Protein 7VUA (pdb70)

Structure (mmCIF, N/CA/C/O backbone):
data_7VUA
#
_entry.id   7VUA
#
_cell.length_a   117.841
_cell.length_b   218.212
_cell.length_c   168.174
_cell.angle_alpha   90.000
_cell.angle_beta   90.000
_cell.angle_gamma   90.000
#
_symmetry.space_group_name_H-M   'C 2 2 21'
#
loop_
_entity.id
_entity.type
_entity.pdbx_description
1 polymer HplG
2 non-polymer (4S)-4-hydroxy-D-proline
3 water water
#
loop_
_atom_site.group_PDB
_atom_site.id
_atom_site.type_symbol
_atom_site.label_atom_id
_atom_site.label_alt_id
_atom_site.label_comp_id
_atom_site.label_asym_id
_atom_site.label_entity_id
_atom_site.label_seq_id
_atom_site.pdbx_PDB_ins_code
_atom_site.Cartn_x
_atom_site.Cartn_y
_atom_site.Cartn_z
_atom_site.occupancy
_atom_site.B_iso_or_equiv
_atom_site.auth_seq_id
_atom_site.auth_comp_id
_atom_site.auth_asym_id
_atom_site.auth_atom_id
_atom_site.pdbx_PDB_model_num
ATOM 1 N N . MET A 1 1 ? 9.891 2.297 4.315 1.00 58.55 1 MET A N 1
ATOM 2 C CA . MET A 1 1 ? 8.446 2.517 4.350 1.00 62.31 1 MET A CA 1
ATOM 3 C C . MET A 1 1 ? 8.081 3.917 3.842 1.00 55.90 1 MET A C 1
ATOM 4 O O . MET A 1 1 ? 6.964 4.132 3.385 1.00 60.14 1 MET A O 1
ATOM 9 N N . ILE A 1 2 ? 9.003 4.878 3.931 1.00 48.54 2 ILE A N 1
ATOM 10 C CA . ILE A 1 2 ? 8.610 6.262 3.691 1.00 51.29 2 ILE A CA 1
ATOM 11 C C . ILE A 1 2 ? 8.373 6.495 2.210 1.00 48.98 2 ILE A C 1
ATOM 12 O O . ILE A 1 2 ? 8.995 5.868 1.343 1.00 54.33 2 ILE A O 1
ATOM 17 N N . SER A 1 3 ? 7.473 7.424 1.921 1.00 49.32 3 SER A N 1
ATOM 18 C CA . SER A 1 3 ? 7.132 7.777 0.548 1.00 47.86 3 SER A CA 1
ATOM 19 C C . SER A 1 3 ? 8.358 8.237 -0.251 1.00 46.64 3 SER A C 1
ATOM 20 O O . SER A 1 3 ? 9.392 8.618 0.299 1.00 50.14 3 SER A O 1
ATOM 23 N N . LYS A 1 4 ? 8.239 8.190 -1.580 1.00 51.22 4 LYS A N 1
ATOM 24 C CA . LYS A 1 4 ? 9.372 8.595 -2.413 1.00 52.05 4 LYS A CA 1
ATOM 25 C C . LYS A 1 4 ? 9.543 10.111 -2.398 1.00 50.91 4 LYS A C 1
ATOM 26 O O . LYS A 1 4 ? 10.676 10.615 -2.432 1.00 47.41 4 LYS A O 1
ATOM 28 N N . ARG A 1 5 ? 8.430 10.853 -2.328 1.00 45.09 5 ARG A N 1
ATOM 29 C CA . ARG A 1 5 ? 8.506 12.302 -2.145 1.00 46.24 5 ARG A CA 1
ATOM 30 C C . ARG A 1 5 ? 9.272 12.665 -0.877 1.00 45.68 5 ARG A C 1
ATOM 31 O O . ARG A 1 5 ? 10.162 13.525 -0.897 1.00 43.77 5 ARG A O 1
ATOM 39 N N . ILE A 1 6 ? 8.932 12.024 0.244 1.00 44.17 6 ILE A N 1
ATOM 40 C CA . ILE A 1 6 ? 9.602 12.332 1.503 1.00 44.70 6 ILE A CA 1
ATOM 41 C C . ILE A 1 6 ? 11.060 11.885 1.460 1.00 42.90 6 ILE A C 1
ATOM 42 O O . ILE A 1 6 ? 11.924 12.504 2.092 1.00 43.18 6 ILE A O 1
ATOM 47 N N . ALA A 1 7 ? 11.373 10.820 0.725 1.00 44.68 7 ALA A N 1
ATOM 48 C CA . ALA A 1 7 ? 12.767 10.390 0.682 1.00 47.18 7 ALA A CA 1
ATOM 49 C C . ALA A 1 7 ? 13.630 11.418 -0.043 1.00 42.58 7 ALA A C 1
ATOM 50 O O . ALA A 1 7 ? 14.772 11.670 0.356 1.00 48.49 7 ALA A O 1
ATOM 52 N N . ARG A 1 8 ? 13.098 12.050 -1.085 1.00 38.41 8 ARG A N 1
ATOM 53 C CA . ARG A 1 8 ? 13.861 13.096 -1.765 1.00 46.45 8 ARG A CA 1
ATOM 54 C C . ARG A 1 8 ? 13.947 14.378 -0.929 1.00 45.79 8 ARG A C 1
ATOM 55 O O . ARG A 1 8 ? 15.035 14.954 -0.799 1.00 44.04 8 ARG A O 1
ATOM 63 N N . LEU A 1 9 ? 12.819 14.838 -0.353 1.00 42.36 9 LEU A N 1
ATOM 64 C CA . LEU A 1 9 ? 12.852 15.995 0.545 1.00 39.25 9 LEU A CA 1
ATOM 65 C C . LEU A 1 9 ? 13.824 15.765 1.695 1.00 38.64 9 LEU A C 1
ATOM 66 O O . LEU A 1 9 ? 14.699 16.596 1.965 1.00 39.22 9 LEU A O 1
ATOM 71 N N . SER A 1 10 ? 13.684 14.643 2.394 1.00 37.73 10 SER A N 1
ATOM 72 C CA . SER A 1 10 ? 14.639 14.337 3.447 1.00 37.25 10 SER A CA 1
ATOM 73 C C . SER A 1 10 ? 16.066 14.445 2.924 1.00 41.28 10 SER A C 1
ATOM 74 O O . SER A 1 10 ? 16.912 15.117 3.522 1.00 44.05 10 SER A O 1
ATOM 77 N N . ASP A 1 11 ? 16.340 13.824 1.777 1.00 48.06 11 ASP A N 1
ATOM 78 C CA . ASP A 1 11 ? 17.703 13.811 1.257 1.00 47.71 11 ASP A CA 1
ATOM 79 C C . ASP A 1 11 ? 18.227 15.214 1.024 1.00 41.62 11 ASP A C 1
ATOM 80 O O . ASP A 1 11 ? 19.403 15.484 1.280 1.00 43.89 11 ASP A O 1
ATOM 85 N N . LYS A 1 12 ? 17.385 16.113 0.506 1.00 39.46 12 LYS A N 1
ATOM 86 C CA . LYS A 1 12 ? 17.827 17.487 0.273 1.00 40.03 12 LYS A CA 1
ATOM 87 C C . LYS A 1 12 ? 18.238 18.153 1.583 1.00 43.13 12 LYS A C 1
ATOM 88 O O . LYS A 1 12 ? 19.293 18.792 1.667 1.00 45.92 12 LYS A O 1
ATOM 94 N N . VAL A 1 13 ? 17.428 17.988 2.627 1.00 43.15 13 VAL A N 1
ATOM 95 C CA . VAL A 1 13 ? 17.769 18.534 3.939 1.00 41.66 13 VAL A CA 1
ATOM 96 C C . VAL A 1 13 ? 19.051 17.903 4.467 1.00 38.29 13 VAL A C 1
ATOM 97 O O . VAL A 1 13 ? 19.991 18.596 4.864 1.00 44.30 13 VAL A O 1
ATOM 101 N N . ARG A 1 14 ? 19.108 16.583 4.504 1.00 38.74 14 ARG A N 1
ATOM 102 C CA . ARG A 1 14 ? 20.228 15.958 5.197 1.00 46.40 14 ARG A CA 1
ATOM 103 C C . ARG A 1 14 ? 21.550 16.065 4.430 1.00 45.80 14 ARG A C 1
ATOM 104 O O . ARG A 1 14 ? 22.618 15.998 5.051 1.00 46.92 14 ARG A O 1
ATOM 112 N N . ASN A 1 15 ? 21.515 16.258 3.109 1.00 43.73 15 ASN A N 1
ATOM 113 C CA . ASN A 1 15 ? 22.707 16.101 2.282 1.00 46.34 15 ASN A CA 1
ATOM 114 C C . ASN A 1 15 ? 23.088 17.321 1.459 1.00 46.07 15 ASN A C 1
ATOM 115 O O . ASN A 1 15 ? 24.161 17.308 0.843 1.00 43.23 15 ASN A O 1
ATOM 120 N N . THR A 1 16 ? 22.235 18.335 1.364 1.00 42.37 16 THR A N 1
ATOM 121 C CA . THR A 1 16 ? 22.670 19.566 0.728 1.00 39.98 16 THR A CA 1
ATOM 122 C C . THR A 1 16 ? 23.658 20.249 1.658 1.00 46.96 16 THR A C 1
ATOM 123 O O . THR A 1 16 ? 23.397 20.411 2.858 1.00 45.83 16 THR A O 1
ATOM 127 N N . GLN A 1 17 ? 24.800 20.607 1.129 1.00 46.10 17 GLN A N 1
ATOM 128 C CA . GLN A 1 17 ? 25.798 21.223 1.969 1.00 45.71 17 GLN A CA 1
ATOM 129 C C . GLN A 1 17 ? 25.282 22.585 2.410 1.00 43.63 17 GLN A C 1
ATOM 130 O O . GLN A 1 17 ? 24.804 23.355 1.573 1.00 39.67 17 GLN A O 1
ATOM 136 N N . PRO A 1 18 ? 25.298 22.891 3.709 1.00 46.03 18 PRO A N 1
ATOM 137 C CA . PRO A 1 18 ? 24.708 24.158 4.175 1.00 39.48 18 PRO A CA 1
ATOM 138 C C . PRO A 1 18 ? 25.573 25.357 3.799 1.00 40.52 18 PRO A C 1
ATOM 139 O O . PRO A 1 18 ? 26.759 25.423 4.135 1.00 39.44 18 PRO A O 1
ATOM 143 N N . THR A 1 19 ? 24.957 26.324 3.115 1.00 40.61 19 THR A N 1
ATOM 144 C CA . THR A 1 19 ? 25.657 27.501 2.617 1.00 39.66 19 THR A CA 1
ATOM 145 C C . THR A 1 19 ? 25.174 28.779 3.305 1.00 41.01 19 THR A C 1
ATOM 146 O O . THR A 1 19 ? 23.969 28.991 3.486 1.00 42.18 19 THR A O 1
ATOM 150 N N . ILE A 1 20 ? 26.135 29.628 3.677 1.00 37.17 20 ILE A N 1
ATOM 151 C CA . ILE A 1 20 ? 25.857 30.946 4.242 1.00 36.76 20 ILE A CA 1
ATOM 152 C C . ILE A 1 20 ? 25.155 31.825 3.210 1.00 37.16 20 ILE A C 1
ATOM 153 O O . ILE A 1 20 ? 25.634 31.993 2.081 1.00 37.54 20 ILE A O 1
ATOM 158 N N . ASP A 1 21 ? 24.018 32.403 3.592 1.00 35.67 21 ASP A N 1
ATOM 159 C CA . ASP A 1 21 ? 23.192 33.177 2.672 1.00 36.24 21 ASP A CA 1
ATOM 160 C C . ASP A 1 21 ? 23.435 34.666 2.879 1.00 37.12 21 ASP A C 1
ATOM 161 O O . ASP A 1 21 ? 23.495 35.133 4.018 1.00 38.61 21 ASP A O 1
ATOM 166 N N . LEU A 1 22 ? 23.577 35.408 1.781 1.00 33.12 22 LEU A N 1
ATOM 167 C CA . LEU A 1 22 ? 23.787 36.846 1.842 1.00 33.83 22 LEU A CA 1
ATOM 168 C C . LEU A 1 22 ? 22.540 37.659 1.554 1.00 35.91 22 LEU A C 1
ATOM 169 O O . LEU A 1 22 ? 22.598 38.885 1.619 1.00 36.24 22 LEU A O 1
ATOM 174 N N . ASP A 1 23 ? 21.428 37.028 1.194 1.00 34.83 23 ASP A N 1
ATOM 175 C CA . ASP A 1 23 ? 20.223 37.800 0.943 1.00 33.70 23 ASP A CA 1
ATOM 176 C C . ASP A 1 23 ? 19.908 38.725 2.107 1.00 36.26 23 ASP A C 1
ATOM 177 O O . ASP A 1 23 ? 19.860 39.952 1.941 1.00 33.69 23 ASP A O 1
ATOM 182 N N . ARG A 1 24 ? 19.670 38.149 3.297 1.00 33.79 24 ARG A N 1
ATOM 183 C CA . ARG A 1 24 ? 19.248 38.968 4.432 1.00 31.27 24 ARG A CA 1
ATOM 184 C C . ARG A 1 24 ? 20.330 39.971 4.802 1.00 33.37 24 ARG A C 1
ATOM 185 O O . ARG A 1 24 ? 20.065 41.173 4.907 1.00 32.37 24 ARG A O 1
ATOM 193 N N . ALA A 1 25 ? 21.568 39.491 4.968 1.00 32.20 25 ALA A N 1
ATOM 194 C CA . ALA A 1 25 ? 22.688 40.363 5.310 1.00 31.95 25 ALA A CA 1
ATOM 195 C C . ALA A 1 25 ? 22.808 41.531 4.331 1.00 35.28 25 ALA A C 1
ATOM 196 O O . ALA A 1 25 ? 22.982 42.690 4.729 1.00 34.04 25 ALA A O 1
ATOM 198 N N . ARG A 1 26 ? 22.727 41.246 3.039 1.00 32.97 26 ARG A N 1
ATOM 199 C CA . ARG A 1 26 ? 22.846 42.318 2.067 1.00 35.26 26 ARG A CA 1
ATOM 200 C C . ARG A 1 26 ? 21.688 43.305 2.206 1.00 35.56 26 ARG A C 1
ATOM 201 O O . ARG A 1 26 ? 21.896 44.525 2.259 1.00 34.62 26 ARG A 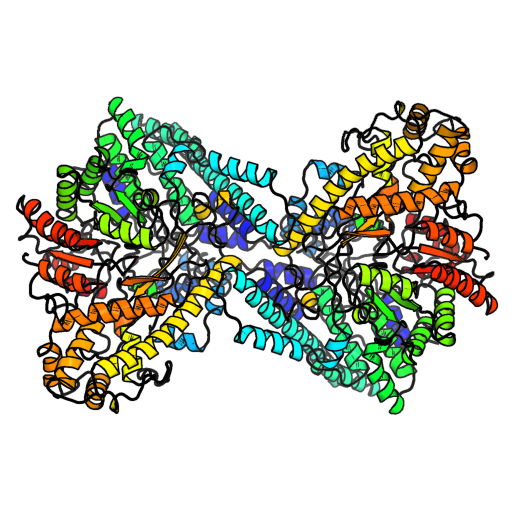O 1
ATOM 209 N N . LEU A 1 27 ? 20.459 42.795 2.288 1.00 33.70 27 LEU A N 1
ATOM 210 C CA . LEU A 1 27 ? 19.300 43.680 2.190 1.00 33.55 27 LEU A CA 1
ATOM 211 C C . LEU A 1 27 ? 19.086 44.469 3.472 1.00 33.48 27 LEU A C 1
ATOM 212 O O . LEU A 1 27 ? 18.753 45.655 3.422 1.00 32.76 27 LEU A O 1
ATOM 217 N N . ILE A 1 28 ? 19.258 43.820 4.627 1.00 34.87 28 ILE A N 1
ATOM 218 C CA . ILE A 1 28 ? 19.179 44.521 5.905 1.00 31.79 28 ILE A CA 1
ATOM 219 C C . ILE A 1 28 ? 20.273 45.572 6.006 1.00 35.43 28 ILE A C 1
ATOM 220 O O . ILE A 1 28 ? 20.017 46.707 6.440 1.00 34.57 28 ILE A O 1
ATOM 225 N N . THR A 1 29 ? 21.511 45.227 5.608 1.00 34.05 29 THR A N 1
ATOM 226 C CA . THR A 1 29 ? 22.579 46.225 5.663 1.00 35.94 29 THR A CA 1
ATOM 227 C C . THR A 1 29 ? 22.280 47.413 4.757 1.00 34.63 29 THR A C 1
ATOM 228 O O . THR A 1 29 ? 22.648 48.549 5.072 1.00 36.78 29 THR A O 1
ATOM 232 N N . GLU A 1 30 ? 21.623 47.181 3.628 1.00 34.47 30 GLU A N 1
ATOM 233 C CA . GLU A 1 30 ? 21.332 48.298 2.741 1.00 37.22 30 GLU A CA 1
ATOM 234 C C . GLU A 1 30 ? 20.207 49.166 3.293 1.00 35.75 30 GLU A C 1
ATOM 235 O O . GLU A 1 30 ? 20.201 50.385 3.094 1.00 39.66 30 GLU A O 1
ATOM 241 N N . PHE A 1 31 ? 19.233 48.559 3.970 1.00 34.38 31 PHE A N 1
ATOM 242 C CA . PHE A 1 31 ? 18.125 49.335 4.519 1.00 36.49 31 PHE A CA 1
ATOM 243 C C . PHE A 1 31 ? 18.603 50.275 5.630 1.00 37.05 31 PHE A C 1
ATOM 244 O O . PHE A 1 31 ? 18.248 51.460 5.653 1.00 33.81 31 PHE A O 1
ATOM 252 N N . TYR A 1 32 ? 19.418 49.757 6.557 1.00 34.57 32 TYR A N 1
ATOM 253 C CA . TYR A 1 32 ? 19.949 50.514 7.679 1.00 31.72 32 TYR A CA 1
ATOM 254 C C . TYR A 1 32 ? 21.034 51.489 7.276 1.00 34.88 32 TYR A C 1
ATOM 255 O O . TYR A 1 32 ? 21.460 52.297 8.104 1.00 37.62 32 TYR A O 1
ATOM 264 N N . SER A 1 33 ? 21.513 51.421 6.049 1.00 39.73 33 SER A N 1
ATOM 265 C CA . SER A 1 33 ? 22.445 52.415 5.550 1.00 37.12 33 SER A CA 1
ATOM 266 C C . SER A 1 33 ? 21.738 53.595 4.901 1.00 36.73 33 SER A C 1
ATOM 267 O O . SER A 1 33 ? 22.413 54.540 4.476 1.00 43.45 33 SER A O 1
ATOM 270 N N . ARG A 1 34 ? 20.406 53.562 4.795 1.00 34.35 34 ARG A N 1
ATOM 271 C CA . ARG A 1 34 ? 19.654 54.741 4.390 1.00 37.52 34 ARG A CA 1
ATOM 272 C C . ARG A 1 34 ? 19.395 55.598 5.618 1.00 39.87 34 ARG A C 1
ATOM 273 O O . ARG A 1 34 ? 18.690 55.148 6.531 1.00 41.18 34 ARG A O 1
ATOM 281 N N . PRO A 1 35 ? 19.930 56.813 5.690 1.00 41.45 35 PRO A N 1
ATOM 282 C CA . PRO A 1 35 ? 19.706 57.639 6.882 1.00 40.55 35 PRO A CA 1
ATOM 283 C C . PRO A 1 35 ? 18.221 57.792 7.174 1.00 37.23 35 PRO A C 1
ATOM 284 O O . PRO A 1 35 ? 17.409 57.993 6.270 1.00 33.16 35 PRO A O 1
ATOM 288 N N . SER A 1 36 ? 17.866 57.684 8.452 1.00 36.76 36 SER A N 1
ATOM 289 C CA . SER A 1 36 ? 16.468 57.835 8.815 1.00 36.52 36 SER A CA 1
ATOM 290 C C . SER A 1 36 ? 16.365 58.274 10.258 1.00 36.85 36 SER A C 1
ATOM 291 O O . SER A 1 36 ? 17.173 57.879 11.104 1.00 40.55 36 SER A O 1
ATOM 294 N N . MET A 1 37 ? 15.338 59.069 10.532 1.00 35.02 37 MET A N 1
ATOM 295 C CA . MET A 1 37 ? 14.968 59.411 11.898 1.00 36.71 37 MET A CA 1
ATOM 296 C C . MET A 1 37 ? 13.668 58.742 12.321 1.00 36.14 37 MET A C 1
ATOM 297 O O . MET A 1 37 ? 13.107 59.103 13.359 1.00 33.06 37 MET A O 1
ATOM 302 N N . ASP A 1 38 ? 13.147 57.810 11.525 1.00 30.98 38 ASP A N 1
ATOM 303 C CA . ASP A 1 38 ? 11.950 57.108 11.946 1.00 32.83 38 ASP A CA 1
ATOM 304 C C . ASP A 1 38 ? 12.209 56.459 13.294 1.00 30.74 38 ASP A C 1
ATOM 305 O O . ASP A 1 38 ? 13.348 56.148 13.643 1.00 38.08 38 ASP A O 1
ATOM 310 N N . ASN A 1 39 ? 11.160 56.258 14.069 1.00 25.17 39 ASN A N 1
ATOM 311 C CA . ASN A 1 39 ? 11.381 55.559 15.322 1.00 29.30 39 ASN A CA 1
ATOM 312 C C . ASN A 1 39 ? 11.916 54.158 15.036 1.00 30.14 39 ASN A C 1
ATOM 313 O O . ASN A 1 39 ? 11.464 53.487 14.108 1.00 35.84 39 ASN A O 1
ATOM 318 N N . TYR A 1 40 ? 12.867 53.695 15.848 1.00 29.25 40 TYR A N 1
ATOM 319 C CA . TYR A 1 40 ? 13.586 52.470 15.488 1.00 34.04 40 TYR A CA 1
ATOM 320 C C . TYR A 1 40 ? 12.685 51.235 15.415 1.00 34.59 40 TYR A C 1
ATOM 321 O O . TYR A 1 40 ? 13.047 50.252 14.752 1.00 33.01 40 TYR A O 1
ATOM 330 N N . ILE A 1 41 ? 11.532 51.245 16.078 1.00 30.62 41 ILE A N 1
ATOM 331 C CA . ILE A 1 41 ? 10.678 50.076 15.981 1.00 29.78 41 ILE A CA 1
ATOM 332 C C . ILE A 1 41 ? 9.951 50.065 14.645 1.00 32.32 41 ILE A C 1
ATOM 333 O O . ILE A 1 41 ? 9.902 49.041 13.965 1.00 32.09 41 ILE A O 1
ATOM 338 N N . LEU A 1 42 ? 9.421 51.209 14.219 1.00 31.74 42 LEU A N 1
ATOM 339 C CA . LEU A 1 42 ? 8.856 51.291 12.879 1.00 30.39 42 LEU A CA 1
ATOM 340 C C . LEU A 1 42 ? 9.916 50.997 11.819 1.00 34.66 42 LEU A C 1
ATOM 341 O O . LEU A 1 42 ? 9.647 50.286 10.842 1.00 33.14 42 LEU A O 1
ATOM 346 N N . ARG A 1 43 ? 11.131 51.531 11.997 1.00 33.93 43 ARG A N 1
ATOM 347 C CA . ARG A 1 43 ? 12.206 51.244 11.053 1.00 31.90 43 ARG A CA 1
ATOM 348 C C . ARG A 1 43 ? 12.414 49.745 10.909 1.00 34.02 43 ARG A C 1
ATOM 349 O O . ARG A 1 43 ? 12.719 49.261 9.813 1.00 33.38 43 ARG A O 1
ATOM 357 N N . ARG A 1 44 ? 12.239 48.988 12.005 1.00 31.93 44 ARG A N 1
ATOM 358 C CA . ARG A 1 44 ? 12.561 47.563 11.976 1.00 31.47 44 ARG A CA 1
ATOM 359 C C . ARG A 1 44 ? 11.470 46.756 11.299 1.00 33.42 44 ARG A C 1
ATOM 360 O O . ARG A 1 44 ? 11.761 45.783 10.594 1.00 31.06 44 ARG A O 1
ATOM 368 N N . ALA A 1 45 ? 10.212 47.126 11.531 1.00 35.21 45 ALA A N 1
ATOM 369 C CA . ALA A 1 45 ? 9.132 46.562 10.738 1.00 30.48 45 ALA A CA 1
ATOM 370 C C . ALA A 1 45 ? 9.384 46.820 9.264 1.00 29.54 45 ALA A C 1
ATOM 371 O O . ALA A 1 45 ? 9.347 45.900 8.447 1.00 36.32 45 ALA A O 1
ATOM 373 N N . LYS A 1 46 ? 9.715 48.060 8.914 1.00 32.45 46 LYS A N 1
ATOM 374 C CA . LYS A 1 46 ? 9.931 48.416 7.514 1.00 29.41 46 LYS A CA 1
ATOM 375 C C . LYS A 1 46 ? 11.161 47.728 6.929 1.00 33.74 46 LYS A C 1
ATOM 376 O O . LYS A 1 46 ? 11.185 47.408 5.735 1.00 35.70 46 LYS A O 1
ATOM 382 N N . ALA A 1 47 ? 12.195 47.509 7.733 1.00 31.57 47 ALA A N 1
ATOM 383 C CA . ALA A 1 47 ? 13.324 46.737 7.245 1.00 29.69 47 ALA A CA 1
ATOM 384 C C . ALA A 1 47 ? 12.916 45.290 7.011 1.00 33.82 47 ALA A C 1
ATOM 385 O O . ALA A 1 47 ? 13.386 44.646 6.066 1.00 32.66 47 ALA A O 1
ATOM 387 N N . PHE A 1 48 ? 12.048 44.760 7.872 1.00 32.85 48 PHE A N 1
ATOM 388 C CA . PHE A 1 48 ? 11.555 43.402 7.683 1.00 31.22 48 PHE A CA 1
ATOM 389 C C . PHE A 1 48 ? 10.755 43.317 6.396 1.00 30.88 48 PHE A C 1
ATOM 390 O O . PHE A 1 48 ? 10.947 42.405 5.584 1.00 31.71 48 PHE A O 1
ATOM 398 N N . ASP A 1 49 ? 9.867 44.288 6.184 1.00 29.79 49 ASP A N 1
ATOM 399 C CA . ASP A 1 49 ? 9.070 44.324 4.963 1.00 32.17 49 ASP A CA 1
ATOM 400 C C . ASP A 1 49 ? 9.969 44.389 3.727 1.00 33.79 49 ASP A C 1
ATOM 401 O O . ASP A 1 49 ? 9.828 43.593 2.792 1.00 31.70 49 ASP A O 1
ATOM 406 N N . TYR A 1 50 ? 10.932 45.309 3.729 1.00 33.92 50 TYR A N 1
ATOM 407 C CA . TYR A 1 50 ? 11.834 45.436 2.593 1.00 33.07 50 TYR A CA 1
ATOM 408 C C . TYR A 1 50 ? 12.593 44.132 2.340 1.00 36.37 50 TYR A C 1
ATOM 409 O O . TYR A 1 50 ? 12.743 43.700 1.188 1.00 36.19 50 TYR A O 1
ATOM 418 N N . TYR A 1 51 ? 13.054 43.466 3.399 1.00 32.81 51 TYR A N 1
ATOM 419 C CA . TYR A 1 51 ? 13.788 42.222 3.187 1.00 33.23 51 TYR A CA 1
ATOM 420 C C . TYR A 1 51 ? 12.900 41.121 2.591 1.00 36.07 51 TYR A C 1
ATOM 421 O O . TYR A 1 51 ? 13.328 40.390 1.689 1.00 37.91 51 TYR A O 1
ATOM 430 N N . LEU A 1 52 ? 11.664 40.977 3.070 1.00 34.66 52 LEU A N 1
ATOM 431 C CA . LEU A 1 52 ? 10.814 39.925 2.525 1.00 34.45 52 LEU A CA 1
ATOM 432 C C . LEU A 1 52 ? 10.326 40.259 1.127 1.00 35.11 52 LEU A C 1
ATOM 433 O O . LEU A 1 52 ? 9.807 39.381 0.429 1.00 36.76 52 LEU A O 1
ATOM 438 N N . GLU A 1 53 ? 10.458 41.510 0.715 1.00 34.04 53 GLU A N 1
ATOM 439 C CA . GLU A 1 53 ? 9.983 41.896 -0.598 1.00 31.95 53 GLU A CA 1
ATOM 440 C C . GLU A 1 53 ? 10.994 41.545 -1.677 1.00 37.13 53 GLU A C 1
ATOM 441 O O . GLU A 1 53 ? 10.612 41.305 -2.828 1.00 39.05 53 GLU A O 1
ATOM 447 N N . ASN A 1 54 ? 12.271 41.457 -1.314 1.00 37.00 54 ASN A N 1
ATOM 448 C CA . ASN A 1 54 ? 13.346 41.337 -2.280 1.00 30.75 54 ASN A CA 1
ATOM 449 C C . ASN A 1 54 ? 14.189 40.073 -2.134 1.00 29.94 54 ASN A C 1
ATOM 450 O O . ASN A 1 54 ? 15.101 39.861 -2.931 1.00 32.01 54 ASN A O 1
ATOM 455 N N . ARG A 1 55 ? 13.934 39.230 -1.149 1.00 32.35 55 ARG A N 1
ATOM 456 C CA . ARG A 1 55 ? 14.833 38.103 -0.978 1.00 33.36 55 ARG A CA 1
ATOM 457 C C . ARG A 1 55 ? 14.496 36.989 -1.977 1.00 34.49 55 ARG A C 1
ATOM 458 O O . ARG A 1 55 ? 13.384 36.909 -2.522 1.00 29.20 55 ARG A O 1
ATOM 466 N N . GLU A 1 56 ? 15.466 36.104 -2.191 1.00 32.81 56 GLU A N 1
ATOM 467 C CA . GLU A 1 56 ? 15.280 35.007 -3.132 1.00 35.79 56 GLU A CA 1
ATOM 468 C C . GLU A 1 56 ? 14.322 33.982 -2.556 1.00 33.86 56 GLU A C 1
ATOM 469 O O . GLU A 1 56 ? 14.318 33.738 -1.354 1.00 36.44 56 GLU A O 1
ATOM 475 N N . ILE A 1 57 ? 13.513 33.374 -3.419 1.00 33.25 57 ILE A N 1
ATOM 476 C CA . ILE A 1 57 ? 12.600 32.314 -3.011 1.00 31.69 57 ILE A CA 1
ATOM 477 C C . ILE A 1 57 ? 12.569 31.246 -4.089 1.00 34.99 57 ILE A C 1
ATOM 478 O O . ILE A 1 57 ? 12.554 31.559 -5.278 1.00 35.83 57 ILE A O 1
ATOM 483 N N . PHE A 1 58 ? 12.546 29.985 -3.675 1.00 35.86 58 PHE A N 1
ATOM 484 C CA . PHE A 1 58 ? 12.356 28.873 -4.585 1.00 34.41 58 PHE A CA 1
ATOM 485 C C . PHE A 1 58 ? 11.275 27.954 -4.029 1.00 37.82 58 PHE A C 1
ATOM 486 O O . PHE A 1 58 ? 10.972 27.968 -2.831 1.00 35.32 58 PHE A O 1
ATOM 494 N N . ILE A 1 59 ? 10.677 27.171 -4.925 1.00 37.97 59 ILE A N 1
ATOM 495 C CA . ILE A 1 59 ? 9.769 26.093 -4.561 1.00 34.40 59 ILE A CA 1
ATOM 496 C C . ILE A 1 59 ? 10.354 24.813 -5.121 1.00 34.80 59 ILE A C 1
ATOM 497 O O . ILE A 1 59 ? 10.467 24.656 -6.340 1.00 45.09 59 ILE A O 1
ATOM 502 N N . ASP A 1 60 ? 10.735 23.905 -4.249 1.00 39.38 60 ASP A N 1
ATOM 503 C CA . ASP A 1 60 ? 11.296 22.662 -4.734 1.00 38.44 60 ASP A CA 1
ATOM 504 C C . ASP A 1 60 ? 10.205 21.732 -5.265 1.00 41.80 60 ASP A C 1
ATOM 505 O O . ASP A 1 60 ? 9.063 21.719 -4.794 1.00 39.12 60 ASP A O 1
ATOM 510 N N . GLU A 1 61 ? 10.585 20.960 -6.280 1.00 48.11 61 GLU A N 1
ATOM 511 C CA . GLU A 1 61 ? 9.711 20.062 -7.019 1.00 47.54 61 GLU A CA 1
ATOM 512 C C . GLU A 1 61 ? 8.809 19.220 -6.131 1.00 49.17 61 GLU A C 1
ATOM 513 O O . GLU A 1 61 ? 7.632 19.021 -6.448 1.00 52.70 61 GLU A O 1
ATOM 519 N N . ASP A 1 62 ? 9.352 18.704 -5.038 1.00 40.93 62 ASP A N 1
ATOM 520 C CA . ASP A 1 62 ? 8.635 17.758 -4.208 1.00 39.44 62 ASP A CA 1
ATOM 521 C C . ASP A 1 62 ? 7.840 18.415 -3.091 1.00 43.15 62 ASP A C 1
ATOM 522 O O . ASP A 1 62 ? 7.124 17.709 -2.374 1.00 41.79 62 ASP A O 1
ATOM 527 N N . SER A 1 63 ? 7.940 19.737 -2.924 1.00 47.97 63 SER A N 1
ATOM 528 C CA . SER A 1 63 ? 7.359 20.413 -1.764 1.00 42.76 63 SER A CA 1
ATOM 529 C C . SER A 1 63 ? 5.875 20.664 -1.972 1.00 41.59 63 SER A C 1
ATOM 530 O O . SER A 1 63 ? 5.469 21.212 -3.001 1.00 46.03 63 SER A O 1
ATOM 533 N N . GLN A 1 64 ? 5.069 20.281 -0.989 1.00 39.00 64 GLN A N 1
ATOM 534 C CA . GLN A 1 64 ? 3.680 20.718 -0.953 1.00 39.39 64 GLN A CA 1
ATOM 535 C C . GLN A 1 64 ? 3.487 21.988 -0.131 1.00 37.90 64 GLN A C 1
ATOM 536 O O . GLN A 1 64 ? 2.462 22.661 -0.285 1.00 35.47 64 GLN A O 1
ATOM 542 N N . ILE A 1 65 ? 4.461 22.332 0.711 1.00 34.33 65 ILE A N 1
ATOM 543 C CA . ILE A 1 65 ? 4.433 23.508 1.574 1.00 34.30 65 ILE A CA 1
ATOM 544 C C . ILE A 1 65 ? 5.421 24.547 1.034 1.00 34.69 65 ILE A C 1
ATOM 545 O O . ILE A 1 65 ? 6.603 24.243 0.827 1.00 33.08 65 ILE A O 1
ATOM 550 N N . ALA A 1 66 ? 4.945 25.775 0.822 1.00 32.73 66 ALA A N 1
ATOM 551 C CA . ALA A 1 66 ? 5.830 26.872 0.435 1.00 30.71 66 ALA A CA 1
ATOM 552 C C . ALA A 1 66 ? 6.736 27.333 1.582 1.00 32.79 66 ALA A C 1
ATOM 553 O O . ALA A 1 66 ? 6.340 27.336 2.749 1.00 35.30 66 ALA A O 1
ATOM 555 N N . GLY A 1 67 ? 7.967 27.723 1.245 1.00 32.60 67 GLY A N 1
ATOM 556 C CA . GLY A 1 67 ? 8.792 28.532 2.132 1.00 29.20 67 GLY A CA 1
ATOM 557 C C . GLY A 1 67 ? 10.028 27.904 2.752 1.00 33.94 67 GLY A C 1
ATOM 558 O O . GLY A 1 67 ? 9.932 26.864 3.415 1.00 30.61 67 GLY A O 1
ATOM 559 N N . HIS A 1 68 ? 11.192 28.535 2.564 1.00 30.28 68 HIS A N 1
ATOM 560 C CA . HIS A 1 68 ? 12.426 28.153 3.242 1.00 29.56 68 HIS A CA 1
ATOM 561 C C . HIS A 1 68 ? 13.063 29.404 3.821 1.00 31.19 68 HIS A C 1
ATOM 562 O O . HIS A 1 68 ? 12.608 30.515 3.577 1.00 32.26 68 HIS A O 1
ATOM 569 N N . GLN A 1 69 ? 14.111 29.231 4.625 1.00 31.73 69 GLN A N 1
ATOM 570 C CA . GLN A 1 69 ? 14.775 30.417 5.151 1.00 35.92 69 GLN A CA 1
ATOM 571 C C . GLN A 1 69 ? 15.541 31.129 4.048 1.00 36.78 69 GLN A C 1
ATOM 572 O O . GLN A 1 69 ? 15.536 32.364 3.974 1.00 39.63 69 GLN A O 1
ATOM 578 N N . GLY A 1 70 ? 16.180 30.365 3.160 1.00 37.22 70 GLY A N 1
ATOM 579 C CA . GLY A 1 70 ? 16.909 30.919 2.043 1.00 36.47 70 GLY A CA 1
ATOM 580 C C . GLY A 1 70 ? 16.173 30.770 0.724 1.00 36.53 70 GLY A C 1
ATOM 581 O O . GLY A 1 70 ? 14.992 30.427 0.656 1.00 37.35 70 GLY A O 1
ATOM 582 N N . GLY A 1 71 ? 16.891 31.081 -0.346 1.00 42.54 71 GLY A N 1
ATOM 583 C CA . GLY A 1 71 ? 16.431 30.868 -1.700 1.00 37.79 71 GLY A CA 1
ATOM 584 C C . GLY A 1 71 ? 16.966 29.592 -2.305 1.00 37.98 71 GLY A C 1
ATOM 585 O O . GLY A 1 71 ? 16.848 29.398 -3.518 1.00 39.11 71 GLY A O 1
ATOM 586 N N . CYS A 1 72 ? 17.569 28.727 -1.496 1.00 39.77 72 CYS A N 1
ATOM 587 C CA . CYS A 1 72 ? 18.050 27.425 -1.924 1.00 39.07 72 CYS A CA 1
ATOM 588 C C . CYS A 1 72 ? 18.000 26.492 -0.717 1.00 37.22 72 CYS A C 1
ATOM 589 O O . CYS A 1 72 ? 17.858 26.932 0.425 1.00 37.33 72 CYS A O 1
ATOM 592 N N . TRP A 1 73 ? 18.121 25.195 -0.971 1.00 38.58 73 TRP A N 1
ATOM 593 C CA . TRP A 1 73 ? 18.071 24.245 0.132 1.00 39.75 73 TRP A CA 1
ATOM 594 C C . TRP A 1 73 ? 19.167 24.553 1.141 1.00 39.24 73 TRP A C 1
ATOM 595 O O . TRP A 1 73 ? 20.311 24.837 0.775 1.00 39.27 73 TRP A O 1
ATOM 606 N N . GLU A 1 74 ? 18.807 24.520 2.422 1.00 37.56 74 GLU A N 1
ATOM 607 C CA . GLU A 1 74 ? 19.805 24.519 3.484 1.00 38.37 74 GLU A CA 1
ATOM 608 C C . GLU A 1 74 ? 20.611 25.831 3.489 1.00 38.72 74 GLU A C 1
ATOM 609 O O . GLU A 1 74 ? 21.828 25.851 3.697 1.00 35.40 74 GLU A O 1
ATOM 615 N N . ALA A 1 75 ? 19.925 26.946 3.241 1.00 33.80 75 ALA A N 1
ATOM 616 C CA . ALA A 1 75 ? 20.554 28.248 3.389 1.00 34.19 75 ALA A CA 1
ATOM 617 C C . ALA A 1 75 ? 20.706 28.601 4.865 1.00 40.90 75 ALA A C 1
ATOM 618 O O . ALA A 1 75 ? 19.832 28.298 5.687 1.00 39.98 75 ALA A O 1
ATOM 620 N N . VAL A 1 76 ? 21.821 29.259 5.195 1.00 37.06 76 VAL A N 1
ATOM 621 C CA . VAL A 1 76 ? 22.150 29.652 6.560 1.00 37.28 76 VAL A CA 1
ATOM 622 C C . VAL A 1 76 ? 22.073 31.175 6.637 1.00 39.92 76 VAL A C 1
ATOM 623 O O . VAL A 1 76 ? 22.954 31.875 6.120 1.00 43.29 76 VAL A O 1
ATOM 627 N N . VAL A 1 77 ? 21.010 31.702 7.287 1.00 34.97 77 VAL A N 1
ATOM 628 C CA . VAL A 1 77 ? 20.720 33.128 7.249 1.00 30.87 77 VAL A CA 1
ATOM 629 C C . VAL A 1 77 ? 21.527 33.852 8.323 1.00 33.74 77 VAL A C 1
ATOM 630 O O . VAL A 1 77 ? 21.802 33.316 9.399 1.00 34.11 77 VAL A O 1
ATOM 634 N N . MET A 1 78 ? 21.916 35.091 8.008 1.00 36.83 78 MET A N 1
ATOM 635 C CA . MET A 1 78 ? 22.891 35.887 8.743 1.00 36.01 78 MET A CA 1
ATOM 636 C C . MET A 1 78 ? 22.247 37.128 9.350 1.00 36.96 78 MET A C 1
ATOM 637 O O . MET A 1 78 ? 21.312 37.713 8.783 1.00 30.79 78 MET A O 1
ATOM 642 N N . HIS A 1 79 ? 22.807 37.564 10.484 1.00 34.50 79 HIS A N 1
ATOM 643 C CA . HIS A 1 79 ? 22.245 38.672 11.262 1.00 35.74 79 HIS A CA 1
ATOM 644 C C . HIS A 1 79 ? 23.354 39.624 11.689 1.00 36.59 79 HIS A C 1
ATOM 645 O O . HIS A 1 79 ? 23.602 39.825 12.880 1.00 36.81 79 HIS A O 1
ATOM 652 N N . PRO A 1 80 ? 24.050 40.235 10.727 1.00 37.81 80 PRO A N 1
ATOM 653 C CA . PRO A 1 80 ? 25.160 41.115 11.099 1.00 35.36 80 PRO A CA 1
ATOM 654 C C . PRO A 1 80 ? 24.695 42.326 11.864 1.00 34.02 80 PRO A C 1
ATOM 655 O O . PRO A 1 80 ? 25.518 42.962 12.528 1.00 34.73 80 PRO A O 1
ATOM 659 N N . ASP A 1 81 ? 23.396 42.641 11.800 1.00 34.69 81 ASP A N 1
ATOM 660 C CA . ASP A 1 81 ? 22.815 43.753 12.551 1.00 35.73 81 ASP A CA 1
ATOM 661 C C . ASP A 1 81 ? 22.790 43.484 14.054 1.00 37.11 81 ASP A C 1
ATOM 662 O O . ASP A 1 81 ? 22.841 44.423 14.854 1.00 39.30 81 ASP A O 1
ATOM 667 N N . VAL A 1 82 ? 22.712 42.219 14.455 1.00 36.00 82 VAL A N 1
ATOM 668 C CA . VAL A 1 82 ? 22.562 41.842 15.848 1.00 34.61 82 VAL A CA 1
ATOM 669 C C . VAL A 1 82 ? 23.838 41.222 16.406 1.00 36.38 82 VAL A C 1
ATOM 670 O O . VAL A 1 82 ? 24.162 41.411 17.580 1.00 41.92 82 VAL A O 1
ATOM 674 N N . THR A 1 83 ? 24.558 40.457 15.607 1.00 35.56 83 THR A N 1
ATOM 675 C CA . THR A 1 83 ? 25.548 39.535 16.146 1.00 40.64 83 THR A CA 1
ATOM 676 C C . THR A 1 83 ? 26.943 40.135 15.990 1.00 38.92 83 THR A C 1
ATOM 677 O O . THR A 1 83 ? 27.482 40.227 14.886 1.00 35.89 83 THR A O 1
ATOM 681 N N . LYS A 1 84 ? 27.520 40.552 17.106 1.00 38.21 84 LYS A N 1
ATOM 682 C CA . LYS A 1 84 ? 28.854 41.116 17.056 1.00 37.08 84 LYS A CA 1
ATOM 683 C C . LYS A 1 84 ? 29.897 40.038 16.799 1.00 41.19 84 LYS A C 1
ATOM 684 O O . LYS A 1 84 ? 30.921 40.314 16.164 1.00 44.02 84 LYS A O 1
ATOM 690 N N . TRP A 1 85 ? 29.652 38.805 17.264 1.00 40.16 85 TRP A N 1
ATOM 691 C CA . TRP A 1 85 ? 30.594 37.713 17.034 1.00 41.94 85 TRP A CA 1
ATOM 692 C C . TRP A 1 85 ? 30.851 37.476 15.546 1.00 48.55 85 TRP A C 1
ATOM 693 O O . TRP A 1 85 ? 31.867 36.864 15.190 1.00 48.21 85 TRP A O 1
ATOM 704 N N . LEU A 1 86 ? 29.958 37.938 14.669 1.00 41.88 86 LEU A N 1
ATOM 705 C CA . LEU A 1 86 ? 30.218 37.795 13.250 1.00 43.28 86 LEU A CA 1
ATOM 706 C C . LEU A 1 86 ? 31.393 38.653 12.804 1.00 49.80 86 LEU A C 1
ATOM 707 O O . LEU A 1 86 ? 31.881 38.491 11.677 1.00 52.57 86 LEU A O 1
ATOM 712 N N . TYR A 1 87 ? 31.848 39.570 13.654 1.00 48.40 87 TYR A N 1
ATOM 713 C CA . TYR A 1 87 ? 33.087 40.287 13.401 1.00 45.85 87 TYR A CA 1
ATOM 714 C C . TYR A 1 87 ? 34.274 39.535 14.011 1.00 48.25 87 TYR A C 1
ATOM 715 O O . TYR A 1 87 ? 35.213 39.162 13.306 1.00 44.72 87 TYR A O 1
ATOM 724 N N . ASP A 1 88 ? 34.239 39.281 15.317 1.00 47.19 88 ASP A N 1
ATOM 725 C CA . ASP A 1 88 ? 35.404 38.665 15.941 1.00 51.37 88 ASP A CA 1
ATOM 726 C C . ASP A 1 88 ? 35.625 37.240 15.438 1.00 48.30 88 ASP A C 1
ATOM 727 O O . ASP A 1 88 ? 36.772 36.799 15.299 1.00 48.90 88 ASP A O 1
ATOM 732 N N . ASP A 1 89 ? 34.545 36.502 15.174 1.00 49.55 89 ASP A N 1
ATOM 733 C CA . ASP A 1 89 ? 34.602 35.083 14.834 1.00 48.44 89 ASP A CA 1
ATOM 734 C C . ASP A 1 89 ? 34.494 34.847 13.330 1.00 47.40 89 ASP A C 1
ATOM 735 O O . ASP A 1 89 ? 34.363 33.698 12.898 1.00 46.19 89 ASP A O 1
ATOM 740 N N . PHE A 1 90 ? 34.562 35.905 12.526 1.00 45.68 90 PHE A N 1
ATOM 741 C CA . PHE A 1 90 ? 34.346 35.759 11.092 1.00 44.75 90 PHE A CA 1
ATOM 742 C C . PHE A 1 90 ? 35.271 34.719 10.468 1.00 43.99 90 PHE A C 1
ATOM 743 O O . PHE A 1 90 ? 34.842 33.943 9.610 1.00 44.49 90 PHE A O 1
ATOM 751 N N . ASP A 1 91 ? 36.545 34.688 10.869 1.00 48.67 91 ASP A N 1
ATOM 752 C CA . ASP A 1 91 ? 37.505 33.888 10.112 1.00 44.76 91 ASP A CA 1
ATOM 753 C C . ASP A 1 91 ? 37.299 32.390 10.288 1.00 47.52 91 ASP A C 1
ATOM 754 O O . ASP A 1 91 ? 37.715 31.622 9.414 1.00 55.94 91 ASP A O 1
ATOM 759 N N . THR A 1 92 ? 36.674 31.958 11.381 1.00 44.07 92 THR A N 1
ATOM 760 C CA . THR A 1 92 ? 36.371 30.554 11.608 1.00 44.49 92 THR A CA 1
ATOM 761 C C . THR A 1 92 ? 34.961 30.185 11.179 1.00 45.72 92 THR A C 1
ATOM 762 O O . THR A 1 92 ? 34.522 29.056 11.422 1.00 49.03 92 THR A O 1
ATOM 766 N N . LEU A 1 93 ? 34.239 31.105 10.548 1.00 40.11 93 LEU A N 1
ATOM 767 C CA . LEU A 1 93 ? 32.860 30.810 10.188 1.00 44.35 93 LEU A CA 1
ATOM 768 C C . LEU A 1 93 ? 32.765 29.563 9.307 1.00 46.21 93 LEU A C 1
ATOM 769 O O . LEU A 1 93 ? 31.844 28.753 9.461 1.00 47.32 93 LEU A O 1
ATOM 774 N N . ASP A 1 94 ? 33.705 29.384 8.383 1.00 51.40 94 ASP A N 1
ATOM 775 C CA . ASP A 1 94 ? 33.669 28.252 7.468 1.00 51.50 94 ASP A CA 1
ATOM 776 C C . ASP A 1 94 ? 34.726 27.218 7.812 1.00 56.27 94 ASP A C 1
ATOM 777 O O . ASP A 1 94 ? 35.121 26.434 6.940 1.00 59.80 94 ASP A O 1
ATOM 782 N N . LYS A 1 95 ? 35.194 27.216 9.061 1.00 53.63 95 LYS A N 1
ATOM 783 C CA . LYS A 1 95 ? 36.129 26.220 9.583 1.00 52.39 95 LYS A CA 1
ATOM 784 C C . LYS A 1 95 ? 35.682 25.780 10.973 1.00 57.82 95 LYS A C 1
ATOM 785 O O . LYS A 1 95 ? 36.480 25.679 11.903 1.00 60.60 95 LYS A O 1
ATOM 791 N N . ARG A 1 96 ? 34.412 25.512 11.130 1.00 61.91 96 ARG A N 1
ATOM 792 C CA . ARG A 1 96 ? 34.114 25.260 12.534 1.00 61.17 96 ARG A CA 1
ATOM 793 C C . ARG A 1 96 ? 34.193 23.772 12.870 1.00 65.95 96 ARG A C 1
ATOM 794 O O . ARG A 1 96 ? 34.043 22.911 11.991 1.00 68.62 96 ARG A O 1
ATOM 802 N N . PRO A 1 97 ? 34.394 23.465 14.155 1.00 65.50 97 PRO A N 1
ATOM 803 C CA . PRO A 1 97 ? 34.483 22.065 14.587 1.00 68.55 97 PRO A CA 1
ATOM 804 C C . PRO A 1 97 ? 33.160 21.506 15.092 1.00 66.93 97 PRO A C 1
ATOM 805 O O . PRO A 1 97 ? 33.147 20.652 15.984 1.00 71.69 97 PRO A O 1
ATOM 809 N N . SER A 1 98 ? 32.043 21.980 14.549 1.00 63.00 98 SER A N 1
ATOM 810 C CA . SER A 1 98 ? 30.752 21.640 15.128 1.00 66.59 98 SER A CA 1
ATOM 811 C C . SER A 1 98 ? 29.621 22.005 14.181 1.00 68.47 98 SER A C 1
ATOM 812 O O . SER A 1 98 ? 28.534 21.416 14.238 1.00 72.23 98 SER A O 1
ATOM 815 N N . ASP A 1 99 ? 29.882 22.982 13.313 1.00 60.12 99 ASP A N 1
ATOM 816 C CA . ASP A 1 99 ? 28.878 23.606 12.454 1.00 55.66 99 ASP A CA 1
ATOM 817 C C . ASP A 1 99 ? 29.472 23.690 11.055 1.00 59.55 99 ASP A C 1
ATOM 818 O O . ASP A 1 99 ? 30.168 24.657 10.726 1.00 65.82 99 ASP A O 1
ATOM 823 N N . ASN A 1 100 ? 29.195 22.692 10.229 1.00 52.80 100 ASN A N 1
ATOM 824 C CA . ASN A 1 100 ? 29.773 22.663 8.889 1.00 54.23 100 ASN A CA 1
ATOM 825 C C . ASN A 1 100 ? 29.076 23.701 7.999 1.00 58.29 100 ASN A C 1
ATOM 826 O O . ASN A 1 100 ? 27.984 23.467 7.470 1.00 56.02 100 ASN A O 1
ATOM 831 N N . LEU A 1 101 ? 29.707 24.864 7.827 1.00 52.62 101 LEU A N 1
ATOM 832 C CA . LEU A 1 101 ? 29.179 25.928 6.985 1.00 45.39 101 LEU A CA 1
ATOM 833 C C . LEU A 1 101 ? 30.176 26.260 5.885 1.00 44.48 101 LEU A C 1
ATOM 834 O O . LEU A 1 101 ? 31.394 26.236 6.098 1.00 44.88 101 LEU A O 1
ATOM 839 N N . ALA A 1 102 ? 29.649 26.580 4.711 1.00 40.91 102 ALA A N 1
ATOM 840 C CA . ALA A 1 102 ? 30.479 26.896 3.566 1.00 40.81 102 ALA A CA 1
ATOM 841 C C . ALA A 1 102 ? 29.941 28.145 2.898 1.00 36.53 102 ALA A C 1
ATOM 842 O O . ALA A 1 102 ? 28.732 28.383 2.895 1.00 38.39 102 ALA A O 1
ATOM 844 N N . PHE A 1 103 ? 30.840 28.944 2.330 1.00 36.98 103 PHE A N 1
ATOM 845 C CA . PHE A 1 103 ? 30.387 30.020 1.458 1.00 40.19 103 PHE A CA 1
ATOM 846 C C . PHE A 1 103 ? 30.067 29.462 0.076 1.00 39.95 103 PHE A C 1
ATOM 847 O O . PHE A 1 103 ? 30.584 28.425 -0.335 1.00 47.48 103 PHE A O 1
ATOM 855 N N . ARG A 1 104 ? 29.177 30.140 -0.631 1.00 41.58 104 ARG A N 1
ATOM 856 C CA . ARG A 1 104 ? 28.813 29.644 -1.947 1.00 41.79 104 ARG A CA 1
ATOM 857 C C . ARG A 1 104 ? 29.924 29.896 -2.953 1.00 46.01 104 ARG A C 1
ATOM 858 O O . ARG A 1 104 ? 30.166 29.059 -3.832 1.00 52.89 104 ARG A O 1
ATOM 866 N N . SER A 1 105 ? 30.657 30.999 -2.807 1.00 45.92 105 SER A N 1
ATOM 867 C CA . SER A 1 105 ? 31.401 31.479 -3.958 1.00 43.01 105 SER A CA 1
ATOM 868 C C . SER A 1 105 ? 32.443 32.546 -3.698 1.00 43.58 105 SER A C 1
ATOM 869 O O . SER A 1 105 ? 32.605 33.420 -4.553 1.00 54.50 105 SER A O 1
ATOM 872 N N . ALA A 1 106 ? 33.153 32.536 -2.576 1.00 30.41 106 ALA A N 1
ATOM 873 C CA . ALA A 1 106 ? 34.084 33.648 -2.329 1.00 42.75 106 ALA A CA 1
ATOM 874 C C . ALA A 1 106 ? 33.404 35.015 -2.600 1.00 51.96 106 ALA A C 1
ATOM 875 O O . ALA A 1 106 ? 34.004 35.968 -3.113 1.00 37.56 106 ALA A O 1
ATOM 877 N N . ALA A 1 107 ? 32.091 35.064 -2.355 1.00 58.25 107 ALA A N 1
ATOM 878 C CA . ALA A 1 107 ? 31.452 36.185 -1.690 1.00 45.35 107 ALA A CA 1
ATOM 879 C C . ALA A 1 107 ? 31.491 35.996 -0.162 1.00 48.02 107 ALA A C 1
ATOM 880 O O . ALA A 1 107 ? 30.609 36.492 0.557 1.00 38.48 107 ALA A O 1
ATOM 882 N N . ALA A 1 108 ? 32.470 35.224 0.335 1.00 40.72 108 ALA A N 1
ATOM 883 C CA . ALA A 1 108 ? 32.968 35.466 1.674 1.00 37.99 108 ALA A CA 1
ATOM 884 C C . ALA A 1 108 ? 33.374 36.927 1.805 1.00 40.82 108 ALA A C 1
ATOM 885 O O . ALA A 1 108 ? 33.315 37.495 2.899 1.00 49.76 108 ALA A O 1
ATOM 887 N N . LYS A 1 109 ? 33.758 37.563 0.698 1.00 40.49 109 LYS A N 1
ATOM 888 C CA . LYS A 1 109 ? 34.239 38.935 0.765 1.00 40.93 109 LYS A CA 1
ATOM 889 C C . LYS A 1 109 ? 33.093 39.925 0.805 1.00 37.34 109 LYS A C 1
ATOM 890 O O . LYS A 1 109 ? 33.162 40.899 1.549 1.00 43.33 109 LYS A O 1
ATOM 896 N N . GLU A 1 110 ? 32.035 39.711 0.025 1.00 38.95 110 GLU A N 1
ATOM 897 C CA . GLU A 1 110 ? 30.874 40.576 0.172 1.00 38.64 110 GLU A CA 1
ATOM 898 C C . GLU A 1 110 ? 30.464 40.650 1.618 1.00 44.28 110 GLU A C 1
ATOM 899 O O . GLU A 1 110 ? 29.943 41.672 2.078 1.00 49.74 110 GLU A O 1
ATOM 905 N N . GLU A 1 111 ? 30.698 39.581 2.354 1.00 44.54 111 GLU A N 1
ATOM 906 C CA . GLU A 1 111 ? 30.299 39.637 3.737 1.00 43.15 111 GLU A CA 1
ATOM 907 C C . GLU A 1 111 ? 31.415 40.175 4.616 1.00 43.99 111 GLU A C 1
ATOM 908 O O . GLU A 1 111 ? 31.165 41.089 5.401 1.00 53.83 111 GLU A O 1
ATOM 914 N N . LEU A 1 112 ? 32.644 39.661 4.489 1.00 41.63 112 LEU A N 1
ATOM 915 C CA . LEU A 1 112 ? 33.762 40.304 5.175 1.00 40.00 112 LEU A CA 1
ATOM 916 C C . LEU A 1 112 ? 33.599 41.803 5.046 1.00 46.04 112 LEU A C 1
ATOM 917 O O . LEU A 1 112 ? 33.548 42.537 6.042 1.00 44.69 112 LEU A O 1
ATOM 922 N N . ARG A 1 113 ? 33.444 42.262 3.810 1.00 49.38 113 ARG A N 1
ATOM 923 C CA . ARG A 1 113 ? 33.475 43.687 3.532 1.00 54.97 113 ARG A CA 1
ATOM 924 C C . ARG A 1 113 ? 32.080 44.230 3.683 1.00 52.23 113 ARG A C 1
ATOM 925 O O . ARG A 1 113 ? 31.516 44.263 4.791 1.00 39.25 113 ARG A O 1
ATOM 927 N N . GLN A 1 114 ? 31.523 44.604 2.522 1.00 64.35 114 GLN A N 1
ATOM 928 C CA . GLN A 1 114 ? 30.303 45.395 2.345 1.00 70.16 114 GLN A CA 1
ATOM 929 C C . GLN A 1 114 ? 29.361 45.371 3.552 1.00 65.61 114 GLN A C 1
ATOM 930 O O . GLN A 1 114 ? 28.438 46.205 3.601 1.00 58.25 114 GLN A O 1
ATOM 932 N N . ILE A 1 115 ? 29.599 44.455 4.528 1.00 48.51 115 ILE A N 1
ATOM 933 C CA . ILE A 1 115 ? 28.603 44.114 5.536 1.00 44.73 115 ILE A CA 1
ATOM 934 C C . ILE A 1 115 ? 29.176 44.058 6.947 1.00 42.61 115 ILE A C 1
ATOM 935 O O . ILE A 1 115 ? 28.929 44.963 7.752 1.00 39.85 115 ILE A O 1
ATOM 940 N N . VAL A 1 116 ? 29.925 43.005 7.275 1.00 38.91 116 VAL A N 1
ATOM 941 C CA . VAL A 1 116 ? 30.353 42.834 8.659 1.00 34.49 116 VAL A CA 1
ATOM 942 C C . VAL A 1 116 ? 31.270 43.973 9.083 1.00 40.67 116 VAL A C 1
ATOM 943 O O . VAL A 1 116 ? 31.156 44.505 10.194 1.00 42.50 116 VAL A O 1
ATOM 947 N N . GLU A 1 117 ? 32.187 44.378 8.212 1.00 46.84 117 GLU A N 1
ATOM 948 C CA . GLU A 1 117 ? 32.994 45.553 8.522 1.00 39.60 117 GLU A CA 1
ATOM 949 C C . GLU A 1 117 ? 32.131 46.805 8.586 1.00 39.46 117 GLU A C 1
ATOM 950 O O . GLU A 1 117 ? 32.371 47.693 9.409 1.00 43.46 117 GLU A O 1
ATOM 956 N N . THR A 1 118 ? 31.118 46.896 7.728 1.00 39.43 118 THR A N 1
ATOM 957 C CA . THR A 1 118 ? 30.231 48.056 7.753 1.00 40.02 118 THR A CA 1
ATOM 958 C C . THR A 1 118 ? 29.527 48.197 9.091 1.00 40.56 118 THR A C 1
ATOM 959 O O . THR A 1 118 ? 29.248 49.316 9.536 1.00 44.58 118 THR A O 1
ATOM 963 N N . TRP A 1 119 ? 29.216 47.078 9.729 1.00 37.86 119 TRP A N 1
ATOM 964 C CA . TRP A 1 119 ? 28.507 47.058 10.989 1.00 33.63 119 TRP A CA 1
ATOM 965 C C . TRP A 1 119 ? 29.443 47.159 12.183 1.00 35.20 119 TRP A C 1
ATOM 966 O O . TRP A 1 119 ? 28.968 47.303 13.305 1.00 39.43 119 TRP A O 1
ATOM 977 N N . LYS A 1 120 ? 30.750 47.094 11.973 1.00 34.27 120 LYS A N 1
ATOM 978 C CA . LYS A 1 120 ? 31.717 47.069 13.060 1.00 34.54 120 LYS A CA 1
ATOM 979 C C . LYS A 1 120 ? 31.369 48.078 14.144 1.00 36.22 120 LYS A C 1
ATOM 980 O O . LYS A 1 120 ? 31.278 49.283 13.886 1.00 35.41 120 LYS A O 1
ATOM 986 N N . GLY A 1 121 ? 31.171 47.576 15.366 1.00 38.85 121 GLY A N 1
ATOM 987 C CA . GLY A 1 121 ? 30.923 48.393 16.534 1.00 33.02 121 GLY A CA 1
ATOM 988 C C . GLY A 1 121 ? 29.496 48.859 16.725 1.00 38.49 121 GLY A C 1
ATOM 989 O O . GLY A 1 121 ? 29.183 49.403 17.796 1.00 40.60 121 GLY A O 1
ATOM 990 N N . GLN A 1 122 ? 28.622 48.687 15.730 1.00 33.06 122 GLN A N 1
ATOM 991 C CA . GLN A 1 122 ? 27.255 49.186 15.794 1.00 34.52 122 GLN A CA 1
ATOM 992 C C . GLN A 1 122 ? 26.210 48.078 15.816 1.00 36.02 122 GLN A C 1
ATOM 993 O O . GLN A 1 122 ? 25.034 48.349 15.577 1.00 36.07 122 GLN A O 1
ATOM 999 N N . THR A 1 123 ? 26.603 46.843 16.095 1.00 34.15 123 THR A N 1
ATOM 1000 C CA . THR A 1 123 ? 25.609 45.777 16.144 1.00 40.30 123 THR A CA 1
ATOM 1001 C C . THR A 1 123 ? 24.911 45.758 17.504 1.00 37.58 123 THR A C 1
ATOM 1002 O O . THR A 1 123 ? 25.400 46.317 18.486 1.00 36.74 123 THR A O 1
ATOM 1006 N N . PHE A 1 124 ? 23.753 45.100 17.565 1.00 36.68 124 PHE A N 1
ATOM 1007 C CA . PHE A 1 124 ? 23.127 44.953 18.869 1.00 33.72 124 PHE A CA 1
ATOM 1008 C C . PHE A 1 124 ? 24.139 44.445 19.877 1.00 35.81 124 PHE A C 1
ATOM 1009 O O . PHE A 1 124 ? 24.298 45.023 20.956 1.00 39.18 124 PHE A O 1
ATOM 1017 N N . GLY A 1 125 ? 24.827 43.349 19.539 1.00 36.72 125 GLY A N 1
ATOM 1018 C CA . GLY A 1 125 ? 25.798 42.772 20.453 1.00 33.25 125 GLY A CA 1
ATOM 1019 C C . GLY A 1 125 ? 26.818 43.781 20.935 1.00 37.70 125 GLY A C 1
ATOM 1020 O O . GLY A 1 125 ? 27.359 43.645 22.033 1.00 38.76 125 GLY A O 1
ATOM 1021 N N . ASP A 1 126 ? 27.092 44.811 20.125 1.00 35.56 126 ASP A N 1
ATOM 1022 C CA . ASP A 1 126 ? 28.005 45.871 20.544 1.00 34.80 126 ASP A CA 1
ATOM 1023 C C . ASP A 1 126 ? 27.369 46.760 21.599 1.00 37.14 126 ASP A C 1
ATOM 1024 O O . ASP A 1 126 ? 28.047 47.198 22.536 1.00 40.37 126 ASP A O 1
ATOM 1029 N N . PHE A 1 127 ? 26.074 47.057 21.458 1.00 36.28 127 PHE A N 1
ATOM 1030 C CA . PHE A 1 127 ? 25.352 47.714 22.537 1.00 33.15 127 PHE A CA 1
ATOM 1031 C C . PHE A 1 127 ? 25.365 46.849 23.802 1.00 36.90 127 PHE A C 1
ATOM 1032 O O . PHE A 1 127 ? 25.677 47.328 24.902 1.00 33.84 127 PHE A O 1
ATOM 1040 N N . ALA A 1 128 ? 25.045 45.559 23.663 1.00 33.79 128 ALA A N 1
ATOM 1041 C CA . ALA A 1 128 ? 24.999 44.712 24.844 1.00 32.93 128 ALA A CA 1
ATOM 1042 C C . ALA A 1 128 ? 26.337 44.704 25.570 1.00 36.12 128 ALA A C 1
ATOM 1043 O O . ALA A 1 128 ? 26.374 44.638 26.803 1.00 35.67 128 ALA A O 1
ATOM 1045 N N . ALA A 1 129 ? 27.446 44.793 24.838 1.00 38.54 129 ALA A N 1
ATOM 1046 C CA . ALA A 1 129 ? 28.746 44.749 25.504 1.00 38.80 129 ALA A CA 1
ATOM 1047 C C . ALA A 1 129 ? 28.953 45.951 26.426 1.00 36.77 129 ALA A C 1
ATOM 1048 O O . ALA A 1 129 ? 29.649 45.837 27.440 1.00 37.54 129 ALA A O 1
ATOM 1050 N N . THR A 1 130 ? 28.357 47.100 26.111 1.00 36.60 130 THR A N 1
ATOM 1051 C CA . THR A 1 130 ? 28.557 48.266 26.965 1.00 35.20 130 THR A CA 1
ATOM 1052 C C . THR A 1 130 ? 27.906 48.128 28.331 1.00 35.41 130 THR A C 1
ATOM 1053 O O . THR A 1 130 ? 28.072 49.038 29.150 1.00 37.63 130 THR A O 1
ATOM 1057 N N . LEU A 1 131 ? 27.157 47.048 28.584 1.00 33.05 131 LEU A N 1
ATOM 1058 C CA . LEU A 1 131 ? 26.448 46.847 29.845 1.00 31.73 131 LEU A CA 1
ATOM 1059 C C . LEU A 1 131 ? 27.221 45.962 30.792 1.00 37.40 131 LEU A C 1
ATOM 1060 O O . LEU A 1 131 ? 26.679 45.539 31.817 1.00 42.29 131 LEU A O 1
ATOM 1065 N N . VAL A 1 132 ? 28.470 45.667 30.475 1.00 34.03 132 VAL A N 1
ATOM 1066 C CA . VAL A 1 132 ? 29.277 44.736 31.243 1.00 37.79 132 VAL A CA 1
ATOM 1067 C C . VAL A 1 132 ? 30.289 45.561 32.016 1.00 40.89 132 VAL A C 1
ATOM 1068 O O . VAL A 1 132 ? 31.169 46.182 31.410 1.00 44.37 132 VAL A O 1
ATOM 1072 N N . ASP A 1 133 ? 30.168 45.584 33.348 1.00 44.75 133 ASP A N 1
ATOM 1073 C CA . ASP A 1 133 ? 31.160 46.264 34.186 1.00 45.52 133 ASP A CA 1
ATOM 1074 C C . ASP A 1 133 ? 32.504 45.535 34.158 1.00 49.78 133 ASP A C 1
ATOM 1075 O O . ASP A 1 133 ? 32.581 44.316 33.938 1.00 44.69 133 ASP A O 1
ATOM 1080 N N . GLU A 1 134 ? 33.569 46.303 34.422 1.00 49.16 134 GLU A N 1
ATOM 1081 C CA . GLU A 1 134 ? 34.929 45.772 34.356 1.00 46.54 134 GLU A CA 1
ATOM 1082 C C . GLU A 1 134 ? 35.098 44.533 35.234 1.00 45.92 134 GLU A C 1
ATOM 1083 O O . GLU A 1 134 ? 35.675 43.525 34.807 1.00 47.03 134 GLU A O 1
ATOM 1089 N N . ASP A 1 135 ? 34.609 44.588 36.474 1.00 44.27 135 ASP A N 1
ATOM 1090 C CA . ASP A 1 135 ? 34.764 43.437 37.351 1.00 41.34 135 ASP A CA 1
ATOM 1091 C C . ASP A 1 135 ? 34.107 42.194 36.769 1.00 45.44 135 ASP A C 1
ATOM 1092 O O . ASP A 1 135 ? 34.541 41.073 37.060 1.00 52.84 135 ASP A O 1
ATOM 1097 N N . MET A 1 136 ? 33.079 42.362 35.933 1.00 46.09 136 MET A N 1
ATOM 1098 C CA . MET A 1 136 ? 32.352 41.204 35.422 1.00 43.53 136 MET A CA 1
ATOM 1099 C C . MET A 1 136 ? 33.144 40.449 34.372 1.00 45.01 136 MET A C 1
ATOM 1100 O O . MET A 1 136 ? 32.939 39.240 34.200 1.00 46.47 136 MET A O 1
ATOM 1105 N N . LYS A 1 137 ? 34.035 41.137 33.657 1.00 46.36 137 LYS A N 1
ATOM 1106 C CA . LYS A 1 137 ? 34.738 40.509 32.540 1.00 41.11 137 LYS A CA 1
ATOM 1107 C C . LYS A 1 137 ? 35.575 39.308 32.968 1.00 44.82 137 LYS A C 1
ATOM 1108 O O . LYS A 1 137 ? 35.466 38.252 32.322 1.00 45.37 137 LYS A O 1
ATOM 1114 N N . PRO A 1 138 ? 36.387 39.366 34.034 1.00 47.66 138 PRO A N 1
ATOM 1115 C CA . PRO A 1 138 ? 37.008 38.117 34.518 1.00 40.85 138 PRO A CA 1
ATOM 1116 C C . PRO A 1 138 ? 35.985 37.053 34.875 1.00 46.30 138 PRO A C 1
ATOM 1117 O O . PRO A 1 138 ? 36.193 35.871 34.585 1.00 49.65 138 PRO A O 1
ATOM 1121 N N . MET A 1 139 ? 34.871 37.442 35.498 1.00 48.67 139 MET A N 1
ATOM 1122 C CA . MET A 1 139 ? 33.826 36.474 35.809 1.00 45.43 139 MET A CA 1
ATOM 1123 C C . MET A 1 139 ? 33.367 35.752 34.548 1.00 48.15 139 MET A C 1
ATOM 1124 O O . MET A 1 139 ? 33.290 34.515 34.513 1.00 46.76 139 MET A O 1
ATOM 1129 N N . LEU A 1 140 ? 33.059 36.517 33.496 1.00 44.00 140 LEU A N 1
ATOM 1130 C CA . LEU A 1 140 ? 32.684 35.908 32.228 1.00 45.16 140 LEU A CA 1
ATOM 1131 C C . LEU A 1 140 ? 33.836 35.112 31.641 1.00 47.68 140 LEU A C 1
ATOM 1132 O O . LEU A 1 140 ? 33.614 34.051 31.047 1.00 48.46 140 LEU A O 1
ATOM 1137 N N . ASP A 1 141 ? 35.069 35.591 31.821 1.00 49.48 141 ASP A N 1
ATOM 1138 C CA . ASP A 1 141 ? 36.218 34.920 31.222 1.00 52.52 141 ASP A CA 1
ATOM 1139 C C . ASP A 1 141 ? 36.381 33.509 31.779 1.00 52.29 141 ASP A C 1
ATOM 1140 O O . ASP A 1 141 ? 36.484 32.536 31.021 1.00 52.71 141 ASP A O 1
ATOM 1145 N N . VAL A 1 142 ? 36.376 33.371 33.108 1.00 50.35 142 VAL A N 1
ATOM 1146 C CA . VAL A 1 142 ? 36.598 32.057 33.712 1.00 56.06 142 VAL A CA 1
ATOM 1147 C C . VAL A 1 142 ? 35.348 31.196 33.753 1.00 54.39 142 VAL A C 1
ATOM 1148 O O . VAL A 1 142 ? 35.424 30.037 34.177 1.00 56.94 142 VAL A O 1
ATOM 1152 N N . GLY A 1 143 ? 34.201 31.721 33.336 1.00 51.26 143 GLY A N 1
ATOM 1153 C CA . GLY A 1 143 ? 33.026 30.892 33.173 1.00 47.42 143 GLY A CA 1
ATOM 1154 C C . GLY A 1 143 ? 32.157 30.741 34.394 1.00 49.93 143 GLY A C 1
ATOM 1155 O O . GLY A 1 143 ? 31.496 29.705 34.542 1.00 50.58 143 GLY A O 1
ATOM 1156 N N . ILE A 1 144 ? 32.146 31.735 35.288 1.00 48.83 144 ILE A N 1
ATOM 1157 C CA . ILE A 1 144 ? 31.193 31.726 36.395 1.00 46.37 144 ILE A CA 1
ATOM 1158 C C . ILE A 1 144 ? 29.770 31.862 35.866 1.00 47.78 144 ILE A C 1
ATOM 1159 O O . ILE A 1 144 ? 28.848 31.175 36.323 1.00 47.68 144 ILE A O 1
ATOM 1164 N N . PHE A 1 145 ? 29.572 32.746 34.892 1.00 45.10 145 PHE A N 1
ATOM 1165 C CA . PHE A 1 145 ? 28.308 32.823 34.179 1.00 47.06 145 PHE A CA 1
ATOM 1166 C C . PHE A 1 145 ? 28.579 33.291 32.757 1.00 42.42 145 PHE A C 1
ATOM 1167 O O . PHE A 1 145 ? 29.681 33.737 32.432 1.00 44.21 145 PHE A O 1
ATOM 1175 N N . THR A 1 146 ? 27.569 33.147 31.905 1.00 35.82 146 THR A N 1
ATOM 1176 C CA . THR A 1 146 ? 27.615 33.640 30.542 1.00 37.80 146 THR A CA 1
ATOM 1177 C C . THR A 1 146 ? 26.678 34.825 30.418 1.00 41.64 146 THR A C 1
ATOM 1178 O O . THR A 1 146 ? 25.816 35.060 31.263 1.00 41.74 146 THR A O 1
ATOM 1182 N N . HIS A 1 147 ? 26.834 35.558 29.332 1.00 42.04 147 HIS A N 1
ATOM 1183 C CA . HIS A 1 147 ? 26.038 36.751 29.082 1.00 35.50 147 HIS A CA 1
ATOM 1184 C C . HIS A 1 147 ? 24.997 36.380 28.035 1.00 35.56 147 HIS A C 1
ATOM 1185 O O . HIS A 1 147 ? 25.229 36.500 26.837 1.00 37.17 147 HIS A O 1
ATOM 1192 N N . GLY A 1 148 ? 23.862 35.895 28.486 1.00 35.50 148 GLY A N 1
ATOM 1193 C CA . GLY A 1 148 ? 22.846 35.467 27.556 1.00 33.00 148 GLY A CA 1
ATOM 1194 C C . GLY A 1 148 ? 22.244 36.648 26.832 1.00 35.77 148 GLY A C 1
ATOM 1195 O O . GLY A 1 148 ? 22.513 37.815 27.140 1.00 36.55 148 GLY A O 1
ATOM 1196 N N . ILE A 1 149 ? 21.390 36.314 25.864 1.00 33.24 149 ILE A N 1
ATOM 1197 C CA . ILE A 1 149 ? 20.757 37.253 24.937 1.00 32.21 149 ILE A CA 1
ATOM 1198 C C . ILE A 1 149 ? 21.574 38.534 24.792 1.00 32.33 149 ILE A C 1
ATOM 1199 O O . ILE A 1 149 ? 21.044 39.644 24.908 1.00 31.92 149 ILE A O 1
ATOM 1204 N N . SER A 1 150 ? 22.876 38.385 24.542 1.00 34.13 150 SER A N 1
ATOM 1205 C CA . SER A 1 150 ? 23.744 39.490 24.166 1.00 31.56 150 SER A CA 1
ATOM 1206 C C . SER A 1 150 ? 24.157 39.448 22.706 1.00 33.66 150 SER A C 1
ATOM 1207 O O . SER A 1 150 ? 24.750 40.413 22.222 1.00 38.83 150 SER A O 1
ATOM 1210 N N . ASN A 1 151 ? 23.880 38.356 21.995 1.00 38.86 151 ASN A N 1
ATOM 1211 C CA . ASN A 1 151 ? 24.038 38.341 20.546 1.00 37.95 151 ASN A CA 1
ATOM 1212 C C . ASN A 1 151 ? 22.813 37.750 19.856 1.00 38.45 151 ASN A C 1
ATOM 1213 O O . ASN A 1 151 ? 22.912 37.273 18.719 1.00 40.73 151 ASN A O 1
ATOM 1218 N N . GLN A 1 152 ? 21.664 37.772 20.527 1.00 34.17 152 GLN A N 1
ATOM 1219 C CA . GLN A 1 152 ? 20.405 37.333 19.954 1.00 34.08 152 GLN A CA 1
ATOM 1220 C C . GLN A 1 152 ? 19.303 38.216 20.499 1.00 32.49 152 GLN A C 1
ATOM 1221 O O . GLN A 1 152 ? 19.493 38.928 21.487 1.00 31.00 152 GLN A O 1
ATOM 1227 N N . SER A 1 153 ? 18.150 38.173 19.832 1.00 32.12 153 SER A N 1
ATOM 1228 C CA . SER A 1 153 ? 16.961 38.852 20.321 1.00 31.58 153 SER A CA 1
ATOM 1229 C C . SER A 1 153 ? 16.440 38.118 21.545 1.00 31.03 153 SER A C 1
ATOM 1230 O O . SER A 1 153 ? 16.984 37.095 21.959 1.00 30.15 153 SER A O 1
ATOM 1233 N N . THR A 1 154 ? 15.358 38.615 22.134 1.00 28.47 154 THR A N 1
ATOM 1234 C CA . THR A 1 154 ? 14.899 37.874 23.299 1.00 30.11 154 THR A CA 1
ATOM 1235 C C . THR A 1 154 ? 14.298 36.514 22.950 1.00 29.99 154 THR A C 1
ATOM 1236 O O . THR A 1 154 ? 14.099 35.705 23.861 1.00 35.76 154 THR A O 1
ATOM 1240 N N . MET A 1 155 ? 14.039 36.222 21.680 1.00 29.00 155 MET A N 1
ATOM 1241 C CA . MET A 1 155 ? 13.741 34.847 21.245 1.00 31.98 155 MET A CA 1
ATOM 1242 C C . MET A 1 155 ? 12.490 34.326 21.950 1.00 34.91 155 MET A C 1
ATOM 1243 O O . MET A 1 155 ? 11.589 35.092 22.325 1.00 28.87 155 MET A O 1
ATOM 1248 N N . ASN A 1 156 ? 12.486 32.992 22.092 1.00 34.45 156 ASN A N 1
ATOM 1249 C CA . ASN A 1 156 ? 11.560 32.239 22.930 1.00 33.71 156 ASN A CA 1
ATOM 1250 C C . ASN A 1 156 ? 10.126 32.664 22.683 1.00 33.23 156 ASN A C 1
ATOM 1251 O O . ASN A 1 156 ? 9.394 33.037 23.603 1.00 31.35 156 ASN A O 1
ATOM 1256 N N . HIS A 1 157 ? 9.714 32.599 21.427 1.00 29.98 157 HIS A N 1
ATOM 1257 C CA . HIS A 1 157 ? 8.384 33.066 21.102 1.00 32.26 157 HIS A CA 1
ATOM 1258 C C . HIS A 1 157 ? 7.402 31.906 21.160 1.00 33.94 157 HIS A C 1
ATOM 1259 O O . HIS A 1 157 ? 7.719 30.775 20.767 1.00 32.41 157 HIS A O 1
ATOM 1266 N N . SER A 1 158 ? 6.255 32.177 21.783 1.00 31.46 158 SER A N 1
ATOM 1267 C CA . SER A 1 158 ? 5.204 31.195 22.021 1.00 29.39 158 SER A CA 1
ATOM 1268 C C . SER A 1 158 ? 3.915 31.765 21.441 1.00 30.46 158 SER A C 1
ATOM 1269 O O . SER A 1 158 ? 3.125 32.387 22.152 1.00 35.90 158 SER A O 1
ATOM 1272 N N . PRO A 1 159 ? 3.673 31.586 20.150 1.00 29.49 159 PRO A N 1
ATOM 1273 C CA . PRO A 1 159 ? 2.474 32.177 19.547 1.00 28.88 159 PRO A CA 1
ATOM 1274 C C . PRO A 1 159 ? 1.199 31.443 19.952 1.00 31.36 159 PRO A C 1
ATOM 1275 O O . PRO A 1 159 ? 1.169 30.219 20.106 1.00 30.93 159 PRO A O 1
ATOM 1279 N N . ASP A 1 160 ? 0.122 32.208 20.089 1.00 30.49 160 ASP A N 1
ATOM 1280 C CA . ASP A 1 160 ? -1.169 31.627 20.432 1.00 31.56 160 ASP A CA 1
ATOM 1281 C C . ASP A 1 160 ? -1.725 30.817 19.274 1.00 33.02 160 ASP A C 1
ATOM 1282 O O . ASP A 1 160 ? -2.735 31.204 18.675 1.00 33.68 160 ASP A O 1
ATOM 1287 N N . TYR A 1 161 ? -1.099 29.685 18.953 1.00 31.37 161 TYR A N 1
ATOM 1288 C CA . TYR A 1 161 ? -1.527 28.961 17.759 1.00 33.31 161 TYR A CA 1
ATOM 1289 C C . TYR A 1 161 ? -2.952 28.408 17.896 1.00 35.74 161 TYR A C 1
ATOM 1290 O O . TYR A 1 161 ? -3.687 28.350 16.901 1.00 35.65 161 TYR A O 1
ATOM 1299 N N . ASP A 1 162 ? -3.372 28.022 19.108 1.00 34.52 162 ASP A N 1
ATOM 1300 C CA . ASP A 1 162 ? -4.752 27.564 19.306 1.00 34.67 162 ASP A CA 1
ATOM 1301 C C . ASP A 1 162 ? -5.762 28.583 18.749 1.00 37.96 162 ASP A C 1
ATOM 1302 O O . ASP A 1 162 ? -6.755 28.205 18.112 1.00 39.34 162 ASP A O 1
ATOM 1307 N N . ASN A 1 163 ? -5.526 29.880 18.954 1.00 32.53 163 ASN A N 1
ATOM 1308 C CA . ASN A 1 163 ? -6.494 30.848 18.448 1.00 32.89 163 ASN A CA 1
ATOM 1309 C C . ASN A 1 163 ? -6.143 31.366 17.063 1.00 36.61 163 ASN A C 1
ATOM 1310 O O . ASN A 1 163 ? -7.045 31.666 16.269 1.00 35.51 163 ASN A O 1
ATOM 1315 N N . LEU A 1 164 ? -4.850 31.476 16.755 1.00 37.27 164 LEU A N 1
ATOM 1316 C CA . LEU A 1 164 ? -4.437 31.975 15.449 1.00 35.09 164 LEU A CA 1
ATOM 1317 C C . LEU A 1 164 ? -4.945 31.071 14.335 1.00 34.15 164 LEU A C 1
ATOM 1318 O O . LEU A 1 164 ? -5.365 31.547 13.271 1.00 33.02 164 LEU A O 1
ATOM 1323 N N . ILE A 1 165 ? -4.915 29.759 14.576 1.00 35.16 165 ILE A N 1
ATOM 1324 C CA . ILE A 1 165 ? -5.395 28.774 13.617 1.00 35.44 165 ILE A CA 1
ATOM 1325 C C . ILE A 1 165 ? -6.851 29.036 13.248 1.00 38.35 165 ILE A C 1
ATOM 1326 O O . ILE A 1 165 ? -7.293 28.682 12.147 1.00 39.83 165 ILE A O 1
ATOM 1331 N N . LYS A 1 166 ? -7.620 29.663 14.143 1.00 36.15 166 LYS A N 1
ATOM 1332 C CA . LYS A 1 166 ? -9.024 29.942 13.860 1.00 37.78 166 LYS A CA 1
ATOM 1333 C C . LYS A 1 166 ? -9.270 31.314 13.234 1.00 42.60 166 LYS A C 1
ATOM 1334 O O . LYS A 1 166 ? -10.389 31.559 12.765 1.00 40.85 166 LYS A O 1
ATOM 1340 N N . ARG A 1 167 ? -8.269 32.210 13.209 1.00 38.26 167 ARG A N 1
ATOM 1341 C CA . ARG A 1 167 ? -8.516 33.620 12.924 1.00 33.25 167 ARG A CA 1
ATOM 1342 C C . ARG A 1 167 ? -7.707 34.176 11.776 1.00 33.72 167 ARG A C 1
ATOM 1343 O O . ARG A 1 167 ? -8.258 34.925 10.972 1.00 34.50 167 ARG A O 1
ATOM 1351 N N . GLY A 1 168 ? -6.416 33.864 11.702 1.00 31.16 168 GLY A N 1
ATOM 1352 C CA . GLY A 1 168 ? -5.545 34.388 10.677 1.00 30.43 168 GLY A CA 1
ATOM 1353 C C . GLY A 1 168 ? -5.079 35.801 10.977 1.00 34.80 168 GLY A C 1
ATOM 1354 O O . GLY A 1 168 ? -5.659 36.528 11.778 1.00 40.48 168 GLY A O 1
ATOM 1355 N N . TYR A 1 169 ? -4.016 36.208 10.288 1.00 36.20 169 TYR A N 1
ATOM 1356 C CA . TYR A 1 169 ? -3.457 37.532 10.542 1.00 32.44 169 TYR A CA 1
ATOM 1357 C C . TYR A 1 169 ? -4.532 38.606 10.532 1.00 33.86 169 TYR A C 1
ATOM 1358 O O . TYR A 1 169 ? -4.555 39.470 11.414 1.00 34.99 169 TYR A O 1
ATOM 1367 N N . ARG A 1 170 ? -5.443 38.570 9.552 1.00 37.56 170 ARG A N 1
ATOM 1368 C CA . ARG A 1 170 ? -6.376 39.687 9.382 1.00 36.93 170 ARG A CA 1
ATOM 1369 C C . ARG A 1 170 ? -7.203 39.929 10.637 1.00 35.29 170 ARG A C 1
ATOM 1370 O O . ARG A 1 170 ? -7.670 41.047 10.859 1.00 38.39 170 ARG A O 1
ATOM 1378 N N . TYR A 1 171 ? -7.398 38.912 11.471 1.00 31.48 171 TYR A N 1
ATOM 1379 C CA . TYR A 1 171 ? -8.064 39.156 12.745 1.00 35.01 171 TYR A CA 1
ATOM 1380 C C . TYR A 1 171 ? -7.258 40.129 13.607 1.00 36.39 171 TYR A C 1
ATOM 1381 O O . TYR A 1 171 ? -7.784 41.136 14.093 1.00 33.40 171 TYR A O 1
ATOM 1390 N N . TYR A 1 172 ? -5.966 39.845 13.793 1.00 36.04 172 TYR A N 1
ATOM 1391 C CA . TYR A 1 172 ? -5.124 40.686 14.639 1.00 34.22 172 TYR A CA 1
ATOM 1392 C C . TYR A 1 172 ? -4.836 42.043 13.996 1.00 37.60 172 TYR A C 1
ATOM 1393 O O . TYR A 1 172 ? -4.802 43.069 14.690 1.00 36.69 172 TYR A O 1
ATOM 1402 N N . ILE A 1 173 ? -4.643 42.082 12.676 1.00 33.04 173 ILE A N 1
ATOM 1403 C CA . ILE A 1 173 ? -4.480 43.369 12.011 1.00 33.34 173 ILE A CA 1
ATOM 1404 C C . ILE A 1 173 ? -5.676 44.268 12.315 1.00 35.65 173 ILE A C 1
ATOM 1405 O O . ILE A 1 173 ? -5.524 45.454 12.629 1.00 36.12 173 ILE A O 1
ATOM 1410 N N . ASP A 1 174 ? -6.890 43.718 12.229 1.00 35.74 174 ASP A N 1
ATOM 1411 C CA . ASP A 1 174 ? -8.070 44.550 12.433 1.00 36.88 174 ASP A CA 1
ATOM 1412 C C . ASP A 1 174 ? -8.191 44.982 13.886 1.00 39.25 174 ASP A C 1
ATOM 1413 O O . ASP A 1 174 ? -8.681 46.080 14.177 1.00 36.21 174 ASP A O 1
ATOM 1418 N N . GLU A 1 175 ? -7.744 44.123 14.801 1.00 39.64 175 GLU A N 1
ATOM 1419 C CA . GLU A 1 175 ? -7.681 44.473 16.212 1.00 38.90 175 GLU A CA 1
ATOM 1420 C C . GLU A 1 175 ? -6.757 45.668 16.445 1.00 38.27 175 GLU A C 1
ATOM 1421 O O . GLU A 1 175 ? -7.144 46.645 17.096 1.00 35.46 175 GLU A O 1
ATOM 1427 N N . CYS A 1 176 ? -5.523 45.601 15.929 1.00 33.53 176 CYS A N 1
ATOM 1428 C CA . CYS A 1 176 ? -4.614 46.739 16.029 1.00 33.44 176 CYS A CA 1
ATOM 1429 C C . CYS A 1 176 ? -5.233 48.001 15.437 1.00 35.67 176 CYS A C 1
ATOM 1430 O O . CYS A 1 176 ? -5.092 49.093 16.001 1.00 34.98 176 CYS A O 1
ATOM 1433 N N . LYS A 1 177 ? -5.910 47.878 14.294 1.00 33.70 177 LYS A N 1
ATOM 1434 C CA . LYS A 1 177 ? -6.549 49.046 13.702 1.00 33.83 177 LYS A CA 1
ATOM 1435 C C . LYS A 1 177 ? -7.657 49.573 14.608 1.00 33.06 177 LYS A C 1
ATOM 1436 O O . LYS A 1 177 ? -7.756 50.783 14.837 1.00 32.05 177 LYS A O 1
ATOM 1442 N N . GLU A 1 178 ? -8.494 48.679 15.141 1.00 35.89 178 GLU A N 1
ATOM 1443 C CA . GLU A 1 178 ? -9.552 49.104 16.056 1.00 38.15 178 GLU A CA 1
ATOM 1444 C C . GLU A 1 178 ? -8.953 49.723 17.318 1.00 37.95 178 GLU A C 1
ATOM 1445 O O . GLU A 1 178 ? -9.398 50.776 17.778 1.00 44.99 178 GLU A O 1
ATOM 1451 N N . LYS A 1 179 ? -7.934 49.082 17.890 1.00 34.54 179 LYS A N 1
ATOM 1452 C CA . LYS A 1 179 ? -7.190 49.683 18.989 1.00 33.11 179 LYS A CA 1
ATOM 1453 C C . LYS A 1 179 ? -6.702 51.085 18.628 1.00 37.10 179 LYS A C 1
ATOM 1454 O O . LYS A 1 179 ? -6.840 52.030 19.413 1.00 40.84 179 LYS A O 1
ATOM 1460 N N . LEU A 1 180 ? -6.128 51.234 17.430 1.00 36.55 180 LEU A N 1
ATOM 1461 C CA . LEU A 1 180 ? -5.480 52.484 17.030 1.00 32.90 180 LEU A CA 1
ATOM 1462 C C . LEU A 1 180 ? -6.486 53.624 16.912 1.00 37.82 180 LEU A C 1
ATOM 1463 O O . LEU A 1 180 ? -6.152 54.794 17.159 1.00 35.25 180 LEU A O 1
ATOM 1468 N N . ALA A 1 181 ? -7.719 53.304 16.513 1.00 39.83 181 ALA A N 1
ATOM 1469 C CA . ALA A 1 181 ? -8.708 54.327 16.216 1.00 33.98 181 ALA A CA 1
ATOM 1470 C C . ALA A 1 181 ? -9.401 54.832 17.473 1.00 39.14 181 ALA A C 1
ATOM 1471 O O . ALA A 1 181 ? -9.892 55.961 17.490 1.00 50.46 181 ALA A O 1
ATOM 1473 N N . GLU A 1 182 ? -9.464 54.034 18.531 1.00 38.18 182 GLU A N 1
ATOM 1474 C CA . GLU A 1 182 ? -10.057 54.496 19.777 1.00 40.80 182 GLU A CA 1
ATOM 1475 C C . GLU A 1 182 ? -9.020 54.987 20.793 1.00 39.23 182 GLU A C 1
ATOM 1476 O O . GLU A 1 182 ? -9.400 55.455 21.871 1.00 41.77 182 GLU A O 1
ATOM 1482 N N . HIS A 1 183 ? -7.732 54.940 20.460 1.00 37.19 183 HIS A N 1
ATOM 1483 C CA . HIS A 1 183 ? -6.657 55.264 21.395 1.00 40.36 183 HIS A CA 1
ATOM 1484 C C . HIS A 1 183 ? -6.314 56.757 21.386 1.00 39.11 183 HIS A C 1
ATOM 1485 O O . HIS A 1 183 ? -6.222 57.386 20.324 1.00 40.83 183 HIS A O 1
ATOM 1492 N N . GLN A 1 184 ? -6.140 57.325 22.575 1.00 36.77 184 GLN A N 1
ATOM 1493 C CA . GLN A 1 184 ? -5.771 58.728 22.705 1.00 42.11 184 GLN A CA 1
ATOM 1494 C C . GLN A 1 184 ? -4.363 58.866 23.276 1.00 38.68 184 GLN A C 1
ATOM 1495 O O . GLN A 1 184 ? -3.990 58.167 24.229 1.00 34.41 184 GLN A O 1
ATOM 1501 N N . VAL A 1 185 ? -3.576 59.748 22.659 1.00 35.78 185 VAL A N 1
ATOM 1502 C CA . VAL A 1 185 ? -2.283 60.144 23.199 1.00 34.82 185 VAL A CA 1
ATOM 1503 C C . VAL A 1 185 ? -2.536 61.332 24.113 1.00 32.60 185 VAL A C 1
ATOM 1504 O O . VAL A 1 185 ? -2.703 62.458 23.657 1.00 30.32 185 VAL A O 1
ATOM 1508 N N . ASN A 1 186 ? -2.580 61.069 25.410 1.00 33.96 186 ASN A N 1
ATOM 1509 C CA . ASN A 1 186 ? -2.607 62.123 26.404 1.00 31.86 186 ASN A CA 1
ATOM 1510 C C . ASN A 1 186 ? -1.232 62.384 27.000 1.00 30.06 186 ASN A C 1
ATOM 1511 O O . ASN A 1 186 ? -0.936 63.511 27.389 1.00 30.21 186 ASN A O 1
ATOM 1516 N N . ASP A 1 187 ? -0.373 61.380 27.050 1.00 32.93 187 ASP A N 1
ATOM 1517 C CA . ASP A 1 187 ? 0.927 61.500 27.689 1.00 31.51 187 ASP A CA 1
ATOM 1518 C C . ASP A 1 187 ? 2.000 61.021 26.721 1.00 29.68 187 ASP A C 1
ATOM 1519 O O . ASP A 1 187 ? 1.746 60.144 25.887 1.00 28.16 187 ASP A O 1
ATOM 1524 N N . VAL A 1 188 ? 3.208 61.589 26.841 1.00 26.97 188 VAL A N 1
ATOM 1525 C CA . VAL A 1 188 ? 4.255 61.243 25.880 1.00 26.51 188 VAL A CA 1
ATOM 1526 C C . VAL A 1 188 ? 4.371 59.736 25.760 1.00 26.71 188 VAL A C 1
ATOM 1527 O O . VAL A 1 188 ? 4.477 59.196 24.657 1.00 28.97 188 VAL A O 1
ATOM 1531 N N . TYR A 1 189 ? 4.303 59.027 26.880 1.00 25.35 189 TYR A N 1
ATOM 1532 C CA . TYR A 1 189 ? 4.535 57.591 26.812 1.00 24.54 189 TYR A CA 1
ATOM 1533 C C . TYR A 1 189 ? 3.401 56.832 26.128 1.00 26.01 189 TYR A C 1
ATOM 1534 O O . TYR A 1 189 ? 3.570 55.645 25.833 1.00 27.44 189 TYR A O 1
ATOM 1543 N N . ASP A 1 190 ? 2.274 57.486 25.833 1.00 24.61 190 ASP A N 1
ATOM 1544 C CA . ASP A 1 190 ? 1.212 56.826 25.084 1.00 28.30 190 ASP A CA 1
ATOM 1545 C C . ASP A 1 190 ? 1.621 56.510 23.645 1.00 28.63 190 ASP A C 1
ATOM 1546 O O . ASP A 1 190 ? 1.058 55.595 23.036 1.00 27.60 190 ASP A O 1
ATOM 1551 N N . MET A 1 191 ? 2.598 57.235 23.097 1.00 29.87 191 MET A N 1
ATOM 1552 C CA . MET A 1 191 ? 3.114 56.911 21.779 1.00 26.02 191 MET A CA 1
ATOM 1553 C C . MET A 1 191 ? 3.586 55.471 21.704 1.00 29.31 191 MET A C 1
ATOM 1554 O O . MET A 1 191 ? 3.582 54.877 20.618 1.00 34.06 191 MET A O 1
ATOM 1559 N N . GLU A 1 192 ? 3.969 54.881 22.831 1.00 27.14 192 GLU A N 1
ATOM 1560 C CA . GLU A 1 192 ? 4.415 53.493 22.799 1.00 26.27 192 GLU A CA 1
ATOM 1561 C C . GLU A 1 192 ? 3.350 52.589 22.197 1.00 24.72 192 GLU A C 1
ATOM 1562 O O . GLU A 1 192 ? 3.659 51.712 21.388 1.00 28.87 192 GLU A O 1
ATOM 1568 N N . GLN A 1 193 ? 2.089 52.783 22.576 1.00 26.61 193 GLN A N 1
ATOM 1569 C CA . GLN A 1 193 ? 1.038 51.914 22.063 1.00 27.76 193 GLN A CA 1
ATOM 1570 C C . GLN A 1 193 ? 0.824 52.139 20.571 1.00 29.90 193 GLN A C 1
ATOM 1571 O O . GLN A 1 193 ? 0.619 51.182 19.812 1.00 32.87 193 GLN A O 1
ATOM 1577 N N . GLN A 1 194 ? 0.911 53.391 20.129 1.00 27.93 194 GLN A N 1
ATOM 1578 C CA . GLN A 1 194 ? 0.799 53.691 18.712 1.00 27.83 194 GLN A CA 1
ATOM 1579 C C . GLN A 1 194 ? 1.879 52.978 17.904 1.00 28.61 194 GLN A C 1
ATOM 1580 O O . GLN A 1 194 ? 1.587 52.321 16.898 1.00 27.86 194 GLN A O 1
ATOM 1586 N N . ILE A 1 195 ? 3.134 53.106 18.324 1.00 25.48 195 ILE A N 1
ATOM 1587 C CA . ILE A 1 195 ? 4.222 52.438 17.621 1.00 27.59 195 ILE A CA 1
ATOM 1588 C C . ILE A 1 195 ? 3.997 50.927 17.597 1.00 30.51 195 ILE A C 1
ATOM 1589 O O . ILE A 1 195 ? 4.209 50.269 16.573 1.00 30.80 195 ILE A O 1
ATOM 1594 N N . ALA A 1 196 ? 3.567 50.346 18.714 1.00 28.61 196 ALA A N 1
ATOM 1595 C CA . ALA A 1 196 ? 3.502 48.890 18.771 1.00 29.81 196 ALA A CA 1
ATOM 1596 C C . ALA A 1 196 ? 2.456 48.354 17.800 1.00 28.59 196 ALA A C 1
ATOM 1597 O O . ALA A 1 196 ? 2.731 47.430 17.027 1.00 28.07 196 ALA A O 1
ATOM 1599 N N . TRP A 1 197 ? 1.250 48.920 17.823 1.00 27.47 197 TRP A N 1
ATOM 1600 C CA . TRP A 1 197 ? 0.205 48.448 16.923 1.00 28.07 197 TRP A CA 1
ATOM 1601 C C . TRP A 1 197 ? 0.614 48.654 15.465 1.00 28.57 197 TRP A C 1
ATOM 1602 O O . TRP A 1 197 ? 0.527 47.734 14.647 1.00 30.62 197 TRP A O 1
ATOM 1613 N N . LYS A 1 198 ? 1.098 49.853 15.130 1.00 32.34 198 LYS A N 1
ATOM 1614 C CA . LYS A 1 198 ? 1.521 50.141 13.759 1.00 31.24 198 LYS A CA 1
ATOM 1615 C C . LYS A 1 198 ? 2.591 49.165 13.297 1.00 30.47 198 LYS A C 1
ATOM 1616 O O . LYS A 1 198 ? 2.477 48.561 12.225 1.00 27.65 198 LYS A O 1
ATOM 1622 N N . ALA A 1 199 ? 3.645 48.995 14.097 1.00 31.02 199 ALA A N 1
ATOM 1623 C CA . ALA A 1 199 ? 4.711 48.070 13.728 1.00 30.71 199 ALA A CA 1
ATOM 1624 C C . ALA A 1 199 ? 4.169 46.664 13.496 1.00 31.51 199 ALA A C 1
ATOM 1625 O O . ALA A 1 199 ? 4.558 45.992 12.529 1.00 33.67 199 ALA A O 1
ATOM 1627 N N . MET A 1 200 ? 3.267 46.201 14.366 1.00 26.81 200 MET A N 1
ATOM 1628 C CA . MET A 1 200 ? 2.742 44.850 14.209 1.00 28.67 200 MET A CA 1
ATOM 1629 C C . MET A 1 200 ? 1.904 44.731 12.943 1.00 32.32 200 MET A C 1
ATOM 1630 O O . MET A 1 200 ? 1.955 43.708 12.243 1.00 28.72 200 MET A O 1
ATOM 1635 N N . ILE A 1 201 ? 1.111 45.763 12.646 1.00 27.38 201 ILE A N 1
ATOM 1636 C CA . ILE A 1 201 ? 0.397 45.818 11.374 1.00 27.21 201 ILE A CA 1
ATOM 1637 C C . ILE A 1 201 ? 1.376 45.718 10.208 1.00 28.89 201 ILE A C 1
ATOM 1638 O O . ILE A 1 201 ? 1.275 44.822 9.367 1.00 32.59 201 ILE A O 1
ATOM 1643 N N . ILE A 1 202 ? 2.347 46.628 10.142 1.00 28.19 202 ILE A N 1
ATOM 1644 C CA . ILE A 1 202 ? 3.310 46.601 9.039 1.00 28.35 202 ILE A CA 1
ATOM 1645 C C . ILE A 1 202 ? 3.887 45.196 8.868 1.00 29.40 202 ILE A C 1
ATOM 1646 O O . ILE A 1 202 ? 3.987 44.679 7.754 1.00 32.83 202 ILE A O 1
ATOM 1651 N N . ALA A 1 203 ? 4.278 44.556 9.967 1.00 26.78 203 ALA A N 1
ATOM 1652 C CA . ALA A 1 203 ? 4.948 43.263 9.850 1.00 31.39 203 ALA A CA 1
ATOM 1653 C C . ALA A 1 203 ? 3.982 42.156 9.412 1.00 33.27 203 ALA A C 1
ATOM 1654 O O . ALA A 1 203 ? 4.348 41.289 8.608 1.00 31.81 203 ALA A O 1
ATOM 1656 N N . MET A 1 204 ? 2.749 42.156 9.925 1.00 29.93 204 MET A N 1
ATOM 1657 C CA . MET A 1 204 ? 1.802 41.130 9.503 1.00 29.90 204 MET A CA 1
ATOM 1658 C C . MET A 1 204 ? 1.458 41.283 8.023 1.00 34.61 204 MET A C 1
ATOM 1659 O O . MET A 1 204 ? 1.406 40.286 7.287 1.00 37.40 204 MET A O 1
ATOM 1664 N N . GLU A 1 205 ? 1.242 42.517 7.555 1.00 32.14 205 GLU A N 1
ATOM 1665 C CA . GLU A 1 205 ? 1.034 42.693 6.120 1.00 34.66 205 GLU A CA 1
ATOM 1666 C C . GLU A 1 205 ? 2.290 42.309 5.347 1.00 34.39 205 GLU A C 1
ATOM 1667 O O . GLU A 1 205 ? 2.203 41.884 4.194 1.00 36.64 205 GLU A O 1
ATOM 1673 N N . ALA A 1 206 ? 3.467 42.431 5.963 1.00 36.07 206 ALA A N 1
ATOM 1674 C CA . ALA A 1 206 ? 4.681 42.001 5.279 1.00 32.17 206 ALA A CA 1
ATOM 1675 C C . ALA A 1 206 ? 4.627 40.516 4.981 1.00 29.79 206 ALA A C 1
ATOM 1676 O O . ALA A 1 206 ? 4.864 40.099 3.850 1.00 36.20 206 ALA A O 1
ATOM 1678 N N . VAL A 1 207 ? 4.301 39.696 5.978 1.00 32.99 207 VAL A N 1
ATOM 1679 C CA . VAL A 1 207 ? 4.287 38.254 5.751 1.00 30.73 207 VAL A CA 1
ATOM 1680 C C . VAL A 1 207 ? 3.230 37.887 4.707 1.00 30.89 207 VAL A C 1
ATOM 1681 O O . VAL A 1 207 ? 3.460 37.039 3.838 1.00 31.68 207 VAL A O 1
ATOM 1685 N N . ILE A 1 208 ? 2.074 38.538 4.747 1.00 28.88 208 ILE A N 1
ATOM 1686 C CA . ILE A 1 208 ? 1.057 38.253 3.744 1.00 30.02 208 ILE A CA 1
ATOM 1687 C C . ILE A 1 208 ? 1.613 38.494 2.347 1.00 31.62 208 ILE A C 1
ATOM 1688 O O . ILE A 1 208 ? 1.496 37.645 1.458 1.00 33.36 208 ILE A O 1
ATOM 1693 N N . LYS A 1 209 ? 2.224 39.657 2.133 1.00 31.78 209 LYS A N 1
ATOM 1694 C CA . LYS A 1 209 ? 2.955 39.905 0.899 1.00 26.86 209 LYS A CA 1
ATOM 1695 C C . LYS A 1 209 ? 3.949 38.782 0.611 1.00 31.33 209 LYS A C 1
ATOM 1696 O O . LYS A 1 209 ? 4.017 38.271 -0.513 1.00 35.09 209 LYS A O 1
ATOM 1702 N N . PHE A 1 210 ? 4.722 38.374 1.615 1.00 28.13 210 PHE A N 1
ATOM 1703 C CA . PHE A 1 210 ? 5.663 37.274 1.416 1.00 31.56 210 PHE A CA 1
ATOM 1704 C C . PHE A 1 210 ? 4.949 36.007 0.936 1.00 33.76 210 PHE A C 1
ATOM 1705 O O . PHE A 1 210 ? 5.402 35.344 -0.008 1.00 32.98 210 PHE A O 1
ATOM 1713 N N . ALA A 1 211 ? 3.828 35.650 1.564 1.00 30.38 211 ALA A N 1
ATOM 1714 C CA . ALA A 1 211 ? 3.095 34.482 1.092 1.00 30.36 211 ALA A CA 1
ATOM 1715 C C . ALA A 1 211 ? 2.608 34.678 -0.340 1.00 32.34 211 ALA A C 1
ATOM 1716 O O . ALA A 1 211 ? 2.623 33.733 -1.137 1.00 35.00 211 ALA A O 1
ATOM 1718 N N . HIS A 1 212 ? 2.165 35.893 -0.687 1.00 30.33 212 HIS A N 1
ATOM 1719 C CA . HIS A 1 212 ? 1.713 36.142 -2.055 1.00 30.41 212 HIS A CA 1
ATOM 1720 C C . HIS A 1 212 ? 2.853 35.996 -3.059 1.00 34.07 212 HIS A C 1
ATOM 1721 O O . HIS A 1 212 ? 2.630 35.592 -4.206 1.00 34.46 212 HIS A O 1
ATOM 1728 N N . ARG A 1 213 ? 4.082 36.294 -2.644 1.00 33.45 213 ARG A N 1
ATOM 1729 C CA . ARG A 1 213 ? 5.219 36.000 -3.502 1.00 30.38 213 ARG A CA 1
ATOM 1730 C C . ARG A 1 213 ? 5.302 34.508 -3.815 1.00 31.34 213 ARG A C 1
ATOM 1731 O O . ARG A 1 213 ? 5.497 34.131 -4.967 1.00 38.69 213 ARG A O 1
ATOM 1739 N N . TYR A 1 214 ? 5.147 33.637 -2.815 1.00 33.25 214 TYR A N 1
ATOM 1740 C CA . TYR A 1 214 ? 5.156 32.212 -3.124 1.00 29.97 214 TYR A CA 1
ATOM 1741 C C . TYR A 1 214 ? 3.955 31.832 -3.983 1.00 32.87 214 TYR A C 1
ATOM 1742 O O . TYR A 1 214 ? 4.070 30.998 -4.884 1.00 32.53 214 TYR A O 1
ATOM 1751 N N . ALA A 1 215 ? 2.797 32.446 -3.744 1.00 35.31 215 ALA A N 1
ATOM 1752 C CA . ALA A 1 215 ? 1.630 32.113 -4.551 1.00 37.13 215 ALA A CA 1
ATOM 1753 C C . ALA A 1 215 ? 1.885 32.426 -6.017 1.00 40.47 215 ALA A C 1
ATOM 1754 O O . ALA A 1 215 ? 1.559 31.622 -6.895 1.00 44.15 215 ALA A O 1
ATOM 1756 N N . ASP A 1 216 ? 2.489 33.578 -6.309 1.00 38.39 216 ASP A N 1
ATOM 1757 C CA . ASP A 1 216 ? 2.744 33.908 -7.706 1.00 40.33 216 ASP A CA 1
ATOM 1758 C C . ASP A 1 216 ? 3.813 33.002 -8.300 1.00 42.00 216 ASP A C 1
ATOM 1759 O O . ASP A 1 216 ? 3.667 32.508 -9.428 1.00 46.23 216 ASP A O 1
ATOM 1764 N N . LEU A 1 217 ? 4.891 32.761 -7.568 1.00 34.07 217 LEU A N 1
ATOM 1765 C CA . LEU A 1 217 ? 5.841 31.773 -8.043 1.00 37.51 217 LEU A CA 1
ATOM 1766 C C . LEU A 1 217 ? 5.139 30.449 -8.328 1.00 42.66 217 LEU A C 1
ATOM 1767 O O . LEU A 1 217 ? 5.300 29.872 -9.409 1.00 43.99 217 LEU A O 1
ATOM 1772 N N . ALA A 1 218 ? 4.345 29.954 -7.369 1.00 41.21 218 ALA A N 1
ATOM 1773 C CA . ALA A 1 218 ? 3.686 28.666 -7.557 1.00 39.90 218 ALA A CA 1
ATOM 1774 C C . ALA A 1 218 ? 2.835 28.679 -8.806 1.00 42.93 218 ALA A C 1
ATOM 1775 O O . ALA A 1 218 ? 2.780 27.688 -9.542 1.00 47.07 218 ALA A O 1
ATOM 1777 N N . ASN A 1 219 ? 2.178 29.803 -9.063 1.00 40.61 219 ASN A N 1
ATOM 1778 C CA . ASN A 1 219 ? 1.254 29.915 -10.177 1.00 40.66 219 ASN A CA 1
ATOM 1779 C C . ASN A 1 219 ? 1.980 29.982 -11.522 1.00 48.90 219 ASN A C 1
ATOM 1780 O O . ASN A 1 219 ? 1.525 29.372 -12.497 1.00 45.21 219 ASN A O 1
ATOM 1785 N N . LYS A 1 220 ? 3.106 30.706 -11.610 1.00 43.29 220 LYS A N 1
ATOM 1786 C CA . LYS A 1 220 ? 3.885 30.666 -12.845 1.00 44.66 220 LYS A CA 1
ATOM 1787 C C . LYS A 1 220 ? 4.387 29.251 -13.126 1.00 51.79 220 LYS A C 1
ATOM 1788 O O . LYS A 1 220 ? 4.286 28.760 -14.260 1.00 53.78 220 LYS A O 1
ATOM 1794 N N . GLN A 1 221 ? 4.929 28.574 -12.102 1.00 46.43 221 GLN A N 1
ATOM 1795 C CA . GLN A 1 221 ? 5.394 27.197 -12.282 1.00 46.22 221 GLN A CA 1
ATOM 1796 C C . GLN A 1 221 ? 4.261 26.281 -12.733 1.00 52.52 221 GLN A C 1
ATOM 1797 O O . GLN A 1 221 ? 4.469 25.388 -13.565 1.00 55.16 221 GLN A O 1
ATOM 1803 N N . ALA A 1 222 ? 3.054 26.485 -12.195 1.00 50.03 222 ALA A N 1
ATOM 1804 C CA . ALA A 1 222 ? 1.923 25.649 -12.588 1.00 50.83 222 ALA A CA 1
ATOM 1805 C C . ALA A 1 222 ? 1.597 25.815 -14.072 1.00 49.12 222 ALA A C 1
ATOM 1806 O O . ALA A 1 222 ? 1.283 24.838 -14.757 1.00 51.02 222 ALA A O 1
ATOM 1808 N N . ALA A 1 223 ? 1.696 27.039 -14.592 1.00 50.59 223 ALA A N 1
ATOM 1809 C CA . ALA A 1 223 ? 1.360 27.283 -15.991 1.00 47.40 223 ALA A CA 1
ATOM 1810 C C . ALA A 1 223 ? 2.300 26.548 -16.939 1.00 54.24 223 ALA A C 1
ATOM 1811 O O . ALA A 1 223 ? 1.897 26.192 -18.051 1.00 55.98 223 ALA A O 1
ATOM 1813 N N . GLU A 1 224 ? 3.549 26.311 -16.526 1.00 55.56 224 GLU A N 1
ATOM 1814 C CA . GLU A 1 224 ? 4.535 25.596 -17.331 1.00 53.34 224 GLU A CA 1
ATOM 1815 C C . GLU A 1 224 ? 4.703 24.137 -16.894 1.00 55.51 224 GLU A C 1
ATOM 1816 O O . GLU A 1 224 ? 5.784 23.561 -17.062 1.00 53.85 224 GLU A O 1
ATOM 1822 N N . CYS A 1 225 ? 3.681 23.525 -16.306 1.00 53.68 225 CYS A N 1
ATOM 1823 C CA . CYS A 1 225 ? 3.828 22.191 -15.735 1.00 52.77 225 CYS A CA 1
ATOM 1824 C C . CYS A 1 225 ? 3.069 21.180 -16.578 1.00 57.76 225 CYS A C 1
ATOM 1825 O O . CYS A 1 225 ? 1.885 21.380 -16.879 1.00 56.43 225 CYS A O 1
ATOM 1828 N N . ILE A 1 226 ? 3.745 20.092 -16.949 1.00 54.64 226 ILE A N 1
ATOM 1829 C CA . ILE A 1 226 ? 3.105 19.104 -17.808 1.00 56.79 226 ILE A CA 1
ATOM 1830 C C . ILE A 1 226 ? 2.622 17.924 -16.970 1.00 54.35 226 ILE A C 1
ATOM 1831 O O . ILE A 1 226 ? 1.607 17.300 -17.297 1.00 56.65 226 ILE A O 1
ATOM 1836 N N . ASP A 1 227 ? 3.308 17.617 -15.876 1.00 52.90 227 ASP A N 1
ATOM 1837 C CA . ASP A 1 227 ? 2.796 16.572 -14.996 1.00 49.43 227 ASP A CA 1
ATOM 1838 C C . ASP A 1 227 ? 1.486 17.046 -14.384 1.00 51.42 227 ASP A C 1
ATOM 1839 O O . ASP A 1 227 ? 1.467 18.082 -13.712 1.00 50.32 227 ASP A O 1
ATOM 1844 N N . PRO A 1 228 ? 0.371 16.361 -14.616 1.00 54.66 228 PRO A N 1
ATOM 1845 C CA . PRO A 1 228 ? -0.885 16.808 -13.994 1.00 52.54 228 PRO A CA 1
ATOM 1846 C C . PRO A 1 228 ? -0.854 16.751 -12.485 1.00 52.91 228 PRO A C 1
ATOM 1847 O O . PRO A 1 228 ? -1.466 17.610 -11.839 1.00 55.22 228 PRO A O 1
ATOM 1851 N N . LYS A 1 229 ? -0.170 15.768 -11.892 1.00 46.78 229 LYS A N 1
ATOM 1852 C CA . LYS A 1 229 ? -0.179 15.691 -10.439 1.00 50.59 229 LYS A CA 1
ATOM 1853 C C . LYS A 1 229 ? 0.578 16.861 -9.817 1.00 52.70 229 LYS A C 1
ATOM 1854 O O . LYS A 1 229 ? 0.123 17.438 -8.821 1.00 52.73 229 LYS A O 1
ATOM 1860 N N . ARG A 1 230 ? 1.734 17.228 -10.378 1.00 48.30 230 ARG A N 1
ATOM 1861 C CA . ARG A 1 230 ? 2.454 18.373 -9.837 1.00 43.50 230 ARG A CA 1
ATOM 1862 C C . ARG A 1 230 ? 1.711 19.666 -10.134 1.00 42.68 230 ARG A C 1
ATOM 1863 O O . ARG A 1 230 ? 1.599 20.536 -9.267 1.00 46.46 230 ARG A O 1
ATOM 1871 N N . LYS A 1 231 ? 1.190 19.813 -11.349 1.00 47.07 231 LYS A N 1
ATOM 1872 C CA . LYS A 1 231 ? 0.431 21.015 -11.672 1.00 47.18 231 LYS A CA 1
ATOM 1873 C C . LYS A 1 231 ? -0.654 21.262 -10.632 1.00 47.54 231 LYS A C 1
ATOM 1874 O O . LYS A 1 231 ? -0.934 22.416 -10.281 1.00 46.44 231 LYS A O 1
ATOM 1880 N N . GLU A 1 232 ? -1.251 20.191 -10.104 1.00 47.72 232 GLU A N 1
ATOM 1881 C CA . GLU A 1 232 ? -2.314 20.321 -9.114 1.00 45.94 232 GLU A CA 1
ATOM 1882 C C . GLU A 1 232 ? -1.754 20.650 -7.738 1.00 45.21 232 GLU A C 1
ATOM 1883 O O . GLU A 1 232 ? -2.347 21.439 -6.993 1.00 45.26 232 GLU A O 1
ATOM 1889 N N . GLU A 1 233 ? -0.613 20.060 -7.385 1.00 43.28 233 GLU A N 1
ATOM 1890 C CA . GLU A 1 233 ? 0.054 20.447 -6.149 1.00 40.23 233 GLU A CA 1
ATOM 1891 C C . GLU A 1 233 ? 0.370 21.938 -6.129 1.00 43.28 233 GLU A C 1
ATOM 1892 O O . GLU A 1 233 ? 0.250 22.588 -5.084 1.00 46.64 233 GLU A O 1
ATOM 1898 N N . LEU A 1 234 ? 0.764 22.506 -7.273 1.00 40.29 234 LEU A N 1
ATOM 1899 C CA . LEU A 1 234 ? 1.188 23.901 -7.284 1.00 38.11 234 LEU A CA 1
ATOM 1900 C C . LEU A 1 234 ? 0.001 24.851 -7.279 1.00 41.19 234 LEU A C 1
ATOM 1901 O O . LEU A 1 234 ? 0.057 25.914 -6.656 1.00 43.53 234 LEU A O 1
ATOM 1906 N N . LEU A 1 235 ? -1.073 24.507 -7.984 1.00 45.05 235 LEU A N 1
ATOM 1907 C CA . LEU A 1 23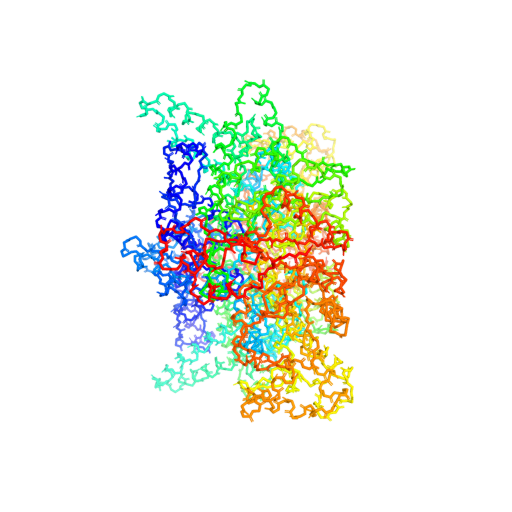5 ? -2.259 25.350 -7.927 1.00 41.80 235 LEU A CA 1
ATOM 1908 C C . LEU A 1 235 ? -2.877 25.297 -6.544 1.00 42.51 235 LEU A C 1
ATOM 1909 O O . LEU A 1 235 ? -3.506 26.263 -6.107 1.00 44.06 235 LEU A O 1
ATOM 1914 N N . ILE A 1 236 ? -2.707 24.177 -5.845 1.00 40.52 236 ILE A N 1
ATOM 1915 C CA . ILE A 1 236 ? -3.176 24.096 -4.469 1.00 43.50 236 ILE A CA 1
ATOM 1916 C C . ILE A 1 236 ? -2.270 24.919 -3.566 1.00 43.53 236 ILE A C 1
ATOM 1917 O O . ILE A 1 236 ? -2.744 25.644 -2.689 1.00 44.51 236 ILE A O 1
ATOM 1922 N N . MET A 1 237 ? -0.955 24.846 -3.785 1.00 40.94 237 MET A N 1
ATOM 1923 C CA . MET A 1 237 ? -0.035 25.717 -3.062 1.00 38.48 237 MET A CA 1
ATOM 1924 C C . MET A 1 237 ? -0.357 27.190 -3.310 1.00 39.10 237 MET A C 1
ATOM 1925 O O . MET A 1 237 ? -0.587 27.955 -2.368 1.00 41.96 237 MET A O 1
ATOM 1930 N N . ALA A 1 238 ? -0.392 27.607 -4.574 1.00 41.79 238 ALA A N 1
ATOM 1931 C CA . ALA A 1 238 ? -0.679 29.007 -4.873 1.00 44.12 238 ALA A CA 1
ATOM 1932 C C . ALA A 1 238 ? -1.982 29.434 -4.219 1.00 43.85 238 ALA A C 1
ATOM 1933 O O . ALA A 1 238 ? -2.116 30.565 -3.741 1.00 48.27 238 ALA A O 1
ATOM 1935 N N . GLU A 1 239 ? -2.948 28.533 -4.179 1.00 40.84 239 GLU A N 1
ATOM 1936 C CA . GLU A 1 239 ? -4.222 28.839 -3.553 1.00 42.96 239 GLU A CA 1
ATOM 1937 C C . GLU A 1 239 ? -4.069 28.922 -2.034 1.00 45.52 239 GLU A C 1
ATOM 1938 O O . GLU A 1 239 ? -4.587 29.839 -1.387 1.00 44.95 239 GLU A O 1
ATOM 1944 N N . ASN A 1 240 ? -3.336 27.975 -1.453 1.00 40.37 240 ASN A N 1
ATOM 1945 C CA . ASN A 1 240 ? -3.022 28.049 -0.038 1.00 40.65 240 ASN A CA 1
ATOM 1946 C C . ASN A 1 240 ? -2.328 29.367 0.313 1.00 44.27 240 ASN A C 1
ATOM 1947 O O . ASN A 1 240 ? -2.673 30.014 1.310 1.00 42.68 240 ASN A O 1
ATOM 1952 N N . CYS A 1 241 ? -1.366 29.798 -0.498 1.00 39.61 241 CYS A N 1
ATOM 1953 C CA . CYS A 1 241 ? -0.595 30.972 -0.121 1.00 35.68 241 CYS A CA 1
ATOM 1954 C C . CYS A 1 241 ? -1.348 32.269 -0.338 1.00 40.37 241 CYS A C 1
ATOM 1955 O O . CYS A 1 241 ? -0.872 33.322 0.098 1.00 42.46 241 CYS A O 1
ATOM 1958 N N . ARG A 1 242 ? -2.498 32.230 -0.995 1.00 42.60 242 ARG A N 1
ATOM 1959 C CA . ARG A 1 242 ? -3.357 33.399 -1.056 1.00 38.77 242 ARG A CA 1
ATOM 1960 C C . ARG A 1 242 ? -4.435 33.343 0.011 1.00 37.37 242 ARG A C 1
ATOM 1961 O O . ARG A 1 242 ? -5.010 34.374 0.361 1.00 36.69 242 ARG A O 1
ATOM 1969 N N . THR A 1 243 ? -4.693 32.162 0.553 1.00 38.28 243 THR A N 1
ATOM 1970 C CA . THR A 1 243 ? -5.645 32.029 1.644 1.00 40.96 243 THR A CA 1
ATOM 1971 C C . THR A 1 243 ? -4.995 32.388 2.979 1.00 39.66 243 THR A C 1
ATOM 1972 O O . THR A 1 243 ? -5.533 33.197 3.750 1.00 35.18 243 THR A O 1
ATOM 1976 N N . VAL A 1 244 ? -3.820 31.818 3.243 1.00 36.15 244 VAL A N 1
ATOM 1977 C CA . VAL A 1 244 ? -3.223 31.752 4.572 1.00 32.98 244 VAL A CA 1
ATOM 1978 C C . VAL A 1 244 ? -1.843 32.389 4.459 1.00 36.27 244 VAL A C 1
ATOM 1979 O O . VAL A 1 244 ? -1.262 32.379 3.370 1.00 34.71 244 VAL A O 1
ATOM 1983 N N . PRO A 1 245 ? -1.283 32.991 5.518 1.00 35.54 245 PRO A N 1
ATOM 1984 C CA . PRO A 1 245 ? -1.729 33.179 6.897 1.00 31.44 245 PRO A CA 1
ATOM 1985 C C . PRO A 1 245 ? -2.747 34.295 7.110 1.00 31.88 245 PRO A C 1
ATOM 1986 O O . PRO A 1 245 ? -3.219 34.467 8.239 1.00 32.40 245 PRO A O 1
ATOM 1990 N N . GLU A 1 246 ? -3.055 35.071 6.074 1.00 29.08 246 GLU A N 1
ATOM 1991 C CA . GLU A 1 246 ? -3.983 36.180 6.262 1.00 31.52 246 GLU A CA 1
ATOM 1992 C C . GLU A 1 246 ? -5.310 35.708 6.858 1.00 34.69 246 GLU A C 1
ATOM 1993 O O . GLU A 1 246 ? -5.859 36.355 7.760 1.00 32.56 246 GLU A O 1
ATOM 1999 N N . ASN A 1 247 ? -5.845 34.571 6.364 1.00 37.14 247 ASN A N 1
ATOM 2000 C CA . ASN A 1 247 ? -7.170 34.098 6.759 1.00 32.91 247 ASN A CA 1
ATOM 2001 C C . ASN A 1 247 ? -7.097 32.771 7.491 1.00 34.00 247 ASN A C 1
ATOM 2002 O O . ASN A 1 247 ? -6.078 32.070 7.446 1.00 36.75 247 ASN A O 1
ATOM 2007 N N . PRO A 1 248 ? -8.179 32.384 8.145 1.00 35.18 248 PRO A N 1
ATOM 2008 C CA . PRO A 1 248 ? -8.257 31.049 8.754 1.00 37.71 248 PRO A CA 1
ATOM 2009 C C . PRO A 1 248 ? -7.982 29.951 7.738 1.00 36.61 248 PRO A C 1
ATOM 2010 O O . PRO A 1 248 ? -8.483 30.006 6.604 1.00 37.29 248 PRO A O 1
ATOM 2014 N N . PRO A 1 249 ? -7.197 28.933 8.102 1.00 34.73 249 PRO A N 1
ATOM 2015 C CA . PRO A 1 249 ? -7.082 27.757 7.233 1.00 35.49 249 PRO A CA 1
ATOM 2016 C C . PRO A 1 249 ? -8.422 27.056 7.083 1.00 40.48 249 PRO A C 1
ATOM 2017 O O . PRO A 1 249 ? -9.170 26.899 8.051 1.00 45.15 249 PRO A O 1
ATOM 2021 N N . LYS A 1 250 ? -8.719 26.633 5.851 1.00 38.53 250 LYS A N 1
ATOM 2022 C CA . LYS A 1 250 ? -9.851 25.760 5.574 1.00 35.48 250 LYS A CA 1
ATOM 2023 C C . LYS A 1 250 ? -9.484 24.279 5.573 1.00 38.52 250 LYS A C 1
ATOM 2024 O O . LYS A 1 250 ? -10.362 23.445 5.809 1.00 40.24 250 LYS A O 1
ATOM 2030 N N . THR A 1 251 ? -8.215 23.936 5.340 1.00 37.18 251 THR A N 1
ATOM 2031 C CA . THR A 1 251 ? -7.780 22.559 5.142 1.00 36.69 251 THR A CA 1
ATOM 2032 C C . THR A 1 251 ? -6.580 22.246 6.028 1.00 39.68 251 THR A C 1
ATOM 2033 O O . THR A 1 251 ? -5.878 23.142 6.497 1.00 43.15 251 THR A O 1
ATOM 2037 N N . PHE A 1 252 ? -6.342 20.950 6.243 1.00 42.48 252 PHE A N 1
ATOM 2038 C CA . PHE A 1 252 ? -5.204 20.506 7.052 1.00 40.83 252 PHE A CA 1
ATOM 2039 C C . PHE A 1 252 ? -3.889 21.030 6.480 1.00 42.14 252 PHE A C 1
ATOM 2040 O O . PHE A 1 252 ? -2.980 21.416 7.227 1.00 38.87 252 PHE A O 1
ATOM 2048 N N . LEU A 1 253 ? -3.773 21.060 5.150 1.00 40.33 253 LEU A N 1
ATOM 2049 C CA . LEU A 1 253 ? -2.552 21.571 4.536 1.00 38.97 253 LEU A CA 1
ATOM 2050 C C . LEU A 1 253 ? -2.411 23.072 4.754 1.00 39.84 253 LEU A C 1
ATOM 2051 O O . LEU A 1 253 ? -1.314 23.558 5.039 1.00 41.99 253 LEU A O 1
ATOM 2056 N N . GLN A 1 254 ? -3.504 23.828 4.622 1.00 39.29 254 GLN A N 1
ATOM 2057 C CA . GLN A 1 254 ? -3.442 25.263 4.886 1.00 36.59 254 GLN A CA 1
ATOM 2058 C C . GLN A 1 254 ? -3.050 25.547 6.334 1.00 39.10 254 GLN A C 1
ATOM 2059 O O . GLN A 1 254 ? -2.218 26.424 6.603 1.00 38.32 254 GLN A O 1
ATOM 2065 N N . ALA A 1 255 ? -3.638 24.818 7.282 1.00 37.93 255 ALA A N 1
ATOM 2066 C CA . ALA A 1 255 ? -3.282 25.013 8.684 1.00 39.17 255 ALA A CA 1
ATOM 2067 C C . ALA A 1 255 ? -1.794 24.799 8.913 1.00 36.67 255 ALA A C 1
ATOM 2068 O O . ALA A 1 255 ? -1.163 25.559 9.658 1.00 36.69 255 ALA A O 1
ATOM 2070 N N . THR A 1 256 ? -1.221 23.749 8.315 1.00 36.33 256 THR A N 1
ATOM 2071 C CA . THR A 1 256 ? 0.218 23.538 8.444 1.00 34.68 256 THR A CA 1
ATOM 2072 C C . THR A 1 256 ? 0.984 24.655 7.748 1.00 35.15 256 THR A C 1
ATOM 2073 O O . THR A 1 256 ? 2.019 25.117 8.250 1.00 31.41 256 THR A O 1
ATOM 2077 N N . GLN A 1 257 ? 0.448 25.132 6.615 1.00 34.79 257 GLN A N 1
ATOM 2078 C CA . GLN A 1 257 ? 1.083 26.192 5.842 1.00 32.88 257 GLN A CA 1
ATOM 2079 C C . GLN A 1 257 ? 1.008 27.528 6.566 1.00 36.49 257 GLN A C 1
ATOM 2080 O O . GLN A 1 257 ? 1.894 28.375 6.395 1.00 36.79 257 GLN A O 1
ATOM 2086 N N . LEU A 1 258 ? -0.041 27.745 7.363 1.00 34.42 258 LEU A N 1
ATOM 2087 C CA . LEU A 1 258 ? -0.072 28.941 8.196 1.00 32.11 258 LEU A CA 1
ATOM 2088 C C . LEU A 1 258 ? 0.974 28.854 9.301 1.00 34.56 258 LEU A C 1
ATOM 2089 O O . LEU A 1 258 ? 1.796 29.764 9.459 1.00 34.88 258 LEU A O 1
ATOM 2094 N N . VAL A 1 259 ? 0.978 27.760 10.070 1.00 33.60 259 VAL A N 1
ATOM 2095 C CA . VAL A 1 259 ? 1.934 27.662 11.173 1.00 31.15 259 VAL A CA 1
ATOM 2096 C C . VAL A 1 259 ? 3.364 27.785 10.657 1.00 33.02 259 VAL A C 1
ATOM 2097 O O . VAL A 1 259 ? 4.188 28.505 11.236 1.00 30.78 259 VAL A O 1
ATOM 2101 N N . TRP A 1 260 ? 3.684 27.104 9.549 1.00 34.78 260 TRP A N 1
ATOM 2102 C CA . TRP A 1 260 ? 5.034 27.213 9.006 1.00 32.41 260 TRP A CA 1
ATOM 2103 C C . TRP A 1 260 ? 5.358 28.664 8.652 1.00 32.95 260 TRP A C 1
ATOM 2104 O O . TRP A 1 260 ? 6.368 29.223 9.098 1.00 29.14 260 TRP A O 1
ATOM 2115 N N . PHE A 1 261 ? 4.498 29.292 7.852 1.00 30.53 261 PHE A N 1
ATOM 2116 C CA . PHE A 1 261 ? 4.719 30.678 7.473 1.00 30.59 261 PHE A CA 1
ATOM 2117 C C . PHE A 1 261 ? 5.023 31.530 8.705 1.00 34.95 261 PHE A C 1
ATOM 2118 O O . PHE A 1 261 ? 6.041 32.236 8.755 1.00 35.67 261 PHE A O 1
ATOM 2126 N N . ASN A 1 262 ? 4.166 31.450 9.732 1.00 35.51 262 ASN A N 1
ATOM 2127 C CA . ASN A 1 262 ? 4.377 32.268 10.924 1.00 30.92 262 ASN A CA 1
ATOM 2128 C C . ASN A 1 262 ? 5.696 31.923 11.604 1.00 30.35 262 ASN A C 1
ATOM 2129 O O . ASN A 1 262 ? 6.479 32.813 11.957 1.00 29.03 262 ASN A O 1
ATOM 2134 N N . HIS A 1 263 ? 5.952 30.630 11.808 1.00 28.67 263 HIS A N 1
ATOM 2135 C CA . HIS A 1 263 ? 7.236 30.202 12.348 1.00 26.43 263 HIS A CA 1
ATOM 2136 C C . HIS A 1 263 ? 8.394 30.794 11.552 1.00 30.21 263 HIS A C 1
ATOM 2137 O O . HIS A 1 263 ? 9.289 31.437 12.113 1.00 31.22 263 HIS A O 1
ATOM 2144 N N . LEU A 1 264 ? 8.383 30.596 10.230 1.00 31.13 264 LEU A N 1
ATOM 2145 C CA . LEU A 1 264 ? 9.482 31.061 9.394 1.00 27.50 264 LEU A CA 1
ATOM 2146 C C . LEU A 1 264 ? 9.673 32.569 9.537 1.00 30.68 264 LEU A C 1
ATOM 2147 O O . LEU A 1 264 ? 10.799 33.045 9.742 1.00 27.91 264 LEU A O 1
ATOM 2152 N N . ALA A 1 265 ? 8.574 33.339 9.462 1.00 28.66 265 ALA A N 1
ATOM 2153 C CA . ALA A 1 265 ? 8.688 34.797 9.531 1.00 25.83 265 ALA A CA 1
ATOM 2154 C C . ALA A 1 265 ? 9.343 35.232 10.831 1.00 32.26 265 ALA A C 1
ATOM 2155 O O . ALA A 1 265 ? 10.179 36.142 10.840 1.00 33.44 265 ALA A O 1
ATOM 2157 N N . ILE A 1 266 ? 8.978 34.588 11.944 1.00 32.15 266 ILE A N 1
ATOM 2158 C CA . ILE A 1 266 ? 9.630 34.881 13.209 1.00 30.58 266 ILE A CA 1
ATOM 2159 C C . ILE A 1 266 ? 11.111 34.559 13.116 1.00 33.37 266 ILE A C 1
ATOM 2160 O O . ILE A 1 266 ? 11.955 35.267 13.684 1.00 35.30 266 ILE A O 1
ATOM 2165 N N . SER A 1 267 ? 11.455 33.486 12.399 1.00 32.20 267 SER A N 1
ATOM 2166 C CA . SER A 1 267 ? 12.847 33.056 12.390 1.00 31.56 267 SER A CA 1
ATOM 2167 C C . SER A 1 267 ? 13.733 34.064 11.681 1.00 31.47 267 SER A C 1
ATOM 2168 O O . SER A 1 267 ? 14.919 34.168 11.999 1.00 33.98 267 SER A O 1
ATOM 2171 N N . LEU A 1 268 ? 13.180 34.823 10.742 1.00 28.64 268 LEU A N 1
ATOM 2172 C CA . LEU A 1 268 ? 13.984 35.675 9.880 1.00 31.68 268 LEU A CA 1
ATOM 2173 C C . LEU A 1 268 ? 14.068 37.126 10.348 1.00 36.32 268 LEU A C 1
ATOM 2174 O O . LEU A 1 268 ? 14.942 37.865 9.869 1.00 31.69 268 LEU A O 1
ATOM 2179 N N . GLU A 1 269 ? 13.190 37.551 11.267 1.00 32.53 269 GLU A N 1
ATOM 2180 C CA . GLU A 1 269 ? 13.169 38.950 11.667 1.00 26.80 269 GLU A CA 1
ATOM 2181 C C . GLU A 1 269 ? 14.342 39.290 12.572 1.00 30.80 269 GLU A C 1
ATOM 2182 O O . GLU A 1 269 ? 14.925 40.375 12.460 1.00 35.99 269 GLU A O 1
ATOM 2188 N N . ALA A 1 270 ? 14.721 38.388 13.465 1.00 29.96 270 ALA A N 1
ATOM 2189 C CA . ALA A 1 270 ? 15.780 38.710 14.404 1.00 31.04 270 ALA A CA 1
ATOM 2190 C C . ALA A 1 270 ? 16.542 37.445 14.726 1.00 31.11 270 ALA A C 1
ATOM 2191 O O . ALA A 1 270 ? 15.989 36.347 14.672 1.00 34.99 270 ALA A O 1
ATOM 2193 N N . ALA A 1 271 ? 17.820 37.600 15.039 1.00 32.86 271 ALA A N 1
ATOM 2194 C CA . ALA A 1 271 ? 18.590 36.445 15.461 1.00 31.94 271 ALA A CA 1
ATOM 2195 C C . ALA A 1 271 ? 17.978 35.874 16.733 1.00 37.34 271 ALA A C 1
ATOM 2196 O O . ALA A 1 271 ? 17.627 36.614 17.660 1.00 34.62 271 ALA A O 1
ATOM 2198 N N . GLY A 1 272 ? 17.831 34.561 16.768 1.00 34.96 272 GLY A N 1
ATOM 2199 C CA . GLY A 1 272 ? 17.342 33.883 17.950 1.00 30.21 272 GLY A CA 1
ATOM 2200 C C . GLY A 1 272 ? 16.711 32.561 17.577 1.00 34.59 272 GLY A C 1
ATOM 2201 O O . GLY A 1 272 ? 16.501 32.246 16.407 1.00 33.34 272 GLY A O 1
ATOM 2202 N N . GLY A 1 273 ? 16.420 31.773 18.608 1.00 37.35 273 GLY A N 1
ATOM 2203 C CA . GLY A 1 273 ? 15.823 30.468 18.411 1.00 35.96 273 GLY A CA 1
ATOM 2204 C C . GLY A 1 273 ? 14.732 30.160 19.405 1.00 33.85 273 GLY A C 1
ATOM 2205 O O . GLY A 1 273 ? 14.047 31.067 19.887 1.00 35.54 273 GLY A O 1
ATOM 2206 N N . ASP A 1 274 ? 14.554 28.873 19.698 1.00 34.10 274 ASP A N 1
ATOM 2207 C CA . ASP A 1 274 ? 13.777 28.390 20.839 1.00 35.15 274 ASP A CA 1
ATOM 2208 C C . ASP A 1 274 ? 12.291 28.706 20.737 1.00 34.90 274 ASP A C 1
ATOM 2209 O O . ASP A 1 274 ? 11.603 28.699 21.755 1.00 32.94 274 ASP A O 1
ATOM 2214 N N . HIS A 1 275 ? 11.773 28.978 19.533 1.00 30.25 275 HIS A N 1
ATOM 2215 C CA . HIS A 1 275 ? 10.352 29.243 19.338 1.00 31.52 275 HIS A CA 1
ATOM 2216 C C . HIS A 1 275 ? 9.613 27.920 19.161 1.00 38.75 275 HIS A C 1
ATOM 2217 O O . HIS A 1 275 ? 10.070 27.055 18.407 1.00 38.03 275 HIS A O 1
ATOM 2224 N N . ASN A 1 276 ? 8.460 27.777 19.830 1.00 35.62 276 ASN A N 1
ATOM 2225 C CA . ASN A 1 276 ? 7.704 26.534 19.813 1.00 32.53 276 ASN A CA 1
ATOM 2226 C C . ASN A 1 276 ? 6.549 26.583 18.816 1.00 31.38 276 ASN A C 1
ATOM 2227 O O . ASN A 1 276 ? 6.090 27.647 18.394 1.00 31.37 276 ASN A O 1
ATOM 2232 N N . LEU A 1 277 ? 6.077 25.391 18.448 1.00 32.10 277 LEU A N 1
ATOM 2233 C CA . LEU A 1 277 ? 5.049 25.216 17.433 1.00 29.97 277 LEU A CA 1
ATOM 2234 C C . LEU A 1 277 ? 3.714 24.767 18.027 1.00 32.33 277 LEU A C 1
ATOM 2235 O O . LEU A 1 277 ? 2.786 24.423 17.280 1.00 34.21 277 LEU A O 1
ATOM 2240 N N . GLY A 1 278 ? 3.577 24.799 19.347 1.00 30.69 278 GLY A N 1
ATOM 2241 C CA . GLY A 1 278 ? 2.309 24.452 19.941 1.00 32.72 278 GLY A CA 1
ATOM 2242 C C . GLY A 1 278 ? 2.013 22.957 19.938 1.00 35.50 278 GLY A C 1
ATOM 2243 O O . GLY A 1 278 ? 2.872 22.097 19.706 1.00 33.89 278 GLY A O 1
ATOM 2244 N N . ARG A 1 279 ? 0.749 22.662 20.232 1.00 36.00 279 ARG A N 1
ATOM 2245 C CA . ARG A 1 279 ? 0.259 21.292 20.378 1.00 30.14 279 ARG A CA 1
ATOM 2246 C C . ARG A 1 279 ? -0.365 20.911 19.043 1.00 36.93 279 ARG A C 1
ATOM 2247 O O . ARG A 1 279 ? -1.559 21.134 18.807 1.00 35.73 279 ARG A O 1
ATOM 2255 N N . TYR A 1 280 ? 0.482 20.367 18.152 1.00 36.18 280 TYR A N 1
ATOM 2256 C CA . TYR A 1 280 ? 0.089 20.117 16.768 1.00 32.41 280 TYR A CA 1
ATOM 2257 C C . TYR A 1 280 ? -1.090 19.156 16.698 1.00 34.71 280 TYR A C 1
ATOM 2258 O O . TYR A 1 280 ? -2.066 19.406 15.985 1.00 36.97 280 TYR A O 1
ATOM 2267 N N . ASP A 1 281 ? -1.020 18.054 17.449 1.00 33.03 281 ASP A N 1
ATOM 2268 C CA . ASP A 1 281 ? -2.112 17.090 17.490 1.00 34.15 281 ASP A CA 1
ATOM 2269 C C . ASP A 1 281 ? -3.405 17.675 18.027 1.00 34.05 281 ASP A C 1
ATOM 2270 O O . ASP A 1 281 ? -4.447 17.026 17.906 1.00 36.97 281 ASP A O 1
ATOM 2275 N N . GLN A 1 282 ? -3.378 18.870 18.604 1.00 32.73 282 GLN A N 1
ATOM 2276 C CA . GLN A 1 282 ? -4.606 19.486 19.088 1.00 33.02 282 GLN A CA 1
ATOM 2277 C C . GLN A 1 282 ? -5.186 20.442 18.053 1.00 34.72 282 GLN A C 1
ATOM 2278 O O . GLN A 1 282 ? -6.253 20.175 17.493 1.00 36.11 282 GLN A O 1
ATOM 2284 N N . TYR A 1 283 ? -4.505 21.556 17.772 1.00 35.04 283 TYR A N 1
ATOM 2285 C CA . TYR A 1 283 ? -5.122 22.541 16.883 1.00 34.36 283 TYR A CA 1
ATOM 2286 C C . TYR A 1 283 ? -5.306 21.998 15.466 1.00 36.00 283 TYR A C 1
ATOM 2287 O O . TYR A 1 283 ? -6.124 22.525 14.706 1.00 36.06 283 TYR A O 1
ATOM 2296 N N . MET A 1 284 ? -4.592 20.934 15.106 1.00 35.12 284 MET A N 1
ATOM 2297 C CA . MET A 1 284 ? -4.750 20.337 13.791 1.00 37.84 284 MET A CA 1
ATOM 2298 C C . MET A 1 284 ? -5.934 19.377 13.719 1.00 43.35 284 MET A C 1
ATOM 2299 O O . MET A 1 284 ? -6.391 19.064 12.610 1.00 41.89 284 MET A O 1
ATOM 2304 N N . LEU A 1 285 ? -6.469 18.945 14.868 1.00 43.30 285 LEU A N 1
ATOM 2305 C CA . LEU A 1 285 ? -7.399 17.816 14.876 1.00 42.39 285 LEU A CA 1
ATOM 2306 C C . LEU A 1 285 ? -8.695 18.056 14.114 1.00 43.57 285 LEU A C 1
ATOM 2307 O O . LEU A 1 285 ? -9.188 17.110 13.482 1.00 45.04 285 LEU A O 1
ATOM 2312 N N . PRO A 1 286 ? -9.320 19.227 14.158 1.00 44.62 286 PRO A N 1
ATOM 2313 C CA . PRO A 1 286 ? -10.534 19.409 13.350 1.00 42.90 286 PRO A CA 1
ATOM 2314 C C . PRO A 1 286 ? -10.293 19.174 11.882 1.00 44.00 286 PRO A C 1
ATOM 2315 O O . PRO A 1 286 ? -11.214 18.766 11.166 1.00 48.26 286 PRO A O 1
ATOM 2319 N N . PHE A 1 287 ? -9.077 19.424 11.407 1.00 42.59 287 PHE A N 1
ATOM 2320 C CA . PHE A 1 287 ? -8.798 19.284 9.988 1.00 41.69 287 PHE A CA 1
ATOM 2321 C C . PHE A 1 287 ? -8.542 17.824 9.635 1.00 42.23 287 PHE A C 1
ATOM 2322 O O . PHE A 1 287 ? -9.100 17.294 8.672 1.00 46.84 287 PHE A O 1
ATOM 2330 N N . PHE A 1 288 ? -7.705 17.157 10.412 1.00 41.18 288 PHE A N 1
ATOM 2331 C CA . PHE A 1 288 ? -7.504 15.731 10.213 1.00 42.35 288 PHE A CA 1
ATOM 2332 C C . PHE A 1 288 ? -8.827 14.976 10.298 1.00 48.16 288 PHE A C 1
ATOM 2333 O O . PHE A 1 288 ? -9.122 14.118 9.456 1.00 49.50 288 PHE A O 1
ATOM 2341 N N . GLU A 1 289 ? -9.646 15.288 11.308 1.00 46.91 289 GLU A N 1
ATOM 2342 C CA . GLU A 1 289 ? -10.902 14.567 11.479 1.00 43.84 289 GLU A CA 1
ATOM 2343 C C . GLU A 1 289 ? -11.837 14.810 10.314 1.00 44.56 289 GLU A C 1
ATOM 2344 O O . GLU A 1 289 ? -12.518 13.885 9.860 1.00 51.04 289 GLU A O 1
ATOM 2350 N N . LYS A 1 290 ? -11.895 16.043 9.817 1.00 42.01 290 LYS A N 1
ATOM 2351 C CA . LYS A 1 290 ? -12.825 16.344 8.733 1.00 42.83 290 LYS A CA 1
ATOM 2352 C C . LYS A 1 290 ? -12.379 15.694 7.428 1.00 48.26 290 LYS A C 1
ATOM 2353 O O . LYS A 1 290 ? -13.145 14.961 6.792 1.00 47.86 290 LYS A O 1
ATOM 2359 N N . GLU A 1 291 ? -11.139 15.951 7.013 1.00 46.24 291 GLU A N 1
ATOM 2360 C CA . GLU A 1 291 ? -10.658 15.406 5.750 1.00 50.13 291 GLU A CA 1
ATOM 2361 C C . GLU A 1 291 ? -10.519 13.886 5.803 1.00 48.69 291 GLU A C 1
ATOM 2362 O O . GLU A 1 291 ? -10.637 13.216 4.770 1.00 44.97 291 GLU A O 1
ATOM 2368 N N . THR A 1 292 ? -10.282 13.318 6.983 1.00 43.72 292 THR A N 1
ATOM 2369 C CA . THR A 1 292 ? -10.245 11.867 7.081 1.00 46.99 292 THR A CA 1
ATOM 2370 C C . THR A 1 292 ? -11.603 11.277 6.738 1.00 50.59 292 THR A C 1
ATOM 2371 O O . THR A 1 292 ? -11.709 10.343 5.935 1.00 51.07 292 THR A O 1
ATOM 2375 N N . ALA A 1 293 ? -12.660 11.828 7.330 1.00 52.46 293 ALA A N 1
ATOM 2376 C CA . ALA A 1 293 ? -14.013 11.419 6.985 1.00 52.96 293 ALA A CA 1
ATOM 2377 C C . ALA A 1 293 ? -14.347 11.699 5.522 1.00 51.76 293 ALA A C 1
ATOM 2378 O O . ALA A 1 293 ? -15.284 11.097 4.986 1.00 53.23 293 ALA A O 1
ATOM 2380 N N . GLU A 1 294 ? -13.607 12.595 4.864 1.00 52.66 294 GLU A N 1
ATOM 2381 C CA . GLU A 1 294 ? -13.798 12.870 3.443 1.00 48.50 294 GLU A CA 1
ATOM 2382 C C . GLU A 1 294 ? -13.130 11.832 2.541 1.00 49.44 294 GLU A C 1
ATOM 2383 O O . GLU A 1 294 ? -13.231 11.948 1.316 1.00 48.72 294 GLU A O 1
ATOM 2389 N N . GLY A 1 295 ? -12.453 10.827 3.106 1.00 46.31 295 GLY A N 1
ATOM 2390 C CA . GLY A 1 295 ? -11.841 9.764 2.343 1.00 49.15 295 GLY A CA 1
ATOM 2391 C C . GLY A 1 295 ? -10.323 9.763 2.332 1.00 54.19 295 GLY A C 1
ATOM 2392 O O . GLY A 1 295 ? -9.723 8.741 1.973 1.00 52.49 295 GLY A O 1
ATOM 2393 N N . LYS A 1 296 ? -9.681 10.860 2.718 1.00 57.72 296 LYS A N 1
ATOM 2394 C CA . LYS A 1 296 ? -8.232 10.929 2.595 1.00 50.72 296 LYS A CA 1
ATOM 2395 C C . LYS A 1 296 ? -7.585 9.898 3.515 1.00 41.69 296 LYS A C 1
ATOM 2396 O O . LYS A 1 296 ? -8.024 9.719 4.652 1.00 44.56 296 LYS A O 1
ATOM 2402 N N . PRO A 1 297 ? -6.574 9.186 3.042 1.00 42.41 297 PRO A N 1
ATOM 2403 C CA . PRO A 1 297 ? -5.936 8.142 3.850 1.00 47.73 297 PRO A CA 1
ATOM 2404 C C . PRO A 1 297 ? -4.864 8.705 4.777 1.00 47.12 297 PRO A C 1
ATOM 2405 O O . PRO A 1 297 ? -4.392 9.829 4.618 1.00 45.72 297 PRO A O 1
ATOM 2409 N N . GLU A 1 298 ? -4.447 7.873 5.737 1.00 42.21 298 GLU A N 1
ATOM 2410 C CA . GLU A 1 298 ? -3.443 8.331 6.692 1.00 44.08 298 GLU A CA 1
ATOM 2411 C C . GLU A 1 298 ? -2.212 8.904 5.992 1.00 47.16 298 GLU A C 1
ATOM 2412 O O . GLU A 1 298 ? -1.604 9.858 6.486 1.00 46.50 298 GLU A O 1
ATOM 2418 N N . GLU A 1 299 ? -1.822 8.353 4.844 1.00 50.19 299 GLU A N 1
ATOM 2419 C CA . GLU A 1 299 ? -0.561 8.802 4.272 1.00 49.86 299 GLU A CA 1
ATOM 2420 C C . GLU A 1 299 ? -0.668 10.205 3.691 1.00 44.09 299 GLU A C 1
ATOM 2421 O O . GLU A 1 299 ? 0.352 10.893 3.603 1.00 41.57 299 GLU A O 1
ATOM 2427 N N . TYR A 1 300 ? -1.863 10.662 3.310 1.00 39.22 300 TYR A N 1
ATOM 2428 C CA . TYR A 1 300 ? -1.982 12.057 2.914 1.00 39.38 300 TYR A CA 1
ATOM 2429 C C . TYR A 1 300 ? -1.381 12.948 3.982 1.00 47.81 300 TYR A C 1
ATOM 2430 O O . TYR A 1 300 ? -0.474 13.752 3.721 1.00 48.49 300 TYR A O 1
ATOM 2439 N N . PHE A 1 301 ? -1.872 12.777 5.214 1.00 49.18 301 PHE A N 1
ATOM 2440 C CA . PHE A 1 301 ? -1.434 13.580 6.342 1.00 38.09 301 PHE A CA 1
ATOM 2441 C C . PHE A 1 301 ? 0.006 13.269 6.729 1.00 39.49 301 PHE A C 1
ATOM 2442 O O . PHE A 1 301 ? 0.772 14.174 7.066 1.00 45.73 301 PHE A O 1
ATOM 2450 N N . ALA A 1 302 ? 0.403 12.004 6.686 1.00 41.44 302 ALA A N 1
ATOM 2451 C CA . ALA A 1 302 ? 1.775 11.663 7.051 1.00 44.11 302 ALA A CA 1
ATOM 2452 C C . ALA A 1 302 ? 2.788 12.441 6.209 1.00 42.48 302 ALA A C 1
ATOM 2453 O O . ALA A 1 302 ? 3.760 12.990 6.734 1.00 42.85 302 ALA A O 1
ATOM 2455 N N . ASP A 1 303 ? 2.582 12.503 4.896 1.00 43.86 303 ASP A N 1
ATOM 2456 C CA . ASP A 1 303 ? 3.569 13.169 4.056 1.00 42.49 303 ASP A CA 1
ATOM 2457 C C . ASP A 1 303 ? 3.666 14.659 4.387 1.00 40.97 303 ASP A C 1
ATOM 2458 O O . ASP A 1 303 ? 4.760 15.242 4.341 1.00 39.51 303 ASP A O 1
ATOM 2463 N N . ILE A 1 304 ? 2.541 15.283 4.744 1.00 40.13 304 ILE A N 1
ATOM 2464 C CA . ILE A 1 304 ? 2.549 16.694 5.115 1.00 37.36 304 ILE A CA 1
ATOM 2465 C C . ILE A 1 304 ? 3.288 16.901 6.433 1.00 35.71 304 ILE A C 1
ATOM 2466 O O . ILE A 1 304 ? 4.107 17.814 6.565 1.00 35.82 304 ILE A O 1
ATOM 2471 N N . ILE A 1 305 ? 3.003 16.066 7.430 1.00 35.01 305 ILE A N 1
ATOM 2472 C CA . ILE A 1 305 ? 3.716 16.156 8.700 1.00 33.46 305 ILE A CA 1
ATOM 2473 C C . ILE A 1 305 ? 5.215 16.010 8.473 1.00 34.69 305 ILE A C 1
ATOM 2474 O O . ILE A 1 305 ? 6.021 16.775 9.016 1.00 36.36 305 ILE A O 1
ATOM 2479 N N . HIS A 1 306 ? 5.608 15.039 7.648 1.00 37.98 306 HIS A N 1
ATOM 2480 C CA . HIS A 1 306 ? 7.020 14.828 7.337 1.00 37.77 306 HIS A CA 1
ATOM 2481 C C . HIS A 1 306 ? 7.650 16.058 6.677 1.00 37.58 306 HIS A C 1
ATOM 2482 O O . HIS A 1 306 ? 8.744 16.490 7.064 1.00 36.14 306 HIS A O 1
ATOM 2489 N N . GLU A 1 307 ? 6.996 16.619 5.653 1.00 35.22 307 GLU A N 1
ATOM 2490 C CA . GLU A 1 307 ? 7.529 17.833 5.041 1.00 35.42 307 GLU A CA 1
ATOM 2491 C C . GLU A 1 307 ? 7.606 18.965 6.065 1.00 37.04 307 GLU A C 1
ATOM 2492 O O . GLU A 1 307 ? 8.621 19.668 6.163 1.00 36.15 307 GLU A O 1
ATOM 2498 N N . PHE A 1 308 ? 6.543 19.132 6.857 1.00 38.36 308 PHE A N 1
ATOM 2499 C CA . PHE A 1 308 ? 6.528 20.110 7.941 1.00 35.22 308 PHE A CA 1
ATOM 2500 C C . PHE A 1 308 ? 7.707 19.914 8.884 1.00 37.04 308 PHE A C 1
ATOM 2501 O O . PHE A 1 308 ? 8.462 20.857 9.159 1.00 36.47 308 PHE A O 1
ATOM 2509 N N . LYS A 1 309 ? 7.871 18.701 9.417 1.00 33.05 309 LYS A N 1
ATOM 2510 C CA . LYS A 1 309 ? 9.004 18.475 10.305 1.00 32.44 309 LYS A CA 1
ATOM 2511 C C . LYS A 1 309 ? 10.304 18.844 9.604 1.00 35.75 309 LYS A C 1
ATOM 2512 O O . LYS A 1 309 ? 11.170 19.500 10.196 1.00 32.60 309 LYS A O 1
ATOM 2518 N N . LEU A 1 310 ? 10.430 18.485 8.314 1.00 35.01 310 LEU A N 1
ATOM 2519 C CA . LEU A 1 310 ? 11.662 18.762 7.573 1.00 32.74 310 LEU A CA 1
ATOM 2520 C C . LEU A 1 310 ? 11.839 20.247 7.281 1.00 32.61 310 LEU A C 1
ATOM 2521 O O . LEU A 1 310 ? 12.976 20.701 7.104 1.00 31.10 310 LEU A O 1
ATOM 2526 N N . LYS A 1 311 ? 10.738 21.011 7.201 1.00 31.99 311 LYS A N 1
ATOM 2527 C CA . LYS A 1 311 ? 10.857 22.463 7.099 1.00 29.90 311 LYS A CA 1
ATOM 2528 C C . LYS A 1 311 ? 11.634 23.019 8.274 1.00 31.36 311 LYS A C 1
ATOM 2529 O O . LYS A 1 311 ? 12.424 23.956 8.124 1.00 33.95 311 LYS A O 1
ATOM 2535 N N . VAL A 1 312 ? 11.427 22.444 9.452 1.00 31.11 312 VAL A N 1
ATOM 2536 C CA . VAL A 1 312 ? 12.067 22.941 10.658 1.00 31.45 312 VAL A CA 1
ATOM 2537 C C . VAL A 1 312 ? 13.495 22.434 10.738 1.00 33.73 312 VAL A C 1
ATOM 2538 O O . VAL A 1 312 ? 14.405 23.173 11.126 1.00 35.89 312 VAL A O 1
ATOM 2550 N N . ALA A 1 313 ? 13.716 21.170 10.381 1.00 33.53 313 ALA A N 1
ATOM 2551 C CA . ALA A 1 313 ? 15.055 20.602 10.478 1.00 35.80 313 ALA A CA 1
ATOM 2552 C C . ALA A 1 313 ? 16.056 21.378 9.626 1.00 35.49 313 ALA A C 1
ATOM 2553 O O . ALA A 1 313 ? 17.252 21.433 9.950 1.00 42.29 313 ALA A O 1
ATOM 2560 N N . GLU A 1 314 ? 15.579 21.998 8.555 1.00 32.88 314 GLU A N 1
ATOM 2561 C CA . GLU A 1 314 ? 16.432 22.703 7.617 1.00 34.71 314 GLU A CA 1
ATOM 2562 C C . GLU A 1 314 ? 16.923 24.030 8.165 1.00 36.11 314 GLU A C 1
ATOM 2563 O O . GLU A 1 314 ? 17.886 24.594 7.623 1.00 33.75 314 GLU A O 1
ATOM 2575 N N . MET A 1 315 ? 16.289 24.527 9.230 1.00 37.17 315 MET A N 1
ATOM 2576 C CA . MET A 1 315 ? 16.557 25.846 9.777 1.00 31.92 315 MET A CA 1
ATOM 2577 C C . MET A 1 315 ? 17.871 25.862 10.567 1.00 35.01 315 MET A C 1
ATOM 2578 O O . MET A 1 315 ? 18.373 24.833 11.051 1.00 34.03 315 MET A O 1
ATOM 2583 N N . TRP A 1 316 ? 18.440 27.055 10.675 1.00 31.77 316 TRP A N 1
ATOM 2584 C CA . TRP A 1 316 ? 19.651 27.272 11.441 1.00 34.00 316 TRP A CA 1
ATOM 2585 C C . TRP A 1 316 ? 19.446 28.464 12.361 1.00 39.72 316 TRP A C 1
ATOM 2586 O O . TRP A 1 316 ? 18.691 29.395 12.044 1.00 38.01 316 TRP A O 1
ATOM 2597 N N . ASN A 1 317 ? 20.136 28.426 13.502 1.00 39.40 317 ASN A N 1
ATOM 2598 C CA . ASN A 1 317 ? 20.320 29.588 14.374 1.00 42.14 317 ASN A CA 1
ATOM 2599 C C . ASN A 1 317 ? 21.808 29.613 14.732 1.00 46.82 317 ASN A C 1
ATOM 2600 O O . ASN A 1 317 ? 22.209 29.056 15.763 1.00 47.03 317 ASN A O 1
ATOM 2605 N N . ILE A 1 318 ? 22.616 30.252 13.873 1.00 41.00 318 ILE A N 1
ATOM 2606 C CA . ILE A 1 318 ? 24.065 30.283 14.064 1.00 42.21 318 ILE A CA 1
ATOM 2607 C C . ILE A 1 318 ? 24.417 31.188 15.234 1.00 42.92 318 ILE A C 1
ATOM 2608 O O . ILE A 1 318 ? 23.892 32.302 15.357 1.00 41.35 318 ILE A O 1
ATOM 2613 N N . ARG A 1 319 ? 25.322 30.716 16.091 1.00 46.14 319 ARG A N 1
ATOM 2614 C CA . ARG A 1 319 ? 25.776 31.446 17.273 1.00 53.68 319 ARG A CA 1
ATOM 2615 C C . ARG A 1 319 ? 27.278 31.722 17.180 1.00 51.40 319 ARG A C 1
ATOM 2616 O O . ARG A 1 319 ? 27.981 31.172 16.327 1.00 48.21 319 ARG A O 1
ATOM 2624 N N . CYS A 1 320 ? 27.767 32.593 18.073 1.00 52.47 320 CYS A N 1
ATOM 2625 C CA . CYS A 1 320 ? 29.203 32.840 18.166 1.00 47.68 320 CYS A CA 1
ATOM 2626 C C . CYS A 1 320 ? 29.956 31.515 18.203 1.00 48.41 320 CYS A C 1
ATOM 2627 O O . CYS A 1 320 ? 29.436 30.494 18.655 1.00 48.54 320 CYS A O 1
ATOM 2630 N N . TYR A 1 321 ? 31.187 31.534 17.689 1.00 51.79 321 TYR A N 1
ATOM 2631 C CA . TYR A 1 321 ? 31.978 30.312 17.591 1.00 49.74 321 TYR A CA 1
ATOM 2632 C C . TYR A 1 321 ? 31.963 29.535 18.898 1.00 55.01 321 TYR A C 1
ATOM 2633 O O . TYR A 1 321 ? 31.952 28.299 18.895 1.00 56.66 321 TYR A O 1
ATOM 2642 N N . ASN A 1 322 ? 31.956 30.249 20.032 1.00 55.65 322 ASN A N 1
ATOM 2643 C CA . ASN A 1 322 ? 32.086 29.614 21.341 1.00 54.17 322 ASN A CA 1
ATOM 2644 C C . ASN A 1 322 ? 30.790 28.957 21.791 1.00 54.22 322 ASN A C 1
ATOM 2645 O O . ASN A 1 322 ? 30.823 27.870 22.374 1.00 54.97 322 ASN A O 1
ATOM 2650 N N . GLU A 1 323 ? 29.642 29.597 21.543 1.00 57.06 323 GLU A N 1
ATOM 2651 C CA . GLU A 1 323 ? 28.363 28.960 21.853 1.00 57.62 323 GLU A CA 1
ATOM 2652 C C . GLU A 1 323 ? 28.085 27.771 20.947 1.00 56.26 323 GLU A C 1
ATOM 2653 O O . GLU A 1 323 ? 27.265 26.917 21.301 1.00 57.18 323 GLU A O 1
ATOM 2659 N N . SER A 1 324 ? 28.743 27.710 19.787 1.00 51.77 324 SER A N 1
ATOM 2660 C CA . SER A 1 324 ? 28.565 26.621 18.844 1.00 53.61 324 SER A CA 1
ATOM 2661 C C . SER A 1 324 ? 29.415 25.416 19.196 1.00 55.16 324 SER A C 1
ATOM 2662 O O . SER A 1 324 ? 29.175 24.330 18.660 1.00 58.23 324 SER A O 1
ATOM 2665 N N . VAL A 1 325 ? 30.401 25.589 20.073 1.00 55.43 325 VAL A N 1
ATOM 2666 C CA . VAL A 1 325 ? 31.149 24.454 20.600 1.00 59.92 325 VAL A CA 1
ATOM 2667 C C . VAL A 1 325 ? 30.421 23.850 21.792 1.00 57.78 325 VAL A C 1
ATOM 2668 O O . VAL A 1 325 ? 30.334 22.624 21.927 1.00 55.74 325 VAL A O 1
ATOM 2672 N N . ALA A 1 326 ? 29.880 24.709 22.664 1.00 57.74 326 ALA A N 1
ATOM 2673 C CA . ALA A 1 326 ? 29.126 24.280 23.832 1.00 54.51 326 ALA A CA 1
ATOM 2674 C C . ALA A 1 326 ? 27.668 23.987 23.516 1.00 52.87 326 ALA A C 1
ATOM 2675 O O . ALA A 1 326 ? 26.988 23.371 24.338 1.00 53.35 326 ALA A O 1
ATOM 2677 N N . ASP A 1 327 ? 27.173 24.427 22.359 1.00 57.14 327 ASP A N 1
ATOM 2678 C CA . ASP A 1 327 ? 25.861 24.042 21.835 1.00 53.55 327 ASP A CA 1
ATOM 2679 C C . ASP A 1 327 ? 26.045 23.302 20.511 1.00 55.54 327 ASP A C 1
ATOM 2680 O O . ASP A 1 327 ? 25.529 23.734 19.474 1.00 58.94 327 ASP A O 1
ATOM 2685 N N . PRO A 1 328 ? 26.779 22.188 20.503 1.00 53.71 328 PRO A N 1
ATOM 2686 C CA . PRO A 1 328 ? 27.143 21.566 19.221 1.00 52.53 328 PRO A CA 1
ATOM 2687 C C . PRO A 1 328 ? 25.959 20.862 18.580 1.00 50.53 328 PRO A C 1
ATOM 2688 O O . PRO A 1 328 ? 25.061 20.364 19.260 1.00 49.04 328 PRO A O 1
ATOM 2692 N N . GLY A 1 329 ? 25.962 20.832 17.248 1.00 51.07 329 GLY A N 1
ATOM 2693 C CA . GLY A 1 329 ? 24.833 20.326 16.497 1.00 47.36 329 GLY A CA 1
ATOM 2694 C C . GLY A 1 329 ? 23.749 21.343 16.222 1.00 44.74 329 GLY A C 1
ATOM 2695 O O . GLY A 1 329 ? 22.763 21.009 15.545 1.00 39.71 329 GLY A O 1
ATOM 2698 N N . ASN A 1 330 ? 23.892 22.563 16.755 1.00 49.45 330 ASN A N 1
ATOM 2699 C CA . ASN A 1 330 ? 23.059 23.731 16.481 1.00 47.34 330 ASN A CA 1
ATOM 2700 C C . ASN A 1 330 ? 21.602 23.520 16.877 1.00 40.75 330 ASN A C 1
ATOM 2701 O O . ASN A 1 330 ? 20.718 23.528 16.016 1.00 39.19 330 ASN A O 1
ATOM 2712 N N . PRO A 1 331 ? 21.311 23.351 18.166 1.00 45.16 331 PRO A N 1
ATOM 2713 C CA . PRO A 1 331 ? 19.914 23.239 18.598 1.00 40.00 331 PRO A CA 1
ATOM 2714 C C . PRO A 1 331 ? 19.093 24.444 18.169 1.00 40.12 331 PRO A C 1
ATOM 2715 O O . PRO A 1 331 ? 19.540 25.590 18.240 1.00 40.66 331 PRO A O 1
ATOM 2719 N N . LEU A 1 332 ? 17.883 24.171 17.705 1.00 37.76 332 LEU A N 1
ATOM 2720 C CA . LEU A 1 332 ? 16.896 25.212 17.508 1.00 35.14 332 LEU A CA 1
ATOM 2721 C C . LEU A 1 332 ? 15.932 25.298 18.671 1.00 38.83 332 LEU A C 1
ATOM 2722 O O . LEU A 1 332 ? 15.303 26.343 18.859 1.00 41.48 332 LEU A O 1
ATOM 2727 N N . TRP A 1 333 ? 15.833 24.224 19.458 1.00 40.04 333 TRP A N 1
ATOM 2728 C CA . TRP A 1 333 ? 14.925 24.108 20.597 1.00 35.76 333 TRP A CA 1
ATOM 2729 C C . TRP A 1 333 ? 13.513 24.560 20.234 1.00 37.07 333 TRP A C 1
ATOM 2730 O O . TRP A 1 333 ? 12.875 25.339 20.946 1.00 39.18 333 TRP A O 1
ATOM 2741 N N . MET A 1 334 ? 13.015 24.043 19.112 1.00 34.77 334 MET A N 1
ATOM 2742 C CA . MET A 1 334 ? 11.682 24.367 18.615 1.00 35.15 334 MET A CA 1
ATOM 2743 C C . MET A 1 334 ? 10.779 23.164 18.848 1.00 33.20 334 MET A C 1
ATOM 2744 O O . MET A 1 334 ? 10.878 22.163 18.137 1.00 41.31 334 MET A O 1
ATOM 2749 N N . HIS A 1 335 ? 9.899 23.256 19.836 1.00 35.52 335 HIS A N 1
ATOM 2750 C CA . HIS A 1 335 ? 9.146 22.094 20.294 1.00 34.35 335 HIS A CA 1
ATOM 2751 C C . HIS A 1 335 ? 7.810 21.945 19.574 1.00 34.96 335 HIS A C 1
ATOM 2752 O O . HIS A 1 335 ? 7.140 22.933 19.253 1.00 32.37 335 HIS A O 1
ATOM 2759 N N . ILE A 1 336 ? 7.428 20.695 19.323 1.00 34.62 336 ILE A N 1
ATOM 2760 C CA . ILE A 1 336 ? 6.041 20.335 19.072 1.00 32.60 336 ILE A CA 1
ATOM 2761 C C . ILE A 1 336 ? 5.603 19.487 20.243 1.00 32.76 336 ILE A C 1
ATOM 2762 O O . ILE A 1 336 ? 6.320 18.566 20.648 1.00 35.99 336 ILE A O 1
ATOM 2767 N N . MET A 1 337 ? 4.449 19.816 20.802 1.00 33.35 337 MET A N 1
ATOM 2768 C CA . MET A 1 337 ? 3.919 19.130 21.963 1.00 32.17 337 MET A CA 1
ATOM 2769 C C . MET A 1 337 ? 2.860 18.135 21.523 1.00 34.28 337 MET A C 1
ATOM 2770 O O . MET A 1 337 ? 2.036 18.432 20.651 1.00 35.50 337 MET A O 1
ATOM 2775 N N . LEU A 1 338 ? 2.884 16.954 22.136 1.00 33.65 338 LEU A N 1
ATOM 2776 C CA . LEU A 1 338 ? 1.902 15.919 21.870 1.00 34.25 338 LEU A CA 1
ATOM 2777 C C . LEU A 1 338 ? 1.302 15.440 23.181 1.00 35.18 338 LEU A C 1
ATOM 2778 O O . LEU A 1 338 ? 1.920 15.535 24.244 1.00 36.47 338 LEU A O 1
ATOM 2783 N N . ALA A 1 339 ? 0.091 14.896 23.089 1.00 35.18 339 ALA A N 1
ATOM 2784 C CA . ALA A 1 339 ? -0.506 14.176 24.207 1.00 37.23 339 ALA A CA 1
ATOM 2785 C C . ALA A 1 339 ? -1.011 15.137 25.280 1.00 36.70 339 ALA A C 1
ATOM 2786 O O . ALA A 1 339 ? -1.777 16.049 24.965 1.00 35.90 339 ALA A O 1
ATOM 2788 N N . GLY A 1 340 ? -0.609 14.939 26.544 1.00 36.48 340 GLY A N 1
ATOM 2789 C CA . GLY A 1 340 ? -1.102 15.743 27.653 1.00 38.11 340 GLY A CA 1
ATOM 2790 C C . GLY A 1 340 ? -2.625 15.689 27.813 1.00 41.89 340 GLY A C 1
ATOM 2791 O O . GLY A 1 340 ? -3.309 14.786 27.327 1.00 44.14 340 GLY A O 1
ATOM 2792 N N . GLN A 1 341 ? -3.163 16.694 28.499 1.00 42.68 341 GLN A N 1
ATOM 2793 C CA . GLN A 1 341 ? -4.577 16.694 28.858 1.00 42.48 341 GLN A CA 1
ATOM 2794 C C . GLN A 1 341 ? -5.272 17.943 28.336 1.00 38.28 341 GLN A C 1
ATOM 2795 O O . GLN A 1 341 ? -4.637 18.947 28.021 1.00 41.04 341 GLN A O 1
ATOM 2801 N N . LEU A 1 342 ? -6.596 17.860 28.236 1.00 37.13 342 LEU A N 1
ATOM 2802 C CA . LEU A 1 342 ? -7.412 18.980 27.807 1.00 35.33 342 LEU A CA 1
ATOM 2803 C C . LEU A 1 342 ? -7.728 19.869 29.009 1.00 40.42 342 LEU A C 1
ATOM 2804 O O . LEU A 1 342 ? -7.361 19.570 30.149 1.00 37.58 342 LEU A O 1
ATOM 2809 N N . GLU A 1 343 ? -8.393 21.001 28.742 1.00 44.00 343 GLU A N 1
ATOM 2810 C CA . GLU A 1 343 ? -8.769 21.945 29.795 1.00 41.76 343 GLU A CA 1
ATOM 2811 C C . GLU A 1 343 ? -9.309 21.241 31.038 1.00 43.68 343 GLU A C 1
ATOM 2812 O O . GLU A 1 343 ? -8.855 21.496 32.157 1.00 40.41 343 GLU A O 1
ATOM 2818 N N . ASN A 1 344 ? -10.270 20.332 30.848 1.00 43.69 344 ASN A N 1
ATOM 2819 C CA . ASN A 1 344 ? -10.955 19.651 31.940 1.00 41.98 344 ASN A CA 1
ATOM 2820 C C . ASN A 1 344 ? -10.168 18.502 32.543 1.00 43.55 344 ASN A C 1
ATOM 2821 O O . ASN A 1 344 ? -10.671 17.866 33.475 1.00 46.27 344 ASN A O 1
ATOM 2826 N N . GLY A 1 345 ? -8.974 18.206 32.044 1.00 43.59 345 GLY A N 1
ATOM 2827 C CA . GLY A 1 345 ? -8.133 17.180 32.626 1.00 43.35 345 GLY A CA 1
ATOM 2828 C C . GLY A 1 345 ? -8.246 15.815 31.981 1.00 46.81 345 GLY A C 1
ATOM 2829 O O . GLY A 1 345 ? -7.468 14.919 32.340 1.00 47.08 345 GLY A O 1
ATOM 2830 N N . LYS A 1 346 ? -9.188 15.627 31.052 1.00 44.06 346 LYS A N 1
ATOM 2831 C CA . LYS A 1 346 ? -9.326 14.366 30.331 1.00 48.92 346 LYS A CA 1
ATOM 2832 C C . LYS A 1 346 ? -8.198 14.211 29.301 1.00 50.24 346 LYS A C 1
ATOM 2833 O O . LYS A 1 346 ? -7.567 15.188 28.884 1.00 48.93 346 LYS A O 1
ATOM 2835 N N . ASP A 1 347 ? -7.942 12.962 28.895 1.00 52.95 347 ASP A N 1
ATOM 2836 C CA . ASP A 1 347 ? -6.843 12.671 27.975 1.00 47.02 347 ASP A CA 1
ATOM 2837 C C . ASP A 1 347 ? -6.985 13.462 26.686 1.00 47.75 347 ASP A C 1
ATOM 2838 O O . ASP A 1 347 ? -8.070 13.546 26.102 1.00 49.53 347 ASP A O 1
ATOM 2843 N N . ALA A 1 348 ? -5.874 14.029 26.234 1.00 46.09 348 ALA A N 1
ATOM 2844 C CA . ALA A 1 348 ? -5.831 14.778 24.994 1.00 41.82 348 ALA A CA 1
ATOM 2845 C C . ALA A 1 348 ? -5.214 13.979 23.842 1.00 40.85 348 ALA A C 1
ATOM 2846 O O . ALA A 1 348 ? -5.131 14.490 22.723 1.00 43.32 348 ALA A O 1
ATOM 2848 N N . CYS A 1 349 ? -4.765 12.752 24.088 1.00 40.95 349 CYS A N 1
ATOM 2849 C CA . CYS A 1 349 ? -4.343 11.883 22.999 1.00 38.69 349 CYS A CA 1
ATOM 2850 C C . CYS A 1 349 ? -5.495 11.653 22.038 1.00 39.67 349 CYS A C 1
ATOM 2851 O O . CYS A 1 349 ? -6.632 11.432 22.460 1.00 43.05 349 CYS A O 1
ATOM 2854 N N . ASN A 1 350 ? -5.200 11.698 20.736 1.00 36.80 350 ASN A N 1
ATOM 2855 C CA . ASN A 1 350 ? -6.207 11.469 19.705 1.00 39.05 350 ASN A CA 1
ATOM 2856 C C . ASN A 1 350 ? -5.586 10.665 18.562 1.00 40.75 350 ASN A C 1
ATOM 2857 O O . ASN A 1 350 ? -4.428 10.234 18.634 1.00 38.20 350 ASN A O 1
ATOM 2862 N N . GLU A 1 351 ? -6.370 10.448 17.498 1.00 37.09 351 GLU A N 1
ATOM 2863 C CA . GLU A 1 351 ? -5.856 9.655 16.379 1.00 44.10 351 GLU A CA 1
ATOM 2864 C C . GLU A 1 351 ? -4.633 10.319 15.756 1.00 43.75 351 GLU A C 1
ATOM 2865 O O . GLU A 1 351 ? -3.647 9.641 15.415 1.00 39.54 351 GLU A O 1
ATOM 2871 N N . LEU A 1 352 ? -4.675 11.652 15.630 1.00 38.67 352 LEU A N 1
ATOM 2872 C CA . LEU A 1 352 ? -3.575 12.387 15.026 1.00 37.93 352 LEU A CA 1
ATOM 2873 C C . LEU A 1 352 ? -2.308 12.287 15.864 1.00 37.74 352 LEU A C 1
ATOM 2874 O O . LEU A 1 352 ? -1.197 12.308 15.323 1.00 35.36 352 LEU A O 1
ATOM 2879 N N . THR A 1 353 ? -2.447 12.167 17.180 1.00 36.41 353 THR A N 1
ATOM 2880 C CA . THR A 1 353 ? -1.286 11.865 18.002 1.00 36.01 353 THR A CA 1
ATOM 2881 C C . THR A 1 353 ? -0.584 10.620 17.479 1.00 40.11 353 THR A C 1
ATOM 2882 O O . THR A 1 353 ? 0.645 10.580 17.346 1.00 41.13 353 THR A O 1
ATOM 2886 N N . ASN A 1 354 ? -1.367 9.589 17.161 1.00 41.51 354 ASN A N 1
ATOM 2887 C CA . ASN A 1 354 ? -0.791 8.333 16.705 1.00 39.31 354 ASN A CA 1
ATOM 2888 C C . ASN A 1 354 ? -0.236 8.469 15.286 1.00 42.22 354 ASN A C 1
ATOM 2889 O O . ASN A 1 354 ? 0.891 8.035 15.009 1.00 39.13 354 ASN A O 1
ATOM 2894 N N . VAL A 1 355 ? -0.997 9.102 14.384 1.00 38.67 355 VAL A N 1
ATOM 2895 C CA . VAL A 1 355 ? -0.483 9.409 13.048 1.00 35.66 355 VAL A CA 1
ATOM 2896 C C . VAL A 1 355 ? 0.889 10.072 13.132 1.00 37.54 355 VAL A C 1
ATOM 2897 O O . VAL A 1 355 ? 1.810 9.734 12.377 1.00 39.29 355 VAL A O 1
ATOM 2901 N N . PHE A 1 356 ? 1.043 11.034 14.044 1.00 36.65 356 PHE A N 1
ATOM 2902 C CA . PHE A 1 356 ? 2.308 11.758 14.165 1.00 38.04 356 PHE A CA 1
ATOM 2903 C C . PHE A 1 356 ? 3.415 10.839 14.674 1.00 39.21 356 PHE A C 1
ATOM 2904 O O . PHE A 1 356 ? 4.547 10.872 14.172 1.00 38.93 356 PHE A O 1
ATOM 2912 N N . LEU A 1 357 ? 3.108 10.017 15.681 1.00 40.76 357 LEU A N 1
ATOM 2913 C CA . LEU A 1 357 ? 4.114 9.123 16.237 1.00 38.44 357 LEU A CA 1
ATOM 2914 C C . LEU A 1 357 ? 4.522 8.055 15.234 1.00 42.83 357 LEU A C 1
ATOM 2915 O O . LEU A 1 357 ? 5.677 7.618 15.228 1.00 47.03 357 LEU A O 1
ATOM 2920 N N . ARG A 1 358 ? 3.597 7.622 14.376 1.00 43.68 358 ARG A N 1
ATOM 2921 C CA . ARG A 1 358 ? 3.963 6.651 13.352 1.00 42.58 358 ARG A CA 1
ATOM 2922 C C . ARG A 1 358 ? 4.843 7.283 12.275 1.00 45.80 358 ARG A C 1
ATOM 2923 O O . ARG A 1 358 ? 5.718 6.609 11.721 1.00 45.24 358 ARG A O 1
ATOM 2931 N N . CYS A 1 359 ? 4.634 8.570 11.967 1.00 45.11 359 CYS A N 1
ATOM 2932 C CA . CYS A 1 359 ? 5.601 9.293 11.150 1.00 38.10 359 CYS A CA 1
ATOM 2933 C C . CYS A 1 359 ? 6.988 9.225 11.771 1.00 43.71 359 CYS A C 1
ATOM 2934 O O . CYS A 1 359 ? 7.970 8.908 11.090 1.00 43.91 359 CYS A O 1
ATOM 2937 N N . MET A 1 360 ? 7.098 9.537 13.068 1.00 38.85 360 MET A N 1
ATOM 2938 C CA . MET A 1 360 ? 8.416 9.487 13.688 1.00 41.15 360 MET A CA 1
ATOM 2939 C C . MET A 1 360 ? 8.963 8.068 13.684 1.00 43.72 360 MET A C 1
ATOM 2940 O O . MET A 1 360 ? 10.182 7.870 13.634 1.00 45.91 360 MET A O 1
ATOM 2945 N N . ARG A 1 361 ? 8.078 7.069 13.741 1.00 42.59 361 ARG A N 1
ATOM 2946 C CA . ARG A 1 361 ? 8.519 5.680 13.636 1.00 50.89 361 ARG A CA 1
ATOM 2947 C C . ARG A 1 361 ? 9.289 5.447 12.333 1.00 49.82 361 ARG A C 1
ATOM 2948 O O . ARG A 1 361 ? 10.322 4.766 12.325 1.00 47.86 361 ARG A O 1
ATOM 2956 N N . ASP A 1 362 ? 8.823 6.053 11.237 1.00 45.11 362 ASP A N 1
ATOM 2957 C CA . ASP A 1 362 ? 9.387 5.892 9.904 1.00 46.71 362 ASP A CA 1
ATOM 2958 C C . ASP A 1 362 ? 10.492 6.898 9.555 1.00 50.47 362 ASP A C 1
ATOM 2959 O O . ASP A 1 362 ? 11.344 6.584 8.712 1.00 49.71 362 ASP A O 1
ATOM 2964 N N . LEU A 1 363 ? 10.514 8.094 10.158 1.00 46.76 363 LEU A N 1
ATOM 2965 C CA . LEU A 1 363 ? 11.537 9.080 9.797 1.00 45.47 363 LEU A CA 1
ATOM 2966 C C . LEU A 1 363 ? 11.716 10.102 10.914 1.00 45.20 363 LEU A C 1
ATOM 2967 O O . LEU A 1 363 ? 10.810 10.902 11.179 1.00 47.59 363 LEU A O 1
ATOM 2972 N N . GLN A 1 364 ? 12.902 10.114 11.512 1.00 44.48 364 GLN A N 1
ATOM 2973 C CA . GLN A 1 364 ? 13.248 11.041 12.577 1.00 43.84 364 GLN A CA 1
ATOM 2974 C C . GLN A 1 364 ? 14.091 12.192 12.046 1.00 46.71 364 GLN A C 1
ATOM 2975 O O . GLN A 1 364 ? 15.041 11.983 11.288 1.00 50.03 364 GLN A O 1
ATOM 2988 N N . THR A 1 365 ? 13.743 13.408 12.466 1.00 50.39 365 THR A N 1
ATOM 2989 C CA . THR A 1 365 ? 14.467 14.626 12.121 1.00 44.06 365 THR A CA 1
ATOM 2990 C C . THR A 1 365 ? 15.102 15.207 13.378 1.00 45.68 365 THR A C 1
ATOM 2991 O O . THR A 1 365 ? 14.489 15.170 14.449 1.00 49.99 365 THR A O 1
ATOM 3002 N N . ASP A 1 366 ? 16.327 15.742 13.243 1.00 45.30 366 ASP A N 1
ATOM 3003 C CA . ASP A 1 366 ? 17.037 16.333 14.382 1.00 47.21 366 ASP A CA 1
ATOM 3004 C C . ASP A 1 366 ? 16.117 17.284 15.152 1.00 47.43 366 ASP A C 1
ATOM 3005 O O . ASP A 1 366 ? 15.970 17.180 16.374 1.00 47.79 366 ASP A O 1
ATOM 3014 N N . GLU A 1 367 ? 15.457 18.183 14.442 1.00 42.45 367 GLU A N 1
ATOM 3015 C CA . GLU A 1 367 ? 14.409 19.034 14.973 1.00 40.93 367 GLU A CA 1
ATOM 3016 C C . GLU A 1 367 ? 13.189 18.894 14.081 1.00 38.35 367 GLU A C 1
ATOM 3017 O O . GLU A 1 367 ? 13.304 18.498 12.921 1.00 38.52 367 GLU A O 1
ATOM 3029 N N . PRO A 1 368 ? 12.001 19.220 14.586 1.00 39.99 368 PRO A N 1
ATOM 3030 C CA . PRO A 1 368 ? 11.822 19.845 15.907 1.00 39.43 368 PRO A CA 1
ATOM 3031 C C . PRO A 1 368 ? 11.967 18.905 17.098 1.00 41.05 368 PRO A C 1
ATOM 3032 O O . PRO A 1 368 ? 11.982 17.678 16.947 1.00 42.38 368 PRO A O 1
ATOM 3043 N N . CYS A 1 369 ? 12.140 19.507 18.277 1.00 44.75 369 CYS A N 1
ATOM 3044 C CA . CYS A 1 369 ? 12.058 18.770 19.534 1.00 39.48 369 CYS A CA 1
ATOM 3045 C C . CYS A 1 369 ? 10.618 18.316 19.709 1.00 33.83 369 CYS A C 1
ATOM 3046 O O . CYS A 1 369 ? 9.699 19.134 19.653 1.00 35.12 369 CYS A O 1
ATOM 3054 N N . ILE A 1 370 ? 10.406 17.018 19.838 1.00 35.83 370 ILE A N 1
ATOM 3055 C CA . ILE A 1 370 ? 9.070 16.474 20.040 1.00 39.83 370 ILE A CA 1
ATOM 3056 C C . ILE A 1 370 ? 8.899 16.227 21.524 1.00 40.33 370 ILE A C 1
ATOM 3057 O O . ILE A 1 370 ? 9.683 15.493 22.136 1.00 42.53 370 ILE A O 1
ATOM 3062 N N . THR A 1 371 ? 7.879 16.841 22.100 1.00 37.03 371 THR A N 1
ATOM 3063 C CA . THR A 1 371 ? 7.691 16.862 23.541 1.00 35.72 371 THR A CA 1
ATOM 3064 C C . THR A 1 371 ? 6.415 16.105 23.848 1.00 37.56 371 THR A C 1
ATOM 3065 O O . THR A 1 371 ? 5.318 16.589 23.540 1.00 36.80 371 THR A O 1
ATOM 3069 N N . PHE A 1 372 ? 6.565 14.911 24.427 1.00 34.83 372 PHE A N 1
ATOM 3070 C CA . PHE A 1 372 ? 5.435 14.031 24.698 1.00 35.93 372 PHE A CA 1
ATOM 3071 C C . PHE A 1 372 ? 4.975 14.255 26.136 1.00 34.78 372 PHE A C 1
ATOM 3072 O O . PHE A 1 372 ? 5.771 14.138 27.077 1.00 35.27 372 PHE A O 1
ATOM 3080 N N . ARG A 1 373 ? 3.696 14.581 26.304 1.00 33.24 373 ARG A N 1
ATOM 3081 C CA . ARG A 1 373 ? 3.152 14.947 27.611 1.00 41.68 373 ARG A CA 1
ATOM 3082 C C . ARG A 1 373 ? 2.447 13.736 28.224 1.00 41.52 373 ARG A C 1
ATOM 3083 O O . ARG A 1 373 ? 1.359 13.336 27.792 1.00 40.10 373 ARG A O 1
ATOM 3091 N N . PHE A 1 374 ? 3.095 13.147 29.223 1.00 36.82 374 PHE A N 1
ATOM 3092 C CA . PHE A 1 374 ? 2.517 12.076 30.019 1.00 44.01 374 PHE A CA 1
ATOM 3093 C C . PHE A 1 374 ? 1.565 12.634 31.071 1.00 47.15 374 PHE A C 1
ATOM 3094 O O . PHE A 1 374 ? 1.796 13.695 31.661 1.00 45.09 374 PHE A O 1
ATOM 3102 N N . HIS A 1 375 ? 0.501 11.898 31.333 1.00 48.01 375 HIS A N 1
ATOM 3103 C CA . HIS A 1 375 ? -0.264 12.160 32.540 1.00 51.09 375 HIS A CA 1
ATOM 3104 C C . HIS A 1 375 ? -0.875 10.858 33.024 1.00 55.17 375 HIS A C 1
ATOM 3105 O O . HIS A 1 375 ? -0.832 9.836 32.324 1.00 53.22 375 HIS A O 1
ATOM 3112 N N . PRO A 1 376 ? -1.422 10.848 34.240 1.00 57.08 376 PRO A N 1
ATOM 3113 C CA . PRO A 1 376 ? -1.940 9.594 34.810 1.00 51.30 376 PRO A CA 1
ATOM 3114 C C . PRO A 1 376 ? -2.959 8.871 33.936 1.00 52.17 376 PRO A C 1
ATOM 3115 O O . PRO A 1 376 ? -2.898 7.639 33.832 1.00 59.10 376 PRO A O 1
ATOM 3119 N N . ASN A 1 377 ? -3.885 9.577 33.293 1.00 50.31 377 ASN A N 1
ATOM 3120 C CA . ASN A 1 377 ? -4.853 8.925 32.417 1.00 49.65 377 ASN A CA 1
ATOM 3121 C C . ASN A 1 377 ? -4.437 8.967 30.951 1.00 47.91 377 ASN A C 1
ATOM 3122 O O . ASN A 1 377 ? -5.294 9.005 30.055 1.00 47.14 377 ASN A O 1
ATOM 3127 N N . ILE A 1 378 ? -3.130 8.931 30.694 1.00 46.69 378 ILE A N 1
ATOM 3128 C CA . ILE A 1 378 ? -2.615 8.866 29.333 1.00 47.05 378 ILE A CA 1
ATOM 3129 C C . ILE A 1 378 ? -3.015 7.545 28.696 1.00 51.51 378 ILE A C 1
ATOM 3130 O O . ILE A 1 378 ? -2.830 6.475 29.291 1.00 52.25 378 ILE A O 1
ATOM 3135 N N . ASN A 1 379 ? -3.552 7.608 27.479 1.00 48.89 379 ASN A N 1
ATOM 3136 C CA . ASN A 1 379 ? -3.791 6.395 26.710 1.00 49.31 379 ASN A CA 1
ATOM 3137 C C . ASN A 1 379 ? -2.560 5.490 26.736 1.00 57.46 379 ASN A C 1
ATOM 3138 O O . ASN A 1 379 ? -1.456 5.916 26.378 1.00 54.52 379 ASN A O 1
ATOM 3143 N N . GLU A 1 380 ? -2.744 4.235 27.179 1.00 60.55 380 GLU A N 1
ATOM 3144 C CA . GLU A 1 380 ? -1.598 3.331 27.310 1.00 56.48 380 GLU A CA 1
ATOM 3145 C C . GLU A 1 380 ? -1.061 2.918 25.942 1.00 56.42 380 GLU A C 1
ATOM 3146 O O . GLU A 1 380 ? 0.158 2.929 25.721 1.00 51.44 380 GLU A O 1
ATOM 3152 N N . GLU A 1 381 ? -1.953 2.556 25.011 1.00 57.82 381 GLU A N 1
ATOM 3153 C CA . GLU A 1 381 ? -1.538 2.329 23.631 1.00 58.25 381 GLU A CA 1
ATOM 3154 C C . GLU A 1 381 ? -0.575 3.431 23.195 1.00 58.53 381 GLU A C 1
ATOM 3155 O O . GLU A 1 381 ? 0.602 3.170 22.894 1.00 47.74 381 GLU A O 1
ATOM 3161 N N . THR A 1 382 ? -1.061 4.685 23.235 1.00 57.61 382 THR A N 1
ATOM 3162 C CA . THR A 1 382 ? -0.295 5.816 22.715 1.00 50.69 382 THR A CA 1
ATOM 3163 C C . THR A 1 382 ? 0.992 6.034 23.502 1.00 48.93 382 THR A C 1
ATOM 3164 O O . THR A 1 382 ? 2.051 6.290 22.917 1.00 49.07 382 THR A O 1
ATOM 3168 N N . PHE A 1 383 ? 0.927 5.944 24.826 1.00 52.67 383 PHE A N 1
ATOM 3169 C CA . PHE A 1 383 ? 2.138 6.103 25.621 1.00 50.24 383 PHE A CA 1
ATOM 3170 C C . PHE A 1 383 ? 3.217 5.116 25.178 1.00 51.29 383 PHE A C 1
ATOM 3171 O O . PHE A 1 383 ? 4.359 5.506 24.907 1.00 49.14 383 PHE A O 1
ATOM 3179 N N . ARG A 1 384 ? 2.878 3.824 25.101 1.00 53.92 384 ARG A N 1
ATOM 3180 C CA . ARG A 1 384 ? 3.911 2.830 24.819 1.00 54.27 384 ARG A CA 1
ATOM 3181 C C . ARG A 1 384 ? 4.463 3.013 23.414 1.00 54.08 384 ARG A C 1
ATOM 3182 O O . ARG A 1 384 ? 5.673 2.857 23.188 1.00 51.21 384 ARG A O 1
ATOM 3190 N N . LEU A 1 385 ? 3.589 3.371 22.464 1.00 54.56 385 LEU A N 1
ATOM 3191 C CA . LEU A 1 385 ? 4.038 3.777 21.137 1.00 46.11 385 LEU A CA 1
ATOM 3192 C C . LEU A 1 385 ? 5.164 4.802 21.226 1.00 53.11 385 LEU A C 1
ATOM 3193 O O . LEU A 1 385 ? 6.251 4.598 20.672 1.00 56.70 385 LEU A O 1
ATOM 3198 N N . ALA A 1 386 ? 4.922 5.919 21.917 1.00 44.33 386 ALA A N 1
ATOM 3199 C CA . ALA A 1 386 ? 5.971 6.924 22.018 1.00 46.05 386 ALA A CA 1
ATOM 3200 C C . ALA A 1 386 ? 7.250 6.331 22.599 1.00 50.82 386 ALA A C 1
ATOM 3201 O O . ALA A 1 386 ? 8.358 6.768 22.245 1.00 50.53 386 ALA A O 1
ATOM 3203 N N . ILE A 1 387 ? 7.124 5.343 23.492 1.00 53.61 387 ILE A N 1
ATOM 3204 C CA . ILE A 1 387 ? 8.310 4.677 24.030 1.00 55.77 387 ILE A CA 1
ATOM 3205 C C . ILE A 1 387 ? 8.991 3.873 22.932 1.00 56.22 387 ILE A C 1
ATOM 3206 O O . ILE A 1 387 ? 10.209 3.973 22.723 1.00 54.64 387 ILE A O 1
ATOM 3211 N N . GLU A 1 388 ? 8.201 3.089 22.192 1.00 53.27 388 GLU A N 1
ATOM 3212 C CA . GLU A 1 388 ? 8.690 2.383 21.014 1.00 56.51 388 GLU A CA 1
ATOM 3213 C C . GLU A 1 388 ? 9.617 3.269 20.180 1.00 56.41 388 GLU A C 1
ATOM 3214 O O . GLU A 1 388 ? 10.789 2.933 19.966 1.00 54.67 388 GLU A O 1
ATOM 3220 N N . VAL A 1 389 ? 9.118 4.432 19.742 1.00 49.48 389 VAL A N 1
ATOM 3221 C CA . VAL A 1 389 ? 9.858 5.209 18.759 1.00 46.73 389 VAL A CA 1
ATOM 3222 C C . VAL A 1 389 ? 11.074 5.880 19.383 1.00 52.74 389 VAL A C 1
ATOM 3223 O O . VAL A 1 389 ? 12.086 6.086 18.701 1.00 56.78 389 VAL A O 1
ATOM 3227 N N . ALA A 1 390 ? 11.013 6.243 20.668 1.00 49.71 390 ALA A N 1
ATOM 3228 C CA . ALA A 1 390 ? 12.206 6.790 21.311 1.00 51.00 390 ALA A CA 1
ATOM 3229 C C . ALA A 1 390 ? 13.354 5.784 21.308 1.00 50.73 390 ALA A C 1
ATOM 3230 O O . ALA A 1 390 ? 14.526 6.172 21.195 1.00 44.88 390 ALA A O 1
ATOM 3232 N N . ARG A 1 391 ? 13.039 4.491 21.434 1.00 53.35 391 ARG A N 1
ATOM 3233 C CA . ARG A 1 391 ? 14.076 3.463 21.441 1.00 59.04 391 ARG A CA 1
ATOM 3234 C C . ARG A 1 391 ? 14.509 3.093 20.024 1.00 56.36 391 ARG A C 1
ATOM 3235 O O . ARG A 1 391 ? 15.709 2.996 19.735 1.00 56.81 391 ARG A O 1
ATOM 3243 N N . ASP A 1 392 ? 13.543 2.895 19.128 1.00 51.72 392 ASP A N 1
ATOM 3244 C CA . ASP A 1 392 ? 13.819 2.419 17.778 1.00 53.52 392 ASP A CA 1
ATOM 3245 C C . ASP A 1 392 ? 14.475 3.498 16.915 1.00 56.58 392 ASP A C 1
ATOM 3246 O O . ASP A 1 392 ? 15.710 3.547 16.830 1.00 57.20 392 ASP A O 1
ATOM 3251 N N . SER A 1 393 ? 13.675 4.360 16.265 1.00 57.71 393 SER A N 1
ATOM 3252 C CA . SER A 1 393 ? 14.259 5.387 15.396 1.00 56.10 393 SER A CA 1
ATOM 3253 C C . SER A 1 393 ? 15.229 6.274 16.164 1.00 59.13 393 SER A C 1
ATOM 3254 O O . SER A 1 393 ? 16.224 6.751 15.596 1.00 62.22 393 SER A O 1
ATOM 3257 N N . GLY A 1 394 ? 14.959 6.502 17.446 1.00 53.45 394 GLY A N 1
ATOM 3258 C CA . GLY A 1 394 ? 15.878 7.217 18.305 1.00 58.04 394 GLY A CA 1
ATOM 3259 C C . GLY A 1 394 ? 15.791 8.712 18.113 1.00 56.36 394 GLY A C 1
ATOM 3260 O O . GLY A 1 394 ? 15.420 9.179 17.029 1.00 58.28 394 GLY A O 1
ATOM 3261 N N . GLY A 1 395 ? 16.119 9.472 19.155 1.00 54.22 395 GLY A N 1
ATOM 3262 C CA . GLY A 1 395 ? 16.113 10.919 19.064 1.00 53.46 395 GLY A CA 1
ATOM 3263 C C . GLY A 1 395 ? 14.953 11.582 19.777 1.00 53.90 395 GLY A C 1
ATOM 3264 O O . GLY A 1 395 ? 15.165 12.476 20.605 1.00 51.57 395 GLY A O 1
ATOM 3265 N N . HIS A 1 396 ? 13.733 11.146 19.475 1.00 52.69 396 HIS A N 1
ATOM 3266 C CA . HIS A 1 396 ? 12.512 11.742 19.998 1.00 51.77 396 HIS A CA 1
ATOM 3267 C C . HIS A 1 396 ? 11.484 10.667 20.283 1.00 50.56 396 HIS A C 1
ATOM 3268 O O . HIS A 1 396 ? 11.569 9.550 19.750 1.00 51.23 396 HIS A O 1
ATOM 3281 N N . PRO A 1 397 ? 10.478 10.960 21.129 1.00 49.32 397 PRO A N 1
ATOM 3282 C CA . PRO A 1 397 ? 10.369 12.212 21.871 1.00 44.14 397 PRO A CA 1
ATOM 3283 C C . PRO A 1 397 ? 10.999 12.096 23.244 1.00 44.25 397 PRO A C 1
ATOM 3284 O O . PRO A 1 397 ? 11.198 10.985 23.727 1.00 45.93 397 PRO A O 1
ATOM 3288 N N . ALA A 1 398 ? 11.335 13.223 23.860 1.00 42.49 398 ALA A N 1
ATOM 3289 C CA . ALA A 1 398 ? 11.551 13.199 25.291 1.00 41.81 398 ALA A CA 1
ATOM 3290 C C . ALA A 1 398 ? 10.201 13.041 25.986 1.00 44.34 398 ALA A C 1
ATOM 3291 O O . ALA A 1 398 ? 9.135 13.191 25.379 1.00 42.74 398 ALA A O 1
ATOM 3293 N N . PHE A 1 399 ? 10.241 12.709 27.270 1.00 45.36 399 PHE A N 1
ATOM 3294 C CA . PHE A 1 399 ? 9.022 12.448 28.015 1.00 43.26 399 PHE A CA 1
ATOM 3295 C C . PHE A 1 399 ? 8.891 13.415 29.186 1.00 44.43 399 PHE A C 1
ATOM 3296 O O . PHE A 1 399 ? 9.880 13.730 29.865 1.00 41.42 399 PHE A O 1
ATOM 3304 N N . TYR A 1 400 ? 7.662 13.895 29.407 1.00 42.24 400 TYR A N 1
ATOM 3305 C CA . TYR A 1 400 ? 7.407 14.946 30.385 1.00 38.90 400 TYR A CA 1
ATOM 3306 C C . TYR A 1 400 ? 6.141 14.662 31.187 1.00 41.43 400 TYR A C 1
ATOM 3307 O O . TYR A 1 400 ? 5.129 14.215 30.640 1.00 41.38 400 TYR A O 1
ATOM 3316 N N . ASN A 1 401 ? 6.200 14.978 32.482 1.00 41.63 401 ASN A N 1
ATOM 3317 C CA . ASN A 1 401 ? 5.165 14.652 33.458 1.00 40.76 401 ASN A CA 1
ATOM 3318 C C . ASN A 1 401 ? 4.236 15.854 33.673 1.00 40.58 401 ASN A C 1
ATOM 3319 O O . ASN A 1 401 ? 4.628 16.848 34.291 1.00 37.60 401 ASN A O 1
ATOM 3324 N N . ASP A 1 402 ? 2.992 15.754 33.188 1.00 39.69 402 ASP A N 1
ATOM 3325 C CA . ASP A 1 402 ? 2.054 16.874 33.304 1.00 35.48 402 ASP A CA 1
ATOM 3326 C C . ASP A 1 402 ? 1.805 17.279 34.747 1.00 38.92 402 ASP A C 1
ATOM 3327 O O . ASP A 1 402 ? 1.477 18.442 35.014 1.00 40.32 402 ASP A O 1
ATOM 3332 N N . THR A 1 403 ? 1.897 16.338 35.684 1.00 39.17 403 THR A N 1
ATOM 3333 C CA . THR A 1 403 ? 1.588 16.677 37.070 1.00 41.22 403 THR A CA 1
ATOM 3334 C C . THR A 1 403 ? 2.678 17.550 37.679 1.00 37.72 403 THR A C 1
ATOM 3335 O O . THR A 1 403 ? 2.385 18.479 38.439 1.00 36.92 403 THR A O 1
ATOM 3339 N N . ALA A 1 404 ? 3.940 17.272 37.357 1.00 36.15 404 ALA A N 1
ATOM 3340 C CA . ALA A 1 404 ? 5.006 18.149 37.817 1.00 35.74 404 ALA A CA 1
ATOM 3341 C C . ALA A 1 404 ? 4.940 19.496 37.119 1.00 39.16 404 ALA A C 1
ATOM 3342 O O . ALA A 1 404 ? 5.122 20.537 37.760 1.00 41.72 404 ALA A O 1
ATOM 3344 N N . ALA A 1 405 ? 4.691 19.499 35.803 1.00 39.06 405 ALA A N 1
ATOM 3345 C CA . ALA A 1 405 ? 4.707 20.755 35.058 1.00 39.01 405 ALA A CA 1
ATOM 3346 C C . ALA A 1 405 ? 3.584 21.675 35.518 1.00 34.52 405 ALA A C 1
ATOM 3347 O O . ALA A 1 405 ? 3.770 22.897 35.602 1.00 32.10 405 ALA A O 1
ATOM 3349 N N . ILE A 1 406 ? 2.416 21.110 35.834 1.00 30.83 406 ILE A N 1
ATOM 3350 C CA . ILE A 1 406 ? 1.305 21.954 36.259 1.00 33.56 406 ILE A CA 1
ATOM 3351 C C . ILE A 1 406 ? 1.562 22.527 37.655 1.00 37.79 406 ILE A C 1
ATOM 3352 O O . ILE A 1 406 ? 1.173 23.664 37.949 1.00 37.85 406 ILE A O 1
ATOM 3357 N N . THR A 1 407 ? 2.247 21.777 38.519 1.00 38.40 407 THR A N 1
ATOM 3358 C CA . THR A 1 407 ? 2.685 22.327 39.797 1.00 36.63 407 THR A CA 1
ATOM 3359 C C . THR A 1 407 ? 3.631 23.506 39.591 1.00 35.34 407 THR A C 1
ATOM 3360 O O . THR A 1 407 ? 3.467 24.554 40.230 1.00 36.27 407 THR A O 1
ATOM 3364 N N . TYR A 1 408 ? 4.654 23.353 38.734 1.00 32.55 408 TYR A N 1
ATOM 3365 C CA . TYR A 1 408 ? 5.543 24.493 38.481 1.00 36.40 408 TYR A CA 1
ATOM 3366 C C . TYR A 1 408 ? 4.718 25.699 38.043 1.00 38.06 408 TYR A C 1
ATOM 3367 O O . TYR A 1 408 ? 4.858 26.802 38.589 1.00 36.37 408 TYR A O 1
ATOM 3376 N N . LEU A 1 409 ? 3.813 25.490 37.080 1.00 32.87 409 LEU A N 1
ATOM 3377 C CA . LEU A 1 409 ? 3.156 26.627 36.457 1.00 32.10 409 LEU A CA 1
ATOM 3378 C C . LEU A 1 409 ? 2.229 27.333 37.432 1.00 35.02 409 LEU A C 1
ATOM 3379 O O . LEU A 1 409 ? 2.259 28.569 37.526 1.00 36.51 409 LEU A O 1
ATOM 3384 N N . LEU A 1 410 ? 1.420 26.573 38.191 1.00 34.07 410 LEU A N 1
ATOM 3385 C CA . LEU A 1 410 ? 0.607 27.190 39.241 1.00 33.26 410 LEU A CA 1
ATOM 3386 C C . LEU A 1 410 ? 1.476 27.980 40.212 1.00 31.61 410 LEU A C 1
ATOM 3387 O O . LEU A 1 410 ? 1.113 29.086 40.625 1.00 31.70 410 LEU A O 1
ATOM 3392 N N . SER A 1 411 ? 2.629 27.436 40.588 1.00 29.61 411 SER A N 1
ATOM 3393 C CA . SER A 1 411 ? 3.495 28.189 41.480 1.00 32.55 411 SER A CA 1
ATOM 3394 C C . SER A 1 411 ? 4.022 29.455 40.823 1.00 36.54 411 SER A C 1
ATOM 3395 O O . SER A 1 411 ? 4.631 30.284 41.510 1.00 35.70 411 SER A O 1
ATOM 3398 N N . LEU A 1 412 ? 3.804 29.623 39.517 1.00 34.65 412 LEU A N 1
ATOM 3399 C CA . LEU A 1 412 ? 4.297 30.779 38.791 1.00 35.09 412 LEU A CA 1
ATOM 3400 C C . LEU A 1 412 ? 3.194 31.764 38.446 1.00 35.32 412 LEU A C 1
ATOM 3401 O O . LEU A 1 412 ? 3.449 32.724 37.720 1.00 38.99 412 LEU A O 1
ATOM 3406 N N . GLY A 1 413 ? 1.980 31.552 38.943 1.00 33.42 413 GLY A N 1
ATOM 3407 C CA . GLY A 1 413 ? 0.906 32.496 38.752 1.00 32.36 413 GLY A CA 1
ATOM 3408 C C . GLY A 1 413 ? -0.106 32.134 37.690 1.00 34.67 413 GLY A C 1
ATOM 3409 O O . GLY A 1 413 ? -1.032 32.919 37.451 1.00 35.08 413 GLY A O 1
ATOM 3410 N N . PHE A 1 414 ? 0.035 30.983 37.042 1.00 35.99 414 PHE A N 1
ATOM 3411 C CA . PHE A 1 414 ? -0.922 30.574 36.019 1.00 34.98 414 PHE A CA 1
ATOM 3412 C C . PHE A 1 414 ? -2.142 29.911 36.659 1.00 36.46 414 PHE A C 1
ATOM 3413 O O . PHE A 1 414 ? -2.056 29.331 37.750 1.00 37.98 414 PHE A O 1
ATOM 3421 N N . THR A 1 415 ? -3.296 30.027 35.994 1.00 31.99 415 THR A N 1
ATOM 3422 C CA . THR A 1 415 ? -4.461 29.313 36.502 1.00 31.52 415 THR A CA 1
ATOM 3423 C C . THR A 1 415 ? -4.393 27.848 36.097 1.00 33.32 415 THR A C 1
ATOM 3424 O O . THR A 1 415 ? -3.598 27.446 35.253 1.00 35.56 415 THR A O 1
ATOM 3428 N N . LEU A 1 416 ? -5.248 27.034 36.714 1.00 39.50 416 LEU A N 1
ATOM 3429 C CA . LEU A 1 416 ? -5.230 25.605 36.413 1.00 37.13 416 LEU A CA 1
ATOM 3430 C C . LEU A 1 416 ? -5.460 25.362 34.931 1.00 36.45 416 LEU A C 1
ATOM 3431 O O . LEU A 1 416 ? -4.745 24.573 34.299 1.00 35.79 416 LEU A O 1
ATOM 3436 N N . LYS A 1 417 ? -6.452 26.046 34.356 1.00 35.59 417 LYS A N 1
ATOM 3437 C CA . LYS A 1 417 ? -6.761 25.830 32.950 1.00 32.62 417 LYS A CA 1
ATOM 3438 C C . LYS A 1 417 ? -5.585 26.231 32.083 1.00 33.28 417 LYS A C 1
ATOM 3439 O O . LYS A 1 417 ? -5.230 25.522 31.141 1.00 35.21 417 LYS A O 1
ATOM 3445 N N . GLU A 1 418 ? -4.945 27.352 32.406 1.00 34.78 418 GLU A N 1
ATOM 3446 C CA . GLU A 1 418 ? -3.763 27.750 31.655 1.00 34.55 418 GLU A CA 1
ATOM 3447 C C . GLU A 1 418 ? -2.656 26.714 31.784 1.00 34.54 418 GLU A C 1
ATOM 3448 O O . GLU A 1 418 ? -1.993 26.374 30.799 1.00 33.97 418 GLU A O 1
ATOM 3454 N N . ALA A 1 419 ? -2.434 26.207 32.998 1.00 35.07 419 ALA A N 1
ATOM 3455 C CA . ALA A 1 419 ? -1.333 25.276 33.210 1.00 35.24 419 ALA A CA 1
ATOM 3456 C C . ALA A 1 419 ? -1.515 23.993 32.400 1.00 35.21 419 ALA A C 1
ATOM 3457 O O . ALA A 1 419 ? -0.534 23.342 32.030 1.00 34.10 419 ALA A O 1
ATOM 3459 N N . ARG A 1 420 ? -2.755 23.610 32.117 1.00 35.07 420 ARG A N 1
ATOM 3460 C CA . ARG A 1 420 ? -2.960 22.379 31.378 1.00 34.35 420 ARG A CA 1
ATOM 3461 C C . ARG A 1 420 ? -2.551 22.521 29.931 1.00 37.12 420 ARG A C 1
ATOM 3462 O O . ARG A 1 420 ? -2.458 21.512 29.224 1.00 42.29 420 ARG A O 1
ATOM 3470 N N . ASN A 1 421 ? -2.283 23.739 29.480 1.00 35.41 421 ASN A N 1
ATOM 3471 C CA . ASN A 1 421 ? -1.979 23.947 28.076 1.00 33.86 421 ASN A CA 1
ATOM 3472 C C . ASN A 1 421 ? -0.533 24.382 27.907 1.00 35.65 421 ASN A C 1
ATOM 3473 O O . ASN A 1 421 ? -0.258 25.408 27.268 1.00 35.23 421 ASN A O 1
ATOM 3478 N N . TRP A 1 422 ? 0.394 23.610 28.467 1.00 32.97 422 TRP A N 1
ATOM 3479 C CA . TRP A 1 422 ? 1.782 24.025 28.529 1.00 32.55 422 TRP A CA 1
ATOM 3480 C C . TRP A 1 422 ? 2.634 23.409 27.418 1.00 37.55 422 TRP A C 1
ATOM 3481 O O . TRP A 1 422 ? 2.290 22.385 26.816 1.00 34.54 422 TRP A O 1
ATOM 3492 N N . GLY A 1 423 ? 3.755 24.070 27.156 1.00 33.13 423 GLY A N 1
ATOM 3493 C CA . GLY A 1 423 ? 4.763 23.587 26.250 1.00 32.79 423 GLY A CA 1
ATOM 3494 C C . GLY A 1 423 ? 6.103 24.119 26.681 1.00 35.28 423 GLY A C 1
ATOM 3495 O O . GLY A 1 423 ? 6.278 24.538 27.826 1.00 32.39 423 GLY A O 1
ATOM 3496 N N . ILE A 1 424 ? 7.051 24.126 25.740 1.00 34.90 424 ILE A N 1
ATOM 3497 C CA . ILE A 1 424 ? 8.424 24.517 26.034 1.00 33.61 424 ILE A CA 1
ATOM 3498 C C . ILE A 1 424 ? 8.932 25.485 24.971 1.00 31.69 424 ILE A C 1
ATOM 3499 O O . ILE A 1 424 ? 8.711 25.280 23.778 1.00 36.29 424 ILE A O 1
ATOM 3504 N N . CYS A 1 425 ? 9.587 26.552 25.411 1.00 34.96 425 CYS A N 1
ATOM 3505 C CA . CYS A 1 425 ? 10.579 27.280 24.629 1.00 28.81 425 CYS A CA 1
ATOM 3506 C C . CYS A 1 425 ? 11.904 27.097 25.351 1.00 32.77 425 CYS A C 1
ATOM 3507 O O . CYS A 1 425 ? 12.029 27.483 26.511 1.00 36.16 425 CYS A O 1
ATOM 3510 N N . GLY A 1 426 ? 12.872 26.495 24.691 1.00 34.51 426 GLY A N 1
ATOM 3511 C CA . GLY A 1 426 ? 14.126 26.144 25.308 1.00 36.40 426 GLY A CA 1
ATOM 3512 C C . GLY A 1 426 ? 14.298 24.643 25.372 1.00 37.82 426 GLY A C 1
ATOM 3513 O O . GLY A 1 426 ? 13.664 23.878 24.639 1.00 39.88 426 GLY A O 1
ATOM 3514 N N . CYS A 1 427 ? 15.143 24.208 26.302 1.00 37.71 427 CYS A N 1
ATOM 3515 C CA . CYS A 1 427 ? 15.356 22.771 26.415 1.00 41.29 427 CYS A CA 1
ATOM 3516 C C . CYS A 1 427 ? 14.143 22.075 27.037 1.00 46.06 427 CYS A C 1
ATOM 3517 O O . CYS A 1 427 ? 13.464 21.286 26.359 1.00 43.81 427 CYS A O 1
ATOM 3520 N N . ILE A 1 428 ? 13.829 22.370 28.307 1.00 41.18 428 ILE A N 1
ATOM 3521 C CA . ILE A 1 428 ? 12.792 21.636 29.028 1.00 39.26 428 ILE A CA 1
ATOM 3522 C C . ILE A 1 428 ? 11.819 22.524 29.790 1.00 44.22 428 ILE A C 1
ATOM 3523 O O . ILE A 1 428 ? 10.896 22.006 30.419 1.00 45.48 428 ILE A O 1
ATOM 3528 N N . GLU A 1 429 ? 11.958 23.838 29.733 1.00 44.93 429 GLU A N 1
ATOM 3529 C CA . GLU A 1 429 ? 11.269 24.724 30.685 1.00 37.10 429 GLU A CA 1
ATOM 3530 C C . GLU A 1 429 ? 9.771 24.865 30.414 1.00 32.56 429 GLU A C 1
ATOM 3531 O O . GLU A 1 429 ? 9.392 25.353 29.343 1.00 35.83 429 GLU A O 1
ATOM 3537 N N . PRO A 1 430 ? 8.898 24.516 31.365 1.00 33.34 430 PRO A N 1
ATOM 3538 C CA . PRO A 1 430 ? 7.448 24.628 31.136 1.00 29.80 430 PRO A CA 1
ATOM 3539 C C . PRO A 1 430 ? 6.959 26.059 31.090 1.00 28.71 430 PRO A C 1
ATOM 3540 O O . PRO A 1 430 ? 7.507 26.950 31.736 1.00 32.07 430 PRO A O 1
ATOM 3544 N N . GLN A 1 431 ? 5.864 26.254 30.364 1.00 29.71 431 GLN A N 1
ATOM 3545 C CA . GLN A 1 431 ? 5.281 27.569 30.121 1.00 30.57 431 GLN A CA 1
ATOM 3546 C C . GLN A 1 431 ? 3.929 27.347 29.478 1.00 29.17 431 GLN A C 1
ATOM 3547 O O . GLN A 1 431 ? 3.634 26.259 28.992 1.00 36.26 431 GLN A O 1
ATOM 3553 N N . VAL A 1 432 ? 3.106 28.375 29.471 1.00 26.60 432 VAL A N 1
ATOM 3554 C CA . VAL A 1 432 ? 1.740 28.238 28.991 1.00 29.28 432 VAL A CA 1
ATOM 3555 C C . VAL A 1 432 ? 1.704 28.736 27.554 1.00 32.96 432 VAL A C 1
ATOM 3556 O O . VAL A 1 432 ? 1.899 29.933 27.298 1.00 30.29 432 VAL A O 1
ATOM 3560 N N . LEU A 1 433 ? 1.447 27.817 26.616 1.00 32.89 433 LEU A N 1
ATOM 3561 C CA . LEU A 1 433 ? 1.502 28.158 25.201 1.00 30.46 433 LEU A CA 1
ATOM 3562 C C . LEU A 1 433 ? 0.635 29.372 24.925 1.00 31.90 433 LEU A C 1
ATOM 3563 O O . LEU A 1 433 ? -0.486 29.481 25.429 1.00 32.91 433 LEU A O 1
ATOM 3568 N N . GLY A 1 434 ? 1.170 30.299 24.137 1.00 30.85 434 GLY A N 1
ATOM 3569 C CA . GLY A 1 434 ? 0.416 31.463 23.743 1.00 31.60 434 GLY A CA 1
ATOM 3570 C C . GLY A 1 434 ? 0.381 32.598 24.744 1.00 30.45 434 GLY A C 1
ATOM 3571 O O . GLY A 1 434 ? -0.003 33.716 24.371 1.00 35.32 434 GLY A O 1
ATOM 3572 N N . LYS A 1 435 ? 0.782 32.374 25.991 1.00 28.69 435 LYS A N 1
ATOM 3573 C CA . LYS A 1 435 ? 0.622 33.422 26.992 1.00 30.57 435 LYS A CA 1
ATOM 3574 C C . LYS A 1 435 ? 1.865 33.639 27.841 1.00 31.41 435 LYS A C 1
ATOM 3575 O O . LYS A 1 435 ? 1.763 34.232 28.922 1.00 35.02 435 LYS A O 1
ATOM 3581 N N . THR A 1 436 ? 3.027 33.181 27.398 1.00 28.47 436 THR A N 1
ATOM 3582 C CA . THR A 1 436 ? 4.243 33.332 28.175 1.00 26.09 436 THR A CA 1
ATOM 3583 C C . THR A 1 436 ? 5.329 33.961 27.330 1.00 29.90 436 THR A C 1
ATOM 3584 O O . THR A 1 436 ? 5.537 33.580 26.175 1.00 31.27 436 THR A O 1
ATOM 3588 N N . ASP A 1 437 ? 6.048 34.895 27.928 1.00 27.59 437 ASP A N 1
ATOM 3589 C CA . ASP A 1 437 ? 7.279 35.420 27.372 1.00 25.90 437 ASP A CA 1
ATOM 3590 C C . ASP A 1 437 ? 8.405 34.902 28.253 1.00 28.59 437 ASP A C 1
ATOM 3591 O O . ASP A 1 437 ? 8.932 35.619 29.094 1.00 35.06 437 ASP A O 1
ATOM 3596 N N . PHE A 1 438 ? 8.761 33.637 28.069 1.00 29.84 438 PHE A N 1
ATOM 3597 C CA . PHE A 1 438 ? 9.787 33.002 28.887 1.00 31.04 438 PHE A CA 1
ATOM 3598 C C . PHE A 1 438 ? 11.180 33.335 28.358 1.00 33.82 438 PHE A C 1
ATOM 3599 O O . PHE A 1 438 ? 11.464 33.140 27.175 1.00 34.34 438 PHE A O 1
ATOM 3607 N N . GLN A 1 439 ? 12.051 33.837 29.229 1.00 33.57 439 GLN A N 1
ATOM 3608 C CA . GLN A 1 439 ? 13.440 34.112 28.863 1.00 33.26 439 GLN A CA 1
ATOM 3609 C C . GLN A 1 439 ? 14.270 32.902 29.270 1.00 34.74 439 GLN A C 1
ATOM 3610 O O . GLN A 1 439 ? 14.618 32.738 30.443 1.00 36.40 439 GLN A O 1
ATOM 3616 N N . SER A 1 440 ? 14.587 32.061 28.280 1.00 37.06 440 SER A N 1
ATOM 3617 C CA . SER A 1 440 ? 15.369 30.841 28.453 1.00 35.34 440 SER A CA 1
ATOM 3618 C C . SER A 1 440 ? 16.865 31.075 28.518 1.00 36.58 440 SER A C 1
ATOM 3619 O O . SER A 1 440 ? 17.595 30.105 28.719 1.00 41.86 440 SER A O 1
ATOM 3622 N N . ASN A 1 441 ? 17.350 32.303 28.308 1.00 32.88 441 ASN A N 1
ATOM 3623 C CA . ASN A 1 441 ? 18.792 32.514 28.230 1.00 32.12 441 ASN A CA 1
ATOM 3624 C C . ASN A 1 441 ? 19.222 33.831 28.874 1.00 34.25 441 ASN A C 1
ATOM 3625 O O . ASN A 1 441 ? 19.913 34.637 28.241 1.00 34.77 441 ASN A O 1
ATOM 3630 N N . PRO A 1 442 ? 18.860 34.102 30.126 1.00 35.91 442 PRO A N 1
ATOM 3631 C CA . PRO A 1 442 ? 19.566 35.167 30.833 1.00 32.81 442 PRO A CA 1
ATOM 3632 C C . PRO A 1 442 ? 21.057 34.904 30.864 1.00 38.52 442 PRO A C 1
ATOM 3633 O O . PRO A 1 442 ? 21.833 35.843 31.045 1.00 37.99 442 PRO A O 1
ATOM 3637 N N . GLY A 1 443 ? 21.474 33.654 30.669 1.00 34.66 443 GLY A N 1
ATOM 3638 C CA . GLY A 1 443 ? 22.823 33.200 30.903 1.00 34.33 443 GLY A CA 1
ATOM 3639 C C . GLY A 1 443 ? 22.834 31.901 31.675 1.00 35.66 443 GLY A C 1
ATOM 3640 O O . GLY A 1 443 ? 21.804 31.354 32.056 1.00 36.35 443 GLY A O 1
ATOM 3641 N N . TYR A 1 444 ? 24.045 31.402 31.889 1.00 40.00 444 TYR A N 1
ATOM 3642 C CA . TYR A 1 444 ? 24.267 30.210 32.692 1.00 39.97 444 TYR A CA 1
ATOM 3643 C C . TYR A 1 444 ? 25.026 30.575 33.963 1.00 39.67 444 TYR A C 1
ATOM 3644 O O . TYR A 1 444 ? 25.760 31.557 34.006 1.00 45.64 444 TYR A O 1
ATOM 3653 N N . PHE A 1 445 ? 24.865 29.760 34.995 1.00 36.70 445 PHE A N 1
ATOM 3654 C CA . PHE A 1 445 ? 25.553 29.954 36.260 1.00 39.92 445 PHE A CA 1
ATOM 3655 C C . PHE A 1 445 ? 26.309 28.679 36.606 1.00 44.26 445 PHE A C 1
ATOM 3656 O O . PHE A 1 445 ? 25.761 27.581 36.501 1.00 44.72 445 PHE A O 1
ATOM 3664 N N . ASN A 1 446 ? 27.556 28.825 37.038 1.00 44.75 446 ASN A N 1
ATOM 3665 C CA . ASN A 1 446 ? 28.449 27.692 37.249 1.00 46.32 446 ASN A CA 1
ATOM 3666 C C . ASN A 1 446 ? 28.727 27.481 38.735 1.00 48.61 446 ASN A C 1
ATOM 3667 O O . ASN A 1 446 ? 29.758 27.933 39.250 1.00 48.53 446 ASN A O 1
ATOM 3672 N N . PRO A 1 447 ? 27.870 26.767 39.459 1.00 51.24 447 PRO A N 1
ATOM 3673 C CA . PRO A 1 447 ? 28.095 26.610 40.905 1.00 52.01 447 PRO A CA 1
ATOM 3674 C C . PRO A 1 447 ? 29.472 26.072 41.245 1.00 55.47 447 PRO A C 1
ATOM 3675 O O . PRO A 1 447 ? 30.021 26.403 42.309 1.00 55.63 447 PRO A O 1
ATOM 3679 N N . LEU A 1 448 ? 30.058 25.256 40.364 1.00 55.78 448 LEU A N 1
ATOM 3680 C CA . LEU A 1 448 ? 31.339 24.631 40.685 1.00 56.26 448 LEU A CA 1
ATOM 3681 C C . LEU A 1 448 ? 32.482 25.639 40.598 1.00 54.27 448 LEU A C 1
ATOM 3682 O O . LEU A 1 448 ? 33.416 25.588 41.403 1.00 57.37 448 LEU A O 1
ATOM 3687 N N . LYS A 1 449 ? 32.431 26.566 39.636 1.00 49.33 449 LYS A N 1
ATOM 3688 C CA . LYS A 1 449 ? 33.449 27.609 39.604 1.00 50.86 449 LYS A CA 1
ATOM 3689 C C . LYS A 1 449 ? 33.353 28.500 40.834 1.00 55.24 449 LYS A C 1
ATOM 3690 O O . LYS A 1 449 ? 34.374 28.967 41.355 1.00 54.45 449 LYS A O 1
ATOM 3696 N N . VAL A 1 450 ? 32.130 28.753 41.307 1.00 53.82 450 VAL A N 1
ATOM 3697 C CA . VAL A 1 450 ? 31.950 29.537 42.524 1.00 56.00 450 VAL A CA 1
ATOM 3698 C C . VAL A 1 450 ? 32.577 28.816 43.701 1.00 57.98 450 VAL A C 1
ATOM 3699 O O . VAL A 1 450 ? 33.298 29.416 44.508 1.00 57.19 450 VAL A O 1
ATOM 3703 N N . PHE A 1 451 ? 32.306 27.512 43.810 1.00 56.95 451 PHE A N 1
ATOM 3704 C CA . PHE A 1 451 ? 32.925 26.678 44.836 1.00 56.27 451 PHE A CA 1
ATOM 3705 C C . PHE A 1 451 ? 34.448 26.720 44.747 1.00 60.09 451 PHE A C 1
ATOM 3706 O O . PHE A 1 451 ? 35.137 26.883 45.762 1.00 60.18 451 PHE A O 1
ATOM 3714 N N . ASP A 1 452 ? 34.992 26.564 43.534 1.00 61.47 452 ASP A N 1
ATOM 3715 C CA . ASP A 1 452 ? 36.431 26.734 43.330 1.00 62.29 452 ASP A CA 1
ATOM 3716 C C . ASP A 1 452 ? 36.909 28.060 43.910 1.00 59.64 452 ASP A C 1
ATOM 3717 O O . ASP A 1 452 ? 37.915 28.108 44.625 1.00 59.58 452 ASP A O 1
ATOM 3722 N N . VAL A 1 453 ? 36.190 29.149 43.611 1.00 58.43 453 VAL A N 1
ATOM 3723 C CA . VAL A 1 453 ? 36.556 30.465 44.120 1.00 56.61 453 VAL A CA 1
ATOM 3724 C C . VAL A 1 453 ? 36.379 30.556 45.622 1.00 57.00 453 VAL A C 1
ATOM 3725 O O . VAL A 1 453 ? 37.019 31.393 46.263 1.00 61.40 453 VAL A O 1
ATOM 3729 N N . MET A 1 454 ? 35.518 29.723 46.203 1.00 57.61 454 MET A N 1
ATOM 3730 C CA . MET A 1 454 ? 35.341 29.737 47.649 1.00 55.18 454 MET A CA 1
ATOM 3731 C C . MET A 1 454 ? 36.439 28.949 48.346 1.00 59.21 454 MET A C 1
ATOM 3732 O O . MET A 1 454 ? 36.891 29.333 49.432 1.00 62.35 454 MET A O 1
ATOM 3737 N N . LEU A 1 455 ? 36.870 27.840 47.741 1.00 59.90 455 LEU A N 1
ATOM 3738 C CA . LEU A 1 455 ? 37.980 27.065 48.281 1.00 59.13 455 LEU A CA 1
ATOM 3739 C C . LEU A 1 455 ? 39.272 27.864 48.350 1.00 59.86 455 LEU A C 1
ATOM 3740 O O . LEU A 1 455 ? 40.232 27.394 48.969 1.00 65.97 455 LEU A O 1
ATOM 3745 N N . HIS A 1 456 ? 39.325 29.048 47.735 1.00 55.34 456 HIS A N 1
ATOM 3746 C CA . HIS A 1 456 ? 40.499 29.909 47.798 1.00 56.20 456 HIS A CA 1
ATOM 3747 C C . HIS A 1 456 ? 40.173 31.262 48.418 1.00 58.49 456 HIS A C 1
ATOM 3748 O O . HIS A 1 456 ? 40.911 32.230 48.205 1.00 62.03 456 HIS A O 1
ATOM 3755 N N . ASN A 1 457 ? 39.077 31.336 49.184 1.00 57.43 457 ASN A N 1
ATOM 3756 C CA . ASN A 1 457 ? 38.599 32.570 49.827 1.00 57.22 457 ASN A CA 1
ATOM 3757 C C . ASN A 1 457 ? 38.597 33.767 48.875 1.00 61.56 457 ASN A C 1
ATOM 3758 O O . ASN A 1 457 ? 38.993 34.877 49.240 1.00 58.30 457 ASN A O 1
ATOM 3763 N N . GLY A 1 458 ? 38.135 33.547 47.643 1.00 61.05 458 GLY A N 1
ATOM 3764 C CA . GLY A 1 458 ? 37.851 34.618 46.712 1.00 60.41 458 GLY A CA 1
ATOM 3765 C C . GLY A 1 458 ? 38.855 34.785 45.594 1.00 65.39 458 GLY A C 1
ATOM 3766 O O . GLY A 1 458 ? 38.528 35.421 44.580 1.00 69.27 458 GLY A O 1
ATOM 3767 N N . TYR A 1 459 ? 40.066 34.260 45.741 1.00 66.76 459 TYR A N 1
ATOM 3768 C CA . TYR A 1 459 ? 41.032 34.336 44.654 1.00 68.67 459 TYR A CA 1
ATOM 3769 C C . TYR A 1 459 ? 40.775 33.196 43.670 1.00 63.07 459 TYR A C 1
ATOM 3770 O O . TYR A 1 459 ? 40.226 32.151 44.029 1.00 58.73 459 TYR A O 1
ATOM 3779 N N . ASP A 1 460 ? 41.131 33.418 42.404 1.00 67.11 460 ASP A N 1
ATOM 3780 C CA . ASP A 1 460 ? 40.986 32.360 41.410 1.00 68.83 460 ASP A CA 1
ATOM 3781 C C . ASP A 1 460 ? 42.350 31.857 40.982 1.00 68.19 460 ASP A C 1
ATOM 3782 O O . ASP A 1 460 ? 43.126 32.621 40.388 1.00 67.76 460 ASP A O 1
ATOM 3787 N N . PRO A 1 461 ? 42.672 30.589 41.237 1.00 73.15 461 PRO A N 1
ATOM 3788 C CA . PRO A 1 461 ? 43.939 30.060 40.711 1.00 76.51 461 PRO A CA 1
ATOM 3789 C C . PRO A 1 461 ? 44.049 30.207 39.199 1.00 71.28 461 PRO A C 1
ATOM 3790 O O . PRO A 1 461 ? 45.039 30.768 38.708 1.00 70.85 461 PRO A O 1
ATOM 3792 N N . VAL A 1 462 ? 43.034 29.763 38.451 1.00 68.57 462 VAL A N 1
ATOM 3793 C CA . VAL A 1 462 ? 43.077 29.711 36.988 1.00 74.54 462 VAL A CA 1
ATOM 3794 C C . VAL A 1 462 ? 43.616 31.010 36.388 1.00 73.25 462 VAL A C 1
ATOM 3795 O O . VAL A 1 462 ? 44.682 31.018 35.760 1.00 71.79 462 VAL A O 1
ATOM 3799 N N . ILE A 1 463 ? 42.889 32.115 36.564 1.00 72.81 463 ILE A N 1
ATOM 3800 C CA . ILE A 1 463 ? 43.318 33.387 35.987 1.00 73.91 463 ILE A CA 1
ATOM 3801 C C . ILE A 1 463 ? 44.098 34.216 37.002 1.00 71.12 463 ILE A C 1
ATOM 3802 O O . ILE A 1 463 ? 44.448 35.372 36.730 1.00 72.43 463 ILE A O 1
ATOM 3807 N N . GLY A 1 464 ? 44.388 33.632 38.166 1.00 66.40 464 GLY A N 1
ATOM 3808 C CA . GLY A 1 464 ? 45.143 34.316 39.198 1.00 69.03 464 GLY A CA 1
ATOM 3809 C C . GLY A 1 464 ? 44.714 35.752 39.418 1.00 71.23 464 GLY A C 1
ATOM 3810 O O . GLY A 1 464 ? 45.176 36.657 38.715 1.00 69.07 464 GLY A O 1
ATOM 3811 N N . LYS A 1 465 ? 43.814 35.970 40.377 1.00 70.47 465 LYS A N 1
ATOM 3812 C CA . LYS A 1 465 ? 43.321 37.306 40.706 1.00 76.05 465 LYS A CA 1
ATOM 3813 C C . LYS A 1 465 ? 42.196 37.176 41.730 1.00 69.37 465 LYS A C 1
ATOM 3814 O O . LYS A 1 465 ? 41.648 36.078 41.902 1.00 62.42 465 LYS A O 1
ATOM 3816 N N . LYS A 1 466 ? 41.858 38.269 42.425 1.00 63.73 466 LYS A N 1
ATOM 3817 C CA . LYS A 1 466 ? 40.752 38.264 43.384 1.00 63.23 466 LYS A CA 1
ATOM 3818 C C . LYS A 1 466 ? 39.481 38.696 42.663 1.00 63.52 466 LYS A C 1
ATOM 3819 O O . LYS A 1 466 ? 39.351 39.856 42.260 1.00 68.47 466 LYS A O 1
ATOM 3821 N N . ILE A 1 467 ? 38.545 37.768 42.495 1.00 59.56 467 ILE A N 1
ATOM 3822 C CA . ILE A 1 467 ? 37.292 38.079 41.822 1.00 58.46 467 ILE A CA 1
ATOM 3823 C C . ILE A 1 467 ? 36.068 37.858 42.697 1.00 58.99 467 ILE A C 1
ATOM 3824 O O . ILE A 1 467 ? 35.015 38.451 42.410 1.00 56.28 467 ILE A O 1
ATOM 3829 N N . GLY A 1 468 ? 36.150 37.042 43.741 1.00 59.11 468 GLY A N 1
ATOM 3830 C CA . GLY A 1 468 ? 35.077 36.854 44.705 1.00 56.14 468 GLY A CA 1
ATOM 3831 C C . GLY A 1 468 ? 35.243 37.714 45.944 1.00 57.40 468 GLY A C 1
ATOM 3832 O O . GLY A 1 468 ? 35.754 38.839 45.893 1.00 53.90 468 GLY A O 1
ATOM 3833 N N . ILE A 1 469 ? 34.801 37.181 47.079 1.00 56.46 469 ILE A N 1
ATOM 3834 C CA . ILE A 1 469 ? 34.926 37.841 48.369 1.00 53.10 469 ILE A CA 1
ATOM 3835 C C . ILE A 1 469 ? 35.569 36.862 49.342 1.00 56.80 469 ILE A C 1
ATOM 3836 O O . ILE A 1 469 ? 35.882 35.727 48.989 1.00 56.51 469 ILE A O 1
ATOM 3841 N N . GLU A 1 470 ? 35.763 37.315 50.581 1.00 60.44 470 GLU A N 1
ATOM 3842 C CA . GLU A 1 470 ? 36.301 36.459 51.637 1.00 55.67 470 GLU A CA 1
ATOM 3843 C C . GLU A 1 470 ? 35.127 35.744 52.299 1.00 55.10 470 GLU A C 1
ATOM 3844 O O . GLU A 1 470 ? 34.502 36.256 53.223 1.00 59.21 470 GLU A O 1
ATOM 3846 N N . SER A 1 471 ? 34.813 34.543 51.806 1.00 60.68 471 SER A N 1
ATOM 3847 C CA . SER A 1 471 ? 33.795 33.694 52.420 1.00 59.49 471 SER A CA 1
ATOM 3848 C C . SER A 1 471 ? 34.300 32.985 53.670 1.00 57.65 471 SER A C 1
ATOM 3849 O O . SER A 1 471 ? 33.492 32.397 54.400 1.00 55.78 471 SER A O 1
ATOM 3852 N N . GLY A 1 472 ? 35.607 33.035 53.924 1.00 56.57 472 GLY A N 1
ATOM 3853 C CA . GLY A 1 472 ? 36.209 32.442 55.097 1.00 58.47 472 GLY A CA 1
ATOM 3854 C C . GLY A 1 472 ? 37.423 31.617 54.733 1.00 65.95 472 GLY A C 1
ATOM 3855 O O . GLY A 1 472 ? 37.334 30.745 53.859 1.00 66.37 472 GLY A O 1
ATOM 3856 N N . GLU A 1 473 ? 38.562 31.884 55.377 1.00 67.52 473 GLU A N 1
ATOM 3857 C CA . GLU A 1 473 ? 39.735 31.043 55.176 1.00 67.70 473 GLU A CA 1
ATOM 3858 C C . GLU A 1 473 ? 39.383 29.594 55.499 1.00 68.49 473 GLU A C 1
ATOM 3859 O O . GLU A 1 473 ? 38.562 29.318 56.379 1.00 67.15 473 GLU A O 1
ATOM 3861 N N . VAL A 1 474 ? 39.989 28.660 54.760 1.00 64.41 474 VAL A N 1
ATOM 3862 C CA . VAL A 1 474 ? 39.518 27.280 54.809 1.00 69.86 474 VAL A CA 1
ATOM 3863 C C . VAL A 1 474 ? 39.925 26.569 56.093 1.00 74.61 474 VAL A C 1
ATOM 3864 O O . VAL A 1 474 ? 39.312 25.554 56.463 1.00 68.79 474 VAL A O 1
ATOM 3868 N N . SER A 1 475 ? 40.957 27.063 56.777 1.00 74.28 475 SER A N 1
ATOM 3869 C CA . SER A 1 475 ? 41.389 26.420 58.010 1.00 69.82 475 SER A CA 1
ATOM 3870 C C . SER A 1 475 ? 40.371 26.603 59.131 1.00 70.19 475 SER A C 1
ATOM 3871 O O . SER A 1 475 ? 40.238 25.720 59.985 1.00 79.09 475 SER A O 1
ATOM 3874 N N . SER A 1 476 ? 39.620 27.711 59.127 1.00 67.02 476 SER A N 1
ATOM 3875 C CA . SER A 1 476 ? 38.652 28.037 60.176 1.00 69.23 476 SER A CA 1
ATOM 3876 C C . SER A 1 476 ? 37.385 27.181 60.135 1.00 67.55 476 SER A C 1
ATOM 3877 O O . SER A 1 476 ? 36.495 27.375 60.975 1.00 64.86 476 SER A O 1
ATOM 3880 N N . PHE A 1 477 ? 37.277 26.244 59.198 1.00 69.81 477 PHE A N 1
ATOM 3881 C CA . PHE A 1 477 ? 36.048 25.482 59.023 1.00 72.56 477 PHE A CA 1
ATOM 3882 C C . PHE A 1 477 ? 36.002 24.339 60.030 1.00 69.69 477 PHE A C 1
ATOM 3883 O O . PHE A 1 477 ? 36.877 23.467 60.032 1.00 72.46 477 PHE A O 1
ATOM 3891 N N . THR A 1 478 ? 34.976 24.341 60.879 1.00 67.93 478 THR A N 1
ATOM 3892 C CA . THR A 1 478 ? 34.796 23.242 61.817 1.00 66.58 478 THR A CA 1
ATOM 3893 C C . THR A 1 478 ? 34.090 22.053 61.189 1.00 67.39 478 THR A C 1
ATOM 3894 O O . THR A 1 478 ? 34.349 20.916 61.589 1.00 71.58 478 THR A O 1
ATOM 3898 N N . SER A 1 479 ? 33.199 22.286 60.225 1.00 65.55 479 SER A N 1
ATOM 3899 C CA . SER A 1 479 ? 32.241 21.268 59.814 1.00 64.90 479 SER A CA 1
ATOM 3900 C C . SER A 1 479 ? 31.928 21.405 58.330 1.00 64.48 479 SER A C 1
ATOM 3901 O O . SER A 1 479 ? 32.209 22.432 57.707 1.00 60.46 479 SER A O 1
ATOM 3904 N N . ILE A 1 480 ? 31.332 20.347 57.765 1.00 61.98 480 ILE A N 1
ATOM 3905 C CA . ILE A 1 480 ? 30.659 20.500 56.481 1.00 58.48 480 ILE A CA 1
ATOM 3906 C C . ILE A 1 480 ? 29.717 21.694 56.547 1.00 63.68 480 ILE A C 1
ATOM 3907 O O . ILE A 1 480 ? 29.636 22.497 55.609 1.00 61.15 480 ILE A O 1
ATOM 3909 N N . ASP A 1 481 ? 29.006 21.848 57.669 1.00 61.40 481 ASP A N 1
ATOM 3910 C CA . ASP A 1 481 ? 28.075 22.965 57.783 1.00 59.24 481 ASP A CA 1
ATOM 3911 C C . ASP A 1 481 ? 28.803 24.292 57.685 1.00 58.09 481 ASP A C 1
ATOM 3912 O O . ASP A 1 481 ? 28.262 25.266 57.156 1.00 56.63 481 ASP A O 1
ATOM 3917 N N . ASP A 1 482 ? 30.034 24.354 58.180 1.00 60.66 482 ASP A N 1
ATOM 3918 C CA . ASP A 1 482 ? 30.767 25.609 58.095 1.00 59.13 482 ASP A CA 1
ATOM 3919 C C . ASP A 1 482 ? 31.128 25.940 56.656 1.00 57.23 482 ASP A C 1
ATOM 3920 O O . ASP A 1 482 ? 31.079 27.107 56.250 1.00 55.80 482 ASP A O 1
ATOM 3925 N N . VAL A 1 483 ? 31.505 24.928 55.873 1.00 60.18 483 VAL A N 1
ATOM 3926 C CA . VAL A 1 483 ? 31.861 25.169 54.479 1.00 61.23 483 VAL A CA 1
ATOM 3927 C C . VAL A 1 483 ? 30.611 25.418 53.637 1.00 56.61 483 VAL A C 1
ATOM 3928 O O . VAL A 1 483 ? 30.666 26.154 52.646 1.00 52.64 483 VAL A O 1
ATOM 3932 N N . MET A 1 484 ? 29.472 24.828 54.014 1.00 54.07 484 MET A N 1
ATOM 3933 C CA . MET A 1 484 ? 28.214 25.166 53.357 1.00 51.27 484 MET A CA 1
ATOM 3934 C C . MET A 1 484 ? 27.913 26.657 53.484 1.00 55.97 484 MET A C 1
ATOM 3935 O O . MET A 1 484 ? 27.525 27.310 52.507 1.00 56.51 484 MET A O 1
ATOM 3940 N N . ARG A 1 485 ? 28.072 27.214 54.688 1.00 55.65 485 ARG A N 1
ATOM 3941 C CA . ARG A 1 485 ? 27.810 28.636 54.868 1.00 55.19 485 ARG A CA 1
ATOM 3942 C C . ARG A 1 485 ? 28.793 29.473 54.059 1.00 55.35 485 ARG A C 1
ATOM 3943 O O . ARG A 1 485 ? 28.400 30.441 53.397 1.00 54.85 485 ARG A O 1
ATOM 3951 N N . ALA A 1 486 ? 30.072 29.101 54.070 1.00 52.51 486 ALA A N 1
ATOM 3952 C CA . ALA A 1 486 ? 31.048 29.845 53.285 1.00 52.98 486 ALA A CA 1
ATOM 3953 C C . ALA A 1 486 ? 30.695 29.821 51.809 1.00 56.27 486 ALA A C 1
ATOM 3954 O O . ALA A 1 486 ? 30.909 30.807 51.092 1.00 58.46 486 ALA A O 1
ATOM 3956 N N . TYR A 1 487 ? 30.171 28.694 51.328 1.00 57.48 487 TYR A N 1
ATOM 3957 C CA . TYR A 1 487 ? 29.741 28.633 49.938 1.00 55.74 487 TYR A CA 1
ATOM 3958 C C . TYR A 1 487 ? 28.557 29.555 49.700 1.00 55.66 487 TYR A C 1
ATOM 3959 O O . TYR A 1 487 ? 28.574 30.372 48.775 1.00 56.62 487 TYR A O 1
ATOM 3968 N N . GLU A 1 488 ? 27.519 29.438 50.532 1.00 53.22 488 GLU A N 1
ATOM 3969 C CA . GLU A 1 488 ? 26.356 30.303 50.394 1.00 50.47 488 GLU A CA 1
ATOM 3970 C C . GLU A 1 488 ? 26.756 31.772 50.343 1.00 50.18 488 GLU A C 1
ATOM 3971 O O . GLU A 1 488 ? 26.141 32.562 49.619 1.00 51.68 488 GLU A O 1
ATOM 3977 N N . LYS A 1 489 ? 27.792 32.160 51.077 1.00 50.25 489 LYS A N 1
ATOM 3978 C CA . LYS A 1 489 ? 28.231 33.548 51.001 1.00 51.82 489 LYS A CA 1
ATOM 3979 C C . LYS A 1 489 ? 28.839 33.859 49.631 1.00 51.42 489 LYS A C 1
ATOM 3980 O O . LYS A 1 489 ? 28.533 34.895 49.034 1.00 52.92 489 LYS A O 1
ATOM 3986 N N . GLN A 1 490 ? 29.667 32.961 49.094 1.00 52.52 490 GLN A N 1
ATOM 3987 C CA . GLN A 1 490 ? 30.225 33.197 47.763 1.00 53.10 490 GLN A CA 1
ATOM 3988 C C . GLN A 1 490 ? 29.148 33.120 46.682 1.00 52.46 490 GLN A C 1
ATOM 3989 O O . GLN A 1 490 ? 29.121 33.957 45.773 1.00 52.42 490 GLN A O 1
ATOM 3995 N N . LEU A 1 491 ? 28.256 32.123 46.760 1.00 49.88 491 LEU A N 1
ATOM 3996 C CA . LEU A 1 491 ? 27.164 32.021 45.794 1.00 48.07 491 LEU A CA 1
ATOM 3997 C C . LEU A 1 491 ? 26.333 33.300 45.754 1.00 48.81 491 LEU A C 1
ATOM 3998 O O . LEU A 1 491 ? 25.965 33.771 44.671 1.00 47.80 491 LEU A O 1
ATOM 4003 N N . ASP A 1 492 ? 26.037 33.884 46.919 1.00 45.44 492 ASP A N 1
ATOM 4004 C CA . ASP A 1 492 ? 25.158 35.052 46.949 1.00 48.37 492 ASP A CA 1
ATOM 4005 C C . ASP A 1 492 ? 25.761 36.234 46.193 1.00 48.64 492 ASP A C 1
ATOM 4006 O O . ASP A 1 492 ? 25.038 37.011 45.559 1.00 48.66 492 ASP A O 1
ATOM 4011 N N . PHE A 1 493 ? 27.083 36.388 46.253 1.00 47.98 493 PHE A N 1
ATOM 4012 C CA . PHE A 1 493 ? 27.737 37.522 45.609 1.00 42.06 493 PHE A CA 1
ATOM 4013 C C . PHE A 1 493 ? 27.728 37.365 44.090 1.00 44.56 493 PHE A C 1
ATOM 4014 O O . PHE A 1 493 ? 27.407 38.307 43.352 1.00 39.56 493 PHE A O 1
ATOM 4022 N N . PHE A 1 494 ? 28.062 36.167 43.606 1.00 44.03 494 PHE A N 1
ATOM 4023 C CA . PHE A 1 494 ? 28.103 35.943 42.167 1.00 44.62 494 PHE A CA 1
ATOM 4024 C C . PHE A 1 494 ? 26.704 35.864 41.557 1.00 42.55 494 PHE A C 1
ATOM 4025 O O . PHE A 1 494 ? 26.501 36.311 40.425 1.00 38.55 494 PHE A O 1
ATOM 4033 N N . MET A 1 495 ? 25.728 35.315 42.280 1.00 42.23 495 MET A N 1
ATOM 4034 C CA . MET A 1 495 ? 24.363 35.341 41.776 1.00 38.68 495 MET A CA 1
ATOM 4035 C C . MET A 1 495 ? 23.881 36.767 41.572 1.00 42.68 495 MET A C 1
ATOM 4036 O O . MET A 1 495 ? 22.976 37.014 40.767 1.00 39.75 495 MET A O 1
ATOM 4041 N N . GLU A 1 496 ? 24.464 37.716 42.292 1.00 42.25 496 GLU A N 1
ATOM 4042 C CA . GLU A 1 496 ? 23.991 39.083 42.190 1.00 44.63 496 GLU A CA 1
ATOM 4043 C C . GLU A 1 496 ? 24.753 39.892 41.142 1.00 43.42 496 GLU A C 1
ATOM 4044 O O . GLU A 1 496 ? 24.175 40.808 40.542 1.00 40.16 496 GLU A O 1
ATOM 4050 N N . LYS A 1 497 ? 26.030 39.583 40.896 1.00 38.85 497 LYS A N 1
ATOM 4051 C CA . LYS A 1 497 ? 26.662 40.113 39.694 1.00 38.47 497 LYS A CA 1
ATOM 4052 C C . LYS A 1 497 ? 25.920 39.630 38.449 1.00 41.06 497 LYS A C 1
ATOM 4053 O O . LYS A 1 497 ? 25.648 40.414 37.531 1.00 39.02 497 LYS A O 1
ATOM 4059 N N . PHE A 1 498 ? 25.563 38.343 38.414 1.00 39.04 498 PHE A N 1
ATOM 4060 C CA . PHE A 1 498 ? 24.930 37.780 37.230 1.00 39.32 498 PHE A CA 1
ATOM 4061 C C . PHE A 1 498 ? 23.553 38.395 37.003 1.00 37.13 498 PHE A C 1
ATOM 4062 O O . PHE A 1 498 ? 23.228 38.826 35.889 1.00 33.66 498 PHE A O 1
ATOM 4070 N N . VAL A 1 499 ? 22.732 38.459 38.052 1.00 34.81 499 VAL A N 1
ATOM 4071 C CA . VAL A 1 499 ? 21.400 39.024 37.880 1.00 35.14 499 VAL A CA 1
ATOM 4072 C C . VAL A 1 499 ? 21.480 40.507 37.511 1.00 34.98 499 VAL A C 1
ATOM 4073 O O . VAL A 1 499 ? 20.624 41.016 36.782 1.00 33.79 499 VAL A O 1
ATOM 4077 N N . THR A 1 500 ? 22.504 41.226 37.972 1.00 35.73 500 THR A N 1
ATOM 4078 C CA . THR A 1 500 ? 22.634 42.618 37.553 1.00 33.54 500 THR A CA 1
ATOM 4079 C C . THR A 1 500 ? 22.878 42.703 36.052 1.00 33.22 500 THR A C 1
ATOM 4080 O O . THR A 1 500 ? 22.203 43.457 35.345 1.00 38.89 500 THR A O 1
ATOM 4084 N N . LEU A 1 501 ? 23.808 41.904 35.536 1.00 33.66 501 LEU A N 1
ATOM 4085 C CA . LEU A 1 501 ? 24.048 41.888 34.096 1.00 33.38 501 LEU A CA 1
ATOM 4086 C C . LEU A 1 501 ? 22.792 41.482 33.325 1.00 33.99 501 LEU A C 1
ATOM 4087 O O . LEU A 1 501 ? 22.439 42.097 32.310 1.00 33.99 501 LEU A O 1
ATOM 4092 N N . ALA A 1 502 ? 22.109 40.435 33.785 1.00 31.33 502 ALA A N 1
ATOM 4093 C CA . ALA A 1 502 ? 20.941 39.952 33.066 1.00 30.71 502 ALA A CA 1
ATOM 4094 C C . ALA A 1 502 ? 19.826 40.986 33.074 1.00 31.25 502 ALA A C 1
ATOM 4095 O O . ALA A 1 502 ? 19.193 41.241 32.046 1.00 32.14 502 ALA A O 1
ATOM 4097 N N . ASN A 1 503 ? 19.574 41.606 34.222 1.00 33.53 503 ASN A N 1
ATOM 4098 C CA . ASN A 1 503 ? 18.518 42.609 34.274 1.00 33.62 503 ASN A CA 1
ATOM 4099 C C . ASN A 1 503 ? 18.850 43.790 33.377 1.00 30.22 503 ASN A C 1
ATOM 4100 O O . ASN A 1 503 ? 17.985 44.287 32.654 1.00 30.64 503 ASN A O 1
ATOM 4105 N N . ARG A 1 504 ? 20.104 44.231 33.391 1.00 29.14 504 ARG A N 1
ATOM 4106 C CA . ARG A 1 504 ? 20.537 45.306 32.505 1.00 29.70 504 ARG A CA 1
ATOM 4107 C C . ARG A 1 504 ? 20.323 44.951 31.042 1.00 32.66 504 ARG A C 1
ATOM 4108 O O . ARG A 1 504 ? 19.882 45.788 30.239 1.00 28.92 504 ARG A O 1
ATOM 4116 N N . THR A 1 505 ? 20.685 43.722 30.666 1.00 31.45 505 THR A N 1
ATOM 4117 C CA . THR A 1 505 ? 20.618 43.314 29.270 1.00 28.97 505 THR A CA 1
ATOM 4118 C C . THR A 1 505 ? 19.179 43.243 28.798 1.00 27.44 505 THR A C 1
ATOM 4119 O O . THR A 1 505 ? 18.821 43.829 27.779 1.00 30.30 505 THR A O 1
ATOM 4123 N N . LEU A 1 506 ? 18.326 42.549 29.540 1.00 26.72 506 LEU A N 1
ATOM 4124 C CA . LEU A 1 506 ? 16.925 42.529 29.159 1.00 27.97 506 LEU A CA 1
ATOM 4125 C C . LEU A 1 506 ? 16.338 43.943 29.085 1.00 30.53 506 LEU A C 1
ATOM 4126 O O . LEU A 1 506 ? 15.477 44.214 28.240 1.00 30.58 506 LEU A O 1
ATOM 4131 N N . ALA A 1 507 ? 16.794 44.863 29.933 1.00 26.62 507 ALA A N 1
ATOM 4132 C CA . ALA A 1 507 ? 16.327 46.240 29.806 1.00 30.82 507 ALA A CA 1
ATOM 4133 C C . ALA A 1 507 ? 16.836 46.890 28.516 1.00 32.87 507 ALA A C 1
ATOM 4134 O O . ALA A 1 507 ? 16.088 47.599 27.828 1.00 32.62 507 ALA A O 1
ATOM 4136 N N . GLY A 1 508 ? 18.099 46.661 28.162 1.00 28.98 508 GLY A N 1
ATOM 4137 C CA . GLY A 1 508 ? 18.623 47.276 26.955 1.00 27.46 508 GLY A CA 1
ATOM 4138 C C . GLY A 1 508 ? 17.868 46.862 25.707 1.00 30.09 508 GLY A C 1
ATOM 4139 O O . GLY A 1 508 ? 17.659 47.672 24.799 1.00 31.30 508 GLY A O 1
ATOM 4140 N N . HIS A 1 509 ? 17.467 45.589 25.632 1.00 29.22 509 HIS A N 1
ATOM 4141 C CA . HIS A 1 509 ? 16.639 45.147 24.518 1.00 27.29 509 HIS A CA 1
ATOM 4142 C C . HIS A 1 509 ? 15.470 46.095 24.320 1.00 30.67 509 HIS A C 1
ATOM 4143 O O . HIS A 1 509 ? 15.070 46.375 23.184 1.00 31.09 509 HIS A O 1
ATOM 4150 N N . ALA A 1 510 ? 14.910 46.602 25.424 1.00 30.03 510 ALA A N 1
ATOM 4151 C CA . ALA A 1 510 ? 13.713 47.431 25.385 1.00 29.83 510 ALA A CA 1
ATOM 4152 C C . ALA A 1 510 ? 13.974 48.809 24.808 1.00 33.96 510 ALA A C 1
ATOM 4153 O O . ALA A 1 510 ? 13.032 49.608 24.684 1.00 40.47 510 ALA A O 1
ATOM 4155 N N . PHE A 1 511 ? 15.224 49.116 24.462 1.00 31.75 511 PHE A N 1
ATOM 4156 C CA . PHE A 1 511 ? 15.552 50.394 23.853 1.00 31.01 511 PHE A CA 1
ATOM 4157 C C . PHE A 1 511 ? 16.322 50.215 22.556 1.00 32.51 511 PHE A C 1
ATOM 4158 O O . PHE A 1 511 ? 16.802 51.202 21.998 1.00 33.88 511 PHE A O 1
ATOM 4166 N N . THR A 1 512 ? 16.442 48.995 22.049 1.00 27.89 512 THR A N 1
ATOM 4167 C CA . THR A 1 512 ? 17.276 48.821 20.871 1.00 29.87 512 THR A CA 1
ATOM 4168 C C . THR A 1 512 ? 16.741 47.763 19.914 1.00 33.14 512 THR A C 1
ATOM 4169 O O . THR A 1 512 ? 16.834 47.950 18.696 1.00 31.19 512 THR A O 1
ATOM 4173 N N . LEU A 1 513 ? 16.187 46.656 20.428 1.00 28.47 513 LEU A N 1
ATOM 4174 C CA . LEU A 1 513 ? 15.933 45.475 19.606 1.00 26.42 513 LEU A CA 1
ATOM 4175 C C . LEU A 1 513 ? 14.540 44.887 19.808 1.00 28.91 513 LEU A C 1
ATOM 4176 O O . LEU A 1 513 ? 14.333 44.012 20.664 1.00 30.85 513 LEU A O 1
ATOM 4181 N N . PRO A 1 514 ? 13.569 45.295 18.998 1.00 28.49 514 PRO A N 1
ATOM 4182 C CA . PRO A 1 514 ? 12.233 44.692 19.095 1.00 29.20 514 PRO A CA 1
ATOM 4183 C C . PRO A 1 514 ? 12.203 43.285 18.507 1.00 29.59 514 PRO A C 1
ATOM 4184 O O . PRO A 1 514 ? 13.168 42.789 17.931 1.00 30.95 514 PRO A O 1
ATOM 4188 N N . THR A 1 515 ? 11.061 42.626 18.703 1.00 31.60 515 THR A N 1
ATOM 4189 C CA . THR A 1 515 ? 10.693 41.381 18.022 1.00 27.21 515 THR A CA 1
ATOM 4190 C C . THR A 1 515 ? 9.196 41.513 17.744 1.00 27.93 515 THR A C 1
ATOM 4191 O O . THR A 1 515 ? 8.364 41.258 18.624 1.00 24.82 515 THR A O 1
ATOM 4195 N N . ILE A 1 516 ? 8.862 41.956 16.536 1.00 27.13 516 ILE A N 1
ATOM 4196 C CA . ILE A 1 516 ? 7.486 42.308 16.216 1.00 27.40 516 ILE A CA 1
ATOM 4197 C C . ILE A 1 516 ? 6.662 41.064 15.920 1.00 31.15 516 ILE A C 1
ATOM 4198 O O . ILE A 1 516 ? 5.614 40.830 16.531 1.00 32.51 516 ILE A O 1
ATOM 4203 N N . MET A 1 517 ? 7.110 40.250 14.969 1.00 31.39 517 MET A N 1
ATOM 4204 C CA . MET A 1 517 ? 6.340 39.065 14.614 1.00 32.76 517 MET A CA 1
ATOM 4205 C C . MET A 1 517 ? 6.077 38.199 15.835 1.00 27.93 517 MET A C 1
ATOM 4206 O O . MET A 1 517 ? 4.980 37.660 15.993 1.00 32.37 517 MET A O 1
ATOM 4211 N N . GLY A 1 518 ? 7.082 38.024 16.689 1.00 28.44 518 GLY A N 1
ATOM 4212 C CA . GLY A 1 518 ? 6.910 37.206 17.879 1.00 30.61 518 GLY A CA 1
ATOM 4213 C C . GLY A 1 518 ? 6.010 37.824 18.932 1.00 33.44 518 GLY A C 1
ATOM 4214 O O . GLY A 1 518 ? 5.600 37.116 19.859 1.00 32.23 518 GLY A O 1
ATOM 4215 N N . SER A 1 519 ? 5.696 39.120 18.808 1.00 29.49 519 SER A N 1
ATOM 4216 C CA . SER A 1 519 ? 4.755 39.752 19.719 1.00 27.93 519 SER A CA 1
ATOM 4217 C C . SER A 1 519 ? 3.323 39.566 19.256 1.00 30.71 519 SER A C 1
ATOM 4218 O O . SER A 1 519 ? 2.414 39.440 20.080 1.00 32.38 519 SER A O 1
ATOM 4221 N N . CYS A 1 520 ? 3.116 39.535 17.939 1.00 33.51 520 CYS A N 1
ATOM 4222 C CA . CYS A 1 520 ? 1.775 39.656 17.378 1.00 32.74 520 CYS A CA 1
ATOM 4223 C C . CYS A 1 520 ? 0.786 38.716 18.042 1.00 34.25 520 CYS A C 1
ATOM 4224 O O . CYS A 1 520 ? -0.347 39.107 18.336 1.00 34.28 520 CYS A O 1
ATOM 4227 N N . PHE A 1 521 ? 1.188 37.468 18.278 1.00 30.64 521 PHE A N 1
ATOM 4228 C CA . PHE A 1 521 ? 0.254 36.433 18.702 1.00 28.54 521 PHE A CA 1
ATOM 4229 C C . PHE A 1 521 ? 0.624 35.876 20.066 1.00 30.94 521 PHE A C 1
ATOM 4230 O O . PHE A 1 521 ? 0.178 34.790 20.434 1.00 30.60 521 PHE A O 1
ATOM 4238 N N . SER A 1 522 ? 1.466 36.597 20.805 1.00 32.88 522 SER A N 1
ATOM 4239 C CA . SER A 1 522 ? 1.614 36.407 22.239 1.00 30.58 522 SER A CA 1
ATOM 4240 C C . SER A 1 522 ? 0.511 37.178 22.952 1.00 28.78 522 SER A C 1
ATOM 4241 O O . SER A 1 522 ? 0.392 38.395 22.792 1.00 25.30 522 SER A O 1
ATOM 4244 N N . VAL A 1 523 ? -0.295 36.474 23.741 1.00 30.33 523 VAL A N 1
ATOM 4245 C CA . VAL A 1 523 ? -1.419 37.124 24.399 1.00 32.45 523 VAL A CA 1
ATOM 4246 C C . VAL A 1 523 ? -0.939 38.233 25.326 1.00 29.11 523 VAL A C 1
ATOM 4247 O O . VAL A 1 523 ? -0.074 38.027 26.187 1.00 29.41 523 VAL A O 1
ATOM 4251 N N . GLY A 1 524 ? -1.523 39.413 25.167 1.00 27.66 524 GLY A N 1
ATOM 4252 C CA . GLY A 1 524 ? -1.090 40.577 25.913 1.00 27.68 524 GLY A CA 1
ATOM 4253 C C . GLY A 1 524 ? -0.660 41.696 24.989 1.00 32.81 524 GLY A C 1
ATOM 4254 O O . GLY A 1 524 ? -1.056 42.852 25.178 1.00 32.08 524 GLY A O 1
ATOM 4255 N N . CYS A 1 525 ? 0.112 41.353 23.951 1.00 29.21 525 CYS A N 1
ATOM 4256 C CA . CYS A 1 525 ? 0.793 42.377 23.167 1.00 30.29 525 CYS A CA 1
ATOM 4257 C C . CYS A 1 525 ? -0.200 43.228 22.388 1.00 31.53 525 CYS A C 1
ATOM 4258 O O . CYS A 1 525 ? -0.230 44.458 22.528 1.00 32.96 525 CYS A O 1
ATOM 4261 N N . VAL A 1 526 ? -1.026 42.595 21.561 1.00 31.71 526 VAL A N 1
ATOM 4262 C CA . VAL A 1 526 ? -2.001 43.361 20.793 1.00 31.07 526 VAL A CA 1
ATOM 4263 C C . VAL A 1 526 ? -3.021 44.018 21.716 1.00 32.19 526 VAL A C 1
ATOM 4264 O O . VAL A 1 526 ? -3.531 45.106 21.418 1.00 30.25 526 VAL A O 1
ATOM 4268 N N . GLU A 1 527 ? -3.352 43.368 22.835 1.00 30.47 527 GLU A N 1
ATOM 4269 C CA . GLU A 1 527 ? -4.400 43.886 23.703 1.00 25.46 527 GLU A CA 1
ATOM 4270 C C . GLU A 1 527 ? -3.909 45.089 24.490 1.00 30.61 527 GLU A C 1
ATOM 4271 O O . GLU A 1 527 ? -4.633 46.080 24.651 1.00 25.75 527 GLU A O 1
ATOM 4277 N N . LYS A 1 528 ? -2.679 45.020 24.981 1.00 30.44 528 LYS A N 1
ATOM 4278 C CA . LYS A 1 528 ? -2.047 46.139 25.651 1.00 26.84 528 LYS A CA 1
ATOM 4279 C C . LYS A 1 528 ? -1.417 47.140 24.696 1.00 30.25 528 LYS A C 1
ATOM 4280 O O . LYS A 1 528 ? -1.036 48.226 25.139 1.00 37.35 528 LYS A O 1
ATOM 4286 N N . GLY A 1 529 ? -1.234 46.794 23.423 1.00 30.76 529 GLY A N 1
ATOM 4287 C CA . GLY A 1 529 ? -0.419 47.611 22.541 1.00 29.33 529 GLY A CA 1
ATOM 4288 C C . GLY A 1 529 ? 1.015 47.737 23.032 1.00 33.49 529 GLY A C 1
ATOM 4289 O O . GLY A 1 529 ? 1.570 48.841 23.086 1.00 33.72 529 GLY A O 1
ATOM 4290 N N . LYS A 1 530 ? 1.627 46.618 23.415 1.00 29.46 530 LYS A N 1
ATOM 4291 C CA . LYS A 1 530 ? 3.014 46.618 23.866 1.00 29.53 530 LYS A CA 1
ATOM 4292 C C . LYS A 1 530 ? 3.703 45.424 23.238 1.00 31.05 530 LYS A C 1
ATOM 4293 O O . LYS A 1 530 ? 3.207 44.297 23.343 1.00 28.92 530 LYS A O 1
ATOM 4299 N N . LEU A 1 531 ? 4.839 45.674 22.593 1.00 25.64 531 LEU A N 1
ATOM 4300 C CA . LEU A 1 531 ? 5.648 44.576 22.110 1.00 25.79 531 LEU A CA 1
ATOM 4301 C C . LEU A 1 531 ? 6.221 43.805 23.304 1.00 28.64 531 LEU A C 1
ATOM 4302 O O . LEU A 1 531 ? 6.137 44.229 24.456 1.00 28.30 531 LEU A O 1
ATOM 4307 N N . LEU A 1 532 ? 6.792 42.639 23.028 1.00 27.77 532 LEU A N 1
ATOM 4308 C CA . LEU A 1 532 ? 7.246 41.801 24.121 1.00 25.16 532 LEU A CA 1
ATOM 4309 C C . LEU A 1 532 ? 8.274 42.519 24.990 1.00 25.88 532 LEU A C 1
ATOM 4310 O O . LEU A 1 532 ? 8.227 42.418 26.220 1.00 31.97 532 LEU A O 1
ATOM 4315 N N . GLN A 1 533 ? 9.206 43.254 24.389 1.00 24.90 533 GLN A N 1
ATOM 4316 C CA . GLN A 1 533 ? 10.280 43.834 25.196 1.00 27.45 533 GLN A CA 1
ATOM 4317 C C . GLN A 1 533 ? 9.772 44.927 26.123 1.00 32.83 533 GLN A C 1
ATOM 4318 O O . GLN A 1 533 ? 10.450 45.244 27.112 1.00 32.58 533 GLN A O 1
ATOM 4324 N N . GLN A 1 534 ? 8.600 45.505 25.822 1.00 29.48 534 GLN A N 1
ATOM 4325 C CA . GLN A 1 534 ? 7.929 46.481 26.676 1.00 28.79 534 GLN A CA 1
ATOM 4326 C C . GLN A 1 534 ? 6.909 45.846 27.612 1.00 27.40 534 GLN A C 1
ATOM 4327 O O . GLN A 1 534 ? 5.914 46.497 27.962 1.00 32.28 534 GLN A O 1
ATOM 4333 N N . LYS A 1 535 ? 7.114 44.583 28.001 1.00 29.42 535 LYS A N 1
ATOM 4334 C CA . LYS A 1 535 ? 6.294 43.881 29.009 1.00 30.30 535 LYS A CA 1
ATOM 4335 C C . LYS A 1 535 ? 4.907 43.534 28.469 1.00 29.55 535 LYS A C 1
ATOM 4336 O O . LYS A 1 535 ? 3.920 43.541 29.210 1.00 30.46 535 LYS A O 1
ATOM 4342 N N . GLY A 1 536 ? 4.839 43.215 27.171 1.00 28.48 536 GLY A N 1
ATOM 4343 C CA . GLY A 1 536 ? 3.555 42.951 26.542 1.00 29.63 536 GLY A CA 1
ATOM 4344 C C . GLY A 1 536 ? 2.835 41.743 27.117 1.00 30.41 536 GLY A C 1
ATOM 4345 O O . GLY A 1 536 ? 1.609 41.757 27.269 1.00 30.06 536 GLY A O 1
ATOM 4346 N N . SER A 1 537 ? 3.574 40.677 27.421 1.00 27.78 537 SER A N 1
ATOM 4347 C CA . SER A 1 537 ? 2.964 39.462 27.945 1.00 29.55 537 SER A CA 1
ATOM 4348 C C . SER A 1 537 ? 2.553 39.624 29.415 1.00 30.76 537 SER A C 1
ATOM 4349 O O . SER A 1 537 ? 3.175 40.353 30.182 1.00 25.34 537 SER A O 1
ATOM 4352 N N . ASP A 1 538 ? 1.506 38.899 29.814 1.00 33.99 538 ASP A N 1
ATOM 4353 C CA . ASP A 1 538 ? 1.142 38.865 31.228 1.00 30.07 538 ASP A CA 1
ATOM 4354 C C . ASP A 1 538 ? 2.101 38.039 32.068 1.00 30.87 538 ASP A C 1
ATOM 4355 O O . ASP A 1 538 ? 1.995 38.078 33.294 1.00 34.22 538 ASP A O 1
ATOM 4360 N N . HIS A 1 539 ? 3.029 37.298 31.462 1.00 31.46 539 HIS A N 1
ATOM 4361 C CA . HIS A 1 539 ? 3.850 36.357 32.219 1.00 26.96 539 HIS A CA 1
ATOM 4362 C C . HIS A 1 539 ? 5.289 36.387 31.722 1.00 31.81 539 HIS A C 1
ATOM 4363 O O . HIS A 1 539 ? 5.583 35.918 30.618 1.00 32.60 539 HIS A O 1
ATOM 4370 N N . HIS A 1 540 ? 6.189 36.936 32.527 1.00 29.61 540 HIS A N 1
ATOM 4371 C CA . HIS A 1 540 ? 7.604 36.854 32.229 1.00 27.73 540 HIS A CA 1
ATOM 4372 C C . HIS A 1 540 ? 8.304 36.162 33.379 1.00 29.34 540 HIS A C 1
ATOM 4373 O O . HIS A 1 540 ? 7.970 36.402 34.540 1.00 32.50 540 HIS A O 1
ATOM 4380 N N . TYR A 1 541 ? 9.243 35.273 33.051 1.00 30.27 541 TYR A N 1
ATOM 4381 C CA . TYR A 1 541 ? 10.186 34.757 34.036 1.00 32.20 541 TYR A CA 1
ATOM 4382 C C . TYR A 1 541 ? 11.422 34.266 33.291 1.00 32.31 541 TYR A C 1
ATOM 4383 O O . TYR A 1 541 ? 11.381 34.041 32.083 1.00 32.71 541 TYR A O 1
ATOM 4392 N N . SER A 1 542 ? 12.534 34.144 34.023 1.00 32.71 542 SER A N 1
ATOM 4393 C CA . SER A 1 542 ? 13.847 33.844 33.460 1.00 30.53 542 SER A CA 1
ATOM 4394 C C . SER A 1 542 ? 14.444 32.639 34.162 1.00 35.39 542 SER A C 1
ATOM 4395 O O . SER A 1 542 ? 14.604 32.656 35.386 1.00 37.97 542 SER A O 1
ATOM 4398 N N . ALA A 1 543 ? 14.814 31.613 33.392 1.00 37.63 543 ALA A N 1
ATOM 4399 C CA . ALA A 1 543 ? 15.454 30.418 33.939 1.00 33.71 543 ALA A CA 1
ATOM 4400 C C . ALA A 1 543 ? 16.966 30.598 33.949 1.00 35.84 543 ALA A C 1
ATOM 4401 O O . ALA A 1 543 ? 17.574 30.818 32.898 1.00 43.70 543 ALA A O 1
ATOM 4403 N N . VAL A 1 544 ? 17.567 30.519 35.134 1.00 36.40 544 VAL A N 1
ATOM 4404 C CA . VAL A 1 544 ? 19.020 30.492 35.244 1.00 37.21 544 VAL A CA 1
ATOM 4405 C C . VAL A 1 544 ? 19.514 29.113 34.826 1.00 38.03 544 VAL A C 1
ATOM 4406 O O . VAL A 1 544 ? 19.054 28.089 35.340 1.00 36.35 544 VAL A O 1
ATOM 4410 N N . GLY A 1 545 ? 20.425 29.074 33.853 1.00 47.44 545 GLY A N 1
ATOM 4411 C CA . GLY A 1 545 ? 21.025 27.812 33.452 1.00 40.98 545 GLY A CA 1
ATOM 4412 C C . GLY A 1 545 ? 22.102 27.363 34.422 1.00 43.69 545 GLY A C 1
ATOM 4413 O O . GLY A 1 545 ? 23.248 27.808 34.324 1.00 48.07 545 GLY A O 1
ATOM 4414 N N . VAL A 1 546 ? 21.765 26.498 35.372 1.00 42.39 546 VAL A N 1
ATOM 4415 C CA . VAL A 1 546 ? 22.722 26.060 36.382 1.00 44.78 546 VAL A CA 1
ATOM 4416 C C . VAL A 1 546 ? 23.494 24.866 35.831 1.00 48.79 546 VAL A C 1
ATOM 4417 O O . VAL A 1 546 ? 22.940 23.773 35.671 1.00 51.38 546 VAL A O 1
ATOM 4421 N N . ALA A 1 547 ? 24.785 25.070 35.562 1.00 46.08 547 ALA A N 1
ATOM 4422 C CA . ALA A 1 547 ? 25.587 24.100 34.819 1.00 44.71 547 ALA A CA 1
ATOM 4423 C C . ALA A 1 547 ? 26.038 22.980 35.741 1.00 49.31 547 ALA A C 1
ATOM 4424 O O . ALA A 1 547 ? 27.199 22.890 36.151 1.00 54.23 547 ALA A O 1
ATOM 4426 N N . GLY A 1 548 ? 25.088 22.112 36.060 1.00 50.49 548 GLY A N 1
ATOM 4427 C CA . GLY A 1 548 ? 25.331 20.858 36.745 1.00 49.70 548 GLY A CA 1
ATOM 4428 C C . GLY A 1 548 ? 25.137 20.954 38.243 1.00 56.56 548 GLY A C 1
ATOM 4429 O O . GLY A 1 548 ? 25.302 22.010 38.866 1.00 55.85 548 GLY A O 1
ATOM 4430 N N . ILE A 1 549 ? 24.788 19.811 38.836 1.00 57.02 549 ILE A N 1
ATOM 4431 C CA . ILE A 1 549 ? 24.729 19.695 40.288 1.00 56.87 549 ILE A CA 1
ATOM 4432 C C . ILE A 1 549 ? 25.613 18.535 40.741 1.00 55.19 549 ILE A C 1
ATOM 4433 O O . ILE A 1 549 ? 26.144 18.545 41.860 1.00 55.65 549 ILE A O 1
ATOM 4438 N N . ALA A 1 550 ? 25.798 17.539 39.870 1.00 57.17 550 ALA A N 1
ATOM 4439 C CA . ALA A 1 550 ? 26.430 16.292 40.296 1.00 53.72 550 ALA A CA 1
ATOM 4440 C C . ALA A 1 550 ? 27.807 16.536 40.892 1.00 54.32 550 ALA A C 1
ATOM 4441 O O . ALA A 1 550 ? 28.159 15.959 41.924 1.00 51.40 550 ALA A O 1
ATOM 4443 N N . ASN A 1 551 ? 28.605 17.392 40.261 1.00 56.46 551 ASN A N 1
ATOM 4444 C CA . ASN A 1 551 ? 29.963 17.579 40.754 1.00 53.03 551 ASN A CA 1
ATOM 4445 C C . ASN A 1 551 ? 29.956 18.251 42.111 1.00 55.15 551 ASN A C 1
ATOM 4446 O O . ASN A 1 551 ? 30.777 17.932 42.976 1.00 56.03 551 ASN A O 1
ATOM 4451 N N . MET A 1 552 ? 29.026 19.179 42.320 1.00 59.63 552 MET A N 1
ATOM 4452 C CA . MET A 1 552 ? 28.944 19.867 43.600 1.00 51.86 552 MET A CA 1
ATOM 4453 C C . MET A 1 552 ? 28.463 18.920 44.680 1.00 50.52 552 MET A C 1
ATOM 4454 O O . MET A 1 552 ? 29.022 18.882 45.780 1.00 52.72 552 MET A O 1
ATOM 4459 N N . ILE A 1 553 ? 27.418 18.152 44.390 1.00 50.35 553 ILE A N 1
ATOM 4460 C CA . ILE A 1 553 ? 26.944 17.169 45.359 1.00 54.47 553 ILE A CA 1
ATOM 4461 C C . ILE A 1 553 ? 28.083 16.237 45.765 1.00 54.78 553 ILE A C 1
ATOM 4462 O O . ILE A 1 553 ? 28.341 16.027 46.954 1.00 51.23 553 ILE A O 1
ATOM 4467 N N . ASP A 1 554 ? 28.802 15.683 44.778 1.00 56.13 554 ASP A N 1
ATOM 4468 C CA . ASP A 1 554 ? 29.833 14.694 45.086 1.00 50.12 554 ASP A CA 1
ATOM 4469 C C . ASP A 1 554 ? 31.002 15.326 45.834 1.00 53.49 554 ASP A C 1
ATOM 4470 O O . ASP A 1 554 ? 31.473 14.774 46.835 1.00 59.52 554 ASP A O 1
ATOM 4475 N N . SER A 1 555 ? 31.476 16.491 45.396 1.00 53.82 555 SER A N 1
ATOM 4476 C CA . SER A 1 555 ? 32.578 17.098 46.137 1.00 57.73 555 SER A CA 1
ATOM 4477 C C . SER A 1 555 ? 32.184 17.543 47.540 1.00 58.14 555 SER A C 1
ATOM 4478 O O . SER A 1 555 ? 33.079 17.776 48.357 1.00 63.06 555 SER A O 1
ATOM 4481 N N . PHE A 1 556 ? 30.889 17.648 47.861 1.00 57.10 556 PHE A N 1
ATOM 4482 C CA . PHE A 1 556 ? 30.525 17.966 49.242 1.00 57.88 556 PHE A CA 1
ATOM 4483 C C . PHE A 1 556 ? 30.376 16.711 50.092 1.00 58.88 556 PHE A C 1
ATOM 4484 O O . PHE A 1 556 ? 30.792 16.702 51.255 1.00 58.83 556 PHE A O 1
ATOM 4492 N N . ALA A 1 557 ? 29.804 15.638 49.537 1.00 60.21 557 ALA A N 1
ATOM 4493 C CA . ALA A 1 557 ? 29.860 14.354 50.230 1.00 59.17 557 ALA A CA 1
ATOM 4494 C C . ALA A 1 557 ? 31.305 13.933 50.458 1.00 60.91 557 ALA A C 1
ATOM 4495 O O . ALA A 1 557 ? 31.637 13.369 51.509 1.00 61.42 557 ALA A O 1
ATOM 4497 N N . ALA A 1 558 ? 32.186 14.229 49.497 1.00 58.81 558 ALA A N 1
ATOM 4498 C CA . ALA A 1 558 ? 33.593 13.877 49.653 1.00 59.66 558 ALA A CA 1
ATOM 4499 C C . ALA A 1 558 ? 34.254 14.683 50.769 1.00 62.61 558 ALA A C 1
ATOM 4500 O O . ALA A 1 558 ? 35.068 14.146 51.526 1.00 64.28 558 ALA A O 1
ATOM 4502 N N . MET A 1 559 ? 33.919 15.967 50.900 1.00 59.79 559 MET A N 1
ATOM 4503 C CA . MET A 1 559 ? 34.502 16.750 51.984 1.00 58.54 559 MET A CA 1
ATOM 4504 C C . MET A 1 559 ? 33.972 16.315 53.348 1.00 67.50 559 MET A C 1
ATOM 4505 O O . MET A 1 559 ? 34.715 16.315 54.339 1.00 70.22 559 MET A O 1
ATOM 4510 N N . GLU A 1 560 ? 32.691 15.957 53.434 1.00 62.25 560 GLU A N 1
ATOM 4511 C CA . GLU A 1 560 ? 32.154 15.559 54.726 1.00 62.13 560 GLU A CA 1
ATOM 4512 C C . GLU A 1 560 ? 32.759 14.238 55.192 1.00 71.71 560 GLU A C 1
ATOM 4513 O O . GLU A 1 560 ? 33.274 14.146 56.315 1.00 75.02 560 GLU A O 1
ATOM 4519 N N . GLU A 1 561 ? 32.717 13.201 54.341 1.00 71.25 561 GLU A N 1
ATOM 4520 C CA . GLU A 1 561 ? 33.150 11.871 54.781 1.00 75.58 561 GLU A CA 1
ATOM 4521 C C . GLU A 1 561 ? 34.668 11.755 54.876 1.00 72.44 561 GLU A C 1
ATOM 4522 O O . GLU A 1 561 ? 35.173 10.935 55.655 1.00 74.12 561 GLU A O 1
ATOM 4528 N N . CYS A 1 562 ? 35.409 12.565 54.118 1.00 68.68 562 CYS A N 1
ATOM 4529 C CA . CYS A 1 562 ? 36.859 12.446 54.054 1.00 70.40 562 CYS A CA 1
ATOM 4530 C C . CYS A 1 562 ? 37.607 13.516 54.826 1.00 65.93 562 CYS A C 1
ATOM 4531 O O . CYS A 1 562 ? 38.822 13.389 54.982 1.00 67.20 562 CYS A O 1
ATOM 4534 N N . VAL A 1 563 ? 36.946 14.581 55.278 1.00 67.07 563 VAL A N 1
ATOM 4535 C CA . VAL A 1 563 ? 37.624 15.659 55.978 1.00 68.61 563 VAL A CA 1
ATOM 4536 C C . VAL A 1 563 ? 37.152 15.798 57.415 1.00 69.91 563 VAL A C 1
ATOM 4537 O O . VAL A 1 563 ? 37.958 16.090 58.302 1.00 74.46 563 VAL A O 1
ATOM 4541 N N . PHE A 1 564 ? 35.862 15.580 57.674 1.00 69.18 564 PHE A N 1
ATOM 4542 C CA . PHE A 1 564 ? 35.286 15.890 58.976 1.00 74.62 564 PHE A CA 1
ATOM 4543 C C . PHE A 1 564 ? 34.879 14.671 59.789 1.00 77.17 564 PHE A C 1
ATOM 4544 O O . PHE A 1 564 ? 34.844 14.753 61.024 1.00 78.07 564 PHE A O 1
ATOM 4552 N N . ASN A 1 565 ? 34.583 13.545 59.138 1.00 77.07 565 ASN A N 1
ATOM 4553 C CA . ASN A 1 565 ? 34.309 12.295 59.862 1.00 79.21 565 ASN A CA 1
ATOM 4554 C C . ASN A 1 565 ? 35.603 11.502 60.031 1.00 73.22 565 ASN A C 1
ATOM 4555 O O . ASN A 1 565 ? 36.160 11.427 61.130 1.00 74.06 565 ASN A O 1
ATOM 4560 N N . LYS A 1 566 ? 36.099 10.929 58.938 1.00 73.57 566 LYS A N 1
ATOM 4561 C CA . LYS A 1 566 ? 37.270 10.068 58.974 1.00 70.12 566 LYS A CA 1
ATOM 4562 C C . LYS A 1 566 ? 38.581 10.846 59.047 1.00 68.82 566 LYS A C 1
ATOM 4563 O O . LYS A 1 566 ? 39.634 10.232 59.241 1.00 68.88 566 LYS A O 1
ATOM 4565 N N . ASN A 1 567 ? 38.543 12.168 58.894 1.00 71.25 567 ASN A N 1
ATOM 4566 C CA . ASN A 1 567 ? 39.715 13.036 59.057 1.00 69.99 567 ASN A CA 1
ATOM 4567 C C . ASN A 1 567 ? 40.954 12.495 58.330 1.00 64.85 567 ASN A C 1
ATOM 4568 O O . ASN A 1 567 ? 42.071 12.532 58.845 1.00 67.53 567 ASN A O 1
ATOM 4573 N N . TYR A 1 568 ? 40.756 12.010 57.102 1.00 61.81 568 TYR A N 1
ATOM 4574 C CA . TYR A 1 568 ? 41.883 11.617 56.257 1.00 63.90 568 TYR A CA 1
ATOM 4575 C C . TYR A 1 568 ? 42.774 12.784 55.869 1.00 66.80 568 TYR A C 1
ATOM 4576 O O . TYR A 1 568 ? 43.861 12.556 55.332 1.00 67.53 568 TYR A O 1
ATOM 4585 N N . LEU A 1 569 ? 42.329 14.019 56.082 1.00 70.85 569 LEU A N 1
ATOM 4586 C CA . LEU A 1 569 ? 43.070 15.186 55.628 1.00 70.93 569 LEU A CA 1
ATOM 4587 C C . LEU A 1 569 ? 42.366 16.456 56.078 1.00 70.00 569 LEU A C 1
ATOM 4588 O O . LEU A 1 569 ? 41.133 16.501 56.121 1.00 70.36 569 LEU A O 1
ATOM 4593 N N . THR A 1 570 ? 43.129 17.485 56.426 1.00 71.77 570 THR A N 1
ATOM 4594 C CA . THR A 1 570 ? 42.543 18.783 56.722 1.00 73.43 570 THR A CA 1
ATOM 4595 C C . THR A 1 570 ? 42.086 19.404 55.401 1.00 74.99 570 THR A C 1
ATOM 4596 O O . THR A 1 570 ? 42.065 18.755 54.351 1.00 75.37 570 THR A O 1
ATOM 4600 N N . MET A 1 571 ? 41.709 20.680 55.439 1.00 77.52 571 MET A N 1
ATOM 4601 C CA . MET A 1 571 ? 41.288 21.347 54.214 1.00 74.64 571 MET A CA 1
ATOM 4602 C C . MET A 1 571 ? 42.440 22.052 53.514 1.00 76.39 571 MET A C 1
ATOM 4603 O O . MET A 1 571 ? 42.510 22.042 52.280 1.00 76.80 571 MET A O 1
ATOM 4608 N N . GLU A 1 572 ? 43.356 22.661 54.268 1.00 74.53 572 GLU A N 1
ATOM 4609 C CA . GLU A 1 572 ? 44.547 23.207 53.632 1.00 79.58 572 GLU A CA 1
ATOM 4610 C C . GLU A 1 572 ? 45.259 22.144 52.797 1.00 82.93 572 GLU A C 1
ATOM 4611 O O . GLU A 1 572 ? 45.836 22.454 51.742 1.00 77.79 572 GLU A O 1
ATOM 4617 N N . GLU A 1 573 ? 45.208 20.882 53.246 1.00 79.20 573 GLU A N 1
ATOM 4618 C CA . GLU A 1 573 ? 45.798 19.782 52.489 1.00 76.52 573 GLU A CA 1
ATOM 4619 C C . GLU A 1 573 ? 45.027 19.515 51.203 1.00 76.52 573 GLU A C 1
ATOM 4620 O O . GLU A 1 573 ? 45.614 19.063 50.210 1.00 76.36 573 GLU A O 1
ATOM 4626 N N . LEU A 1 574 ? 43.720 19.787 51.203 1.00 74.43 574 LEU A N 1
ATOM 4627 C CA . LEU A 1 574 ? 42.899 19.556 50.020 1.00 73.12 574 LEU A CA 1
ATOM 4628 C C . LEU A 1 574 ? 43.139 20.623 48.957 1.00 73.33 574 LEU A C 1
ATOM 4629 O O . LEU A 1 574 ? 43.309 20.300 47.776 1.00 76.01 574 LEU A O 1
ATOM 4634 N N . VAL A 1 575 ? 43.161 21.899 49.347 1.00 67.66 575 VAL A N 1
ATOM 4635 C CA . VAL A 1 575 ? 43.478 22.937 48.371 1.00 69.23 575 VAL A CA 1
ATOM 4636 C C . VAL A 1 575 ? 44.865 22.707 47.789 1.00 71.81 575 VAL A C 1
ATOM 4637 O O . VAL A 1 575 ? 45.088 22.923 46.593 1.00 72.49 575 VAL A O 1
ATOM 4641 N N . ARG A 1 576 ? 45.820 22.270 48.620 1.00 74.51 576 ARG A N 1
ATOM 4642 C CA . ARG A 1 576 ? 47.147 21.962 48.093 1.00 70.48 576 ARG A CA 1
ATOM 4643 C C . ARG A 1 576 ? 47.074 20.791 47.128 1.00 71.97 576 ARG A C 1
ATOM 4644 O O . ARG A 1 576 ? 47.689 20.823 46.054 1.00 70.95 576 ARG A O 1
ATOM 4646 N N . LEU A 1 577 ? 46.308 19.754 47.486 1.00 71.62 577 LEU A N 1
ATOM 4647 C CA . LEU A 1 577 ? 46.082 18.637 46.571 1.00 74.71 577 LEU A CA 1
ATOM 4648 C C . LEU A 1 577 ? 45.364 19.096 45.311 1.00 74.79 577 LEU A C 1
ATOM 4649 O O . LEU A 1 577 ? 45.669 18.632 44.206 1.00 71.64 577 LEU A O 1
ATOM 4654 N N . LEU A 1 578 ? 44.385 19.995 45.468 1.00 78.69 578 LEU A N 1
ATOM 4655 C CA . LEU A 1 578 ? 43.594 20.473 44.336 1.00 72.53 578 LEU A CA 1
ATOM 4656 C C . LEU A 1 578 ? 44.414 21.392 43.446 1.00 67.44 578 LEU A C 1
ATOM 4657 O O . LEU A 1 578 ? 44.484 21.191 42.231 1.00 67.93 578 LEU A O 1
ATOM 4662 N N . ASP A 1 579 ? 45.024 22.422 44.038 1.00 68.71 579 ASP A N 1
ATOM 4663 C CA . ASP A 1 579 ? 45.995 23.250 43.337 1.00 68.27 579 ASP A CA 1
ATOM 4664 C C . ASP A 1 579 ? 46.936 22.391 42.499 1.00 71.96 579 ASP A C 1
ATOM 4665 O O . ASP A 1 579 ? 47.028 22.537 41.276 1.00 70.52 579 ASP A O 1
ATOM 4670 N N . THR A 1 580 ? 47.625 21.467 43.153 1.00 77.09 580 THR A N 1
ATOM 4671 C CA . THR A 1 580 ? 48.615 20.623 42.504 1.00 71.46 580 THR A CA 1
ATOM 4672 C C . THR A 1 580 ? 47.992 19.479 41.703 1.00 70.73 580 THR A C 1
ATOM 4673 O O . THR A 1 580 ? 48.689 18.513 41.382 1.00 74.58 580 THR A O 1
ATOM 4677 N N . ASN A 1 581 ? 46.704 19.562 41.381 1.00 71.53 581 ASN A N 1
ATOM 4678 C CA . ASN A 1 581 ? 46.045 18.627 40.453 1.00 76.91 581 ASN A CA 1
ATOM 4679 C C . ASN A 1 581 ? 46.348 17.157 40.765 1.00 75.13 581 ASN A C 1
ATOM 4680 O O . ASN A 1 581 ? 46.415 16.323 39.860 1.00 72.96 581 ASN A O 1
ATOM 4685 N N . PHE A 1 582 ? 46.501 16.816 42.046 1.00 75.33 582 PHE A N 1
ATOM 4686 C CA . PHE A 1 582 ? 46.796 15.459 42.505 1.00 73.73 582 PHE A CA 1
ATOM 4687 C C . PHE A 1 582 ? 48.154 14.946 42.028 1.00 77.67 582 PHE A C 1
ATOM 4688 O O . PHE A 1 582 ? 48.420 13.738 42.117 1.00 76.35 582 PHE A O 1
ATOM 4696 N N . GLU A 1 583 ? 49.026 15.823 41.525 1.00 81.17 583 GLU A N 1
ATOM 4697 C CA . GLU A 1 583 ? 50.333 15.397 41.034 1.00 79.34 583 GLU A CA 1
ATOM 4698 C C . GLU A 1 583 ? 51.090 14.672 42.138 1.00 84.69 583 GLU A C 1
ATOM 4699 O O . GLU A 1 583 ? 51.637 15.302 43.049 1.00 86.88 583 GLU A O 1
ATOM 4705 N N . GLY A 1 584 ? 51.109 13.345 42.076 1.00 86.43 584 GLY A N 1
ATOM 4706 C CA . GLY A 1 584 ? 51.799 12.558 43.076 1.00 82.15 584 GLY A CA 1
ATOM 4707 C C . GLY A 1 584 ? 50.833 11.773 43.931 1.00 82.63 584 GLY A C 1
ATOM 4708 O O . GLY A 1 584 ? 50.781 10.543 43.856 1.00 83.81 584 GLY A O 1
ATOM 4709 N N . LYS A 1 585 ? 50.047 12.482 44.738 1.00 87.33 585 LYS A N 1
ATOM 4710 C CA . LYS A 1 585 ? 49.132 11.863 45.696 1.00 85.41 585 LYS A CA 1
ATOM 4711 C C . LYS A 1 585 ? 47.913 11.210 45.036 1.00 81.72 585 LYS A C 1
ATOM 4712 O O . LYS A 1 585 ? 46.813 11.247 45.593 1.00 80.45 585 LYS A O 1
ATOM 4714 N N . GLU A 1 586 ? 48.087 10.593 43.861 1.00 78.29 586 GLU A N 1
ATOM 4715 C CA . GLU A 1 586 ? 46.986 9.914 43.173 1.00 83.63 586 GLU A CA 1
ATOM 4716 C C . GLU A 1 586 ? 46.386 8.757 43.982 1.00 79.95 586 GLU A C 1
ATOM 4717 O O . GLU A 1 586 ? 45.256 8.334 43.701 1.00 72.87 586 GLU A O 1
ATOM 4723 N N . ASN A 1 587 ? 47.111 8.218 44.964 1.00 82.83 587 ASN A N 1
ATOM 4724 C CA . ASN A 1 587 ? 46.470 7.335 45.933 1.00 81.68 587 ASN A CA 1
ATOM 4725 C C . ASN A 1 587 ? 45.319 8.056 46.626 1.00 84.29 587 ASN A C 1
ATOM 4726 O O . ASN A 1 587 ? 44.218 7.504 46.769 1.00 82.51 587 ASN A O 1
ATOM 4731 N N . MET A 1 588 ? 45.554 9.311 47.033 1.00 84.35 588 MET A N 1
ATOM 4732 C CA . MET A 1 588 ? 44.547 10.084 47.752 1.00 81.37 588 MET A CA 1
ATOM 4733 C C . MET A 1 588 ? 43.367 10.427 46.858 1.00 75.81 588 MET A C 1
ATOM 4734 O O . MET A 1 588 ? 42.217 10.388 47.305 1.00 71.52 588 MET A O 1
ATOM 4739 N N . ARG A 1 589 ? 43.632 10.774 45.594 1.00 77.27 589 ARG A N 1
ATOM 4740 C CA . ARG A 1 589 ? 42.542 10.999 44.651 1.00 73.19 589 ARG A CA 1
ATOM 4741 C C . ARG A 1 589 ? 41.573 9.824 44.649 1.00 72.66 589 ARG A C 1
ATOM 4742 O O . ARG A 1 589 ? 40.353 10.021 44.595 1.00 73.62 589 ARG A O 1
ATOM 4750 N N . GLN A 1 590 ? 42.098 8.590 44.719 1.00 73.10 590 GLN A N 1
ATOM 4751 C CA . GLN A 1 590 ? 41.236 7.409 44.703 1.00 73.94 590 GLN A CA 1
ATOM 4752 C C . GLN A 1 590 ? 40.468 7.243 46.009 1.00 71.07 590 GLN A C 1
ATOM 4753 O O . GLN A 1 590 ? 39.407 6.604 46.020 1.00 66.90 590 GLN A O 1
ATOM 4759 N N . LEU A 1 591 ? 40.987 7.814 47.100 1.00 74.75 591 LEU A N 1
ATOM 4760 C CA . LEU A 1 591 ? 40.286 7.823 48.380 1.00 69.64 591 LEU A CA 1
ATOM 4761 C C . LEU A 1 591 ? 39.005 8.650 48.303 1.00 73.52 591 LEU A C 1
ATOM 4762 O O . LEU A 1 591 ? 37.935 8.207 48.742 1.00 69.78 591 LEU A O 1
ATOM 4767 N N . LEU A 1 592 ? 39.099 9.859 47.733 1.00 71.76 592 LEU A N 1
ATOM 4768 C CA . LEU A 1 592 ? 37.928 10.706 47.552 1.00 63.14 592 LEU A CA 1
ATOM 4769 C C . LEU A 1 592 ? 36.950 10.113 46.554 1.00 65.46 592 LEU A C 1
ATOM 4770 O O . LEU A 1 592 ? 35.737 10.324 46.673 1.00 66.00 592 LEU A O 1
ATOM 4775 N N . LEU A 1 593 ? 37.452 9.384 45.559 1.00 69.12 593 LEU A N 1
ATOM 4776 C CA . LEU A 1 593 ? 36.580 8.910 44.491 1.00 69.53 593 LEU A CA 1
ATOM 4777 C C . LEU A 1 593 ? 35.811 7.663 44.901 1.00 68.39 593 LEU A C 1
ATOM 4778 O O . LEU A 1 593 ? 34.671 7.466 44.466 1.00 67.96 593 LEU A O 1
ATOM 4783 N N . ASN A 1 594 ? 36.398 6.830 45.752 1.00 67.66 594 ASN A N 1
ATOM 4784 C CA . ASN A 1 594 ? 35.794 5.562 46.126 1.00 65.62 594 ASN A CA 1
ATOM 4785 C C . ASN A 1 594 ? 35.273 5.541 47.558 1.00 67.70 594 ASN A C 1
ATOM 4786 O O . ASN A 1 594 ? 34.188 5.005 47.802 1.00 66.23 594 ASN A O 1
ATOM 4788 N N . LYS A 1 595 ? 35.997 6.158 48.504 1.00 69.51 595 LYS A N 1
ATOM 4789 C CA . LYS A 1 595 ? 35.677 6.076 49.929 1.00 65.27 595 LYS A CA 1
ATOM 4790 C C . LYS A 1 595 ? 34.467 6.915 50.339 1.00 65.78 595 LYS A C 1
ATOM 4791 O O . LYS A 1 595 ? 33.913 6.689 51.424 1.00 63.94 595 LYS A O 1
ATOM 4793 N N . ALA A 1 596 ? 34.042 7.891 49.502 1.00 68.88 596 ALA A N 1
ATOM 4794 C CA . ALA A 1 596 ? 32.824 8.657 49.742 1.00 63.05 596 ALA A CA 1
ATOM 4795 C C . ALA A 1 596 ? 31.771 8.321 48.691 1.00 61.46 596 ALA A C 1
ATOM 4796 O O . ALA A 1 596 ? 32.110 8.104 47.521 1.00 59.78 596 ALA A O 1
ATOM 4798 N N . PRO A 1 597 ? 30.497 8.256 49.067 1.00 57.79 597 PRO A N 1
ATOM 4799 C CA . PRO A 1 597 ? 29.472 7.854 48.098 1.00 58.20 597 PRO A CA 1
ATOM 4800 C C . PRO A 1 597 ? 29.269 8.927 47.038 1.00 60.84 597 PRO A C 1
ATOM 4801 O O . PRO A 1 597 ? 29.603 10.102 47.220 1.00 63.16 597 PRO A O 1
ATOM 4805 N N . LYS A 1 598 ? 28.730 8.506 45.899 1.00 58.31 598 LYS A N 1
ATOM 4806 C CA . LYS A 1 598 ? 28.543 9.410 44.774 1.00 58.69 598 LYS A CA 1
ATOM 4807 C C . LYS A 1 598 ? 27.066 9.533 44.438 1.00 57.84 598 LYS A C 1
ATOM 4808 O O . LYS A 1 598 ? 26.277 8.608 44.661 1.00 59.52 598 LYS A O 1
ATOM 4814 N N . PHE A 1 599 ? 26.705 10.705 43.917 1.00 55.89 599 PHE A N 1
ATOM 4815 C CA . PHE A 1 599 ? 25.318 11.002 43.596 1.00 59.13 599 PHE A CA 1
ATOM 4816 C C . PHE A 1 599 ? 24.797 10.022 42.551 1.00 59.64 599 PHE A C 1
ATOM 4817 O O . PHE A 1 599 ? 25.529 9.590 41.660 1.00 63.47 599 PHE A O 1
ATOM 4825 N N . GLY A 1 600 ? 23.526 9.656 42.671 1.00 62.37 600 GLY A N 1
ATOM 4826 C CA . GLY A 1 600 ? 22.876 8.817 41.690 1.00 61.15 600 GLY A CA 1
ATOM 4827 C C . GLY A 1 600 ? 22.837 7.348 42.020 1.00 63.66 600 GLY A C 1
ATOM 4828 O O . GLY A 1 600 ? 22.396 6.557 41.176 1.00 64.08 600 GLY A O 1
ATOM 4829 N N . ASN A 1 601 ? 23.285 6.958 43.216 1.00 66.96 601 ASN A N 1
ATOM 4830 C CA . ASN A 1 601 ? 23.294 5.571 43.667 1.00 62.88 601 ASN A CA 1
ATOM 4831 C C . ASN A 1 601 ? 22.269 5.322 44.767 1.00 62.43 601 ASN A C 1
ATOM 4832 O O . ASN A 1 601 ? 22.357 4.307 45.467 1.00 57.68 601 ASN A O 1
ATOM 4837 N N . ASP A 1 602 ? 21.302 6.238 44.926 1.00 63.42 602 ASP A N 1
ATOM 4838 C CA . ASP A 1 602 ? 20.277 6.175 45.975 1.00 59.62 602 ASP A CA 1
ATOM 4839 C C . ASP A 1 602 ? 20.913 6.062 47.367 1.00 61.62 602 ASP A C 1
ATOM 4840 O O . ASP A 1 602 ? 20.476 5.277 48.216 1.00 57.12 602 ASP A O 1
ATOM 4845 N N . ILE A 1 603 ? 21.947 6.875 47.607 1.00 62.93 603 ILE A N 1
ATOM 4846 C CA . ILE A 1 603 ? 22.721 6.875 48.851 1.00 62.24 603 ILE A CA 1
ATOM 4847 C C . ILE A 1 603 ? 22.432 8.183 49.588 1.00 60.34 603 ILE A C 1
ATOM 4848 O O . ILE A 1 603 ? 22.957 9.245 49.227 1.00 59.51 603 ILE A O 1
ATOM 4853 N N . GLU A 1 604 ? 21.625 8.109 50.649 1.00 63.17 604 GLU A N 1
ATOM 4854 C CA . GLU A 1 604 ? 21.134 9.328 51.285 1.00 60.87 604 GLU A CA 1
ATOM 4855 C C . GLU A 1 604 ? 22.260 10.212 51.819 1.00 58.94 604 GLU A C 1
ATOM 4856 O O . GLU A 1 604 ? 22.086 11.429 51.920 1.00 60.34 604 GLU A O 1
ATOM 4862 N N . GLN A 1 605 ? 23.420 9.648 52.156 1.00 58.96 605 GLN A N 1
ATOM 4863 C CA . GLN A 1 605 ? 24.457 10.492 52.754 1.00 62.04 605 GLN A CA 1
ATOM 4864 C C . GLN A 1 605 ? 25.046 11.475 51.746 1.00 60.17 605 GLN A C 1
ATOM 4865 O O . GLN A 1 605 ? 25.405 12.597 52.115 1.00 60.28 605 GLN A O 1
ATOM 4871 N N . VAL A 1 606 ? 25.186 11.068 50.489 1.00 60.63 606 VAL A N 1
ATOM 4872 C CA . VAL A 1 606 ? 25.542 12.008 49.430 1.00 61.68 606 VAL A CA 1
ATOM 4873 C C . VAL A 1 606 ? 24.301 12.712 48.897 1.00 60.88 606 VAL A C 1
ATOM 4874 O O . VAL A 1 606 ? 24.345 13.904 48.587 1.00 56.63 606 VAL A O 1
ATOM 4878 N N . ASP A 1 607 ? 23.176 11.986 48.821 1.00 59.01 607 ASP A N 1
ATOM 4879 C CA . ASP A 1 607 ? 21.953 12.529 48.239 1.00 57.94 607 ASP A CA 1
ATOM 4880 C C . ASP A 1 607 ? 21.377 13.696 49.040 1.00 60.59 607 ASP A C 1
ATOM 4881 O O . ASP A 1 607 ? 20.596 14.478 48.488 1.00 56.43 607 ASP A O 1
ATOM 4886 N N . LYS A 1 608 ? 21.738 13.839 50.323 1.00 61.43 608 LYS A N 1
ATOM 4887 C CA . LYS A 1 608 ? 21.204 14.951 51.109 1.00 61.34 608 LYS A CA 1
ATOM 4888 C C . LYS A 1 608 ? 21.601 16.292 50.507 1.00 60.75 608 LYS A C 1
ATOM 4889 O O . LYS A 1 608 ? 20.868 17.280 50.641 1.00 60.30 608 LYS A O 1
ATOM 4895 N N . TYR A 1 609 ? 22.739 16.352 49.826 1.00 56.69 609 TYR A N 1
ATOM 4896 C CA . TYR A 1 609 ? 23.220 17.645 49.369 1.00 57.65 609 TYR A CA 1
ATOM 4897 C C . TYR A 1 609 ? 22.515 18.131 48.109 1.00 60.06 609 TYR A C 1
ATOM 4898 O O . TYR A 1 609 ? 22.581 19.329 47.810 1.00 60.11 609 TYR A O 1
ATOM 4907 N N . SER A 1 610 ? 21.819 17.255 47.377 1.00 58.13 610 SER A N 1
ATOM 4908 C CA . SER A 1 610 ? 20.996 17.743 46.274 1.00 52.78 610 SER A CA 1
ATOM 4909 C C . SER A 1 610 ? 19.925 18.705 46.785 1.00 54.95 610 SER A C 1
ATOM 4910 O O . SER A 1 610 ? 19.742 19.793 46.226 1.00 50.38 610 SER A O 1
ATOM 4913 N N . TYR A 1 611 ? 19.221 18.336 47.867 1.00 52.77 611 TYR A N 1
ATOM 4914 C CA . TYR A 1 611 ? 18.226 19.249 48.420 1.00 47.86 611 TYR A CA 1
ATOM 4915 C C . TYR A 1 611 ? 18.860 20.572 48.796 1.00 45.68 611 TYR A C 1
ATOM 4916 O O . TYR A 1 611 ? 18.304 21.639 48.507 1.00 46.07 611 TYR A O 1
ATOM 4925 N N . TRP A 1 612 ? 20.034 20.524 49.423 1.00 46.40 612 TRP A N 1
ATOM 4926 C CA . TRP A 1 612 ? 20.645 21.747 49.928 1.00 48.16 612 TRP A CA 1
ATOM 4927 C C . TRP A 1 612 ? 20.966 22.724 48.804 1.00 46.80 612 TRP A C 1
ATOM 4928 O O . TRP A 1 612 ? 20.695 23.927 48.924 1.00 43.79 612 TRP A O 1
ATOM 4939 N N . LEU A 1 613 ? 21.548 22.225 47.707 1.00 44.32 613 LEU A N 1
ATOM 4940 C CA . LEU A 1 613 ? 22.062 23.096 46.654 1.00 42.67 613 LEU A CA 1
ATOM 4941 C C . LEU A 1 613 ? 20.934 23.669 45.802 1.00 44.04 613 LEU A C 1
ATOM 4942 O O . LEU A 1 613 ? 20.907 24.873 45.517 1.00 42.30 613 LEU A O 1
ATOM 4947 N N . ILE A 1 614 ? 19.994 22.822 45.377 1.00 44.37 614 ILE A N 1
ATOM 4948 C CA . ILE A 1 614 ? 18.829 23.337 44.667 1.00 44.59 614 ILE A CA 1
ATOM 4949 C C . ILE A 1 614 ? 18.180 24.437 45.482 1.00 43.12 614 ILE A C 1
ATOM 4950 O O . ILE A 1 614 ? 17.713 25.445 44.935 1.00 45.28 614 ILE A O 1
ATOM 4955 N N . ASP A 1 615 ? 18.178 24.277 46.806 1.00 44.23 615 ASP A N 1
ATOM 4956 C CA . ASP A 1 615 ? 17.493 25.224 47.678 1.00 41.07 615 ASP A CA 1
ATOM 4957 C C . ASP A 1 615 ? 18.258 26.533 47.798 1.00 43.50 615 ASP A C 1
ATOM 4958 O O . ASP A 1 615 ? 17.654 27.606 47.740 1.00 49.34 615 ASP A O 1
ATOM 4963 N N . ALA A 1 616 ? 19.579 26.479 47.982 1.00 38.56 616 ALA A N 1
ATOM 4964 C CA . ALA A 1 616 ? 20.335 27.725 48.040 1.00 40.02 616 ALA A CA 1
ATOM 4965 C C . ALA A 1 616 ? 20.278 28.469 46.706 1.00 45.72 616 ALA A C 1
ATOM 4966 O O . ALA A 1 616 ? 20.159 29.704 46.670 1.00 41.76 616 ALA A O 1
ATOM 4968 N N . LEU A 1 617 ? 20.372 27.737 45.597 1.00 45.74 617 LEU A N 1
ATOM 4969 C CA . LEU A 1 617 ? 20.262 28.383 44.298 1.00 42.42 617 LEU A CA 1
ATOM 4970 C C . LEU A 1 617 ? 18.905 29.055 44.147 1.00 43.43 617 LEU A C 1
ATOM 4971 O O . LEU A 1 617 ? 18.822 30.225 43.758 1.00 42.52 617 LEU A O 1
ATOM 4976 N N . ASP A 1 618 ? 17.822 28.336 44.452 1.00 43.01 618 ASP A N 1
ATOM 4977 C CA . ASP A 1 618 ? 16.512 28.964 44.354 1.00 40.26 618 ASP A CA 1
ATOM 4978 C C . ASP A 1 618 ? 16.447 30.170 45.268 1.00 44.34 618 ASP A C 1
ATOM 4979 O O . ASP A 1 618 ? 16.012 31.254 44.866 1.00 48.76 618 ASP A O 1
ATOM 4984 N N . THR A 1 619 ? 16.921 30.013 46.495 1.00 41.11 619 THR A N 1
ATOM 4985 C CA . THR A 1 619 ? 16.812 31.108 47.436 1.00 42.46 619 THR A CA 1
ATOM 4986 C C . THR A 1 619 ? 17.692 32.281 47.016 1.00 42.56 619 THR A C 1
ATOM 4987 O O . THR A 1 619 ? 17.310 33.444 47.187 1.00 42.26 619 THR A O 1
ATOM 4991 N N . SER A 1 620 ? 18.869 32.007 46.460 1.00 39.08 620 SER A N 1
ATOM 4992 C CA . SER A 1 620 ? 19.773 33.106 46.153 1.00 40.52 620 SER A CA 1
ATOM 4993 C C . SER A 1 620 ? 19.206 33.975 45.039 1.00 42.67 620 SER A C 1
ATOM 4994 O O . SER A 1 620 ? 19.161 35.206 45.157 1.00 40.15 620 SER A O 1
ATOM 4997 N N . MET A 1 621 ? 18.753 33.347 43.946 1.00 42.54 621 MET A N 1
ATOM 4998 C CA . MET A 1 621 ? 18.245 34.113 42.813 1.00 39.80 621 MET A CA 1
ATOM 4999 C C . MET A 1 621 ? 16.888 34.745 43.114 1.00 42.11 621 MET A C 1
ATOM 5000 O O . MET A 1 621 ? 16.580 35.823 42.587 1.00 39.57 621 MET A O 1
ATOM 5005 N N . LYS A 1 622 ? 16.080 34.111 43.971 1.00 41.77 622 LYS A N 1
ATOM 5006 C CA . LYS A 1 622 ? 14.754 34.614 44.315 1.00 36.29 622 LYS A CA 1
ATOM 5007 C C . LYS A 1 622 ? 14.773 35.832 45.234 1.00 40.43 622 LYS A C 1
ATOM 5008 O O . LYS A 1 622 ? 13.695 36.304 45.613 1.00 39.59 622 LYS A O 1
ATOM 5014 N N . ARG A 1 623 ? 15.935 36.362 45.624 1.00 34.13 623 ARG A N 1
ATOM 5015 C CA . ARG A 1 623 ? 15.855 37.672 46.242 1.00 33.07 623 ARG A CA 1
ATOM 5016 C C . ARG A 1 623 ? 15.850 38.789 45.203 1.00 40.30 623 ARG A C 1
ATOM 5017 O O . ARG A 1 623 ? 15.941 39.968 45.562 1.00 41.73 623 ARG A O 1
ATOM 5025 N N . PHE A 1 624 ? 15.681 38.432 43.927 1.00 39.34 624 PHE A N 1
ATOM 5026 C CA . PHE A 1 624 ? 15.586 39.373 42.828 1.00 33.97 624 PHE A CA 1
ATOM 5027 C C . PHE A 1 624 ? 14.406 39.007 41.932 1.00 34.36 624 PHE A C 1
ATOM 5028 O O . PHE A 1 624 ? 13.890 37.891 41.970 1.00 35.85 624 PHE A O 1
ATOM 5036 N N . HIS A 1 625 ? 13.972 39.968 41.125 1.00 33.81 625 HIS A N 1
ATOM 5037 C CA . HIS A 1 625 ? 13.070 39.718 40.016 1.00 32.75 625 HIS A CA 1
ATOM 5038 C C . HIS A 1 625 ? 13.801 40.057 38.717 1.00 34.34 625 HIS A C 1
ATOM 5039 O O . HIS A 1 625 ? 14.829 40.738 38.724 1.00 32.24 625 HIS A O 1
ATOM 5046 N N . ASP A 1 626 ? 13.307 39.553 37.586 1.00 34.61 626 ASP A N 1
ATOM 5047 C CA . ASP A 1 626 ? 13.950 39.965 36.343 1.00 36.06 626 ASP A CA 1
ATOM 5048 C C . ASP A 1 626 ? 13.443 41.352 35.947 1.00 32.42 626 ASP A C 1
ATOM 5049 O O . ASP A 1 626 ? 12.602 41.947 36.625 1.00 33.25 626 ASP A O 1
ATOM 5054 N N . ALA A 1 627 ? 13.983 41.884 34.846 1.00 31.30 627 ALA A N 1
ATOM 5055 C CA . ALA A 1 627 ? 13.705 43.252 34.427 1.00 29.63 627 ALA A CA 1
ATOM 5056 C C . ALA A 1 627 ? 12.275 43.466 33.937 1.00 31.31 627 ALA A C 1
ATOM 5057 O O . ALA A 1 627 ? 11.904 44.608 33.640 1.00 31.06 627 ALA A O 1
ATOM 5059 N N . GLN A 1 628 ? 11.461 42.416 33.861 1.00 30.55 628 GLN A N 1
ATOM 5060 C CA . GLN A 1 628 ? 10.045 42.556 33.571 1.00 31.06 628 GLN A CA 1
ATOM 5061 C C . GLN A 1 628 ? 9.192 42.154 34.769 1.00 33.98 628 GLN A C 1
ATOM 5062 O O . GLN A 1 628 ? 7.974 41.943 34.635 1.00 32.98 628 GLN A O 1
ATOM 5068 N N . GLY A 1 629 ? 9.815 42.058 35.941 1.00 31.31 629 GLY A N 1
ATOM 5069 C CA . GLY A 1 629 ? 9.111 41.852 37.187 1.00 30.74 629 GLY A CA 1
ATOM 5070 C C . GLY A 1 629 ? 8.792 40.416 37.534 1.00 33.10 629 GLY A C 1
ATOM 5071 O O . GLY A 1 629 ? 8.029 40.185 38.478 1.00 31.41 629 GLY A O 1
ATOM 5072 N N . GLY A 1 630 ? 9.350 39.443 36.817 1.00 33.34 630 GLY A N 1
ATOM 5073 C CA . GLY A 1 630 ? 9.044 38.055 37.064 1.00 30.92 630 GLY A CA 1
ATOM 5074 C C . GLY A 1 630 ? 10.100 37.327 37.870 1.00 31.89 630 GLY A C 1
ATOM 5075 O O . GLY A 1 630 ? 11.213 37.819 38.087 1.00 31.08 630 GLY A O 1
ATOM 5076 N N . PRO A 1 631 ? 9.774 36.111 38.304 1.00 32.08 631 PRO A N 1
ATOM 5077 C CA . PRO A 1 631 ? 10.722 35.343 39.121 1.00 30.50 631 PRO A CA 1
ATOM 5078 C C . PRO A 1 631 ? 11.897 34.823 38.304 1.00 32.39 631 PRO A C 1
ATOM 5079 O O . PRO A 1 631 ? 11.824 34.662 37.080 1.00 32.61 631 PRO A O 1
ATOM 5083 N N . TYR A 1 632 ? 12.998 34.579 39.002 1.00 29.96 632 TYR A N 1
ATOM 5084 C CA . TYR A 1 632 ? 14.107 33.825 38.449 1.00 29.19 632 TYR A CA 1
ATOM 5085 C C . TYR A 1 632 ? 13.902 32.370 38.852 1.00 38.77 632 TYR A C 1
ATOM 5086 O O . TYR A 1 632 ? 13.578 32.087 40.013 1.00 36.96 632 TYR A O 1
ATOM 5095 N N . THR A 1 633 ? 14.030 31.452 37.891 1.00 37.41 633 THR A N 1
ATOM 5096 C CA . THR A 1 633 ? 13.780 30.049 38.180 1.00 37.41 633 THR A CA 1
ATOM 5097 C C . THR A 1 633 ? 15.060 29.248 38.060 1.00 39.21 633 THR A C 1
ATOM 5098 O O . THR A 1 633 ? 16.045 29.685 37.463 1.00 41.12 633 THR A O 1
ATOM 5102 N N . VAL A 1 634 ? 15.025 28.069 38.656 1.00 38.52 634 VAL A N 1
ATOM 5103 C CA . VAL A 1 634 ? 16.138 27.139 38.608 1.00 38.11 634 VAL A CA 1
ATOM 5104 C C . VAL A 1 634 ? 15.910 26.180 37.455 1.00 41.87 634 VAL A C 1
ATOM 5105 O O . VAL A 1 634 ? 14.822 25.603 37.299 1.00 42.48 634 VAL A O 1
ATOM 5109 N N . LEU A 1 635 ? 16.928 26.037 36.634 1.00 40.09 635 LEU A N 1
ATOM 5110 C CA . LEU A 1 635 ? 16.999 25.024 35.605 1.00 43.47 635 LEU A CA 1
ATOM 5111 C C . LEU A 1 635 ? 18.385 24.432 35.741 1.00 46.52 635 LEU A C 1
ATOM 5112 O O . LEU A 1 635 ? 19.357 25.169 35.939 1.00 44.06 635 LEU A O 1
ATOM 5117 N N . VAL A 1 636 ? 18.473 23.110 35.704 1.00 43.40 636 VAL A N 1
ATOM 5118 C CA . VAL A 1 636 ? 19.758 22.436 35.789 1.00 46.54 636 VAL A CA 1
ATOM 5119 C C . VAL A 1 636 ? 20.048 21.874 34.417 1.00 49.61 636 VAL A C 1
ATOM 5120 O O . VAL A 1 636 ? 19.368 20.945 33.962 1.00 54.49 636 VAL A O 1
ATOM 5124 N N . ALA A 1 637 ? 21.038 22.449 33.746 1.00 47.43 637 ALA A N 1
ATOM 5125 C CA . ALA A 1 637 ? 21.371 22.005 32.403 1.00 52.52 637 ALA A CA 1
ATOM 5126 C C . ALA A 1 637 ? 22.705 22.615 32.030 1.00 53.88 637 ALA A C 1
ATOM 5127 O O . ALA A 1 637 ? 23.028 23.727 32.447 1.00 52.30 637 ALA A O 1
ATOM 5129 N N . THR A 1 638 ? 23.481 21.865 31.257 1.00 58.34 638 THR A N 1
ATOM 5130 C CA . THR A 1 638 ? 24.792 22.306 30.824 1.00 55.17 638 THR A CA 1
ATOM 5131 C C . THR A 1 638 ? 24.937 22.343 29.316 1.00 55.20 638 THR A C 1
ATOM 5132 O O . THR A 1 638 ? 25.819 23.052 28.821 1.00 55.98 638 THR A O 1
ATOM 5136 N N . GLN A 1 639 ? 24.087 21.635 28.572 1.00 54.50 639 GLN A N 1
ATOM 5137 C CA . GLN A 1 639 ? 24.401 21.393 27.171 1.00 55.98 639 GLN A CA 1
ATOM 5138 C C . GLN A 1 639 ? 25.838 20.891 27.143 1.00 57.03 639 GLN A C 1
ATOM 5139 O O . GLN A 1 639 ? 26.249 20.133 28.031 1.00 55.46 639 GLN A O 1
ATOM 5145 N N . ALA A 1 640 ? 26.625 21.337 26.167 1.00 56.78 640 ALA A N 1
ATOM 5146 C CA . ALA A 1 640 ? 28.038 20.977 26.135 1.00 58.41 640 ALA A CA 1
ATOM 5147 C C . ALA A 1 640 ? 28.885 21.832 27.069 1.00 56.29 640 ALA A C 1
ATOM 5148 O O . ALA A 1 640 ? 30.113 21.682 27.072 1.00 55.10 640 ALA A O 1
ATOM 5150 N N . TYR A 1 641 ? 28.266 22.722 27.858 1.00 58.30 641 TYR A N 1
ATOM 5151 C CA . TYR A 1 641 ? 29.037 23.572 28.760 1.00 56.43 641 TYR A CA 1
ATOM 5152 C C . TYR A 1 641 ? 29.717 22.767 29.861 1.00 55.03 641 TYR A C 1
ATOM 5153 O O . TYR A 1 641 ? 30.698 23.248 30.446 1.00 49.04 641 TYR A O 1
ATOM 5162 N N . ASN A 1 642 ? 29.226 21.555 30.154 1.00 51.58 642 ASN A N 1
ATOM 5163 C CA . ASN A 1 642 ? 29.956 20.691 31.076 1.00 54.66 642 ASN A CA 1
ATOM 5164 C C . ASN A 1 642 ? 31.411 20.540 30.631 1.00 58.09 642 ASN A C 1
ATOM 5165 O O . ASN A 1 642 ? 32.328 20.595 31.460 1.00 60.51 642 ASN A O 1
ATOM 5170 N N . VAL A 1 643 ? 31.641 20.407 29.319 1.00 53.53 643 VAL A N 1
ATOM 5171 C CA . VAL A 1 643 ? 32.996 20.317 28.775 1.00 56.57 643 VAL A CA 1
ATOM 5172 C C . VAL A 1 643 ? 33.684 21.679 28.795 1.00 56.23 643 VAL A C 1
ATOM 5173 O O . VAL A 1 643 ? 34.808 21.818 29.296 1.00 55.18 643 VAL A O 1
ATOM 5177 N N . GLU A 1 644 ? 33.030 22.691 28.212 1.00 55.54 644 GLU A N 1
ATOM 5178 C CA . GLU A 1 644 ? 33.662 23.994 28.002 1.00 56.90 644 GLU A CA 1
ATOM 5179 C C . GLU A 1 644 ? 33.895 24.736 29.315 1.00 54.41 644 GLU A C 1
ATOM 5180 O O . GLU A 1 644 ? 34.956 25.339 29.516 1.00 50.57 644 GLU A O 1
ATOM 5186 N N . MET A 1 645 ? 32.908 24.721 30.214 1.00 56.75 645 MET A N 1
ATOM 5187 C CA . MET A 1 645 ? 33.116 25.293 31.540 1.00 56.26 645 MET A CA 1
ATOM 5188 C C . MET A 1 645 ? 34.070 24.427 32.363 1.00 55.53 645 MET A C 1
ATOM 5189 O O . MET A 1 645 ? 34.934 24.953 33.079 1.00 49.49 645 MET A O 1
ATOM 5194 N N . GLY A 1 646 ? 33.943 23.097 32.259 1.00 53.89 646 GLY A N 1
ATOM 5195 C CA . GLY A 1 646 ? 34.888 22.217 32.933 1.00 52.25 646 GLY A CA 1
ATOM 5196 C C . GLY A 1 646 ? 36.337 22.571 32.649 1.00 52.40 646 GLY A C 1
ATOM 5197 O O . GLY A 1 646 ? 37.196 22.461 33.523 1.00 51.08 646 GLY A O 1
ATOM 5198 N N . LYS A 1 647 ? 36.626 23.006 31.420 1.00 57.47 647 LYS A N 1
ATOM 5199 C CA . LYS A 1 647 ? 37.975 23.412 31.043 1.00 54.20 647 LYS A CA 1
ATOM 5200 C C . LYS A 1 647 ? 38.562 24.489 31.957 1.00 59.75 647 LYS A C 1
ATOM 5201 O O . LYS A 1 647 ? 39.789 24.640 32.001 1.00 60.59 647 LYS A O 1
ATOM 5207 N N . ASN A 1 648 ? 37.725 25.248 32.673 1.00 58.40 648 ASN A N 1
ATOM 5208 C CA . ASN A 1 648 ? 38.177 26.369 33.489 1.00 56.85 648 ASN A CA 1
ATOM 5209 C C . ASN A 1 648 ? 38.003 26.143 34.988 1.00 57.77 648 ASN A C 1
ATOM 5210 O O . ASN A 1 648 ? 38.260 27.065 35.771 1.00 61.49 648 ASN A O 1
ATOM 5215 N N . VAL A 1 649 ? 37.566 24.960 35.410 1.00 51.59 649 VAL A N 1
ATOM 5216 C CA . VAL A 1 649 ? 37.448 24.618 36.821 1.00 55.89 649 VAL A CA 1
ATOM 5217 C C . VAL A 1 649 ? 38.621 23.725 37.183 1.00 59.82 649 VAL A C 1
ATOM 5218 O O . VAL A 1 649 ? 38.834 22.688 36.540 1.00 60.06 649 VAL A O 1
ATOM 5222 N N . GLY A 1 650 ? 39.383 24.122 38.199 1.00 55.17 650 GLY A N 1
ATOM 5223 C CA . GLY A 1 650 ? 40.462 23.290 38.667 1.00 50.54 650 GLY A CA 1
ATOM 5224 C C . GLY A 1 650 ? 39.912 21.969 39.176 1.00 57.73 650 GLY A C 1
ATOM 5225 O O . GLY A 1 650 ? 38.740 21.630 39.008 1.00 57.57 650 GLY A O 1
ATOM 5226 N N . ALA A 1 651 ? 40.792 21.218 39.833 1.00 59.50 651 ALA A N 1
ATOM 5227 C CA . ALA A 1 651 ? 40.391 19.962 40.452 1.00 58.15 651 ALA A CA 1
ATOM 5228 C C . ALA A 1 651 ? 39.423 20.209 41.612 1.00 60.75 651 ALA A C 1
ATOM 5229 O O . ALA A 1 651 ? 39.670 21.031 42.504 1.00 56.00 651 ALA A O 1
ATOM 5231 N N . THR A 1 652 ? 38.380 19.545 41.581 1.00 60.77 652 THR A N 1
ATOM 5232 C CA . THR A 1 652 ? 37.241 19.473 42.468 1.00 60.27 652 THR A CA 1
ATOM 5233 C C . THR A 1 652 ? 37.460 18.347 43.482 1.00 65.07 652 THR A C 1
ATOM 5234 O O . THR A 1 652 ? 38.135 17.357 43.181 1.00 63.82 652 THR A O 1
ATOM 5236 N N . PRO A 1 653 ? 36.942 18.449 44.712 1.00 64.72 653 PRO A N 1
ATOM 5237 C CA . PRO A 1 653 ? 37.238 17.413 45.712 1.00 62.26 653 PRO A CA 1
ATOM 5238 C C . PRO A 1 653 ? 36.510 16.120 45.471 1.00 64.47 653 PRO A C 1
ATOM 5239 O O . PRO A 1 653 ? 36.791 15.143 46.170 1.00 68.65 653 PRO A O 1
ATOM 5243 N N . ASP A 1 654 ? 35.589 16.064 44.519 1.00 60.15 654 ASP A N 1
ATOM 5244 C CA . ASP A 1 654 ? 34.952 14.778 44.271 1.00 59.64 654 ASP A CA 1
ATOM 5245 C C . ASP A 1 654 ? 35.879 13.783 43.575 1.00 67.39 654 ASP A C 1
ATOM 5246 O O . ASP A 1 654 ? 35.464 12.641 43.332 1.00 66.86 654 ASP A O 1
ATOM 5251 N N . GLY A 1 655 ? 37.114 14.180 43.250 1.00 67.68 655 GLY A N 1
ATOM 5252 C CA . GLY A 1 655 ? 38.015 13.368 42.460 1.00 69.16 655 GLY A CA 1
ATOM 5253 C C . GLY A 1 655 ? 38.206 13.837 41.030 1.00 68.30 655 GLY A C 1
ATOM 5254 O O . GLY A 1 655 ? 39.200 13.461 40.400 1.00 71.22 655 GLY A O 1
ATOM 5255 N N . ARG A 1 656 ? 37.280 14.643 40.508 1.00 65.33 656 ARG A N 1
ATOM 5256 C CA . ARG A 1 656 ? 37.390 15.188 39.159 1.00 63.21 656 ARG A CA 1
ATOM 5257 C C . ARG A 1 656 ? 38.664 16.021 38.991 1.00 64.04 656 ARG A C 1
ATOM 5258 O O . ARG A 1 656 ? 39.021 16.837 39.849 1.00 61.88 656 ARG A O 1
ATOM 5266 N N . MET A 1 657 ? 39.345 15.824 37.865 1.00 66.92 657 MET A N 1
ATOM 5267 C CA . MET A 1 657 ? 40.643 16.446 37.635 1.00 68.83 657 MET A CA 1
ATOM 5268 C C . MET A 1 657 ? 40.504 17.777 36.887 1.00 61.00 657 MET A C 1
ATOM 5269 O O . MET A 1 657 ? 39.518 18.024 36.187 1.00 60.39 657 MET A O 1
ATOM 5274 N N . ALA A 1 658 ? 41.519 18.633 37.049 1.00 54.35 658 ALA A N 1
ATOM 5275 C CA . ALA A 1 658 ? 41.465 19.999 36.537 1.00 54.22 658 ALA A CA 1
ATOM 5276 C C . ALA A 1 658 ? 41.214 20.033 35.030 1.00 58.72 658 ALA A C 1
ATOM 5277 O O . ALA A 1 658 ? 41.846 19.306 34.253 1.00 51.36 658 ALA A O 1
ATOM 5279 N N . GLY A 1 659 ? 40.300 20.907 34.616 1.00 56.53 659 GLY A N 1
ATOM 5280 C CA . GLY A 1 659 ? 39.963 21.043 33.220 1.00 54.44 659 GLY A CA 1
ATOM 5281 C C . GLY A 1 659 ? 39.137 19.917 32.637 1.00 54.09 659 GLY A C 1
ATOM 5282 O O . GLY A 1 659 ? 38.710 20.026 31.480 1.00 57.45 659 GLY A O 1
ATOM 5283 N N . THR A 1 660 ? 38.896 18.839 33.381 1.00 54.63 660 THR A N 1
ATOM 5284 C CA . THR A 1 660 ? 38.069 17.766 32.855 1.00 56.98 660 THR A CA 1
ATOM 5285 C C . THR A 1 660 ? 36.603 18.197 32.862 1.00 57.96 660 THR A C 1
ATOM 5286 O O . THR A 1 660 ? 36.208 19.070 33.643 1.00 53.64 660 THR A O 1
ATOM 5288 N N . PRO A 1 661 ? 35.779 17.604 31.996 1.00 56.36 661 PRO A N 1
ATOM 5289 C CA . PRO A 1 661 ? 34.361 17.983 31.943 1.00 56.89 661 PRO A CA 1
ATOM 5290 C C . PRO A 1 661 ? 33.617 17.669 33.240 1.00 61.96 661 PRO A C 1
ATOM 5291 O O . PRO A 1 661 ? 33.966 16.745 33.984 1.00 60.31 661 PRO A O 1
ATOM 5295 N N . LEU A 1 662 ? 32.580 18.471 33.500 1.00 60.08 662 LEU A N 1
ATOM 5296 C CA . LEU A 1 662 ? 31.628 18.236 34.575 1.00 57.20 662 LEU A CA 1
ATOM 5297 C C . LEU A 1 662 ? 30.683 17.083 34.208 1.00 57.59 662 LEU A C 1
ATOM 5298 O O . LEU A 1 662 ? 30.685 16.572 33.085 1.00 54.36 662 LEU A O 1
ATOM 5303 N N . ALA A 1 663 ? 29.844 16.682 35.164 1.00 54.93 663 ALA A N 1
ATOM 5304 C CA . ALA A 1 663 ? 28.757 15.767 34.834 1.00 55.24 663 ALA A CA 1
ATOM 5305 C C . ALA A 1 663 ? 27.962 16.345 33.678 1.00 51.28 663 ALA A C 1
ATOM 5306 O O . ALA A 1 663 ? 28.107 17.528 33.367 1.00 59.69 663 ALA A O 1
ATOM 5308 N N . ASP A 1 664 ? 27.116 15.551 33.033 1.00 53.68 664 ASP A N 1
ATOM 5309 C CA . ASP A 1 664 ? 26.253 16.087 31.982 1.00 60.67 664 ASP A CA 1
ATOM 5310 C C . ASP A 1 664 ? 24.933 16.525 32.620 1.00 58.36 664 ASP A C 1
ATOM 5311 O O . ASP A 1 664 ? 24.253 15.728 33.273 1.00 55.04 664 ASP A O 1
ATOM 5316 N N . ASN A 1 665 ? 24.620 17.818 32.491 1.00 60.80 665 ASN A N 1
ATOM 5317 C CA . ASN A 1 665 ? 23.351 18.416 32.927 1.00 60.48 665 ASN A CA 1
ATOM 5318 C C . ASN A 1 665 ? 23.071 18.024 34.379 1.00 59.64 665 ASN A C 1
ATOM 5319 O O . ASN A 1 665 ? 23.924 18.265 35.250 1.00 60.28 665 ASN A O 1
ATOM 5324 N N . ALA A 1 666 ? 21.907 17.435 34.681 1.00 56.26 666 ALA A N 1
ATOM 5325 C CA . ALA A 1 666 ? 21.520 17.023 36.023 1.00 60.51 666 ALA A CA 1
ATOM 5326 C C . ALA A 1 666 ? 21.763 15.539 36.296 1.00 62.51 666 ALA A C 1
ATOM 5327 O O . ALA A 1 666 ? 21.289 15.027 37.316 1.00 60.50 666 ALA A O 1
ATOM 5329 N N . SER A 1 667 ? 22.484 14.838 35.416 1.00 64.72 667 SER A N 1
ATOM 5330 C CA . SER A 1 667 ? 22.734 13.415 35.591 1.00 60.19 667 SER A CA 1
ATOM 5331 C C . SER A 1 667 ? 23.967 13.193 36.459 1.00 62.20 667 SER A C 1
ATOM 5332 O O . SER A 1 667 ? 24.796 14.092 36.615 1.00 61.97 667 SER A O 1
ATOM 5335 N N . PRO A 1 668 ? 24.120 11.993 37.027 1.00 68.02 668 PRO A N 1
ATOM 5336 C CA . PRO A 1 668 ? 25.293 11.726 37.868 1.00 62.08 668 PRO A CA 1
ATOM 5337 C C . PRO A 1 668 ? 26.571 11.808 37.046 1.00 57.56 668 PRO A C 1
ATOM 5338 O O . PRO A 1 668 ? 26.555 11.745 35.814 1.00 61.91 668 PRO A O 1
ATOM 5342 N N . MET A 1 669 ? 27.694 11.948 37.748 1.00 54.27 669 MET A N 1
ATOM 5343 C CA . MET A 1 669 ? 28.984 12.000 37.072 1.00 57.47 669 MET A CA 1
ATOM 5344 C C . MET A 1 669 ? 29.285 10.670 36.380 1.00 66.62 669 MET A C 1
ATOM 5345 O O . MET A 1 669 ? 28.916 9.592 36.861 1.00 62.48 669 MET A O 1
ATOM 5350 N N . VAL A 1 670 ? 29.961 10.758 35.229 1.00 68.26 670 VAL A N 1
ATOM 5351 C CA . VAL A 1 670 ? 30.301 9.568 34.457 1.00 65.22 670 VAL A CA 1
ATOM 5352 C C . VAL A 1 670 ? 30.980 8.548 35.362 1.00 66.55 670 VAL A C 1
ATOM 5353 O O . VAL A 1 670 ? 31.931 8.871 36.083 1.00 68.00 670 VAL A O 1
ATOM 5357 N N . GLY A 1 671 ? 30.475 7.311 35.338 1.00 64.46 671 GLY A N 1
ATOM 5358 C CA . GLY A 1 671 ? 31.062 6.212 36.075 1.00 63.63 671 GLY A CA 1
ATOM 5359 C C . GLY A 1 671 ? 30.530 5.996 37.479 1.00 63.37 671 GLY A C 1
ATOM 5360 O O . GLY A 1 671 ? 30.766 4.923 38.057 1.00 64.21 671 GLY A O 1
ATOM 5361 N N . MET A 1 672 ? 29.810 6.963 38.042 1.00 61.45 672 MET A N 1
ATOM 5362 C CA . MET A 1 672 ? 29.417 6.902 39.441 1.00 60.65 672 MET A CA 1
ATOM 5363 C C . MET A 1 672 ? 28.042 6.281 39.676 1.00 60.19 672 MET A C 1
ATOM 5364 O O . MET A 1 672 ? 27.791 5.783 40.783 1.00 58.16 672 MET A O 1
ATOM 5369 N N . ASP A 1 673 ? 27.155 6.274 38.675 1.00 59.94 673 ASP A N 1
ATOM 5370 C CA . ASP A 1 673 ? 25.856 5.615 38.821 1.00 59.85 673 ASP A CA 1
ATOM 5371 C C . ASP A 1 673 ? 26.012 4.142 38.454 1.00 61.27 673 ASP A C 1
ATOM 5372 O O . ASP A 1 673 ? 25.756 3.708 37.329 1.00 64.86 673 ASP A O 1
ATOM 5377 N N . VAL A 1 674 ? 26.424 3.352 39.445 1.00 64.73 674 VAL A N 1
ATOM 5378 C CA . VAL A 1 674 ? 26.730 1.938 39.241 1.00 61.02 674 VAL A CA 1
ATOM 5379 C C . VAL A 1 674 ? 25.602 1.054 39.762 1.00 61.15 674 VAL A C 1
ATOM 5380 O O . VAL A 1 674 ? 25.836 -0.104 40.114 1.00 62.96 674 VAL A O 1
ATOM 5384 N N . ASN A 1 675 ? 24.363 1.574 39.802 1.00 66.91 675 ASN A N 1
ATOM 5385 C CA . ASN A 1 675 ? 23.278 0.821 40.426 1.00 62.20 675 ASN A CA 1
ATOM 5386 C C . ASN A 1 675 ? 21.972 0.857 39.638 1.00 61.87 675 ASN A C 1
ATOM 5387 O O . ASN A 1 675 ? 20.914 0.554 40.205 1.00 58.58 675 ASN A O 1
ATOM 5392 N N . GLY A 1 676 ? 22.005 1.220 38.358 1.00 63.80 676 GLY A N 1
ATOM 5393 C CA . GLY A 1 676 ? 20.821 1.144 37.533 1.00 66.77 676 GLY A CA 1
ATOM 5394 C C . GLY A 1 676 ? 20.004 2.421 37.544 1.00 68.39 676 GLY A C 1
ATOM 5395 O O . GLY A 1 676 ? 20.185 3.296 38.399 1.00 66.25 676 GLY A O 1
ATOM 5396 N N . PRO A 1 677 ? 19.076 2.545 36.585 1.00 67.25 677 PRO A N 1
ATOM 5397 C CA . PRO A 1 677 ? 18.389 3.833 36.385 1.00 66.10 677 PRO A CA 1
ATOM 5398 C C . PRO A 1 677 ? 17.264 4.124 37.373 1.00 65.68 677 PRO A C 1
ATOM 5399 O O . PRO A 1 677 ? 16.940 5.304 37.573 1.00 60.40 677 PRO A O 1
ATOM 5403 N N . THR A 1 678 ? 16.653 3.110 37.996 1.00 66.14 678 THR A N 1
ATOM 5404 C CA . THR A 1 678 ? 15.694 3.401 39.059 1.00 66.44 678 THR A CA 1
ATOM 5405 C C . THR A 1 678 ? 16.372 4.075 40.250 1.00 64.49 678 THR A C 1
ATOM 5406 O O . THR A 1 678 ? 15.752 4.906 40.929 1.00 56.77 678 THR A O 1
ATOM 5410 N N . ALA A 1 679 ? 17.645 3.746 40.502 1.00 64.34 679 ALA A N 1
ATOM 5411 C CA . ALA A 1 679 ? 18.397 4.427 41.550 1.00 64.40 679 ALA A CA 1
ATOM 5412 C C . ALA A 1 679 ? 18.783 5.849 41.148 1.00 61.55 679 ALA A C 1
ATOM 5413 O O . ALA A 1 679 ? 18.811 6.739 42.004 1.00 59.85 679 ALA A O 1
ATOM 5415 N N . VAL A 1 680 ? 19.099 6.082 39.870 1.00 61.32 680 VAL A N 1
ATOM 5416 C CA . VAL A 1 680 ? 19.423 7.437 39.423 1.00 63.48 680 VAL A CA 1
ATOM 5417 C C . VAL A 1 680 ? 18.231 8.363 39.638 1.00 61.58 680 VAL A C 1
ATOM 5418 O O . VAL A 1 680 ? 18.375 9.462 40.183 1.00 59.55 680 VAL A O 1
ATOM 5422 N N . VAL A 1 681 ? 17.033 7.925 39.226 1.00 60.57 681 VAL A N 1
ATOM 5423 C CA . VAL A 1 681 ? 15.837 8.751 39.392 1.00 59.16 681 VAL A CA 1
ATOM 5424 C C . VAL A 1 681 ? 15.424 8.831 40.858 1.00 61.85 681 VAL A C 1
ATOM 5425 O O . VAL A 1 681 ? 14.857 9.846 41.293 1.00 59.80 681 VAL A O 1
ATOM 5429 N N . ASN A 1 682 ? 15.671 7.768 41.635 1.00 62.34 682 ASN A N 1
ATOM 5430 C CA . ASN A 1 682 ? 15.457 7.832 43.080 1.00 58.33 682 ASN A CA 1
ATOM 5431 C C . ASN A 1 682 ? 16.349 8.893 43.715 1.00 58.26 682 ASN A C 1
ATOM 5432 O O . ASN A 1 682 ? 15.932 9.596 44.642 1.00 58.85 682 ASN A O 1
ATOM 5437 N N . SER A 1 683 ? 17.590 9.008 43.236 1.00 61.91 683 SER A N 1
ATOM 5438 C CA . SER A 1 683 ? 18.494 10.046 43.724 1.00 63.10 683 SER A CA 1
ATOM 5439 C C . SER A 1 683 ? 17.983 11.442 43.376 1.00 65.19 683 SER A C 1
ATOM 5440 O O . SER A 1 683 ? 18.008 12.343 44.224 1.00 60.79 683 SER A O 1
ATOM 5443 N N . LEU A 1 684 ? 17.522 11.648 42.134 1.00 63.89 684 LEU A N 1
ATOM 5444 C CA . LEU A 1 684 ? 17.031 12.966 41.737 1.00 64.79 684 LEU A CA 1
ATOM 5445 C C . LEU A 1 684 ? 15.804 13.387 42.533 1.00 63.48 684 LEU A C 1
ATOM 5446 O O . LEU A 1 684 ? 15.535 14.588 42.648 1.00 61.86 684 LEU A O 1
ATOM 5451 N N . ALA A 1 685 ? 15.063 12.431 43.094 1.00 59.69 685 ALA A N 1
ATOM 5452 C CA . ALA A 1 685 ? 13.882 12.755 43.879 1.00 55.03 685 ALA A CA 1
ATOM 5453 C C . ALA A 1 685 ? 14.217 13.378 45.226 1.00 63.23 685 ALA A C 1
ATOM 5454 O O . ALA A 1 685 ? 13.304 13.870 45.892 1.00 68.95 685 ALA A O 1
ATOM 5456 N N . CYS A 1 686 ? 15.486 13.369 45.647 1.00 63.24 686 CYS A N 1
ATOM 5457 C CA . CYS A 1 686 ? 15.889 14.065 46.866 1.00 62.57 686 CYS A CA 1
ATOM 5458 C C . CYS A 1 686 ? 16.112 15.555 46.642 1.00 63.02 686 CYS A C 1
ATOM 5459 O O . CYS A 1 686 ? 16.317 16.285 47.619 1.00 59.64 686 CYS A O 1
ATOM 5462 N N . CYS A 1 687 ? 16.117 16.011 45.385 1.00 63.90 687 CYS A N 1
ATOM 5463 C CA . CYS A 1 687 ? 16.115 17.441 45.096 1.00 61.22 687 CYS A CA 1
ATOM 5464 C C . CYS A 1 687 ? 14.834 18.110 45.566 1.00 63.23 687 CYS A C 1
ATOM 5465 O O . CYS A 1 687 ? 14.833 19.327 45.810 1.00 53.81 687 CYS A O 1
ATOM 5468 N N . ASP A 1 688 ? 13.755 17.332 45.710 1.00 62.68 688 ASP A N 1
ATOM 5469 C CA . ASP A 1 688 ? 12.408 17.881 45.762 1.00 56.71 688 ASP A CA 1
ATOM 5470 C C . ASP A 1 688 ? 12.120 18.411 44.363 1.00 52.47 688 ASP A C 1
ATOM 5471 O O . ASP A 1 688 ? 12.318 19.594 44.074 1.00 49.14 688 ASP A O 1
ATOM 5476 N N . GLU A 1 689 ? 11.716 17.519 43.468 1.00 56.86 689 GLU A N 1
ATOM 5477 C CA . GLU A 1 689 ? 11.583 17.877 42.065 1.00 52.83 689 GLU A CA 1
ATOM 5478 C C . GLU A 1 689 ? 10.351 18.726 41.790 1.00 52.92 689 GLU A C 1
ATOM 5479 O O . GLU A 1 689 ? 10.075 19.038 40.624 1.00 52.61 689 GLU A O 1
ATOM 5485 N N . LEU A 1 690 ? 9.613 19.109 42.832 1.00 50.94 690 LEU A N 1
ATOM 5486 C CA . LEU A 1 690 ? 8.558 20.104 42.717 1.00 49.74 690 LEU A CA 1
ATOM 5487 C C . LEU A 1 690 ? 9.080 21.529 42.868 1.00 49.49 690 LEU A C 1
ATOM 5488 O O . LEU A 1 690 ? 8.318 22.479 42.645 1.00 48.29 690 LEU A O 1
ATOM 5493 N N . VAL A 1 691 ? 10.359 21.683 43.205 1.00 48.04 691 VAL A N 1
ATOM 5494 C CA . VAL A 1 691 ? 11.010 22.953 43.529 1.00 48.01 691 VAL A CA 1
ATOM 5495 C C . VAL A 1 691 ? 11.545 23.660 42.285 1.00 49.65 691 VAL A C 1
ATOM 5496 O O . VAL A 1 691 ? 11.225 24.840 42.079 1.00 51.24 691 VAL A O 1
ATOM 5500 N N . PRO A 1 692 ? 12.417 23.019 41.459 1.00 47.57 692 PRO A N 1
ATOM 5501 C CA . PRO A 1 692 ? 12.998 23.746 40.319 1.00 48.91 692 PRO A CA 1
ATOM 5502 C C . PRO A 1 692 ? 11.975 23.982 39.212 1.00 49.87 692 PRO A C 1
ATOM 5503 O O . PRO A 1 692 ? 11.675 23.078 38.422 1.00 47.87 692 PRO A O 1
ATOM 5507 N N . GLN A 1 693 ? 11.435 25.208 39.144 1.00 49.87 693 GLN A N 1
ATOM 5508 C CA . GLN A 1 693 ? 10.262 25.518 38.319 1.00 48.49 693 GLN A CA 1
ATOM 5509 C C . GLN A 1 693 ? 10.569 25.575 36.829 1.00 49.36 693 GLN A C 1
ATOM 5510 O O . GLN A 1 693 ? 9.652 25.823 36.037 1.00 47.35 693 GLN A O 1
ATOM 5516 N N . SER A 1 694 ? 11.815 25.342 36.413 1.00 48.52 694 SER A N 1
ATOM 5517 C CA . SER A 1 694 ? 12.081 25.179 34.992 1.00 48.80 694 SER A CA 1
ATOM 5518 C C . SER A 1 694 ? 12.839 23.893 34.666 1.00 50.02 694 SER A C 1
ATOM 5519 O O . SER A 1 694 ? 13.343 23.755 33.542 1.00 49.36 694 SER A O 1
ATOM 5522 N N . GLY A 1 695 ? 12.918 22.952 35.602 1.00 49.60 695 GLY A N 1
ATOM 5523 C CA . GLY A 1 695 ? 13.125 21.552 35.300 1.00 48.08 695 GLY A CA 1
ATOM 5524 C C . GLY A 1 695 ? 14.532 21.076 35.629 1.00 47.14 695 GLY A C 1
ATOM 5525 O O . GLY A 1 695 ? 15.477 21.859 35.779 1.00 47.77 695 GLY A O 1
ATOM 5526 N N . LEU A 1 696 ? 14.651 19.748 35.740 1.00 50.21 696 LEU A N 1
ATOM 5527 C CA . LEU A 1 696 ? 15.925 19.028 35.816 1.00 55.01 696 LEU A CA 1
ATOM 5528 C C . LEU A 1 696 ? 16.118 18.259 34.507 1.00 53.72 696 LEU A C 1
ATOM 5529 O O . LEU A 1 696 ? 15.378 17.306 34.233 1.00 53.01 696 LEU A O 1
ATOM 5534 N N . LEU A 1 697 ? 17.109 18.666 33.705 1.00 51.58 697 LEU A N 1
ATOM 5535 C CA . LEU A 1 697 ? 17.381 18.029 32.415 1.00 53.01 697 LEU A CA 1
ATOM 5536 C C . LEU A 1 697 ? 18.145 16.730 32.647 1.00 58.58 697 LEU A C 1
ATOM 5537 O O . LEU A 1 697 ? 19.309 16.749 33.066 1.00 59.32 697 LEU A O 1
ATOM 5542 N N . LEU A 1 698 ? 17.499 15.602 32.356 1.00 53.76 698 LEU A N 1
ATOM 5543 C CA . LEU A 1 698 ? 18.008 14.283 32.704 1.00 55.46 698 LEU A CA 1
ATOM 5544 C C . LEU A 1 698 ? 18.248 13.454 31.445 1.00 57.79 698 LEU A C 1
ATOM 5545 O O . LEU A 1 698 ? 17.330 13.262 30.640 1.00 59.14 698 LEU A O 1
ATOM 5550 N N . ASN A 1 699 ? 19.469 12.948 31.283 1.00 57.87 699 ASN A N 1
ATOM 5551 C CA . ASN A 1 699 ? 19.792 12.014 30.209 1.00 56.17 699 ASN A CA 1
ATOM 5552 C C . ASN A 1 699 ? 19.958 10.606 30.772 1.00 54.91 699 ASN A C 1
ATOM 5553 O O . ASN A 1 699 ? 20.661 10.412 31.770 1.00 59.11 699 ASN A O 1
ATOM 5558 N N . GLN A 1 700 ? 19.305 9.631 30.140 1.00 56.35 700 GLN A N 1
ATOM 5559 C CA . GLN A 1 700 ? 19.511 8.218 30.437 1.00 58.53 700 GLN A CA 1
ATOM 5560 C C . GLN A 1 700 ? 19.844 7.457 29.157 1.00 60.71 700 GLN A C 1
ATOM 5561 O O . GLN A 1 700 ? 19.400 7.816 28.062 1.00 63.77 700 GLN A O 1
ATOM 5567 N N . ARG A 1 701 ? 20.644 6.405 29.298 1.00 63.74 701 ARG A N 1
ATOM 5568 C CA . ARG A 1 701 ? 21.125 5.630 28.159 1.00 65.13 701 ARG A CA 1
ATOM 5569 C C . ARG A 1 701 ? 20.963 4.154 28.478 1.00 62.32 701 ARG A C 1
ATOM 5570 O O . ARG A 1 701 ? 21.376 3.707 29.550 1.00 63.60 701 ARG A O 1
ATOM 5578 N N . PHE A 1 702 ? 20.362 3.402 27.557 1.00 65.71 702 PHE A N 1
ATOM 5579 C CA . PHE A 1 702 ? 20.108 1.981 27.746 1.00 64.96 702 PHE A CA 1
ATOM 5580 C C . PHE A 1 702 ? 20.845 1.153 26.701 1.00 65.97 702 PHE A C 1
ATOM 5581 O O . PHE A 1 702 ? 21.095 1.603 25.578 1.00 58.83 702 PHE A O 1
ATOM 5589 N N . ASP A 1 703 ? 21.207 -0.059 27.098 1.00 70.43 703 ASP A N 1
ATOM 5590 C CA . ASP A 1 703 ? 21.715 -1.035 26.145 1.00 68.34 703 ASP A CA 1
ATOM 5591 C C . ASP A 1 703 ? 20.561 -1.532 25.275 1.00 66.73 703 ASP A C 1
ATOM 5592 O O . ASP A 1 703 ? 19.504 -1.899 25.807 1.00 64.17 703 ASP A O 1
ATOM 5597 N N . PRO A 1 704 ? 20.708 -1.544 23.944 1.00 68.19 704 PRO A N 1
ATOM 5598 C CA . PRO A 1 704 ? 19.544 -1.865 23.093 1.00 65.08 704 PRO A CA 1
ATOM 5599 C C . PRO A 1 704 ? 19.082 -3.309 23.220 1.00 62.48 704 PRO A C 1
ATOM 5600 O O . PRO A 1 704 ? 17.890 -3.586 23.035 1.00 64.34 704 PRO A O 1
ATOM 5604 N N . ALA A 1 705 ? 19.988 -4.233 23.545 1.00 61.89 705 ALA A N 1
ATOM 5605 C CA . ALA A 1 705 ? 19.610 -5.632 23.689 1.00 59.09 705 ALA A CA 1
ATOM 5606 C C . ALA A 1 705 ? 18.725 -5.847 24.913 1.00 64.31 705 ALA A C 1
ATOM 5607 O O . ALA A 1 705 ? 17.733 -6.584 24.849 1.00 59.17 705 ALA A O 1
ATOM 5609 N N . VAL A 1 706 ? 19.067 -5.205 26.039 1.00 64.82 706 VAL A N 1
ATOM 5610 C CA . VAL A 1 706 ? 18.364 -5.470 27.293 1.00 62.33 706 VAL A CA 1
ATOM 5611 C C . VAL A 1 706 ? 16.969 -4.857 27.278 1.00 67.63 706 VAL A C 1
ATOM 5612 O O . VAL A 1 706 ? 16.055 -5.362 27.945 1.00 68.05 706 VAL A O 1
ATOM 5616 N N . VAL A 1 707 ? 16.774 -3.784 26.508 1.00 72.00 707 VAL A N 1
ATOM 5617 C CA . VAL A 1 707 ? 15.500 -3.071 26.422 1.00 73.58 707 VAL A CA 1
ATOM 5618 C C . VAL A 1 707 ? 14.826 -3.423 25.096 1.00 69.84 707 VAL A C 1
ATOM 5619 O O . VAL A 1 707 ? 14.025 -2.647 24.557 1.00 68.10 707 VAL A O 1
ATOM 5621 N N . ALA A 1 708 ? 15.149 -4.595 24.564 1.00 66.80 708 ALA A N 1
ATOM 5622 C CA . ALA A 1 708 ? 14.599 -5.048 23.298 1.00 65.23 708 ALA A CA 1
ATOM 5623 C C . ALA A 1 708 ? 13.176 -5.582 23.477 1.00 61.79 708 ALA A C 1
ATOM 5624 O O . ALA A 1 708 ? 12.733 -5.901 24.581 1.00 64.77 708 ALA A O 1
ATOM 5626 N N . GLY A 1 709 ? 12.450 -5.654 22.365 1.00 59.78 709 GLY A N 1
ATOM 5627 C CA . GLY A 1 709 ? 11.179 -6.350 22.360 1.00 58.42 709 GLY A CA 1
ATOM 5628 C C . GLY A 1 709 ? 10.069 -5.597 23.070 1.00 69.52 709 GLY A C 1
ATOM 5629 O O . GLY A 1 709 ? 10.046 -4.365 23.132 1.00 73.59 709 GLY A O 1
ATOM 5630 N N . GLU A 1 710 ? 9.119 -6.369 23.602 1.00 70.83 710 GLU A N 1
ATOM 5631 C CA . GLU A 1 710 ? 7.975 -5.854 24.347 1.00 69.16 710 GLU A CA 1
ATOM 5632 C C . GLU A 1 710 ? 8.255 -5.762 25.847 1.00 70.70 710 GLU A C 1
ATOM 5633 O O . GLU A 1 710 ? 7.889 -4.770 26.491 1.00 69.93 710 GLU A O 1
ATOM 5639 N N . LYS A 1 711 ? 8.897 -6.777 26.425 1.00 69.39 711 LYS A N 1
ATOM 5640 C CA . LYS A 1 711 ? 9.363 -6.644 27.801 1.00 73.37 711 LYS A CA 1
ATOM 5641 C C . LYS A 1 711 ? 10.372 -5.507 27.926 1.00 71.39 711 LYS A C 1
ATOM 5642 O O . LYS A 1 711 ? 10.523 -4.925 29.009 1.00 73.34 711 LYS A O 1
ATOM 5644 N N . GLY A 1 712 ? 11.061 -5.168 26.834 1.00 71.14 712 GLY A N 1
ATOM 5645 C CA . GLY A 1 712 ? 11.983 -4.044 26.875 1.00 68.60 712 GLY A CA 1
ATOM 5646 C C . GLY A 1 712 ? 11.270 -2.717 27.059 1.00 70.19 712 GLY A C 1
ATOM 5647 O O . GLY A 1 712 ? 11.793 -1.806 27.708 1.00 67.75 712 GLY A O 1
ATOM 5648 N N . ILE A 1 713 ? 10.071 -2.583 26.480 1.00 72.75 713 ILE A N 1
ATOM 5649 C CA . ILE A 1 713 ? 9.248 -1.406 26.753 1.00 67.29 713 ILE A CA 1
ATOM 5650 C C . ILE A 1 713 ? 8.878 -1.363 28.224 1.00 64.89 713 ILE A C 1
ATOM 5651 O O . ILE A 1 713 ? 8.998 -0.326 28.884 1.00 64.26 713 ILE A O 1
ATOM 5656 N N . ASP A 1 714 ? 8.416 -2.498 28.756 1.00 68.08 714 ASP A N 1
ATOM 5657 C CA . ASP A 1 714 ? 8.024 -2.569 30.159 1.00 65.02 714 ASP A CA 1
ATOM 5658 C C . ASP A 1 714 ? 9.139 -2.075 31.071 1.00 65.49 714 ASP A C 1
ATOM 5659 O O . ASP A 1 714 ? 8.872 -1.386 32.065 1.00 61.91 714 ASP A O 1
ATOM 5664 N N . ILE A 1 715 ? 10.398 -2.398 30.746 1.00 65.64 715 ILE A N 1
ATOM 5665 C CA . ILE A 1 715 ? 11.520 -1.903 31.551 1.00 67.76 715 ILE A CA 1
ATOM 5666 C C . ILE A 1 715 ? 11.586 -0.377 31.490 1.00 68.73 715 ILE A C 1
ATOM 5667 O O . ILE A 1 715 ? 11.627 0.305 32.526 1.00 65.34 715 ILE A O 1
ATOM 5669 N N . ILE A 1 716 ? 11.582 0.184 30.274 1.00 63.90 716 ILE A N 1
ATOM 5670 C CA . ILE A 1 716 ? 11.599 1.639 30.122 1.00 61.06 716 ILE A CA 1
ATOM 5671 C C . ILE A 1 716 ? 10.360 2.265 30.768 1.00 58.21 716 ILE A C 1
ATOM 5672 O O . ILE A 1 716 ? 10.466 3.225 31.536 1.00 55.92 716 ILE A O 1
ATOM 5677 N N . GLU A 1 717 ? 9.170 1.719 30.488 1.00 57.96 717 GLU A N 1
ATOM 5678 C CA . GLU A 1 717 ? 7.956 2.277 31.081 1.00 54.53 717 GLU A CA 1
ATOM 5679 C C . GLU A 1 717 ? 8.015 2.262 32.610 1.00 57.00 717 GLU A C 1
ATOM 5680 O O . GLU A 1 717 ? 7.534 3.191 33.268 1.00 57.60 717 GLU A O 1
ATOM 5686 N N . SER A 1 718 ? 8.599 1.221 33.198 1.00 58.28 718 SER A N 1
ATOM 5687 C CA . SER A 1 718 ? 8.722 1.186 34.647 1.00 56.77 718 SER A CA 1
ATOM 5688 C C . SER A 1 718 ? 9.629 2.307 35.131 1.00 57.11 718 SER A C 1
ATOM 5689 O O . SER A 1 718 ? 9.250 3.099 36.003 1.00 58.07 718 SER A O 1
ATOM 5691 N N . VAL A 1 719 ? 10.840 2.390 34.574 1.00 54.70 719 VAL A N 1
ATOM 5692 C CA . VAL A 1 719 ? 11.770 3.447 34.974 1.00 56.26 719 VAL A CA 1
ATOM 5693 C C . VAL A 1 719 ? 11.087 4.810 34.885 1.00 57.73 719 VAL A C 1
ATOM 5694 O O . VAL A 1 719 ? 11.184 5.638 35.800 1.00 52.73 719 VAL A O 1
ATOM 5698 N N . PHE A 1 720 ? 10.373 5.051 33.782 1.00 54.60 720 PHE A N 1
ATOM 5699 C CA . PHE A 1 720 ? 9.566 6.250 33.589 1.00 54.15 720 PHE A CA 1
ATOM 5700 C C . PHE A 1 720 ? 8.562 6.442 34.721 1.00 57.18 720 PHE A C 1
ATOM 5701 O O . PHE A 1 720 ? 8.699 7.377 35.521 1.00 55.06 720 PHE A O 1
ATOM 5709 N N . ARG A 1 721 ? 7.543 5.577 34.794 1.00 51.69 721 ARG A N 1
ATOM 5710 C CA . ARG A 1 721 ? 6.477 5.797 35.762 1.00 50.15 721 ARG A CA 1
ATOM 5711 C C . ARG A 1 721 ? 7.024 5.968 37.179 1.00 51.96 721 ARG A C 1
ATOM 5712 O O . ARG A 1 721 ? 6.446 6.710 37.980 1.00 50.59 721 ARG A O 1
ATOM 5720 N N . ALA A 1 722 ? 8.155 5.331 37.493 1.00 52.46 722 ALA A N 1
ATOM 5721 C CA . ALA A 1 722 ? 8.769 5.506 38.809 1.00 53.51 722 ALA A CA 1
ATOM 5722 C C . ALA A 1 722 ? 9.331 6.916 38.981 1.00 53.21 722 ALA A C 1
ATOM 5723 O O . ALA A 1 722 ? 9.328 7.464 40.092 1.00 53.58 722 ALA A O 1
ATOM 5725 N N . HIS A 1 723 ? 9.862 7.490 37.900 1.00 52.79 723 HIS A N 1
ATOM 5726 C CA . HIS A 1 723 ? 10.284 8.888 37.888 1.00 49.65 723 HIS A CA 1
ATOM 5727 C C . HIS A 1 723 ? 9.099 9.805 38.152 1.00 52.38 723 HIS A C 1
ATOM 5728 O O . HIS A 1 723 ? 9.148 10.687 39.019 1.00 49.33 723 HIS A O 1
ATOM 5735 N N . PHE A 1 724 ? 8.011 9.590 37.414 1.00 51.22 724 PHE A N 1
ATOM 5736 C CA . PHE A 1 724 ? 6.837 10.442 37.523 1.00 51.20 724 PHE A CA 1
ATOM 5737 C C . PHE A 1 724 ? 6.154 10.307 38.874 1.00 52.43 724 PHE A C 1
ATOM 5738 O O . PHE A 1 724 ? 5.608 11.290 39.389 1.00 56.48 724 PHE A O 1
ATOM 5746 N N . ALA A 1 725 ? 6.158 9.108 39.458 1.00 53.24 725 ALA A N 1
ATOM 5747 C CA . ALA A 1 725 ? 5.507 8.920 40.749 1.00 49.97 725 ALA A CA 1
ATOM 5748 C C . ALA A 1 725 ? 6.207 9.690 41.866 1.00 49.13 725 ALA A C 1
ATOM 5749 O O . ALA A 1 725 ? 5.605 9.917 42.919 1.00 47.31 725 ALA A O 1
ATOM 5751 N N . GLN A 1 726 ? 7.457 10.100 41.659 1.00 53.03 726 GLN A N 1
ATOM 5752 C CA . GLN A 1 726 ? 8.196 10.917 42.609 1.00 51.63 726 GLN A CA 1
ATOM 5753 C C . GLN A 1 726 ? 8.198 12.390 42.224 1.00 49.75 726 GLN A C 1
ATOM 5754 O O . GLN A 1 726 ? 9.034 13.159 42.720 1.00 51.69 726 GLN A O 1
ATOM 5760 N N . ASN A 1 727 ? 7.287 12.791 41.337 1.00 50.71 727 ASN A N 1
ATOM 5761 C CA . ASN A 1 727 ? 7.239 14.141 40.786 1.00 51.67 727 ASN A CA 1
ATOM 5762 C C . ASN A 1 727 ? 8.384 14.425 39.829 1.00 48.48 727 ASN A C 1
ATOM 5763 O O . ASN A 1 727 ? 8.748 15.589 39.628 1.00 48.51 727 ASN A O 1
ATOM 5768 N N . GLY A 1 728 ? 8.967 13.381 39.242 1.00 49.54 728 GLY A N 1
ATOM 5769 C CA . GLY A 1 728 ? 9.943 13.590 38.193 1.00 47.71 728 GLY A CA 1
ATOM 5770 C C . GLY A 1 728 ? 9.337 14.327 37.014 1.00 46.47 728 GLY A C 1
ATOM 5771 O O . GLY A 1 728 ? 8.161 14.156 36.664 1.00 37.29 728 GLY A O 1
ATOM 5772 N N . PHE A 1 729 ? 10.150 15.178 36.404 1.00 43.79 729 PHE A N 1
ATOM 5773 C CA . PHE A 1 729 ? 9.618 16.003 35.332 1.00 48.26 729 PHE A CA 1
ATOM 5774 C C . PHE A 1 729 ? 9.955 15.433 33.962 1.00 44.63 729 PHE A C 1
ATOM 5775 O O . PHE A 1 729 ? 9.054 15.007 33.231 1.00 40.59 729 PHE A O 1
ATOM 5783 N N . HIS A 1 730 ? 11.244 15.438 33.613 1.00 44.59 730 HIS A N 1
ATOM 5784 C CA . HIS A 1 730 ? 11.710 15.132 32.267 1.00 48.17 730 HIS A CA 1
ATOM 5785 C C . HIS A 1 730 ? 12.695 13.972 32.284 1.00 53.28 730 HIS A C 1
ATOM 5786 O O . HIS A 1 730 ? 13.556 13.881 33.170 1.00 53.10 730 HIS A O 1
ATOM 5793 N N . ILE A 1 731 ? 12.561 13.093 31.290 1.00 55.44 731 ILE A N 1
ATOM 5794 C CA . ILE A 1 731 ? 13.471 11.968 31.077 1.00 55.60 731 ILE A CA 1
ATOM 5795 C C . ILE A 1 731 ? 13.695 11.813 29.569 1.00 56.93 731 ILE A C 1
ATOM 5796 O O . ILE A 1 731 ? 12.780 12.036 28.764 1.00 53.81 731 ILE A O 1
ATOM 5801 N N . GLN A 1 732 ? 14.918 11.425 29.194 1.00 59.26 732 GLN A N 1
ATOM 5802 C CA . GLN A 1 732 ? 15.408 11.539 27.820 1.00 50.30 732 GLN A CA 1
ATOM 5803 C C . GLN A 1 732 ? 16.335 10.371 27.516 1.00 54.05 732 GLN A C 1
ATOM 5804 O O . GLN A 1 732 ? 17.331 10.172 28.215 1.00 48.82 732 GLN A O 1
ATOM 5810 N N . ILE A 1 733 ? 16.039 9.633 26.449 1.00 61.66 733 ILE A N 1
ATOM 5811 C CA . ILE A 1 733 ? 16.586 8.297 26.228 1.00 57.06 733 ILE A CA 1
ATOM 5812 C C . ILE A 1 733 ? 17.504 8.284 25.006 1.00 56.26 733 ILE A C 1
ATOM 5813 O O . ILE A 1 733 ? 17.185 8.869 23.962 1.00 50.61 733 ILE A O 1
ATOM 5818 N N . ASN A 1 734 ? 18.660 7.636 25.158 1.00 58.72 734 ASN A N 1
ATOM 5819 C CA . ASN A 1 734 ? 19.440 7.081 24.054 1.00 61.24 734 ASN A CA 1
ATOM 5820 C C . ASN A 1 734 ? 19.456 5.557 24.218 1.00 64.94 734 ASN A C 1
ATOM 5821 O O . ASN A 1 734 ? 19.910 5.042 25.248 1.00 61.80 734 ASN A O 1
ATOM 5826 N N . VAL A 1 735 ? 18.929 4.835 23.237 1.00 63.30 735 VAL A N 1
ATOM 5827 C CA . VAL A 1 735 ? 19.075 3.381 23.181 1.00 62.75 735 VAL A CA 1
ATOM 5828 C C . VAL A 1 735 ? 20.183 3.128 22.168 1.00 60.85 735 VAL A C 1
ATOM 5829 O O . VAL A 1 735 ? 19.927 2.939 20.979 1.00 60.19 735 VAL A O 1
ATOM 5833 N N . LEU A 1 736 ? 21.431 3.138 22.641 1.00 61.22 736 LEU A N 1
ATOM 5834 C CA . LEU A 1 736 ? 22.566 3.074 21.732 1.00 66.82 736 LEU A CA 1
ATOM 5835 C C . LEU A 1 736 ? 23.738 2.310 22.338 1.00 72.13 736 LEU A C 1
ATOM 5836 O O . LEU A 1 736 ? 24.078 2.469 23.517 1.00 70.97 736 LEU A O 1
ATOM 5841 N N . ASP A 1 737 ? 24.354 1.505 21.475 1.00 74.94 737 ASP A N 1
ATOM 5842 C CA . ASP A 1 737 ? 25.515 0.673 21.758 1.00 75.18 737 ASP A CA 1
ATOM 5843 C C . ASP A 1 737 ? 26.781 1.514 21.926 1.00 70.02 737 ASP A C 1
ATOM 5844 O O . ASP A 1 737 ? 26.970 2.530 21.253 1.00 70.07 737 ASP A O 1
ATOM 5849 N N . ASP A 1 738 ? 27.683 1.059 22.799 1.00 67.95 738 ASP A N 1
ATOM 5850 C CA . ASP A 1 738 ? 29.053 1.570 22.745 1.00 68.35 738 ASP A CA 1
ATOM 5851 C C . ASP A 1 738 ? 29.696 1.264 21.389 1.00 73.87 738 ASP A C 1
ATOM 5852 O O . ASP A 1 738 ? 30.316 2.142 20.772 1.00 72.85 738 ASP A O 1
ATOM 5857 N N . GLU A 1 739 ? 29.544 0.020 20.900 1.00 73.81 739 GLU A N 1
ATOM 5858 C CA . GLU A 1 739 ? 30.162 -0.372 19.631 1.00 66.97 739 GLU A CA 1
ATOM 5859 C C . GLU A 1 739 ? 29.537 0.364 18.451 1.00 68.57 739 GLU A C 1
ATOM 5860 O O . GLU A 1 739 ? 30.254 0.826 17.555 1.00 67.91 739 GLU A O 1
ATOM 5862 N N . THR A 1 740 ? 28.205 0.493 18.433 1.00 67.31 740 THR A N 1
ATOM 5863 C CA . THR A 1 740 ? 27.550 1.219 17.343 1.00 74.60 740 THR A CA 1
ATOM 5864 C C . THR A 1 740 ? 28.062 2.654 17.208 1.00 73.24 740 THR A C 1
ATOM 5865 O O . THR A 1 740 ? 28.060 3.207 16.103 1.00 68.93 740 THR A O 1
ATOM 5869 N N . LEU A 1 741 ? 28.489 3.278 18.311 1.00 75.31 741 LEU A N 1
ATOM 5870 C CA . LEU A 1 741 ? 28.917 4.671 18.254 1.00 73.12 741 LEU A CA 1
ATOM 5871 C C . LEU A 1 741 ? 30.346 4.816 17.738 1.00 75.92 741 LEU A C 1
ATOM 5872 O O . LEU A 1 741 ? 30.659 5.813 17.076 1.00 75.64 741 LEU A O 1
ATOM 5877 N N . ARG A 1 742 ? 31.221 3.846 18.023 1.00 73.48 742 ARG A N 1
ATOM 5878 C CA . ARG A 1 742 ? 32.549 3.856 17.415 1.00 73.49 742 ARG A CA 1
ATOM 5879 C C . ARG A 1 742 ? 32.492 3.552 15.917 1.00 74.66 742 ARG A C 1
ATOM 5880 O O . ARG A 1 742 ? 33.317 4.062 15.148 1.00 70.44 742 ARG A O 1
ATOM 5888 N N . ALA A 1 743 ? 31.537 2.720 15.486 1.00 71.07 743 ALA A N 1
ATOM 5889 C CA . ALA A 1 743 ? 31.400 2.423 14.065 1.00 67.50 743 ALA A CA 1
ATOM 5890 C C . ALA A 1 743 ? 31.087 3.683 13.268 1.00 74.54 743 ALA A C 1
ATOM 5891 O O . ALA A 1 743 ? 31.623 3.882 12.173 1.00 75.81 743 ALA A O 1
ATOM 5893 N N . ALA A 1 744 ? 30.221 4.549 13.807 1.00 77.69 744 ALA A N 1
ATOM 5894 C CA . ALA A 1 744 ? 29.911 5.834 13.180 1.00 74.94 744 ALA A CA 1
ATOM 5895 C C . ALA A 1 744 ? 31.077 6.820 13.242 1.00 70.83 744 ALA A C 1
ATOM 5896 O O . ALA A 1 744 ? 31.152 7.723 12.404 1.00 62.44 744 ALA A O 1
ATOM 5898 N N . GLN A 1 745 ? 31.977 6.676 14.219 1.00 77.20 745 GLN A N 1
ATOM 5899 C CA . GLN A 1 745 ? 33.191 7.487 14.249 1.00 75.19 745 GLN A CA 1
ATOM 5900 C C . GLN A 1 745 ? 34.163 7.062 13.152 1.00 80.64 745 GLN A C 1
ATOM 5901 O O . GLN A 1 745 ? 34.665 7.902 12.395 1.00 83.99 745 GLN A O 1
ATOM 5907 N N . LYS A 1 746 ? 34.448 5.755 13.055 1.00 80.07 746 LYS A N 1
ATOM 5908 C CA . LYS A 1 746 ? 35.358 5.270 12.021 1.00 74.00 746 LYS A CA 1
ATOM 5909 C C . LYS A 1 746 ? 34.738 5.398 10.635 1.00 74.52 746 LYS A C 1
ATOM 5910 O O . LYS A 1 746 ? 35.407 5.827 9.687 1.00 75.90 746 LYS A O 1
ATOM 5912 N N . ASN A 1 747 ? 33.460 5.044 10.498 1.00 74.45 747 ASN A N 1
ATOM 5913 C CA . ASN A 1 747 ? 32.742 5.112 9.226 1.00 78.37 747 ASN A CA 1
ATOM 5914 C C . ASN A 1 747 ? 31.524 6.015 9.368 1.00 78.45 747 ASN A C 1
ATOM 5915 O O . ASN A 1 747 ? 30.381 5.535 9.405 1.00 78.95 747 ASN A O 1
ATOM 5920 N N . PRO A 1 748 ? 31.733 7.332 9.448 1.00 73.84 748 PRO A N 1
ATOM 5921 C CA . PRO A 1 748 ? 30.580 8.244 9.527 1.00 71.66 748 PRO A CA 1
ATOM 5922 C C . PRO A 1 748 ? 29.595 8.099 8.367 1.00 72.03 748 PRO A C 1
ATOM 5923 O O . PRO A 1 748 ? 28.386 8.242 8.587 1.00 71.89 748 PRO A O 1
ATOM 5927 N N . ASP A 1 749 ? 30.064 7.798 7.147 1.00 75.68 749 ASP A N 1
ATOM 5928 C CA . ASP A 1 749 ? 29.188 7.791 5.973 1.00 77.35 749 ASP A CA 1
ATOM 5929 C C . ASP A 1 749 ? 28.113 6.708 6.033 1.00 74.40 749 ASP A C 1
ATOM 5930 O O . ASP A 1 749 ? 27.082 6.840 5.367 1.00 74.21 749 ASP A O 1
ATOM 5935 N N . ASP A 1 750 ? 28.324 5.649 6.809 1.00 78.77 750 ASP A N 1
ATOM 5936 C CA . ASP A 1 750 ? 27.379 4.542 6.894 1.00 84.04 750 ASP A CA 1
ATOM 5937 C C . ASP A 1 750 ? 26.467 4.608 8.121 1.00 80.80 750 ASP A C 1
ATOM 5938 O O . ASP A 1 750 ? 25.638 3.710 8.301 1.00 82.96 750 ASP A O 1
ATOM 5943 N N . HIS A 1 751 ? 26.597 5.634 8.966 1.00 76.40 751 HIS A N 1
ATOM 5944 C CA . HIS A 1 751 ? 25.776 5.786 10.168 1.00 74.19 751 HIS A CA 1
ATOM 5945 C C . HIS A 1 751 ? 25.252 7.213 10.310 1.00 67.73 751 HIS A C 1
ATOM 5946 O O . HIS A 1 751 ? 25.137 7.735 11.424 1.00 66.30 751 HIS A O 1
ATOM 5953 N N . ARG A 1 752 ? 24.903 7.862 9.189 1.00 65.61 752 ARG A N 1
ATOM 5954 C CA . ARG A 1 752 ? 24.475 9.258 9.161 1.00 57.22 752 ARG A CA 1
ATOM 5955 C C . ARG A 1 752 ? 23.025 9.471 9.649 1.00 63.29 752 ARG A C 1
ATOM 5956 O O . ARG A 1 752 ? 22.476 10.564 9.452 1.00 64.65 752 ARG A O 1
ATOM 5958 N N . ASN A 1 753 ? 22.401 8.470 10.290 1.00 67.14 753 ASN A N 1
ATOM 5959 C CA . ASN A 1 753 ? 21.043 8.590 10.821 1.00 62.66 753 ASN A CA 1
ATOM 5960 C C . ASN A 1 753 ? 20.915 8.272 12.313 1.00 60.32 753 ASN A C 1
ATOM 5961 O O . ASN A 1 753 ? 19.806 8.368 12.853 1.00 60.90 753 ASN A O 1
ATOM 5966 N N . ILE A 1 754 ? 21.990 7.863 12.987 1.00 55.04 754 ILE A N 1
ATOM 5967 C CA . ILE A 1 754 ? 21.929 7.712 14.436 1.00 61.22 754 ILE A CA 1
ATOM 5968 C C . ILE A 1 754 ? 21.701 9.090 15.047 1.00 63.87 754 ILE A C 1
ATOM 5969 O O . ILE A 1 754 ? 22.542 9.991 14.924 1.00 60.44 754 ILE A O 1
ATOM 5971 N N . LEU A 1 755 ? 20.549 9.270 15.690 1.00 61.35 755 LEU A N 1
ATOM 5972 C CA . LEU A 1 755 ? 20.190 10.545 16.300 1.00 57.80 755 LEU A CA 1
ATOM 5973 C C . LEU A 1 755 ? 20.314 10.436 17.814 1.00 56.90 755 LEU A C 1
ATOM 5974 O O . LEU A 1 755 ? 19.664 9.587 18.440 1.00 56.98 755 LEU A O 1
ATOM 5989 N N . VAL A 1 756 ? 21.139 11.296 18.395 1.00 54.81 756 VAL A N 1
ATOM 5990 C CA . VAL A 1 756 ? 21.393 11.301 19.829 1.00 57.19 756 VAL A CA 1
ATOM 5991 C C . VAL A 1 756 ? 20.650 12.467 20.476 1.00 56.61 756 VAL A C 1
ATOM 5992 O O . VAL A 1 756 ? 20.519 13.551 19.887 1.00 50.83 756 VAL A O 1
ATOM 5996 N N . ARG A 1 757 ? 20.136 12.233 21.684 1.00 57.04 757 ARG A N 1
ATOM 5997 C CA . ARG A 1 757 ? 19.693 13.316 22.554 1.00 57.08 757 ARG A CA 1
ATOM 5998 C C . ARG A 1 757 ? 20.932 13.853 23.267 1.00 59.18 757 ARG A C 1
ATOM 5999 O O . ARG A 1 757 ? 21.589 13.124 24.021 1.00 56.50 757 ARG A O 1
ATOM 6007 N N . VAL A 1 758 ? 21.286 15.112 22.989 1.00 59.37 758 VAL A N 1
ATOM 6008 C CA . VAL A 1 758 ? 22.483 15.727 23.565 1.00 59.61 758 VAL A CA 1
ATOM 6009 C C . VAL A 1 758 ? 22.131 16.283 24.938 1.00 51.62 758 VAL A C 1
ATOM 6010 O O . VAL A 1 758 ? 22.548 15.741 25.963 1.00 44.00 758 VAL A O 1
ATOM 6012 N N . ALA A 1 759 ? 21.374 17.376 24.961 1.00 54.47 759 ALA A N 1
ATOM 6013 C CA . ALA A 1 759 ? 20.761 17.881 26.183 1.00 56.42 759 ALA A CA 1
ATOM 6014 C C . ALA A 1 759 ? 19.250 17.930 25.978 1.00 58.48 759 ALA A C 1
ATOM 6015 O O . ALA A 1 759 ? 18.603 16.881 25.886 1.00 59.40 759 ALA A O 1
ATOM 6017 N N . GLY A 1 760 ? 18.672 19.124 25.873 1.00 50.77 760 GLY A N 1
ATOM 6018 C CA . GLY A 1 760 ? 17.253 19.192 25.571 1.00 50.08 760 GLY A CA 1
ATOM 6019 C C . GLY A 1 760 ? 16.965 19.298 24.084 1.00 52.41 760 GLY A C 1
ATOM 6020 O O . GLY A 1 760 ? 15.999 19.949 23.668 1.00 48.28 760 GLY A O 1
ATOM 6021 N N . TYR A 1 761 ? 17.813 18.659 23.278 1.00 51.23 761 TYR A N 1
ATOM 6022 C CA . TYR A 1 761 ? 17.713 18.673 21.828 1.00 44.95 761 TYR A CA 1
ATOM 6023 C C . TYR A 1 761 ? 18.439 17.454 21.280 1.00 53.74 761 TYR A C 1
ATOM 6024 O O . TYR A 1 761 ? 19.241 16.821 21.973 1.00 54.75 761 TYR A O 1
ATOM 6041 N N . SER A 1 762 ? 18.150 17.129 20.021 1.00 55.93 762 SER A N 1
ATOM 6042 C CA . SER A 1 762 ? 18.735 15.960 19.378 1.00 57.98 762 SER A CA 1
ATOM 6043 C C . SER A 1 762 ? 19.593 16.371 18.191 1.00 55.23 762 SER A C 1
ATOM 6044 O O . SER A 1 762 ? 19.324 17.367 17.509 1.00 54.32 762 SER A O 1
ATOM 6052 N N . ALA A 1 763 ? 20.627 15.575 17.948 1.00 58.29 763 ALA A N 1
ATOM 6053 C CA . ALA A 1 763 ? 21.568 15.844 16.876 1.00 61.49 763 ALA A CA 1
ATOM 6054 C C . ALA A 1 763 ? 22.049 14.536 16.254 1.00 57.08 763 ALA A C 1
ATOM 6055 O O . ALA A 1 763 ? 21.974 13.457 16.852 1.00 53.57 763 ALA A O 1
ATOM 6062 N N . TYR A 1 764 ? 22.549 14.656 15.030 1.00 56.93 764 TYR A N 1
ATOM 6063 C CA . TYR A 1 764 ? 23.155 13.534 14.333 1.00 61.72 764 TYR A CA 1
ATOM 6064 C C . TYR A 1 764 ? 24.576 13.326 14.838 1.00 62.07 764 TYR A C 1
ATOM 6065 O O . TYR A 1 764 ? 25.380 14.262 14.863 1.00 62.45 764 TYR A O 1
ATOM 6083 N N . PHE A 1 765 ? 24.877 12.094 15.251 1.00 66.61 765 PHE A N 1
ATOM 6084 C CA . PHE A 1 765 ? 26.151 11.817 15.905 1.00 63.72 765 PHE A CA 1
ATOM 6085 C C . PHE A 1 765 ? 27.329 12.235 15.034 1.00 64.37 765 PHE A C 1
ATOM 6086 O O . PHE A 1 765 ? 28.341 12.725 15.549 1.00 64.45 765 PHE A O 1
ATOM 6094 N N . VAL A 1 766 ? 27.214 12.060 13.710 1.00 67.37 766 VAL A N 1
ATOM 6095 C CA . VAL A 1 766 ? 28.328 12.369 12.806 1.00 70.72 766 VAL A CA 1
ATOM 6096 C C . VAL A 1 766 ? 28.517 13.878 12.658 1.00 66.45 766 VAL A C 1
ATOM 6097 O O . VAL A 1 766 ? 29.624 14.348 12.363 1.00 62.52 766 VAL A O 1
ATOM 6101 N N . ASP A 1 767 ? 27.456 14.658 12.874 1.00 66.94 767 ASP A N 1
ATOM 6102 C CA . ASP A 1 767 ? 27.557 16.110 12.880 1.00 68.10 767 ASP A CA 1
ATOM 6103 C C . ASP A 1 767 ? 28.287 16.652 14.110 1.00 64.73 767 ASP A C 1
ATOM 6104 O O . ASP A 1 767 ? 28.682 17.823 14.104 1.00 66.64 767 ASP A O 1
ATOM 6112 N N . LEU A 1 768 ? 28.488 15.842 15.149 1.00 64.91 768 LEU A N 1
ATOM 6113 C CA . LEU A 1 768 ? 29.107 16.307 16.389 1.00 68.90 768 LEU A CA 1
ATOM 6114 C C . LEU A 1 768 ? 30.629 16.138 16.369 1.00 69.38 768 LEU A C 1
ATOM 6115 O O . LEU A 1 768 ? 31.170 15.183 15.802 1.00 68.30 768 LEU A O 1
ATOM 6120 N N . SER A 1 769 ? 31.313 17.093 17.002 1.00 69.47 769 SER A N 1
ATOM 6121 C CA . SER A 1 769 ? 32.753 17.054 17.238 1.00 68.56 769 SER A CA 1
ATOM 6122 C C . SER A 1 769 ? 33.201 15.725 17.852 1.00 70.19 769 SER A C 1
ATOM 6123 O O . SER A 1 769 ? 32.405 15.031 18.492 1.00 69.35 769 SER A O 1
ATOM 6126 N N . GLU A 1 770 ? 34.470 15.346 17.647 1.00 72.12 770 GLU A N 1
ATOM 6127 C CA . GLU A 1 770 ? 34.966 14.113 18.256 1.00 73.20 770 GLU A CA 1
ATOM 6128 C C . GLU A 1 770 ? 35.062 14.238 19.770 1.00 71.67 770 GLU A C 1
ATOM 6129 O O . GLU A 1 770 ? 34.850 13.252 20.486 1.00 68.25 770 GLU A O 1
ATOM 6135 N N . GLU A 1 771 ? 35.396 15.432 20.269 1.00 72.88 771 GLU A N 1
ATOM 6136 C CA . GLU A 1 771 ? 35.439 15.659 21.707 1.00 68.08 771 GLU A CA 1
ATOM 6137 C C . GLU A 1 771 ? 34.055 15.490 22.324 1.00 69.95 771 GLU A C 1
ATOM 6138 O O . GLU A 1 771 ? 33.913 14.881 23.393 1.00 67.55 771 GLU A O 1
ATOM 6144 N N . ILE A 1 772 ? 33.020 16.007 21.651 1.00 67.23 772 ILE A N 1
ATOM 6145 C CA . ILE A 1 772 ? 31.653 15.879 22.153 1.00 67.10 772 ILE A CA 1
ATOM 6146 C C . ILE A 1 772 ? 31.144 14.452 21.985 1.00 67.47 772 ILE A C 1
ATOM 6147 O O . ILE A 1 772 ? 30.319 13.985 22.782 1.00 69.37 772 ILE A O 1
ATOM 6152 N N . GLN A 1 773 ? 31.627 13.739 20.959 1.00 70.88 773 GLN A N 1
ATOM 6153 C CA . GLN A 1 773 ? 31.226 12.350 20.735 1.00 68.82 773 GLN A CA 1
ATOM 6154 C C . GLN A 1 773 ? 31.684 11.442 21.875 1.00 64.31 773 GLN A C 1
ATOM 6155 O O . GLN A 1 773 ? 30.916 10.598 22.349 1.00 57.66 773 GLN A O 1
ATOM 6161 N N . ASN A 1 774 ? 32.939 11.591 22.314 1.00 64.19 774 ASN A N 1
ATOM 6162 C CA . ASN A 1 774 ? 33.471 10.776 23.397 1.00 65.30 774 ASN A CA 1
ATOM 6163 C C . ASN A 1 774 ? 32.789 11.071 24.718 1.00 64.65 774 ASN A C 1
ATOM 6164 O O . ASN A 1 774 ? 32.715 10.185 25.575 1.00 61.90 774 ASN A O 1
ATOM 6169 N N . ASN A 1 775 ? 32.294 12.297 24.889 1.00 70.45 775 ASN A N 1
ATOM 6170 C CA . ASN A 1 775 ? 31.569 12.693 26.088 1.00 67.53 775 ASN A CA 1
ATOM 6171 C C . ASN A 1 775 ? 30.162 12.109 26.116 1.00 69.06 775 ASN A C 1
ATOM 6172 O O . ASN A 1 775 ? 29.614 11.893 27.206 1.00 71.86 775 ASN A O 1
ATOM 6177 N N . ILE A 1 776 ? 29.563 11.859 24.942 1.00 66.18 776 ILE A N 1
ATOM 6178 C CA . ILE A 1 776 ? 28.315 11.096 24.880 1.00 64.56 776 ILE A CA 1
ATOM 6179 C C . ILE A 1 776 ? 28.574 9.587 25.042 1.00 67.62 776 ILE A C 1
ATOM 6180 O O . ILE A 1 776 ? 27.712 8.862 25.553 1.00 66.91 776 ILE A O 1
ATOM 6182 N N . ILE A 1 777 ? 29.750 9.088 24.637 1.00 65.74 777 ILE A N 1
ATOM 6183 C CA . ILE A 1 777 ? 30.044 7.662 24.787 1.00 64.60 777 ILE A CA 1
ATOM 6184 C C . ILE A 1 777 ? 30.400 7.315 26.235 1.00 65.88 777 ILE A C 1
ATOM 6185 O O . ILE A 1 777 ? 30.164 6.179 26.673 1.00 65.63 777 ILE A O 1
ATOM 6190 N N . GLU A 1 778 ? 30.964 8.272 26.992 1.00 65.46 778 GLU A N 1
ATOM 6191 C CA . GLU A 1 778 ? 31.263 8.105 28.418 1.00 66.54 778 GLU A CA 1
ATOM 6192 C C . GLU A 1 778 ? 30.011 7.927 29.279 1.00 65.12 778 GLU A C 1
ATOM 6193 O O . GLU A 1 778 ? 30.134 7.515 30.442 1.00 58.30 778 GLU A O 1
ATOM 6199 N N . ARG A 1 779 ? 28.827 8.231 28.744 1.00 65.83 779 ARG A N 1
ATOM 6200 C CA . ARG A 1 779 ? 27.589 8.124 29.506 1.00 66.51 779 ARG A CA 1
ATOM 6201 C C . ARG A 1 779 ? 27.332 6.681 29.927 1.00 65.62 779 ARG A C 1
ATOM 6202 O O . ARG A 1 779 ? 27.692 5.732 29.227 1.00 68.74 779 ARG A O 1
ATOM 6210 N N . THR A 1 780 ? 26.682 6.527 31.077 1.00 67.52 780 THR A N 1
ATOM 6211 C CA . THR A 1 780 ? 26.434 5.208 31.645 1.00 65.13 780 THR A CA 1
ATOM 6212 C C . THR A 1 780 ? 25.415 4.427 30.815 1.00 69.17 780 THR A C 1
ATOM 6213 O O . THR A 1 780 ? 24.384 4.965 30.402 1.00 70.50 780 THR A O 1
ATOM 6217 N N . ILE A 1 781 ? 25.715 3.150 30.567 1.00 66.15 781 ILE A N 1
ATOM 6218 C CA . ILE A 1 781 ? 24.831 2.247 29.831 1.00 66.53 781 ILE A CA 1
ATOM 6219 C C . ILE A 1 781 ? 24.060 1.432 30.869 1.00 65.14 781 ILE A C 1
ATOM 6220 O O . ILE A 1 781 ? 24.583 0.464 31.428 1.00 64.19 781 ILE A O 1
ATOM 6225 N N . GLN A 1 782 ? 22.814 1.826 31.143 1.00 64.07 782 GLN A N 1
ATOM 6226 C CA . GLN A 1 782 ? 21.974 1.057 32.054 1.00 64.88 782 GLN A CA 1
ATOM 6227 C C . GLN A 1 782 ? 21.605 -0.271 31.410 1.00 66.04 782 GLN A C 1
ATOM 6228 O O . GLN A 1 782 ? 21.090 -0.308 30.287 1.00 68.00 782 GLN A O 1
ATOM 6234 N N . ARG A 1 783 ? 21.872 -1.362 32.127 1.00 68.47 783 ARG A N 1
ATOM 6235 C CA . ARG A 1 783 ? 21.483 -2.706 31.717 1.00 70.28 783 ARG A CA 1
ATOM 6236 C C . ARG A 1 783 ? 20.214 -3.184 32.424 1.00 74.01 783 ARG A C 1
ATOM 6237 O O . ARG A 1 783 ? 19.865 -4.363 32.313 1.00 68.09 783 ARG A O 1
ATOM 6245 N N . GLY A 1 784 ? 19.539 -2.314 33.165 1.00 74.08 784 GLY A N 1
ATOM 6246 C CA . GLY A 1 784 ? 18.216 -2.601 33.686 1.00 68.68 784 GLY A CA 1
ATOM 6247 C C . GLY A 1 784 ? 17.979 -2.086 35.094 1.00 73.23 784 GLY A C 1
ATOM 6248 O O . GLY A 1 784 ? 18.910 -1.836 35.865 1.00 80.49 784 GLY A O 1
ATOM 6249 N N . LEU A 1 785 ? 16.695 -1.925 35.429 1.00 66.17 785 LEU A N 1
ATOM 6250 C CA . LEU A 1 785 ? 16.225 -1.717 36.806 1.00 66.41 785 LEU A CA 1
ATOM 6251 C C . LEU A 1 785 ? 14.706 -1.483 36.820 1.00 62.25 785 LEU A C 1
ATOM 6252 O O . LEU A 1 785 ? 13.903 -2.377 36.511 1.00 48.63 785 LEU A O 1
ATOM 6254 N N . MET B 1 1 ? 30.952 106.353 17.065 1.00 70.43 1 MET B N 1
ATOM 6255 C CA . MET B 1 1 ? 31.573 106.403 18.383 1.00 67.59 1 MET B CA 1
ATOM 6256 C C . MET B 1 1 ? 31.790 105.007 18.997 1.00 70.22 1 MET B C 1
ATOM 6257 O O . MET B 1 1 ? 32.150 104.897 20.169 1.00 66.42 1 MET B O 1
ATOM 6262 N N . ILE B 1 2 ? 31.587 103.937 18.210 1.00 64.42 2 ILE B N 1
ATOM 6263 C CA . ILE B 1 2 ? 31.906 102.584 18.659 1.00 61.99 2 ILE B CA 1
ATOM 6264 C C . ILE B 1 2 ? 33.295 102.213 18.160 1.00 59.18 2 ILE B C 1
ATOM 6265 O O . ILE B 1 2 ? 33.745 102.662 17.097 1.00 58.38 2 ILE B O 1
ATOM 6270 N N . SER B 1 3 ? 33.970 101.374 18.944 1.00 49.37 3 SER B N 1
ATOM 6271 C CA . SER B 1 3 ? 35.310 100.890 18.645 1.00 46.08 3 SER B CA 1
ATOM 6272 C C . SER B 1 3 ? 35.465 100.476 17.183 1.00 51.90 3 SER B C 1
ATOM 6273 O O . SER B 1 3 ? 34.532 99.969 16.556 1.00 50.57 3 SER B O 1
ATOM 6276 N N . LYS B 1 4 ? 36.656 100.701 16.631 1.00 53.82 4 LYS B N 1
ATOM 6277 C CA . LYS B 1 4 ? 36.915 100.201 15.288 1.00 50.30 4 LYS B CA 1
ATOM 6278 C C . LYS B 1 4 ? 36.683 98.697 15.229 1.00 48.09 4 LYS B C 1
ATOM 6279 O O . LYS B 1 4 ? 36.062 98.193 14.285 1.00 50.61 4 LYS B O 1
ATOM 6281 N N . ARG B 1 5 ? 37.146 97.969 16.246 1.00 46.81 5 ARG B N 1
ATOM 6282 C CA . ARG B 1 5 ? 36.946 96.520 16.284 1.00 47.66 5 ARG B CA 1
ATOM 6283 C C . ARG B 1 5 ? 35.467 96.150 16.186 1.00 47.97 5 ARG B C 1
ATOM 6284 O O . ARG B 1 5 ? 35.086 95.265 15.411 1.00 47.85 5 ARG B O 1
ATOM 6292 N N . ILE B 1 6 ? 34.612 96.807 16.968 1.00 46.24 6 ILE B N 1
ATOM 6293 C CA . ILE B 1 6 ? 33.201 96.464 16.864 1.00 44.16 6 ILE B CA 1
ATOM 6294 C C . ILE B 1 6 ? 32.618 96.927 15.540 1.00 45.37 6 ILE B C 1
ATOM 6295 O O . ILE B 1 6 ? 31.638 96.349 15.067 1.00 49.11 6 ILE B O 1
ATOM 6300 N N . ALA B 1 7 ? 33.171 97.978 14.926 1.00 46.62 7 ALA B N 1
ATOM 6301 C CA . ALA B 1 7 ? 32.659 98.398 13.621 1.00 48.81 7 ALA B CA 1
ATOM 6302 C C . ALA B 1 7 ? 32.990 97.360 12.559 1.00 48.13 7 ALA B C 1
ATOM 6303 O O . ALA B 1 7 ? 32.132 96.977 11.757 1.00 44.86 7 ALA B O 1
ATOM 6305 N N . ARG B 1 8 ? 34.231 96.876 12.559 1.00 48.72 8 ARG B N 1
ATOM 6306 C CA . ARG B 1 8 ? 34.609 95.803 11.650 1.00 51.92 8 ARG B CA 1
ATOM 6307 C C . ARG B 1 8 ? 33.777 94.549 11.901 1.00 50.94 8 ARG B C 1
ATOM 6308 O O . ARG B 1 8 ? 33.130 94.035 10.980 1.00 54.19 8 ARG B O 1
ATOM 6316 N N . LEU B 1 9 ? 33.765 94.047 13.144 1.00 45.57 9 LEU B N 1
ATOM 6317 C CA . LEU B 1 9 ? 32.926 92.890 13.461 1.00 45.60 9 LEU B CA 1
ATOM 6318 C C . LEU B 1 9 ? 31.477 93.130 13.060 1.00 46.27 9 LEU B C 1
ATOM 6319 O O . LEU B 1 9 ? 30.800 92.228 12.558 1.00 44.80 9 LEU B O 1
ATOM 6324 N N . SER B 1 10 ? 30.974 94.338 13.278 1.00 43.95 10 SER B N 1
ATOM 6325 C CA . SER B 1 10 ? 29.587 94.589 12.928 1.00 41.54 10 SER B CA 1
ATOM 6326 C C . SER B 1 10 ? 29.390 94.467 11.426 1.00 49.58 10 SER B C 1
ATOM 6327 O O . SER B 1 10 ? 28.402 93.883 10.962 1.00 47.20 10 SER B O 1
ATOM 6330 N N . ASP B 1 11 ? 30.336 95.005 10.649 1.00 56.29 11 ASP B N 1
ATOM 6331 C CA . ASP B 1 11 ? 30.250 94.914 9.197 1.00 50.74 11 ASP B CA 1
ATOM 6332 C C . ASP B 1 11 ? 30.337 93.468 8.736 1.00 45.54 11 ASP B C 1
ATOM 6333 O O . ASP B 1 11 ? 29.599 93.054 7.839 1.00 45.86 11 ASP B O 1
ATOM 6338 N N . LYS B 1 12 ? 31.233 92.677 9.328 1.00 46.78 12 LYS B N 1
ATOM 6339 C CA . LYS B 1 12 ? 31.350 91.294 8.873 1.00 50.77 12 LYS B CA 1
ATOM 6340 C C . LYS B 1 12 ? 30.033 90.537 9.043 1.00 50.63 12 LYS B C 1
ATOM 6341 O O . LYS B 1 12 ? 29.706 89.679 8.214 1.00 49.97 12 LYS B O 1
ATOM 6347 N N . VAL B 1 13 ? 29.238 90.881 10.063 1.00 47.51 13 VAL B N 1
ATOM 6348 C CA . VAL B 1 13 ? 27.959 90.206 10.283 1.00 46.20 13 VAL B CA 1
ATOM 6349 C C . VAL B 1 13 ? 26.864 90.823 9.422 1.00 46.72 13 VAL B C 1
ATOM 6350 O O . VAL B 1 13 ? 26.062 90.116 8.803 1.00 48.89 13 VAL B O 1
ATOM 6354 N N . ARG B 1 14 ? 26.805 92.146 9.371 1.00 47.48 14 ARG B N 1
ATOM 6355 C CA . ARG B 1 14 ? 25.727 92.831 8.669 1.00 51.93 14 ARG B CA 1
ATOM 6356 C C . ARG B 1 14 ? 25.874 92.832 7.145 1.00 47.63 14 ARG B C 1
ATOM 6357 O O . ARG B 1 14 ? 24.903 93.142 6.448 1.00 48.11 14 ARG B O 1
ATOM 6365 N N . ASN B 1 15 ? 27.038 92.489 6.600 1.00 45.81 15 ASN B N 1
ATOM 6366 C CA . ASN B 1 15 ? 27.278 92.687 5.177 1.00 48.22 15 ASN B CA 1
ATOM 6367 C C . ASN B 1 15 ? 27.842 91.475 4.451 1.00 50.24 15 ASN B C 1
ATOM 6368 O O . ASN B 1 15 ? 27.784 91.451 3.214 1.00 45.46 15 ASN B O 1
ATOM 6373 N N . THR B 1 16 ? 28.389 90.483 5.154 1.00 51.43 16 THR B N 1
ATOM 6374 C CA . THR B 1 16 ? 28.681 89.211 4.509 1.00 42.61 16 THR B CA 1
ATOM 6375 C C . THR B 1 16 ? 27.380 88.529 4.131 1.00 46.43 16 THR B C 1
ATOM 6376 O O . THR B 1 16 ? 26.436 88.479 4.923 1.00 49.91 16 THR B O 1
ATOM 6380 N N . GLN B 1 17 ? 27.326 88.026 2.912 1.00 50.73 17 GLN B N 1
ATOM 6381 C CA . GLN B 1 17 ? 26.112 87.392 2.415 1.00 48.21 17 GLN B CA 1
ATOM 6382 C C . GLN B 1 17 ? 25.897 86.035 3.084 1.00 46.72 17 GLN B C 1
ATOM 6383 O O . GLN B 1 17 ? 26.818 85.204 3.118 1.00 44.18 17 GLN B O 1
ATOM 6389 N N . PRO B 1 18 ? 24.704 85.765 3.612 1.00 44.70 18 PRO B N 1
ATOM 6390 C CA . PRO B 1 18 ? 24.417 84.420 4.131 1.00 45.31 18 PRO B CA 1
ATOM 6391 C C . PRO B 1 18 ? 24.594 83.389 3.028 1.00 46.20 18 PRO B C 1
ATOM 6392 O O . PRO B 1 18 ? 23.991 83.493 1.960 1.00 51.04 18 PRO B O 1
ATOM 6396 N N . THR B 1 19 ? 25.429 82.391 3.290 1.00 44.46 19 THR B N 1
ATOM 6397 C CA . THR B 1 19 ? 25.677 81.319 2.339 1.00 43.73 19 THR B CA 1
ATOM 6398 C C . THR B 1 19 ? 25.394 79.973 2.993 1.00 43.00 19 THR B C 1
ATOM 6399 O O . THR B 1 19 ? 25.930 79.669 4.065 1.00 39.32 19 THR B O 1
ATOM 6403 N N . ILE B 1 20 ? 24.559 79.168 2.324 1.00 45.06 20 ILE B N 1
ATOM 6404 C CA . ILE B 1 20 ? 24.201 77.846 2.826 1.00 44.41 20 ILE B CA 1
ATOM 6405 C C . ILE B 1 20 ? 25.450 77.001 3.036 1.00 42.25 20 ILE B C 1
ATOM 6406 O O . ILE B 1 20 ? 26.269 76.830 2.125 1.00 46.23 20 ILE B O 1
ATOM 6411 N N . ASP B 1 21 ? 25.591 76.457 4.242 1.00 41.68 21 ASP B N 1
ATOM 6412 C CA . ASP B 1 21 ? 26.747 75.677 4.666 1.00 41.12 21 ASP B CA 1
ATOM 6413 C C . ASP B 1 21 ? 26.435 74.186 4.552 1.00 42.83 21 ASP B C 1
ATOM 6414 O O . ASP B 1 21 ? 25.299 73.754 4.762 1.00 44.91 21 ASP B O 1
ATOM 6419 N N . LEU B 1 22 ? 27.447 73.389 4.227 1.00 38.42 22 LEU B N 1
ATOM 6420 C CA . LEU B 1 22 ? 27.214 71.957 4.076 1.00 42.18 22 LEU B CA 1
ATOM 6421 C C . LEU B 1 22 ? 27.984 71.087 5.069 1.00 40.05 22 LEU B C 1
ATOM 6422 O O . LEU B 1 22 ? 27.942 69.862 4.955 1.00 44.92 22 LEU B O 1
ATOM 6427 N N . ASP B 1 23 ? 28.689 71.659 6.034 1.00 37.69 23 ASP B N 1
ATOM 6428 C CA . ASP B 1 23 ? 29.390 70.812 6.990 1.00 38.90 23 ASP B CA 1
ATOM 6429 C C . ASP B 1 23 ? 28.425 69.916 7.761 1.00 43.12 23 ASP B C 1
ATOM 6430 O O . ASP B 1 23 ? 28.556 68.687 7.748 1.00 44.29 23 ASP B O 1
ATOM 6435 N N . ARG B 1 24 ? 27.459 70.512 8.466 1.00 40.00 24 ARG B N 1
ATOM 6436 C CA . ARG B 1 24 ? 26.521 69.691 9.223 1.00 39.60 24 ARG B CA 1
ATOM 6437 C C . ARG B 1 24 ? 25.786 68.725 8.303 1.00 40.09 24 ARG B C 1
ATOM 6438 O O . ARG B 1 24 ? 25.772 67.509 8.540 1.00 40.72 24 ARG B O 1
ATOM 6446 N N . ALA B 1 25 ? 25.174 69.243 7.237 1.00 34.98 25 ALA B N 1
ATOM 6447 C CA . ALA B 1 25 ? 24.415 68.362 6.358 1.00 33.49 25 ALA B CA 1
ATOM 6448 C C . ALA B 1 25 ? 25.282 67.203 5.892 1.00 37.31 25 ALA B C 1
ATOM 6449 O O . ALA B 1 25 ? 24.873 66.036 5.957 1.00 37.03 25 ALA B O 1
ATOM 6451 N N . ARG B 1 26 ? 26.516 67.502 5.502 1.00 39.99 26 ARG B N 1
ATOM 6452 C CA . ARG B 1 26 ? 27.439 66.479 5.024 1.00 41.70 26 ARG B CA 1
ATOM 6453 C C . ARG B 1 26 ? 27.796 65.493 6.132 1.00 37.93 26 ARG B C 1
ATOM 6454 O O . ARG B 1 26 ? 27.563 64.285 6.010 1.00 35.92 26 ARG B O 1
ATOM 6462 N N . LEU B 1 27 ? 28.374 65.995 7.224 1.00 37.69 27 LEU B N 1
ATOM 6463 C CA . LEU B 1 27 ? 28.837 65.112 8.287 1.00 36.90 27 LEU B CA 1
ATOM 6464 C C . LEU B 1 27 ? 27.685 64.345 8.932 1.00 39.24 27 LEU B C 1
ATOM 6465 O O . LEU B 1 27 ? 27.802 63.141 9.201 1.00 40.33 27 LEU B O 1
ATOM 6470 N N . ILE B 1 28 ? 26.566 65.011 9.197 1.00 34.46 28 ILE B N 1
ATOM 6471 C CA . ILE B 1 28 ? 25.443 64.297 9.792 1.00 34.71 28 ILE B CA 1
ATOM 6472 C C . ILE B 1 28 ? 24.942 63.206 8.848 1.00 37.47 28 ILE B C 1
ATOM 6473 O O . ILE B 1 28 ? 24.778 62.048 9.247 1.00 38.01 28 ILE B O 1
ATOM 6478 N N . THR B 1 29 ? 24.671 63.555 7.584 1.00 38.32 29 THR B N 1
ATOM 6479 C CA . THR B 1 29 ? 24.172 62.541 6.657 1.00 33.76 29 THR B CA 1
ATOM 6480 C C . THR B 1 29 ? 25.149 61.388 6.554 1.00 35.43 29 THR B C 1
ATOM 6481 O O . THR B 1 29 ? 24.752 60.225 6.503 1.00 38.62 29 THR B O 1
ATOM 6485 N N . GLU B 1 30 ? 26.438 61.694 6.523 1.00 37.41 30 GLU B N 1
ATOM 6486 C CA . GLU B 1 30 ? 27.442 60.647 6.492 1.00 35.19 30 GLU B CA 1
ATOM 6487 C C . GLU B 1 30 ? 27.270 59.686 7.656 1.00 37.24 30 GLU B C 1
ATOM 6488 O O . GLU B 1 30 ? 27.307 58.467 7.473 1.00 45.71 30 GLU B O 1
ATOM 6494 N N . PHE B 1 31 ? 27.053 60.226 8.863 1.00 41.69 31 PHE B N 1
ATOM 6495 C CA . PHE B 1 31 ? 27.038 59.440 10.099 1.00 37.07 31 PHE B CA 1
ATOM 6496 C C . PHE B 1 31 ? 25.799 58.565 10.183 1.00 36.83 31 PHE B C 1
ATOM 6497 O O . PHE B 1 31 ? 25.879 57.398 10.577 1.00 41.03 31 PHE B O 1
ATOM 6505 N N . TYR B 1 32 ? 24.635 59.126 9.867 1.00 33.18 32 TYR B N 1
ATOM 6506 C CA . TYR B 1 32 ? 23.400 58.361 9.921 1.00 35.55 32 TYR B CA 1
ATOM 6507 C C . TYR B 1 32 ? 23.313 57.356 8.794 1.00 40.64 32 TYR B C 1
ATOM 6508 O O . TYR B 1 32 ? 22.300 56.662 8.660 1.00 41.64 32 TYR B O 1
ATOM 6517 N N . SER B 1 33 ? 24.349 57.288 7.968 1.00 40.66 33 SER B N 1
ATOM 6518 C CA . SER B 1 33 ? 24.430 56.346 6.871 1.00 37.79 33 SER B CA 1
ATOM 6519 C C . SER B 1 33 ? 25.257 55.135 7.229 1.00 39.34 33 SER B C 1
ATOM 6520 O O . SER B 1 33 ? 25.267 54.163 6.468 1.00 41.72 33 SER B O 1
ATOM 6523 N N . ARG B 1 34 ? 25.940 55.171 8.358 1.00 36.33 34 ARG B N 1
ATOM 6524 C CA . ARG B 1 34 ? 26.542 53.970 8.897 1.00 39.10 34 ARG B CA 1
ATOM 6525 C C . ARG B 1 34 ? 25.465 53.191 9.641 1.00 45.51 34 ARG B C 1
ATOM 6526 O O . ARG B 1 34 ? 24.891 53.717 10.601 1.00 44.42 34 ARG B O 1
ATOM 6534 N N . PRO B 1 35 ? 25.142 51.967 9.225 1.00 43.86 35 PRO B N 1
ATOM 6535 C CA . PRO B 1 35 ? 24.110 51.194 9.927 1.00 37.92 35 PRO B CA 1
ATOM 6536 C C . PRO B 1 35 ? 24.429 51.071 11.406 1.00 38.06 35 PRO B C 1
ATOM 6537 O O . PRO B 1 35 ? 25.590 50.922 11.790 1.00 44.92 35 PRO B O 1
ATOM 6541 N N . SER B 1 36 ? 23.397 51.125 12.245 1.00 36.30 36 SER B N 1
ATOM 6542 C CA . SER B 1 36 ? 23.625 50.966 13.677 1.00 36.37 36 SER B CA 1
ATOM 6543 C C . SER B 1 36 ? 22.354 50.526 14.378 1.00 32.87 36 SER B C 1
ATOM 6544 O O . SER B 1 36 ? 21.280 51.084 14.151 1.00 36.24 36 SER B O 1
ATOM 6547 N N . MET B 1 37 ? 22.502 49.553 15.255 1.00 31.67 37 MET B N 1
ATOM 6548 C CA . MET B 1 37 ? 21.463 49.164 16.188 1.00 34.91 37 MET B CA 1
ATOM 6549 C C . MET B 1 37 ? 21.603 49.856 17.542 1.00 35.98 37 MET B C 1
ATOM 6550 O O . MET B 1 37 ? 20.831 49.548 18.451 1.00 31.84 37 MET B O 1
ATOM 6555 N N . ASP B 1 38 ? 22.583 50.751 17.700 1.00 29.97 38 ASP B N 1
ATOM 6556 C CA . ASP B 1 38 ? 22.699 51.555 18.907 1.00 29.54 38 ASP B CA 1
ATOM 6557 C C . ASP B 1 38 ? 21.391 52.292 19.187 1.00 33.71 38 ASP B C 1
ATOM 6558 O O . ASP B 1 38 ? 20.646 52.655 18.271 1.00 31.37 38 ASP B O 1
ATOM 6563 N N . ASN B 1 39 ? 21.112 52.523 20.468 1.00 30.67 39 ASN B N 1
ATOM 6564 C CA . ASN B 1 39 ? 19.930 53.293 20.823 1.00 31.25 39 ASN B CA 1
ATOM 6565 C C . ASN B 1 39 ? 19.978 54.678 20.181 1.00 30.31 39 ASN B C 1
ATOM 6566 O O . ASN B 1 39 ? 21.041 55.295 20.070 1.00 31.22 39 ASN B O 1
ATOM 6571 N N . TYR B 1 40 ? 18.816 55.180 19.757 1.00 29.78 40 TYR B N 1
ATOM 6572 C CA . TYR B 1 40 ? 18.841 56.362 18.903 1.00 27.17 40 TYR B CA 1
ATOM 6573 C C . TYR B 1 40 ? 19.246 57.606 19.666 1.00 32.28 40 TYR B C 1
ATOM 6574 O O . TYR B 1 40 ? 19.729 58.560 19.047 1.00 36.44 40 TYR B O 1
ATOM 6583 N N . ILE B 1 41 ? 19.083 57.621 20.990 1.00 29.83 41 ILE B N 1
ATOM 6584 C CA . ILE B 1 41 ? 19.534 58.774 21.765 1.00 32.28 41 ILE B CA 1
ATOM 6585 C C . ILE B 1 41 ? 21.051 58.755 21.929 1.00 30.74 41 ILE B C 1
ATOM 6586 O O . ILE B 1 41 ? 21.725 59.770 21.751 1.00 32.26 41 ILE B O 1
ATOM 6591 N N . LEU B 1 42 ? 21.615 57.608 22.287 1.00 30.76 42 LEU B N 1
ATOM 6592 C CA . LEU B 1 42 ? 23.063 57.495 22.274 1.00 30.10 42 LEU B CA 1
ATOM 6593 C C . LEU B 1 42 ? 23.616 57.833 20.894 1.00 34.34 42 LEU B C 1
ATOM 6594 O O . LEU B 1 42 ? 24.601 58.574 20.779 1.00 33.22 42 LEU B O 1
ATOM 6599 N N . ARG B 1 43 ? 22.960 57.338 19.833 1.00 34.06 43 ARG B N 1
ATOM 6600 C CA . ARG B 1 43 ? 23.423 57.593 18.471 1.00 30.71 43 ARG B CA 1
ATOM 6601 C C . ARG B 1 43 ? 23.458 59.088 18.176 1.00 33.56 43 ARG B C 1
ATOM 6602 O O . ARG B 1 43 ? 24.459 59.610 17.673 1.00 35.66 43 ARG B O 1
ATOM 6610 N N . ARG B 1 44 ? 22.375 59.798 18.501 1.00 34.78 44 ARG B N 1
ATOM 6611 C CA . ARG B 1 44 ? 22.354 61.247 18.336 1.00 31.82 44 ARG B CA 1
ATOM 6612 C C . ARG B 1 44 ? 23.555 61.889 19.004 1.00 34.77 44 ARG B C 1
ATOM 6613 O O . ARG B 1 44 ? 24.215 62.766 18.431 1.00 34.21 44 ARG B O 1
ATOM 6621 N N . ALA B 1 45 ? 23.826 61.495 20.244 1.00 32.57 45 ALA B N 1
ATOM 6622 C CA . ALA B 1 45 ? 24.921 62.121 20.965 1.00 32.63 45 ALA B CA 1
ATOM 6623 C C . ALA B 1 45 ? 26.229 61.893 20.229 1.00 35.98 45 ALA B C 1
ATOM 6624 O O . ALA B 1 45 ? 27.007 62.828 20.011 1.00 36.02 45 ALA B O 1
ATOM 6626 N N . LYS B 1 46 ? 26.459 60.646 19.798 1.00 35.46 46 LYS B N 1
ATOM 6627 C CA . LYS B 1 46 ? 27.651 60.300 19.034 1.00 31.23 46 LYS B CA 1
ATOM 6628 C C . LYS B 1 46 ? 27.658 60.970 17.657 1.00 35.26 46 LYS B C 1
ATOM 6629 O O . LYS B 1 46 ? 28.717 61.426 17.196 1.00 34.86 46 LYS B O 1
ATOM 6635 N N . ALA B 1 47 ? 26.496 61.055 16.988 1.00 28.93 47 ALA B N 1
ATOM 6636 C CA . ALA B 1 47 ? 26.408 61.896 15.798 1.00 30.15 47 ALA B CA 1
ATOM 6637 C C . ALA B 1 47 ? 26.868 63.314 16.107 1.00 37.18 47 ALA B C 1
ATOM 6638 O O . ALA B 1 47 ? 27.628 63.918 15.338 1.00 36.77 47 ALA B O 1
ATOM 6640 N N . PHE B 1 48 ? 26.411 63.862 17.238 1.00 33.98 48 PHE B N 1
ATOM 6641 C CA . PHE B 1 48 ? 26.738 65.239 17.578 1.00 34.32 48 PHE B CA 1
ATOM 6642 C C . PHE B 1 48 ? 28.233 65.407 17.763 1.00 40.32 48 PHE B C 1
ATOM 6643 O O . PHE B 1 48 ? 28.834 66.354 17.237 1.00 38.23 48 PHE B O 1
ATOM 6651 N N . ASP B 1 49 ? 28.848 64.492 18.521 1.00 35.33 49 ASP B N 1
ATOM 6652 C CA . ASP B 1 49 ? 30.292 64.533 18.716 1.00 33.82 49 ASP B CA 1
ATOM 6653 C C . ASP B 1 49 ? 31.020 64.494 17.374 1.00 42.35 49 ASP B C 1
ATOM 6654 O O . ASP B 1 49 ? 31.883 65.339 17.097 1.00 44.22 49 ASP B O 1
ATOM 6659 N N . TYR B 1 50 ? 30.660 63.531 16.517 1.00 38.83 50 TYR B N 1
ATOM 6660 C CA . TYR B 1 50 ? 31.340 63.359 15.242 1.00 34.22 50 TYR B CA 1
ATOM 6661 C C . TYR B 1 50 ? 31.333 64.655 14.438 1.00 37.76 50 TYR B C 1
ATOM 6662 O O . TYR B 1 50 ? 32.369 65.097 13.925 1.00 36.02 50 TYR B O 1
ATOM 6671 N N . TYR B 1 51 ? 30.162 65.279 14.312 1.00 37.81 51 TYR B N 1
ATOM 6672 C CA . TYR B 1 51 ? 30.073 66.537 13.579 1.00 36.92 51 TYR B CA 1
ATOM 6673 C C . TYR B 1 51 ? 30.978 67.609 14.187 1.00 40.39 51 TYR B C 1
ATOM 6674 O O . TYR B 1 51 ? 31.666 68.330 13.458 1.00 37.06 51 TYR B O 1
ATOM 6683 N N . LEU B 1 52 ? 31.002 67.718 15.525 1.00 40.40 52 LEU B N 1
ATOM 6684 C CA . LEU B 1 52 ? 31.856 68.702 16.192 1.00 41.45 52 LEU B CA 1
ATOM 6685 C C . LEU B 1 52 ? 33.344 68.377 16.073 1.00 42.06 52 LEU B C 1
ATOM 6686 O O . LEU B 1 52 ? 34.181 69.275 16.222 1.00 44.00 52 LEU B O 1
ATOM 6691 N N . GLU B 1 53 ? 33.697 67.128 15.815 1.00 37.86 53 GLU B N 1
ATOM 6692 C CA . GLU B 1 53 ? 35.098 66.789 15.647 1.00 38.53 53 GLU B CA 1
ATOM 6693 C C . GLU B 1 53 ? 35.629 67.095 14.251 1.00 40.64 53 GLU B C 1
ATOM 6694 O O . GLU B 1 53 ? 36.851 67.095 14.071 1.00 42.64 53 GLU B O 1
ATOM 6700 N N . ASN B 1 54 ? 34.756 67.379 13.270 1.00 40.12 54 ASN B N 1
ATOM 6701 C CA . ASN B 1 54 ? 35.172 67.538 11.879 1.00 38.01 54 ASN B CA 1
ATOM 6702 C C . ASN B 1 54 ? 34.617 68.775 11.182 1.00 42.90 54 ASN B C 1
ATOM 6703 O O . ASN B 1 54 ? 34.966 69.011 10.019 1.00 44.41 54 ASN B O 1
ATOM 6708 N N . ARG B 1 55 ? 33.744 69.551 11.813 1.00 43.18 55 ARG B N 1
ATOM 6709 C CA . ARG B 1 55 ? 33.261 70.720 11.095 1.00 42.08 55 ARG B CA 1
ATOM 6710 C C . ARG B 1 55 ? 34.382 71.751 10.952 1.00 43.11 55 ARG B C 1
ATOM 6711 O O . ARG B 1 55 ? 35.349 71.783 11.725 1.00 36.48 55 ARG B O 1
ATOM 6719 N N . GLU B 1 56 ? 34.246 72.600 9.940 1.00 41.91 56 GLU B N 1
ATOM 6720 C CA . GLU B 1 56 ? 35.215 73.661 9.751 1.00 39.84 56 GLU B CA 1
ATOM 6721 C C . GLU B 1 56 ? 35.088 74.655 10.882 1.00 41.68 56 GLU B C 1
ATOM 6722 O O . GLU B 1 56 ? 33.979 74.956 11.330 1.00 46.58 56 GLU B O 1
ATOM 6728 N N . ILE B 1 57 ? 36.222 75.162 11.359 1.00 40.94 57 ILE B N 1
ATOM 6729 C CA . ILE B 1 57 ? 36.195 76.285 12.286 1.00 43.13 57 ILE B CA 1
ATOM 6730 C C . ILE B 1 57 ? 37.083 77.406 11.748 1.00 48.86 57 ILE B C 1
ATOM 6731 O O . ILE B 1 57 ? 37.869 77.221 10.815 1.00 45.44 57 ILE B O 1
ATOM 6736 N N . PHE B 1 58 ? 36.910 78.597 12.325 1.00 45.36 58 PHE B N 1
ATOM 6737 C CA . PHE B 1 58 ? 37.675 79.768 11.929 1.00 39.75 58 PHE B CA 1
ATOM 6738 C C . PHE B 1 58 ? 37.568 80.814 13.021 1.00 43.32 58 PHE B C 1
ATOM 6739 O O . PHE B 1 58 ? 36.570 80.867 13.743 1.00 47.39 58 PHE B O 1
ATOM 6747 N N . ILE B 1 59 ? 38.608 81.643 13.131 1.00 45.46 59 ILE B N 1
ATOM 6748 C CA . ILE B 1 59 ? 38.728 82.672 14.162 1.00 40.18 59 ILE B CA 1
ATOM 6749 C C . ILE B 1 59 ? 39.068 83.985 13.475 1.00 45.71 59 ILE B C 1
ATOM 6750 O O . ILE B 1 59 ? 40.177 84.144 12.950 1.00 51.65 59 ILE B O 1
ATOM 6755 N N . ASP B 1 60 ? 38.128 84.924 13.485 1.00 43.13 60 ASP B N 1
ATOM 6756 C CA . ASP B 1 60 ? 38.378 86.237 12.918 1.00 41.59 60 ASP B CA 1
ATOM 6757 C C . ASP B 1 60 ? 39.434 86.973 13.716 1.00 47.82 60 ASP B C 1
ATOM 6758 O O . ASP B 1 60 ? 39.528 86.839 14.938 1.00 47.92 60 ASP B O 1
ATOM 6763 N N . GLU B 1 61 ? 40.227 87.778 13.015 1.00 50.08 61 GLU B N 1
ATOM 6764 C CA . GLU B 1 61 ? 41.296 88.488 13.698 1.00 51.05 61 GLU B CA 1
ATOM 6765 C C . GLU B 1 61 ? 40.769 89.488 14.716 1.00 50.25 61 GLU B C 1
ATOM 6766 O O . GLU B 1 61 ? 41.507 89.863 15.631 1.00 50.34 61 GLU B O 1
ATOM 6772 N N . ASP B 1 62 ? 39.523 89.939 14.568 1.00 47.78 62 ASP B N 1
ATOM 6773 C CA . ASP B 1 62 ? 38.948 90.967 15.424 1.00 45.19 62 ASP B CA 1
ATOM 6774 C C . ASP B 1 62 ? 38.109 90.396 16.560 1.00 48.30 62 ASP B C 1
ATOM 6775 O O . ASP B 1 62 ? 37.508 91.164 17.312 1.00 46.75 62 ASP B O 1
ATOM 6780 N N . SER B 1 63 ? 38.062 89.076 16.701 1.00 51.09 63 SER B N 1
ATOM 6781 C CA . SER B 1 63 ? 37.241 88.402 17.692 1.00 44.42 63 SER B CA 1
ATOM 6782 C C . SER B 1 63 ? 38.059 88.100 18.936 1.00 45.85 63 SER B C 1
ATOM 6783 O O . SER B 1 63 ? 39.208 87.655 18.843 1.00 42.84 63 SER B O 1
ATOM 6786 N N . GLN B 1 64 ? 37.465 88.365 20.105 1.00 45.36 64 GLN B N 1
ATOM 6787 C CA . GLN B 1 64 ? 37.992 87.871 21.371 1.00 43.10 64 GLN B CA 1
ATOM 6788 C C . GLN B 1 64 ? 37.211 86.670 21.888 1.00 46.93 64 GLN B C 1
ATOM 6789 O O . GLN B 1 64 ? 37.690 85.980 22.792 1.00 46.23 64 GLN B O 1
ATOM 6795 N N . ILE B 1 65 ? 36.030 86.400 21.327 1.00 47.35 65 ILE B N 1
ATOM 6796 C CA . ILE B 1 65 ? 35.225 85.227 21.661 1.00 46.23 65 ILE B CA 1
ATOM 6797 C C . ILE B 1 65 ? 35.309 84.226 20.514 1.00 44.08 65 ILE B C 1
ATOM 6798 O O . ILE B 1 65 ? 35.074 84.584 19.352 1.00 42.49 65 ILE B O 1
ATOM 6803 N N . ALA B 1 66 ? 35.607 82.965 20.841 1.00 43.87 66 ALA B N 1
ATOM 6804 C CA . ALA B 1 66 ? 35.626 81.912 19.833 1.00 39.89 66 ALA B CA 1
ATOM 6805 C C . ALA B 1 66 ? 34.225 81.373 19.574 1.00 41.21 66 ALA B C 1
ATOM 6806 O O . ALA B 1 66 ? 33.360 81.371 20.463 1.00 41.61 66 ALA B O 1
ATOM 6808 N N . GLY B 1 67 ? 34.012 80.921 18.338 1.00 34.22 67 GLY B N 1
ATOM 6809 C CA . GLY B 1 67 ? 32.893 80.087 17.903 1.00 30.60 67 GLY B CA 1
ATOM 6810 C C . GLY B 1 67 ? 31.926 80.764 16.960 1.00 37.33 67 GLY B C 1
ATOM 6811 O O . GLY B 1 67 ? 31.478 81.888 17.179 1.00 40.06 67 GLY B O 1
ATOM 6812 N N . HIS B 1 68 ? 31.595 80.057 15.879 1.00 37.94 68 HIS B N 1
ATOM 6813 C CA . HIS B 1 68 ? 30.556 80.455 14.936 1.00 37.53 68 HIS B CA 1
ATOM 6814 C C . HIS B 1 68 ? 29.790 79.204 14.539 1.00 36.07 68 HIS B C 1
ATOM 6815 O O . HIS B 1 68 ? 30.283 78.088 14.694 1.00 37.86 68 HIS B O 1
ATOM 6822 N N . GLN B 1 69 ? 28.584 79.387 14.000 1.00 36.71 69 GLN B N 1
ATOM 6823 C CA . GLN B 1 69 ? 27.866 78.228 13.467 1.00 36.31 69 GLN B CA 1
ATOM 6824 C C . GLN B 1 69 ? 28.596 77.612 12.272 1.00 36.12 69 GLN B C 1
ATOM 6825 O O . GLN B 1 69 ? 28.531 76.397 12.069 1.00 38.83 69 GLN B O 1
ATOM 6831 N N . GLY B 1 70 ? 29.316 78.416 11.489 1.00 43.39 70 GLY B N 1
ATOM 6832 C CA . GLY B 1 70 ? 29.993 77.922 10.297 1.00 40.73 70 GLY B CA 1
ATOM 6833 C C . GLY B 1 70 ? 31.508 78.024 10.330 1.00 39.88 70 GLY B C 1
ATOM 6834 O O . GLY B 1 70 ? 32.092 78.299 11.378 1.00 41.85 70 GLY B O 1
ATOM 6835 N N . GLY B 1 71 ? 32.159 77.758 9.201 1.00 42.32 71 GLY B N 1
ATOM 6836 C CA . GLY B 1 71 ? 33.572 78.014 9.023 1.00 43.73 71 GLY B CA 1
ATOM 6837 C C . GLY B 1 71 ? 33.874 79.314 8.303 1.00 45.90 71 GLY B C 1
ATOM 6838 O O . GLY B 1 71 ? 35.008 79.511 7.850 1.00 43.65 71 GLY B O 1
ATOM 6839 N N . CYS B 1 72 ? 32.895 80.203 8.183 1.00 41.09 72 CYS B N 1
ATOM 6840 C CA . CYS B 1 72 ? 33.046 81.499 7.546 1.00 40.36 72 CYS B CA 1
ATOM 6841 C C . CYS B 1 72 ? 31.969 82.407 8.131 1.00 46.48 72 CYS B C 1
ATOM 6842 O O . CYS B 1 72 ? 31.126 81.963 8.912 1.00 51.25 72 CYS B O 1
ATOM 6845 N N . TRP B 1 73 ? 31.988 83.681 7.757 1.00 44.99 73 TRP B N 1
ATOM 6846 C CA . TRP B 1 73 ? 30.983 84.599 8.275 1.00 42.01 73 TRP B CA 1
ATOM 6847 C C . TRP B 1 73 ? 29.628 84.294 7.666 1.00 39.11 73 TRP B C 1
ATOM 6848 O O . TRP B 1 73 ? 29.524 84.032 6.470 1.00 44.75 73 TRP B O 1
ATOM 6859 N N . GLU B 1 74 ? 28.588 84.313 8.508 1.00 40.98 74 GLU B N 1
ATOM 6860 C CA . GLU B 1 74 ? 27.188 84.268 8.068 1.00 40.83 74 GLU B CA 1
ATOM 6861 C C . GLU B 1 74 ? 26.832 82.942 7.399 1.00 42.61 74 GLU B C 1
ATOM 6862 O O . GLU B 1 74 ? 26.046 82.898 6.444 1.00 40.14 74 GLU B O 1
ATOM 6868 N N . ALA B 1 75 ? 27.411 81.858 7.897 1.00 37.08 75 ALA B N 1
ATOM 6869 C CA . ALA B 1 75 ? 27.052 80.546 7.399 1.00 41.05 75 ALA B CA 1
ATOM 6870 C C . ALA B 1 75 ? 25.641 80.172 7.861 1.00 44.83 75 ALA B C 1
ATOM 6871 O O . ALA B 1 75 ? 25.184 80.570 8.935 1.00 46.89 75 ALA B O 1
ATOM 6873 N N . VAL B 1 76 ? 24.940 79.410 7.033 1.00 42.92 76 VAL B N 1
ATOM 6874 C CA . VAL B 1 76 ? 23.589 78.967 7.334 1.00 40.62 76 VAL B CA 1
ATOM 6875 C C . VAL B 1 76 ? 23.621 77.447 7.455 1.00 41.05 76 VAL B C 1
ATOM 6876 O O . VAL B 1 76 ? 23.718 76.738 6.444 1.00 43.46 76 VAL B O 1
ATOM 6880 N N . VAL B 1 77 ? 23.537 76.945 8.690 1.00 41.87 77 VAL B N 1
ATOM 6881 C CA . VAL B 1 77 ? 23.686 75.516 8.966 1.00 38.33 77 VAL B CA 1
ATOM 6882 C C . VAL B 1 77 ? 22.382 74.801 8.639 1.00 37.49 77 VAL B C 1
ATOM 6883 O O . VAL B 1 77 ? 21.298 75.291 8.968 1.00 41.19 77 VAL B O 1
ATOM 6887 N N . MET B 1 78 ? 22.477 73.660 7.958 1.00 36.41 78 MET B N 1
ATOM 6888 C CA . MET B 1 78 ? 21.296 72.955 7.473 1.00 37.06 78 MET B CA 1
ATOM 6889 C C . MET B 1 78 ? 21.026 71.724 8.323 1.00 36.28 78 MET B C 1
ATOM 6890 O O . MET B 1 78 ? 21.937 71.158 8.941 1.00 35.13 78 MET B O 1
ATOM 6895 N N . HIS B 1 79 ? 19.766 71.292 8.329 1.00 36.63 79 HIS B N 1
ATOM 6896 C CA . HIS B 1 79 ? 19.315 70.191 9.185 1.00 33.30 79 HIS B CA 1
ATOM 6897 C C . HIS B 1 79 ? 18.459 69.207 8.390 1.00 36.43 79 HIS B C 1
ATOM 6898 O O . HIS B 1 79 ? 17.287 68.974 8.706 1.00 36.93 79 HIS B O 1
ATOM 6905 N N . PRO B 1 80 ? 19.038 68.591 7.353 1.00 33.18 80 PRO B N 1
ATOM 6906 C CA . PRO B 1 80 ? 18.263 67.686 6.493 1.00 32.80 80 PRO B CA 1
ATOM 6907 C C . PRO B 1 80 ? 17.718 66.472 7.227 1.00 37.01 80 PRO B C 1
ATOM 6908 O O . PRO B 1 80 ? 16.760 65.846 6.745 1.00 34.31 80 PRO B O 1
ATOM 6912 N N . ASP B 1 81 ? 18.330 66.112 8.360 1.00 32.54 81 ASP B N 1
ATOM 6913 C CA . ASP B 1 81 ? 17.865 65.029 9.214 1.00 32.91 81 ASP B CA 1
ATOM 6914 C C . ASP B 1 81 ? 16.529 65.335 9.885 1.00 36.65 81 ASP B C 1
ATOM 6915 O O . ASP B 1 81 ? 15.830 64.403 10.306 1.00 36.54 81 ASP B O 1
ATOM 6920 N N . VAL B 1 82 ? 16.157 66.607 10.018 1.00 32.55 82 VAL B N 1
ATOM 6921 C CA . VAL B 1 82 ? 14.947 66.984 10.730 1.00 33.55 82 VAL B CA 1
ATOM 6922 C C . VAL B 1 82 ? 13.933 67.629 9.799 1.00 34.93 82 VAL B C 1
ATOM 6923 O O . VAL B 1 82 ? 12.751 67.292 9.824 1.00 37.38 82 VAL B O 1
ATOM 6927 N N . THR B 1 83 ? 14.375 68.555 8.966 1.00 33.99 83 THR B N 1
ATOM 6928 C CA . THR B 1 83 ? 13.448 69.436 8.268 1.00 36.01 83 THR B CA 1
ATOM 6929 C C . THR B 1 83 ? 12.968 68.758 6.992 1.00 39.75 83 THR B C 1
ATOM 6930 O O . THR B 1 83 ? 13.731 68.589 6.034 1.00 39.08 83 THR B O 1
ATOM 6934 N N . LYS B 1 84 ? 11.702 68.352 6.991 1.00 38.34 84 LYS B N 1
ATOM 6935 C CA . LYS B 1 84 ? 11.121 67.791 5.785 1.00 38.56 84 LYS B CA 1
ATOM 6936 C C . LYS B 1 84 ? 10.994 68.841 4.694 1.00 42.65 84 LYS B C 1
ATOM 6937 O O . LYS B 1 84 ? 11.131 68.524 3.506 1.00 44.59 84 LYS B O 1
ATOM 6943 N N . TRP B 1 85 ? 10.724 70.090 5.073 1.00 40.70 85 TRP B N 1
ATOM 6944 C CA . TRP B 1 85 ? 10.534 71.134 4.081 1.00 43.20 85 TRP B CA 1
ATOM 6945 C C . TRP B 1 85 ? 11.761 71.325 3.198 1.00 42.58 85 TRP B C 1
ATOM 6946 O O . TRP B 1 85 ? 11.643 71.919 2.125 1.00 47.23 85 TRP B O 1
ATOM 6957 N N . LEU B 1 86 ? 12.929 70.826 3.604 1.00 39.45 86 LEU B N 1
ATOM 6958 C CA . LEU B 1 86 ? 14.123 71.003 2.786 1.00 39.43 86 LEU B CA 1
ATOM 6959 C C . LEU B 1 86 ? 13.980 70.338 1.412 1.00 48.53 86 LEU B C 1
ATOM 6960 O O . LEU B 1 86 ? 14.579 70.803 0.431 1.00 45.97 86 LEU B O 1
ATOM 6965 N N . TYR B 1 87 ? 13.193 69.256 1.319 1.00 49.57 87 TYR B N 1
ATOM 6966 C CA . TYR B 1 87 ? 12.903 68.616 0.038 1.00 45.48 87 TYR B CA 1
ATOM 6967 C C . TYR B 1 87 ? 11.906 69.442 -0.775 1.00 50.11 87 TYR B C 1
ATOM 6968 O O . TYR B 1 87 ? 12.240 69.976 -1.838 1.00 54.43 87 TYR B O 1
ATOM 6977 N N . ASP B 1 88 ? 10.674 69.573 -0.287 1.00 50.92 88 ASP B N 1
ATOM 6978 C CA . ASP B 1 88 ? 9.649 70.238 -1.085 1.00 49.97 88 ASP B CA 1
ATOM 6979 C C . ASP B 1 88 ? 10.037 71.671 -1.439 1.00 50.71 88 ASP B C 1
ATOM 6980 O O . ASP B 1 88 ? 9.621 72.175 -2.488 1.00 56.17 88 ASP B O 1
ATOM 6985 N N . ASP B 1 89 ? 10.827 72.347 -0.591 1.00 51.46 89 ASP B N 1
ATOM 6986 C CA . ASP B 1 89 ? 11.153 73.764 -0.772 1.00 50.32 89 ASP B CA 1
ATOM 6987 C C . ASP B 1 89 ? 12.599 73.996 -1.173 1.00 48.18 89 ASP B C 1
ATOM 6988 O O . ASP B 1 89 ? 13.033 75.149 -1.247 1.00 51.55 89 ASP B O 1
ATOM 6993 N N . PHE B 1 90 ? 13.365 72.932 -1.412 1.00 51.01 90 PHE B N 1
ATOM 6994 C CA . PHE B 1 90 ? 14.722 73.086 -1.931 1.00 50.13 90 PHE B CA 1
ATOM 6995 C C . PHE B 1 90 ? 14.818 74.142 -3.030 1.00 49.76 90 PHE B C 1
ATOM 6996 O O . PHE B 1 90 ? 15.708 74.995 -3.010 1.00 49.56 90 PHE B O 1
ATOM 7004 N N . ASP B 1 91 ? 13.901 74.098 -3.998 1.00 52.21 91 ASP B N 1
ATOM 7005 C CA . ASP B 1 91 ? 14.061 74.910 -5.199 1.00 54.04 91 ASP B CA 1
ATOM 7006 C C . ASP B 1 91 ? 14.066 76.396 -4.872 1.00 55.16 91 ASP B C 1
ATOM 7007 O O . ASP B 1 91 ? 14.841 77.167 -5.451 1.00 54.41 91 ASP B O 1
ATOM 7012 N N . THR B 1 92 ? 13.207 76.818 -3.952 1.00 53.72 92 THR B N 1
ATOM 7013 C CA . THR B 1 92 ? 13.140 78.221 -3.575 1.00 53.30 92 THR B CA 1
ATOM 7014 C C . THR B 1 92 ? 14.190 78.610 -2.533 1.00 56.95 92 THR B C 1
ATOM 7015 O O . THR B 1 92 ? 14.363 79.802 -2.263 1.00 56.73 92 THR B O 1
ATOM 7019 N N . LEU B 1 93 ? 14.905 77.646 -1.953 1.00 56.84 93 LEU B N 1
ATOM 7020 C CA . LEU B 1 93 ? 15.766 77.949 -0.815 1.00 51.21 93 LEU B CA 1
ATOM 7021 C C . LEU B 1 93 ? 16.663 79.162 -1.080 1.00 52.80 93 LEU B C 1
ATOM 7022 O O . LEU B 1 93 ? 16.862 79.995 -0.189 1.00 58.20 93 LEU B O 1
ATOM 7027 N N . ASP B 1 94 ? 17.183 79.306 -2.304 1.00 52.93 94 ASP B N 1
ATOM 7028 C CA . ASP B 1 94 ? 18.115 80.384 -2.634 1.00 55.22 94 ASP B CA 1
ATOM 7029 C C . ASP B 1 94 ? 17.458 81.530 -3.416 1.00 61.04 94 ASP B C 1
ATOM 7030 O O . ASP B 1 94 ? 18.158 82.328 -4.055 1.00 61.66 94 ASP B O 1
ATOM 7035 N N . LYS B 1 95 ? 16.130 81.637 -3.353 1.00 60.63 95 LYS B N 1
ATOM 7036 C CA . LYS B 1 95 ? 15.350 82.670 -4.026 1.00 61.31 95 LYS B CA 1
ATOM 7037 C C . LYS B 1 95 ? 14.198 83.113 -3.134 1.00 64.52 95 LYS B C 1
ATOM 7038 O O . LYS B 1 95 ? 13.095 83.413 -3.607 1.00 63.65 95 LYS B O 1
ATOM 7044 N N . ARG B 1 96 ? 14.452 83.154 -1.813 1.00 66.55 96 ARG B N 1
ATOM 7045 C CA . ARG B 1 96 ? 13.475 83.456 -0.778 1.00 73.78 96 ARG B CA 1
ATOM 7046 C C . ARG B 1 96 ? 13.227 84.965 -0.669 1.00 81.33 96 ARG B C 1
ATOM 7047 O O . ARG B 1 96 ? 14.145 85.774 -0.873 1.00 77.76 96 ARG B O 1
ATOM 7049 N N . PRO B 1 97 ? 11.970 85.365 -0.337 1.00 81.52 97 PRO B N 1
ATOM 7050 C CA . PRO B 1 97 ? 11.588 86.784 -0.380 1.00 80.64 97 PRO B CA 1
ATOM 7051 C C . PRO B 1 97 ? 11.572 87.476 0.973 1.00 80.30 97 PRO B C 1
ATOM 7052 O O . PRO B 1 97 ? 10.925 88.517 1.119 1.00 82.60 97 PRO B O 1
ATOM 7056 N N . SER B 1 98 ? 12.243 86.902 1.972 1.00 85.85 98 SER B N 1
ATOM 7057 C CA . SER B 1 98 ? 12.395 87.540 3.279 1.00 92.06 98 SER B CA 1
ATOM 7058 C C . SER B 1 98 ? 13.597 86.937 4.002 1.00 91.20 98 SER B C 1
ATOM 7059 O O . SER B 1 98 ? 14.020 87.438 5.052 1.00 89.12 98 SER B O 1
ATOM 7061 N N . ASP B 1 99 ? 14.157 85.859 3.442 1.00 85.18 99 ASP B N 1
ATOM 7062 C CA . ASP B 1 99 ? 15.411 85.292 3.953 1.00 82.64 99 ASP B CA 1
ATOM 7063 C C . ASP B 1 99 ? 16.583 85.849 3.147 1.00 77.83 99 ASP B C 1
ATOM 7064 O O . ASP B 1 99 ? 17.389 86.626 3.665 1.00 78.25 99 ASP B O 1
ATOM 7069 N N . ASN B 1 100 ? 16.661 85.499 1.864 1.00 80.23 100 ASN B N 1
ATOM 7070 C CA . ASN B 1 100 ? 17.822 85.854 1.049 1.00 82.30 100 ASN B CA 1
ATOM 7071 C C . ASN B 1 100 ? 19.020 84.993 1.438 1.00 76.40 100 ASN B C 1
ATOM 7072 O O . ASN B 1 100 ? 19.780 85.348 2.345 1.00 75.05 100 ASN B O 1
ATOM 7077 N N . LEU B 1 101 ? 19.195 83.857 0.768 1.00 66.86 101 LEU B N 1
ATOM 7078 C CA . LEU B 1 101 ? 20.325 82.983 1.017 1.00 55.60 101 LEU B CA 1
ATOM 7079 C C . LEU B 1 101 ? 21.019 82.713 -0.308 1.00 55.37 101 LEU B C 1
ATOM 7080 O O . LEU B 1 101 ? 20.498 83.025 -1.381 1.00 58.10 101 LEU B O 1
ATOM 7085 N N . ALA B 1 102 ? 22.210 82.131 -0.240 1.00 52.25 102 ALA B N 1
ATOM 7086 C CA . ALA B 1 102 ? 22.940 81.845 -1.461 1.00 46.34 102 ALA B CA 1
ATOM 7087 C C . ALA B 1 102 ? 23.767 80.580 -1.297 1.00 48.53 102 ALA B C 1
ATOM 7088 O O . ALA B 1 102 ? 24.255 80.269 -0.208 1.00 47.12 102 ALA B O 1
ATOM 7090 N N . PHE B 1 103 ? 23.920 79.853 -2.399 1.00 51.26 103 PHE B N 1
ATOM 7091 C CA . PHE B 1 103 ? 24.888 78.773 -2.480 1.00 46.49 103 PHE B CA 1
ATOM 7092 C C . PHE B 1 103 ? 26.236 79.328 -2.938 1.00 50.01 103 PHE B C 1
ATOM 7093 O O . PHE B 1 103 ? 26.303 80.275 -3.726 1.00 56.36 103 PHE B O 1
ATOM 7101 N N . ARG B 1 104 ? 27.312 78.737 -2.426 1.00 47.99 104 ARG B N 1
ATOM 7102 C CA . ARG B 1 104 ? 28.665 79.163 -2.762 1.00 47.73 104 ARG B CA 1
ATOM 7103 C C . ARG B 1 104 ? 29.011 78.807 -4.207 1.00 55.31 104 ARG B C 1
ATOM 7104 O O . ARG B 1 104 ? 29.082 79.694 -5.065 1.00 59.43 104 ARG B O 1
ATOM 7112 N N . SER B 1 105 ? 29.227 77.526 -4.495 1.00 52.21 105 SER B N 1
ATOM 7113 C CA . SER B 1 105 ? 29.455 77.055 -5.853 1.00 51.76 105 SER B CA 1
ATOM 7114 C C . SER B 1 105 ? 28.150 76.524 -6.446 1.00 56.49 105 SER B C 1
ATOM 7115 O O . SER B 1 105 ? 27.054 76.924 -6.040 1.00 55.82 105 SER B O 1
ATOM 7118 N N . ALA B 1 106 ? 28.256 75.647 -7.443 1.00 66.87 106 ALA B N 1
ATOM 7119 C CA . ALA B 1 106 ? 27.177 74.707 -7.727 1.00 59.11 106 ALA B CA 1
ATOM 7120 C C . ALA B 1 106 ? 27.334 73.541 -6.756 1.00 63.44 106 ALA B C 1
ATOM 7121 O O . ALA B 1 106 ? 27.675 72.419 -7.129 1.00 52.00 106 ALA B O 1
ATOM 7123 N N . ALA B 1 107 ? 27.209 73.904 -5.467 1.00 70.99 107 ALA B N 1
ATOM 7124 C CA . ALA B 1 107 ? 26.868 73.019 -4.362 1.00 60.37 107 ALA B CA 1
ATOM 7125 C C . ALA B 1 107 ? 25.393 73.103 -3.995 1.00 56.94 107 ALA B C 1
ATOM 7126 O O . ALA B 1 107 ? 24.988 72.497 -3.002 1.00 52.23 107 ALA B O 1
ATOM 7128 N N . ALA B 1 108 ? 24.592 73.871 -4.749 1.00 52.36 108 ALA B N 1
ATOM 7129 C CA . ALA B 1 108 ? 23.153 73.654 -4.749 1.00 50.28 108 ALA B CA 1
ATOM 7130 C C . ALA B 1 108 ? 22.954 72.163 -4.983 1.00 50.94 108 ALA B C 1
ATOM 7131 O O . ALA B 1 108 ? 22.629 71.419 -4.060 1.00 52.01 108 ALA B O 1
ATOM 7133 N N . LYS B 1 109 ? 23.166 71.707 -6.212 1.00 63.45 109 LYS B N 1
ATOM 7134 C CA . LYS B 1 109 ? 23.231 70.269 -6.448 1.00 63.68 109 LYS B CA 1
ATOM 7135 C C . LYS B 1 109 ? 24.362 69.661 -5.639 1.00 58.75 109 LYS B C 1
ATOM 7136 O O . LYS B 1 109 ? 24.151 68.734 -4.837 1.00 45.14 109 LYS B O 1
ATOM 7142 N N . GLU B 1 110 ? 25.573 70.203 -5.825 1.00 63.91 110 GLU B N 1
ATOM 7143 C CA . GLU B 1 110 ? 26.751 69.659 -5.172 1.00 69.30 110 GLU B CA 1
ATOM 7144 C C . GLU B 1 110 ? 26.359 69.350 -3.744 1.00 61.85 110 GLU B C 1
ATOM 7145 O O . GLU B 1 110 ? 26.231 70.242 -2.900 1.00 65.18 110 GLU B O 1
ATOM 7147 N N . GLU B 1 111 ? 26.073 68.089 -3.505 1.00 53.58 111 GLU B N 1
ATOM 7148 C CA . GLU B 1 111 ? 25.881 67.659 -2.147 1.00 55.02 111 GLU B CA 1
ATOM 7149 C C . GLU B 1 111 ? 24.446 67.984 -1.740 1.00 51.36 111 GLU B C 1
ATOM 7150 O O . GLU B 1 111 ? 23.645 67.059 -1.576 1.00 50.45 111 GLU B O 1
ATOM 7152 N N . LEU B 1 112 ? 24.072 69.264 -1.610 1.00 47.85 112 LEU B N 1
ATOM 7153 C CA . LEU B 1 112 ? 22.887 69.529 -0.792 1.00 47.31 112 LEU B CA 1
ATOM 7154 C C . LEU B 1 112 ? 21.620 68.997 -1.440 1.00 45.68 112 LEU B C 1
ATOM 7155 O O . LEU B 1 112 ? 20.745 68.470 -0.742 1.00 49.70 112 LEU B O 1
ATOM 7160 N N . ARG B 1 113 ? 21.494 69.100 -2.761 1.00 43.30 113 ARG B N 1
ATOM 7161 C CA . ARG B 1 113 ? 20.373 68.429 -3.403 1.00 41.92 113 ARG B CA 1
ATOM 7162 C C . ARG B 1 113 ? 20.472 66.926 -3.192 1.00 42.21 113 ARG B C 1
ATOM 7163 O O . ARG B 1 113 ? 19.520 66.285 -2.740 1.00 42.93 113 ARG B O 1
ATOM 7171 N N . GLN B 1 114 ? 21.635 66.347 -3.480 1.00 43.51 114 GLN B N 1
ATOM 7172 C CA . GLN B 1 114 ? 21.781 64.906 -3.328 1.00 41.84 114 GLN B CA 1
ATOM 7173 C C . GLN B 1 114 ? 21.587 64.477 -1.874 1.00 43.28 114 GLN B C 1
ATOM 7174 O O . GLN B 1 114 ? 21.063 63.385 -1.617 1.00 42.32 114 GLN B O 1
ATOM 7176 N N . ILE B 1 115 ? 21.970 65.327 -0.911 1.00 45.47 115 ILE B N 1
ATOM 7177 C CA . ILE B 1 115 ? 21.822 64.975 0.501 1.00 41.10 115 ILE B CA 1
ATOM 7178 C C . ILE B 1 115 ? 20.350 64.950 0.893 1.00 42.15 115 ILE B C 1
ATOM 7179 O O . ILE B 1 115 ? 19.885 64.020 1.563 1.00 37.81 115 ILE B O 1
ATOM 7184 N N . VAL B 1 116 ? 19.591 65.961 0.479 1.00 41.73 116 VAL B N 1
ATOM 7185 C CA . VAL B 1 116 ? 18.167 65.962 0.783 1.00 41.24 116 VAL B CA 1
ATOM 7186 C C . VAL B 1 116 ? 17.488 64.762 0.139 1.00 40.54 116 VAL B C 1
ATOM 7187 O O . VAL B 1 116 ? 16.589 64.151 0.727 1.00 42.27 116 VAL B O 1
ATOM 7191 N N . GLU B 1 117 ? 17.914 64.390 -1.069 1.00 43.47 117 GLU B N 1
ATOM 7192 C CA . GLU B 1 117 ? 17.319 63.223 -1.713 1.00 42.53 117 GLU B CA 1
ATOM 7193 C C . GLU B 1 117 ? 17.602 61.966 -0.909 1.00 39.23 117 GLU B C 1
ATOM 7194 O O . GLU B 1 117 ? 16.713 61.132 -0.721 1.00 41.08 117 GLU B O 1
ATOM 7200 N N . THR B 1 118 ? 18.835 61.814 -0.425 1.00 35.05 118 THR B N 1
ATOM 7201 C CA . THR B 1 118 ? 19.146 60.721 0.485 1.00 34.55 118 THR B CA 1
ATOM 7202 C C . THR B 1 118 ? 18.131 60.648 1.629 1.00 40.42 118 THR B C 1
ATOM 7203 O O . THR B 1 118 ? 17.572 59.584 1.916 1.00 39.39 118 THR B O 1
ATOM 7207 N N . TRP B 1 119 ? 17.851 61.787 2.271 1.00 40.79 119 TRP B N 1
ATOM 7208 C CA . TRP B 1 119 ? 16.949 61.829 3.415 1.00 36.26 119 TRP B CA 1
ATOM 7209 C C . TRP B 1 119 ? 15.478 61.672 3.038 1.00 40.43 119 TRP B C 1
ATOM 7210 O O . TRP B 1 119 ? 14.669 61.413 3.935 1.00 38.59 119 TRP B O 1
ATOM 7221 N N . LYS B 1 120 ? 15.120 61.770 1.750 1.00 41.90 120 LYS B N 1
ATOM 7222 C CA . LYS B 1 120 ? 13.727 61.792 1.295 1.00 37.60 120 LYS B CA 1
ATOM 7223 C C . LYS B 1 120 ? 12.858 60.785 2.036 1.00 39.58 120 LYS B C 1
ATOM 7224 O O . LYS B 1 120 ? 13.156 59.587 2.062 1.00 42.15 120 LYS B O 1
ATOM 7230 N N . GLY B 1 121 ? 11.773 61.276 2.631 1.00 38.75 121 GLY B N 1
ATOM 7231 C CA . GLY B 1 121 ? 10.823 60.447 3.342 1.00 37.94 121 GLY B CA 1
ATOM 7232 C C . GLY B 1 121 ? 11.267 59.954 4.704 1.00 37.61 121 GLY B C 1
ATOM 7233 O O . GLY B 1 121 ? 10.499 59.249 5.361 1.00 38.73 121 GLY B O 1
ATOM 7234 N N . GLN B 1 122 ? 12.469 60.306 5.153 1.00 35.98 122 GLN B N 1
ATOM 7235 C CA . GLN B 1 122 ? 13.050 59.747 6.366 1.00 34.87 122 GLN B CA 1
ATOM 7236 C C . GLN B 1 122 ? 13.446 60.812 7.379 1.00 32.77 122 GLN B C 1
ATOM 7237 O O . GLN B 1 122 ? 14.189 60.516 8.320 1.00 35.22 122 GLN B O 1
ATOM 7243 N N . THR B 1 123 ? 13.012 62.045 7.190 1.00 32.35 123 THR B N 1
ATOM 7244 C CA . THR B 1 123 ? 13.355 63.096 8.126 1.00 36.25 123 THR B CA 1
ATOM 7245 C C . THR B 1 123 ? 12.395 63.052 9.313 1.00 39.79 123 THR B C 1
ATOM 7246 O O . THR B 1 123 ? 11.329 62.415 9.260 1.00 34.61 123 THR B O 1
ATOM 7250 N N . PHE B 1 124 ? 12.781 63.730 10.405 1.00 37.20 124 PHE B N 1
ATOM 7251 C CA . PHE B 1 124 ? 11.845 63.832 11.512 1.00 31.13 124 PHE B CA 1
ATOM 7252 C C . PHE B 1 124 ? 10.519 64.374 11.018 1.00 31.23 124 PHE B C 1
ATOM 7253 O O . PHE B 1 124 ? 9.452 63.861 11.372 1.00 30.49 124 PHE B O 1
ATOM 7261 N N . GLY B 1 125 ? 10.571 65.398 10.175 1.00 30.33 125 GLY B N 1
ATOM 7262 C CA . GLY B 1 125 ? 9.349 65.969 9.642 1.00 33.90 125 GLY B CA 1
ATOM 7263 C C . GLY B 1 125 ? 8.485 64.961 8.917 1.00 34.85 125 GLY B C 1
ATOM 7264 O O . GLY B 1 125 ? 7.256 65.057 8.952 1.00 35.76 125 GLY B O 1
ATOM 7265 N N . ASP B 1 126 ? 9.105 63.983 8.254 1.00 31.37 126 ASP B N 1
ATOM 7266 C CA . ASP B 1 126 ? 8.322 62.914 7.646 1.00 32.47 126 ASP B CA 1
ATOM 7267 C C . ASP B 1 126 ? 7.592 62.115 8.717 1.00 32.16 126 ASP B C 1
ATOM 7268 O O . ASP B 1 126 ? 6.392 61.850 8.602 1.00 35.05 126 ASP B O 1
ATOM 7273 N N . PHE B 1 127 ? 8.292 61.743 9.785 1.00 30.00 127 PHE B N 1
ATOM 7274 C CA . PHE B 1 127 ? 7.635 61.004 10.853 1.00 28.01 127 PHE B CA 1
ATOM 7275 C C . PHE B 1 127 ? 6.499 61.817 11.472 1.00 30.05 127 PHE B C 1
ATOM 7276 O O . PHE B 1 127 ? 5.424 61.282 11.761 1.00 28.12 127 PHE B O 1
ATOM 7284 N N . ALA B 1 128 ? 6.709 63.116 11.678 1.00 28.88 128 ALA B N 1
ATOM 7285 C CA . ALA B 1 128 ? 5.643 63.912 12.272 1.00 29.83 128 ALA B CA 1
ATOM 7286 C C . ALA B 1 128 ? 4.458 64.002 11.334 1.00 32.04 128 ALA B C 1
ATOM 7287 O O . ALA B 1 128 ? 3.312 64.103 11.792 1.00 29.70 128 ALA B O 1
ATOM 7289 N N . ALA B 1 129 ? 4.716 63.956 10.022 1.00 31.48 129 ALA B N 1
ATOM 7290 C CA . ALA B 1 129 ? 3.627 64.015 9.056 1.00 30.82 129 ALA B CA 1
ATOM 7291 C C . ALA B 1 129 ? 2.673 62.844 9.234 1.00 31.46 129 ALA B C 1
ATOM 7292 O O . ALA B 1 129 ? 1.472 62.972 8.967 1.00 31.93 129 ALA B O 1
ATOM 7294 N N . THR B 1 130 ? 3.178 61.707 9.716 1.00 29.90 130 THR B N 1
ATOM 7295 C CA . THR B 1 130 ? 2.323 60.548 9.905 1.00 29.38 130 THR B CA 1
ATOM 7296 C C . THR B 1 130 ? 1.293 60.753 11.007 1.00 33.14 130 THR B C 1
ATOM 7297 O O . THR B 1 130 ? 0.362 59.952 11.108 1.00 38.27 130 THR B O 1
ATOM 7301 N N . LEU B 1 131 ? 1.432 61.783 11.842 1.00 32.48 131 LEU B N 1
ATOM 7302 C CA . LEU B 1 131 ? 0.578 61.925 13.014 1.00 29.25 131 LEU B CA 1
ATOM 7303 C C . LEU B 1 131 ? -0.671 62.743 12.732 1.00 30.73 131 LEU B C 1
ATOM 7304 O O . LEU B 1 131 ? -1.476 62.950 13.644 1.00 32.37 131 LEU B O 1
ATOM 7309 N N . VAL B 1 132 ? -0.855 63.197 11.496 1.00 30.36 132 VAL B N 1
ATOM 7310 C CA . VAL B 1 132 ? -1.994 64.026 11.115 1.00 30.01 132 VAL B CA 1
ATOM 7311 C C . VAL B 1 132 ? -3.096 63.098 10.629 1.00 31.23 132 VAL B C 1
ATOM 7312 O O . VAL B 1 132 ? -2.891 62.319 9.696 1.00 37.11 132 VAL B O 1
ATOM 7316 N N . ASP B 1 133 ? -4.250 63.157 11.279 1.00 32.38 133 ASP B N 1
ATOM 7317 C CA . ASP B 1 133 ? -5.400 62.397 10.832 1.00 32.25 133 ASP B CA 1
ATOM 7318 C C . ASP B 1 133 ? -5.906 62.974 9.521 1.00 38.94 133 ASP B C 1
ATOM 7319 O O . ASP B 1 133 ? -5.722 64.161 9.238 1.00 40.71 133 ASP B O 1
ATOM 7324 N N . GLU B 1 134 ? -6.532 62.125 8.702 1.00 39.78 134 GLU B N 1
ATOM 7325 C CA . GLU B 1 134 ? -7.061 62.602 7.427 1.00 39.28 134 GLU B CA 1
ATOM 7326 C C . GLU B 1 134 ? -7.886 63.864 7.626 1.00 39.82 134 GLU B C 1
ATOM 7327 O O . GLU B 1 134 ? -7.618 64.908 7.018 1.00 44.00 134 GLU B O 1
ATOM 7333 N N . ASP B 1 135 ? -8.890 63.787 8.500 1.00 34.05 135 ASP B N 1
ATOM 7334 C CA . ASP B 1 135 ? -9.808 64.901 8.663 1.00 38.01 135 ASP B CA 1
ATOM 7335 C C . ASP B 1 135 ? -9.127 66.170 9.153 1.00 39.43 135 ASP B C 1
ATOM 7336 O O . ASP B 1 135 ? -9.740 67.239 9.071 1.00 41.83 135 ASP B O 1
ATOM 7341 N N . MET B 1 136 ? -7.894 66.079 9.667 1.00 36.89 136 MET B N 1
ATOM 7342 C CA . MET B 1 136 ? -7.161 67.255 10.110 1.00 32.83 136 MET B CA 1
ATOM 7343 C C . MET B 1 136 ? -6.552 68.030 8.958 1.00 36.33 136 MET B C 1
ATOM 7344 O O . MET B 1 136 ? -6.219 69.212 9.125 1.00 34.65 136 MET B O 1
ATOM 7349 N N . LYS B 1 137 ? -6.388 67.393 7.800 1.00 39.83 137 LYS B N 1
ATOM 7350 C CA . LYS B 1 137 ? -5.658 67.971 6.677 1.00 34.74 137 LYS B CA 1
ATOM 7351 C C . LYS B 1 137 ? -6.407 69.157 6.083 1.00 33.80 137 LYS B C 1
ATOM 7352 O O . LYS B 1 137 ? -5.801 70.208 5.846 1.00 36.65 137 LYS B O 1
ATOM 7358 N N . PRO B 1 138 ? -7.718 69.053 5.856 1.00 32.68 138 PRO B N 1
ATOM 7359 C CA . PRO B 1 138 ? -8.475 70.261 5.472 1.00 36.17 138 PRO B CA 1
ATOM 7360 C C . PRO B 1 138 ? -8.368 71.379 6.505 1.00 37.27 138 PRO B C 1
ATOM 7361 O O . PRO B 1 138 ? -8.278 72.559 6.139 1.00 34.73 138 PRO B O 1
ATOM 7365 N N . MET B 1 139 ? -8.370 71.032 7.796 1.00 35.81 139 MET B N 1
ATOM 7366 C CA . MET B 1 139 ? -8.264 72.040 8.844 1.00 32.47 139 MET B CA 1
ATOM 7367 C C . MET B 1 139 ? -6.930 72.773 8.762 1.00 32.61 139 MET B C 1
ATOM 7368 O O . MET B 1 139 ? -6.882 74.003 8.872 1.00 35.82 139 MET B O 1
ATOM 7373 N N . LEU B 1 140 ? -5.839 72.040 8.554 1.00 30.05 140 LEU B N 1
ATOM 7374 C CA . LEU B 1 140 ? -4.559 72.689 8.289 1.00 32.63 140 LEU B CA 1
ATOM 7375 C C . LEU B 1 140 ? -4.605 73.476 6.987 1.00 38.16 140 LEU B C 1
ATOM 7376 O O . LEU B 1 140 ? -4.061 74.581 6.896 1.00 34.50 140 LEU B O 1
ATOM 7381 N N . ASP B 1 141 ? -5.248 72.916 5.963 1.00 41.40 141 ASP B N 1
ATOM 7382 C CA . ASP B 1 141 ? -5.220 73.533 4.644 1.00 35.87 141 ASP B CA 1
ATOM 7383 C C . ASP B 1 141 ? -5.833 74.928 4.668 1.00 36.44 141 ASP B C 1
ATOM 7384 O O . ASP B 1 141 ? -5.246 75.884 4.146 1.00 41.20 141 ASP B O 1
ATOM 7389 N N . VAL B 1 142 ? -7.007 75.077 5.288 1.00 36.84 142 VAL B N 1
ATOM 7390 C CA . VAL B 1 142 ? -7.640 76.385 5.370 1.00 38.14 142 VAL B CA 1
ATOM 7391 C C . VAL B 1 142 ? -7.193 77.196 6.592 1.00 39.84 142 VAL B C 1
ATOM 7392 O O . VAL B 1 142 ? -7.725 78.287 6.832 1.00 38.69 142 VAL B O 1
ATOM 7396 N N . GLY B 1 143 ? -6.227 76.706 7.363 1.00 38.49 143 GLY B N 1
ATOM 7397 C CA . GLY B 1 143 ? -5.587 77.527 8.372 1.00 35.87 143 GLY B CA 1
ATOM 7398 C C . GLY B 1 143 ? -6.344 77.683 9.672 1.00 38.04 143 GLY B C 1
ATOM 7399 O O . GLY B 1 143 ? -6.161 78.692 10.363 1.00 37.56 143 GLY B O 1
ATOM 7400 N N . ILE B 1 144 ? -7.203 76.720 10.026 1.00 36.57 144 ILE B N 1
ATOM 7401 C CA . ILE B 1 144 ? -7.802 76.725 11.356 1.00 35.25 144 ILE B CA 1
ATOM 7402 C C . ILE B 1 144 ? -6.730 76.614 12.424 1.00 35.90 144 ILE B C 1
ATOM 7403 O O . ILE B 1 144 ? -6.865 77.186 13.512 1.00 36.77 144 ILE B O 1
ATOM 7408 N N . PHE B 1 145 ? -5.663 75.877 12.152 1.00 30.45 145 PHE B N 1
ATOM 7409 C CA . PHE B 1 145 ? -4.542 75.904 13.067 1.00 30.48 145 PHE B CA 1
ATOM 7410 C C . PHE B 1 145 ? -3.292 75.432 12.334 1.00 36.49 145 PHE B C 1
ATOM 7411 O O . PHE B 1 145 ? -3.299 75.224 11.113 1.00 38.55 145 PHE B O 1
ATOM 7419 N N . THR B 1 146 ? -2.218 75.247 13.095 1.00 33.79 146 THR B N 1
ATOM 7420 C CA . THR B 1 146 ? -0.878 75.021 12.583 1.00 30.66 146 THR B CA 1
ATOM 7421 C C . THR B 1 146 ? -0.296 73.803 13.265 1.00 30.48 146 THR B C 1
ATOM 7422 O O . THR B 1 146 ? -0.559 73.553 14.442 1.00 34.90 146 THR B O 1
ATOM 7426 N N . HIS B 1 147 ? 0.466 73.027 12.519 1.00 30.94 147 HIS B N 1
ATOM 7427 C CA . HIS B 1 147 ? 1.171 71.899 13.096 1.00 28.47 147 HIS B CA 1
ATOM 7428 C C . HIS B 1 147 ? 2.478 72.435 13.647 1.00 29.70 147 HIS B C 1
ATOM 7429 O O . HIS B 1 147 ? 3.444 72.626 12.909 1.00 33.31 147 HIS B O 1
ATOM 7436 N N . GLY B 1 148 ? 2.499 72.713 14.942 1.00 27.13 148 GLY B N 1
ATOM 7437 C CA . GLY B 1 148 ? 3.711 73.182 15.572 1.00 28.89 148 GLY B CA 1
ATOM 7438 C C . GLY B 1 148 ? 4.726 72.079 15.751 1.00 28.54 148 GLY B C 1
ATOM 7439 O O . GLY B 1 148 ? 4.412 70.893 15.689 1.00 30.72 148 GLY B O 1
ATOM 7440 N N . ILE B 1 149 ? 5.965 72.492 15.998 1.00 28.24 149 ILE B N 1
ATOM 7441 C CA . ILE B 1 149 ? 7.104 71.585 16.157 1.00 28.09 149 ILE B CA 1
ATOM 7442 C C . ILE B 1 149 ? 6.904 70.309 15.331 1.00 33.08 149 ILE B C 1
ATOM 7443 O O . ILE B 1 149 ? 6.923 69.190 15.862 1.00 36.26 149 ILE B O 1
ATOM 7448 N N . SER B 1 150 ? 6.687 70.468 14.026 1.00 32.19 150 SER B N 1
ATOM 7449 C CA . SER B 1 150 ? 6.714 69.347 13.104 1.00 31.47 150 SER B CA 1
ATOM 7450 C C . SER B 1 150 ? 7.937 69.343 12.204 1.00 33.77 150 SER B C 1
ATOM 7451 O O . SER B 1 150 ? 8.225 68.312 11.597 1.00 33.28 150 SER B O 1
ATOM 7454 N N . ASN B 1 151 ? 8.693 70.441 12.122 1.00 36.22 151 ASN B N 1
ATOM 7455 C CA . ASN B 1 151 ? 9.989 70.357 11.465 1.00 32.17 151 ASN B CA 1
ATOM 7456 C C . ASN B 1 151 ? 11.143 70.829 12.344 1.00 36.84 151 ASN B C 1
ATOM 7457 O O . ASN B 1 151 ? 12.248 71.023 11.830 1.00 38.12 151 ASN B O 1
ATOM 7462 N N . GLN B 1 152 ? 10.935 70.985 13.655 1.00 38.17 152 GLN B N 1
ATOM 7463 C CA . GLN B 1 152 ? 12.006 71.340 14.576 1.00 31.35 152 GLN B CA 1
ATOM 7464 C C . GLN B 1 152 ? 11.962 70.424 15.787 1.00 32.87 152 GLN B C 1
ATOM 7465 O O . GLN B 1 152 ? 10.993 69.697 16.009 1.00 34.47 152 GLN B O 1
ATOM 7471 N N . SER B 1 153 ? 13.041 70.443 16.564 1.00 30.69 153 SER B N 1
ATOM 7472 C CA . SER B 1 153 ? 13.032 69.798 17.868 1.00 32.19 153 SER B CA 1
ATOM 7473 C C . SER B 1 153 ? 12.127 70.569 18.835 1.00 30.39 153 SER B C 1
ATOM 7474 O O . SER B 1 153 ? 11.648 71.659 18.539 1.00 31.70 153 SER B O 1
ATOM 7477 N N . THR B 1 154 ? 11.881 70.004 20.013 1.00 32.16 154 THR B N 1
ATOM 7478 C CA . THR B 1 154 ? 11.032 70.743 20.941 1.00 29.10 154 THR B CA 1
ATOM 7479 C C . THR B 1 154 ? 11.642 72.095 21.277 1.00 30.10 154 THR B C 1
ATOM 7480 O O . THR B 1 154 ? 10.908 73.011 21.673 1.00 34.64 154 THR B O 1
ATOM 7484 N N . MET B 1 155 ? 12.953 72.253 21.055 1.00 30.45 155 MET B N 1
ATOM 7485 C CA . MET B 1 155 ? 13.703 73.508 21.201 1.00 35.82 155 MET B CA 1
ATOM 7486 C C . MET B 1 155 ? 13.368 74.248 22.499 1.00 32.80 155 MET B C 1
ATOM 7487 O O . MET B 1 155 ? 13.348 73.635 23.568 1.00 37.09 155 MET B O 1
ATOM 7492 N N . ASN B 1 156 ? 13.158 75.562 22.426 1.00 33.35 156 ASN B N 1
ATOM 7493 C CA . ASN B 1 156 ? 12.769 76.386 23.580 1.00 34.84 156 ASN B CA 1
ATOM 7494 C C . ASN B 1 156 ? 13.585 76.053 24.832 1.00 35.43 156 ASN B C 1
ATOM 7495 O O . ASN B 1 156 ? 13.043 75.779 25.905 1.00 36.03 156 ASN B O 1
ATOM 7500 N N . HIS B 1 157 ? 14.904 76.089 24.704 1.00 32.84 157 HIS B N 1
ATOM 7501 C CA . HIS B 1 157 ? 15.750 75.702 25.820 1.00 30.23 157 HIS B CA 1
ATOM 7502 C C . HIS B 1 157 ? 16.116 76.893 26.693 1.00 30.26 157 HIS B C 1
ATOM 7503 O O . HIS B 1 157 ? 16.170 78.040 26.245 1.00 34.38 157 HIS B O 1
ATOM 7510 N N . SER B 1 158 ? 16.358 76.582 27.965 1.00 32.56 158 SER B N 1
ATOM 7511 C CA . SER B 1 158 ? 16.466 77.575 29.032 1.00 26.74 158 SER B CA 1
ATOM 7512 C C . SER B 1 158 ? 17.498 77.045 30.020 1.00 27.20 158 SER B C 1
ATOM 7513 O O . SER B 1 158 ? 17.163 76.485 31.064 1.00 26.92 158 SER B O 1
ATOM 7516 N N . PRO B 1 159 ? 18.775 77.142 29.685 1.00 29.35 159 PRO B N 1
ATOM 7517 C CA . PRO B 1 159 ? 19.808 76.623 30.587 1.00 28.95 159 PRO B CA 1
ATOM 7518 C C . PRO B 1 159 ? 19.805 77.349 31.920 1.00 29.35 159 PRO B C 1
ATOM 7519 O O . PRO B 1 159 ? 19.435 78.516 32.016 1.00 30.24 159 PRO B O 1
ATOM 7523 N N . ASP B 1 160 ? 20.247 76.648 32.960 1.00 32.83 160 ASP B N 1
ATOM 7524 C CA . ASP B 1 160 ? 20.367 77.241 34.294 1.00 32.52 160 ASP B CA 1
ATOM 7525 C C . ASP B 1 160 ? 21.705 77.974 34.402 1.00 33.67 160 ASP B C 1
ATOM 7526 O O . ASP B 1 160 ? 22.611 77.587 35.143 1.00 32.57 160 ASP B O 1
ATOM 7531 N N . TYR B 1 161 ? 21.814 79.062 33.632 1.00 34.14 161 TYR B N 1
ATOM 7532 C CA . TYR B 1 161 ? 23.059 79.820 33.602 1.00 34.98 161 TYR B CA 1
ATOM 7533 C C . TYR B 1 161 ? 23.452 80.321 34.986 1.00 34.14 161 TYR B C 1
ATOM 7534 O O . TYR B 1 161 ? 24.644 80.346 35.310 1.00 36.05 161 TYR B O 1
ATOM 7543 N N . ASP B 1 162 ? 22.480 80.693 35.827 1.00 32.90 162 ASP B N 1
ATOM 7544 C CA . ASP B 1 162 ? 22.827 81.207 37.152 1.00 31.49 162 ASP B CA 1
ATOM 7545 C C . ASP B 1 162 ? 23.764 80.248 37.881 1.00 36.63 162 ASP B C 1
ATOM 7546 O O . ASP B 1 162 ? 24.754 80.676 38.485 1.00 40.45 162 ASP B O 1
ATOM 7551 N N . ASN B 1 163 ? 23.480 78.945 37.824 1.00 35.48 163 ASN B N 1
ATOM 7552 C CA . ASN B 1 163 ? 24.370 77.946 38.397 1.00 32.16 163 ASN B CA 1
ATOM 7553 C C . ASN B 1 163 ? 25.453 77.496 37.418 1.00 34.99 163 ASN B C 1
ATOM 7554 O O . ASN B 1 163 ? 26.583 77.216 37.825 1.00 35.29 163 ASN B O 1
ATOM 7559 N N . LEU B 1 164 ? 25.135 77.384 36.130 1.00 36.27 164 LEU B N 1
ATOM 7560 C CA . LEU B 1 164 ? 26.132 76.888 35.191 1.00 33.70 164 LEU B CA 1
ATOM 7561 C C . LEU B 1 164 ? 27.377 77.744 35.266 1.00 35.14 164 LEU B C 1
ATOM 7562 O O . LEU B 1 164 ? 28.502 77.232 35.338 1.00 33.87 164 LEU B O 1
ATOM 7567 N N . ILE B 1 165 ? 27.181 79.067 35.284 1.00 39.86 165 ILE B N 1
ATOM 7568 C CA . ILE B 1 165 ? 28.289 80.014 35.283 1.00 37.95 165 ILE B CA 1
ATOM 7569 C C . ILE B 1 165 ? 29.170 79.848 36.514 1.00 41.92 165 ILE B C 1
ATOM 7570 O O . ILE B 1 165 ? 30.310 80.328 36.528 1.00 45.15 165 ILE B O 1
ATOM 7575 N N . LYS B 1 166 ? 28.680 79.157 37.545 1.00 38.03 166 LYS B N 1
ATOM 7576 C CA . LYS B 1 166 ? 29.452 78.893 38.746 1.00 34.34 166 LYS B CA 1
ATOM 7577 C C . LYS B 1 166 ? 30.063 77.498 38.779 1.00 37.22 166 LYS B C 1
ATOM 7578 O O . LYS B 1 166 ? 30.933 77.241 39.616 1.00 41.74 166 LYS B O 1
ATOM 7584 N N . ARG B 1 167 ? 29.640 76.590 37.900 1.00 39.47 167 ARG B N 1
ATOM 7585 C CA . ARG B 1 167 ? 30.052 75.197 37.986 1.00 34.52 167 ARG B CA 1
ATOM 7586 C C . ARG B 1 167 ? 30.763 74.662 36.759 1.00 39.69 167 ARG B C 1
ATOM 7587 O O . ARG B 1 167 ? 31.511 73.688 36.893 1.00 42.79 167 ARG B O 1
ATOM 7595 N N . GLY B 1 168 ? 30.546 75.237 35.575 1.00 39.36 168 GLY B N 1
ATOM 7596 C CA . GLY B 1 168 ? 31.079 74.658 34.352 1.00 40.23 168 GLY B CA 1
ATOM 7597 C C . GLY B 1 168 ? 30.517 73.284 34.031 1.00 37.46 168 GLY B C 1
ATOM 7598 O O . GLY B 1 168 ? 29.815 72.685 34.854 1.00 35.75 168 GLY B O 1
ATOM 7599 N N . TYR B 1 169 ? 30.833 72.763 32.840 1.00 36.43 169 TYR B N 1
ATOM 7600 C CA . TYR B 1 169 ? 30.303 71.460 32.440 1.00 35.43 169 TYR B CA 1
ATOM 7601 C C . TYR B 1 169 ? 30.734 70.345 33.384 1.00 37.84 169 TYR B C 1
ATOM 7602 O O . TYR B 1 169 ? 29.953 69.419 33.641 1.00 37.01 169 TYR B O 1
ATOM 7611 N N . ARG B 1 170 ? 31.967 70.407 33.903 1.00 40.55 170 ARG B N 1
ATOM 7612 C CA . ARG B 1 170 ? 32.512 69.289 34.673 1.00 40.49 170 ARG B CA 1
ATOM 7613 C C . ARG B 1 170 ? 31.607 68.915 35.839 1.00 42.06 170 ARG B C 1
ATOM 7614 O O . ARG B 1 170 ? 31.445 67.725 36.149 1.00 39.01 170 ARG B O 1
ATOM 7622 N N . TYR B 1 171 ? 31.015 69.919 36.501 1.00 36.23 171 TYR B N 1
ATOM 7623 C CA . TYR B 1 171 ? 30.088 69.645 37.596 1.00 36.42 171 TYR B CA 1
ATOM 7624 C C . TYR B 1 171 ? 28.996 68.668 37.167 1.00 37.91 171 TYR B C 1
ATOM 7625 O O . TYR B 1 171 ? 28.690 67.705 37.880 1.00 37.24 171 TYR B O 1
ATOM 7634 N N . TYR B 1 172 ? 28.419 68.889 35.988 1.00 38.97 172 TYR B N 1
ATOM 7635 C CA . TYR B 1 172 ? 27.281 68.105 35.531 1.00 35.44 172 TYR B CA 1
ATOM 7636 C C . TYR B 1 172 ? 27.715 66.753 34.993 1.00 37.20 172 TYR B C 1
ATOM 7637 O O . TYR B 1 172 ? 27.038 65.744 35.227 1.00 35.56 172 TYR B O 1
ATOM 7646 N N . ILE B 1 173 ? 28.850 66.708 34.296 1.00 36.21 173 ILE B N 1
ATOM 7647 C CA . ILE B 1 173 ? 29.426 65.422 33.922 1.00 36.23 173 ILE B CA 1
ATOM 7648 C C . ILE B 1 173 ? 29.634 64.554 35.161 1.00 40.76 173 ILE B C 1
ATOM 7649 O O . ILE B 1 173 ? 29.244 63.376 35.196 1.00 41.56 173 ILE B O 1
ATOM 7654 N N . ASP B 1 174 ? 30.237 65.119 36.207 1.00 36.95 174 ASP B N 1
ATOM 7655 C CA . ASP B 1 174 ? 30.482 64.297 37.383 1.00 37.83 174 ASP B CA 1
ATOM 7656 C C . ASP B 1 174 ? 29.179 63.897 38.053 1.00 42.08 174 ASP B C 1
ATOM 7657 O O . ASP B 1 174 ? 29.095 62.808 38.627 1.00 45.09 174 ASP B O 1
ATOM 7662 N N . GLU B 1 175 ? 28.146 64.740 37.967 1.00 42.78 175 GLU B N 1
ATOM 7663 C CA . GLU B 1 175 ? 26.854 64.380 38.543 1.00 41.55 175 GLU B CA 1
ATOM 7664 C C . GLU B 1 175 ? 26.231 63.217 37.773 1.00 42.86 175 GLU B C 1
ATOM 7665 O O . GLU B 1 175 ? 25.644 62.307 38.377 1.00 42.28 175 GLU B O 1
ATOM 7671 N N . CYS B 1 176 ? 26.385 63.209 36.442 1.00 43.96 176 CYS B N 1
ATOM 7672 C CA . CYS B 1 176 ? 25.955 62.064 35.638 1.00 35.44 176 CYS B CA 1
ATOM 7673 C C . CYS B 1 176 ? 26.749 60.814 35.983 1.00 39.41 176 CYS B C 1
ATOM 7674 O O . CYS B 1 176 ? 26.199 59.710 36.029 1.00 40.14 176 CYS B O 1
ATOM 7677 N N . LYS B 1 177 ? 28.046 60.957 36.218 1.00 40.26 177 LYS B N 1
ATOM 7678 C CA . LYS B 1 177 ? 28.840 59.779 36.517 1.00 33.96 177 LYS B CA 1
ATOM 7679 C C . LYS B 1 177 ? 28.464 59.215 37.871 1.00 36.93 177 LYS B C 1
ATOM 7680 O O . LYS B 1 177 ? 28.252 58.005 38.007 1.00 41.35 177 LYS B O 1
ATOM 7686 N N . GLU B 1 178 ? 28.341 60.080 38.881 1.00 41.04 178 GLU B N 1
ATOM 7687 C CA . GLU B 1 178 ? 27.917 59.632 40.207 1.00 37.54 178 GLU B CA 1
ATOM 7688 C C . GLU B 1 178 ? 26.551 58.961 40.151 1.00 39.26 178 GLU B C 1
ATOM 7689 O O . GLU B 1 178 ? 26.359 57.863 40.681 1.00 42.31 178 GLU B O 1
ATOM 7695 N N . LYS B 1 179 ? 25.581 59.607 39.506 1.00 43.27 179 LYS B N 1
ATOM 7696 C CA . LYS B 1 179 ? 24.244 59.021 39.427 1.00 40.50 179 LYS B CA 1
ATOM 7697 C C . LYS B 1 179 ? 24.269 57.665 38.719 1.00 39.05 179 LYS B C 1
ATOM 7698 O O . LYS B 1 179 ? 23.691 56.690 39.216 1.00 39.85 179 LYS B O 1
ATOM 7704 N N . LEU B 1 180 ? 24.965 57.572 37.577 1.00 37.06 180 LEU B N 1
ATOM 7705 C CA . LEU B 1 180 ? 25.131 56.287 36.899 1.00 33.30 180 LEU B CA 1
ATOM 7706 C C . LEU B 1 180 ? 25.675 55.212 37.849 1.00 40.76 180 LEU B C 1
ATOM 7707 O O . LEU B 1 180 ? 25.176 54.078 37.884 1.00 38.48 180 LEU B O 1
ATOM 7712 N N . ALA B 1 181 ? 26.705 55.555 38.631 1.00 42.51 181 ALA B N 1
ATOM 7713 C CA . ALA B 1 181 ? 27.333 54.578 39.516 1.00 42.18 181 ALA B CA 1
ATOM 7714 C C . ALA B 1 181 ? 26.349 54.033 40.559 1.00 43.24 181 ALA B C 1
ATOM 7715 O O . ALA B 1 181 ? 26.392 52.847 40.899 1.00 41.38 181 ALA B O 1
ATOM 7717 N N . GLU B 1 182 ? 25.453 54.880 41.075 1.00 43.92 182 GLU B N 1
ATOM 7718 C CA . GLU B 1 182 ? 24.485 54.448 42.078 1.00 41.30 182 GLU B CA 1
ATOM 7719 C C . GLU B 1 182 ? 23.294 53.705 41.491 1.00 38.95 182 GLU B C 1
ATOM 7720 O O . GLU B 1 182 ? 22.588 53.018 42.232 1.00 43.78 182 GLU B O 1
ATOM 7726 N N . HIS B 1 183 ? 23.043 53.840 40.195 1.00 41.67 183 HIS B N 1
ATOM 7727 C CA . HIS B 1 183 ? 21.744 53.512 39.619 1.00 38.92 183 HIS B CA 1
ATOM 7728 C C . HIS B 1 183 ? 21.616 52.026 39.310 1.00 38.24 183 HIS B C 1
ATOM 7729 O O . HIS B 1 183 ? 22.525 51.404 38.754 1.00 43.40 183 HIS B O 1
ATOM 7736 N N . GLN B 1 184 ? 20.479 51.460 39.677 1.00 38.82 184 GLN B N 1
ATOM 7737 C CA . GLN B 1 184 ? 20.177 50.068 39.400 1.00 41.09 184 GLN B CA 1
ATOM 7738 C C . GLN B 1 184 ? 19.129 49.993 38.304 1.00 41.78 184 GLN B C 1
ATOM 7739 O O . GLN B 1 184 ? 18.219 50.833 38.240 1.00 41.58 184 GLN B O 1
ATOM 7745 N N . VAL B 1 185 ? 19.263 48.986 37.449 1.00 36.40 185 VAL B N 1
ATOM 7746 C CA . VAL B 1 185 ? 18.267 48.681 36.428 1.00 33.67 185 VAL B CA 1
ATOM 7747 C C . VAL B 1 185 ? 17.499 47.467 36.941 1.00 34.90 185 VAL B C 1
ATOM 7748 O O . VAL B 1 185 ? 17.926 46.324 36.776 1.00 34.51 185 VAL B O 1
ATOM 7752 N N . ASN B 1 186 ? 16.365 47.714 37.603 1.00 34.92 186 ASN B N 1
ATOM 7753 C CA . ASN B 1 186 ? 15.520 46.622 38.073 1.00 35.41 186 ASN B CA 1
ATOM 7754 C C . ASN B 1 186 ? 14.265 46.425 37.238 1.00 33.43 186 ASN B C 1
ATOM 7755 O O . ASN B 1 186 ? 13.615 45.380 37.365 1.00 38.24 186 ASN B O 1
ATOM 7760 N N . ASP B 1 187 ? 13.892 47.402 36.425 1.00 31.12 187 ASP B N 1
ATOM 7761 C CA . ASP B 1 187 ? 12.780 47.282 35.495 1.00 32.43 187 ASP B CA 1
ATOM 7762 C C . ASP B 1 187 ? 13.273 47.697 34.117 1.00 33.58 187 ASP B C 1
ATOM 7763 O O . ASP B 1 187 ? 14.217 48.482 34.009 1.00 35.56 187 ASP B O 1
ATOM 7768 N N . VAL B 1 188 ? 12.644 47.174 33.055 1.00 28.65 188 VAL B N 1
ATOM 7769 C CA . VAL B 1 188 ? 13.131 47.511 31.715 1.00 29.13 188 VAL B CA 1
ATOM 7770 C C . VAL B 1 188 ? 13.188 49.024 31.524 1.00 28.82 188 VAL B C 1
ATOM 7771 O O . VAL B 1 188 ? 14.153 49.561 30.968 1.00 29.06 188 VAL B O 1
ATOM 7775 N N . TYR B 1 189 ? 12.170 49.744 31.984 1.00 30.04 189 TYR B N 1
ATOM 7776 C CA . TYR B 1 189 ? 12.199 51.176 31.721 1.00 27.21 189 TYR B CA 1
ATOM 7777 C C . TYR B 1 189 ? 13.281 51.888 32.523 1.00 29.00 189 TYR B C 1
ATOM 7778 O O . TYR B 1 189 ? 13.568 53.055 32.260 1.00 30.48 189 TYR B O 1
ATOM 7787 N N . ASP B 1 190 ? 13.919 51.220 33.472 1.00 29.10 190 ASP B N 1
ATOM 7788 C CA . ASP B 1 190 ? 15.011 51.883 34.154 1.00 27.51 190 ASP B CA 1
ATOM 7789 C C . ASP B 1 190 ? 16.150 52.220 33.211 1.00 31.20 190 ASP B C 1
ATOM 7790 O O . ASP B 1 190 ? 16.957 53.089 33.536 1.00 34.09 190 ASP B O 1
ATOM 7795 N N . MET B 1 191 ? 16.224 51.582 32.039 1.00 32.14 191 MET B N 1
ATOM 7796 C CA . MET B 1 191 ? 17.288 51.884 31.083 1.00 28.74 191 MET B CA 1
ATOM 7797 C C . MET B 1 191 ? 17.191 53.308 30.548 1.00 33.08 191 MET B C 1
ATOM 7798 O O . MET B 1 191 ? 18.204 53.878 30.116 1.00 34.47 191 MET B O 1
ATOM 7803 N N . GLU B 1 192 ? 15.994 53.896 30.563 1.00 29.39 192 GLU B N 1
ATOM 7804 C CA . GLU B 1 192 ? 15.857 55.293 30.180 1.00 29.74 192 GLU B CA 1
ATOM 7805 C C . GLU B 1 192 ? 16.887 56.162 30.896 1.00 33.90 192 GLU B C 1
ATOM 7806 O O . GLU B 1 192 ? 17.505 57.051 30.288 1.00 29.75 192 GLU B O 1
ATOM 7812 N N . GLN B 1 193 ? 17.083 55.916 32.195 1.00 30.10 193 GLN B N 1
ATOM 7813 C CA . GLN B 1 193 ? 17.956 56.772 32.991 1.00 30.43 193 GLN B CA 1
ATOM 7814 C C . GLN B 1 193 ? 19.412 56.588 32.578 1.00 33.45 193 GLN B C 1
ATOM 7815 O O . GLN B 1 193 ? 20.129 57.572 32.337 1.00 31.21 193 GLN B O 1
ATOM 7821 N N . GLN B 1 194 ? 19.862 55.328 32.481 1.00 31.37 194 GLN B N 1
ATOM 7822 C CA . GLN B 1 194 ? 21.189 55.038 31.949 1.00 30.25 194 GLN B CA 1
ATOM 7823 C C . GLN B 1 194 ? 21.433 55.802 30.655 1.00 32.75 194 GLN B C 1
ATOM 7824 O O . GLN B 1 194 ? 22.474 56.442 30.478 1.00 32.21 194 GLN B O 1
ATOM 7830 N N . ILE B 1 195 ? 20.474 55.735 29.730 1.00 33.06 195 ILE B N 1
ATOM 7831 C CA . ILE B 1 195 ? 20.663 56.342 28.419 1.00 30.96 195 ILE B CA 1
ATOM 7832 C C . ILE B 1 195 ? 20.732 57.857 28.547 1.00 29.19 195 ILE B C 1
ATOM 7833 O O . ILE B 1 195 ? 21.540 58.514 27.885 1.00 30.35 195 ILE B O 1
ATOM 7838 N N . ALA B 1 196 ? 19.908 58.439 29.417 1.00 31.65 196 ALA B N 1
ATOM 7839 C CA . ALA B 1 196 ? 19.919 59.890 29.556 1.00 28.34 196 ALA B CA 1
ATOM 7840 C C . ALA B 1 196 ? 21.282 60.375 30.034 1.00 31.77 196 ALA B C 1
ATOM 7841 O O . ALA B 1 196 ? 21.915 61.221 29.387 1.00 30.78 196 ALA B O 1
ATOM 7843 N N . TRP B 1 197 ? 21.776 59.803 31.143 1.00 30.29 197 TRP B N 1
ATOM 7844 C CA . TRP B 1 197 ? 23.037 60.257 31.720 1.00 27.98 197 TRP B CA 1
ATOM 7845 C C . TRP B 1 197 ? 24.198 60.041 30.760 1.00 31.28 197 TRP B C 1
ATOM 7846 O O . TRP B 1 197 ? 25.067 60.913 30.621 1.00 34.79 197 TRP B O 1
ATOM 7857 N N . LYS B 1 198 ? 24.238 58.892 30.080 1.00 30.29 198 LYS B N 1
ATOM 7858 C CA . LYS B 1 198 ? 25.349 58.645 29.167 1.00 29.14 198 LYS B CA 1
ATOM 7859 C C . LYS B 1 198 ? 25.318 59.622 27.996 1.00 32.85 198 LYS B C 1
ATOM 7860 O O . LYS B 1 198 ? 26.362 60.130 27.567 1.00 35.48 198 LYS B O 1
ATOM 7866 N N . ALA B 1 199 ? 24.128 59.913 27.474 1.00 30.31 199 ALA B N 1
ATOM 7867 C CA . ALA B 1 199 ? 24.060 60.815 26.335 1.00 30.99 199 ALA B CA 1
ATOM 7868 C C . ALA B 1 199 ? 24.459 62.225 26.734 1.00 33.96 199 ALA B C 1
ATOM 7869 O O . ALA B 1 199 ? 25.056 62.951 25.932 1.00 34.82 199 ALA B O 1
ATOM 7871 N N . MET B 1 200 ? 24.145 62.625 27.966 1.00 31.75 200 MET B N 1
ATOM 7872 C CA . MET B 1 200 ? 24.506 63.963 28.403 1.00 32.59 200 MET B CA 1
ATOM 7873 C C . MET B 1 200 ? 26.006 64.084 28.619 1.00 34.83 200 MET B C 1
ATOM 7874 O O . MET B 1 200 ? 26.602 65.112 28.277 1.00 33.80 200 MET B O 1
ATOM 7879 N N . ILE B 1 201 ? 26.632 63.040 29.167 1.00 31.38 201 ILE B N 1
ATOM 7880 C CA . ILE B 1 201 ? 28.092 62.995 29.244 1.00 35.31 201 ILE B CA 1
ATOM 7881 C C . ILE B 1 201 ? 28.714 63.141 27.852 1.00 36.41 201 ILE B C 1
ATOM 7882 O O . ILE B 1 201 ? 29.510 64.055 27.603 1.00 37.46 201 ILE B O 1
ATOM 7887 N N . ILE B 1 202 ? 28.366 62.237 26.924 1.00 35.74 202 ILE B N 1
ATOM 7888 C CA . ILE B 1 202 ? 28.913 62.312 25.564 1.00 36.14 202 ILE B CA 1
ATOM 7889 C C . ILE B 1 202 ? 28.790 63.727 25.017 1.00 36.95 202 ILE B C 1
ATOM 7890 O O . ILE B 1 202 ? 29.767 64.323 24.555 1.00 39.04 202 ILE B O 1
ATOM 7895 N N . ALA B 1 203 ? 27.576 64.280 25.044 1.00 36.23 203 ALA B N 1
ATOM 7896 C CA . ALA B 1 203 ? 27.365 65.591 24.442 1.00 39.57 203 ALA B CA 1
ATOM 7897 C C . ALA B 1 203 ? 28.163 66.696 25.145 1.00 37.42 203 ALA B C 1
ATOM 7898 O O . ALA B 1 203 ? 28.612 67.637 24.492 1.00 39.38 203 ALA B O 1
ATOM 7900 N N . MET B 1 204 ? 28.359 66.617 26.460 1.00 38.56 204 MET B N 1
ATOM 7901 C CA . MET B 1 204 ? 29.100 67.698 27.111 1.00 39.70 204 MET B CA 1
ATOM 7902 C C . MET B 1 204 ? 30.591 67.575 26.855 1.00 42.76 204 MET B C 1
ATOM 7903 O O . MET B 1 204 ? 31.282 68.589 26.684 1.00 42.90 204 MET B O 1
ATOM 7908 N N . GLU B 1 205 ? 31.104 66.345 26.823 1.00 40.17 205 GLU B N 1
ATOM 7909 C CA . GLU B 1 205 ? 32.513 66.183 26.499 1.00 44.01 205 GLU B CA 1
ATOM 7910 C C . GLU B 1 205 ? 32.780 66.506 25.034 1.00 40.51 205 GLU B C 1
ATOM 7911 O O . GLU B 1 205 ? 33.886 66.926 24.684 1.00 40.82 205 GLU B O 1
ATOM 7917 N N . ALA B 1 206 ? 31.776 66.360 24.175 1.00 40.00 206 ALA B N 1
ATOM 7918 C CA . ALA B 1 206 ? 31.943 66.778 22.791 1.00 39.80 206 ALA B CA 1
ATOM 7919 C C . ALA B 1 206 ? 32.118 68.287 22.703 1.00 42.01 206 ALA B C 1
ATOM 7920 O O . ALA B 1 206 ? 33.010 68.773 22.009 1.00 44.86 206 ALA B O 1
ATOM 7922 N N . VAL B 1 207 ? 31.302 69.054 23.424 1.00 46.01 207 VAL B N 1
ATOM 7923 C CA . VAL B 1 207 ? 31.468 70.500 23.350 1.00 43.28 207 VAL B CA 1
ATOM 7924 C C . VAL B 1 207 ? 32.824 70.918 23.925 1.00 40.68 207 VAL B C 1
ATOM 7925 O O . VAL B 1 207 ? 33.426 71.872 23.433 1.00 40.04 207 VAL B O 1
ATOM 7929 N N . ILE B 1 208 ? 33.338 70.219 24.951 1.00 37.74 208 ILE B N 1
ATOM 7930 C CA . ILE B 1 208 ? 34.673 70.529 25.476 1.00 36.52 208 ILE B CA 1
ATOM 7931 C C . ILE B 1 208 ? 35.748 70.244 24.427 1.00 42.78 208 ILE B C 1
ATOM 7932 O O . ILE B 1 208 ? 36.653 71.061 24.207 1.00 44.26 208 ILE B O 1
ATOM 7937 N N . LYS B 1 209 ? 35.695 69.062 23.793 1.00 40.43 209 LYS B N 1
ATOM 7938 C CA . LYS B 1 209 ? 36.649 68.744 22.728 1.00 41.15 209 LYS B CA 1
ATOM 7939 C C . LYS B 1 209 ? 36.608 69.804 21.639 1.00 43.20 209 LYS B C 1
ATOM 7940 O O . LYS B 1 209 ? 37.636 70.152 21.045 1.00 46.14 209 LYS B O 1
ATOM 7946 N N . PHE B 1 210 ? 35.407 70.303 21.355 1.00 39.99 210 PHE B N 1
ATOM 7947 C CA . PHE B 1 210 ? 35.201 71.347 20.369 1.00 40.48 210 PHE B CA 1
ATOM 7948 C C . PHE B 1 210 ? 35.861 72.645 20.820 1.00 40.78 210 PHE B C 1
ATOM 7949 O O . PHE B 1 210 ? 36.560 73.305 20.042 1.00 40.18 210 PHE B O 1
ATOM 7957 N N . ALA B 1 211 ? 35.661 73.018 22.084 1.00 39.80 211 ALA B N 1
ATOM 7958 C CA . ALA B 1 211 ? 36.348 74.182 22.623 1.00 44.14 211 ALA B CA 1
ATOM 7959 C C . ALA B 1 211 ? 37.850 74.069 22.384 1.00 48.36 211 ALA B C 1
ATOM 7960 O O . ALA B 1 211 ? 38.500 75.028 21.930 1.00 44.69 211 ALA B O 1
ATOM 7962 N N . HIS B 1 212 ? 38.405 72.882 22.637 1.00 42.81 212 HIS B N 1
ATOM 7963 C CA . HIS B 1 212 ? 39.832 72.671 22.428 1.00 43.33 212 HIS B CA 1
ATOM 7964 C C . HIS B 1 212 ? 40.221 72.880 20.970 1.00 44.76 212 HIS B C 1
ATOM 7965 O O . HIS B 1 212 ? 41.289 73.426 20.672 1.00 47.82 212 HIS B O 1
ATOM 7972 N N . ARG B 1 213 ? 39.379 72.463 20.039 1.00 42.22 213 ARG B N 1
ATOM 7973 C CA . ARG B 1 213 ? 39.736 72.735 18.658 1.00 47.38 213 ARG B CA 1
ATOM 7974 C C . ARG B 1 213 ? 40.021 74.215 18.478 1.00 45.49 213 ARG B C 1
ATOM 7975 O O . ARG B 1 213 ? 40.918 74.592 17.714 1.00 47.02 213 ARG B O 1
ATOM 7983 N N . TYR B 1 214 ? 39.300 75.066 19.208 1.00 47.21 214 TYR B N 1
ATOM 7984 C CA . TYR B 1 214 ? 39.499 76.503 19.062 1.00 48.72 214 TYR B CA 1
ATOM 7985 C C . TYR B 1 214 ? 40.746 76.954 19.810 1.00 46.16 214 TYR B C 1
ATOM 7986 O O . TYR B 1 214 ? 41.513 77.777 19.298 1.00 42.69 214 TYR B O 1
ATOM 7995 N N . ALA B 1 215 ? 40.970 76.420 21.016 1.00 47.92 215 ALA B N 1
ATOM 7996 C CA . ALA B 1 215 ? 42.231 76.671 21.709 1.00 47.39 215 ALA B CA 1
ATOM 7997 C C . ALA B 1 215 ? 43.408 76.362 20.793 1.00 48.95 215 ALA B C 1
ATOM 7998 O O . ALA B 1 215 ? 44.276 77.210 20.566 1.00 51.99 215 ALA B O 1
ATOM 8000 N N . ASP B 1 216 ? 43.434 75.152 20.234 1.00 51.55 216 ASP B N 1
ATOM 8001 C CA . ASP B 1 216 ? 44.527 74.769 19.353 1.00 48.50 216 ASP B CA 1
ATOM 8002 C C . ASP B 1 216 ? 44.657 75.742 18.190 1.00 47.46 216 ASP B C 1
ATOM 8003 O O . ASP B 1 216 ? 45.768 76.093 17.786 1.00 49.37 216 ASP B O 1
ATOM 8008 N N . LEU B 1 217 ? 43.532 76.186 17.636 1.00 46.19 217 LEU B N 1
ATOM 8009 C CA . LEU B 1 217 ? 43.593 77.087 16.492 1.00 42.60 217 LEU B CA 1
ATOM 8010 C C . LEU B 1 217 ? 44.085 78.464 16.909 1.00 49.72 217 LEU B C 1
ATOM 8011 O O . LEU B 1 217 ? 44.875 79.087 16.191 1.00 54.32 217 LEU B O 1
ATOM 8016 N N . ALA B 1 218 ? 43.621 78.964 18.056 1.00 49.14 218 ALA B N 1
ATOM 8017 C CA . ALA B 1 218 ? 44.062 80.274 18.513 1.00 44.96 218 ALA B CA 1
ATOM 8018 C C . ALA B 1 218 ? 45.546 80.248 18.855 1.00 52.12 218 ALA B C 1
ATOM 8019 O O . ALA B 1 218 ? 46.319 81.096 18.395 1.00 53.32 218 ALA B O 1
ATOM 8021 N N . ASN B 1 219 ? 45.967 79.265 19.648 1.00 52.41 219 ASN B N 1
ATOM 8022 C CA . ASN B 1 219 ? 47.392 79.070 19.889 1.00 54.00 219 ASN B CA 1
ATOM 8023 C C . ASN B 1 219 ? 48.192 79.128 18.585 1.00 57.68 219 ASN B C 1
ATOM 8024 O O . ASN B 1 219 ? 49.160 79.888 18.467 1.00 58.23 219 ASN B O 1
ATOM 8029 N N . LYS B 1 220 ? 47.791 78.334 17.591 1.00 51.61 220 LYS B N 1
ATOM 8030 C CA . LYS B 1 220 ? 48.503 78.298 16.318 1.00 52.34 220 LYS B CA 1
ATOM 8031 C C . LYS B 1 220 ? 48.618 79.695 15.710 1.00 56.79 220 LYS B C 1
ATOM 8032 O O . LYS B 1 220 ? 49.692 80.102 15.252 1.00 63.91 220 LYS B O 1
ATOM 8038 N N . GLN B 1 221 ? 47.511 80.444 15.688 1.00 57.37 221 GLN B N 1
ATOM 8039 C CA . GLN B 1 221 ? 47.532 81.793 15.121 1.00 55.74 221 GLN B CA 1
ATOM 8040 C C . GLN B 1 221 ? 48.336 82.760 15.982 1.00 56.20 221 GLN B C 1
ATOM 8041 O O . GLN B 1 221 ? 48.843 83.767 15.475 1.00 56.25 221 GLN B O 1
ATOM 8047 N N . ALA B 1 222 ? 48.437 82.488 17.284 1.00 54.98 222 ALA B N 1
ATOM 8048 C CA . ALA B 1 222 ? 49.274 83.303 18.151 1.00 52.40 222 ALA B CA 1
ATOM 8049 C C . ALA B 1 222 ? 50.713 83.322 17.655 1.00 59.49 222 ALA B C 1
ATOM 8050 O O . ALA B 1 222 ? 51.310 84.393 17.490 1.00 64.58 222 ALA B O 1
ATOM 8052 N N . ALA B 1 223 ? 51.280 82.139 17.394 1.00 60.45 223 ALA B N 1
ATOM 8053 C CA . ALA B 1 223 ? 52.710 82.030 17.113 1.00 59.83 223 ALA B CA 1
ATOM 8054 C C . ALA B 1 223 ? 53.090 82.696 15.796 1.00 61.97 223 ALA B C 1
ATOM 8055 O O . ALA B 1 223 ? 54.218 83.192 15.658 1.00 69.15 223 ALA B O 1
ATOM 8057 N N . GLU B 1 224 ? 52.182 82.712 14.825 1.00 54.37 224 GLU B N 1
ATOM 8058 C CA . GLU B 1 224 ? 52.412 83.386 13.556 1.00 58.06 224 GLU B CA 1
ATOM 8059 C C . GLU B 1 224 ? 52.039 84.855 13.594 1.00 57.82 224 GLU B C 1
ATOM 8060 O O . GLU B 1 224 ? 52.083 85.513 12.550 1.00 59.50 224 GLU B O 1
ATOM 8066 N N . CYS B 1 225 ? 51.651 85.381 14.755 1.00 60.68 225 CYS B N 1
ATOM 8067 C CA . CYS B 1 225 ? 51.100 86.728 14.857 1.00 58.34 225 CYS B CA 1
ATOM 8068 C C . CYS B 1 225 ? 52.195 87.725 15.203 1.00 56.13 225 CYS B C 1
ATOM 8069 O O . CYS B 1 225 ? 52.925 87.549 16.187 1.00 57.60 225 CYS B O 1
ATOM 8072 N N . ILE B 1 226 ? 52.287 88.781 14.395 1.00 53.96 226 ILE B N 1
ATOM 8073 C CA . ILE B 1 226 ? 53.352 89.764 14.529 1.00 55.85 226 ILE B CA 1
ATOM 8074 C C . ILE B 1 226 ? 52.942 90.977 15.343 1.00 51.76 226 ILE B C 1
ATOM 8075 O O . ILE B 1 226 ? 53.764 91.880 15.549 1.00 58.57 226 ILE B O 1
ATOM 8080 N N . ASP B 1 227 ? 51.690 91.057 15.761 1.00 47.79 227 ASP B N 1
ATOM 8081 C CA . ASP B 1 227 ? 51.181 92.201 16.484 1.00 48.99 227 ASP B CA 1
ATOM 8082 C C . ASP B 1 227 ? 50.999 91.803 17.937 1.00 53.11 227 ASP B C 1
ATOM 8083 O O . ASP B 1 227 ? 50.267 90.840 18.211 1.00 58.58 227 ASP B O 1
ATOM 8088 N N . PRO B 1 228 ? 51.639 92.478 18.899 1.00 55.57 228 PRO B N 1
ATOM 8089 C CA . PRO B 1 228 ? 51.620 91.964 20.279 1.00 55.10 228 PRO B CA 1
ATOM 8090 C C . PRO B 1 228 ? 50.285 92.156 20.974 1.00 50.26 228 PRO B C 1
ATOM 8091 O O . PRO B 1 228 ? 50.008 91.441 21.944 1.00 43.37 228 PRO B O 1
ATOM 8095 N N . LYS B 1 229 ? 49.447 93.089 20.511 1.00 51.27 229 LYS B N 1
ATOM 8096 C CA . LYS B 1 229 ? 48.105 93.200 21.073 1.00 59.50 229 LYS B CA 1
ATOM 8097 C C . LYS B 1 229 ? 47.244 92.014 20.643 1.00 56.85 229 LYS B C 1
ATOM 8098 O O . LYS B 1 229 ? 46.617 91.353 21.481 1.00 57.69 229 LYS B O 1
ATOM 8104 N N . ARG B 1 230 ? 47.229 91.706 19.346 1.00 51.76 230 ARG B N 1
ATOM 8105 C CA . ARG B 1 230 ? 46.453 90.561 18.886 1.00 54.81 230 ARG B CA 1
ATOM 8106 C C . ARG B 1 230 ? 47.072 89.242 19.349 1.00 54.26 230 ARG B C 1
ATOM 8107 O O . ARG B 1 230 ? 46.348 88.304 19.705 1.00 56.28 230 ARG B O 1
ATOM 8115 N N . LYS B 1 231 ? 48.402 89.140 19.360 1.00 50.09 231 LYS B N 1
ATOM 8116 C CA . LYS B 1 231 ? 49.013 87.935 19.913 1.00 53.05 231 LYS B CA 1
ATOM 8117 C C . LYS B 1 231 ? 48.512 87.666 21.331 1.00 49.43 231 LYS B C 1
ATOM 8118 O O . LYS B 1 231 ? 48.223 86.517 21.687 1.00 50.23 231 LYS B O 1
ATOM 8124 N N . GLU B 1 232 ? 48.396 88.713 22.156 1.00 52.86 232 GLU B N 1
ATOM 8125 C CA . GLU B 1 232 ? 47.987 88.510 23.546 1.00 54.20 232 GLU B CA 1
ATOM 8126 C C . GLU B 1 232 ? 46.515 88.125 23.633 1.00 50.91 232 GLU B C 1
ATOM 8127 O O . GLU B 1 232 ? 46.134 87.294 24.465 1.00 46.84 232 GLU B O 1
ATOM 8129 N N . GLU B 1 233 ? 45.675 88.724 22.787 1.00 46.94 233 GLU B N 1
ATOM 8130 C CA . GLU B 1 233 ? 44.289 88.289 22.691 1.00 45.98 233 GLU B CA 1
ATOM 8131 C C . GLU B 1 233 ? 44.204 86.797 22.372 1.00 51.27 233 GLU B C 1
ATOM 8132 O O . GLU B 1 233 ? 43.536 86.038 23.085 1.00 51.43 233 GLU B O 1
ATOM 8138 N N . LEU B 1 234 ? 44.908 86.351 21.324 1.00 49.14 234 LEU B N 1
ATOM 8139 C CA . LEU B 1 234 ? 44.852 84.941 20.928 1.00 48.82 234 LEU B CA 1
ATOM 8140 C C . LEU B 1 234 ? 45.282 84.017 22.065 1.00 50.81 234 LEU B C 1
ATOM 8141 O O . LEU B 1 234 ? 44.612 83.016 22.357 1.00 50.23 234 LEU B O 1
ATOM 8146 N N . LEU B 1 235 ? 46.404 84.328 22.717 1.00 49.11 235 LEU B N 1
ATOM 8147 C CA . LEU B 1 235 ? 46.834 83.486 23.830 1.00 53.59 235 LEU B CA 1
ATOM 8148 C C . LEU B 1 235 ? 45.802 83.471 24.946 1.00 50.37 235 LEU B C 1
ATOM 8149 O O . LEU B 1 235 ? 45.703 82.486 25.686 1.00 47.39 235 LEU B O 1
ATOM 8154 N N . ILE B 1 236 ? 45.042 84.561 25.096 1.00 50.88 236 ILE B N 1
ATOM 8155 C CA . ILE B 1 236 ? 43.950 84.579 26.066 1.00 49.89 236 ILE B CA 1
ATOM 8156 C C . ILE B 1 236 ? 42.821 83.682 25.592 1.00 50.43 236 ILE B C 1
ATOM 8157 O O . ILE B 1 236 ? 42.304 82.848 26.349 1.00 44.29 236 ILE B O 1
ATOM 8162 N N . MET B 1 237 ? 42.431 83.840 24.321 1.00 47.52 237 MET B N 1
ATOM 8163 C CA . MET B 1 237 ? 41.416 82.981 23.732 1.00 43.26 237 MET B CA 1
ATOM 8164 C C . MET B 1 237 ? 41.784 81.513 23.877 1.00 46.33 237 MET B C 1
ATOM 8165 O O . MET B 1 237 ? 40.944 80.685 24.239 1.00 47.50 237 MET B O 1
ATOM 8170 N N . ALA B 1 238 ? 43.041 81.168 23.602 1.00 46.67 238 ALA B N 1
ATOM 8171 C CA . ALA B 1 238 ? 43.447 79.774 23.749 1.00 49.63 238 ALA B CA 1
ATOM 8172 C C . ALA B 1 238 ? 43.332 79.320 25.201 1.00 47.14 238 ALA B C 1
ATOM 8173 O O . ALA B 1 238 ? 42.830 78.228 25.490 1.00 49.12 238 ALA B O 1
ATOM 8175 N N . GLU B 1 239 ? 43.805 80.140 26.135 1.00 52.36 239 GLU B N 1
ATOM 8176 C CA . GLU B 1 239 ? 43.691 79.769 27.543 1.00 52.16 239 GLU B CA 1
ATOM 8177 C C . GLU B 1 239 ? 42.228 79.708 27.947 1.00 48.23 239 GLU B C 1
ATOM 8178 O O . GLU B 1 239 ? 41.813 78.825 28.704 1.00 43.45 239 GLU B O 1
ATOM 8184 N N . ASN B 1 240 ? 41.423 80.623 27.409 1.00 47.37 240 ASN B N 1
ATOM 8185 C CA . ASN B 1 240 ? 39.993 80.616 27.670 1.00 45.74 240 ASN B CA 1
ATOM 8186 C C . ASN B 1 240 ? 39.378 79.273 27.302 1.00 47.27 240 ASN B C 1
ATOM 8187 O O . ASN B 1 240 ? 38.745 78.606 28.133 1.00 43.35 240 ASN B O 1
ATOM 8192 N N . CYS B 1 241 ? 39.573 78.859 26.050 1.00 44.40 241 CYS B N 1
ATOM 8193 C CA . CYS B 1 241 ? 38.941 77.657 25.537 1.00 39.18 241 CYS B CA 1
ATOM 8194 C C . CYS B 1 241 ? 39.523 76.386 26.146 1.00 43.92 241 CYS B C 1
ATOM 8195 O O . CYS B 1 241 ? 38.911 75.321 26.035 1.00 39.70 241 CYS B O 1
ATOM 8198 N N . ARG B 1 242 ? 40.680 76.460 26.790 1.00 44.98 242 ARG B N 1
ATOM 8199 C CA . ARG B 1 242 ? 41.084 75.335 27.611 1.00 40.44 242 ARG B CA 1
ATOM 8200 C C . ARG B 1 242 ? 40.418 75.372 28.978 1.00 42.46 242 ARG B C 1
ATOM 8201 O O . ARG B 1 242 ? 40.556 74.412 29.746 1.00 45.14 242 ARG B O 1
ATOM 8209 N N . THR B 1 243 ? 39.669 76.432 29.286 1.00 39.99 243 THR B N 1
ATOM 8210 C CA . THR B 1 243 ? 39.052 76.596 30.598 1.00 46.57 243 THR B CA 1
ATOM 8211 C C . THR B 1 243 ? 37.546 76.360 30.580 1.00 45.40 243 THR B C 1
ATOM 8212 O O . THR B 1 243 ? 37.031 75.583 31.399 1.00 45.99 243 THR B O 1
ATOM 8216 N N . VAL B 1 244 ? 36.826 77.016 29.675 1.00 41.32 244 VAL B N 1
ATOM 8217 C CA . VAL B 1 244 ? 35.371 76.897 29.575 1.00 43.74 244 VAL B CA 1
ATOM 8218 C C . VAL B 1 244 ? 35.054 75.997 28.385 1.00 41.87 244 VAL B C 1
ATOM 8219 O O . VAL B 1 244 ? 35.907 75.830 27.508 1.00 40.70 244 VAL B O 1
ATOM 8223 N N . PRO B 1 245 ? 33.867 75.378 28.313 1.00 41.27 245 PRO B N 1
ATOM 8224 C CA . PRO B 1 245 ? 32.866 75.358 29.376 1.00 37.78 245 PRO B CA 1
ATOM 8225 C C . PRO B 1 245 ? 33.141 74.230 30.344 1.00 41.15 245 PRO B C 1
ATOM 8226 O O . PRO B 1 245 ? 32.308 73.927 31.201 1.00 43.30 245 PRO B O 1
ATOM 8230 N N . GLU B 1 246 ? 34.307 73.602 30.225 1.00 38.27 246 GLU B N 1
ATOM 8231 C CA . GLU B 1 246 ? 34.623 72.520 31.145 1.00 40.33 246 GLU B CA 1
ATOM 8232 C C . GLU B 1 246 ? 34.575 72.977 32.605 1.00 42.65 246 GLU B C 1
ATOM 8233 O O . GLU B 1 246 ? 33.984 72.306 33.458 1.00 42.29 246 GLU B O 1
ATOM 8239 N N . ASN B 1 247 ? 35.224 74.085 32.924 1.00 43.26 247 ASN B N 1
ATOM 8240 C CA . ASN B 1 247 ? 35.352 74.536 34.302 1.00 43.55 247 ASN B CA 1
ATOM 8241 C C . ASN B 1 247 ? 34.637 75.857 34.537 1.00 42.24 247 ASN B C 1
ATOM 8242 O O . ASN B 1 247 ? 34.275 76.566 33.592 1.00 42.48 247 ASN B O 1
ATOM 8247 N N . PRO B 1 248 ? 34.419 76.221 35.797 1.00 36.97 248 PRO B N 1
ATOM 8248 C CA . PRO B 1 248 ? 33.862 77.551 36.112 1.00 38.18 248 PRO B CA 1
ATOM 8249 C C . PRO B 1 248 ? 34.721 78.658 35.532 1.00 42.17 248 PRO B C 1
ATOM 8250 O O . PRO B 1 248 ? 35.933 78.699 35.792 1.00 45.34 248 PRO B O 1
ATOM 8254 N N . PRO B 1 249 ? 34.148 79.581 34.750 1.00 41.50 249 PRO B N 1
ATOM 8255 C CA . PRO B 1 249 ? 34.944 80.714 34.257 1.00 40.25 249 PRO B CA 1
ATOM 8256 C C . PRO B 1 249 ? 35.510 81.524 35.410 1.00 41.80 249 PRO B C 1
ATOM 8257 O O . PRO B 1 249 ? 34.932 81.582 36.498 1.00 42.00 249 PRO B O 1
ATOM 8261 N N . LYS B 1 250 ? 36.657 82.163 35.162 1.00 46.61 250 LYS B N 1
ATOM 8262 C CA . LYS B 1 250 ? 37.273 83.051 36.143 1.00 42.95 250 LYS B CA 1
ATOM 8263 C C . LYS B 1 250 ? 37.163 84.530 35.785 1.00 45.78 250 LYS B C 1
ATOM 8264 O O . LYS B 1 250 ? 37.444 85.376 36.648 1.00 49.54 250 LYS B O 1
ATOM 8270 N N . THR B 1 251 ? 36.730 84.865 34.561 1.00 38.03 251 THR B N 1
ATOM 8271 C CA . THR B 1 251 ? 36.759 86.230 34.059 1.00 40.34 251 THR B CA 1
ATOM 8272 C C . THR B 1 251 ? 35.508 86.552 33.240 1.00 42.00 251 THR B C 1
ATOM 8273 O O . THR B 1 251 ? 34.850 85.664 32.691 1.00 46.02 251 THR B O 1
ATOM 8277 N N . PHE B 1 252 ? 35.199 87.846 33.148 1.00 39.41 252 PHE B N 1
ATOM 8278 C CA . PHE B 1 252 ? 34.056 88.301 32.361 1.00 38.59 252 PHE B CA 1
ATOM 8279 C C . PHE B 1 252 ? 34.074 87.682 30.972 1.00 44.13 252 PHE B C 1
ATOM 8280 O O . PHE B 1 252 ? 33.059 87.165 30.494 1.00 46.87 252 PHE B O 1
ATOM 8288 N N . LEU B 1 253 ? 35.230 87.724 30.306 1.00 43.81 253 LEU B N 1
ATOM 8289 C CA . LEU B 1 253 ? 35.320 87.191 28.954 1.00 39.81 253 LEU B CA 1
ATOM 8290 C C . LEU B 1 253 ? 35.124 85.681 28.945 1.00 44.50 253 LEU B C 1
ATOM 8291 O O . LEU B 1 253 ? 34.555 85.133 27.993 1.00 45.00 253 LEU B O 1
ATOM 8296 N N . GLN B 1 254 ? 35.587 84.984 29.986 1.00 41.32 254 GLN B N 1
ATOM 8297 C CA . GLN B 1 254 ? 35.368 83.541 30.033 1.00 41.88 254 GLN B CA 1
ATOM 8298 C C . GLN B 1 254 ? 33.903 83.225 30.280 1.00 43.63 254 GLN B C 1
ATOM 8299 O O . GLN B 1 254 ? 33.305 82.409 29.568 1.00 45.60 254 GLN B O 1
ATOM 8305 N N . ALA B 1 255 ? 33.308 83.863 31.289 1.00 39.99 255 ALA B N 1
ATOM 8306 C CA . ALA B 1 255 ? 31.883 83.696 31.520 1.00 37.83 255 ALA B CA 1
ATOM 8307 C C . ALA B 1 255 ? 31.090 83.942 30.245 1.00 38.44 255 ALA B C 1
ATOM 8308 O O . ALA B 1 255 ? 30.116 83.233 29.964 1.00 38.52 255 ALA B O 1
ATOM 8310 N N . THR B 1 256 ? 31.498 84.931 29.445 1.00 36.56 256 THR B N 1
ATOM 8311 C CA . THR B 1 256 ? 30.811 85.156 28.180 1.00 38.86 256 THR B CA 1
ATOM 8312 C C . THR B 1 256 ? 31.142 84.067 27.166 1.00 38.96 256 THR B C 1
ATOM 8313 O O . THR B 1 256 ? 30.271 83.636 26.401 1.00 37.26 256 THR B O 1
ATOM 8317 N N . GLN B 1 257 ? 32.397 83.619 27.145 1.00 38.57 257 GLN B N 1
ATOM 8318 C CA . GLN B 1 257 ? 32.785 82.534 26.260 1.00 38.02 257 GLN B CA 1
ATOM 8319 C C . GLN B 1 257 ? 32.003 81.266 26.587 1.00 41.17 257 GLN B C 1
ATOM 8320 O O . GLN B 1 257 ? 31.488 80.584 25.685 1.00 33.93 257 GLN B O 1
ATOM 8326 N N . LEU B 1 258 ? 31.913 80.929 27.881 1.00 39.62 258 LEU B N 1
ATOM 8327 C CA . LEU B 1 258 ? 31.100 79.798 28.311 1.00 37.78 258 LEU B CA 1
ATOM 8328 C C . LEU B 1 258 ? 29.673 79.912 27.787 1.00 38.73 258 LEU B C 1
ATOM 8329 O O . LEU B 1 258 ? 29.192 79.038 27.055 1.00 36.27 258 LEU B O 1
ATOM 8334 N N . VAL B 1 259 ? 28.973 80.981 28.181 1.00 35.99 259 VAL B N 1
ATOM 8335 C CA . VAL B 1 259 ? 27.589 81.165 27.747 1.00 35.85 259 VAL B CA 1
ATOM 8336 C C . VAL B 1 259 ? 27.472 80.936 26.243 1.00 32.13 259 VAL B C 1
ATOM 8337 O O . VAL B 1 259 ? 26.603 80.198 25.778 1.00 33.88 259 VAL B O 1
ATOM 8341 N N . TRP B 1 260 ? 28.353 81.555 25.462 1.00 33.75 260 TRP B N 1
ATOM 8342 C CA . TRP B 1 260 ? 28.238 81.466 24.005 1.00 36.41 260 TRP B CA 1
ATOM 8343 C C . TRP B 1 260 ? 28.482 80.040 23.492 1.00 33.93 260 TRP B C 1
ATOM 8344 O O . TRP B 1 260 ? 27.770 79.560 22.603 1.00 31.13 260 TRP B O 1
ATOM 8355 N N . PHE B 1 261 ? 29.490 79.351 24.022 1.00 34.68 261 PHE B N 1
ATOM 8356 C CA . PHE B 1 261 ? 29.717 77.966 23.630 1.00 34.02 261 PHE B CA 1
ATOM 8357 C C . PHE B 1 261 ? 28.464 77.121 23.865 1.00 34.95 261 PHE B C 1
ATOM 8358 O O . PHE B 1 261 ? 28.013 76.385 22.977 1.00 33.69 261 PHE B O 1
ATOM 8366 N N . ASN B 1 262 ? 27.886 77.215 25.066 1.00 37.31 262 ASN B N 1
ATOM 8367 C CA . ASN B 1 262 ? 26.707 76.420 25.398 1.00 32.15 262 ASN B CA 1
ATOM 8368 C C . ASN B 1 262 ? 25.554 76.747 24.460 1.00 32.01 262 ASN B C 1
ATOM 8369 O O . ASN B 1 262 ? 24.952 75.854 23.852 1.00 34.86 262 ASN B O 1
ATOM 8374 N N . HIS B 1 263 ? 25.239 78.031 24.329 1.00 27.43 263 HIS B N 1
ATOM 8375 C CA . HIS B 1 263 ? 24.209 78.467 23.405 1.00 27.50 263 HIS B CA 1
ATOM 8376 C C . HIS B 1 263 ? 24.502 77.951 22.007 1.00 38.00 263 HIS B C 1
ATOM 8377 O O . HIS B 1 263 ? 23.638 77.351 21.348 1.00 37.34 263 HIS B O 1
ATOM 8384 N N . LEU B 1 264 ? 25.731 78.172 21.535 1.00 36.71 264 LEU B N 1
ATOM 8385 C CA . LEU B 1 264 ? 26.066 77.759 20.182 1.00 34.52 264 LEU B CA 1
ATOM 8386 C C . LEU B 1 264 ? 25.970 76.243 20.035 1.00 34.69 264 LEU B C 1
ATOM 8387 O O . LEU B 1 264 ? 25.450 75.745 19.027 1.00 33.78 264 LEU B O 1
ATOM 8392 N N . ALA B 1 265 ? 26.436 75.488 21.036 1.00 30.58 265 ALA B N 1
ATOM 8393 C CA . ALA B 1 265 ? 26.330 74.031 20.949 1.00 35.11 265 ALA B CA 1
ATOM 8394 C C . ALA B 1 265 ? 24.876 73.590 20.814 1.00 37.85 265 ALA B C 1
ATOM 8395 O O . ALA B 1 265 ? 24.549 72.755 19.958 1.00 36.99 265 ALA B O 1
ATOM 8397 N N . ILE B 1 266 ? 23.987 74.149 21.648 1.00 32.01 266 ILE B N 1
ATOM 8398 C CA . ILE B 1 266 ? 22.569 73.803 21.568 1.00 30.57 266 ILE B CA 1
ATOM 8399 C C . ILE B 1 266 ? 22.022 74.064 20.170 1.00 33.57 266 ILE B C 1
ATOM 8400 O O . ILE B 1 266 ? 21.248 73.265 19.633 1.00 34.20 266 ILE B O 1
ATOM 8405 N N . SER B 1 267 ? 22.393 75.196 19.567 1.00 35.65 267 SER B N 1
ATOM 8406 C CA . SER B 1 267 ? 21.843 75.584 18.275 1.00 33.96 267 SER B CA 1
ATOM 8407 C C . SER B 1 267 ? 22.278 74.658 17.138 1.00 38.60 267 SER B C 1
ATOM 8408 O O . SER B 1 267 ? 21.612 74.617 16.094 1.00 39.14 267 SER B O 1
ATOM 8411 N N . LEU B 1 268 ? 23.375 73.927 17.316 1.00 38.21 268 LEU B N 1
ATOM 8412 C CA . LEU B 1 268 ? 23.925 73.076 16.275 1.00 34.27 268 LEU B CA 1
ATOM 8413 C C . LEU B 1 268 ? 23.461 71.629 16.389 1.00 39.01 268 LEU B C 1
ATOM 8414 O O . LEU B 1 268 ? 23.451 70.907 15.381 1.00 41.58 268 LEU B O 1
ATOM 8419 N N . GLU B 1 269 ? 23.066 71.182 17.584 1.00 39.06 269 GLU B N 1
ATOM 8420 C CA . GLU B 1 269 ? 22.673 69.786 17.751 1.00 35.28 269 GLU B CA 1
ATOM 8421 C C . GLU B 1 269 ? 21.372 69.473 17.015 1.00 35.51 269 GLU B C 1
ATOM 8422 O O . GLU B 1 269 ? 21.258 68.415 16.382 1.00 35.22 269 GLU B O 1
ATOM 8428 N N . ALA B 1 270 ? 20.377 70.364 17.080 1.00 32.00 270 ALA B N 1
ATOM 8429 C CA . ALA B 1 270 ? 19.102 70.070 16.432 1.00 33.00 270 ALA B CA 1
ATOM 8430 C C . ALA B 1 270 ? 18.447 71.355 15.980 1.00 34.45 270 ALA B C 1
ATOM 8431 O O . ALA B 1 270 ? 18.725 72.429 16.511 1.00 36.84 270 ALA B O 1
ATOM 8433 N N . ALA B 1 271 ? 17.564 71.227 14.987 1.00 34.95 271 ALA B N 1
ATOM 8434 C CA . ALA B 1 271 ? 16.903 72.389 14.419 1.00 30.81 271 ALA B CA 1
ATOM 8435 C C . ALA B 1 271 ? 15.981 73.032 15.451 1.00 32.16 271 ALA B C 1
ATOM 8436 O O . ALA B 1 271 ? 15.408 72.360 16.310 1.00 31.12 271 ALA B O 1
ATOM 8438 N N . GLY B 1 272 ? 15.835 74.345 15.347 1.00 34.17 272 GLY B N 1
ATOM 8439 C CA . GLY B 1 272 ? 14.964 75.134 16.187 1.00 33.81 272 GLY B CA 1
ATOM 8440 C C . GLY B 1 272 ? 15.688 76.339 16.745 1.00 35.06 272 GLY B C 1
ATOM 8441 O O . GLY B 1 272 ? 16.870 76.561 16.493 1.00 39.39 272 GLY B O 1
ATOM 8442 N N . GLY B 1 273 ? 14.952 77.122 17.530 1.00 33.68 273 GLY B N 1
ATOM 8443 C CA . GLY B 1 273 ? 15.480 78.310 18.181 1.00 32.06 273 GLY B CA 1
ATOM 8444 C C . GLY B 1 273 ? 14.761 78.571 19.499 1.00 37.33 273 GLY B C 1
ATOM 8445 O O . GLY B 1 273 ? 14.350 77.635 20.194 1.00 37.81 273 GLY B O 1
ATOM 8446 N N . ASP B 1 274 ? 14.612 79.857 19.837 1.00 34.39 274 ASP B N 1
ATOM 8447 C CA . ASP B 1 274 ? 13.941 80.314 21.055 1.00 33.96 274 ASP B CA 1
ATOM 8448 C C . ASP B 1 274 ? 14.700 79.937 22.334 1.00 36.14 274 ASP B C 1
ATOM 8449 O O . ASP B 1 274 ? 14.088 79.801 23.394 1.00 35.64 274 ASP B O 1
ATOM 8454 N N . HIS B 1 275 ? 16.020 79.755 22.271 1.00 34.24 275 HIS B N 1
ATOM 8455 C CA . HIS B 1 275 ? 16.810 79.511 23.472 1.00 30.71 275 HIS B CA 1
ATOM 8456 C C . HIS B 1 275 ? 17.186 80.821 24.160 1.00 36.17 275 HIS B C 1
ATOM 8457 O O . HIS B 1 275 ? 17.711 81.738 23.517 1.00 34.59 275 HIS B O 1
ATOM 8464 N N . ASN B 1 276 ? 16.927 80.921 25.467 1.00 34.17 276 ASN B N 1
ATOM 8465 C CA . ASN B 1 276 ? 17.227 82.193 26.118 1.00 35.23 276 ASN B CA 1
ATOM 8466 C C . ASN B 1 276 ? 18.646 82.197 26.686 1.00 32.13 276 ASN B C 1
ATOM 8467 O O . ASN B 1 276 ? 19.285 81.154 26.859 1.00 26.95 276 ASN B O 1
ATOM 8472 N N . LEU B 1 277 ? 19.144 83.402 26.950 1.00 29.82 277 LEU B N 1
ATOM 8473 C CA . LEU B 1 277 ? 20.514 83.582 27.404 1.00 29.32 277 LEU B CA 1
ATOM 8474 C C . LEU B 1 277 ? 20.597 83.975 28.872 1.00 30.60 277 LEU B C 1
ATOM 8475 O O . LEU B 1 277 ? 21.682 84.29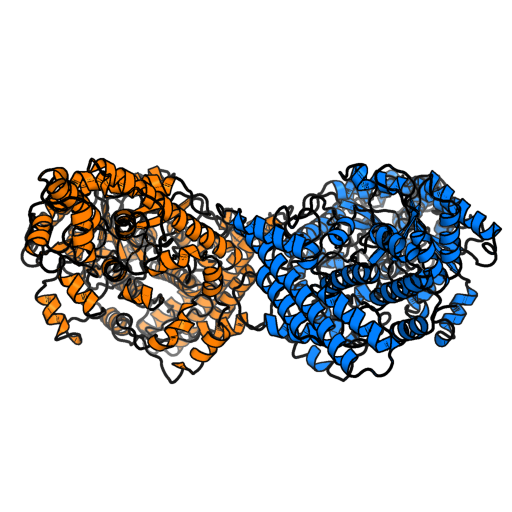3 29.360 1.00 30.23 277 LEU B O 1
ATOM 8480 N N . GLY B 1 278 ? 19.483 83.968 29.584 1.00 27.65 278 GLY B N 1
ATOM 8481 C CA . GLY B 1 278 ? 19.504 84.333 30.974 1.00 28.34 278 GLY B CA 1
ATOM 8482 C C . GLY B 1 278 ? 19.525 85.831 31.248 1.00 33.58 278 GLY B C 1
ATOM 8483 O O . GLY B 1 278 ? 19.385 86.697 30.358 1.00 29.39 278 GLY B O 1
ATOM 8484 N N . ARG B 1 279 ? 19.680 86.129 32.547 1.00 32.96 279 ARG B N 1
ATOM 8485 C CA . ARG B 1 279 ? 19.773 87.501 33.047 1.00 31.76 279 ARG B CA 1
ATOM 8486 C C . ARG B 1 279 ? 21.245 87.903 33.104 1.00 32.68 279 ARG B C 1
ATOM 8487 O O . ARG B 1 279 ? 21.906 87.854 34.145 1.00 30.26 279 ARG B O 1
ATOM 8495 N N . TYR B 1 280 ? 21.754 88.318 31.939 1.00 29.73 280 TYR B N 1
ATOM 8496 C CA . TYR B 1 280 ? 23.181 88.583 31.776 1.00 34.53 280 TYR B CA 1
ATOM 8497 C C . TYR B 1 280 ? 23.683 89.656 32.749 1.00 37.42 280 TYR B C 1
ATOM 8498 O O . TYR B 1 280 ? 24.763 89.506 33.339 1.00 37.91 280 TYR B O 1
ATOM 8507 N N . ASP B 1 281 ? 22.925 90.747 32.932 1.00 33.11 281 ASP B N 1
ATOM 8508 C CA . ASP B 1 281 ? 23.355 91.749 33.905 1.00 35.12 281 ASP B CA 1
ATOM 8509 C C . ASP B 1 281 ? 23.430 91.187 35.317 1.00 33.71 281 ASP B C 1
ATOM 8510 O O . ASP B 1 281 ? 24.073 91.793 36.176 1.00 35.86 281 ASP B O 1
ATOM 8515 N N . GLN B 1 282 ? 22.804 90.040 35.574 1.00 34.64 282 GLN B N 1
ATOM 8516 C CA . GLN B 1 282 ? 22.858 89.395 36.893 1.00 31.03 282 GLN B CA 1
ATOM 8517 C C . GLN B 1 282 ? 24.051 88.445 37.010 1.00 34.89 282 GLN B C 1
ATOM 8518 O O . GLN B 1 282 ? 24.983 88.700 37.779 1.00 35.48 282 GLN B O 1
ATOM 8524 N N . TYR B 1 283 ? 24.040 87.337 36.258 1.00 32.32 283 TYR B N 1
ATOM 8525 C CA . TYR B 1 283 ? 25.056 86.334 36.539 1.00 31.29 283 TYR B CA 1
ATOM 8526 C C . TYR B 1 283 ? 26.453 86.820 36.182 1.00 33.32 283 TYR B C 1
ATOM 8527 O O . TYR B 1 283 ? 27.427 86.238 36.667 1.00 33.80 283 TYR B O 1
ATOM 8536 N N . MET B 1 284 ? 26.579 87.876 35.369 1.00 32.07 284 MET B N 1
ATOM 8537 C CA . MET B 1 284 ? 27.893 88.398 34.980 1.00 35.65 284 MET B CA 1
ATOM 8538 C C . MET B 1 284 ? 28.492 89.377 35.994 1.00 39.82 284 MET B C 1
ATOM 8539 O O . MET B 1 284 ? 29.689 89.674 35.907 1.00 38.44 284 MET B O 1
ATOM 8544 N N . LEU B 1 285 ? 27.701 89.863 36.957 1.00 39.22 285 LEU B N 1
ATOM 8545 C CA . LEU B 1 285 ? 28.118 91.008 37.768 1.00 39.01 285 LEU B CA 1
ATOM 8546 C C . LEU B 1 285 ? 29.356 90.735 38.612 1.00 38.68 285 LEU B C 1
ATOM 8547 O O . LEU B 1 285 ? 30.228 91.618 38.696 1.00 38.83 285 LEU B O 1
ATOM 8552 N N . PRO B 1 286 ? 29.496 89.593 39.263 1.00 36.07 286 PRO B N 1
ATOM 8553 C CA . PRO B 1 286 ? 30.735 89.351 40.017 1.00 38.39 286 PRO B CA 1
ATOM 8554 C C . PRO B 1 286 ? 31.983 89.555 39.181 1.00 40.82 286 PRO B C 1
ATOM 8555 O O . PRO B 1 286 ? 32.958 90.124 39.678 1.00 41.08 286 PRO B O 1
ATOM 8559 N N . PHE B 1 287 ? 31.982 89.121 37.917 1.00 38.40 287 PHE B N 1
ATOM 8560 C CA . PHE B 1 287 ? 33.170 89.296 37.092 1.00 38.28 287 PHE B CA 1
ATOM 8561 C C . PHE B 1 287 ? 33.368 90.758 36.740 1.00 41.34 287 PHE B C 1
ATOM 8562 O O . PHE B 1 287 ? 34.499 91.250 36.692 1.00 44.33 287 PHE B O 1
ATOM 8570 N N . PHE B 1 288 ? 32.280 91.468 36.480 1.00 39.12 288 PHE B N 1
ATOM 8571 C CA . PHE B 1 288 ? 32.416 92.863 36.096 1.00 41.81 288 PHE B CA 1
ATOM 8572 C C . PHE B 1 288 ? 32.926 93.693 37.260 1.00 41.91 288 PHE B C 1
ATOM 8573 O O . PHE B 1 288 ? 33.798 94.546 37.088 1.00 48.08 288 PHE B O 1
ATOM 8581 N N . GLU B 1 289 ? 32.421 93.437 38.460 1.00 41.65 289 GLU B N 1
ATOM 8582 C CA . GLU B 1 289 ? 32.862 94.214 39.608 1.00 42.66 289 GLU B CA 1
ATOM 8583 C C . GLU B 1 289 ? 34.325 93.936 39.928 1.00 45.18 289 GLU B C 1
ATOM 8584 O O . GLU B 1 289 ? 35.129 94.868 40.053 1.00 48.28 289 GLU B O 1
ATOM 8590 N N . LYS B 1 290 ? 34.698 92.654 40.012 1.00 41.21 290 LYS B N 1
ATOM 8591 C CA . LYS B 1 290 ? 36.073 92.296 40.341 1.00 41.18 290 LYS B CA 1
ATOM 8592 C C . LYS B 1 290 ? 37.052 92.867 39.333 1.00 47.58 290 LYS B C 1
ATOM 8593 O O . LYS B 1 290 ? 38.146 93.306 39.701 1.00 51.43 290 LYS B O 1
ATOM 8599 N N . GLU B 1 291 ? 36.697 92.849 38.054 1.00 49.04 291 GLU B N 1
ATOM 8600 C CA . GLU B 1 291 ? 37.634 93.348 37.062 1.00 49.36 291 GLU B CA 1
ATOM 8601 C C . GLU B 1 291 ? 37.567 94.861 36.922 1.00 52.37 291 GLU B C 1
ATOM 8602 O O . GLU B 1 291 ? 38.562 95.486 36.534 1.00 51.80 291 GLU B O 1
ATOM 8608 N N . THR B 1 292 ? 36.420 95.474 37.219 1.00 49.89 292 THR B N 1
ATOM 8609 C CA . THR B 1 292 ? 36.406 96.931 37.285 1.00 52.93 292 THR B CA 1
ATOM 8610 C C . THR B 1 292 ? 37.228 97.419 38.477 1.00 54.08 292 THR B C 1
ATOM 8611 O O . THR B 1 292 ? 38.036 98.346 38.341 1.00 52.54 292 THR B O 1
ATOM 8615 N N . ALA B 1 293 ? 37.067 96.780 39.642 1.00 50.29 293 ALA B N 1
ATOM 8616 C CA . ALA B 1 293 ? 37.974 97.028 40.757 1.00 48.82 293 ALA B CA 1
ATOM 8617 C C . ALA B 1 293 ? 39.432 96.990 40.322 1.00 50.10 293 ALA B C 1
ATOM 8618 O O . ALA B 1 293 ? 40.255 97.746 40.844 1.00 50.16 293 ALA B O 1
ATOM 8620 N N . GLU B 1 294 ? 39.771 96.120 39.376 1.00 53.97 294 GLU B N 1
ATOM 8621 C CA . GLU B 1 294 ? 41.147 95.932 38.938 1.00 51.75 294 GLU B CA 1
ATOM 8622 C C . GLU B 1 294 ? 41.567 96.905 37.843 1.00 53.76 294 GLU B C 1
ATOM 8623 O O . GLU B 1 294 ? 42.638 96.723 37.260 1.00 59.59 294 GLU B O 1
ATOM 8629 N N . GLY B 1 295 ? 40.747 97.910 37.533 1.00 50.43 295 GLY B N 1
ATOM 8630 C CA . GLY B 1 295 ? 41.121 98.950 36.597 1.00 50.70 295 GLY B CA 1
ATOM 8631 C C . GLY B 1 295 ? 40.665 98.786 35.153 1.00 56.39 295 GLY B C 1
ATOM 8632 O O . GLY B 1 295 ? 40.964 99.664 34.330 1.00 55.27 295 GLY B O 1
ATOM 8633 N N . LYS B 1 296 ? 39.956 97.714 34.813 1.00 56.68 296 LYS B N 1
ATOM 8634 C CA . LYS B 1 296 ? 39.454 97.577 33.447 1.00 50.35 296 LYS B CA 1
ATOM 8635 C C . LYS B 1 296 ? 38.385 98.639 33.195 1.00 45.13 296 LYS B C 1
ATOM 8636 O O . LYS B 1 296 ? 37.459 98.793 33.998 1.00 49.80 296 LYS B O 1
ATOM 8638 N N . PRO B 1 297 ? 38.495 99.416 32.132 1.00 45.79 297 PRO B N 1
ATOM 8639 C CA . PRO B 1 297 ? 37.488 100.446 31.862 1.00 48.89 297 PRO B CA 1
ATOM 8640 C C . PRO B 1 297 ? 36.222 99.880 31.230 1.00 49.63 297 PRO B C 1
ATOM 8641 O O . PRO B 1 297 ? 36.219 98.826 30.590 1.00 48.54 297 PRO B O 1
ATOM 8645 N N . GLU B 1 298 ? 35.133 100.634 31.396 1.00 50.80 298 GLU B N 1
ATOM 8646 C CA . GLU B 1 298 ? 33.862 100.266 30.782 1.00 45.85 298 GLU B CA 1
ATOM 8647 C C . GLU B 1 298 ? 34.057 99.759 29.361 1.00 43.68 298 GLU B C 1
ATOM 8648 O O . GLU B 1 298 ? 33.542 98.700 28.999 1.00 48.77 298 GLU B O 1
ATOM 8654 N N . GLU B 1 299 ? 34.829 100.485 28.548 1.00 46.84 299 GLU B N 1
ATOM 8655 C CA . GLU B 1 299 ? 35.000 100.109 27.146 1.00 43.47 299 GLU B CA 1
ATOM 8656 C C . GLU B 1 299 ? 35.508 98.674 26.997 1.00 45.55 299 GLU B C 1
ATOM 8657 O O . GLU B 1 299 ? 35.257 98.025 25.976 1.00 43.00 299 GLU B O 1
ATOM 8659 N N . TYR B 1 300 ? 36.200 98.149 28.007 1.00 45.97 300 TYR B N 1
ATOM 8660 C CA . TYR B 1 300 ? 36.622 96.753 27.948 1.00 44.45 300 TYR B CA 1
ATOM 8661 C C . TYR B 1 300 ? 35.422 95.823 27.868 1.00 46.12 300 TYR B C 1
ATOM 8662 O O . TYR B 1 300 ? 35.401 94.882 27.070 1.00 46.61 300 TYR B O 1
ATOM 8671 N N . PHE B 1 301 ? 34.432 96.045 28.725 1.00 45.36 301 PHE B N 1
ATOM 8672 C CA . PHE B 1 301 ? 33.238 95.217 28.702 1.00 42.75 301 PHE B CA 1
ATOM 8673 C C . PHE B 1 301 ? 32.313 95.592 27.553 1.00 45.31 301 PHE B C 1
ATOM 8674 O O . PHE B 1 301 ? 31.686 94.712 26.954 1.00 48.94 301 PHE B O 1
ATOM 8682 N N . ALA B 1 302 ? 32.230 96.875 27.209 1.00 43.83 302 ALA B N 1
ATOM 8683 C CA . ALA B 1 302 ? 31.361 97.268 26.107 1.00 45.50 302 ALA B CA 1
ATOM 8684 C C . ALA B 1 302 ? 31.707 96.523 24.818 1.00 47.69 302 ALA B C 1
ATOM 8685 O O . ALA B 1 302 ? 30.820 96.248 24.003 1.00 48.46 302 ALA B O 1
ATOM 8687 N N . ASP B 1 303 ? 32.981 96.193 24.606 1.00 44.99 303 ASP B N 1
ATOM 8688 C CA . ASP B 1 303 ? 33.350 95.560 23.347 1.00 44.12 303 ASP B CA 1
ATOM 8689 C C . ASP B 1 303 ? 33.123 94.049 23.388 1.00 45.55 303 ASP B C 1
ATOM 8690 O O . ASP B 1 303 ? 32.845 93.439 22.347 1.00 45.42 303 ASP B O 1
ATOM 8695 N N . ILE B 1 304 ? 33.203 93.436 24.573 1.00 43.83 304 ILE B N 1
ATOM 8696 C CA . ILE B 1 304 ? 32.828 92.028 24.714 1.00 46.08 304 ILE B CA 1
ATOM 8697 C C . ILE B 1 304 ? 31.310 91.852 24.581 1.00 43.13 304 ILE B C 1
ATOM 8698 O O . ILE B 1 304 ? 30.827 90.978 23.849 1.00 38.01 304 ILE B O 1
ATOM 8703 N N . ILE B 1 305 ? 30.537 92.679 25.285 1.00 39.04 305 ILE B N 1
ATOM 8704 C CA . ILE B 1 305 ? 29.086 92.604 25.179 1.00 37.13 305 ILE B CA 1
ATOM 8705 C C . ILE B 1 305 ? 28.643 92.783 23.732 1.00 41.11 305 ILE B C 1
ATOM 8706 O O . ILE B 1 305 ? 27.724 92.101 23.259 1.00 39.04 305 ILE B O 1
ATOM 8711 N N . HIS B 1 306 ? 29.308 93.679 22.998 1.00 42.59 306 HIS B N 1
ATOM 8712 C CA . HIS B 1 306 ? 28.992 93.901 21.591 1.00 38.81 306 HIS B CA 1
ATOM 8713 C C . HIS B 1 306 ? 29.276 92.658 20.748 1.00 41.82 306 HIS B C 1
ATOM 8714 O O . HIS B 1 306 ? 28.414 92.185 19.993 1.00 35.81 306 HIS B O 1
ATOM 8721 N N . GLU B 1 307 ? 30.505 92.142 20.829 1.00 38.33 307 GLU B N 1
ATOM 8722 C CA . GLU B 1 307 ? 30.833 90.960 20.047 1.00 38.86 307 GLU B CA 1
ATOM 8723 C C . GLU B 1 307 ? 29.892 89.813 20.399 1.00 41.05 307 GLU B C 1
ATOM 8724 O O . GLU B 1 307 ? 29.372 89.124 19.508 1.00 42.23 307 GLU B O 1
ATOM 8730 N N . PHE B 1 308 ? 29.634 89.619 21.697 1.00 39.68 308 PHE B N 1
ATOM 8731 C CA . PHE B 1 308 ? 28.687 88.602 22.147 1.00 38.06 308 PHE B CA 1
ATOM 8732 C C . PHE B 1 308 ? 27.313 88.811 21.512 1.00 39.46 308 PHE B C 1
ATOM 8733 O O . PHE B 1 308 ? 26.704 87.865 20.999 1.00 39.58 308 PHE B O 1
ATOM 8741 N N . LYS B 1 309 ? 26.809 90.050 21.527 1.00 39.89 309 LYS B N 1
ATOM 8742 C CA . LYS B 1 309 ? 25.528 90.330 20.876 1.00 38.05 309 LYS B CA 1
ATOM 8743 C C . LYS B 1 309 ? 25.579 90.032 19.385 1.00 40.88 309 LYS B C 1
ATOM 8744 O O . LYS B 1 309 ? 24.575 89.589 18.810 1.00 38.86 309 LYS B O 1
ATOM 8750 N N . LEU B 1 310 ? 26.738 90.261 18.744 1.00 43.29 310 LEU B N 1
ATOM 8751 C CA . LEU B 1 310 ? 26.904 89.970 17.321 1.00 38.83 310 LEU B CA 1
ATOM 8752 C C . LEU B 1 310 ? 27.052 88.476 17.061 1.00 38.50 310 LEU B C 1
ATOM 8753 O O . LEU B 1 310 ? 26.597 87.976 16.029 1.00 35.81 310 LEU B O 1
ATOM 8758 N N . LYS B 1 311 ? 27.707 87.749 17.967 1.00 40.79 311 LYS B N 1
ATOM 8759 C CA . LYS B 1 311 ? 27.751 86.298 17.830 1.00 40.51 311 LYS B CA 1
ATOM 8760 C C . LYS B 1 311 ? 26.338 85.727 17.688 1.00 41.14 311 LYS B C 1
ATOM 8761 O O . LYS B 1 311 ? 26.110 84.791 16.917 1.00 46.04 311 LYS B O 1
ATOM 8767 N N . VAL B 1 312 ? 25.366 86.311 18.384 1.00 38.53 312 VAL B N 1
ATOM 8768 C CA . VAL B 1 312 ? 24.001 85.797 18.326 1.00 40.06 312 VAL B CA 1
ATOM 8769 C C . VAL B 1 312 ? 23.266 86.319 17.094 1.00 40.27 312 VAL B C 1
ATOM 8770 O O . VAL B 1 312 ? 22.468 85.599 16.485 1.00 44.94 312 VAL B O 1
ATOM 8774 N N . ALA B 1 313 ? 23.491 87.579 16.720 1.00 40.77 313 ALA B N 1
ATOM 8775 C CA . ALA B 1 313 ? 22.801 88.155 15.563 1.00 42.40 313 ALA B CA 1
ATOM 8776 C C . ALA B 1 313 ? 23.187 87.483 14.243 1.00 40.57 313 ALA B C 1
ATOM 8777 O O . ALA B 1 313 ? 22.424 87.566 13.269 1.00 43.17 313 ALA B O 1
ATOM 8779 N N . GLU B 1 314 ? 24.352 86.829 14.201 1.00 39.89 314 GLU B N 1
ATOM 8780 C CA . GLU B 1 314 ? 24.873 86.085 13.060 1.00 40.96 314 GLU B CA 1
ATOM 8781 C C . GLU B 1 314 ? 24.182 84.743 12.853 1.00 42.60 314 GLU B C 1
ATOM 8782 O O . GLU B 1 314 ? 24.402 84.114 11.809 1.00 48.05 314 GLU B O 1
ATOM 8788 N N . MET B 1 315 ? 23.357 84.298 13.801 1.00 39.40 315 MET B N 1
ATOM 8789 C CA . MET B 1 315 ? 22.783 82.958 13.780 1.00 36.86 315 MET B CA 1
ATOM 8790 C C . MET B 1 315 ? 21.578 82.873 12.848 1.00 40.10 315 MET B C 1
ATOM 8791 O O . MET B 1 315 ? 20.891 83.866 12.571 1.00 41.39 315 MET B O 1
ATOM 8796 N N . TRP B 1 316 ? 21.318 81.656 12.377 1.00 40.85 316 TRP B N 1
ATOM 8797 C CA . TRP B 1 316 ? 20.193 81.364 11.506 1.00 41.77 316 TRP B CA 1
ATOM 8798 C C . TRP B 1 316 ? 19.387 80.209 12.079 1.00 42.79 316 TRP B C 1
ATOM 8799 O O . TRP B 1 316 ? 19.928 79.306 12.726 1.00 38.92 316 TRP B O 1
ATOM 8810 N N . ASN B 1 317 ? 18.079 80.254 11.853 1.00 43.20 317 ASN B N 1
ATOM 8811 C CA . ASN B 1 317 ? 17.208 79.118 12.161 1.00 46.10 317 ASN B CA 1
ATOM 8812 C C . ASN B 1 317 ? 16.210 79.074 11.013 1.00 46.91 317 ASN B C 1
ATOM 8813 O O . ASN B 1 317 ? 15.101 79.607 11.115 1.00 49.17 317 ASN B O 1
ATOM 8818 N N . ILE B 1 318 ? 16.636 78.446 9.913 1.00 49.21 318 ILE B N 1
ATOM 8819 C CA . ILE B 1 318 ? 15.876 78.456 8.668 1.00 46.78 318 ILE B CA 1
ATOM 8820 C C . ILE B 1 318 ? 14.622 77.621 8.832 1.00 48.12 318 ILE B C 1
ATOM 8821 O O . ILE B 1 318 ? 14.684 76.475 9.292 1.00 48.22 318 ILE B O 1
ATOM 8826 N N . ARG B 1 319 ? 13.480 78.183 8.449 1.00 52.98 319 ARG B N 1
ATOM 8827 C CA . ARG B 1 319 ? 12.215 77.457 8.471 1.00 57.46 319 ARG B CA 1
ATOM 8828 C C . ARG B 1 319 ? 11.731 77.190 7.042 1.00 57.91 319 ARG B C 1
ATOM 8829 O O . ARG B 1 319 ? 12.330 77.641 6.054 1.00 56.34 319 ARG B O 1
ATOM 8837 N N . CYS B 1 320 ? 10.639 76.424 6.940 1.00 59.85 320 CYS B N 1
ATOM 8838 C CA . CYS B 1 320 ? 10.025 76.161 5.641 1.00 59.25 320 CYS B CA 1
ATOM 8839 C C . CYS B 1 320 ? 9.559 77.471 4.998 1.00 59.01 320 CYS B C 1
ATOM 8840 O O . CYS B 1 320 ? 9.478 78.520 5.637 1.00 64.51 320 CYS B O 1
ATOM 8843 N N . TYR B 1 321 ? 9.260 77.404 3.702 1.00 62.34 321 TYR B N 1
ATOM 8844 C CA . TYR B 1 321 ? 8.952 78.623 2.954 1.00 64.13 321 TYR B CA 1
ATOM 8845 C C . TYR B 1 321 ? 7.667 79.282 3.450 1.00 66.29 321 TYR B C 1
ATOM 8846 O O . TYR B 1 321 ? 7.487 80.497 3.294 1.00 61.82 321 TYR B O 1
ATOM 8855 N N . ASN B 1 322 ? 6.764 78.500 4.045 1.00 70.13 322 ASN B N 1
ATOM 8856 C CA . ASN B 1 322 ? 5.533 79.053 4.604 1.00 69.85 322 ASN B CA 1
ATOM 8857 C C . ASN B 1 322 ? 5.807 79.778 5.920 1.00 67.89 322 ASN B C 1
ATOM 8858 O O . ASN B 1 322 ? 5.520 80.973 6.053 1.00 67.37 322 ASN B O 1
ATOM 8863 N N . GLU B 1 323 ? 6.368 79.071 6.909 1.00 65.67 323 GLU B N 1
ATOM 8864 C CA . GLU B 1 323 ? 6.827 79.755 8.114 1.00 65.52 323 GLU B CA 1
ATOM 8865 C C . GLU B 1 323 ? 7.806 80.870 7.769 1.00 68.76 323 GLU B C 1
ATOM 8866 O O . GLU B 1 323 ? 7.885 81.872 8.491 1.00 68.67 323 GLU B O 1
ATOM 8872 N N . SER B 1 324 ? 8.538 80.724 6.658 1.00 63.11 324 SER B N 1
ATOM 8873 C CA . SER B 1 324 ? 9.531 81.711 6.268 1.00 56.91 324 SER B CA 1
ATOM 8874 C C . SER B 1 324 ? 8.910 83.033 5.835 1.00 60.37 324 SER B C 1
ATOM 8875 O O . SER B 1 324 ? 9.625 84.039 5.772 1.00 64.23 324 SER B O 1
ATOM 8878 N N . VAL B 1 325 ? 7.615 83.062 5.517 1.00 61.37 325 VAL B N 1
ATOM 8879 C CA . VAL B 1 325 ? 6.947 84.305 5.156 1.00 68.04 325 VAL B CA 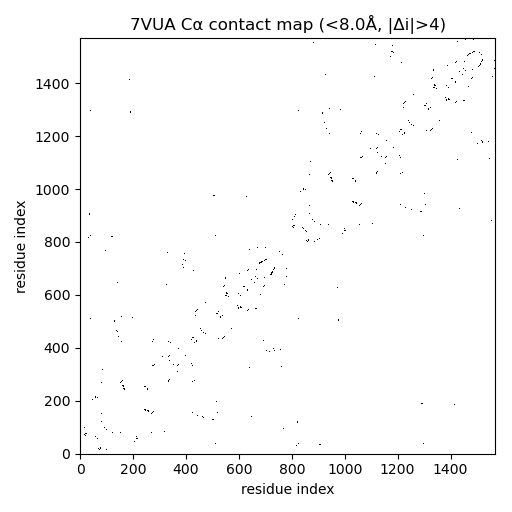1
ATOM 8880 C C . VAL B 1 325 ? 6.047 84.829 6.276 1.00 64.81 325 VAL B C 1
ATOM 8881 O O . VAL B 1 325 ? 5.858 86.047 6.381 1.00 63.90 325 VAL B O 1
ATOM 8885 N N . ALA B 1 326 ? 5.508 83.952 7.130 1.00 67.64 326 ALA B N 1
ATOM 8886 C CA . ALA B 1 326 ? 4.803 84.381 8.336 1.00 69.89 326 ALA B CA 1
ATOM 8887 C C . ALA B 1 326 ? 5.755 84.784 9.464 1.00 70.04 326 ALA B C 1
ATOM 8888 O O . ALA B 1 326 ? 5.366 85.573 10.334 1.00 69.07 326 ALA B O 1
ATOM 8890 N N . ASP B 1 327 ? 6.992 84.256 9.468 1.00 67.73 327 ASP B N 1
ATOM 8891 C CA . ASP B 1 327 ? 8.065 84.682 10.362 1.00 63.81 327 ASP B CA 1
ATOM 8892 C C . ASP B 1 327 ? 9.149 85.372 9.531 1.00 65.16 327 ASP B C 1
ATOM 8893 O O . ASP B 1 327 ? 10.250 84.821 9.382 1.00 62.01 327 ASP B O 1
ATOM 8898 N N . PRO B 1 328 ? 8.887 86.558 8.967 1.00 67.04 328 PRO B N 1
ATOM 8899 C CA . PRO B 1 328 ? 9.867 87.178 8.064 1.00 60.91 328 PRO B CA 1
ATOM 8900 C C . PRO B 1 328 ? 11.022 87.806 8.829 1.00 62.12 328 PRO B C 1
ATOM 8901 O O . PRO B 1 328 ? 10.851 88.348 9.926 1.00 62.15 328 PRO B O 1
ATOM 8905 N N . GLY B 1 329 ? 12.216 87.711 8.243 1.00 61.23 329 GLY B N 1
ATOM 8906 C CA . GLY B 1 329 ? 13.425 88.196 8.876 1.00 62.01 329 GLY B CA 1
ATOM 8907 C C . GLY B 1 329 ? 14.187 87.190 9.719 1.00 56.79 329 GLY B C 1
ATOM 8908 O O . GLY B 1 329 ? 15.259 87.533 10.245 1.00 56.65 329 GLY B O 1
ATOM 8909 N N . ASN B 1 330 ? 13.670 85.965 9.876 1.00 53.78 330 ASN B N 1
ATOM 8910 C CA . ASN B 1 330 ? 14.310 84.882 10.619 1.00 51.63 330 ASN B CA 1
ATOM 8911 C C . ASN B 1 330 ? 14.391 85.206 12.107 1.00 50.10 330 ASN B C 1
ATOM 8912 O O . ASN B 1 330 ? 15.493 85.341 12.656 1.00 53.36 330 ASN B O 1
ATOM 8917 N N . PRO B 1 331 ? 13.260 85.368 12.788 1.00 49.15 331 PRO B N 1
ATOM 8918 C CA . PRO B 1 331 ? 13.301 85.467 14.249 1.00 47.08 331 PRO B CA 1
ATOM 8919 C C . PRO B 1 331 ? 14.024 84.276 14.864 1.00 45.85 331 PRO B C 1
ATOM 8920 O O . PRO B 1 331 ? 13.777 83.117 14.512 1.00 46.41 331 PRO B O 1
ATOM 8924 N N . LEU B 1 332 ? 14.963 84.571 15.757 1.00 43.44 332 LEU B N 1
ATOM 8925 C CA . LEU B 1 332 ? 15.555 83.550 16.602 1.00 40.58 332 LEU B CA 1
ATOM 8926 C C . LEU B 1 332 ? 14.949 83.541 17.987 1.00 39.32 332 LEU B C 1
ATOM 8927 O O . LEU B 1 332 ? 14.986 82.504 18.651 1.00 43.42 332 LEU B O 1
ATOM 8932 N N . TRP B 1 333 ? 14.386 84.665 18.424 1.00 37.64 333 TRP B N 1
ATOM 8933 C CA . TRP B 1 333 ? 13.685 84.758 19.697 1.00 37.86 333 TRP B CA 1
ATOM 8934 C C . TRP B 1 333 ? 14.578 84.290 20.844 1.00 38.71 333 TRP B C 1
ATOM 8935 O O . TRP B 1 333 ? 14.169 83.520 21.714 1.00 42.46 333 TRP B O 1
ATOM 8946 N N . MET B 1 334 ? 15.825 84.752 20.822 1.00 33.79 334 MET B N 1
ATOM 8947 C CA . MET B 1 334 ? 16.808 84.449 21.850 1.00 32.15 334 MET B CA 1
ATOM 8948 C C . MET B 1 334 ? 16.951 85.676 22.745 1.00 36.80 334 MET B C 1
ATOM 8949 O O . MET B 1 334 ? 17.529 86.684 22.331 1.00 39.87 334 MET B O 1
ATOM 8954 N N . HIS B 1 335 ? 16.418 85.593 23.969 1.00 37.18 335 HIS B N 1
ATOM 8955 C CA . HIS B 1 335 ? 16.320 86.745 24.858 1.00 31.93 335 HIS B CA 1
ATOM 8956 C C . HIS B 1 335 ? 17.497 86.796 25.814 1.00 34.11 335 HIS B C 1
ATOM 8957 O O . HIS B 1 335 ? 17.961 85.764 26.312 1.00 36.06 335 HIS B O 1
ATOM 8964 N N . ILE B 1 336 ? 18.000 88.007 26.033 1.00 35.69 336 ILE B N 1
ATOM 8965 C CA . ILE B 1 336 ? 18.781 88.351 27.213 1.00 31.62 336 ILE B CA 1
ATOM 8966 C C . ILE B 1 336 ? 17.873 89.189 28.106 1.00 35.52 336 ILE B C 1
ATOM 8967 O O . ILE B 1 336 ? 17.255 90.159 27.640 1.00 35.64 336 ILE B O 1
ATOM 8972 N N . MET B 1 337 ? 17.732 88.774 29.361 1.00 31.38 337 MET B N 1
ATOM 8973 C CA . MET B 1 337 ? 16.914 89.505 30.321 1.00 33.94 337 MET B CA 1
ATOM 8974 C C . MET B 1 337 ? 17.768 90.517 31.076 1.00 37.49 337 MET B C 1
ATOM 8975 O O . MET B 1 337 ? 18.935 90.251 31.405 1.00 37.01 337 MET B O 1
ATOM 8980 N N . LEU B 1 338 ? 17.173 91.683 31.343 1.00 33.48 338 LEU B N 1
ATOM 8981 C CA . LEU B 1 338 ? 17.808 92.754 32.096 1.00 34.37 338 LEU B CA 1
ATOM 8982 C C . LEU B 1 338 ? 16.887 93.219 33.217 1.00 36.68 338 LEU B C 1
ATOM 8983 O O . LEU B 1 338 ? 15.657 93.117 33.122 1.00 36.38 338 LEU B O 1
ATOM 8988 N N . ALA B 1 339 ? 17.496 93.757 34.274 1.00 36.47 339 ALA B N 1
ATOM 8989 C CA . ALA B 1 339 ? 16.748 94.423 35.336 1.00 37.91 339 ALA B CA 1
ATOM 8990 C C . ALA B 1 339 ? 15.917 93.430 36.139 1.00 40.04 339 ALA B C 1
ATOM 8991 O O . ALA B 1 339 ? 16.387 92.326 36.418 1.00 38.52 339 ALA B O 1
ATOM 8993 N N . GLY B 1 340 ? 14.684 93.812 36.520 1.00 38.84 340 GLY B N 1
ATOM 8994 C CA . GLY B 1 340 ? 13.859 92.988 37.386 1.00 39.49 340 GLY B CA 1
ATOM 8995 C C . GLY B 1 340 ? 14.227 93.096 38.866 1.00 43.48 340 GLY B C 1
ATOM 8996 O O . GLY B 1 340 ? 14.948 93.999 39.306 1.00 42.50 340 GLY B O 1
ATOM 8997 N N . GLN B 1 341 ? 13.709 92.136 39.638 1.00 42.47 341 GLN B N 1
ATOM 8998 C CA . GLN B 1 341 ? 13.931 91.990 41.071 1.00 39.19 341 GLN B CA 1
ATOM 8999 C C . GLN B 1 341 ? 14.921 90.871 41.357 1.00 39.03 341 GLN B C 1
ATOM 9000 O O . GLN B 1 341 ? 15.119 89.956 40.556 1.00 33.47 341 GLN B O 1
ATOM 9006 N N . LEU B 1 342 ? 15.491 90.920 42.553 1.00 38.03 342 LEU B N 1
ATOM 9007 C CA . LEU B 1 342 ? 16.244 89.800 43.065 1.00 32.02 342 LEU B CA 1
ATOM 9008 C C . LEU B 1 342 ? 15.296 88.866 43.806 1.00 37.76 342 LEU B C 1
ATOM 9009 O O . LEU B 1 342 ? 14.099 89.128 43.930 1.00 37.65 342 LEU B O 1
ATOM 9014 N N . GLU B 1 343 ? 15.843 87.752 44.304 1.00 39.36 343 GLU B N 1
ATOM 9015 C CA . GLU B 1 343 ? 15.029 86.758 44.993 1.00 35.03 343 GLU B CA 1
ATOM 9016 C C . GLU B 1 343 ? 14.130 87.383 46.061 1.00 42.37 343 GLU B C 1
ATOM 9017 O O . GLU B 1 343 ? 13.001 86.919 46.274 1.00 44.19 343 GLU B O 1
ATOM 9023 N N . ASN B 1 344 ? 14.596 88.437 46.736 1.00 43.53 344 ASN B N 1
ATOM 9024 C CA . ASN B 1 344 ? 13.876 89.008 47.871 1.00 42.00 344 ASN B CA 1
ATOM 9025 C C . ASN B 1 344 ? 12.929 90.131 47.481 1.00 39.24 344 ASN B C 1
ATOM 9026 O O . ASN B 1 344 ? 12.376 90.780 48.365 1.00 41.61 344 ASN B O 1
ATOM 9031 N N . GLY B 1 345 ? 12.724 90.373 46.186 1.00 44.20 345 GLY B N 1
ATOM 9032 C CA . GLY B 1 345 ? 11.818 91.403 45.710 1.00 36.94 345 GLY B CA 1
ATOM 9033 C C . GLY B 1 345 ? 12.474 92.739 45.457 1.00 38.90 345 GLY B C 1
ATOM 9034 O O . GLY B 1 345 ? 11.798 93.679 45.011 1.00 36.90 345 GLY B O 1
ATOM 9035 N N . LYS B 1 346 ? 13.765 92.852 45.726 1.00 36.70 346 LYS B N 1
ATOM 9036 C CA . LYS B 1 346 ? 14.468 94.112 45.607 1.00 38.57 346 LYS B CA 1
ATOM 9037 C C . LYS B 1 346 ? 14.949 94.322 44.174 1.00 43.27 346 LYS B C 1
ATOM 9038 O O . LYS B 1 346 ? 15.146 93.366 43.415 1.00 45.79 346 LYS B O 1
ATOM 9044 N N . ASP B 1 347 ? 15.126 95.591 43.811 1.00 38.47 347 ASP B N 1
ATOM 9045 C CA . ASP B 1 347 ? 15.538 95.944 42.465 1.00 37.76 347 ASP B CA 1
ATOM 9046 C C . ASP B 1 347 ? 16.861 95.276 42.112 1.00 41.65 347 ASP B C 1
ATOM 9047 O O . ASP B 1 347 ? 17.802 95.258 42.905 1.00 46.01 347 ASP B O 1
ATOM 9052 N N . ALA B 1 348 ? 16.933 94.733 40.901 1.00 43.17 348 ALA B N 1
ATOM 9053 C CA . ALA B 1 348 ? 18.090 93.966 40.479 1.00 42.00 348 ALA B CA 1
ATOM 9054 C C . ALA B 1 348 ? 19.010 94.736 39.541 1.00 40.97 348 ALA B C 1
ATOM 9055 O O . ALA B 1 348 ? 20.092 94.223 39.219 1.00 36.84 348 ALA B O 1
ATOM 9057 N N . CYS B 1 349 ? 18.614 95.939 39.102 1.00 39.96 349 CYS B N 1
ATOM 9058 C CA . CYS B 1 349 ? 19.493 96.768 38.284 1.00 33.66 349 CYS B CA 1
ATOM 9059 C C . CYS B 1 349 ? 20.826 97.004 38.991 1.00 42.48 349 CYS B C 1
ATOM 9060 O O . CYS B 1 349 ? 20.938 96.960 40.230 1.00 43.01 349 CYS B O 1
ATOM 9063 N N . ASN B 1 350 ? 21.845 97.273 38.184 1.00 36.64 350 ASN B N 1
ATOM 9064 C CA . ASN B 1 350 ? 23.190 97.483 38.694 1.00 34.27 350 ASN B CA 1
ATOM 9065 C C . ASN B 1 350 ? 23.976 98.226 37.619 1.00 37.43 350 ASN B C 1
ATOM 9066 O O . ASN B 1 350 ? 23.447 98.549 36.555 1.00 38.66 350 ASN B O 1
ATOM 9071 N N . GLU B 1 351 ? 25.251 98.499 37.895 1.00 38.09 351 GLU B N 1
ATOM 9072 C CA . GLU B 1 351 ? 26.056 99.200 36.895 1.00 42.05 351 GLU B CA 1
ATOM 9073 C C . GLU B 1 351 ? 26.029 98.464 35.551 1.00 41.52 351 GLU B C 1
ATOM 9074 O O . GLU B 1 351 ? 25.922 99.090 34.484 1.00 36.52 351 GLU B O 1
ATOM 9080 N N . LEU B 1 352 ? 26.093 97.125 35.593 1.00 41.05 352 LEU B N 1
ATOM 9081 C CA . LEU B 1 352 ? 26.182 96.322 34.379 1.00 37.52 352 LEU B CA 1
ATOM 9082 C C . LEU B 1 352 ? 24.922 96.437 33.529 1.00 40.56 352 LEU B C 1
ATOM 9083 O O . LEU B 1 352 ? 24.999 96.395 32.295 1.00 38.76 352 LEU B O 1
ATOM 9088 N N . THR B 1 353 ? 23.760 96.575 34.168 1.00 39.73 353 THR B N 1
ATOM 9089 C CA . THR B 1 353 ? 22.542 96.891 33.435 1.00 37.53 353 THR B CA 1
ATOM 9090 C C . THR B 1 353 ? 22.726 98.137 32.588 1.00 41.26 353 THR B C 1
ATOM 9091 O O . THR B 1 353 ? 22.335 98.174 31.413 1.00 43.13 353 THR B O 1
ATOM 9095 N N . ASN B 1 354 ? 23.313 99.180 33.184 1.00 44.92 354 ASN B N 1
ATOM 9096 C CA . ASN B 1 354 ? 23.555 100.420 32.457 1.00 38.81 354 ASN B CA 1
ATOM 9097 C C . ASN B 1 354 ? 24.620 100.224 31.388 1.00 39.39 354 ASN B C 1
ATOM 9098 O O . ASN B 1 354 ? 24.390 100.531 30.213 1.00 40.45 354 ASN B O 1
ATOM 9103 N N . VAL B 1 355 ? 25.787 99.693 31.766 1.00 35.75 355 VAL B N 1
ATOM 9104 C CA . VAL B 1 355 ? 26.792 99.392 30.751 1.00 34.69 355 VAL B CA 1
ATOM 9105 C C . VAL B 1 355 ? 26.137 98.713 29.561 1.00 39.45 355 VAL B C 1
ATOM 9106 O O . VAL B 1 355 ? 26.389 99.068 28.399 1.00 43.17 355 VAL B O 1
ATOM 9110 N N . PHE B 1 356 ? 25.257 97.739 29.836 1.00 37.30 356 PHE B N 1
ATOM 9111 C CA . PHE B 1 356 ? 24.623 96.978 28.761 1.00 37.88 356 PHE B CA 1
ATOM 9112 C C . PHE B 1 356 ? 23.687 97.852 27.945 1.00 41.91 356 PHE B C 1
ATOM 9113 O O . PHE B 1 356 ? 23.680 97.778 26.709 1.00 39.55 356 PHE B O 1
ATOM 9121 N N . LEU B 1 357 ? 22.878 98.670 28.628 1.00 42.24 357 LEU B N 1
ATOM 9122 C CA . LEU B 1 357 ? 21.996 99.607 27.941 1.00 42.62 357 LEU B CA 1
ATOM 9123 C C . LEU B 1 357 ? 22.791 100.614 27.109 1.00 46.40 357 LEU B C 1
ATOM 9124 O O . LEU B 1 357 ? 22.353 101.018 26.024 1.00 42.08 357 LEU B O 1
ATOM 9129 N N . ARG B 1 358 ? 23.961 101.036 27.604 1.00 46.78 358 ARG B N 1
ATOM 9130 C CA . ARG B 1 358 ? 24.773 101.995 26.860 1.00 45.41 358 ARG B CA 1
ATOM 9131 C C . ARG B 1 358 ? 25.234 101.402 25.537 1.00 48.50 358 ARG B C 1
ATOM 9132 O O . ARG B 1 358 ? 25.223 102.088 24.509 1.00 47.51 358 ARG B O 1
ATOM 9140 N N . CYS B 1 359 ? 25.635 100.121 25.541 1.00 48.42 359 CYS B N 1
ATOM 9141 C CA . CYS B 1 359 ? 26.000 99.455 24.292 1.00 44.39 359 CYS B CA 1
ATOM 9142 C C . CYS B 1 359 ? 24.858 99.542 23.283 1.00 46.42 359 CYS B C 1
ATOM 9143 O O . CYS B 1 359 ? 25.066 99.905 22.118 1.00 46.06 359 CYS B O 1
ATOM 9146 N N . MET B 1 360 ? 23.634 99.217 23.720 1.00 43.11 360 MET B N 1
ATOM 9147 C CA . MET B 1 360 ? 22.496 99.257 22.807 1.00 43.91 360 MET B CA 1
ATOM 9148 C C . MET B 1 360 ? 22.231 100.669 22.322 1.00 45.43 360 MET B C 1
ATOM 9149 O O . MET B 1 360 ? 21.820 100.864 21.173 1.00 48.36 360 MET B O 1
ATOM 9154 N N . ARG B 1 361 ? 22.462 101.666 23.178 1.00 50.41 361 ARG B N 1
ATOM 9155 C CA . ARG B 1 361 ? 22.401 103.056 22.736 1.00 51.01 361 ARG B CA 1
ATOM 9156 C C . ARG B 1 361 ? 23.294 103.276 21.520 1.00 50.23 361 ARG B C 1
ATOM 9157 O O . ARG B 1 361 ? 22.901 103.965 20.569 1.00 46.85 361 ARG B O 1
ATOM 9165 N N . ASP B 1 362 ? 24.480 102.649 21.515 1.00 47.41 362 ASP B N 1
ATOM 9166 C CA . ASP B 1 362 ? 25.478 102.811 20.464 1.00 47.65 362 ASP B CA 1
ATOM 9167 C C . ASP B 1 362 ? 25.305 101.830 19.295 1.00 50.32 362 ASP B C 1
ATOM 9168 O O . ASP B 1 362 ? 25.535 102.204 18.140 1.00 46.71 362 ASP B O 1
ATOM 9173 N N . LEU B 1 363 ? 24.915 100.581 19.547 1.00 49.36 363 LEU B N 1
ATOM 9174 C CA . LEU B 1 363 ? 24.798 99.605 18.469 1.00 41.44 363 LEU B CA 1
ATOM 9175 C C . LEU B 1 363 ? 23.663 98.649 18.779 1.00 42.48 363 LEU B C 1
ATOM 9176 O O . LEU B 1 363 ? 23.755 97.881 19.743 1.00 44.20 363 LEU B O 1
ATOM 9181 N N . GLN B 1 364 ? 22.622 98.673 17.947 1.00 41.35 364 GLN B N 1
ATOM 9182 C CA . GLN B 1 364 ? 21.505 97.744 18.054 1.00 44.98 364 GLN B CA 1
ATOM 9183 C C . GLN B 1 364 ? 21.690 96.583 17.081 1.00 45.22 364 GLN B C 1
ATOM 9184 O O . GLN B 1 364 ? 22.035 96.799 15.915 1.00 51.81 364 GLN B O 1
ATOM 9190 N N . THR B 1 365 ? 21.487 95.354 17.565 1.00 44.90 365 THR B N 1
ATOM 9191 C CA . THR B 1 365 ? 21.479 94.155 16.728 1.00 45.70 365 THR B CA 1
ATOM 9192 C C . THR B 1 365 ? 20.079 93.540 16.741 1.00 46.08 365 THR B C 1
ATOM 9193 O O . THR B 1 365 ? 19.337 93.674 17.718 1.00 47.90 365 THR B O 1
ATOM 9197 N N . ASP B 1 366 ? 19.705 92.880 15.639 1.00 49.33 366 ASP B N 1
ATOM 9198 C CA . ASP B 1 366 ? 18.342 92.345 15.518 1.00 54.24 366 ASP B CA 1
ATOM 9199 C C . ASP B 1 366 ? 18.031 91.337 16.632 1.00 52.87 366 ASP B C 1
ATOM 9200 O O . ASP B 1 366 ? 16.976 91.404 17.281 1.00 52.32 366 ASP B O 1
ATOM 9205 N N . GLU B 1 367 ? 18.924 90.381 16.843 1.00 44.08 367 GLU B N 1
ATOM 9206 C CA . GLU B 1 367 ? 18.936 89.505 17.988 1.00 40.49 367 GLU B CA 1
ATOM 9207 C C . GLU B 1 367 ? 20.164 89.811 18.824 1.00 43.86 367 GLU B C 1
ATOM 9208 O O . GLU B 1 367 ? 21.122 90.411 18.330 1.00 44.93 367 GLU B O 1
ATOM 9214 N N . PRO B 1 368 ? 20.175 89.429 20.110 1.00 42.88 368 PRO B N 1
ATOM 9215 C CA . PRO B 1 368 ? 19.063 88.886 20.894 1.00 41.44 368 PRO B CA 1
ATOM 9216 C C . PRO B 1 368 ? 17.934 89.867 21.145 1.00 39.69 368 PRO B C 1
ATOM 9217 O O . PRO B 1 368 ? 18.151 91.066 21.222 1.00 41.96 368 PRO B O 1
ATOM 9221 N N . CYS B 1 369 ? 16.726 89.350 21.306 1.00 40.64 369 CYS B N 1
ATOM 9222 C CA . CYS B 1 369 ? 15.676 90.168 21.881 1.00 40.16 369 CYS B CA 1
ATOM 9223 C C . CYS B 1 369 ? 16.096 90.509 23.303 1.00 41.40 369 CYS B C 1
ATOM 9224 O O . CYS B 1 369 ? 16.560 89.635 24.045 1.00 39.77 369 CYS B O 1
ATOM 9227 N N . ILE B 1 370 ? 16.014 91.788 23.656 1.00 35.14 370 ILE B N 1
ATOM 9228 C CA . ILE B 1 370 ? 16.374 92.245 24.985 1.00 37.09 370 ILE B CA 1
ATOM 9229 C C . ILE B 1 370 ? 15.087 92.557 25.716 1.00 40.25 370 ILE B C 1
ATOM 9230 O O . ILE B 1 370 ? 14.302 93.398 25.267 1.00 41.17 370 ILE B O 1
ATOM 9235 N N . THR B 1 371 ? 14.853 91.902 26.843 1.00 36.16 371 THR B N 1
ATOM 9236 C CA . THR B 1 371 ? 13.639 92.184 27.587 1.00 42.02 371 THR B CA 1
ATOM 9237 C C . THR B 1 371 ? 14.020 92.876 28.884 1.00 38.78 371 THR B C 1
ATOM 9238 O O . THR B 1 371 ? 14.736 92.311 29.719 1.00 36.90 371 THR B O 1
ATOM 9242 N N . PHE B 1 372 ? 13.563 94.111 29.019 1.00 37.72 372 PHE B N 1
ATOM 9243 C CA . PHE B 1 372 ? 13.771 94.904 30.216 1.00 38.57 372 PHE B CA 1
ATOM 9244 C C . PHE B 1 372 ? 12.633 94.629 31.189 1.00 38.80 372 PHE B C 1
ATOM 9245 O O . PHE B 1 372 ? 11.459 94.813 30.847 1.00 37.43 372 PHE B O 1
ATOM 9253 N N . ARG B 1 373 ? 12.975 94.178 32.394 1.00 38.20 373 ARG B N 1
ATOM 9254 C CA . ARG B 1 373 ? 11.966 93.813 33.384 1.00 38.81 373 ARG B CA 1
ATOM 9255 C C . ARG B 1 373 ? 11.712 95.011 34.297 1.00 41.25 373 ARG B C 1
ATOM 9256 O O . ARG B 1 373 ? 12.557 95.371 35.129 1.00 38.17 373 ARG B O 1
ATOM 9264 N N . PHE B 1 374 ? 10.555 95.642 34.110 1.00 43.38 374 PHE B N 1
ATOM 9265 C CA . PHE B 1 374 ? 10.084 96.713 34.972 1.00 44.15 374 PHE B CA 1
ATOM 9266 C C . PHE B 1 374 ? 9.448 96.148 36.235 1.00 46.95 374 PHE B C 1
ATOM 9267 O O . PHE B 1 374 ? 8.867 95.056 36.231 1.00 46.57 374 PHE B O 1
ATOM 9275 N N . HIS B 1 375 ? 9.549 96.907 37.318 1.00 43.58 375 HIS B N 1
ATOM 9276 C CA . HIS B 1 375 ? 8.822 96.591 38.535 1.00 44.29 375 HIS B CA 1
ATOM 9277 C C . HIS B 1 375 ? 8.717 97.858 39.377 1.00 52.49 375 HIS B C 1
ATOM 9278 O O . HIS B 1 375 ? 9.478 98.813 39.167 1.00 48.72 375 HIS B O 1
ATOM 9285 N N . PRO B 1 376 ? 7.783 97.898 40.337 1.00 56.01 376 PRO B N 1
ATOM 9286 C CA . PRO B 1 376 ? 7.487 99.163 41.038 1.00 48.65 376 PRO B CA 1
ATOM 9287 C C . PRO B 1 376 ? 8.667 99.800 41.764 1.00 47.14 376 PRO B C 1
ATOM 9288 O O . PRO B 1 376 ? 8.631 101.010 42.019 1.00 52.47 376 PRO B O 1
ATOM 9292 N N . ASN B 1 377 ? 9.712 99.053 42.093 1.00 45.30 377 ASN B N 1
ATOM 9293 C CA . ASN B 1 377 ? 10.869 99.617 42.771 1.00 42.23 377 ASN B CA 1
ATOM 9294 C C . ASN B 1 377 ? 12.042 99.821 41.837 1.00 45.09 377 ASN B C 1
ATOM 9295 O O . ASN B 1 377 ? 13.187 99.873 42.305 1.00 46.85 377 ASN B O 1
ATOM 9300 N N . ILE B 1 378 ? 11.792 99.936 40.528 1.00 45.84 378 ILE B N 1
ATOM 9301 C CA . ILE B 1 378 ? 12.892 99.898 39.571 1.00 46.07 378 ILE B CA 1
ATOM 9302 C C . ILE B 1 378 ? 13.700 101.183 39.641 1.00 48.39 378 ILE B C 1
ATOM 9303 O O . ILE B 1 378 ? 13.153 102.284 39.810 1.00 51.03 378 ILE B O 1
ATOM 9308 N N . ASN B 1 379 ? 15.019 101.037 39.538 1.00 49.22 379 ASN B N 1
ATOM 9309 C CA . ASN B 1 379 ? 15.919 102.180 39.493 1.00 47.01 379 ASN B CA 1
ATOM 9310 C C . ASN B 1 379 ? 15.453 103.170 38.441 1.00 51.20 379 ASN B C 1
ATOM 9311 O O . ASN B 1 379 ? 15.261 102.807 37.275 1.00 50.05 379 ASN B O 1
ATOM 9316 N N . GLU B 1 380 ? 15.247 104.424 38.859 1.00 60.05 380 GLU B N 1
ATOM 9317 C CA . GLU B 1 380 ? 14.659 105.409 37.953 1.00 57.43 380 GLU B CA 1
ATOM 9318 C C . GLU B 1 380 ? 15.629 105.795 36.836 1.00 53.51 380 GLU B C 1
ATOM 9319 O O . GLU B 1 380 ? 15.226 105.887 35.664 1.00 45.68 380 GLU B O 1
ATOM 9325 N N . GLU B 1 381 ? 16.907 106.016 37.175 1.00 48.17 381 GLU B N 1
ATOM 9326 C CA . GLU B 1 381 ? 17.919 106.255 36.148 1.00 53.76 381 GLU B CA 1
ATOM 9327 C C . GLU B 1 381 ? 17.874 105.158 35.087 1.00 57.98 381 GLU B C 1
ATOM 9328 O O . GLU B 1 381 ? 17.566 105.415 33.910 1.00 51.51 381 GLU B O 1
ATOM 9330 N N . THR B 1 382 ? 18.159 103.913 35.512 1.00 58.00 382 THR B N 1
ATOM 9331 C CA . THR B 1 382 ? 18.203 102.763 34.606 1.00 47.57 382 THR B CA 1
ATOM 9332 C C . THR B 1 382 ? 16.926 102.648 33.775 1.00 51.89 382 THR B C 1
ATOM 9333 O O . THR B 1 382 ? 16.978 102.501 32.547 1.00 55.20 382 THR B O 1
ATOM 9337 N N . PHE B 1 383 ? 15.763 102.710 34.426 1.00 48.85 383 PHE B N 1
ATOM 9338 C CA . PHE B 1 383 ? 14.507 102.600 33.685 1.00 50.92 383 PHE B CA 1
ATOM 9339 C C . PHE B 1 383 ? 14.392 103.689 32.619 1.00 50.77 383 PHE B C 1
ATOM 9340 O O . PHE B 1 383 ? 14.020 103.414 31.471 1.00 47.92 383 PHE B O 1
ATOM 9348 N N . ARG B 1 384 ? 14.666 104.945 32.987 1.00 56.14 384 ARG B N 1
ATOM 9349 C CA . ARG B 1 384 ? 14.508 106.021 32.010 1.00 59.08 384 ARG B CA 1
ATOM 9350 C C . ARG B 1 384 ? 15.553 105.894 30.906 1.00 59.28 384 ARG B C 1
ATOM 9351 O O . ARG B 1 384 ? 15.254 106.137 29.724 1.00 51.60 384 ARG B O 1
ATOM 9353 N N . LEU B 1 385 ? 16.771 105.470 31.275 1.00 54.46 385 LEU B N 1
ATOM 9354 C CA . LEU B 1 385 ? 17.784 105.121 30.284 1.00 50.01 385 LEU B CA 1
ATOM 9355 C C . LEU B 1 385 ? 17.241 104.112 29.279 1.00 53.46 385 LEU B C 1
ATOM 9356 O O . LEU B 1 385 ? 17.278 104.339 28.065 1.00 55.28 385 LEU B O 1
ATOM 9361 N N . ALA B 1 386 ? 16.727 102.983 29.776 1.00 51.94 386 ALA B N 1
ATOM 9362 C CA . ALA B 1 386 ? 16.223 101.952 28.877 1.00 55.24 386 ALA B CA 1
ATOM 9363 C C . ALA B 1 386 ? 15.171 102.504 27.922 1.00 51.83 386 ALA B C 1
ATOM 9364 O O . ALA B 1 386 ? 15.112 102.091 26.758 1.00 52.09 386 ALA B O 1
ATOM 9366 N N . ILE B 1 387 ? 14.321 103.426 28.390 1.00 49.56 387 ILE B N 1
ATOM 9367 C CA . ILE B 1 387 ? 13.338 104.034 27.485 1.00 57.40 387 ILE B CA 1
ATOM 9368 C C . ILE B 1 387 ? 14.044 104.821 26.385 1.00 60.42 387 ILE B C 1
ATOM 9369 O O . ILE B 1 387 ? 13.794 104.618 25.186 1.00 56.66 387 ILE B O 1
ATOM 9374 N N . GLU B 1 388 ? 14.918 105.754 26.783 1.00 55.63 388 GLU B N 1
ATOM 9375 C CA . GLU B 1 388 ? 15.712 106.513 25.827 1.00 52.74 388 GLU B CA 1
ATOM 9376 C C . GLU B 1 388 ? 16.147 105.636 24.667 1.00 54.35 388 GLU B C 1
ATOM 9377 O O . GLU B 1 388 ? 15.852 105.931 23.502 1.00 53.98 388 GLU B O 1
ATOM 9383 N N . VAL B 1 389 ? 16.800 104.514 24.990 1.00 54.04 389 VAL B N 1
ATOM 9384 C CA . VAL B 1 389 ? 17.409 103.667 23.968 1.00 48.82 389 VAL B CA 1
ATOM 9385 C C . VAL B 1 389 ? 16.347 103.018 23.091 1.00 52.05 389 VAL B C 1
ATOM 9386 O O . VAL B 1 389 ? 16.499 102.942 21.867 1.00 57.86 389 VAL B O 1
ATOM 9390 N N . ALA B 1 390 ? 15.256 102.542 23.683 1.00 51.83 390 ALA B N 1
ATOM 9391 C CA . ALA B 1 390 ? 14.189 102.030 22.833 1.00 58.06 390 ALA B CA 1
ATOM 9392 C C . ALA B 1 390 ? 13.769 103.073 21.799 1.00 60.52 390 ALA B C 1
ATOM 9393 O O . ALA B 1 390 ? 13.433 102.723 20.661 1.00 62.26 390 ALA B O 1
ATOM 9395 N N . ARG B 1 391 ? 13.820 104.359 22.159 1.00 61.79 391 ARG B N 1
ATOM 9396 C CA . ARG B 1 391 ? 13.393 105.419 21.245 1.00 63.23 391 ARG B CA 1
ATOM 9397 C C . ARG B 1 391 ? 14.464 105.744 20.201 1.00 63.18 391 ARG B C 1
ATOM 9398 O O . ARG B 1 391 ? 14.199 105.687 18.992 1.00 57.30 391 ARG B O 1
ATOM 9406 N N . ASP B 1 392 ? 15.680 106.075 20.654 1.00 61.34 392 ASP B N 1
ATOM 9407 C CA . ASP B 1 392 ? 16.750 106.572 19.781 1.00 61.43 392 ASP B CA 1
ATOM 9408 C C . ASP B 1 392 ? 17.593 105.425 19.227 1.00 60.14 392 ASP B C 1
ATOM 9409 O O . ASP B 1 392 ? 18.817 105.394 19.366 1.00 68.02 392 ASP B O 1
ATOM 9414 N N . SER B 1 393 ? 16.920 104.485 18.569 1.00 57.76 393 SER B N 1
ATOM 9415 C CA . SER B 1 393 ? 17.597 103.278 18.099 1.00 65.03 393 SER B CA 1
ATOM 9416 C C . SER B 1 393 ? 16.591 102.161 17.840 1.00 65.37 393 SER B C 1
ATOM 9417 O O . SER B 1 393 ? 15.496 102.155 18.418 1.00 63.52 393 SER B O 1
ATOM 9420 N N . GLY B 1 394 ? 16.950 101.212 16.981 1.00 67.71 394 GLY B N 1
ATOM 9421 C CA . GLY B 1 394 ? 16.046 100.130 16.635 1.00 72.78 394 GLY B CA 1
ATOM 9422 C C . GLY B 1 394 ? 15.386 99.484 17.835 1.00 59.53 394 GLY B C 1
ATOM 9423 O O . GLY B 1 394 ? 15.655 98.316 18.134 1.00 61.76 394 GLY B O 1
ATOM 9424 N N . GLY B 1 395 ? 14.510 100.240 18.506 1.00 62.77 395 GLY B N 1
ATOM 9425 C CA . GLY B 1 395 ? 13.899 99.879 19.781 1.00 69.87 395 GLY B CA 1
ATOM 9426 C C . GLY B 1 395 ? 14.258 98.495 20.282 1.00 73.25 395 GLY B C 1
ATOM 9427 O O . GLY B 1 395 ? 13.843 97.492 19.674 1.00 75.37 395 GLY B O 1
ATOM 9428 N N . HIS B 1 396 ? 15.061 98.382 21.345 1.00 56.46 396 HIS B N 1
ATOM 9429 C CA . HIS B 1 396 ? 15.195 96.961 21.586 1.00 56.36 396 HIS B CA 1
ATOM 9430 C C . HIS B 1 396 ? 14.748 96.526 22.970 1.00 66.09 396 HIS B C 1
ATOM 9431 O O . HIS B 1 396 ? 13.995 95.542 23.074 1.00 73.54 396 HIS B O 1
ATOM 9438 N N . PRO B 1 397 ? 15.143 97.169 24.041 1.00 54.81 397 PRO B N 1
ATOM 9439 C CA . PRO B 1 397 ? 14.541 96.735 25.298 1.00 45.04 397 PRO B CA 1
ATOM 9440 C C . PRO B 1 397 ? 13.053 96.907 25.082 1.00 49.48 397 PRO B C 1
ATOM 9441 O O . PRO B 1 397 ? 12.565 98.040 25.071 1.00 53.90 397 PRO B O 1
ATOM 9445 N N . ALA B 1 398 ? 12.356 95.821 24.745 1.00 41.96 398 ALA B N 1
ATOM 9446 C CA . ALA B 1 398 ? 10.933 95.783 25.029 1.00 45.89 398 ALA B CA 1
ATOM 9447 C C . ALA B 1 398 ? 10.740 95.816 26.548 1.00 47.16 398 ALA B C 1
ATOM 9448 O O . ALA B 1 398 ? 11.675 95.592 27.328 1.00 43.82 398 ALA B O 1
ATOM 9450 N N . PHE B 1 399 ? 9.530 96.125 26.986 1.00 49.54 399 PHE B N 1
ATOM 9451 C CA . PHE B 1 399 ? 9.302 96.348 28.410 1.00 46.11 399 PHE B CA 1
ATOM 9452 C C . PHE B 1 399 ? 8.261 95.380 28.952 1.00 46.81 399 PHE B C 1
ATOM 9453 O O . PHE B 1 399 ? 7.239 95.113 28.299 1.00 49.82 399 PHE B O 1
ATOM 9461 N N . TYR B 1 400 ? 8.539 94.828 30.135 1.00 38.76 400 TYR B N 1
ATOM 9462 C CA . TYR B 1 400 ? 7.671 93.801 30.690 1.00 42.22 400 TYR B CA 1
ATOM 9463 C C . TYR B 1 400 ? 7.421 94.085 32.158 1.00 36.40 400 TYR B C 1
ATOM 9464 O O . TYR B 1 400 ? 8.325 94.497 32.883 1.00 40.80 400 TYR B O 1
ATOM 9473 N N . ASN B 1 401 ? 6.188 93.863 32.588 1.00 38.33 401 ASN B N 1
ATOM 9474 C CA . ASN B 1 401 ? 5.782 94.149 33.955 1.00 39.29 401 ASN B CA 1
ATOM 9475 C C . ASN B 1 401 ? 5.971 92.918 34.853 1.00 38.19 401 ASN B C 1
ATOM 9476 O O . ASN B 1 401 ? 5.309 91.893 34.666 1.00 31.32 401 ASN B O 1
ATOM 9481 N N . ASP B 1 402 ? 6.859 93.030 35.845 1.00 39.84 402 ASP B N 1
ATOM 9482 C CA . ASP B 1 402 ? 7.137 91.891 36.719 1.00 35.13 402 ASP B CA 1
ATOM 9483 C C . ASP B 1 402 ? 5.906 91.483 37.525 1.00 39.98 402 ASP B C 1
ATOM 9484 O O . ASP B 1 402 ? 5.684 90.288 37.765 1.00 39.90 402 ASP B O 1
ATOM 9489 N N . THR B 1 403 ? 5.112 92.458 37.987 1.00 39.67 403 THR B N 1
ATOM 9490 C CA . THR B 1 403 ? 3.936 92.116 38.784 1.00 34.84 403 THR B CA 1
ATOM 9491 C C . THR B 1 403 ? 2.982 91.259 37.973 1.00 35.97 403 THR B C 1
ATOM 9492 O O . THR B 1 403 ? 2.335 90.354 38.510 1.00 35.56 403 THR B O 1
ATOM 9496 N N . ALA B 1 404 ? 2.888 91.515 36.670 1.00 33.47 404 ALA B N 1
ATOM 9497 C CA . ALA B 1 404 ? 1.962 90.716 35.884 1.00 36.37 404 ALA B CA 1
ATOM 9498 C C . ALA B 1 404 ? 2.543 89.338 35.584 1.00 36.50 404 ALA B C 1
ATOM 9499 O O . ALA B 1 404 ? 1.825 88.337 35.645 1.00 42.14 404 ALA B O 1
ATOM 9501 N N . ALA B 1 405 ? 3.840 89.264 35.285 1.00 35.06 405 ALA B N 1
ATOM 9502 C CA . ALA B 1 405 ? 4.471 87.976 35.025 1.00 37.40 405 ALA B CA 1
ATOM 9503 C C . ALA B 1 405 ? 4.475 87.103 36.275 1.00 37.80 405 ALA B C 1
ATOM 9504 O O . ALA B 1 405 ? 4.166 85.903 36.210 1.00 33.62 405 ALA B O 1
ATOM 9506 N N . ILE B 1 406 ? 4.829 87.687 37.425 1.00 36.05 406 ILE B N 1
ATOM 9507 C CA . ILE B 1 406 ? 4.887 86.886 38.636 1.00 35.67 406 ILE B CA 1
ATOM 9508 C C . ILE B 1 406 ? 3.508 86.368 38.999 1.00 35.31 406 ILE B C 1
ATOM 9509 O O . ILE B 1 406 ? 3.383 85.306 39.624 1.00 35.33 406 ILE B O 1
ATOM 9514 N N . THR B 1 407 ? 2.455 87.069 38.582 1.00 35.60 407 THR B N 1
ATOM 9515 C CA . THR B 1 407 ? 1.114 86.535 38.770 1.00 34.90 407 THR B CA 1
ATOM 9516 C C . THR B 1 407 ? 0.858 85.348 37.844 1.00 34.92 407 THR B C 1
ATOM 9517 O O . THR B 1 407 ? 0.261 84.352 38.275 1.00 31.21 407 THR B O 1
ATOM 9521 N N . TYR B 1 408 ? 1.293 85.434 36.574 1.00 31.99 408 TYR B N 1
ATOM 9522 C CA . TYR B 1 408 ? 1.122 84.299 35.663 1.00 36.93 408 TYR B CA 1
ATOM 9523 C C . TYR B 1 408 ? 1.836 83.083 36.215 1.00 32.58 408 TYR B C 1
ATOM 9524 O O . TYR B 1 408 ? 1.265 81.991 36.306 1.00 29.62 408 TYR B O 1
ATOM 9533 N N . LEU B 1 409 ? 3.108 83.261 36.559 1.00 30.90 409 LEU B N 1
ATOM 9534 C CA . LEU B 1 409 ? 3.939 82.137 36.933 1.00 28.54 409 LEU B CA 1
ATOM 9535 C C . LEU B 1 409 ? 3.456 81.506 38.227 1.00 31.77 409 LEU B C 1
ATOM 9536 O O . LEU B 1 409 ? 3.504 80.280 38.360 1.00 36.01 409 LEU B O 1
ATOM 9541 N N . LEU B 1 410 ? 2.939 82.308 39.165 1.00 31.01 410 LEU B N 1
ATOM 9542 C CA . LEU B 1 410 ? 2.317 81.737 40.359 1.00 30.45 410 LEU B CA 1
ATOM 9543 C C . LEU B 1 410 ? 1.118 80.851 40.004 1.00 31.52 410 LEU B C 1
ATOM 9544 O O . LEU B 1 410 ? 0.931 79.779 40.594 1.00 30.51 410 LEU B O 1
ATOM 9549 N N . SER B 1 411 ? 0.266 81.303 39.077 1.00 28.83 411 SER B N 1
ATOM 9550 C CA . SER B 1 411 ? -0.883 80.492 38.694 1.00 28.89 411 SER B CA 1
ATOM 9551 C C . SER B 1 411 ? -0.470 79.236 37.946 1.00 34.20 411 SER B C 1
ATOM 9552 O O . SER B 1 411 ? -1.321 78.377 37.702 1.00 34.68 411 SER B O 1
ATOM 9555 N N . LEU B 1 412 ? 0.810 79.112 37.594 1.00 32.66 412 LEU B N 1
ATOM 9556 C CA . LEU B 1 412 ? 1.342 77.970 36.871 1.00 31.49 412 LEU B CA 1
ATOM 9557 C C . LEU B 1 412 ? 2.068 76.980 37.777 1.00 30.39 412 LEU B C 1
ATOM 9558 O O . LEU B 1 412 ? 2.719 76.064 37.278 1.00 32.65 412 LEU B O 1
ATOM 9563 N N . GLY B 1 413 ? 1.958 77.132 39.088 1.00 30.79 413 GLY B N 1
ATOM 9564 C CA . GLY B 1 413 ? 2.615 76.236 40.008 1.00 30.33 413 GLY B CA 1
ATOM 9565 C C . GLY B 1 413 ? 4.007 76.617 40.453 1.00 30.32 413 GLY B C 1
ATOM 9566 O O . GLY B 1 413 ? 4.639 75.831 41.163 1.00 33.54 413 GLY B O 1
ATOM 9567 N N . PHE B 1 414 ? 4.507 77.788 40.083 1.00 30.13 414 PHE B N 1
ATOM 9568 C CA . PHE B 1 414 ? 5.825 78.221 40.534 1.00 31.58 414 PHE B CA 1
ATOM 9569 C C . PHE B 1 414 ? 5.736 78.907 41.893 1.00 33.76 414 PHE B C 1
ATOM 9570 O O . PHE B 1 414 ? 4.709 79.494 42.241 1.00 35.58 414 PHE B O 1
ATOM 9578 N N . THR B 1 415 ? 6.832 78.838 42.653 1.00 28.53 415 THR B N 1
ATOM 9579 C CA . THR B 1 415 ? 6.968 79.571 43.907 1.00 31.73 415 THR B CA 1
ATOM 9580 C C . THR B 1 415 ? 7.305 81.047 43.654 1.00 33.24 415 THR B C 1
ATOM 9581 O O . THR B 1 415 ? 7.750 81.438 42.570 1.00 30.88 415 THR B O 1
ATOM 9585 N N . LEU B 1 416 ? 7.118 81.872 44.691 1.00 36.48 416 LEU B N 1
ATOM 9586 C CA . LEU B 1 416 ? 7.385 83.301 44.535 1.00 31.36 416 LEU B CA 1
ATOM 9587 C C . LEU B 1 416 ? 8.853 83.554 44.211 1.00 35.85 416 LEU B C 1
ATOM 9588 O O . LEU B 1 416 ? 9.179 84.333 43.306 1.00 33.18 416 LEU B O 1
ATOM 9593 N N . LYS B 1 417 ? 9.757 82.917 44.954 1.00 32.45 417 LYS B N 1
ATOM 9594 C CA . LYS B 1 417 ? 11.173 83.088 44.663 1.00 31.61 417 LYS B CA 1
ATOM 9595 C C . LYS B 1 417 ? 11.497 82.603 43.247 1.00 35.15 417 LYS B C 1
ATOM 9596 O O . LYS B 1 417 ? 12.320 83.205 42.543 1.00 31.22 417 LYS B O 1
ATOM 9602 N N . GLU B 1 418 ? 10.860 81.508 42.813 1.00 33.72 418 GLU B N 1
ATOM 9603 C CA . GLU B 1 418 ? 11.068 81.027 41.452 1.00 32.83 418 GLU B CA 1
ATOM 9604 C C . GLU B 1 418 ? 10.593 82.063 40.429 1.00 33.96 418 GLU B C 1
ATOM 9605 O O . GLU B 1 418 ? 11.319 82.405 39.488 1.00 33.89 418 GLU B O 1
ATOM 9611 N N . ALA B 1 419 ? 9.384 82.599 40.618 1.00 28.68 419 ALA B N 1
ATOM 9612 C CA . ALA B 1 419 ? 8.796 83.482 39.626 1.00 26.91 419 ALA B CA 1
ATOM 9613 C C . ALA B 1 419 ? 9.542 84.802 39.478 1.00 31.80 419 ALA B C 1
ATOM 9614 O O . ALA B 1 419 ? 9.292 85.541 38.520 1.00 32.89 419 ALA B O 1
ATOM 9616 N N . ARG B 1 420 ? 10.429 85.140 40.406 1.00 36.10 420 ARG B N 1
ATOM 9617 C CA . ARG B 1 420 ? 11.170 86.387 40.277 1.00 31.56 420 ARG B CA 1
ATOM 9618 C C . ARG B 1 420 ? 12.349 86.222 39.336 1.00 35.91 420 ARG B C 1
ATOM 9619 O O . ARG B 1 420 ? 12.825 87.214 38.770 1.00 33.99 420 ARG B O 1
ATOM 9627 N N . ASN B 1 421 ? 12.798 84.985 39.133 1.00 31.70 421 ASN B N 1
ATOM 9628 C CA . ASN B 1 421 ? 13.850 84.686 38.175 1.00 27.28 421 ASN B CA 1
ATOM 9629 C C . ASN B 1 421 ? 13.267 84.332 36.803 1.00 30.73 421 ASN B C 1
ATOM 9630 O O . ASN B 1 421 ? 13.614 83.317 36.197 1.00 34.43 421 ASN B O 1
ATOM 9635 N N . TRP B 1 422 ? 12.393 85.180 36.272 1.00 27.44 422 TRP B N 1
ATOM 9636 C CA . TRP B 1 422 ? 11.667 84.845 35.054 1.00 31.14 422 TRP B CA 1
ATOM 9637 C C . TRP B 1 422 ? 12.266 85.499 33.799 1.00 33.91 422 TRP B C 1
ATOM 9638 O O . TRP B 1 422 ? 12.818 86.598 33.844 1.00 37.73 422 TRP B O 1
ATOM 9649 N N . GLY B 1 423 ? 12.170 84.794 32.675 1.00 31.83 423 GLY B N 1
ATOM 9650 C CA . GLY B 1 423 ? 12.579 85.312 31.380 1.00 31.08 423 GLY B CA 1
ATOM 9651 C C . GLY B 1 423 ? 11.688 84.751 30.285 1.00 35.79 423 GLY B C 1
ATOM 9652 O O . GLY B 1 423 ? 10.591 84.266 30.586 1.00 36.00 423 GLY B O 1
ATOM 9653 N N . ILE B 1 424 ? 12.142 84.756 29.028 1.00 33.56 424 ILE B N 1
ATOM 9654 C CA . ILE B 1 424 ? 11.320 84.322 27.900 1.00 33.73 424 ILE B CA 1
ATOM 9655 C C . ILE B 1 424 ? 12.085 83.373 26.973 1.00 37.52 424 ILE B C 1
ATOM 9656 O O . ILE B 1 424 ? 13.211 83.666 26.552 1.00 39.15 424 ILE B O 1
ATOM 9661 N N . CYS B 1 425 ? 11.464 82.231 26.665 1.00 35.60 425 CYS B N 1
ATOM 9662 C CA . CYS B 1 425 ? 11.703 81.472 25.446 1.00 29.73 425 CYS B CA 1
ATOM 9663 C C . CYS B 1 425 ? 10.486 81.684 24.563 1.00 38.19 425 CYS B C 1
ATOM 9664 O O . CYS B 1 425 ? 9.361 81.399 24.987 1.00 38.57 425 CYS B O 1
ATOM 9667 N N . GLY B 1 426 ? 10.703 82.188 23.350 1.00 39.78 426 GLY B N 1
ATOM 9668 C CA . GLY B 1 426 ? 9.591 82.503 22.476 1.00 36.77 426 GLY B CA 1
ATOM 9669 C C . GLY B 1 426 ? 9.515 83.993 22.269 1.00 41.64 426 GLY B C 1
ATOM 9670 O O . GLY B 1 426 ? 10.547 84.664 22.322 1.00 40.91 426 GLY B O 1
ATOM 9671 N N . CYS B 1 427 ? 8.318 84.539 22.051 1.00 45.95 427 CYS B N 1
ATOM 9672 C CA . CYS B 1 427 ? 8.238 85.981 21.854 1.00 43.08 427 CYS B CA 1
ATOM 9673 C C . CYS B 1 427 ? 8.014 86.735 23.157 1.00 42.44 427 CYS B C 1
ATOM 9674 O O . CYS B 1 427 ? 8.775 87.659 23.443 1.00 49.88 427 CYS B O 1
ATOM 9677 N N . ILE B 1 428 ? 6.997 86.374 23.958 1.00 39.23 428 ILE B N 1
ATOM 9678 C CA . ILE B 1 428 ? 6.718 87.137 25.180 1.00 40.47 428 ILE B CA 1
ATOM 9679 C C . ILE B 1 428 ? 6.282 86.284 26.369 1.00 44.98 428 ILE B C 1
ATOM 9680 O O . ILE B 1 428 ? 5.912 86.819 27.420 1.00 42.97 428 ILE B O 1
ATOM 9685 N N . GLU B 1 429 ? 6.320 84.969 26.230 1.00 45.57 429 GLU B N 1
ATOM 9686 C CA . GLU B 1 429 ? 5.741 84.097 27.247 1.00 38.36 429 GLU B CA 1
ATOM 9687 C C . GLU B 1 429 ? 6.654 84.016 28.466 1.00 36.37 429 GLU B C 1
ATOM 9688 O O . GLU B 1 429 ? 7.844 83.725 28.320 1.00 36.58 429 GLU B O 1
ATOM 9694 N N . PRO B 1 430 ? 6.153 84.273 29.672 1.00 33.83 430 PRO B N 1
ATOM 9695 C CA . PRO B 1 430 ? 7.008 84.155 30.859 1.00 32.13 430 PRO B CA 1
ATOM 9696 C C . PRO B 1 430 ? 7.317 82.709 31.219 1.00 32.53 430 PRO B C 1
ATOM 9697 O O . PRO B 1 430 ? 6.514 81.797 31.031 1.00 30.70 430 PRO B O 1
ATOM 9701 N N . GLN B 1 431 ? 8.527 82.504 31.721 1.00 32.43 431 GLN B N 1
ATOM 9702 C CA . GLN B 1 431 ? 8.909 81.222 32.281 1.00 31.39 431 GLN B CA 1
ATOM 9703 C C . GLN B 1 431 ? 9.917 81.480 33.389 1.00 32.67 431 GLN B C 1
ATOM 9704 O O . GLN B 1 431 ? 10.369 82.606 33.594 1.00 33.93 431 GLN B O 1
ATOM 9710 N N . VAL B 1 432 ? 10.250 80.426 34.115 1.00 28.55 432 VAL B N 1
ATOM 9711 C CA . VAL B 1 432 ? 11.230 80.500 35.181 1.00 31.30 432 VAL B CA 1
ATOM 9712 C C . VAL B 1 432 ? 12.521 79.946 34.609 1.00 30.70 432 VAL B C 1
ATOM 9713 O O . VAL B 1 432 ? 12.583 78.764 34.236 1.00 32.38 432 VAL B O 1
ATOM 9717 N N . LEU B 1 433 ? 13.536 80.808 34.512 1.00 29.34 433 LEU B N 1
ATOM 9718 C CA . LEU B 1 433 ? 14.810 80.435 33.900 1.00 29.39 433 LEU B CA 1
ATOM 9719 C C . LEU B 1 433 ? 15.442 79.213 34.563 1.00 28.30 433 LEU B C 1
ATOM 9720 O O . LEU B 1 433 ? 15.407 79.052 35.785 1.00 28.19 433 LEU B O 1
ATOM 9725 N N . GLY B 1 434 ? 16.034 78.349 33.747 1.00 25.47 434 GLY B N 1
ATOM 9726 C CA . GLY B 1 434 ? 16.654 77.140 34.244 1.00 26.58 434 GLY B CA 1
ATOM 9727 C C . GLY B 1 434 ? 15.711 76.069 34.754 1.00 29.24 434 GLY B C 1
ATOM 9728 O O . GLY B 1 434 ? 16.172 74.951 35.042 1.00 26.90 434 GLY B O 1
ATOM 9729 N N . LYS B 1 435 ? 14.407 76.347 34.878 1.00 26.42 435 LYS B N 1
ATOM 9730 C CA . LYS B 1 435 ? 13.528 75.375 35.519 1.00 28.08 435 LYS B CA 1
ATOM 9731 C C . LYS B 1 435 ? 12.245 75.115 34.734 1.00 29.44 435 LYS B C 1
ATOM 9732 O O . LYS B 1 435 ? 11.311 74.508 35.273 1.00 27.01 435 LYS B O 1
ATOM 9738 N N . THR B 1 436 ? 12.183 75.535 33.473 1.00 30.09 436 THR B N 1
ATOM 9739 C CA . THR B 1 436 ? 10.977 75.401 32.665 1.00 29.76 436 THR B CA 1
ATOM 9740 C C . THR B 1 436 ? 11.279 74.758 31.323 1.00 30.48 436 THR B C 1
ATOM 9741 O O . THR B 1 436 ? 12.313 75.023 30.709 1.00 34.70 436 THR B O 1
ATOM 9745 N N . ASP B 1 437 ? 10.356 73.941 30.859 1.00 27.46 437 ASP B N 1
ATOM 9746 C CA . ASP B 1 437 ? 10.389 73.403 29.508 1.00 29.12 437 ASP B CA 1
ATOM 9747 C C . ASP B 1 437 ? 9.119 73.894 28.820 1.00 28.11 437 ASP B C 1
ATOM 9748 O O . ASP B 1 437 ? 8.089 73.222 28.857 1.00 30.63 437 ASP B O 1
ATOM 9753 N N . PHE B 1 438 ? 9.188 75.068 28.202 1.00 28.00 438 PHE B N 1
ATOM 9754 C CA . PHE B 1 438 ? 8.018 75.742 27.653 1.00 28.21 438 PHE B CA 1
ATOM 9755 C C . PHE B 1 438 ? 7.919 75.474 26.157 1.00 31.95 438 PHE B C 1
ATOM 9756 O O . PHE B 1 438 ? 8.864 75.753 25.413 1.00 33.48 438 PHE B O 1
ATOM 9764 N N . GLN B 1 439 ? 6.784 74.921 25.726 1.00 30.81 439 GLN B N 1
ATOM 9765 C CA . GLN B 1 439 ? 6.487 74.729 24.306 1.00 28.23 439 GLN B CA 1
ATOM 9766 C C . GLN B 1 439 ? 5.867 76.014 23.774 1.00 30.65 439 GLN B C 1
ATOM 9767 O O . GLN B 1 439 ? 4.689 76.304 24.016 1.00 28.80 439 GLN B O 1
ATOM 9773 N N . SER B 1 440 ? 6.667 76.791 23.044 1.00 33.41 440 SER B N 1
ATOM 9774 C CA . SER B 1 440 ? 6.146 78.001 22.424 1.00 35.58 440 SER B CA 1
ATOM 9775 C C . SER B 1 440 ? 5.453 77.706 21.107 1.00 38.37 440 SER B C 1
ATOM 9776 O O . SER B 1 440 ? 4.713 78.560 20.598 1.00 40.73 440 SER B O 1
ATOM 9779 N N . ASN B 1 441 ? 5.634 76.501 20.580 1.00 34.00 441 ASN B N 1
ATOM 9780 C CA . ASN B 1 441 ? 5.129 76.147 19.259 1.00 37.07 441 ASN B CA 1
ATOM 9781 C C . ASN B 1 441 ? 4.333 74.844 19.267 1.00 36.81 441 ASN B C 1
ATOM 9782 O O . ASN B 1 441 ? 4.642 73.907 18.522 1.00 34.09 441 ASN B O 1
ATOM 9787 N N . PRO B 1 442 ? 3.265 74.755 20.062 1.00 34.03 442 PRO B N 1
ATOM 9788 C CA . PRO B 1 442 ? 2.283 73.712 19.758 1.00 32.99 442 PRO B CA 1
ATOM 9789 C C . PRO B 1 442 ? 1.642 73.952 18.401 1.00 33.34 442 PRO B C 1
ATOM 9790 O O . PRO B 1 442 ? 1.328 72.988 17.697 1.00 28.38 442 PRO B O 1
ATOM 9794 N N . GLY B 1 443 ? 1.520 75.208 17.994 1.00 30.55 443 GLY B N 1
ATOM 9795 C CA . GLY B 1 443 ? 0.856 75.623 16.774 1.00 29.23 443 GLY B CA 1
ATOM 9796 C C . GLY B 1 443 ? -0.025 76.823 17.076 1.00 35.50 443 GLY B C 1
ATOM 9797 O O . GLY B 1 443 ? -0.364 77.116 18.226 1.00 35.58 443 GLY B O 1
ATOM 9798 N N . TYR B 1 444 ? -0.387 77.555 16.021 1.00 38.20 444 TYR B N 1
ATOM 9799 C CA . TYR B 1 444 ? -1.336 78.654 16.150 1.00 36.49 444 TYR B CA 1
ATOM 9800 C C . TYR B 1 444 ? -2.754 78.157 15.912 1.00 34.14 444 TYR B C 1
ATOM 9801 O O . TYR B 1 444 ? -2.977 77.107 15.315 1.00 36.20 444 TYR B O 1
ATOM 9810 N N . PHE B 1 445 ? -3.710 78.945 16.377 1.00 32.50 445 PHE B N 1
ATOM 9811 C CA . PHE B 1 445 ? -5.133 78.652 16.311 1.00 34.15 445 PHE B CA 1
ATOM 9812 C C . PHE B 1 445 ? -5.812 79.873 15.717 1.00 36.77 445 PHE B C 1
ATOM 9813 O O . PHE B 1 445 ? -5.449 81.009 16.040 1.00 39.36 445 PHE B O 1
ATOM 9821 N N . ASN B 1 446 ? -6.789 79.650 14.854 1.00 36.48 446 ASN B N 1
ATOM 9822 C CA . ASN B 1 446 ? -7.340 80.788 14.121 1.00 37.22 446 ASN B CA 1
ATOM 9823 C C . ASN B 1 446 ? -8.789 81.001 14.529 1.00 33.72 446 ASN B C 1
ATOM 9824 O O . ASN B 1 446 ? -9.701 80.550 13.835 1.00 34.84 446 ASN B O 1
ATOM 9829 N N . PRO B 1 447 ? -9.048 81.676 15.647 1.00 37.18 447 PRO B N 1
ATOM 9830 C CA . PRO B 1 447 ? -10.437 81.760 16.112 1.00 33.97 447 PRO B CA 1
ATOM 9831 C C . PRO B 1 447 ? -11.343 82.409 15.097 1.00 31.53 447 PRO B C 1
ATOM 9832 O O . PRO B 1 447 ? -12.533 82.090 15.056 1.00 32.61 447 PRO B O 1
ATOM 9836 N N . LEU B 1 448 ? -10.802 83.300 14.259 1.00 37.65 448 LEU B N 1
ATOM 9837 C CA . LEU B 1 448 ? -11.586 83.917 13.186 1.00 39.15 448 LEU B CA 1
ATOM 9838 C C . LEU B 1 448 ? -12.035 82.892 12.144 1.00 36.70 448 LEU B C 1
ATOM 9839 O O . LEU B 1 448 ? -13.195 82.905 11.710 1.00 35.87 448 LEU B O 1
ATOM 9844 N N . LYS B 1 449 ? -11.136 81.996 11.728 1.00 37.08 449 LYS B N 1
ATOM 9845 C CA . LYS B 1 449 ? -11.538 80.912 10.835 1.00 37.07 449 LYS B CA 1
ATOM 9846 C C . LYS B 1 449 ? -12.617 80.042 11.473 1.00 32.85 449 LYS B C 1
ATOM 9847 O O . LYS B 1 449 ? -13.627 79.730 10.837 1.00 39.32 449 LYS B O 1
ATOM 9853 N N . VAL B 1 450 ? -12.427 79.641 12.730 1.00 28.41 450 VAL B N 1
ATOM 9854 C CA . VAL B 1 450 ? -13.472 78.880 13.419 1.00 33.00 450 VAL B CA 1
ATOM 9855 C C . VAL B 1 450 ? -14.799 79.615 13.323 1.00 34.31 450 VAL B C 1
ATOM 9856 O O . VAL B 1 450 ? -15.862 79.001 13.161 1.00 35.90 450 VAL B O 1
ATOM 9860 N N . PHE B 1 451 ? -14.753 80.945 13.414 1.00 34.66 451 PHE B N 1
ATOM 9861 C CA . PHE B 1 451 ? -15.959 81.764 13.385 1.00 33.45 451 PHE B CA 1
ATOM 9862 C C . PHE B 1 451 ? -16.646 81.685 12.028 1.00 36.27 451 PHE B C 1
ATOM 9863 O O . PHE B 1 451 ? -17.884 81.621 11.948 1.00 31.21 451 PHE B O 1
ATOM 9871 N N . ASP B 1 452 ? -15.840 81.730 10.957 1.00 34.81 452 ASP B N 1
ATOM 9872 C CA . ASP B 1 452 ? -16.311 81.495 9.598 1.00 32.85 452 ASP B CA 1
ATOM 9873 C C . ASP B 1 452 ? -17.093 80.195 9.507 1.00 36.61 452 ASP B C 1
ATOM 9874 O O . ASP B 1 452 ? -18.238 80.171 9.043 1.00 39.38 452 ASP B O 1
ATOM 9879 N N . VAL B 1 453 ? -16.481 79.094 9.937 1.00 33.77 453 VAL B N 1
ATOM 9880 C CA . VAL B 1 453 ? -17.173 77.815 9.909 1.00 30.41 453 VAL B CA 1
ATOM 9881 C C . VAL B 1 453 ? -18.460 77.898 10.708 1.00 34.10 453 VAL B C 1
ATOM 9882 O O . VAL B 1 453 ? -19.487 77.337 10.314 1.00 38.71 453 VAL B O 1
ATOM 9886 N N . MET B 1 454 ? -18.432 78.594 11.845 1.00 34.17 454 MET B N 1
ATOM 9887 C CA . MET B 1 454 ? -19.647 78.740 12.644 1.00 37.72 454 MET B CA 1
ATOM 9888 C C . MET B 1 454 ? -20.753 79.428 11.840 1.00 34.71 454 MET B C 1
ATOM 9889 O O . MET B 1 454 ? -21.903 78.971 11.827 1.00 34.19 454 MET B O 1
ATOM 9894 N N . LEU B 1 455 ? -20.415 80.513 11.144 1.00 34.59 455 LEU B N 1
ATOM 9895 C CA . LEU B 1 455 ? -21.396 81.212 10.315 1.00 38.45 455 LEU B CA 1
ATOM 9896 C C . LEU B 1 455 ? -21.986 80.312 9.228 1.00 39.91 455 LEU B C 1
ATOM 9897 O O . LEU B 1 455 ? -23.112 80.539 8.764 1.00 39.00 455 LEU B O 1
ATOM 9902 N N . HIS B 1 456 ? -21.245 79.302 8.789 1.00 37.28 456 HIS B N 1
ATOM 9903 C CA . HIS B 1 456 ? -21.749 78.397 7.777 1.00 34.40 456 HIS B CA 1
ATOM 9904 C C . HIS B 1 456 ? -22.186 77.068 8.368 1.00 37.10 456 HIS B C 1
ATOM 9905 O O . HIS B 1 456 ? -22.218 76.060 7.650 1.00 36.52 456 HIS B O 1
ATOM 9912 N N . ASN B 1 457 ? -22.512 77.056 9.667 1.00 33.21 457 ASN B N 1
ATOM 9913 C CA . ASN B 1 457 ? -22.993 75.875 10.391 1.00 31.89 457 ASN B CA 1
ATOM 9914 C C . ASN B 1 457 ? -22.155 74.625 10.092 1.00 36.74 457 ASN B C 1
ATOM 9915 O O . ASN B 1 457 ? -22.675 73.539 9.826 1.00 32.24 457 ASN B O 1
ATOM 9920 N N . GLY B 1 458 ? -20.831 74.784 10.136 1.00 36.49 458 GLY B N 1
ATOM 9921 C CA . GLY B 1 458 ? -19.928 73.666 9.986 1.00 34.31 458 GLY B CA 1
ATOM 9922 C C . GLY B 1 458 ? -19.255 73.535 8.637 1.00 38.18 458 GLY B C 1
ATOM 9923 O O . GLY B 1 458 ? -18.305 72.748 8.521 1.00 36.70 458 GLY B O 1
ATOM 9924 N N . TYR B 1 459 ? -19.706 74.266 7.616 1.00 34.88 459 TYR B N 1
ATOM 9925 C CA . TYR B 1 459 ? -19.107 74.161 6.296 1.00 36.10 459 TYR B CA 1
ATOM 9926 C C . TYR B 1 459 ? -17.986 75.178 6.139 1.00 35.55 459 TYR B C 1
ATOM 9927 O O . TYR B 1 459 ? -18.038 76.263 6.703 1.00 38.19 459 TYR B O 1
ATOM 9936 N N . ASP B 1 460 ? -16.947 74.806 5.405 1.00 41.78 460 ASP B N 1
ATOM 9937 C CA . ASP B 1 460 ? -16.057 75.819 4.864 1.00 45.67 460 ASP B CA 1
ATOM 9938 C C . ASP B 1 460 ? -16.426 76.019 3.398 1.00 52.69 460 ASP B C 1
ATOM 9939 O O . ASP B 1 460 ? -16.286 75.079 2.594 1.00 48.89 460 ASP B O 1
ATOM 9944 N N . PRO B 1 461 ? -16.916 77.199 3.007 1.00 51.54 461 PRO B N 1
ATOM 9945 C CA . PRO B 1 461 ? -17.411 77.357 1.627 1.00 49.06 461 PRO B CA 1
ATOM 9946 C C . PRO B 1 461 ? -16.327 77.297 0.567 1.00 50.29 461 PRO B C 1
ATOM 9947 O O . PRO B 1 461 ? -16.563 76.730 -0.504 1.00 54.70 461 PRO B O 1
ATOM 9951 N N . VAL B 1 462 ? -15.147 77.865 0.816 1.00 53.85 462 VAL B N 1
ATOM 9952 C CA . VAL B 1 462 ? -14.092 77.831 -0.196 1.00 52.55 462 VAL B CA 1
ATOM 9953 C C . VAL B 1 462 ? -13.894 76.412 -0.721 1.00 55.32 462 VAL B C 1
ATOM 9954 O O . VAL B 1 462 ? -13.697 76.201 -1.921 1.00 61.83 462 VAL B O 1
ATOM 9956 N N . ILE B 1 463 ? -13.949 75.416 0.159 1.00 51.76 463 ILE B N 1
ATOM 9957 C CA . ILE B 1 463 ? -13.732 74.030 -0.250 1.00 48.80 463 ILE B CA 1
ATOM 9958 C C . ILE B 1 463 ? -15.012 73.213 -0.270 1.00 46.90 463 ILE B C 1
ATOM 9959 O O . ILE B 1 463 ? -14.978 72.055 -0.708 1.00 44.25 463 ILE B O 1
ATOM 9964 N N . GLY B 1 464 ? -16.132 73.762 0.198 1.00 52.19 464 GLY B N 1
ATOM 9965 C CA . GLY B 1 464 ? -17.418 73.099 0.126 1.00 43.52 464 GLY B CA 1
ATOM 9966 C C . GLY B 1 464 ? -17.593 71.887 1.007 1.00 45.15 464 GLY B C 1
ATOM 9967 O O . GLY B 1 464 ? -18.638 71.235 0.927 1.00 43.28 464 GLY B O 1
ATOM 9968 N N . LYS B 1 465 ? -16.623 71.556 1.849 1.00 46.23 465 LYS B N 1
ATOM 9969 C CA . LYS B 1 465 ? -16.748 70.412 2.738 1.00 45.85 465 LYS B CA 1
ATOM 9970 C C . LYS B 1 465 ? -17.145 70.860 4.148 1.00 40.44 465 LYS B C 1
ATOM 9971 O O . LYS B 1 465 ? -16.691 71.894 4.643 1.00 38.17 465 LYS B O 1
ATOM 9973 N N . LYS B 1 466 ? -18.010 70.074 4.784 1.00 37.22 466 LYS B N 1
ATOM 9974 C CA . LYS B 1 466 ? -18.411 70.290 6.171 1.00 38.77 466 LYS B CA 1
ATOM 9975 C C . LYS B 1 466 ? -17.308 69.812 7.127 1.00 37.17 466 LYS B C 1
ATOM 9976 O O . LYS B 1 466 ? -17.421 68.784 7.789 1.00 36.24 466 LYS B O 1
ATOM 9982 N N . ILE B 1 467 ? -16.230 70.595 7.242 1.00 36.51 467 ILE B N 1
ATOM 9983 C CA . ILE B 1 467 ? -15.113 70.164 8.091 1.00 33.60 467 ILE B CA 1
ATOM 9984 C C . ILE B 1 467 ? -15.359 70.355 9.581 1.00 35.45 467 ILE B C 1
ATOM 9985 O O . ILE B 1 467 ? -14.579 69.843 10.388 1.00 37.86 467 ILE B O 1
ATOM 9990 N N . GLY B 1 468 ? -16.410 71.069 9.982 1.00 37.78 468 GLY B N 1
ATOM 9991 C CA . GLY B 1 468 ? -16.718 71.229 11.392 1.00 29.51 468 GLY B CA 1
ATOM 9992 C C . GLY B 1 468 ? -17.964 70.482 11.822 1.00 33.60 468 GLY B C 1
ATOM 9993 O O . GLY B 1 468 ? -18.249 69.398 11.302 1.00 40.28 468 GLY B O 1
ATOM 9994 N N . ILE B 1 469 ? -18.718 71.030 12.771 1.00 27.47 469 ILE B N 1
ATOM 9995 C CA . ILE B 1 469 ? -19.880 70.365 13.339 1.00 28.80 469 ILE B CA 1
ATOM 9996 C C . ILE B 1 469 ? -21.061 71.319 13.247 1.00 32.95 469 ILE B C 1
ATOM 9997 O O . ILE B 1 469 ? -20.925 72.457 12.804 1.00 36.81 469 ILE B O 1
ATOM 10002 N N . GLU B 1 470 ? -22.217 70.862 13.722 1.00 29.96 470 GLU B N 1
ATOM 10003 C CA . GLU B 1 470 ? -23.443 71.656 13.671 1.00 34.32 470 GLU B CA 1
ATOM 10004 C C . GLU B 1 470 ? -23.556 72.596 14.872 1.00 41.29 470 GLU B C 1
ATOM 10005 O O . GLU B 1 470 ? -24.125 72.259 15.914 1.00 38.85 470 GLU B O 1
ATOM 10011 N N . SER B 1 471 ? -23.045 73.823 14.691 1.00 42.46 471 SER B N 1
ATOM 10012 C CA . SER B 1 471 ? -23.172 74.870 15.701 1.00 34.03 471 SER B CA 1
ATOM 10013 C C . SER B 1 471 ? -24.614 75.296 15.893 1.00 34.05 471 SER B C 1
ATOM 10014 O O . SER B 1 471 ? -24.968 75.825 16.949 1.00 39.45 471 SER B O 1
ATOM 10017 N N . GLY B 1 472 ? -25.438 75.122 14.865 1.00 41.32 472 GLY B N 1
ATOM 10018 C CA . GLY B 1 472 ? -26.786 75.640 14.834 1.00 36.82 472 GLY B CA 1
ATOM 10019 C C . GLY B 1 472 ? -26.981 76.469 13.587 1.00 39.60 472 GLY B C 1
ATOM 10020 O O . GLY B 1 472 ? -26.033 77.107 13.106 1.00 37.09 472 GLY B O 1
ATOM 10021 N N . GLU B 1 473 ? -28.215 76.485 13.076 1.00 43.48 473 GLU B N 1
ATOM 10022 C CA . GLU B 1 473 ? -28.558 77.228 11.865 1.00 41.27 473 GLU B CA 1
ATOM 10023 C C . GLU B 1 473 ? -28.691 78.714 12.165 1.00 36.92 473 GLU B C 1
ATOM 10024 O O . GLU B 1 473 ? -29.548 79.121 12.953 1.00 39.69 473 GLU B O 1
ATOM 10030 N N . VAL B 1 474 ? -27.877 79.527 11.488 1.00 37.35 474 VAL B N 1
ATOM 10031 C CA . VAL B 1 474 ? -27.877 80.966 11.732 1.00 39.66 474 VAL B CA 1
ATOM 10032 C C . VAL B 1 474 ? -29.290 81.543 11.716 1.00 45.32 474 VAL B C 1
ATOM 10033 O O . VAL B 1 474 ? -29.578 82.513 12.426 1.00 50.05 474 VAL B O 1
ATOM 10037 N N . SER B 1 475 ? -30.201 80.962 10.932 1.00 50.38 475 SER B N 1
ATOM 10038 C CA . SER B 1 475 ? -31.549 81.523 10.909 1.00 45.54 475 SER B CA 1
ATOM 10039 C C . SER B 1 475 ? -32.263 81.389 12.250 1.00 48.27 475 SER B C 1
ATOM 10040 O O . SER B 1 475 ? -33.347 81.959 12.410 1.00 50.76 475 SER B O 1
ATOM 10043 N N . SER B 1 476 ? -31.677 80.688 13.220 1.00 46.08 476 SER B N 1
ATOM 10044 C CA . SER B 1 476 ? -32.324 80.441 14.505 1.00 49.39 476 SER B CA 1
ATOM 10045 C C . SER B 1 476 ? -31.772 81.282 15.644 1.00 52.16 476 SER B C 1
ATOM 10046 O O . SER B 1 476 ? -32.303 81.220 16.760 1.00 50.37 476 SER B O 1
ATOM 10049 N N . PHE B 1 477 ? -30.743 82.084 15.388 1.00 51.77 477 PHE B N 1
ATOM 10050 C CA . PHE B 1 477 ? -30.131 82.891 16.433 1.00 48.97 477 PHE B CA 1
ATOM 10051 C C . PHE B 1 477 ? -31.107 83.990 16.868 1.00 51.68 477 PHE B C 1
ATOM 10052 O O . PHE B 1 477 ? -31.320 84.965 16.145 1.00 51.09 477 PHE B O 1
ATOM 10060 N N . THR B 1 478 ? -31.719 83.832 18.045 1.00 53.46 478 THR B N 1
ATOM 10061 C CA . THR B 1 478 ? -32.563 84.892 18.596 1.00 49.82 478 THR B CA 1
ATOM 10062 C C . THR B 1 478 ? -31.744 86.099 19.045 1.00 51.06 478 THR B C 1
ATOM 10063 O O . THR B 1 478 ? -32.179 87.244 18.897 1.00 49.51 478 THR B O 1
ATOM 10067 N N . SER B 1 479 ? -30.561 85.866 19.597 1.00 51.69 479 SER B N 1
ATOM 10068 C CA . SER B 1 479 ? -29.797 86.882 20.296 1.00 44.43 479 SER B CA 1
ATOM 10069 C C . SER B 1 479 ? -28.342 86.834 19.857 1.00 49.78 479 SER B C 1
ATOM 10070 O O . SER B 1 479 ? -27.898 85.894 19.189 1.00 49.57 479 SER B O 1
ATOM 10073 N N . ILE B 1 480 ? -27.600 87.890 20.204 1.00 51.50 480 ILE B N 1
ATOM 10074 C CA . ILE B 1 480 ? -26.144 87.813 20.121 1.00 47.28 480 ILE B CA 1
ATOM 10075 C C . ILE B 1 480 ? -25.638 86.674 20.992 1.00 47.92 480 ILE B C 1
ATOM 10076 O O . ILE B 1 480 ? -24.618 86.050 20.683 1.00 46.19 480 ILE B O 1
ATOM 10081 N N . ASP B 1 481 ? -26.343 86.377 22.090 1.00 50.60 481 ASP B N 1
ATOM 10082 C CA . ASP B 1 481 ? -25.972 85.238 22.926 1.00 47.26 481 ASP B CA 1
ATOM 10083 C C . ASP B 1 481 ? -26.108 83.923 22.176 1.00 47.53 481 ASP B C 1
ATOM 10084 O O . ASP B 1 481 ? -25.327 82.993 22.411 1.00 47.45 481 ASP B O 1
ATOM 10089 N N . ASP B 1 482 ? -27.103 83.815 21.292 1.00 45.73 482 ASP B N 1
ATOM 10090 C CA . ASP B 1 482 ? -27.262 82.596 20.509 1.00 41.91 482 ASP B CA 1
ATOM 10091 C C . ASP B 1 482 ? -26.051 82.375 19.604 1.00 42.25 482 ASP B C 1
ATOM 10092 O O . ASP B 1 482 ? -25.573 81.243 19.456 1.00 39.49 482 ASP B O 1
ATOM 10097 N N . VAL B 1 483 ? -25.543 83.446 18.985 1.00 38.35 483 VAL B N 1
ATOM 10098 C CA . VAL B 1 483 ? -24.345 83.324 18.160 1.00 37.16 483 VAL B CA 1
ATOM 10099 C C . VAL B 1 483 ? -23.154 82.942 19.015 1.00 39.99 483 VAL B C 1
ATOM 10100 O O . VAL B 1 483 ? -22.310 82.136 18.604 1.00 40.32 483 VAL B O 1
ATOM 10104 N N . MET B 1 484 ? -23.056 83.529 20.212 1.00 43.98 484 MET B N 1
ATOM 10105 C CA . MET B 1 484 ? -21.943 83.225 21.102 1.00 39.27 484 MET B CA 1
ATOM 10106 C C . MET B 1 484 ? -21.990 81.774 21.550 1.00 37.29 484 MET B C 1
ATOM 10107 O O . MET B 1 484 ? -20.963 81.085 21.538 1.00 38.78 484 MET B O 1
ATOM 10112 N N . ARG B 1 485 ? -23.166 81.276 21.928 1.00 35.04 485 ARG B N 1
ATOM 10113 C CA . ARG B 1 485 ? -23.234 79.863 22.272 1.00 37.95 485 ARG B CA 1
ATOM 10114 C C . ARG B 1 485 ? -22.864 79.006 21.065 1.00 38.28 485 ARG B C 1
ATOM 10115 O O . ARG B 1 485 ? -22.203 77.972 21.208 1.00 40.65 485 ARG B O 1
ATOM 10117 N N . ALA B 1 486 ? -23.230 79.449 19.861 1.00 37.04 486 ALA B N 1
ATOM 10118 C CA . ALA B 1 486 ? -22.887 78.691 18.661 1.00 39.84 486 ALA B CA 1
ATOM 10119 C C . ALA B 1 486 ? -21.374 78.630 18.459 1.00 40.90 486 ALA B C 1
ATOM 10120 O O . ALA B 1 486 ? -20.802 77.545 18.276 1.00 36.94 486 ALA B O 1
ATOM 10122 N N . TYR B 1 487 ? -20.707 79.791 18.473 1.00 35.90 487 TYR B N 1
ATOM 10123 C CA . TYR B 1 487 ? -19.261 79.801 18.281 1.00 33.27 487 TYR B CA 1
ATOM 10124 C C . TYR B 1 487 ? -18.561 78.927 19.311 1.00 38.24 487 TYR B C 1
ATOM 10125 O O . TYR B 1 487 ? -17.538 78.298 19.004 1.00 37.67 487 TYR B O 1
ATOM 10134 N N . GLU B 1 488 ? -19.099 78.857 20.534 1.00 40.13 488 GLU B N 1
ATOM 10135 C CA . GLU B 1 488 ? -18.445 78.057 21.563 1.00 35.60 488 GLU B CA 1
ATOM 10136 C C . GLU B 1 488 ? -18.405 76.589 21.160 1.00 33.50 488 GLU B C 1
ATOM 10137 O O . GLU B 1 488 ? -17.369 75.930 21.299 1.00 34.84 488 GLU B O 1
ATOM 10143 N N . LYS B 1 489 ? -19.511 76.068 20.620 1.00 34.69 489 LYS B N 1
ATOM 10144 C CA . LYS B 1 489 ? -19.540 74.663 20.223 1.00 32.73 489 LYS B CA 1
ATOM 10145 C C . LYS B 1 489 ? -18.519 74.388 19.137 1.00 32.10 489 LYS B C 1
ATOM 10146 O O . LYS B 1 489 ? -17.801 73.383 19.189 1.00 35.44 489 LYS B O 1
ATOM 10152 N N . GLN B 1 490 ? -18.439 75.276 18.148 1.00 31.36 490 GLN B N 1
ATOM 10153 C CA . GLN B 1 490 ? -17.463 75.113 17.082 1.00 31.14 490 GLN B CA 1
ATOM 10154 C C . GLN B 1 490 ? -16.048 75.237 17.618 1.00 31.81 490 GLN B C 1
ATOM 10155 O O . GLN B 1 490 ? -15.155 74.497 17.195 1.00 34.34 490 GLN B O 1
ATOM 10161 N N . LEU B 1 491 ? -15.825 76.187 18.532 1.00 31.63 491 LEU B N 1
ATOM 10162 C CA . LEU B 1 491 ? -14.511 76.375 19.137 1.00 29.85 491 LEU B CA 1
ATOM 10163 C C . LEU B 1 491 ? -14.072 75.133 19.890 1.00 28.55 491 LEU B C 1
ATOM 10164 O O . LEU B 1 491 ? -12.914 74.721 19.794 1.00 29.89 491 LEU B O 1
ATOM 10169 N N . ASP B 1 492 ? -14.979 74.526 20.650 1.00 28.49 492 ASP B N 1
ATOM 10170 C CA . ASP B 1 492 ? -14.622 73.321 21.382 1.00 31.63 492 ASP B CA 1
ATOM 10171 C C . ASP B 1 492 ? -14.213 72.217 20.431 1.00 31.87 492 ASP B C 1
ATOM 10172 O O . ASP B 1 492 ? -13.256 71.484 20.698 1.00 33.99 492 ASP B O 1
ATOM 10177 N N . PHE B 1 493 ? -14.923 72.087 19.310 1.00 31.42 493 PHE B N 1
ATOM 10178 C CA . PHE B 1 493 ? -14.605 71.037 18.354 1.00 26.92 493 PHE B CA 1
ATOM 10179 C C . PHE B 1 493 ? -13.207 71.217 17.796 1.00 29.67 493 PHE B C 1
ATOM 10180 O O . PHE B 1 493 ? -12.375 70.308 17.867 1.00 29.68 493 PHE B O 1
ATOM 10188 N N . PHE B 1 494 ? -12.918 72.395 17.244 1.00 27.60 494 PHE B N 1
ATOM 10189 C CA . PHE B 1 494 ? -11.603 72.569 16.655 1.00 27.21 494 PHE B CA 1
ATOM 10190 C C . PHE B 1 494 ? -10.502 72.614 17.719 1.00 31.37 494 PHE B C 1
ATOM 10191 O O . PHE B 1 494 ? -9.394 72.124 17.474 1.00 33.16 494 PHE B O 1
ATOM 10199 N N . MET B 1 495 ? -10.772 73.151 18.914 1.00 28.45 495 MET B N 1
ATOM 10200 C CA . MET B 1 495 ? -9.719 73.170 19.930 1.00 28.19 495 MET B CA 1
ATOM 10201 C C . MET B 1 495 ? -9.307 71.752 20.308 1.00 29.53 495 MET B C 1
ATOM 10202 O O . MET B 1 495 ? -8.121 71.466 20.510 1.00 27.67 495 MET B O 1
ATOM 10207 N N . GLU B 1 496 ? -10.271 70.845 20.397 1.00 29.17 496 GLU B N 1
ATOM 10208 C CA . GLU B 1 496 ? -9.930 69.466 20.706 1.00 31.16 496 GLU B CA 1
ATOM 10209 C C . GLU B 1 496 ? -9.154 68.821 19.564 1.00 30.66 496 GLU B C 1
ATOM 10210 O O . GLU B 1 496 ? -8.191 68.078 19.799 1.00 29.48 496 GLU B O 1
ATOM 10216 N N . LYS B 1 497 ? -9.533 69.112 18.319 1.00 29.00 497 LYS B N 1
ATOM 10217 C CA . LYS B 1 497 ? -8.736 68.628 17.203 1.00 28.21 497 LYS B CA 1
ATOM 10218 C C . LYS B 1 497 ? -7.296 69.111 17.314 1.00 27.09 497 LYS B C 1
ATOM 10219 O O . LYS B 1 497 ? -6.351 68.312 17.230 1.00 28.24 497 LYS B O 1
ATOM 10225 N N . PHE B 1 498 ? -7.111 70.414 17.534 1.00 26.65 498 PHE B N 1
ATOM 10226 C CA . PHE B 1 498 ? -5.768 70.967 17.680 1.00 28.47 498 PHE B CA 1
ATOM 10227 C C . PHE B 1 498 ? -5.005 70.290 18.816 1.00 26.36 498 PHE B C 1
ATOM 10228 O O . PHE B 1 498 ? -3.863 69.845 18.640 1.00 25.98 498 PHE B O 1
ATOM 10236 N N . VAL B 1 499 ? -5.612 70.213 19.998 1.00 23.55 499 VAL B N 1
ATOM 10237 C CA . VAL B 1 499 ? -4.879 69.641 21.117 1.00 25.11 499 VAL B CA 1
ATOM 10238 C C . VAL B 1 499 ? -4.537 68.189 20.830 1.00 25.61 499 VAL B C 1
ATOM 10239 O O . VAL B 1 499 ? -3.449 67.720 21.188 1.00 25.28 499 VAL B O 1
ATOM 10243 N N . THR B 1 500 ? -5.449 67.450 20.175 1.00 21.53 500 THR B N 1
ATOM 10244 C CA . THR B 1 500 ? -5.136 66.064 19.848 1.00 22.29 500 THR B CA 1
ATOM 10245 C C . THR B 1 500 ? -3.850 65.975 19.051 1.00 24.01 500 THR B C 1
ATOM 10246 O O . THR B 1 500 ? -3.005 65.110 19.310 1.00 26.76 500 THR B O 1
ATOM 10250 N N . LEU B 1 501 ? -3.694 66.863 18.074 1.00 23.50 501 LEU B N 1
ATOM 10251 C CA . LEU B 1 501 ? -2.552 66.819 17.180 1.00 23.51 501 LEU B CA 1
ATOM 10252 C C . LEU B 1 501 ? -1.279 67.297 17.867 1.00 27.89 501 LEU B C 1
ATOM 10253 O O . LEU B 1 501 ? -0.212 66.689 17.689 1.00 27.30 501 LEU B O 1
ATOM 10258 N N . ALA B 1 502 ? -1.359 68.388 18.644 1.00 23.89 502 ALA B N 1
ATOM 10259 C CA . ALA B 1 502 ? -0.173 68.840 19.378 1.00 25.72 502 ALA B CA 1
ATOM 10260 C C . ALA B 1 502 ? 0.288 67.790 20.388 1.00 27.28 502 ALA B C 1
ATOM 10261 O O . ALA B 1 502 ? 1.491 67.548 20.543 1.00 28.96 502 ALA B O 1
ATOM 10263 N N . ASN B 1 503 ? -0.654 67.156 21.083 1.00 24.42 503 ASN B N 1
ATOM 10264 C CA . ASN B 1 503 ? -0.290 66.148 22.067 1.00 26.41 503 ASN B CA 1
ATOM 10265 C C . ASN B 1 503 ? 0.399 64.972 21.404 1.00 27.89 503 ASN B C 1
ATOM 10266 O O . ASN B 1 503 ? 1.453 64.510 21.855 1.00 31.10 503 ASN B O 1
ATOM 10271 N N . ARG B 1 504 ? -0.188 64.471 20.328 1.00 28.22 504 ARG B N 1
ATOM 10272 C CA . ARG B 1 504 ? 0.433 63.388 19.584 1.00 25.50 504 ARG B CA 1
ATOM 10273 C C . ARG B 1 504 ? 1.842 63.763 19.139 1.00 27.23 504 ARG B C 1
ATOM 10274 O O . ARG B 1 504 ? 2.773 62.959 19.240 1.00 26.91 504 ARG B O 1
ATOM 10282 N N . THR B 1 505 ? 2.020 64.988 18.648 1.00 27.72 505 THR B N 1
ATOM 10283 C CA . THR B 1 505 ? 3.322 65.409 18.148 1.00 25.18 505 THR B CA 1
ATOM 10284 C C . THR B 1 505 ? 4.354 65.444 19.263 1.00 28.00 505 THR B C 1
ATOM 10285 O O . THR B 1 505 ? 5.430 64.845 19.142 1.00 29.63 505 THR B O 1
ATOM 10289 N N . LEU B 1 506 ? 4.045 66.137 20.367 1.00 24.99 506 LEU B N 1
ATOM 10290 C CA . LEU B 1 506 ? 4.984 66.175 21.487 1.00 25.35 506 LEU B CA 1
ATOM 10291 C C . LEU B 1 506 ? 5.328 64.768 21.980 1.00 26.06 506 LEU B C 1
ATOM 10292 O O . LEU B 1 506 ? 6.479 64.499 22.349 1.00 26.38 506 LEU B O 1
ATOM 10297 N N . ALA B 1 507 ? 4.350 63.855 21.980 1.00 22.62 507 ALA B N 1
ATOM 10298 C CA . ALA B 1 507 ? 4.646 62.439 22.200 1.00 22.45 507 ALA B CA 1
ATOM 10299 C C . ALA B 1 507 ? 5.631 61.902 21.174 1.00 27.43 507 ALA B C 1
ATOM 10300 O O . ALA B 1 507 ? 6.491 61.074 21.505 1.00 27.80 507 ALA B O 1
ATOM 10302 N N . GLY B 1 508 ? 5.512 62.346 19.913 1.00 25.01 508 GLY B N 1
ATOM 10303 C CA . GLY B 1 508 ? 6.386 61.831 18.870 1.00 24.93 508 GLY B CA 1
ATOM 10304 C C . GLY B 1 508 ? 7.854 62.115 19.127 1.00 28.98 508 GLY B C 1
ATOM 10305 O O . GLY B 1 508 ? 8.707 61.243 18.941 1.00 28.66 508 GLY B O 1
ATOM 10306 N N . HIS B 1 509 ? 8.172 63.344 19.554 1.00 29.30 509 HIS B N 1
ATOM 10307 C CA . HIS B 1 509 ? 9.559 63.677 19.877 1.00 29.81 509 HIS B CA 1
ATOM 10308 C C . HIS B 1 509 ? 10.151 62.695 20.882 1.00 30.88 509 HIS B C 1
ATOM 10309 O O . HIS B 1 509 ? 11.333 62.347 20.793 1.00 30.12 509 HIS B O 1
ATOM 10316 N N . ALA B 1 510 ? 9.338 62.230 21.839 1.00 29.19 510 ALA B N 1
ATOM 10317 C CA . ALA B 1 510 ? 9.813 61.362 22.905 1.00 28.01 510 ALA B CA 1
ATOM 10318 C C . ALA B 1 510 ? 10.208 59.973 22.418 1.00 31.31 510 ALA B C 1
ATOM 10319 O O . ALA B 1 510 ? 10.727 59.177 23.208 1.00 32.73 510 ALA B O 1
ATOM 10321 N N . PHE B 1 511 ? 9.979 59.654 21.147 1.00 33.29 511 PHE B N 1
ATOM 10322 C CA . PHE B 1 511 ? 10.440 58.390 20.587 1.00 29.08 511 PHE B CA 1
ATOM 10323 C C . PHE B 1 511 ? 11.310 58.545 19.350 1.00 29.12 511 PHE B C 1
ATOM 10324 O O . PHE B 1 511 ? 11.706 57.531 18.771 1.00 30.69 511 PHE B O 1
ATOM 10332 N N . THR B 1 512 ? 11.654 59.771 18.950 1.00 30.81 512 THR B N 1
ATOM 10333 C CA . THR B 1 512 ? 12.449 59.944 17.743 1.00 30.36 512 THR B CA 1
ATOM 10334 C C . THR B 1 512 ? 13.544 61.003 17.864 1.00 31.43 512 THR B C 1
ATOM 10335 O O . THR B 1 512 ? 14.651 60.785 17.371 1.00 35.84 512 THR B O 1
ATOM 10339 N N . LEU B 1 513 ? 13.265 62.143 18.494 1.00 29.12 513 LEU B N 1
ATOM 10340 C CA . LEU B 1 513 ? 14.119 63.330 18.390 1.00 26.66 513 LEU B CA 1
ATOM 10341 C C . LEU B 1 513 ? 14.493 63.912 19.756 1.00 29.62 513 LEU B C 1
ATOM 10342 O O . LEU B 1 513 ? 13.701 64.656 20.365 1.00 29.63 513 LEU B O 1
ATOM 10347 N N . PRO B 1 514 ? 15.684 63.626 20.264 1.00 27.17 514 PRO B N 1
ATOM 10348 C CA . PRO B 1 514 ? 16.116 64.221 21.525 1.00 28.75 514 PRO B CA 1
ATOM 10349 C C . PRO B 1 514 ? 16.728 65.603 21.337 1.00 35.23 514 PRO B C 1
ATOM 10350 O O . PRO B 1 514 ? 17.198 65.971 20.250 1.00 32.86 514 PRO B O 1
ATOM 10354 N N . THR B 1 515 ? 16.729 66.365 22.437 1.00 30.36 515 THR B N 1
ATOM 10355 C CA . THR B 1 515 ? 17.553 67.570 22.555 1.00 29.98 515 THR B CA 1
ATOM 10356 C C . THR B 1 515 ? 18.474 67.367 23.767 1.00 30.91 515 THR B C 1
ATOM 10357 O O . THR B 1 515 ? 18.120 67.690 24.902 1.00 30.25 515 THR B O 1
ATOM 10361 N N . ILE B 1 516 ? 19.667 66.823 23.521 1.00 29.87 516 ILE B N 1
ATOM 10362 C CA . ILE B 1 516 ? 20.564 66.440 24.611 1.00 29.78 516 ILE B CA 1
ATOM 10363 C C . ILE B 1 516 ? 21.169 67.673 25.292 1.00 34.76 516 ILE B C 1
ATOM 10364 O O . ILE B 1 516 ? 20.976 67.892 26.496 1.00 36.09 516 ILE B O 1
ATOM 10369 N N . MET B 1 517 ? 21.931 68.485 24.544 1.00 35.73 517 MET B N 1
ATOM 10370 C CA . MET B 1 517 ? 22.613 69.632 25.152 1.00 33.85 517 MET B CA 1
ATOM 10371 C C . MET B 1 517 ? 21.643 70.525 25.903 1.00 32.70 517 MET B C 1
ATOM 10372 O O . MET B 1 517 ? 21.951 71.008 26.991 1.00 34.50 517 MET B O 1
ATOM 10377 N N . GLY B 1 518 ? 20.473 70.775 25.328 1.00 35.28 518 GLY B N 1
ATOM 10378 C CA . GLY B 1 518 ? 19.486 71.578 26.014 1.00 29.15 518 GLY B CA 1
ATOM 10379 C C . GLY B 1 518 ? 18.888 70.896 27.203 1.00 32.53 518 GLY B C 1
ATOM 10380 O O . GLY B 1 518 ? 18.244 71.559 28.019 1.00 33.97 518 GLY B O 1
ATOM 10381 N N . SER B 1 519 ? 19.072 69.586 27.324 1.00 31.39 519 SER B N 1
ATOM 10382 C CA . SER B 1 519 ? 18.634 68.929 28.544 1.00 32.34 519 SER B CA 1
ATOM 10383 C C . SER B 1 519 ? 19.629 69.136 29.673 1.00 34.87 519 SER B C 1
ATOM 10384 O O . SER B 1 519 ? 19.227 69.211 30.840 1.00 35.74 519 SER B O 1
ATOM 10387 N N . CYS B 1 520 ? 20.915 69.266 29.339 1.00 33.04 520 CYS B N 1
ATOM 10388 C CA . CYS B 1 520 ? 21.975 69.185 30.341 1.00 32.68 520 CYS B CA 1
ATOM 10389 C C . CYS B 1 520 ? 21.737 70.102 31.544 1.00 34.77 520 CYS B C 1
ATOM 10390 O O . CYS B 1 520 ? 21.868 69.680 32.698 1.00 36.59 520 CYS B O 1
ATOM 10393 N N . PHE B 1 521 ? 21.398 71.363 31.304 1.00 32.83 521 PHE B N 1
ATOM 10394 C CA . PHE B 1 521 ? 21.343 72.346 32.373 1.00 30.16 521 PHE B CA 1
ATOM 10395 C C . PHE B 1 521 ? 19.933 72.852 32.604 1.00 31.88 521 PHE B C 1
ATOM 10396 O O . PHE B 1 521 ? 19.748 73.952 33.131 1.00 33.58 521 PHE B O 1
ATOM 10404 N N . SER B 1 522 ? 18.941 72.075 32.189 1.00 29.32 522 SER B N 1
ATOM 10405 C CA . SER B 1 522 ? 17.552 72.288 32.558 1.00 27.19 522 SER B CA 1
ATOM 10406 C C . SER B 1 522 ? 17.311 71.585 33.891 1.00 28.74 522 SER B C 1
ATOM 10407 O O . SER B 1 522 ? 17.419 70.355 33.972 1.00 32.15 522 SER B O 1
ATOM 10410 N N . VAL B 1 523 ? 16.994 72.348 34.936 1.00 23.35 523 VAL B N 1
ATOM 10411 C CA . VAL B 1 523 ? 16.863 71.730 36.249 1.00 29.24 523 VAL B CA 1
ATOM 10412 C C . VAL B 1 523 ? 15.809 70.635 36.193 1.00 28.78 523 VAL B C 1
ATOM 10413 O O . VAL B 1 523 ? 14.699 70.842 35.688 1.00 29.20 523 VAL B O 1
ATOM 10417 N N . GLY B 1 524 ? 16.151 69.462 36.722 1.00 28.85 524 GLY B N 1
ATOM 10418 C CA . GLY B 1 524 ? 15.296 68.302 36.585 1.00 26.42 524 GLY B CA 1
ATOM 10419 C C . GLY B 1 524 ? 15.889 67.160 35.773 1.00 30.00 524 GLY B C 1
ATOM 10420 O O . GLY B 1 524 ? 15.698 66.000 36.133 1.00 29.46 524 GLY B O 1
ATOM 10421 N N . CYS B 1 525 ? 16.614 67.448 34.688 1.00 29.44 525 CYS B N 1
ATOM 10422 C CA . CYS B 1 525 ? 17.016 66.374 33.777 1.00 30.55 525 CYS B CA 1
ATOM 10423 C C . CYS B 1 525 ? 18.146 65.540 34.362 1.00 31.41 525 CYS B C 1
ATOM 10424 O O . CYS B 1 525 ? 18.020 64.319 34.522 1.00 28.34 525 CYS B O 1
ATOM 10427 N N . VAL B 1 526 ? 19.272 66.178 34.670 1.00 31.33 526 VAL B N 1
ATOM 10428 C CA . VAL B 1 526 ? 20.355 65.439 35.304 1.00 30.87 526 VAL B CA 1
ATOM 10429 C C . VAL B 1 526 ? 19.882 64.812 36.609 1.00 32.22 526 VAL B C 1
ATOM 10430 O O . VAL B 1 526 ? 20.162 63.640 36.880 1.00 34.68 526 VAL B O 1
ATOM 10434 N N . GLU B 1 527 ? 19.136 65.562 37.425 1.00 27.12 527 GLU B N 1
ATOM 10435 C CA . GLU B 1 527 ? 18.606 64.999 38.667 1.00 25.69 527 GLU B CA 1
ATOM 10436 C C . GLU B 1 527 ? 17.777 63.728 38.431 1.00 32.21 527 GLU B C 1
ATOM 10437 O O . GLU B 1 527 ? 17.968 62.711 39.117 1.00 29.75 527 GLU B O 1
ATOM 10443 N N . LYS B 1 528 ? 16.850 63.754 37.464 1.00 31.97 528 LYS B N 1
ATOM 10444 C CA . LYS B 1 528 ? 15.971 62.608 37.228 1.00 27.68 528 LYS B CA 1
ATOM 10445 C C . LYS B 1 528 ? 16.516 61.589 36.237 1.00 27.68 528 LYS B C 1
ATOM 10446 O O . LYS B 1 528 ? 15.906 60.531 36.072 1.00 31.38 528 LYS B O 1
ATOM 10452 N N . GLY B 1 529 ? 17.608 61.873 35.548 1.00 26.78 529 GLY B N 1
ATOM 10453 C CA . GLY B 1 529 ? 17.961 61.035 34.417 1.00 27.09 529 GLY B CA 1
ATOM 10454 C C . GLY B 1 529 ? 16.889 60.984 33.334 1.00 28.31 529 GLY B C 1
ATOM 10455 O O . GLY B 1 529 ? 16.476 59.902 32.911 1.00 28.12 529 GLY B O 1
ATOM 10456 N N . LYS B 1 530 ? 16.415 62.148 32.886 1.00 29.35 530 LYS B N 1
ATOM 10457 C CA . LYS B 1 530 ? 15.435 62.251 31.810 1.00 25.84 530 LYS B CA 1
ATOM 10458 C C . LYS B 1 530 ? 15.776 63.444 30.931 1.00 28.42 530 LYS B C 1
ATOM 10459 O O . LYS B 1 530 ? 16.004 64.548 31.428 1.00 25.71 530 LYS B O 1
ATOM 10465 N N . LEU B 1 531 ? 15.855 63.208 29.627 1.00 32.49 531 LEU B N 1
ATOM 10466 C CA . LEU B 1 531 ? 15.941 64.318 28.702 1.00 27.13 531 LEU B CA 1
ATOM 10467 C C . LEU B 1 531 ? 14.594 65.028 28.678 1.00 28.77 531 LEU B C 1
ATOM 10468 O O . LEU B 1 531 ? 13.593 64.534 29.202 1.00 32.69 531 LEU B O 1
ATOM 10473 N N . LEU B 1 532 ? 14.570 66.221 28.096 1.00 27.84 532 LEU B N 1
ATOM 10474 C CA . LEU B 1 532 ? 13.364 67.024 28.191 1.00 27.95 532 LEU B CA 1
ATOM 10475 C C . LEU B 1 532 ? 12.157 66.277 27.635 1.00 28.25 532 LEU B C 1
ATOM 10476 O O . LEU B 1 532 ? 11.067 66.325 28.213 1.00 30.25 532 LEU B O 1
ATOM 10481 N N . GLN B 1 533 ? 12.336 65.547 26.540 1.00 25.00 533 GLN B N 1
ATOM 10482 C CA . GLN B 1 533 ? 11.192 64.914 25.895 1.00 27.48 533 GLN B CA 1
ATOM 10483 C C . GLN B 1 533 ? 10.575 63.822 26.746 1.00 30.68 533 GLN B C 1
ATOM 10484 O O . GLN B 1 533 ? 9.399 63.482 26.534 1.00 30.54 533 GLN B O 1
ATOM 10490 N N . GLN B 1 534 ? 11.341 63.263 27.688 1.00 29.50 534 GLN B N 1
ATOM 10491 C CA . GLN B 1 534 ? 10.855 62.253 28.620 1.00 29.49 534 GLN B CA 1
ATOM 10492 C C . GLN B 1 534 ? 10.422 62.849 29.947 1.00 26.62 534 GLN B C 1
ATOM 10493 O O . GLN B 1 534 ? 10.454 62.152 30.964 1.00 26.11 534 GLN B O 1
ATOM 10499 N N . LYS B 1 535 ? 10.069 64.131 29.958 1.00 28.00 535 LYS B N 1
ATOM 10500 C CA . LYS B 1 535 ? 9.438 64.794 31.097 1.00 29.26 535 LYS B CA 1
ATOM 10501 C C . LYS B 1 535 ? 10.451 65.152 32.184 1.00 29.00 535 LYS B C 1
ATOM 10502 O O . LYS B 1 535 ? 10.146 65.094 33.377 1.00 30.22 535 LYS B O 1
ATOM 10508 N N . GLY B 1 536 ? 11.641 65.590 31.773 1.00 31.29 536 GLY B N 1
ATOM 10509 C CA . GLY B 1 536 ? 12.690 66.019 32.691 1.00 31.81 536 GLY B CA 1
ATOM 10510 C C . GLY B 1 536 ? 12.458 67.283 33.512 1.00 30.24 536 GLY B C 1
ATOM 10511 O O . GLY B 1 536 ? 12.784 67.329 34.702 1.00 31.55 536 GLY B O 1
ATOM 10512 N N . SER B 1 537 ? 11.933 68.331 32.893 1.00 29.14 537 SER B N 1
ATOM 10513 C CA . SER B 1 537 ? 11.637 69.548 33.626 1.00 23.73 537 SER B CA 1
ATOM 10514 C C . SER B 1 537 ? 10.527 69.272 34.619 1.00 29.24 537 SER B C 1
ATOM 10515 O O . SER B 1 537 ? 9.709 68.376 34.419 1.00 36.68 537 SER B O 1
ATOM 10518 N N . ASP B 1 538 ? 10.522 70.017 35.725 1.00 31.36 538 ASP B N 1
ATOM 10519 C CA . ASP B 1 538 ? 9.375 69.948 36.618 1.00 28.05 538 ASP B CA 1
ATOM 10520 C C . ASP B 1 538 ? 8.196 70.714 36.059 1.00 31.46 538 ASP B C 1
ATOM 10521 O O . ASP B 1 538 ? 7.073 70.537 36.533 1.00 38.42 538 ASP B O 1
ATOM 10526 N N . HIS B 1 539 ? 8.422 71.577 35.077 1.00 29.14 539 HIS B N 1
ATOM 10527 C CA . HIS B 1 539 ? 7.368 72.434 34.559 1.00 31.13 539 HIS B CA 1
ATOM 10528 C C . HIS B 1 539 ? 7.344 72.363 33.049 1.00 30.16 539 HIS B C 1
ATOM 10529 O O . HIS B 1 539 ? 8.299 72.780 32.388 1.00 29.59 539 HIS B O 1
ATOM 10536 N N . HIS B 1 540 ? 6.253 71.854 32.507 1.00 31.65 540 HIS B N 1
ATOM 10537 C CA . HIS B 1 540 ? 6.007 71.937 31.079 1.00 28.10 540 HIS B CA 1
ATOM 10538 C C . HIS B 1 540 ? 4.645 72.579 30.881 1.00 29.10 540 HIS B C 1
ATOM 10539 O O . HIS B 1 540 ? 3.671 72.178 31.528 1.00 30.21 540 HIS B O 1
ATOM 10546 N N . TYR B 1 541 ? 4.590 73.613 30.049 1.00 25.63 541 TYR B N 1
ATOM 10547 C CA . TYR B 1 541 ? 3.309 74.152 29.616 1.00 26.55 541 TYR B CA 1
ATOM 10548 C C . TYR B 1 541 ? 3.474 74.647 28.185 1.00 28.51 541 TYR B C 1
ATOM 10549 O O . TYR B 1 541 ? 4.594 74.823 27.697 1.00 29.90 541 TYR B O 1
ATOM 10558 N N . SER B 1 542 ? 2.340 74.842 27.509 1.00 28.43 542 SER B N 1
ATOM 10559 C CA . SER B 1 542 ? 2.278 75.045 26.067 1.00 26.91 542 SER B CA 1
ATOM 10560 C C . SER B 1 542 ? 1.392 76.231 25.775 1.00 29.89 542 SER B C 1
ATOM 10561 O O . SER B 1 542 ? 0.224 76.236 26.170 1.00 32.60 542 SER B O 1
ATOM 10564 N N . ALA B 1 543 ? 1.919 77.199 25.037 1.00 30.89 543 ALA B N 1
ATOM 10565 C CA . ALA B 1 543 ? 1.139 78.361 24.636 1.00 30.09 543 ALA B CA 1
ATOM 10566 C C . ALA B 1 543 ? 0.513 78.129 23.261 1.00 29.75 543 ALA B C 1
ATOM 10567 O O . ALA B 1 543 ? 1.220 77.928 22.270 1.00 32.30 543 ALA B O 1
ATOM 10569 N N . VAL B 1 544 ? -0.813 78.167 23.200 1.00 30.94 544 VAL B N 1
ATOM 10570 C CA . VAL B 1 544 ? -1.529 78.209 21.928 1.00 31.38 544 VAL B CA 1
ATOM 10571 C C . VAL B 1 544 ? -1.407 79.625 21.358 1.00 35.62 544 VAL B C 1
ATOM 10572 O O . VAL B 1 544 ? -1.958 80.577 21.916 1.00 31.56 544 VAL B O 1
ATOM 10576 N N . GLY B 1 545 ? -0.697 79.773 20.240 1.00 37.91 545 GLY B N 1
ATOM 10577 C CA . GLY B 1 545 ? -0.675 81.055 19.563 1.00 35.81 545 GLY B CA 1
ATOM 10578 C C . GLY B 1 545 ? -2.000 81.397 18.902 1.00 38.46 545 GLY B C 1
ATOM 10579 O O . GLY B 1 545 ? -2.344 80.848 17.860 1.00 42.09 545 GLY B O 1
ATOM 10580 N N . VAL B 1 546 ? -2.762 82.291 19.501 1.00 38.69 546 VAL B N 1
ATOM 10581 C CA . VAL B 1 546 ? -4.079 82.655 18.999 1.00 39.94 546 VAL B CA 1
ATOM 10582 C C . VAL B 1 546 ? -3.910 83.794 17.998 1.00 49.83 546 VAL B C 1
ATOM 10583 O O . VAL B 1 546 ? -3.456 84.887 18.356 1.00 50.86 546 VAL B O 1
ATOM 10587 N N . ALA B 1 547 ? -4.281 83.544 16.742 1.00 49.40 547 ALA B N 1
ATOM 10588 C CA . ALA B 1 547 ? -4.034 84.488 15.650 1.00 52.27 547 ALA B CA 1
ATOM 10589 C C . ALA B 1 547 ? -4.966 85.692 15.797 1.00 54.36 547 ALA B C 1
ATOM 10590 O O . ALA B 1 547 ? -6.021 85.798 15.161 1.00 56.08 547 ALA B O 1
ATOM 10592 N N . GLY B 1 548 ? -4.566 86.619 16.660 1.00 51.55 548 GLY B N 1
ATOM 10593 C CA . GLY B 1 548 ? -5.276 87.872 16.796 1.00 54.08 548 GLY B CA 1
ATOM 10594 C C . GLY B 1 548 ? -6.554 87.711 17.586 1.00 55.76 548 GLY B C 1
ATOM 10595 O O . GLY B 1 548 ? -6.915 86.625 18.040 1.00 56.45 548 GLY B O 1
ATOM 10596 N N . ILE B 1 549 ? -7.261 88.831 17.741 1.00 55.30 549 ILE B N 1
ATOM 10597 C CA . ILE B 1 549 ? -8.498 88.858 18.511 1.00 49.75 549 ILE B CA 1
ATOM 10598 C C . ILE B 1 549 ? -9.368 90.037 18.087 1.00 50.22 549 ILE B C 1
ATOM 10599 O O . ILE B 1 549 ? -10.571 90.073 18.376 1.00 47.87 549 ILE B O 1
ATOM 10604 N N . ALA B 1 550 ? -8.769 91.014 17.403 1.00 53.51 550 ALA B N 1
ATOM 10605 C CA . ALA B 1 550 ? -9.474 92.267 17.137 1.00 54.01 550 ALA B CA 1
ATOM 10606 C C . ALA B 1 550 ? -10.668 92.051 16.207 1.00 53.63 550 ALA B C 1
ATOM 10607 O O . ALA B 1 550 ? -11.792 92.472 16.524 1.00 48.01 550 ALA B O 1
ATOM 10609 N N . ASN B 1 551 ? -10.440 91.393 15.053 1.00 43.34 551 ASN B N 1
ATOM 10610 C CA . ASN B 1 551 ? -11.514 91.170 14.090 1.00 39.48 551 ASN B CA 1
ATOM 10611 C C . ASN B 1 551 ? -12.667 90.395 14.713 1.00 41.11 551 ASN B C 1
ATOM 10612 O O . ASN B 1 551 ? -13.837 90.666 14.422 1.00 42.01 551 ASN B O 1
ATOM 10617 N N . MET B 1 552 ? -12.359 89.424 15.574 1.00 41.57 552 MET B N 1
ATOM 10618 C CA . MET B 1 552 ? -13.401 88.690 16.287 1.00 38.02 552 MET B CA 1
ATOM 10619 C C . MET B 1 552 ? -14.198 89.619 17.185 1.00 43.14 552 MET B C 1
ATOM 10620 O O . MET B 1 552 ? -15.432 89.549 17.247 1.00 43.05 552 MET B O 1
ATOM 10625 N N . ILE B 1 553 ? -13.494 90.468 17.930 1.00 45.30 553 ILE B N 1
ATOM 10626 C CA . ILE B 1 553 ? -14.156 91.402 18.827 1.00 44.95 553 ILE B CA 1
ATOM 10627 C C . ILE B 1 553 ? -15.033 92.349 18.031 1.00 43.38 553 ILE B C 1
ATOM 10628 O O . ILE B 1 553 ? -16.211 92.545 18.349 1.00 44.97 553 ILE B O 1
ATOM 10633 N N . ASP B 1 554 ? -14.485 92.921 16.958 1.00 42.64 554 ASP B N 1
ATOM 10634 C CA . ASP B 1 554 ? -15.266 93.861 16.157 1.00 49.20 554 ASP B CA 1
ATOM 10635 C C . ASP B 1 554 ? -16.446 93.181 15.473 1.00 46.35 554 ASP B C 1
ATOM 10636 O O . ASP B 1 554 ? -17.539 93.760 15.396 1.00 45.93 554 ASP B O 1
ATOM 10641 N N . SER B 1 555 ? -16.255 91.953 14.978 1.00 46.56 555 SER B N 1
ATOM 10642 C CA . SER B 1 555 ? -17.353 91.273 14.297 1.00 42.01 555 SER B CA 1
ATOM 10643 C C . SER B 1 555 ? -18.532 91.070 15.233 1.00 43.82 555 SER B C 1
ATOM 10644 O O . SER B 1 555 ? -19.684 91.298 14.854 1.00 47.13 555 SER B O 1
ATOM 10647 N N . PHE B 1 556 ? -18.264 90.657 16.469 1.00 46.17 556 PHE B N 1
ATOM 10648 C CA . PHE B 1 556 ? -19.347 90.414 17.409 1.00 43.57 556 PHE B CA 1
ATOM 10649 C C . PHE B 1 556 ? -20.034 91.714 17.813 1.00 49.67 556 PHE B C 1
ATOM 10650 O O . PHE B 1 556 ? -21.267 91.765 17.939 1.00 45.99 556 PHE B O 1
ATOM 10658 N N . ALA B 1 557 ? -19.252 92.780 18.009 1.00 51.58 557 ALA B N 1
ATOM 10659 C CA . ALA B 1 557 ? -19.837 94.105 18.163 1.00 50.35 557 ALA B CA 1
ATOM 10660 C C . ALA B 1 557 ? -20.715 94.435 16.962 1.00 54.69 557 ALA B C 1
ATOM 10661 O O . ALA B 1 557 ? -21.921 94.679 17.107 1.00 57.23 557 ALA B O 1
ATOM 10663 N N . ALA B 1 558 ? -20.130 94.405 15.754 1.00 51.08 558 ALA B N 1
ATOM 10664 C CA . ALA B 1 558 ? -20.899 94.720 14.549 1.00 49.59 558 ALA B CA 1
ATOM 10665 C C . ALA B 1 558 ? -22.168 93.891 14.449 1.00 48.01 558 ALA B C 1
ATOM 10666 O O . ALA B 1 558 ? -23.188 94.377 13.959 1.00 49.49 558 ALA B O 1
ATOM 10668 N N . MET B 1 559 ? -22.140 92.645 14.904 1.00 46.52 559 MET B N 1
ATOM 10669 C CA . MET B 1 559 ? -23.362 91.869 14.809 1.00 44.85 559 MET B CA 1
ATOM 10670 C C . MET B 1 559 ? -24.371 92.289 15.872 1.00 50.81 559 MET B C 1
ATOM 10671 O O . MET B 1 559 ? -25.575 92.336 15.592 1.00 51.49 559 MET B O 1
ATOM 10676 N N . GLU B 1 560 ? -23.919 92.613 17.093 1.00 52.82 560 GLU B N 1
ATOM 10677 C CA . GLU B 1 560 ? -24.882 93.030 18.111 1.00 50.28 560 GLU B CA 1
ATOM 10678 C C . GLU B 1 560 ? -25.567 94.319 17.698 1.00 54.06 560 GLU B C 1
ATOM 10679 O O . GLU B 1 560 ? -26.784 94.468 17.868 1.00 53.67 560 GLU B O 1
ATOM 10685 N N . GLU B 1 561 ? -24.795 95.248 17.124 1.00 50.21 561 GLU B N 1
ATOM 10686 C CA . GLU B 1 561 ? -25.262 96.529 16.607 1.00 52.92 561 GLU B CA 1
ATOM 10687 C C . GLU B 1 561 ? -26.277 96.376 15.481 1.00 58.94 561 GLU B C 1
ATOM 10688 O O . GLU B 1 561 ? -27.470 96.653 15.660 1.00 60.70 561 GLU B O 1
ATOM 10694 N N . CYS B 1 562 ? -25.803 95.910 14.324 1.00 54.92 562 CYS B N 1
ATOM 10695 C CA . CYS B 1 562 ? -26.536 95.984 13.072 1.00 51.82 562 CYS B CA 1
ATOM 10696 C C . CYS B 1 562 ? -27.531 94.855 12.865 1.00 55.98 562 CYS B C 1
ATOM 10697 O O . CYS B 1 562 ? -28.492 95.032 12.110 1.00 58.34 562 CYS B O 1
ATOM 10700 N N . VAL B 1 563 ? -27.340 93.692 13.480 1.00 53.98 563 VAL B N 1
ATOM 10701 C CA . VAL B 1 563 ? -28.279 92.598 13.247 1.00 53.32 563 VAL B CA 1
ATOM 10702 C C . VAL B 1 563 ? -29.379 92.597 14.287 1.00 54.77 563 VAL B C 1
ATOM 10703 O O . VAL B 1 563 ? -30.566 92.533 13.954 1.00 58.37 563 VAL B O 1
ATOM 10707 N N . PHE B 1 564 ? -28.993 92.695 15.556 1.00 54.70 564 PHE B N 1
ATOM 10708 C CA . PHE B 1 564 ? -29.895 92.430 16.665 1.00 57.36 564 PHE B CA 1
ATOM 10709 C C . PHE B 1 564 ? -30.467 93.694 17.282 1.00 57.80 564 PHE B C 1
ATOM 10710 O O . PHE B 1 564 ? -31.656 93.730 17.624 1.00 57.99 564 PHE B O 1
ATOM 10718 N N . ASN B 1 565 ? -29.653 94.741 17.411 1.00 60.41 565 ASN B N 1
ATOM 10719 C CA . ASN B 1 565 ? -30.144 95.994 17.984 1.00 65.20 565 ASN B CA 1
ATOM 10720 C C . ASN B 1 565 ? -30.975 96.770 16.958 1.00 65.91 565 ASN B C 1
ATOM 10721 O O . ASN B 1 565 ? -32.194 96.900 17.106 1.00 66.52 565 ASN B O 1
ATOM 10723 N N . LYS B 1 566 ? -30.337 97.258 15.889 1.00 58.03 566 LYS B N 1
ATOM 10724 C CA . LYS B 1 566 ? -30.978 98.127 14.909 1.00 58.93 566 LYS B CA 1
ATOM 10725 C C . LYS B 1 566 ? -31.490 97.384 13.673 1.00 64.09 566 LYS B C 1
ATOM 10726 O O . LYS B 1 566 ? -31.791 98.027 12.664 1.00 67.50 566 LYS B O 1
ATOM 10728 N N . ASN B 1 567 ? -31.575 96.052 13.723 1.00 62.69 567 ASN B N 1
ATOM 10729 C CA . ASN B 1 567 ? -32.150 95.215 12.668 1.00 60.00 567 ASN B CA 1
ATOM 10730 C C . ASN B 1 567 ? -31.897 95.669 11.237 1.00 58.91 567 ASN B C 1
ATOM 10731 O O . ASN B 1 567 ? -32.778 95.528 10.385 1.00 56.83 567 ASN B O 1
ATOM 10736 N N . TYR B 1 568 ? -30.697 96.176 10.950 1.00 58.98 568 TYR B N 1
ATOM 10737 C CA . TYR B 1 568 ? -30.358 96.519 9.572 1.00 60.14 568 TYR B CA 1
ATOM 10738 C C . TYR B 1 568 ? -30.419 95.300 8.649 1.00 64.84 568 TYR B C 1
ATOM 10739 O O . TYR B 1 568 ? -30.778 95.437 7.474 1.00 70.75 568 TYR B O 1
ATOM 10748 N N . LEU B 1 569 ? -30.059 94.112 9.137 1.00 63.43 569 LEU B N 1
ATOM 10749 C CA . LEU B 1 569 ? -30.246 92.890 8.364 1.00 55.85 569 LEU B CA 1
ATOM 10750 C C . LEU B 1 569 ? -30.413 91.719 9.321 1.00 59.90 569 LEU B C 1
ATOM 10751 O O . LEU B 1 569 ? -30.331 91.869 10.547 1.00 59.72 569 LEU B O 1
ATOM 10756 N N . THR B 1 570 ? -30.652 90.547 8.747 1.00 58.56 570 THR B N 1
ATOM 10757 C CA . THR B 1 570 ? -30.758 89.305 9.494 1.00 56.54 570 THR B CA 1
ATOM 10758 C C . THR B 1 570 ? -29.486 88.487 9.304 1.00 51.56 570 THR B C 1
ATOM 10759 O O . THR B 1 570 ? -28.596 88.849 8.531 1.00 50.06 570 THR B O 1
ATOM 10763 N N . MET B 1 571 ? -29.397 87.370 10.029 1.00 52.76 571 MET B N 1
ATOM 10764 C CA . MET B 1 571 ? -28.168 86.579 9.974 1.00 51.06 571 MET B CA 1
ATOM 10765 C C . MET B 1 571 ? -27.953 85.972 8.594 1.00 47.72 571 MET B C 1
ATOM 10766 O O . MET B 1 571 ? -26.818 85.932 8.099 1.00 46.87 571 MET B O 1
ATOM 10771 N N . GLU B 1 572 ? -29.028 85.501 7.954 1.00 50.98 572 GLU B N 1
ATOM 10772 C CA . GLU B 1 572 ? -28.900 84.958 6.606 1.00 43.45 572 GLU B CA 1
ATOM 10773 C C . GLU B 1 572 ? -28.470 86.028 5.607 1.00 44.39 572 GLU B C 1
ATOM 10774 O O . GLU B 1 572 ? -27.676 85.759 4.698 1.00 43.25 572 GLU B O 1
ATOM 10780 N N . GLU B 1 573 ? -28.966 87.253 5.768 1.00 47.12 573 GLU B N 1
ATOM 10781 C CA . GLU B 1 573 ? -28.532 88.338 4.897 1.00 48.65 573 GLU B CA 1
ATOM 10782 C C . GLU B 1 573 ? -27.068 88.681 5.128 1.00 53.02 573 GLU B C 1
ATOM 10783 O O . GLU B 1 573 ? -26.326 88.941 4.165 1.00 53.57 573 GLU B O 1
ATOM 10789 N N . LEU B 1 574 ? -26.645 88.712 6.399 1.00 50.19 574 LEU B N 1
ATOM 10790 C CA . LEU B 1 574 ? -25.239 88.928 6.722 1.00 46.30 574 LEU B CA 1
ATOM 10791 C C . LEU B 1 574 ? -24.362 87.865 6.075 1.00 47.55 574 LEU B C 1
ATOM 10792 O O . LEU B 1 574 ? -23.311 88.173 5.494 1.00 46.85 574 LEU B O 1
ATOM 10797 N N . VAL B 1 575 ? -24.779 86.603 6.149 1.00 46.87 575 VAL B N 1
ATOM 10798 C CA . VAL B 1 575 ? -23.969 85.556 5.539 1.00 47.61 575 VAL B CA 1
ATOM 10799 C C . VAL B 1 575 ? -23.843 85.789 4.039 1.00 47.53 575 VAL B C 1
ATOM 10800 O O . VAL B 1 575 ? -22.740 85.712 3.487 1.00 50.21 575 VAL B O 1
ATOM 10804 N N . ARG B 1 576 ? -24.964 86.093 3.358 1.00 46.88 576 ARG B N 1
ATOM 10805 C CA . ARG B 1 576 ? -24.894 86.375 1.921 1.00 48.37 576 ARG B CA 1
ATOM 10806 C C . ARG B 1 576 ? -24.033 87.607 1.661 1.00 46.89 576 ARG B C 1
ATOM 10807 O O . ARG B 1 576 ? -23.190 87.613 0.757 1.00 45.69 576 ARG B O 1
ATOM 10815 N N . LEU B 1 577 ? -24.205 88.649 2.467 1.00 44.43 577 LEU B N 1
ATOM 10816 C CA . LEU B 1 577 ? -23.260 89.752 2.436 1.00 44.11 577 LEU B CA 1
ATOM 10817 C C . LEU B 1 577 ? -21.824 89.241 2.444 1.00 46.05 577 LEU B C 1
ATOM 10818 O O . LEU B 1 577 ? -21.001 89.635 1.612 1.00 45.02 577 LEU B O 1
ATOM 10823 N N . LEU B 1 578 ? -21.504 88.347 3.376 1.00 47.19 578 LEU B N 1
ATOM 10824 C CA . LEU B 1 578 ? -20.113 87.935 3.527 1.00 46.85 578 LEU B CA 1
ATOM 10825 C C . LEU B 1 578 ? -19.680 86.993 2.411 1.00 44.13 578 LEU B C 1
ATOM 10826 O O . LEU B 1 578 ? -18.531 87.052 1.955 1.00 43.84 578 LEU B O 1
ATOM 10831 N N . ASP B 1 579 ? -20.573 86.108 1.964 1.00 46.41 579 ASP B N 1
ATOM 10832 C CA . ASP B 1 579 ? -20.193 85.142 0.939 1.00 44.03 579 ASP B CA 1
ATOM 10833 C C . ASP B 1 579 ? -19.909 85.821 -0.389 1.00 45.56 579 ASP B C 1
ATOM 10834 O O . ASP B 1 579 ? -19.235 85.241 -1.246 1.00 43.99 579 ASP B O 1
ATOM 10839 N N . THR B 1 580 ? -20.380 87.052 -0.557 1.00 45.87 580 THR B N 1
ATOM 10840 C CA . THR B 1 580 ? -20.204 87.807 -1.783 1.00 44.98 580 THR B CA 1
ATOM 10841 C C . THR B 1 580 ? -19.197 88.938 -1.617 1.00 46.84 580 THR B C 1
ATOM 10842 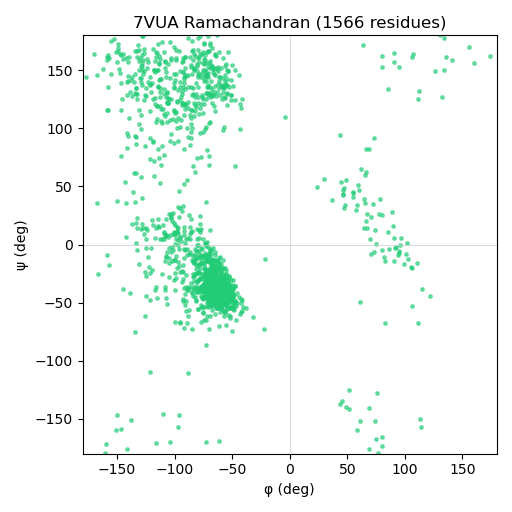O O . THR B 1 580 ? -19.036 89.753 -2.531 1.00 42.89 580 THR B O 1
ATOM 10846 N N . ASN B 1 581 ? -18.505 88.991 -0.476 1.00 48.09 581 ASN B N 1
ATOM 10847 C CA . ASN B 1 581 ? -17.500 90.018 -0.197 1.00 45.73 581 ASN B CA 1
ATOM 10848 C C . ASN B 1 581 ? -18.091 91.413 -0.365 1.00 52.14 581 ASN B C 1
ATOM 10849 O O . ASN B 1 581 ? -17.460 92.321 -0.913 1.00 56.08 581 ASN B O 1
ATOM 10854 N N . PHE B 1 582 ? -19.327 91.581 0.100 1.00 52.01 582 PHE B N 1
ATOM 10855 C CA . PHE B 1 582 ? -20.001 92.869 0.152 1.00 49.50 582 PHE B CA 1
ATOM 10856 C C . PHE B 1 582 ? -20.310 93.427 -1.232 1.00 53.11 582 PHE B C 1
ATOM 10857 O O . PHE B 1 582 ? -20.630 94.624 -1.351 1.00 53.29 582 PHE B O 1
ATOM 10865 N N . GLU B 1 583 ? -20.223 92.599 -2.278 1.00 56.42 583 GLU B N 1
ATOM 10866 C CA . GLU B 1 583 ? -20.357 93.054 -3.660 1.00 52.74 583 GLU B CA 1
ATOM 10867 C C . GLU B 1 583 ? -21.665 93.812 -3.867 1.00 58.49 583 GLU B C 1
ATOM 10868 O O . GLU B 1 583 ? -22.742 93.349 -3.469 1.00 58.43 583 GLU B O 1
ATOM 10874 N N . GLY B 1 584 ? -21.554 95.001 -4.458 1.00 55.06 584 GLY B N 1
ATOM 10875 C CA . GLY B 1 584 ? -22.718 95.819 -4.741 1.00 54.11 584 GLY B CA 1
ATOM 10876 C C . GLY B 1 584 ? -23.543 96.161 -3.526 1.00 60.72 584 GLY B C 1
ATOM 10877 O O . GLY B 1 584 ? -24.761 96.321 -3.633 1.00 64.77 584 GLY B O 1
ATOM 10878 N N . LYS B 1 585 ? -22.913 96.255 -2.364 1.00 59.38 585 LYS B N 1
ATOM 10879 C CA . LYS B 1 585 ? -23.610 96.667 -1.155 1.00 63.89 585 LYS B CA 1
ATOM 10880 C C . LYS B 1 585 ? -22.629 97.377 -0.228 1.00 65.61 585 LYS B C 1
ATOM 10881 O O . LYS B 1 585 ? -22.676 97.221 0.997 1.00 60.14 585 LYS B O 1
ATOM 10887 N N . GLU B 1 586 ? -21.718 98.156 -0.821 1.00 57.97 586 GLU B N 1
ATOM 10888 C CA . GLU B 1 586 ? -20.711 98.866 -0.052 1.00 55.21 586 GLU B CA 1
ATOM 10889 C C . GLU B 1 586 ? -21.324 99.827 0.959 1.00 60.16 586 GLU B C 1
ATOM 10890 O O . GLU B 1 586 ? -20.651 100.204 1.929 1.00 54.06 586 GLU B O 1
ATOM 10896 N N . ASN B 1 587 ? -22.569 100.257 0.740 1.00 63.53 587 ASN B N 1
ATOM 10897 C CA . ASN B 1 587 ? -23.301 100.969 1.784 1.00 62.68 587 ASN B CA 1
ATOM 10898 C C . ASN B 1 587 ? -23.287 100.157 3.068 1.00 59.69 587 ASN B C 1
ATOM 10899 O O . ASN B 1 587 ? -22.969 100.668 4.150 1.00 59.18 587 ASN B O 1
ATOM 10904 N N . MET B 1 588 ? -23.597 98.865 2.936 1.00 60.20 588 MET B N 1
ATOM 10905 C CA . MET B 1 588 ? -23.710 97.956 4.068 1.00 62.01 588 MET B CA 1
ATOM 10906 C C . MET B 1 588 ? -22.371 97.757 4.772 1.00 59.17 588 MET B C 1
ATOM 10907 O O . MET B 1 588 ? -22.283 97.855 6.003 1.00 57.58 588 MET B O 1
ATOM 10912 N N . ARG B 1 589 ? -21.324 97.437 4.012 1.00 52.75 589 ARG B N 1
ATOM 10913 C CA . ARG B 1 589 ? -20.004 97.307 4.612 1.00 51.09 589 ARG B CA 1
ATOM 10914 C C . ARG B 1 589 ? -19.651 98.553 5.417 1.00 57.14 589 ARG B C 1
ATOM 10915 O O . ARG B 1 589 ? -19.062 98.456 6.499 1.00 63.56 589 ARG B O 1
ATOM 10923 N N . GLN B 1 590 ? -20.026 99.735 4.921 1.00 58.68 590 GLN B N 1
ATOM 10924 C CA . GLN B 1 590 ? -19.764 100.958 5.673 1.00 57.49 590 GLN B CA 1
ATOM 10925 C C . GLN B 1 590 ? -20.600 101.019 6.945 1.00 61.09 590 GLN B C 1
ATOM 10926 O O . GLN B 1 590 ? -20.135 101.542 7.967 1.00 60.43 590 GLN B O 1
ATOM 10932 N N . LEU B 1 591 ? -21.824 100.489 6.905 1.00 56.85 591 LEU B N 1
ATOM 10933 C CA . LEU B 1 591 ? -22.627 100.365 8.116 1.00 58.81 591 LEU B CA 1
ATOM 10934 C C . LEU B 1 591 ? -21.888 99.556 9.182 1.00 65.95 591 LEU B C 1
ATOM 10935 O O . LEU B 1 591 ? -21.602 100.050 10.282 1.00 66.28 591 LEU B O 1
ATOM 10940 N N . LEU B 1 592 ? -21.581 98.293 8.873 1.00 62.37 592 LEU B N 1
ATOM 10941 C CA . LEU B 1 592 ? -20.816 97.479 9.805 1.00 54.99 592 LEU B CA 1
ATOM 10942 C C . LEU B 1 592 ? -19.506 98.164 10.167 1.00 59.83 592 LEU B C 1
ATOM 10943 O O . LEU B 1 592 ? -19.042 98.069 11.312 1.00 63.94 592 LEU B O 1
ATOM 10948 N N . LEU B 1 593 ? -18.907 98.881 9.211 1.00 55.47 593 LEU B N 1
ATOM 10949 C CA . LEU B 1 593 ? -17.614 99.518 9.453 1.00 57.74 593 LEU B CA 1
ATOM 10950 C C . LEU B 1 593 ? -17.715 100.654 10.472 1.00 63.60 593 LEU B C 1
ATOM 10951 O O . LEU B 1 593 ? -16.810 100.847 11.295 1.00 64.45 593 LEU B O 1
ATOM 10956 N N . ASN B 1 594 ? -18.799 101.426 10.433 1.00 64.24 594 ASN B N 1
ATOM 10957 C CA . ASN B 1 594 ? -18.821 102.692 11.152 1.00 67.29 594 ASN B CA 1
ATOM 10958 C C . ASN B 1 594 ? -19.984 102.862 12.118 1.00 67.50 594 ASN B C 1
ATOM 10959 O O . ASN B 1 594 ? -19.853 103.643 13.066 1.00 68.71 594 ASN B O 1
ATOM 10964 N N . LYS B 1 595 ? -21.096 102.155 11.933 1.00 65.88 595 LYS B N 1
ATOM 10965 C CA . LYS B 1 595 ? -22.217 102.256 12.854 1.00 63.17 595 LYS B CA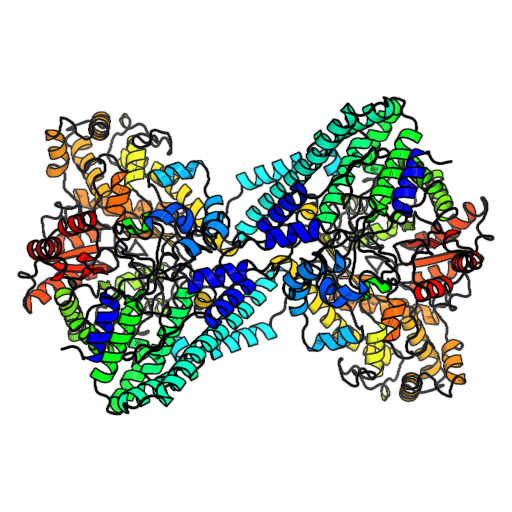 1
ATOM 10966 C C . LYS B 1 595 ? -22.086 101.305 14.035 1.00 69.16 595 LYS B C 1
ATOM 10967 O O . LYS B 1 595 ? -23.075 101.079 14.744 1.00 71.53 595 LYS B O 1
ATOM 10969 N N . ALA B 1 596 ? -20.892 100.742 14.261 1.00 67.31 596 ALA B N 1
ATOM 10970 C CA . ALA B 1 596 ? -20.618 99.845 15.390 1.00 62.01 596 ALA B CA 1
ATOM 10971 C C . ALA B 1 596 ? -19.238 100.130 15.970 1.00 60.66 596 ALA B C 1
ATOM 10972 O O . ALA B 1 596 ? -18.283 100.374 15.218 1.00 61.99 596 ALA B O 1
ATOM 10974 N N . PRO B 1 597 ? -19.096 100.090 17.290 1.00 64.56 597 PRO B N 1
ATOM 10975 C CA . PRO B 1 597 ? -17.810 100.449 17.900 1.00 64.55 597 PRO B CA 1
ATOM 10976 C C . PRO B 1 597 ? -16.714 99.442 17.561 1.00 60.36 597 PRO B C 1
ATOM 10977 O O . PRO B 1 597 ? -16.965 98.274 17.259 1.00 62.58 597 PRO B O 1
ATOM 10981 N N . LYS B 1 598 ? -15.474 99.924 17.589 1.00 60.55 598 LYS B N 1
ATOM 10982 C CA . LYS B 1 598 ? -14.298 99.100 17.338 1.00 63.42 598 LYS B CA 1
ATOM 10983 C C . LYS B 1 598 ? -13.441 99.004 18.600 1.00 63.42 598 LYS B C 1
ATOM 10984 O O . LYS B 1 598 ? -13.692 99.668 19.608 1.00 62.75 598 LYS B O 1
ATOM 10990 N N . PHE B 1 599 ? -12.420 98.149 18.538 1.00 66.02 599 PHE B N 1
ATOM 10991 C CA . PHE B 1 599 ? -11.563 97.849 19.682 1.00 70.92 599 PHE B CA 1
ATOM 10992 C C . PHE B 1 599 ? -10.336 98.759 19.691 1.00 73.36 599 PHE B C 1
ATOM 10993 O O . PHE B 1 599 ? -9.837 99.173 18.641 1.00 74.45 599 PHE B O 1
ATOM 11001 N N . GLY B 1 600 ? -9.852 99.070 20.893 1.00 73.97 600 GLY B N 1
ATOM 11002 C CA . GLY B 1 600 ? -8.729 99.977 21.038 1.00 73.67 600 GLY B CA 1
ATOM 11003 C C . GLY B 1 600 ? -9.110 101.432 21.168 1.00 73.09 600 GLY B C 1
ATOM 11004 O O . GLY B 1 600 ? -8.251 102.303 20.980 1.00 71.27 600 GLY B O 1
ATOM 11005 N N . ASN B 1 601 ? -10.382 101.721 21.472 1.00 74.51 601 ASN B N 1
ATOM 11006 C CA . ASN B 1 601 ? -10.876 103.078 21.677 1.00 71.01 601 ASN B CA 1
ATOM 11007 C C . ASN B 1 601 ? -11.626 103.206 22.997 1.00 71.29 601 ASN B C 1
ATOM 11008 O O . ASN B 1 601 ? -12.398 104.154 23.167 1.00 72.67 601 ASN B O 1
ATOM 11013 N N . ASP B 1 602 ? -11.439 102.256 23.918 1.00 70.41 602 ASP B N 1
ATOM 11014 C CA . ASP B 1 602 ? -12.005 102.334 25.270 1.00 71.15 602 ASP B CA 1
ATOM 11015 C C . ASP B 1 602 ? -13.536 102.450 25.250 1.00 66.61 602 ASP B C 1
ATOM 11016 O O . ASP B 1 602 ? -14.138 103.109 26.104 1.00 67.08 602 ASP B O 1
ATOM 11021 N N . ILE B 1 603 ? -14.188 101.812 24.287 1.00 67.29 603 ILE B N 1
ATOM 11022 C CA . ILE B 1 603 ? -15.644 101.770 24.226 1.00 69.09 603 ILE B CA 1
ATOM 11023 C C . ILE B 1 603 ? -16.088 100.425 24.798 1.00 70.31 603 ILE B C 1
ATOM 11024 O O . ILE B 1 603 ? -15.811 99.367 24.220 1.00 69.36 603 ILE B O 1
ATOM 11029 N N . GLU B 1 604 ? -16.773 100.469 25.946 1.00 66.12 604 GLU B N 1
ATOM 11030 C CA . GLU B 1 604 ? -17.197 99.246 26.620 1.00 59.63 604 GLU B CA 1
ATOM 11031 C C . GLU B 1 604 ? -18.042 98.364 25.711 1.00 65.23 604 GLU B C 1
ATOM 11032 O O . GLU B 1 604 ? -17.934 97.134 25.761 1.00 64.69 604 GLU B O 1
ATOM 11038 N N . GLN B 1 605 ? -18.911 98.974 24.892 1.00 68.45 605 GLN B N 1
ATOM 11039 C CA . GLN B 1 605 ? -19.855 98.195 24.090 1.00 66.71 605 GLN B CA 1
ATOM 11040 C C . GLN B 1 605 ? -19.144 97.107 23.293 1.00 64.73 605 GLN B C 1
ATOM 11041 O O . GLN B 1 605 ? -19.602 95.960 23.252 1.00 59.97 605 GLN B O 1
ATOM 11043 N N . VAL B 1 606 ? -18.020 97.446 22.663 1.00 63.28 606 VAL B N 1
ATOM 11044 C CA . VAL B 1 606 ? -17.217 96.457 21.946 1.00 67.35 606 VAL B CA 1
ATOM 11045 C C . VAL B 1 606 ? -16.263 95.716 22.886 1.00 66.05 606 VAL B C 1
ATOM 11046 O O . VAL B 1 606 ? -16.061 94.506 22.741 1.00 57.02 606 VAL B O 1
ATOM 11050 N N . ASP B 1 607 ? -15.679 96.414 23.871 1.00 62.50 607 ASP B N 1
ATOM 11051 C CA . ASP B 1 607 ? -14.609 95.829 24.676 1.00 58.47 607 ASP B CA 1
ATOM 11052 C C . ASP B 1 607 ? -15.089 94.695 25.579 1.00 55.37 607 ASP B C 1
ATOM 11053 O O . ASP B 1 607 ? -14.274 93.863 25.981 1.00 56.70 607 ASP B O 1
ATOM 11058 N N . LYS B 1 608 ? -16.385 94.627 25.897 1.00 53.64 608 LYS B N 1
ATOM 11059 C CA . LYS B 1 608 ? -16.902 93.514 26.691 1.00 48.72 608 LYS B CA 1
ATOM 11060 C C . LYS B 1 608 ? -16.687 92.159 26.007 1.00 55.30 608 LYS B C 1
ATOM 11061 O O . LYS B 1 608 ? -16.526 91.139 26.691 1.00 52.11 608 LYS B O 1
ATOM 11067 N N . TYR B 1 609 ? -16.694 92.116 24.665 1.00 52.02 609 TYR B N 1
ATOM 11068 C CA . TYR B 1 609 ? -16.470 90.857 23.957 1.00 48.58 609 TYR B CA 1
ATOM 11069 C C . TYR B 1 609 ? -15.044 90.359 24.089 1.00 50.49 609 TYR B C 1
ATOM 11070 O O . TYR B 1 609 ? -14.795 89.169 23.859 1.00 50.89 609 TYR B O 1
ATOM 11079 N N . SER B 1 610 ? -14.096 91.232 24.424 1.00 48.86 610 SER B N 1
ATOM 11080 C CA . SER B 1 610 ? -12.734 90.744 24.585 1.00 49.85 610 SER B CA 1
ATOM 11081 C C . SER B 1 610 ? -12.631 89.839 25.797 1.00 51.28 610 SER B C 1
ATOM 11082 O O . SER B 1 610 ? -11.846 88.886 25.794 1.00 49.29 610 SER B O 1
ATOM 11085 N N . TYR B 1 611 ? -13.431 90.101 26.830 1.00 49.96 611 TYR B N 1
ATOM 11086 C CA . TYR B 1 611 ? -13.409 89.217 27.982 1.00 49.64 611 TYR B CA 1
ATOM 11087 C C . TYR B 1 611 ? -14.027 87.877 27.635 1.00 42.34 611 TYR B C 1
ATOM 11088 O O . TYR B 1 611 ? -13.461 86.827 27.941 1.00 44.11 611 TYR B O 1
ATOM 11097 N N . TRP B 1 612 ? -15.185 87.895 26.986 1.00 44.72 612 TRP B N 1
ATOM 11098 C CA . TRP B 1 612 ? -15.846 86.648 26.626 1.00 44.61 612 TRP B CA 1
ATOM 11099 C C . TRP B 1 612 ? -14.939 85.761 25.773 1.00 41.98 612 TRP B C 1
ATOM 11100 O O . TRP B 1 612 ? -14.784 84.564 26.053 1.00 37.45 612 TRP B O 1
ATOM 11111 N N . LEU B 1 613 ? -14.321 86.339 24.734 1.00 39.92 613 LEU B N 1
ATOM 11112 C CA . LEU B 1 613 ? -13.479 85.564 23.824 1.00 38.41 613 LEU B CA 1
ATOM 11113 C C . LEU B 1 613 ? -12.268 84.971 24.539 1.00 40.71 613 LEU B C 1
ATOM 11114 O O . LEU B 1 613 ? -12.005 83.766 24.441 1.00 42.35 613 LEU B O 1
ATOM 11119 N N . ILE B 1 614 ? -11.501 85.803 25.246 1.00 40.43 614 ILE B N 1
ATOM 11120 C CA . ILE B 1 614 ? -10.345 85.298 25.987 1.00 38.35 614 ILE B CA 1
ATOM 11121 C C . ILE B 1 614 ? -10.770 84.235 27.002 1.00 38.09 614 ILE B C 1
ATOM 11122 O O . ILE B 1 614 ? -10.079 83.228 27.197 1.00 38.87 614 ILE B O 1
ATOM 11127 N N . ASP B 1 615 ? -11.918 84.422 27.647 1.00 33.66 615 ASP B N 1
ATOM 11128 C CA . ASP B 1 615 ? -12.387 83.406 28.575 1.00 32.64 615 ASP B CA 1
ATOM 11129 C C . ASP B 1 615 ? -12.727 82.121 27.853 1.00 39.19 615 ASP B C 1
ATOM 11130 O O . ASP B 1 615 ? -12.422 81.028 28.349 1.00 39.76 615 ASP B O 1
ATOM 11135 N N . ALA B 1 616 ? -13.380 82.229 26.686 1.00 42.09 616 ALA B N 1
ATOM 11136 C CA . ALA B 1 616 ? -13.790 81.038 25.946 1.00 33.37 616 ALA B CA 1
ATOM 11137 C C . ALA B 1 616 ? -12.585 80.239 25.473 1.00 31.30 616 ALA B C 1
ATOM 11138 O O . ALA B 1 616 ? -12.577 79.010 25.570 1.00 33.86 616 ALA B O 1
ATOM 11140 N N . LEU B 1 617 ? -11.560 80.910 24.962 1.00 29.33 617 LEU B N 1
ATOM 11141 C CA . LEU B 1 617 ? -10.385 80.183 24.500 1.00 31.24 617 LEU B CA 1
ATOM 11142 C C . LEU B 1 617 ? -9.635 79.556 25.670 1.00 37.26 617 LEU B C 1
ATOM 11143 O O . LEU B 1 617 ? -9.132 78.431 25.561 1.00 37.66 617 LEU B O 1
ATOM 11148 N N . ASP B 1 618 ? -9.534 80.271 26.795 1.00 36.47 618 ASP B N 1
ATOM 11149 C CA . ASP B 1 618 ? -8.896 79.688 27.970 1.00 34.35 618 ASP B CA 1
ATOM 11150 C C . ASP B 1 618 ? -9.687 78.486 28.460 1.00 35.60 618 ASP B C 1
ATOM 11151 O O . ASP B 1 618 ? -9.133 77.398 28.626 1.00 37.51 618 ASP B O 1
ATOM 11156 N N . THR B 1 619 ? -10.996 78.655 28.673 1.00 36.06 619 THR B N 1
ATOM 11157 C CA . THR B 1 619 ? -11.789 77.542 29.186 1.00 35.14 619 THR B CA 1
ATOM 11158 C C . THR B 1 619 ? -11.707 76.339 28.258 1.00 33.54 619 THR B C 1
ATOM 11159 O O . THR B 1 619 ? -11.598 75.196 28.716 1.00 33.48 619 THR B O 1
ATOM 11163 N N . SER B 1 620 ? -11.728 76.578 26.949 1.00 37.29 620 SER B N 1
ATOM 11164 C CA . SER B 1 620 ? -11.773 75.469 26.003 1.00 33.56 620 SER B CA 1
ATOM 11165 C C . SER B 1 620 ? -10.484 74.667 26.030 1.00 33.50 620 SER B C 1
ATOM 11166 O O . SER B 1 620 ? -10.520 73.436 26.009 1.00 32.20 620 SER B O 1
ATOM 11169 N N . MET B 1 621 ? -9.332 75.338 26.076 1.00 33.08 621 MET B N 1
ATOM 11170 C CA . MET B 1 621 ? -8.090 74.580 26.092 1.00 30.23 621 MET B CA 1
ATOM 11171 C C . MET B 1 621 ? -7.796 73.959 27.456 1.00 33.36 621 MET B C 1
ATOM 11172 O O . MET B 1 621 ? -7.093 72.945 27.521 1.00 35.56 621 MET B O 1
ATOM 11177 N N . LYS B 1 622 ? -8.320 74.529 28.547 1.00 32.64 622 LYS B N 1
ATOM 11178 C CA . LYS B 1 622 ? -8.106 73.962 29.874 1.00 31.10 622 LYS B CA 1
ATOM 11179 C C . LYS B 1 622 ? -8.847 72.639 30.084 1.00 33.70 622 LYS B C 1
ATOM 11180 O O . LYS B 1 622 ? -8.644 71.991 31.113 1.00 36.13 622 LYS B O 1
ATOM 11186 N N . ARG B 1 623 ? -9.691 72.213 29.149 1.00 30.87 623 ARG B N 1
ATOM 11187 C CA . ARG B 1 623 ? -10.228 70.864 29.230 1.00 29.52 623 ARG B CA 1
ATOM 11188 C C . ARG B 1 623 ? -9.145 69.804 29.127 1.00 32.22 623 ARG B C 1
ATOM 11189 O O . ARG B 1 623 ? -9.418 68.638 29.445 1.00 31.94 623 ARG B O 1
ATOM 11197 N N . PHE B 1 624 ? -7.939 70.173 28.688 1.00 30.31 624 PHE B N 1
ATOM 11198 C CA . PHE B 1 624 ? -6.875 69.224 28.405 1.00 30.88 624 PHE B CA 1
ATOM 11199 C C . PHE B 1 624 ? -5.574 69.662 29.062 1.00 32.09 624 PHE B C 1
ATOM 11200 O O . PHE B 1 624 ? -5.431 70.791 29.532 1.00 34.03 624 PHE B O 1
ATOM 11208 N N . HIS B 1 625 ? -4.627 68.730 29.084 1.00 30.15 625 HIS B N 1
ATOM 11209 C CA . HIS B 1 625 ? -3.238 68.936 29.457 1.00 29.00 625 HIS B CA 1
ATOM 11210 C C . HIS B 1 625 ? -2.370 68.625 28.246 1.00 30.49 625 HIS B C 1
ATOM 11211 O O . HIS B 1 625 ? -2.784 67.885 27.346 1.00 31.70 625 HIS B O 1
ATOM 11218 N N . ASP B 1 626 ? -1.149 69.159 28.220 1.00 26.66 626 ASP B N 1
ATOM 11219 C CA . ASP B 1 626 ? -0.260 68.739 27.146 1.00 27.43 626 ASP B CA 1
ATOM 11220 C C . ASP B 1 626 ? 0.311 67.352 27.460 1.00 26.60 626 ASP B C 1
ATOM 11221 O O . ASP B 1 626 ? -0.026 66.724 28.461 1.00 24.53 626 ASP B O 1
ATOM 11226 N N . ALA B 1 627 ? 1.131 66.824 26.554 1.00 29.79 627 ALA B N 1
ATOM 11227 C CA . ALA B 1 627 ? 1.555 65.434 26.679 1.00 27.35 627 ALA B CA 1
ATOM 11228 C C . ALA B 1 627 ? 2.547 65.227 27.807 1.00 25.65 627 ALA B C 1
ATOM 11229 O O . ALA B 1 627 ? 2.818 64.081 28.167 1.00 29.99 627 ALA B O 1
ATOM 11231 N N . GLN B 1 628 ? 3.096 66.296 28.366 1.00 28.05 628 GLN B N 1
ATOM 11232 C CA . GLN B 1 628 ? 3.947 66.215 29.545 1.00 29.57 628 GLN B CA 1
ATOM 11233 C C . GLN B 1 628 ? 3.206 66.602 30.812 1.00 28.06 628 GLN B C 1
ATOM 11234 O O . GLN B 1 628 ? 3.832 66.755 31.870 1.00 30.35 628 GLN B O 1
ATOM 11240 N N . GLY B 1 629 ? 1.891 66.770 30.721 1.00 25.32 629 GLY B N 1
ATOM 11241 C CA . GLY B 1 629 ? 1.046 66.997 31.866 1.00 25.59 629 GLY B CA 1
ATOM 11242 C C . GLY B 1 629 ? 0.748 68.436 32.191 1.00 27.37 629 GLY B C 1
ATOM 11243 O O . GLY B 1 629 ? -0.058 68.684 33.092 1.00 28.57 629 GLY B O 1
ATOM 11244 N N . GLY B 1 630 ? 1.361 69.387 31.490 1.00 26.30 630 GLY B N 1
ATOM 11245 C CA . GLY B 1 630 ? 1.204 70.789 31.804 1.00 26.45 630 GLY B CA 1
ATOM 11246 C C . GLY B 1 630 ? -0.038 71.400 31.192 1.00 27.18 630 GLY B C 1
ATOM 11247 O O . GLY B 1 630 ? -0.685 70.820 30.318 1.00 28.38 630 GLY B O 1
ATOM 11248 N N . PRO B 1 631 ? -0.396 72.593 31.640 1.00 25.89 631 PRO B N 1
ATOM 11249 C CA . PRO B 1 631 ? -1.553 73.284 31.063 1.00 28.99 631 PRO B CA 1
ATOM 11250 C C . PRO B 1 631 ? -1.263 73.858 29.685 1.00 27.56 631 PRO B C 1
ATOM 11251 O O . PRO B 1 631 ? -0.118 74.109 29.313 1.00 28.92 631 PRO B O 1
ATOM 11255 N N . TYR B 1 632 ? -2.339 74.109 28.949 1.00 26.36 632 TYR B N 1
ATOM 11256 C CA . TYR B 1 632 ? -2.290 74.983 27.790 1.00 27.97 632 TYR B CA 1
ATOM 11257 C C . TYR B 1 632 ? -2.634 76.397 28.231 1.00 29.77 632 TYR B C 1
ATOM 11258 O O . TYR B 1 632 ? -3.522 76.594 29.062 1.00 32.78 632 TYR B O 1
ATOM 11267 N N . THR B 1 633 ? -1.899 77.374 27.697 1.00 32.70 633 THR B N 1
ATOM 11268 C CA . THR B 1 633 ? -2.063 78.781 28.036 1.00 34.62 633 THR B CA 1
ATOM 11269 C C . THR B 1 633 ? -2.340 79.596 26.780 1.00 35.73 633 THR B C 1
ATOM 11270 O O . THR B 1 633 ? -2.009 79.199 25.662 1.00 35.92 633 THR B O 1
ATOM 11274 N N . VAL B 1 634 ? -2.952 80.747 26.965 1.00 41.68 634 VAL B N 1
ATOM 11275 C CA . VAL B 1 634 ? -3.282 81.606 25.838 1.00 41.73 634 VAL B CA 1
ATOM 11276 C C . VAL B 1 634 ? -2.130 82.566 25.588 1.00 44.78 634 VAL B C 1
ATOM 11277 O O . VAL B 1 634 ? -1.579 83.162 26.520 1.00 45.76 634 VAL B O 1
ATOM 11281 N N . LEU B 1 635 ? -1.766 82.693 24.316 1.00 49.22 635 LEU B N 1
ATOM 11282 C CA . LEU B 1 635 ? -0.792 83.646 23.800 1.00 43.89 635 LEU B CA 1
ATOM 11283 C C . LEU B 1 635 ? -1.489 84.304 22.615 1.00 51.72 635 LEU B C 1
ATOM 11284 O O . LEU B 1 635 ? -1.647 83.672 21.569 1.00 54.99 635 LEU B O 1
ATOM 11289 N N . VAL B 1 636 ? -1.962 85.539 22.778 1.00 55.95 636 VAL B N 1
ATOM 11290 C CA . VAL B 1 636 ? -2.545 86.278 21.658 1.00 53.29 636 VAL B CA 1
ATOM 11291 C C . VAL B 1 636 ? -1.383 86.936 20.922 1.00 54.21 636 VAL B C 1
ATOM 11292 O O . VAL B 1 636 ? -0.846 87.948 21.361 1.00 55.04 636 VAL B O 1
ATOM 11294 N N . ALA B 1 637 ? -0.961 86.328 19.818 1.00 59.08 637 ALA B N 1
ATOM 11295 C CA . ALA B 1 637 ? 0.113 86.882 18.999 1.00 60.23 637 ALA B CA 1
ATOM 11296 C C . ALA B 1 637 ? -0.025 86.303 17.602 1.00 61.71 637 ALA B C 1
ATOM 11297 O O . ALA B 1 637 ? 0.107 85.088 17.425 1.00 54.27 637 ALA B O 1
ATOM 11299 N N . THR B 1 638 ? -0.297 87.175 16.619 1.00 70.81 638 THR B N 1
ATOM 11300 C CA . THR B 1 638 ? -0.417 86.778 15.218 1.00 69.19 638 THR B CA 1
ATOM 11301 C C . THR B 1 638 ? 0.934 86.594 14.543 1.00 70.58 638 THR B C 1
ATOM 11302 O O . THR B 1 638 ? 1.024 85.839 13.565 1.00 66.66 638 THR B O 1
ATOM 11304 N N . GLN B 1 639 ? 1.986 87.234 15.059 1.00 67.64 639 GLN B N 1
ATOM 11305 C CA . GLN B 1 639 ? 3.204 87.391 14.275 1.00 70.20 639 GLN B CA 1
ATOM 11306 C C . GLN B 1 639 ? 2.790 87.968 12.931 1.00 67.83 639 GLN B C 1
ATOM 11307 O O . GLN B 1 639 ? 1.879 88.804 12.868 1.00 67.49 639 GLN B O 1
ATOM 11313 N N . ALA B 1 640 ? 3.435 87.517 11.858 1.00 64.20 640 ALA B N 1
ATOM 11314 C CA . ALA B 1 640 ? 3.041 87.883 10.505 1.00 66.68 640 ALA B CA 1
ATOM 11315 C C . ALA B 1 640 ? 2.060 86.887 9.904 1.00 66.57 640 ALA B C 1
ATOM 11316 O O . ALA B 1 640 ? 1.813 86.935 8.693 1.00 60.46 640 ALA B O 1
ATOM 11318 N N . TYR B 1 641 ? 1.516 85.977 10.726 1.00 69.24 641 TYR B N 1
ATOM 11319 C CA . TYR B 1 641 ? 0.436 85.093 10.298 1.00 62.71 641 TYR B CA 1
ATOM 11320 C C . TYR B 1 641 ? -0.851 85.858 10.026 1.00 62.41 641 TYR B C 1
ATOM 11321 O O . TYR B 1 641 ? -1.729 85.332 9.330 1.00 60.37 641 TYR B O 1
ATOM 11330 N N . ASN B 1 642 ? -0.986 87.084 10.551 1.00 58.06 642 ASN B N 1
ATOM 11331 C CA . ASN B 1 642 ? -2.176 87.868 10.236 1.00 62.15 642 ASN B CA 1
ATOM 11332 C C . ASN B 1 642 ? -2.323 88.085 8.728 1.00 61.17 642 ASN B C 1
ATOM 11333 O O . ASN B 1 642 ? -3.447 88.193 8.219 1.00 58.52 642 ASN B O 1
ATOM 11338 N N . VAL B 1 643 ? -1.215 88.116 7.992 1.00 60.54 643 VAL B N 1
ATOM 11339 C CA . VAL B 1 643 ? -1.320 88.179 6.540 1.00 61.11 643 VAL B CA 1
ATOM 11340 C C . VAL B 1 643 ? -1.673 86.815 5.972 1.00 59.50 643 VAL B C 1
ATOM 11341 O O . VAL B 1 643 ? -2.622 86.679 5.189 1.00 60.19 643 VAL B O 1
ATOM 11345 N N . GLU B 1 644 ? -0.909 85.787 6.354 1.00 58.67 644 GLU B N 1
ATOM 11346 C CA . GLU B 1 644 ? -1.015 84.499 5.675 1.00 59.89 644 GLU B CA 1
ATOM 11347 C C . GLU B 1 644 ? -2.221 83.693 6.144 1.00 58.57 644 GLU B C 1
ATOM 11348 O O . GLU B 1 644 ? -2.776 82.913 5.361 1.00 61.30 644 GLU B O 1
ATOM 11354 N N . MET B 1 645 ? -2.642 83.861 7.400 1.00 56.08 645 MET B N 1
ATOM 11355 C CA . MET B 1 645 ? -3.935 83.328 7.807 1.00 55.95 645 MET B CA 1
ATOM 11356 C C . MET B 1 645 ? -5.081 84.173 7.272 1.00 55.74 645 MET B C 1
ATOM 11357 O O . MET B 1 645 ? -6.147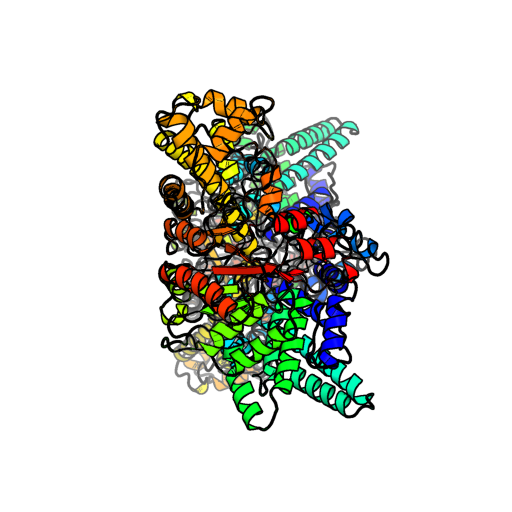 83.636 6.948 1.00 54.49 645 MET B O 1
ATOM 11362 N N . GLY B 1 646 ? -4.882 85.490 7.180 1.00 58.02 646 GLY B N 1
ATOM 11363 C CA . GLY B 1 646 ? -5.918 86.346 6.625 1.00 56.42 646 GLY B CA 1
ATOM 11364 C C . GLY B 1 646 ? -6.453 85.821 5.309 1.00 56.71 646 GLY B C 1
ATOM 11365 O O . GLY B 1 646 ? -7.668 85.701 5.120 1.00 56.34 646 GLY B O 1
ATOM 11366 N N . LYS B 1 647 ? -5.544 85.459 4.395 1.00 52.43 647 LYS B N 1
ATOM 11367 C CA . LYS B 1 647 ? -5.906 85.051 3.041 1.00 57.11 647 LYS B CA 1
ATOM 11368 C C . LYS B 1 647 ? -6.865 83.865 3.003 1.00 55.52 647 LYS B C 1
ATOM 11369 O O . LYS B 1 647 ? -7.430 83.587 1.939 1.00 53.14 647 LYS B O 1
ATOM 11375 N N . ASN B 1 648 ? -7.065 83.164 4.118 1.00 53.78 648 ASN B N 1
ATOM 11376 C CA . ASN B 1 648 ? -7.969 82.022 4.161 1.00 53.95 648 ASN B CA 1
ATOM 11377 C C . ASN B 1 648 ? -9.261 82.307 4.923 1.00 51.21 648 ASN B C 1
ATOM 11378 O O . ASN B 1 648 ? -10.043 81.381 5.167 1.00 48.45 648 ASN B O 1
ATOM 11383 N N . VAL B 1 649 ? -9.512 83.551 5.315 1.00 50.12 649 VAL B N 1
ATOM 11384 C CA . VAL B 1 649 ? -10.757 83.902 5.988 1.00 51.55 649 VAL B CA 1
ATOM 11385 C C . VAL B 1 649 ? -11.563 84.812 5.075 1.00 50.30 649 VAL B C 1
ATOM 11386 O O . VAL B 1 649 ? -11.056 85.837 4.601 1.00 48.93 649 VAL B O 1
ATOM 11390 N N . GLY B 1 650 ? -12.820 84.436 4.834 1.00 50.05 650 GLY B N 1
ATOM 11391 C CA . GLY B 1 650 ? -13.715 85.229 4.014 1.00 47.88 650 GLY B CA 1
ATOM 11392 C C . GLY B 1 650 ? -13.990 86.588 4.621 1.00 48.92 650 GLY B C 1
ATOM 11393 O O . GLY B 1 650 ? -13.449 86.911 5.678 1.00 48.01 650 GLY B O 1
ATOM 11394 N N . ALA B 1 651 ? -14.798 87.414 3.961 1.00 50.26 651 ALA B N 1
ATOM 11395 C CA . ALA B 1 651 ? -15.238 88.647 4.590 1.00 45.30 651 ALA B CA 1
ATOM 11396 C C . ALA B 1 651 ? -15.853 88.334 5.947 1.00 43.94 651 ALA B C 1
ATOM 11397 O O . ALA B 1 651 ? -16.430 87.265 6.149 1.00 44.71 651 ALA B O 1
ATOM 11399 N N . THR B 1 652 ? -15.735 89.269 6.880 1.00 44.03 652 THR B N 1
ATOM 11400 C CA . THR B 1 652 ? -16.287 89.118 8.217 1.00 43.96 652 THR B CA 1
ATOM 11401 C C . THR B 1 652 ? -17.146 90.316 8.592 1.00 45.44 652 THR B C 1
ATOM 11402 O O . THR B 1 652 ? -17.049 91.387 7.980 1.00 46.51 652 THR B O 1
ATOM 11406 N N . PRO B 1 653 ? -17.982 90.170 9.624 1.00 44.16 653 PRO B N 1
ATOM 11407 C CA . PRO B 1 653 ? -18.991 91.207 9.931 1.00 44.54 653 PRO B CA 1
ATOM 11408 C C . PRO B 1 653 ? -18.426 92.547 10.407 1.00 48.01 653 PRO B C 1
ATOM 11409 O O . PRO B 1 653 ? -19.178 93.530 10.455 1.00 49.09 653 PRO B O 1
ATOM 11413 N N . ASP B 1 654 ? -17.152 92.624 10.776 1.00 48.54 654 ASP B N 1
ATOM 11414 C CA . ASP B 1 654 ? -16.545 93.895 11.144 1.00 49.61 654 ASP B CA 1
ATOM 11415 C C . ASP B 1 654 ? -16.178 94.741 9.930 1.00 54.78 654 ASP B C 1
ATOM 11416 O O . ASP B 1 654 ? -15.546 95.796 10.098 1.00 56.31 654 ASP B O 1
ATOM 11421 N N . GLY B 1 655 ? -16.551 94.298 8.723 1.00 46.89 655 GLY B N 1
ATOM 11422 C CA . GLY B 1 655 ? -16.267 95.023 7.511 1.00 48.28 655 GLY B CA 1
ATOM 11423 C C . GLY B 1 655 ? -14.997 94.611 6.801 1.00 56.34 655 GLY B C 1
ATOM 11424 O O . GLY B 1 655 ? -14.756 95.077 5.682 1.00 55.74 655 GLY B O 1
ATOM 11425 N N . ARG B 1 656 ? -14.162 93.774 7.412 1.00 54.87 656 ARG B N 1
ATOM 11426 C CA . ARG B 1 656 ? -12.971 93.305 6.719 1.00 53.05 656 ARG B CA 1
ATOM 11427 C C . ARG B 1 656 ? -13.388 92.466 5.515 1.00 50.69 656 ARG B C 1
ATOM 11428 O O . ARG B 1 656 ? -14.456 91.855 5.505 1.00 51.14 656 ARG B O 1
ATOM 11436 N N . MET B 1 657 ? -12.545 92.444 4.489 1.00 53.01 657 MET B N 1
ATOM 11437 C CA . MET B 1 657 ? -12.891 91.805 3.225 1.00 54.30 657 MET B CA 1
ATOM 11438 C C . MET B 1 657 ? -12.110 90.513 3.024 1.00 52.84 657 MET B C 1
ATOM 11439 O O . MET B 1 657 ? -10.978 90.373 3.492 1.00 54.43 657 MET B O 1
ATOM 11444 N N . ALA B 1 658 ? -12.715 89.588 2.281 1.00 49.34 658 ALA B N 1
ATOM 11445 C CA . ALA B 1 658 ? -12.112 88.283 2.056 1.00 48.65 658 ALA B CA 1
ATOM 11446 C C . ALA B 1 658 ? -10.655 88.411 1.614 1.00 50.75 658 ALA B C 1
ATOM 11447 O O . ALA B 1 658 ? -10.313 89.256 0.783 1.00 56.38 658 ALA B O 1
ATOM 11449 N N . GLY B 1 659 ? -9.791 87.567 2.195 1.00 52.89 659 GLY B N 1
ATOM 11450 C CA . GLY B 1 659 ? -8.364 87.562 1.922 1.00 48.12 659 GLY B CA 1
ATOM 11451 C C . GLY B 1 659 ? -7.552 88.624 2.639 1.00 49.82 659 GLY B C 1
ATOM 11452 O O . GLY B 1 659 ? -6.322 88.613 2.533 1.00 51.45 659 GLY B O 1
ATOM 11453 N N . THR B 1 660 ? -8.188 89.522 3.372 1.00 50.29 660 THR B N 1
ATOM 11454 C CA . THR B 1 660 ? -7.561 90.711 3.941 1.00 56.79 660 THR B CA 1
ATOM 11455 C C . THR B 1 660 ? -6.822 90.389 5.246 1.00 60.13 660 THR B C 1
ATOM 11456 O O . THR B 1 660 ? -7.336 89.649 6.093 1.00 55.55 660 THR B O 1
ATOM 11460 N N . PRO B 1 661 ? -5.635 90.967 5.448 1.00 57.46 661 PRO B N 1
ATOM 11461 C CA . PRO B 1 661 ? -4.900 90.725 6.690 1.00 52.95 661 PRO B CA 1
ATOM 11462 C C . PRO B 1 661 ? -5.775 90.966 7.911 1.00 54.03 661 PRO B C 1
ATOM 11463 O O . PRO B 1 661 ? -6.614 91.871 7.933 1.00 50.32 661 PRO B O 1
ATOM 11467 N N . LEU B 1 662 ? -5.586 90.111 8.915 1.00 53.73 662 LEU B N 1
ATOM 11468 C CA . LEU B 1 662 ? -6.130 90.309 10.243 1.00 54.29 662 LEU B CA 1
ATOM 11469 C C . LEU B 1 662 ? -5.388 91.449 10.941 1.00 56.98 662 LEU B C 1
ATOM 11470 O O . LEU B 1 662 ? -4.322 91.890 10.500 1.00 59.02 662 LEU B O 1
ATOM 11475 N N . ALA B 1 663 ? -5.952 91.924 12.051 1.00 54.60 663 ALA B N 1
ATOM 11476 C CA . ALA B 1 663 ? -5.169 92.760 12.952 1.00 60.76 663 ALA B CA 1
ATOM 11477 C C . ALA B 1 663 ? -3.888 92.029 13.357 1.00 65.01 663 ALA B C 1
ATOM 11478 O O . ALA B 1 663 ? -3.847 90.793 13.434 1.00 69.27 663 ALA B O 1
ATOM 11480 N N . ASP B 1 664 ? -2.831 92.796 13.621 1.00 61.61 664 ASP B N 1
ATOM 11481 C CA . ASP B 1 664 ? -1.548 92.192 13.969 1.00 63.74 664 ASP B CA 1
ATOM 11482 C C . ASP B 1 664 ? -1.485 91.886 15.473 1.00 69.39 664 ASP B C 1
ATOM 11483 O O . ASP B 1 664 ? -1.801 92.738 16.313 1.00 68.26 664 ASP B O 1
ATOM 11488 N N . ASN B 1 665 ? -1.123 90.642 15.801 1.00 68.62 665 ASN B N 1
ATOM 11489 C CA . ASN B 1 665 ? -1.018 90.154 17.174 1.00 66.13 665 ASN B CA 1
ATOM 11490 C C . ASN B 1 665 ? -2.190 90.593 18.053 1.00 67.06 665 ASN B C 1
ATOM 11491 O O . ASN B 1 665 ? -3.349 90.546 17.621 1.00 63.27 665 ASN B O 1
ATOM 11496 N N . ALA B 1 666 ? -1.894 91.008 19.294 1.00 66.80 666 ALA B N 1
ATOM 11497 C CA . ALA B 1 666 ? -2.887 91.460 20.264 1.00 65.69 666 ALA B CA 1
ATOM 11498 C C . ALA B 1 666 ? -3.241 92.943 20.124 1.00 68.58 666 ALA B C 1
ATOM 11499 O O . ALA B 1 666 ? -3.732 93.541 21.090 1.00 64.40 666 ALA B O 1
ATOM 11501 N N . SER B 1 667 ? -3.016 93.538 18.954 1.00 76.35 667 SER B N 1
ATOM 11502 C CA . SER B 1 667 ? -3.272 94.949 18.686 1.00 79.29 667 SER B CA 1
ATOM 11503 C C . SER B 1 667 ? -4.633 95.140 18.020 1.00 77.51 667 SER B C 1
ATOM 11504 O O . SER B 1 667 ? -5.269 94.182 17.562 1.00 73.39 667 SER B O 1
ATOM 11507 N N . PRO B 1 668 ? -5.122 96.375 17.963 1.00 75.28 668 PRO B N 1
ATOM 11508 C CA . PRO B 1 668 ? -6.327 96.661 17.178 1.00 74.40 668 PRO B CA 1
ATOM 11509 C C . PRO B 1 668 ? -6.014 96.684 15.685 1.00 74.03 668 PRO B C 1
ATOM 11510 O O . PRO B 1 668 ? -4.855 96.740 15.267 1.00 72.50 668 PRO B O 1
ATOM 11514 N N . MET B 1 669 ? -7.077 96.642 14.875 1.00 74.00 669 MET B N 1
ATOM 11515 C CA . MET B 1 669 ? -6.904 96.536 13.427 1.00 82.09 669 MET B CA 1
ATOM 11516 C C . MET B 1 669 ? -6.543 97.886 12.812 1.00 77.62 669 MET B C 1
ATOM 11517 O O . MET B 1 669 ? -6.982 98.943 13.274 1.00 74.93 669 MET B O 1
ATOM 11519 N N . VAL B 1 670 ? -5.725 97.829 11.758 1.00 77.88 670 VAL B N 1
ATOM 11520 C CA . VAL B 1 670 ? -5.267 99.002 11.017 1.00 83.53 670 VAL B CA 1
ATOM 11521 C C . VAL B 1 670 ? -6.415 99.991 10.809 1.00 84.77 670 VAL B C 1
ATOM 11522 O O . VAL B 1 670 ? -7.425 99.666 10.171 1.00 82.81 670 VAL B O 1
ATOM 11524 N N . GLY B 1 671 ? -6.277 101.204 11.369 1.00 85.56 671 GLY B N 1
ATOM 11525 C CA . GLY B 1 671 ? -7.229 102.283 11.187 1.00 81.89 671 GLY B CA 1
ATOM 11526 C C . GLY B 1 671 ? -8.226 102.482 12.318 1.00 81.77 671 GLY B C 1
ATOM 11527 O O . GLY B 1 671 ? -8.838 103.555 12.399 1.00 83.79 671 GLY B O 1
ATOM 11528 N N . MET B 1 672 ? -8.393 101.494 13.203 1.00 85.38 672 MET B N 1
ATOM 11529 C CA . MET B 1 672 ? -9.511 101.471 14.144 1.00 83.78 672 MET B CA 1
ATOM 11530 C C . MET B 1 672 ? -9.220 102.195 15.459 1.00 80.02 672 MET B C 1
ATOM 11531 O O . MET B 1 672 ? -10.111 102.859 16.001 1.00 77.70 672 MET B O 1
ATOM 11536 N N . ASP B 1 673 ? -8.010 102.077 16.001 1.00 82.58 673 ASP B N 1
ATOM 11537 C CA . ASP B 1 673 ? -7.642 102.849 17.189 1.00 81.80 673 ASP B CA 1
ATOM 11538 C C . ASP B 1 673 ? -7.389 104.292 16.761 1.00 83.42 673 ASP B C 1
ATOM 11539 O O . ASP B 1 673 ? -6.306 104.636 16.279 1.00 86.24 673 ASP B O 1
ATOM 11544 N N . VAL B 1 674 ? -8.398 105.147 16.918 1.00 83.46 674 VAL B N 1
ATOM 11545 C CA . VAL B 1 674 ? -8.323 106.535 16.473 1.00 83.23 674 VAL B CA 1
ATOM 11546 C C . VAL B 1 674 ? -8.283 107.517 17.634 1.00 84.88 674 VAL B C 1
ATOM 11547 O O . VAL B 1 674 ? -8.281 108.734 17.397 1.00 84.35 674 VAL B O 1
ATOM 11549 N N . ASN B 1 675 ? -8.227 107.036 18.879 1.00 85.36 675 ASN B N 1
ATOM 11550 C CA . ASN B 1 675 ? -8.328 107.888 20.060 1.00 81.45 675 ASN B CA 1
ATOM 11551 C C . ASN B 1 675 ? -7.058 107.896 20.923 1.00 85.00 675 ASN B C 1
ATOM 11552 O O . ASN B 1 675 ? -7.104 108.376 22.063 1.00 80.30 675 ASN B O 1
ATOM 11554 N N . GLY B 1 676 ? -5.924 107.396 20.413 1.00 81.31 676 GLY B N 1
ATOM 11555 C CA . GLY B 1 676 ? -4.653 107.527 21.099 1.00 74.12 676 GLY B CA 1
ATOM 11556 C C . GLY B 1 676 ? -4.141 106.240 21.725 1.00 78.68 676 GLY B C 1
ATOM 11557 O O . GLY B 1 676 ? -4.885 105.270 21.904 1.00 78.74 676 GLY B O 1
ATOM 11558 N N . PRO B 1 677 ? -2.848 106.210 22.079 1.00 82.32 677 PRO B N 1
ATOM 11559 C CA . PRO B 1 677 ? -2.276 104.973 22.652 1.00 76.47 677 PRO B CA 1
ATOM 11560 C C . PRO B 1 677 ? -2.745 104.664 24.067 1.00 78.80 677 PRO B C 1
ATOM 11561 O O . PRO B 1 677 ? -2.807 103.484 24.432 1.00 76.92 677 PRO B O 1
ATOM 11565 N N . THR B 1 678 ? -3.062 105.678 24.883 1.00 81.80 678 THR B N 1
ATOM 11566 C CA . THR B 1 678 ? -3.527 105.408 26.242 1.00 78.17 678 THR B CA 1
ATOM 11567 C C . THR B 1 678 ? -4.863 104.665 26.241 1.00 78.29 678 THR B C 1
ATOM 11568 O O . THR B 1 678 ? -5.154 103.907 27.175 1.00 78.19 678 THR B O 1
ATOM 11570 N N . ALA B 1 679 ? -5.678 104.853 25.196 1.00 79.14 679 ALA B N 1
ATOM 11571 C CA . ALA B 1 679 ? -6.968 104.172 25.098 1.00 78.36 679 ALA B CA 1
ATOM 11572 C C . ALA B 1 679 ? -6.828 102.726 24.631 1.00 77.82 679 ALA B C 1
ATOM 11573 O O . ALA B 1 679 ? -7.653 101.881 25.002 1.00 71.70 679 ALA B O 1
ATOM 11575 N N . VAL B 1 680 ? -5.809 102.438 23.808 1.00 78.40 680 VAL B N 1
ATOM 11576 C CA . VAL B 1 680 ? -5.549 101.073 23.349 1.00 75.26 680 VAL B CA 1
ATOM 11577 C C . VAL B 1 680 ? -5.235 100.160 24.528 1.00 74.99 680 VAL B C 1
ATOM 11578 O O . VAL B 1 680 ? -5.646 98.994 24.551 1.00 71.91 680 VAL B O 1
ATOM 11582 N N . VAL B 1 681 ? -4.499 100.670 25.524 1.00 74.41 681 VAL B N 1
ATOM 11583 C CA . VAL B 1 681 ? -4.153 99.866 26.695 1.00 72.25 681 VAL B CA 1
ATOM 11584 C C . VAL B 1 681 ? -5.297 99.789 27.702 1.00 73.65 681 VAL B C 1
ATOM 11585 O O . VAL B 1 681 ? -5.358 98.835 28.494 1.00 69.04 681 VAL B O 1
ATOM 11589 N N . ASN B 1 682 ? -6.201 100.775 27.700 1.00 74.95 682 ASN B N 1
ATOM 11590 C CA . ASN B 1 682 ? -7.430 100.653 28.478 1.00 74.46 682 ASN B CA 1
ATOM 11591 C C . ASN B 1 682 ? -8.349 99.586 27.879 1.00 71.01 682 ASN B C 1
ATOM 11592 O O . ASN B 1 682 ? -9.001 98.830 28.612 1.00 68.89 682 ASN B O 1
ATOM 11597 N N . SER B 1 683 ? -8.397 99.497 26.547 1.00 73.97 683 SER B N 1
ATOM 11598 C CA . SER B 1 683 ? -9.229 98.492 25.889 1.00 73.12 683 SER B CA 1
ATOM 11599 C C . SER B 1 683 ? -8.752 97.070 26.203 1.00 71.12 683 SER B C 1
ATOM 11600 O O . SER B 1 683 ? -9.558 96.194 26.543 1.00 68.45 683 SER B O 1
ATOM 11603 N N . LEU B 1 684 ? -7.441 96.819 26.087 1.00 68.07 684 LEU B N 1
ATOM 11604 C CA . LEU B 1 684 ? -6.872 95.534 26.483 1.00 67.51 684 LEU B CA 1
ATOM 11605 C C . LEU B 1 684 ? -7.023 95.246 27.977 1.00 74.15 684 LEU B C 1
ATOM 11606 O O . LEU B 1 684 ? -6.817 94.101 28.388 1.00 75.50 684 LEU B O 1
ATOM 11611 N N . ALA B 1 685 ? -7.377 96.243 28.800 1.00 76.55 685 ALA B N 1
ATOM 11612 C CA . ALA B 1 685 ? -7.612 96.003 30.220 1.00 74.42 685 ALA B CA 1
ATOM 11613 C C . ALA B 1 685 ? -8.926 95.269 30.492 1.00 75.18 685 ALA B C 1
ATOM 11614 O O . ALA B 1 685 ? -9.080 94.685 31.574 1.00 72.02 685 ALA B O 1
ATOM 11616 N N . CYS B 1 686 ? -9.875 95.289 29.542 1.00 75.79 686 CYS B N 1
ATOM 11617 C CA . CYS B 1 686 ? -11.116 94.519 29.649 1.00 75.55 686 CYS B CA 1
ATOM 11618 C C . CYS B 1 686 ? -10.935 93.052 29.269 1.00 72.90 686 CYS B C 1
ATOM 11619 O O . CYS B 1 686 ? -11.854 92.255 29.502 1.00 70.03 686 CYS B O 1
ATOM 11622 N N . CYS B 1 687 ? -9.791 92.693 28.667 1.00 70.62 687 CYS B N 1
ATOM 11623 C CA . CYS B 1 687 ? -9.400 91.290 28.552 1.00 68.25 687 CYS B CA 1
ATOM 11624 C C . CYS B 1 687 ? -9.346 90.610 29.914 1.00 70.85 687 CYS B C 1
ATOM 11625 O O . CYS B 1 687 ? -9.564 89.391 30.014 1.00 63.83 687 CYS B O 1
ATOM 11628 N N . ASP B 1 688 ? -9.073 91.385 30.970 1.00 68.73 688 ASP B N 1
ATOM 11629 C CA . ASP B 1 688 ? -8.584 90.846 32.234 1.00 69.62 688 ASP B CA 1
ATOM 11630 C C . ASP B 1 688 ? -7.195 90.266 31.987 1.00 66.61 688 ASP B C 1
ATOM 11631 O O . ASP B 1 688 ? -7.046 89.060 31.765 1.00 67.15 688 ASP B O 1
ATOM 11636 N N . GLU B 1 689 ? -6.179 91.124 31.990 1.00 66.44 689 GLU B N 1
ATOM 11637 C CA . GLU B 1 689 ? -4.854 90.735 31.528 1.00 68.26 689 GLU B CA 1
ATOM 11638 C C . GLU B 1 689 ? -4.075 89.922 32.557 1.00 63.36 689 GLU B C 1
ATOM 11639 O O . GLU B 1 689 ? -2.868 89.727 32.379 1.00 63.84 689 GLU B O 1
ATOM 11645 N N . LEU B 1 690 ? -4.727 89.441 33.615 1.00 58.49 690 LEU B N 1
ATOM 11646 C CA . LEU B 1 690 ? -4.124 88.454 34.495 1.00 55.12 690 LEU B CA 1
ATOM 11647 C C . LEU B 1 690 ? -4.467 87.028 34.067 1.00 57.77 690 LEU B C 1
ATOM 11648 O O . LEU B 1 690 ? -3.942 86.074 34.655 1.00 61.50 690 LEU B O 1
ATOM 11653 N N . VAL B 1 691 ? -5.302 86.872 33.038 1.00 59.14 691 VAL B N 1
ATOM 11654 C CA . VAL B 1 691 ? -5.833 85.588 32.560 1.00 62.72 691 VAL B CA 1
ATOM 11655 C C . VAL B 1 691 ? -4.979 84.983 31.442 1.00 59.64 691 VAL B C 1
ATOM 11656 O O . VAL B 1 691 ? -4.691 83.777 31.480 1.00 54.67 691 VAL B O 1
ATOM 11660 N N . PRO B 1 692 ? -4.567 85.738 30.412 1.00 59.74 692 PRO B N 1
ATOM 11661 C CA . PRO B 1 692 ? -3.680 85.134 29.409 1.00 61.84 692 PRO B CA 1
ATOM 11662 C C . PRO B 1 692 ? -2.275 84.868 29.953 1.00 63.64 692 PRO B C 1
ATOM 11663 O O . PRO B 1 692 ? -1.343 85.630 29.648 1.00 59.95 692 PRO B O 1
ATOM 11667 N N . GLN B 1 693 ? -2.116 83.810 30.774 1.00 65.29 693 GLN B N 1
ATOM 11668 C CA . GLN B 1 693 ? -0.786 83.309 31.147 1.00 57.90 693 GLN B CA 1
ATOM 11669 C C . GLN B 1 693 ? -0.027 83.017 29.866 1.00 54.82 693 GLN B C 1
ATOM 11670 O O . GLN B 1 693 ? -0.494 82.224 29.047 1.00 61.95 693 GLN B O 1
ATOM 11676 N N . SER B 1 694 ? 1.114 83.679 29.671 1.00 57.20 694 SER B N 1
ATOM 11677 C CA . SER B 1 694 ? 1.877 83.652 28.414 1.00 55.30 694 SER B CA 1
ATOM 11678 C C . SER B 1 694 ? 1.665 84.886 27.534 1.00 56.50 694 SER B C 1
ATOM 11679 O O . SER B 1 694 ? 2.344 85.010 26.509 1.00 60.49 694 SER B O 1
ATOM 11682 N N . GLY B 1 695 ? 0.717 85.769 27.878 1.00 59.26 695 GLY B N 1
ATOM 11683 C CA . GLY B 1 695 ? 0.735 87.156 27.433 1.00 59.07 695 GLY B CA 1
ATOM 11684 C C . GLY B 1 695 ? 0.003 87.450 26.123 1.00 64.95 695 GLY B C 1
ATOM 11685 O O . GLY B 1 695 ? -0.217 86.581 25.264 1.00 51.84 695 GLY B O 1
ATOM 11686 N N . LEU B 1 696 ? -0.376 88.729 25.987 1.00 62.57 696 LEU B N 1
ATOM 11687 C CA . LEU B 1 696 ? -0.846 89.325 24.739 1.00 60.22 696 LEU B CA 1
ATOM 11688 C C . LEU B 1 696 ? 0.283 90.198 24.191 1.00 60.30 696 LEU B C 1
ATOM 11689 O O . LEU B 1 696 ? 0.792 91.077 24.900 1.00 55.81 696 LEU B O 1
ATOM 11694 N N . LEU B 1 697 ? 0.687 89.943 22.944 1.00 59.23 697 LEU B N 1
ATOM 11695 C CA . LEU B 1 697 ? 1.771 90.695 22.317 1.00 61.17 697 LEU B CA 1
ATOM 11696 C C . LEU B 1 697 ? 1.230 92.030 21.821 1.00 65.01 697 LEU B C 1
ATOM 11697 O O . LEU B 1 697 ? 0.291 92.065 21.019 1.00 66.86 697 LEU B O 1
ATOM 11702 N N . LEU B 1 698 ? 1.813 93.128 22.299 1.00 61.88 698 LEU B N 1
ATOM 11703 C CA . LEU B 1 698 ? 1.304 94.465 22.035 1.00 60.59 698 LEU B CA 1
ATOM 11704 C C . LEU B 1 698 ? 2.344 95.242 21.242 1.00 69.54 698 LEU B C 1
ATOM 11705 O O . LEU B 1 698 ? 3.506 95.328 21.651 1.00 72.90 698 LEU B O 1
ATOM 11710 N N . ASN B 1 699 ? 1.936 95.785 20.099 1.00 72.61 699 ASN B N 1
ATOM 11711 C CA . ASN B 1 699 ? 2.788 96.658 19.305 1.00 69.11 699 ASN B CA 1
ATOM 11712 C C . ASN B 1 699 ? 2.258 98.084 19.386 1.00 71.00 699 ASN B C 1
ATOM 11713 O O . ASN B 1 699 ? 1.049 98.312 19.262 1.00 73.75 699 ASN B O 1
ATOM 11718 N N . GLN B 1 700 ? 3.154 99.045 19.606 1.00 64.99 700 GLN B N 1
ATOM 11719 C CA . GLN B 1 700 ? 2.764 100.450 19.560 1.00 70.23 700 GLN B CA 1
ATOM 11720 C C . GLN B 1 700 ? 3.849 101.245 18.847 1.00 67.07 700 GLN B C 1
ATOM 11721 O O . GLN B 1 700 ? 5.037 101.085 19.142 1.00 67.56 700 GLN B O 1
ATOM 11727 N N . ARG B 1 701 ? 3.446 102.072 17.888 1.00 68.52 701 ARG B N 1
ATOM 11728 C CA . ARG B 1 701 ? 4.356 102.983 17.210 1.00 73.29 701 ARG B CA 1
ATOM 11729 C C . ARG B 1 701 ? 4.061 104.408 17.662 1.00 72.67 701 ARG B C 1
ATOM 11730 O O . ARG B 1 701 ? 2.963 104.714 18.141 1.00 69.73 701 ARG B O 1
ATOM 11732 N N . PHE B 1 702 ? 5.066 105.274 17.530 1.00 71.55 702 PHE B N 1
ATOM 11733 C CA . PHE B 1 702 ? 4.917 106.678 17.888 1.00 74.17 702 PHE B CA 1
ATOM 11734 C C . PHE B 1 702 ? 5.577 107.542 16.825 1.00 76.84 702 PHE B C 1
ATOM 11735 O O . PHE B 1 702 ? 6.597 107.159 16.241 1.00 73.67 702 PHE B O 1
ATOM 11743 N N . ASP B 1 703 ? 4.969 108.695 16.563 1.00 79.25 703 ASP B N 1
ATOM 11744 C CA . ASP B 1 703 ? 5.555 109.656 15.636 1.00 80.58 703 ASP B CA 1
ATOM 11745 C C . ASP B 1 703 ? 6.815 110.260 16.256 1.00 78.32 703 ASP B C 1
ATOM 11746 O O . ASP B 1 703 ? 6.774 110.710 17.410 1.00 75.03 703 ASP B O 1
ATOM 11751 N N . PRO B 1 704 ? 7.948 110.287 15.534 1.00 77.89 704 PRO B N 1
ATOM 11752 C CA . PRO B 1 704 ? 9.223 110.652 16.186 1.00 72.64 704 PRO B CA 1
ATOM 11753 C C . PRO B 1 704 ? 9.266 112.079 16.712 1.00 75.28 704 PRO B C 1
ATOM 11754 O O . PRO B 1 704 ? 9.919 112.333 17.736 1.00 76.79 704 PRO B O 1
ATOM 11758 N N . ALA B 1 705 ? 8.590 113.019 16.048 1.00 70.73 705 ALA B N 1
ATOM 11759 C CA . ALA B 1 705 ? 8.580 114.396 16.525 1.00 71.58 705 ALA B CA 1
ATOM 11760 C C . ALA B 1 705 ? 7.974 114.499 17.924 1.00 74.54 705 ALA B C 1
ATOM 11761 O O . ALA B 1 705 ? 8.461 115.264 18.766 1.00 69.71 705 ALA B O 1
ATOM 11763 N N . VAL B 1 706 ? 6.926 113.718 18.196 1.00 73.95 706 VAL B N 1
ATOM 11764 C CA . VAL B 1 706 ? 6.107 113.940 19.387 1.00 74.85 706 VAL B CA 1
ATOM 11765 C C . VAL B 1 706 ? 6.886 113.611 20.662 1.00 73.76 706 VAL B C 1
ATOM 11766 O O . VAL B 1 706 ? 6.966 114.429 21.588 1.00 72.97 706 VAL B O 1
ATOM 11770 N N . VAL B 1 707 ? 7.470 112.414 20.734 1.00 74.67 707 VAL B N 1
ATOM 11771 C CA . VAL B 1 707 ? 8.065 111.921 21.977 1.00 74.03 707 VAL B CA 1
ATOM 11772 C C . VAL B 1 707 ? 9.567 112.184 22.017 1.00 73.43 707 VAL B C 1
ATOM 11773 O O . VAL B 1 707 ? 10.352 111.303 22.390 1.00 63.14 707 VAL B O 1
ATOM 11777 N N . ALA B 1 708 ? 9.975 113.397 21.657 1.00 73.35 708 ALA B N 1
ATOM 11778 C CA . ALA B 1 708 ? 11.379 113.770 21.666 1.00 67.15 708 ALA B CA 1
ATOM 11779 C C . ALA B 1 708 ? 11.724 114.554 22.934 1.00 69.65 708 ALA B C 1
ATOM 11780 O O . ALA B 1 708 ? 10.850 114.995 23.689 1.00 70.01 708 ALA B O 1
ATOM 11782 N N . GLY B 1 709 ? 13.028 114.708 23.167 1.00 64.36 709 GLY B N 1
ATOM 11783 C CA . GLY B 1 709 ? 13.515 115.431 24.324 1.00 63.04 709 GLY B CA 1
ATOM 11784 C C . GLY B 1 709 ? 13.230 114.695 25.617 1.00 70.30 709 GLY B C 1
ATOM 11785 O O . GLY B 1 709 ? 12.719 113.579 25.642 1.00 72.25 709 GLY B O 1
ATOM 11786 N N . GLU B 1 710 ? 13.587 115.354 26.724 1.00 74.63 710 GLU B N 1
ATOM 11787 C CA . GLU B 1 710 ? 13.273 114.808 28.041 1.00 71.96 710 GLU B CA 1
ATOM 11788 C C . GLU B 1 710 ? 11.770 114.784 28.295 1.00 74.74 710 GLU B C 1
ATOM 11789 O O . GLU B 1 710 ? 11.284 113.961 29.075 1.00 78.05 710 GLU B O 1
ATOM 11795 N N . LYS B 1 711 ? 11.019 115.671 27.663 1.00 80.78 711 LYS B N 1
ATOM 11796 C CA . LYS B 1 711 ? 9.568 115.527 27.740 1.00 77.71 711 LYS B CA 1
ATOM 11797 C C . LYS B 1 711 ? 9.073 114.277 26.959 1.00 78.24 711 LYS B C 1
ATOM 11798 O O . LYS B 1 711 ? 7.872 114.094 26.693 1.00 76.19 711 LYS B O 1
ATOM 11800 N N . GLY B 1 712 ? 10.030 113.427 26.586 1.00 78.81 712 GLY B N 1
ATOM 11801 C CA . GLY B 1 712 ? 9.757 112.096 26.075 1.00 79.87 712 GLY B CA 1
ATOM 11802 C C . GLY B 1 712 ? 10.123 111.029 27.094 1.00 78.40 712 GLY B C 1
ATOM 11803 O O . GLY B 1 712 ? 9.338 110.108 27.335 1.00 81.27 712 GLY B O 1
ATOM 11804 N N . ILE B 1 713 ? 11.306 111.152 27.709 1.00 77.24 713 ILE B N 1
ATOM 11805 C CA . ILE B 1 713 ? 11.730 110.273 28.800 1.00 81.41 713 ILE B CA 1
ATOM 11806 C C . ILE B 1 713 ? 11.075 110.744 30.101 1.00 77.72 713 ILE B C 1
ATOM 11807 O O . ILE B 1 713 ? 11.478 110.358 31.207 1.00 70.86 713 ILE B O 1
ATOM 11809 N N . ASP B 1 714 ? 10.087 111.623 29.960 1.00 81.72 714 ASP B N 1
ATOM 11810 C CA . ASP B 1 714 ? 9.069 111.942 30.954 1.00 77.94 714 ASP B CA 1
ATOM 11811 C C . ASP B 1 714 ? 7.681 111.585 30.457 1.00 81.10 714 ASP B C 1
ATOM 11812 O O . ASP B 1 714 ? 6.867 111.059 31.224 1.00 84.70 714 ASP B O 1
ATOM 11817 N N . ILE B 1 715 ? 7.402 111.826 29.172 1.00 79.10 715 ILE B N 1
ATOM 11818 C CA . ILE B 1 715 ? 6.116 111.450 28.597 1.00 78.84 715 ILE B CA 1
ATOM 11819 C C . ILE B 1 715 ? 6.071 109.982 28.210 1.00 81.15 715 ILE B C 1
ATOM 11820 O O . ILE B 1 715 ? 4.977 109.443 28.000 1.00 82.78 715 ILE B O 1
ATOM 11822 N N . ILE B 1 716 ? 7.227 109.323 28.088 1.00 83.55 716 ILE B N 1
ATOM 11823 C CA . ILE B 1 716 ? 7.235 107.904 27.739 1.00 77.76 716 ILE B CA 1
ATOM 11824 C C . ILE B 1 716 ? 6.861 107.055 28.951 1.00 72.11 716 ILE B C 1
ATOM 11825 O O . ILE B 1 716 ? 5.943 106.226 28.883 1.00 68.45 716 ILE B O 1
ATOM 11827 N N . GLU B 1 717 ? 7.574 107.241 30.067 1.00 64.37 717 GLU B N 1
ATOM 11828 C CA . GLU B 1 717 ? 7.150 106.722 31.360 1.00 67.66 717 GLU B CA 1
ATOM 11829 C C . GLU B 1 717 ? 5.626 106.720 31.407 1.00 71.26 717 GLU B C 1
ATOM 11830 O O . GLU B 1 717 ? 4.999 105.660 31.494 1.00 65.45 717 GLU B O 1
ATOM 11836 N N . SER B 1 718 ? 5.037 107.915 31.317 1.00 77.60 718 SER B N 1
ATOM 11837 C CA . SER B 1 718 ? 3.594 108.144 31.266 1.00 75.39 718 SER B CA 1
ATOM 11838 C C . SER B 1 718 ? 2.779 106.946 30.784 1.00 67.13 718 SER B C 1
ATOM 11839 O O . SER B 1 718 ? 2.075 106.320 31.578 1.00 65.58 718 SER B O 1
ATOM 11841 N N . VAL B 1 719 ? 2.840 106.639 29.483 1.00 70.56 719 VAL B N 1
ATOM 11842 C CA . VAL B 1 719 ? 2.031 105.557 28.923 1.00 69.97 719 VAL B CA 1
ATOM 11843 C C . VAL B 1 719 ? 2.533 104.189 29.359 1.00 75.00 719 VAL B C 1
ATOM 11844 O O . VAL B 1 719 ? 1.781 103.202 29.299 1.00 68.02 719 VAL B O 1
ATOM 11848 N N . PHE B 1 720 ? 3.802 104.101 29.767 1.00 76.07 720 PHE B N 1
ATOM 11849 C CA . PHE B 1 720 ? 4.342 102.848 30.285 1.00 69.68 720 PHE B CA 1
ATOM 11850 C C . PHE B 1 720 ? 3.729 102.510 31.645 1.00 68.39 720 PHE B C 1
ATOM 11851 O O . PHE B 1 720 ? 3.052 101.482 31.796 1.00 64.99 720 PHE B O 1
ATOM 11859 N N . ARG B 1 721 ? 3.945 103.378 32.644 1.00 61.89 721 ARG B N 1
ATOM 11860 C CA . ARG B 1 721 ? 3.482 103.090 33.998 1.00 59.28 721 ARG B CA 1
ATOM 11861 C C . ARG B 1 721 ? 1.974 102.872 34.067 1.00 63.21 721 ARG B C 1
ATOM 11862 O O . ARG B 1 721 ? 1.500 102.072 34.882 1.00 65.88 721 ARG B O 1
ATOM 11870 N N . ALA B 1 722 ? 1.208 103.559 33.228 1.00 62.77 722 ALA B N 1
ATOM 11871 C CA . ALA B 1 722 ? -0.238 103.396 33.221 1.00 63.55 722 ALA B CA 1
ATOM 11872 C C . ALA B 1 722 ? -0.673 102.119 32.523 1.00 63.63 722 ALA B C 1
ATOM 11873 O O . ALA B 1 722 ? -1.835 101.713 32.644 1.00 61.18 722 ALA B O 1
ATOM 11875 N N . HIS B 1 723 ? 0.217 101.505 31.759 1.00 65.82 723 HIS B N 1
ATOM 11876 C CA . HIS B 1 723 ? -0.052 100.165 31.269 1.00 59.61 723 HIS B CA 1
ATOM 11877 C C . HIS B 1 723 ? 0.164 99.163 32.387 1.00 59.01 723 HIS B C 1
ATOM 11878 O O . HIS B 1 723 ? -0.631 98.232 32.565 1.00 59.06 723 HIS B O 1
ATOM 11885 N N . PHE B 1 724 ? 1.207 99.388 33.181 1.00 58.05 724 PHE B N 1
ATOM 11886 C CA . PHE B 1 724 ? 1.624 98.434 34.195 1.00 52.31 724 PHE B CA 1
ATOM 11887 C C . PHE B 1 724 ? 0.709 98.472 35.410 1.00 55.59 724 PHE B C 1
ATOM 11888 O O . PHE B 1 724 ? 0.307 97.418 35.909 1.00 55.26 724 PHE B O 1
ATOM 11896 N N . ALA B 1 725 ? 0.357 99.667 35.895 1.00 59.73 725 ALA B N 1
ATOM 11897 C CA . ALA B 1 725 ? -0.632 99.758 36.966 1.00 56.54 725 ALA B CA 1
ATOM 11898 C C . ALA B 1 725 ? -1.949 99.085 36.578 1.00 56.22 725 ALA B C 1
ATOM 11899 O O . ALA B 1 725 ? -2.604 98.469 37.425 1.00 57.40 725 ALA B O 1
ATOM 11901 N N . GLN B 1 726 ? -2.345 99.165 35.309 1.00 56.60 726 GLN B N 1
ATOM 11902 C CA . GLN B 1 726 ? -3.528 98.453 34.830 1.00 55.20 726 GLN B CA 1
ATOM 11903 C C . GLN B 1 726 ? -3.271 96.968 34.593 1.00 57.39 726 GLN B C 1
ATOM 11904 O O . GLN B 1 726 ? -4.126 96.304 33.993 1.00 58.31 726 GLN B O 1
ATOM 11906 N N . ASN B 1 727 ? -2.122 96.447 35.041 1.00 56.00 727 ASN B N 1
ATOM 11907 C CA . ASN B 1 727 ? -1.775 95.031 34.945 1.00 50.56 727 ASN B CA 1
ATOM 11908 C C . ASN B 1 727 ? -1.331 94.631 33.547 1.00 50.86 727 ASN B C 1
ATOM 11909 O O . ASN B 1 727 ? -1.475 93.465 33.162 1.00 57.34 727 ASN B O 1
ATOM 11914 N N . GLY B 1 728 ? -0.800 95.579 32.779 1.00 50.02 728 GLY B N 1
ATOM 11915 C CA . GLY B 1 728 ? -0.306 95.266 31.450 1.00 45.81 728 GLY B CA 1
ATOM 11916 C C . GLY B 1 728 ? 1.014 94.516 31.519 1.00 45.20 728 GLY B C 1
ATOM 11917 O O . GLY B 1 728 ? 1.873 94.792 32.354 1.00 47.68 728 GLY B O 1
ATOM 11918 N N . PHE B 1 729 ? 1.164 93.539 30.635 1.00 46.45 729 PHE B N 1
ATOM 11919 C CA . PHE B 1 729 ? 2.388 92.747 30.634 1.00 46.27 729 PHE B CA 1
ATOM 11920 C C . PHE B 1 729 ? 3.464 93.380 29.751 1.00 49.11 729 PHE B C 1
ATOM 11921 O O . PHE B 1 729 ? 4.529 93.779 30.240 1.00 45.30 729 PHE B O 1
ATOM 11929 N N . HIS B 1 730 ? 3.174 93.503 28.457 1.00 51.59 730 HIS B N 1
ATOM 11930 C CA . HIS B 1 730 ? 4.159 93.760 27.419 1.00 50.46 730 HIS B CA 1
ATOM 11931 C C . HIS B 1 730 ? 3.806 95.059 26.714 1.00 60.59 730 HIS B C 1
ATOM 11932 O O . HIS B 1 730 ? 2.650 95.260 26.322 1.00 63.44 730 HIS B O 1
ATOM 11939 N N . ILE B 1 731 ? 4.802 95.937 26.567 1.00 63.04 731 ILE B N 1
ATOM 11940 C CA . ILE B 1 731 ? 4.659 97.232 25.903 1.00 64.54 731 ILE B CA 1
ATOM 11941 C C . ILE B 1 731 ? 5.917 97.478 25.083 1.00 67.25 731 ILE B C 1
ATOM 11942 O O . ILE B 1 731 ? 6.911 98.003 25.598 1.00 66.07 731 ILE B O 1
ATOM 11944 N N . GLN B 1 732 ? 5.886 97.105 23.806 1.00 69.57 732 GLN B N 1
ATOM 11945 C CA . GLN B 1 732 ? 7.060 97.143 22.936 1.00 67.65 732 GLN B CA 1
ATOM 11946 C C . GLN B 1 732 ? 6.821 98.125 21.800 1.00 67.71 732 GLN B C 1
ATOM 11947 O O . GLN B 1 732 ? 5.883 97.949 21.016 1.00 69.02 732 GLN B O 1
ATOM 11953 N N . ILE B 1 733 ? 7.676 99.144 21.701 1.00 74.60 733 ILE B N 1
ATOM 11954 C CA . ILE B 1 733 ? 7.440 100.263 20.791 1.00 74.47 733 ILE B CA 1
ATOM 11955 C C . ILE B 1 733 ? 8.400 100.236 19.600 1.00 67.22 733 ILE B C 1
ATOM 11956 O O . ILE B 1 733 ? 9.469 99.611 19.614 1.00 64.82 733 ILE B O 1
ATOM 11961 N N . ASN B 1 734 ? 7.968 100.906 18.535 1.00 65.26 734 ASN B N 1
ATOM 11962 C CA . ASN B 1 734 ? 8.801 101.269 17.398 1.00 73.02 734 ASN B CA 1
ATOM 11963 C C . ASN B 1 734 ? 8.527 102.735 17.102 1.00 67.71 734 ASN B C 1
ATOM 11964 O O . ASN B 1 734 ? 7.365 103.145 17.016 1.00 64.96 734 ASN B O 1
ATOM 11966 N N . VAL B 1 735 ? 9.590 103.527 16.979 1.00 70.08 735 VAL B N 1
ATOM 11967 C CA . VAL B 1 735 ? 9.437 104.956 16.720 1.00 77.11 735 VAL B CA 1
ATOM 11968 C C . VAL B 1 735 ? 10.077 105.300 15.379 1.00 70.71 735 VAL B C 1
ATOM 11969 O O . VAL B 1 735 ? 11.137 105.936 15.323 1.00 66.92 735 VAL B O 1
ATOM 11973 N N . LEU B 1 736 ? 9.433 104.872 14.296 1.00 68.89 736 LEU B N 1
ATOM 11974 C CA . LEU B 1 736 ? 9.883 105.132 12.937 1.00 75.62 736 LEU B CA 1
ATOM 11975 C C . LEU B 1 736 ? 8.965 106.161 12.283 1.00 81.67 736 LEU B C 1
ATOM 11976 O O . LEU B 1 736 ? 7.766 106.225 12.580 1.00 76.55 736 LEU B O 1
ATOM 11978 N N . ASP B 1 737 ? 9.549 106.963 11.380 1.00 87.57 737 ASP B N 1
ATOM 11979 C CA . ASP B 1 737 ? 8.963 108.204 10.868 1.00 92.99 737 ASP B CA 1
ATOM 11980 C C . ASP B 1 737 ? 7.847 108.008 9.841 1.00 95.38 737 ASP B C 1
ATOM 11981 O O . ASP B 1 737 ? 7.264 109.009 9.409 1.00 95.86 737 ASP B O 1
ATOM 11983 N N . ASP B 1 738 ? 7.546 106.768 9.431 1.00 93.73 738 ASP B N 1
ATOM 11984 C CA . ASP B 1 738 ? 6.583 106.467 8.368 1.00 95.15 738 ASP B CA 1
ATOM 11985 C C . ASP B 1 738 ? 6.991 107.076 7.025 1.00 98.50 738 ASP B C 1
ATOM 11986 O O . ASP B 1 738 ? 6.963 106.385 5.999 1.00 92.22 738 ASP B O 1
ATOM 11991 N N . GLU B 1 739 ? 7.342 108.370 7.002 1.00 104.13 739 GLU B N 1
ATOM 11992 C CA . GLU B 1 739 ? 8.000 108.915 5.818 1.00 94.99 739 GLU B CA 1
ATOM 11993 C C . GLU B 1 739 ? 9.437 108.408 5.713 1.00 96.01 739 GLU B C 1
ATOM 11994 O O . GLU B 1 739 ? 9.976 108.310 4.605 1.00 92.82 739 GLU B O 1
ATOM 11996 N N . THR B 1 740 ? 10.059 108.066 6.855 1.00 99.86 740 THR B N 1
ATOM 11997 C CA . THR B 1 740 ? 11.390 107.459 6.849 1.00 97.75 740 THR B CA 1
ATOM 11998 C C . THR B 1 740 ? 11.348 106.024 6.326 1.00 100.50 740 THR B C 1
ATOM 11999 O O . THR B 1 740 ? 12.274 105.583 5.633 1.00 97.57 740 THR B O 1
ATOM 12001 N N . LEU B 1 741 ? 10.280 105.277 6.644 1.00 103.70 741 LEU B N 1
ATOM 12002 C CA . LEU B 1 741 ? 10.164 103.882 6.214 1.00 102.17 741 LEU B CA 1
ATOM 12003 C C . LEU B 1 741 ? 9.755 103.737 4.746 1.00 97.12 741 LEU B C 1
ATOM 12004 O O . LEU B 1 741 ? 9.918 102.651 4.179 1.00 90.93 741 LEU B O 1
ATOM 12006 N N . ARG B 1 742 ? 9.232 104.795 4.118 1.00 101.05 742 ARG B N 1
ATOM 12007 C CA . ARG B 1 742 ? 8.992 104.783 2.677 1.00 100.64 742 ARG B CA 1
ATOM 12008 C C . ARG B 1 742 ? 10.242 105.164 1.894 1.00 102.89 742 ARG B C 1
ATOM 12009 O O . ARG B 1 742 ? 10.539 104.546 0.865 1.00 102.89 742 ARG B O 1
ATOM 12011 N N . ALA B 1 743 ? 10.992 106.165 2.369 1.00 104.98 743 ALA B N 1
ATOM 12012 C CA . ALA B 1 743 ? 12.239 106.531 1.703 1.00 108.05 743 ALA B CA 1
ATOM 12013 C C . ALA B 1 743 ? 13.277 105.421 1.812 1.00 105.59 743 ALA B C 1
ATOM 12014 O O . ALA B 1 743 ? 14.170 105.315 0.962 1.00 106.54 743 ALA B O 1
ATOM 12016 N N . ALA B 1 744 ? 13.178 104.588 2.845 1.00 104.75 744 ALA B N 1
ATOM 12017 C CA . ALA B 1 744 ? 14.093 103.471 3.025 1.00 106.91 744 ALA B CA 1
ATOM 12018 C C . ALA B 1 744 ? 13.783 102.293 2.105 1.00 107.87 744 ALA B C 1
ATOM 12019 O O . ALA B 1 744 ? 14.516 101.299 2.135 1.00 107.06 744 ALA B O 1
ATOM 12021 N N . GLN B 1 745 ? 12.718 102.369 1.303 1.00 109.05 745 GLN B N 1
ATOM 12022 C CA . GLN B 1 745 ? 12.471 101.376 0.261 1.00 108.58 745 GLN B CA 1
ATOM 12023 C C . GLN B 1 745 ? 13.128 101.765 -1.067 1.00 109.68 745 GLN B C 1
ATOM 12024 O O . GLN B 1 745 ? 13.626 100.893 -1.790 1.00 103.73 745 GLN B O 1
ATOM 12030 N N . LYS B 1 746 ? 13.146 103.064 -1.398 1.00 109.60 746 LYS B N 1
ATOM 12031 C CA . LYS B 1 746 ? 13.810 103.533 -2.613 1.00 114.39 746 LYS B CA 1
ATOM 12032 C C . LYS B 1 746 ? 15.332 103.510 -2.483 1.00 114.66 746 LYS B C 1
ATOM 12033 O O . LYS B 1 746 ? 16.030 103.216 -3.464 1.00 107.50 746 LYS B O 1
ATOM 12035 N N . ASN B 1 747 ? 15.859 103.812 -1.293 1.00 112.50 747 ASN B N 1
ATOM 12036 C CA . ASN B 1 747 ? 17.288 103.718 -1.015 1.00 112.38 747 ASN B CA 1
ATOM 12037 C C . ASN B 1 747 ? 17.542 102.611 0.008 1.00 109.88 747 ASN B C 1
ATOM 12038 O O . ASN B 1 747 ? 17.822 102.903 1.179 1.00 106.38 747 ASN B O 1
ATOM 12040 N N . PRO B 1 748 ? 17.452 101.331 -0.385 1.00 108.44 748 PRO B N 1
ATOM 12041 C CA . PRO B 1 748 ? 17.648 100.257 0.609 1.00 103.78 748 PRO B CA 1
ATOM 12042 C C . PRO B 1 748 ? 19.022 100.283 1.256 1.00 102.22 748 PRO B C 1
ATOM 12043 O O . PRO B 1 748 ? 19.130 100.238 2.490 1.00 95.27 748 PRO B O 1
ATOM 12047 N N . ASP B 1 749 ? 20.082 100.359 0.453 1.00 104.32 749 ASP B N 1
ATOM 12048 C CA . ASP B 1 749 ? 21.442 100.293 0.973 1.00 97.98 749 ASP B CA 1
ATOM 12049 C C . ASP B 1 749 ? 21.762 101.522 1.823 1.00 94.29 749 ASP B C 1
ATOM 12050 O O . ASP B 1 749 ? 22.852 101.622 2.400 1.00 93.93 749 ASP B O 1
ATOM 12052 N N . ASP B 1 750 ? 20.816 102.463 1.906 1.00 96.07 750 ASP B N 1
ATOM 12053 C CA . ASP B 1 750 ? 20.987 103.700 2.662 1.00 100.15 750 ASP B CA 1
ATOM 12054 C C . ASP B 1 750 ? 20.300 103.673 4.027 1.00 100.65 750 ASP B C 1
ATOM 12055 O O . ASP B 1 750 ? 20.584 104.538 4.866 1.00 93.20 750 ASP B O 1
ATOM 12057 N N . HIS B 1 751 ? 19.423 102.701 4.276 1.00 101.90 751 HIS B N 1
ATOM 12058 C CA . HIS B 1 751 ? 18.767 102.522 5.568 1.00 99.25 751 HIS B CA 1
ATOM 12059 C C . HIS B 1 751 ? 18.922 101.081 6.061 1.00 94.82 751 HIS B C 1
ATOM 12060 O O . HIS B 1 751 ? 17.995 100.496 6.636 1.00 88.32 751 HIS B O 1
ATOM 12062 N N . ARG B 1 752 ? 20.114 100.498 5.863 1.00 94.30 752 ARG B N 1
ATOM 12063 C CA . ARG B 1 752 ? 20.385 99.104 6.206 1.00 87.85 752 ARG B CA 1
ATOM 12064 C C . ARG B 1 752 ? 20.381 98.838 7.710 1.00 88.22 752 ARG B C 1
ATOM 12065 O O . ARG B 1 752 ? 20.314 97.672 8.110 1.00 86.08 752 ARG B O 1
ATOM 12067 N N . ASN B 1 753 ? 20.433 99.874 8.549 1.00 91.76 753 ASN B N 1
ATOM 12068 C CA . ASN B 1 753 ? 20.493 99.712 10.000 1.00 89.11 753 ASN B CA 1
ATOM 12069 C C . ASN B 1 753 ? 19.165 100.012 10.698 1.00 87.82 753 ASN B C 1
ATOM 12070 O O . ASN B 1 753 ? 19.126 100.059 11.935 1.00 86.39 753 ASN B O 1
ATOM 12075 N N . ILE B 1 754 ? 18.083 100.212 9.948 1.00 85.80 754 ILE B N 1
ATOM 12076 C CA . ILE B 1 754 ? 16.779 100.520 10.532 1.00 83.24 754 ILE B CA 1
ATOM 12077 C C . ILE B 1 754 ? 16.159 99.233 11.074 1.00 82.55 754 ILE B C 1
ATOM 12078 O O . ILE B 1 754 ? 15.871 98.298 10.317 1.00 79.05 754 ILE B O 1
ATOM 12080 N N . LEU B 1 755 ? 15.947 99.193 12.389 1.00 81.99 755 LEU B N 1
ATOM 12081 C CA . LEU B 1 755 ? 15.489 98.017 13.119 1.00 73.57 755 LEU B CA 1
ATOM 12082 C C . LEU B 1 755 ? 14.082 98.279 13.642 1.00 72.19 755 LEU B C 1
ATOM 12083 O O . LEU B 1 755 ? 13.870 99.208 14.428 1.00 64.45 755 LEU B O 1
ATOM 12088 N N . VAL B 1 756 ? 13.126 97.466 13.208 1.00 77.63 756 VAL B N 1
ATOM 12089 C CA . VAL B 1 756 ? 11.733 97.590 13.628 1.00 80.98 756 VAL B CA 1
ATOM 12090 C C . VAL B 1 756 ? 11.353 96.381 14.475 1.00 80.08 756 VAL B C 1
ATOM 12091 O O . VAL B 1 756 ? 11.788 95.254 14.205 1.00 78.25 756 VAL B O 1
ATOM 12095 N N . ARG B 1 757 ? 10.542 96.619 15.503 1.00 79.63 757 ARG B N 1
ATOM 12096 C CA . ARG B 1 757 ? 9.968 95.527 16.282 1.00 78.46 757 ARG B CA 1
ATOM 12097 C C . ARG B 1 757 ? 8.734 95.019 15.539 1.00 78.72 757 ARG B C 1
ATOM 12098 O O . ARG B 1 757 ? 7.729 95.731 15.429 1.00 74.23 757 ARG B O 1
ATOM 12106 N N . VAL B 1 758 ? 8.823 93.805 14.998 1.00 77.71 758 VAL B N 1
ATOM 12107 C CA . VAL B 1 758 ? 7.752 93.197 14.202 1.00 73.45 758 VAL B CA 1
ATOM 12108 C C . VAL B 1 758 ? 7.320 91.934 14.936 1.00 70.18 758 VAL B C 1
ATOM 12109 O O . VAL B 1 758 ? 7.861 90.852 14.699 1.00 75.54 758 VAL B O 1
ATOM 12113 N N . ALA B 1 759 ? 6.349 92.070 15.842 1.00 67.50 759 ALA B N 1
ATOM 12114 C CA . ALA B 1 759 ? 5.732 90.939 16.543 1.00 73.75 759 ALA B CA 1
ATOM 12115 C C . ALA B 1 759 ? 6.660 90.152 17.477 1.00 75.12 759 ALA B C 1
ATOM 12116 O O . ALA B 1 759 ? 6.832 88.937 17.305 1.00 73.72 759 ALA B O 1
ATOM 12118 N N . GLY B 1 760 ? 7.230 90.808 18.489 1.00 68.52 760 GLY B N 1
ATOM 12119 C CA . GLY B 1 760 ? 8.012 90.085 19.476 1.00 64.88 760 GLY B CA 1
ATOM 12120 C C . GLY B 1 760 ? 9.378 89.602 19.031 1.00 62.48 760 GLY B C 1
ATOM 12121 O O . GLY B 1 760 ? 10.003 88.818 19.757 1.00 53.31 760 GLY B O 1
ATOM 12122 N N . TYR B 1 761 ? 9.879 90.075 17.883 1.00 68.96 761 TYR B N 1
ATOM 12123 C CA . TYR B 1 761 ? 11.133 89.581 17.315 1.00 69.55 761 TYR B CA 1
ATOM 12124 C C . TYR B 1 761 ? 12.138 90.702 17.043 1.00 70.50 761 TYR B C 1
ATOM 12125 O O . TYR B 1 761 ? 13.245 90.700 17.600 1.00 68.13 761 TYR B O 1
ATOM 12127 N N . SER B 1 762 ? 11.772 91.637 16.161 1.00 70.07 762 SER B N 1
ATOM 12128 C CA . SER B 1 762 ? 12.655 92.704 15.682 1.00 76.76 762 SER B CA 1
ATOM 12129 C C . SER B 1 762 ? 13.521 92.270 14.489 1.00 78.82 762 SER B C 1
ATOM 12130 O O . SER B 1 762 ? 14.117 91.182 14.492 1.00 71.15 762 SER B O 1
ATOM 12133 N N . ALA B 1 763 ? 13.591 93.126 13.465 1.00 79.93 763 ALA B N 1
ATOM 12134 C CA . ALA B 1 763 ? 14.333 92.863 12.234 1.00 77.31 763 ALA B CA 1
ATOM 12135 C C . ALA B 1 763 ? 14.645 94.193 11.556 1.00 76.47 763 ALA B C 1
ATOM 12136 O O . ALA B 1 763 ? 13.983 95.203 11.812 1.00 78.13 763 ALA B O 1
ATOM 12138 N N . TYR B 1 764 ? 15.666 94.188 10.691 1.00 73.82 764 TYR B N 1
ATOM 12139 C CA . TYR B 1 764 ? 15.973 95.364 9.878 1.00 75.88 764 TYR B CA 1
ATOM 12140 C C . TYR B 1 764 ? 14.960 95.467 8.740 1.00 80.50 764 TYR B C 1
ATOM 12141 O O . TYR B 1 764 ? 14.737 94.492 8.015 1.00 81.57 764 TYR B O 1
ATOM 12150 N N . PHE B 1 765 ? 14.340 96.646 8.579 1.00 81.33 765 PHE B N 1
ATOM 12151 C CA . PHE B 1 765 ? 13.242 96.758 7.617 1.00 80.39 765 PHE B CA 1
ATOM 12152 C C . PHE B 1 765 ? 13.695 96.429 6.197 1.00 81.60 765 PHE B C 1
ATOM 12153 O O . PHE B 1 765 ? 12.906 95.895 5.410 1.00 79.38 765 PHE B O 1
ATOM 12155 N N . VAL B 1 766 ? 14.956 96.711 5.855 1.00 85.01 766 VAL B N 1
ATOM 12156 C CA . VAL B 1 766 ? 15.477 96.426 4.517 1.00 85.83 766 VAL B CA 1
ATOM 12157 C C . VAL B 1 766 ? 15.811 94.945 4.371 1.00 86.68 766 VAL B C 1
ATOM 12158 O O . VAL B 1 766 ? 16.655 94.566 3.551 1.00 91.38 766 VAL B O 1
ATOM 12162 N N . ASP B 1 767 ? 15.156 94.097 5.167 1.00 88.43 767 ASP B N 1
ATOM 12163 C CA . ASP B 1 767 ? 15.295 92.649 5.059 1.00 89.46 767 ASP B CA 1
ATOM 12164 C C . ASP B 1 767 ? 13.940 91.958 4.988 1.00 88.11 767 ASP B C 1
ATOM 12165 O O . ASP B 1 767 ? 13.875 90.732 5.148 1.00 85.66 767 ASP B O 1
ATOM 12170 N N . LEU B 1 768 ? 12.864 92.710 4.765 1.00 90.63 768 LEU B N 1
ATOM 12171 C CA . LEU B 1 768 ? 11.509 92.184 4.717 1.00 93.36 768 LEU B CA 1
ATOM 12172 C C . LEU B 1 768 ? 10.938 92.308 3.307 1.00 90.93 768 LEU B C 1
ATOM 12173 O O . LEU B 1 768 ? 11.380 93.133 2.501 1.00 87.76 768 LEU B O 1
ATOM 12178 N N . SER B 1 769 ? 9.962 91.448 3.011 1.00 91.47 769 SER B N 1
ATOM 12179 C CA . SER B 1 769 ? 9.244 91.519 1.748 1.00 87.94 769 SER B CA 1
ATOM 12180 C C . SER B 1 769 ? 8.461 92.829 1.673 1.00 89.32 769 SER B C 1
ATOM 12181 O O . SER B 1 769 ? 8.255 93.517 2.675 1.00 87.68 769 SER B O 1
ATOM 12184 N N . GLU B 1 770 ? 8.023 93.183 0.462 1.00 91.32 770 GLU B N 1
ATOM 12185 C CA . GLU B 1 770 ? 7.241 94.408 0.323 1.00 89.11 770 GLU B CA 1
ATOM 12186 C C . GLU B 1 770 ? 5.887 94.279 1.016 1.00 88.44 770 GLU B C 1
ATOM 12187 O O . GLU B 1 770 ? 5.438 95.219 1.681 1.00 86.39 770 GLU B O 1
ATOM 12193 N N . GLU B 1 771 ? 5.228 93.120 0.875 1.00 91.28 771 GLU B N 1
ATOM 12194 C CA . GLU B 1 771 ? 3.904 92.924 1.467 1.00 85.89 771 GLU B CA 1
ATOM 12195 C C . GLU B 1 771 ? 3.956 93.004 2.991 1.00 96.25 771 GLU B C 1
ATOM 12196 O O . GLU B 1 771 ? 3.042 93.554 3.621 1.00 95.71 771 GLU B O 1
ATOM 12198 N N . ILE B 1 772 ? 5.009 92.448 3.603 1.00 97.90 772 ILE B N 1
ATOM 12199 C CA . ILE B 1 772 ? 5.184 92.556 5.051 1.00 96.60 772 ILE B CA 1
ATOM 12200 C C . ILE B 1 772 ? 5.602 93.969 5.457 1.00 93.30 772 ILE B C 1
ATOM 12201 O O . ILE B 1 772 ? 5.330 94.389 6.589 1.00 90.23 772 ILE B O 1
ATOM 12203 N N . GLN B 1 773 ? 6.245 94.716 4.547 1.00 96.41 773 GLN B N 1
ATOM 12204 C CA . GLN B 1 773 ? 6.679 96.091 4.805 1.00 93.46 773 GLN B CA 1
ATOM 12205 C C . GLN B 1 773 ? 5.513 97.073 4.758 1.00 92.72 773 GLN B C 1
ATOM 12206 O O . GLN B 1 773 ? 5.314 97.858 5.693 1.00 88.83 773 GLN B O 1
ATOM 12212 N N . ASN B 1 774 ? 4.755 97.064 3.656 1.00 96.41 774 ASN B N 1
ATOM 12213 C CA . ASN B 1 774 ? 3.571 97.907 3.560 1.00 97.43 774 ASN B CA 1
ATOM 12214 C C . ASN B 1 774 ? 2.534 97.575 4.635 1.00 95.96 774 ASN B C 1
ATOM 12215 O O . ASN B 1 774 ? 1.711 98.438 4.963 1.00 96.25 774 ASN B O 1
ATOM 12217 N N . ASN B 1 775 ? 2.563 96.357 5.204 1.00 94.92 775 ASN B N 1
ATOM 12218 C CA . ASN B 1 775 ? 1.662 96.011 6.306 1.00 91.90 775 ASN B CA 1
ATOM 12219 C C . ASN B 1 775 ? 2.184 96.515 7.652 1.00 89.08 775 ASN B C 1
ATOM 12220 O O . ASN B 1 775 ? 1.394 96.899 8.522 1.00 83.92 775 ASN B O 1
ATOM 12225 N N . ILE B 1 776 ? 3.505 96.499 7.856 1.00 92.02 776 ILE B N 1
ATOM 12226 C CA . ILE B 1 776 ? 4.078 97.107 9.051 1.00 86.93 776 ILE B CA 1
ATOM 12227 C C . ILE B 1 776 ? 3.953 98.625 9.005 1.00 86.34 776 ILE B C 1
ATOM 12228 O O . ILE B 1 776 ? 3.995 99.275 10.057 1.00 83.93 776 ILE B O 1
ATOM 12230 N N . ILE B 1 777 ? 3.778 99.202 7.805 1.00 91.50 777 ILE B N 1
ATOM 12231 C CA . ILE B 1 777 ? 3.603 100.648 7.636 1.00 88.97 777 ILE B CA 1
ATOM 12232 C C . ILE B 1 777 ? 2.157 101.097 7.813 1.00 87.48 777 ILE B C 1
ATOM 12233 O O . ILE B 1 777 ? 1.905 102.312 7.865 1.00 88.22 777 ILE B O 1
ATOM 12238 N N . GLU B 1 778 ? 1.197 100.166 7.904 1.00 87.56 778 GLU B N 1
ATOM 12239 C CA . GLU B 1 778 ? -0.199 100.507 8.180 1.00 89.44 778 GLU B CA 1
ATOM 12240 C C . GLU B 1 778 ? -0.537 100.526 9.676 1.00 88.16 778 GLU B C 1
ATOM 12241 O O . GLU B 1 778 ? -1.707 100.715 10.032 1.00 82.94 778 GLU B O 1
ATOM 12247 N N . ARG B 1 779 ? 0.449 100.332 10.553 1.00 87.24 779 ARG B N 1
ATOM 12248 C CA . ARG B 1 779 ? 0.203 100.389 11.988 1.00 83.86 779 ARG B CA 1
ATOM 12249 C C . ARG B 1 779 ? -0.069 101.827 12.416 1.00 84.83 779 ARG B C 1
ATOM 12250 O O . ARG B 1 779 ? 0.618 102.760 11.987 1.00 83.10 779 ARG B O 1
ATOM 12258 N N . THR B 1 780 ? -1.093 101.996 13.257 1.00 82.57 780 THR B N 1
ATOM 12259 C CA . THR B 1 780 ? -1.476 103.313 13.757 1.00 79.16 780 THR B CA 1
ATOM 12260 C C . THR B 1 780 ? -0.275 104.060 14.325 1.00 78.76 780 THR B C 1
ATOM 12261 O O . THR B 1 780 ? 0.466 103.527 15.156 1.00 77.71 780 THR B O 1
ATOM 12265 N N . ILE B 1 781 ? -0.083 105.297 13.865 1.00 82.63 781 ILE B N 1
ATOM 12266 C CA . ILE B 1 781 ? 0.929 106.195 14.420 1.00 81.41 781 ILE B CA 1
ATOM 12267 C C . ILE B 1 781 ? 0.263 107.059 15.484 1.00 77.40 781 ILE B C 1
ATOM 12268 O O . ILE B 1 781 ? -0.707 107.774 15.205 1.00 74.66 781 ILE B O 1
ATOM 12273 N N . GLN B 1 782 ? 0.778 106.990 16.705 1.00 76.27 782 GLN B N 1
ATOM 12274 C CA . GLN B 1 782 ? 0.221 107.748 17.816 1.00 79.37 782 GLN B CA 1
ATOM 12275 C C . GLN B 1 782 ? 0.959 109.082 17.941 1.00 81.08 782 GLN B C 1
ATOM 12276 O O . GLN B 1 782 ? 2.191 109.119 18.080 1.00 77.21 782 GLN B O 1
ATOM 12282 N N . ARG B 1 783 ? 0.202 110.174 17.858 1.00 80.35 783 ARG B N 1
ATOM 12283 C CA . ARG B 1 783 ? 0.724 111.515 18.049 1.00 77.61 783 ARG B CA 1
ATOM 12284 C C . ARG B 1 783 ? 0.615 111.978 19.508 1.00 80.66 783 ARG B C 1
ATOM 12285 O O . ARG B 1 783 ? 0.744 113.178 19.782 1.00 79.83 783 ARG B O 1
ATOM 12287 N N . GLY B 1 784 ? 0.371 111.056 20.440 1.00 80.74 784 GLY B N 1
ATOM 12288 C CA . GLY B 1 784 ? 0.386 111.357 21.864 1.00 81.43 784 GLY B CA 1
ATOM 12289 C C . GLY B 1 784 ? -0.770 110.815 22.690 1.00 84.34 784 GLY B C 1
ATOM 12290 O O . GLY B 1 784 ? -1.892 110.644 22.203 1.00 85.55 784 GLY B O 1
ATOM 12291 N N . LEU B 1 785 ? -0.489 110.543 23.965 1.00 82.31 785 LEU B N 1
ATOM 12292 C CA . LEU B 1 785 ? -1.513 110.205 24.960 1.00 79.89 785 LEU B CA 1
ATOM 12293 C C . LEU B 1 785 ? -0.892 110.026 26.352 1.00 79.89 785 LEU B C 1
ATOM 12294 O O . LEU B 1 785 ? -0.701 110.993 27.106 1.00 70.88 785 LEU B O 1
#

Radius of gyration: 39.14 Å; Cα contacts (8 Å, |Δi|>4): 3427; chains: 2; bounding box: 86×122×80 Å

Sequence (1570 aa):
MISKRIARLSDKVRNTQPTIDLDRARLITEFYSRPSMDNYILRRAKAFDYYLENREIFIDEDSQIAGHQGGCWEAVVMHPDVTKWLYDDFDTLDKRPSDNLAFRSAAAKEELRQIVETWKGQTFGDFAATLVDEDMKPMLDVGIFTHGISNQSTMNHSPDYDNLIKRGYRYYIDECKEKLAEHQVNDVYDMEQQIAWKAMIIAMEAVIKFAHRYADLANKQAAECIDPKRKEELLIMAENCRTVPENPPKTFLQATQLVWFNHLAISLEAAGGDHNLGRYDQYMLPFFEKETAEGKPEEYFADIIHEFKLKVAEMWNIRCYNESVADPGNPLWMHIMLAGQLENGKDACNELTNVFLRCMRDLQTDEPCITFRFHPNINEETFRLAIEVARDSGGHPAFYNDTAAITYLLSLGFTLKEARNWGICGCIEPQVLGKTDFQSNPGYFNPLKVFDVMLHNGYDPVIGKKIGIESGEVSSFTSIDDVMRAYEKQLDFFMEKFVTLANRTLAGHAFTLPTIMGSCFSVGCVEKGKLLQQKGSDHHYSAVGVAGIANMIDSFAAMEECVFNKNYLTMEELVRLLDTNFEGKENMRQLLLNKAPKFGNDIEQVDKYSYWLIDALDTSMKRFHDAQGGPYTVLVATQAYNVEMGKNVGATPDGRMAGTPLADNASPMVGMDVNGPTAVVNSLACCDELVPQSGLLLNQRFDPAVVAGEKGIDIIESVFRAHFAQNGFHIQINVLDDETLRAAQKNPDDHRNILVRVAGYSAYFVDLSEEIQNNIIERTIQRGLMISKRIARLSDKVRNTQPTIDLDRARLITEFYSRPSMDNYILRRAKAFDYYLENREIFIDEDSQIAGHQGGCWEAVVMHPDVTKWLYDDFDTLDKRPSDNLAFRSAAAKEELRQIVETWKGQTFGDFAATLVDEDMKPMLDVGIFTHGISNQSTMNHSPDYDNLIKRGYRYYIDECKEKLAEHQVNDVYDMEQQIAWKAMIIAMEAVIKFAHRYADLANKQAAECIDPKRKEELLIMAENCRTVPENPPKTFLQATQLVWFNHLAISLEAAGGDHNLGRYDQYMLPFFEKETAEGKPEEYFADIIHEFKLKVAEMWNIRCYNESVAD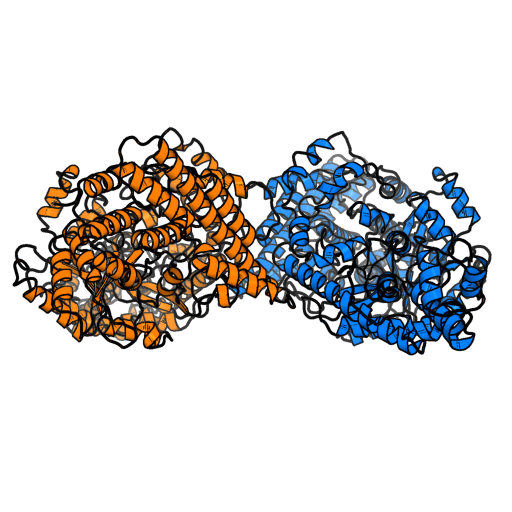PGNPLWMHIMLAGQLENGKDACNELTNVFLRCMRDLQTDEPCITFRFHPNINEETFRLAIEVARDSGGHPAFYNDTAAITYLLSLGFTLKEARNWGICGCIEPQVLGKTDFQSNPGYFNPLKVFDVMLHNGYDPVIGKKIGIESGEVSSFTSIDDVMRAYEKQLDFFMEKFVTLANRTLAGHAFTLPTIMGSCFSVGCVEKGKLLQQKGSDHHYSAVGVAGIANMIDSFAAMEECVFNKNYLTMEELVRLLDTNFEGKENMRQLLLNKAPKFGNDIEQVDKYSYWLIDALDTSMKRFHDAQGGPYTVLVATQAYNVEMGKNVGATPDGRMAGTPLADNASPMVGMDVNGPTAVVNSLACCDELVPQSGLLLNQRFDPAVVAGEKGIDIIESVFRAHFAQNGFHIQINVLDDETLRAAQKNPDDHRNILVRVAGYSAYFVDLSEEIQNNIIERTIQRGL

B-factor: mean 46.53, std 14.83, range [16.16, 114.66]

Solvent-accessible surface area: 48866 Å² total

Foldseek 3Di:
DADPLLVVLVCLLLPVQAEEDCLLQVQLLVLVPPDDPPAVLLSLLVSLLRSLLDFAADDDLSDLAGDALHNGFLYAYDDLQQALLCQVQVVCPCPAQFDHYDHDPVCSVVPNPVGNVSCHCPHQLNVLVVLADPLCVVVCVLPQWHAWPSRWALAQFFFPLLVLLQFAPQNLLVLLVVCLVPDDPPDPCSVLLVSQSVSLNSNSVSLLSSLLVLLVVLQVVLVVDDPVVSNVSSPVSSVLSNDPNRGRDPALLSSLNRLLSLVSSLPSSIQYALYESFACCPSSVVRCVVVVVVPDDLVVVLSSLSSSFSSVLSYARDHNSVVCQLQGQGDRNYEHEYWFAALVRHTPHDPVLVSNLVSLQVDPGLDDAYEYEDEPNTDPVSVLSQVVSCQHLHFDHWYFYLVLLLLLVVVFPDDSSQSRRWDTREQFFIDRRQFESERAPSIAGELQQLLCCLLVQQAHPLVGDRSFHRLDHQQPAQALVSSLSSSLRSVLGSLVSSLSSSQVSLLVCLNNPFSNSSQSRRPQCSVVSHGVSRLRGPGYEYEHAYAEDQLVLLLSLLCHVDCNPVNVDHSVVVVVCQSVQVVPVVVVLVCLQPVGAGFLQLDCSSLLVLQVVLVSVQVSQQVDGHNSRGGYFYEFARRSVQQVSQLSRTDGSSSDHRSHGHAGTHFHRQPRNPHFLLSNLSSVLSNVQSGGSGAGWEEDEAASVLLDDDVSSVQVVVSVVSSVVSSHTIYHYDHDDLVRLVCCVVVVVVQQSRWHDRTSTIRGLNSRRPVSSVVVSSHDHGSTD/DADPLLVVLVCLQLPPAEEEDCLLLVLLLVQPPPDDPPAVLLSLLVSLLRSLVDFAADDDLSDLFGDALHNGFLYAYDFLQFAQLCQVCLVCPCVAFQFHYHHDPVCSVVRSNVSNVSCHCPHQLNVLVVLADPLCVVVVVLPQWFQWPSRWFLAQFFFPLLVLLVFFPQNLLVLLVVCLVPQDCPDPCSVLLVSQSVSLNSNRVSLLVSLQVQLVVLQVVLVVDPDVVSSVSSPVSNVLSNDPNRGNDDALLSSLNNLLSLQSSLCSSIAAALYESFQCLFSSVVRVVVVVVVPDDLSVVLSSLSSSQSSVLSYARDHRSLVCFLQGFGFRNYEHEYWFAALVRHTDHDVSLVSNLVSLLVAPGLDDQYEYEDEPRYDLVSVLSLLVSCQNALRGHWYFYLVLQLLLVVVFVDDSSQSRRWDTREQFFIDRGLFESERAILIAGELLVLLCCLLVQQAQVVVGDSSFHGLDHQQPQQALVSSLSSSLRSLLGVLVSSLSSSQVSLLSCLRNPFSSSSQSRRQQCSVPSHGVSRLRHPYYEYEHAYQECFLVLLLSQLCNQDCNPVNVDGSVVVSVCQVVQNPPNVVQLVCLQPVGAGFQQQDCSSLLVLQVVLVSNQVSQQVDAHNSGGGYFYEQFNQSVQQVSQQSRIQGSSSRHHNGGDAGGHFHRQPRNPRFNLSSLSSVLSNVQSRRNRATFDEAEAASVQLDDVVNSVQVVVSVVSSVVSSHTIDGYDYDHLVNLVVCVVVVVVQSRNWHDRTSRIRRLSSHRPVSSVRVSSHDYGNGD

Secondary structure (DSSP, 8-state):
---HHHHHHHHHHHHSPPEE--HHHHHHHHHHTS---S-HHHHHHHHHHHHHHHS-----TT-SS---SSSSTTEE---TTT-THHHHTGGGTTS-SS---B-SSS-HHHHIIIIIIHHTT-SHHHHHHTT--TTHHHHHHHTSB--TTSSS-S------HHHHHHH-HHHHHHHHHHHHHH----SGGGHHHHHHHHHHHHHHHHHHHHHHHHHHHHHHHHHT---HHHHHHHHHHHHHHHHTTTS---SHHHHHHHHHHHHHHHHHHSS-------BHHHHTHHHHHHHHHTT--HHHHHHHHHHHHHHHHT------TTHHHHSTT----BEEEEE-B-TTSSB---HHHHHHHHHHHH---S-SEEEEEE-TT--HHHHHHHHHHHHTT-S--EEEEHHHHHHHHHTTT--HHHHTTEEEBSSS-EEETTS-EEES-S-EE-HHHHHHHHTTTTEETTTTEE-S-----GGG--SHHHHHHHHHHHHHHHHHHHHHHHHHHHHHHTTT---SHHHHTSTTHHHHT--GGGT-SS-EEEEEEE--SHHHHHHHHHHIIIIIIS-S--SHHHHHHHHTTTSS-HHHHHHHHHSS--TTS--HHHHHHHHHHHHHHHHHHTTSB-TTSPBEEEEE--TTHHHHHHTT----TTSPPTTPPPPSTTSPPTTT--S-HHHHHHHHGGG-TTS-TT-B--EEEE-TTTT-TTHHHHHHHHHHHHHHHTT--EEEEEE--HHHHHHHHH-GGG-TT-EEE-SSSEEEGGGS-HHHHHHHHTS--B---/---HHHHHHHHHHHHSPPEE--HHHHHHHHHTTS---S-HHHHHHHHHHHHHHHS-----TT-SS---SSSSTTEE---TTT-THHHHTGGGTTS-SSS--B-SSSTIIIIIIHHHHHHTT-SHHHHHHTTS-TTHHHHHHTTSB--TTSSS-S------HHHHHHHHHHHHHHHHHHHHHH----SGGGHHHHHHHHHHHHHHHHHHHHHHHHHHHHHHHHHT---HHHHHHHHHHHHHHTTTTTS---SHHHHHHHHHHHHHHHHHHSS--------HHHHTHHHHHHHHHTT--HHHHHHHHHHHHHHHHT------TTHHHHSTT----BEEEEE-B-TTS-B---HHHHHHHHHHHH---S-SEEEEEE-TT--HHHHHHHHHHHHTTT---EEEEHHHHHHHHHHTT--HHHHHSEEEBSSS-EEETTS-EEES-S-EE-HHHHHHHHHTTT-BTTTTB--S-----GGG--SHHHHHHHHHHHHHHHHHHHHHHHHHHHHHHHHH----HHHHTSTTHHHHT--GGGT-SS-EEEEEEE--SHHHHHHHHHHIIIIIIS-SS-HHHHHHHHHTTTTT-HHHHHHHHHSS--TTS--HHHHHHHHHHHHHHHHHHTT-B-TTSPBEEEEE--TTHHHHHHTTS---TTS--TTPPPPPTTSPPTTT--S-HHHHHHHGGGG-TTS-TT-B--EEEE-TTTT-STTTTTHHHHHHHHHHHTT--EEEEE---SHHHHHHHHSGGGSTT-EE--SSS-EEGGGS-HHHHHHHTTSPEE---

Nearest PDB structures (foldseek):
  7vua-assembly1_A  TM=9.991E-01  e=0.000E+00  Clostridiales bacterium
  5kdp-assembly1_A  TM=9.540E-01  e=4.336E-53  Oleidesulfovibrio alaskensis G20
  5a0z-assembly1_A  TM=9.304E-01  e=1.253E-44  Klebsiella pneumoniae
  5a0z-assembly1_B  TM=9.367E-01  e=3.349E-43  Klebsiella pneumoniae
  5a0z-assembly2_C  TM=9.189E-01  e=2.190E-42  Klebsiella pneumoniae